Protein 8OUE (pdb70)

Foldseek 3Di:
DVVVVVVCVPPDDDDPDDDDDDDDDQQCPPDFLSHPVVQFAFPDDDADDDPQFAQLLPDPLVVNQQQWKFQEWADAAAWPVVLLVVLCVQLVADDKDWLATDGNRETETIIIQGHLLVLCNVVLLFAKWKKKFKKFFQDADPDPVLLQVLQVVQQAWDWFDDDVDDIDIWHWPDKDWPDADRPRRITIMMTITGHPDDVQRVSQSSNVVSPRGIGTPYMYIQDRHPDGVVRLYDYPVLSNVQSVCCVPVVDNVSVSSRIGGSSNNQRPFWEWEFHLLCQLVVQVFHFQKLVTTGTTHAFADAQGWHFYAYPSSHTQATWGAHDTPVCSNPDDIDGGTGGDTGSDHHPSRDHRPQPDDVSVVLVVCCVVVCADVVSHHDPNHDPVCVVPDDDPVD/DAPDKFWAFWWDACDDQKTKGKGDGVQLWAFAAQFFKAAPVRHTFFGWHDKDDDSNITMTIGNGDPVDDHVPDDGGHIMIGHPVRTHHSVVVPD/DQVVLVVLFDPPQPPEADPVLLVLVLVLLLVQLVVVQKFFADVGVVVVLVVPAAAEKEFEGNDPPCVRPVVPVVSCVVVVHFYHYYRHQQSNQVSNPHPGGGGMMGGHDDPVDVPSRVVSRVVSVPGDDD/DQWWWDADPVGDTDIDRDQADPVGHGTHHPDDDDDDPPDDCPVVVVVVCVVVQNDPVSDDDDDD/DVVPDDQCPDDFQSHPVVQFAFPADDFDDDPFDAQLLPPDLVVNQQQWKFFEWADAAAWPVVLLVVLCVQLVADDKDWLATDGRRETFTIIIGHHLLVLCNVVLLFAKWKKKFKKFFQDADPDLVLLQVLQVVQAAWDWDFDDQDPNDGDDIDIWHWHDKGWDDADRVRRMTIMMTITGRPDDVQRVSQSSNVSRPRGIGTPYMYIQDRHLDGPPDLYDYPCLSNVQSVCCVPVVDNVSVSSRIGGSSSVQRVFWEWEFHLQCLLVVQVFHADKLVGTGTGHAPQDAQDWHFYAYPSSHTQATWGAHAHPVRSNPDDIDGGTGGDGGSDHHPSGDNNPCVDDVSVVVVVVVVD/DQDPAWFWFFFFDDCDPFKTKTKGDGPLLWAFAFQFFKAARVSDTFFGWHDWDDDSNTIMTIGNGDPPDTRVPDDGGRIIIGDVVRIGHSVVVDDDD/DQVVLVVLFDPPQPPADDPVLLVLVLVLLLVQLVVVFKFFACVGVVVVLVVPAAFEKEFEGNDPPCVRCVVPVVSCVVNVHQYHYYRHQCVVQVSSVHRDGTGMMTGHADDVCNVSRVVSVVVSVVGDDD/DQWWWDADPVGDTDIDRDQADPVGDGTHHPDDDDDDPPDPCPVVVCVVCVVVQNDPVSDPDDDD/DDFALLDDWDFDAWAFVVQVPDPQKFWFAKEAAQQRQWIWTQMPQQKIFIWGDDPVVVPPDDDHTDTPDIAHDPAAWLEKAAQLPDDPVDQVRGWMWTWGAQAFTFIARNNPGDGDATAFEADPVRGTDIFNEWDADNVRQWIWTWAFQWIWIHGPVDHYPDTDIAGQADPNDGDGATFNYKDDQLPDQWIKTFHQRQKIWIAGNPPRHTPDIEHPWPGGWHDKDYANVRFKIWTDHACTFWIFIAGNPPHHDTPDTDGAAHHGRGQWDKDAALNRQKIWTWHQQAKIWMFGPPVHTHTSDIDGPDRGGFRYWYARHPFGKIKTWGRDGDDDDVVDTTMIIITHRDDD

Secondary structure (DSSP, 8-state):
-HHHHHHHHHHS--------S------TTS-GGGTT-TTSEES---------S--GGGS-HHHHHHTEEEEEEE-SSS-HHHHHHHHHHHTT-S-EE-SS---TT-EEEEEEEEGGGGGGHHHHHTS-EEEEEEEEESS--S-HHHHHHHHHHT-EEEEE-------EEEEEEEEEEEEEETTTTEEEEEEEE-TT--HHHHHHHHHHHHSS-EEEEEEEEEEETTEETTSS-B-HHHHHHHHHHHHHH--TTTHHHH-EEGGGTTTTSEEEEE-GGGHHHHHTT--EEGGGEEEE-TT--TT-EEEEE-TTS-EEEEEEE-S-HHHHHH-SS-EEEEEEEE-SPTTSS----S-SHHHHHHHHHHHTTSS-TTS---TTS-HHHHHH---TT-/--SS-EEEEEEEEEETTEEEEEE--GGGPEEPTTPEEE-TTS-EEEEEEEEEEESSSEEEEEEE-TT--GGGPPTT-EEEE-GGGEE-HHHH--/-HHHHTTT--TT--SBPPHHHHHHHHHHHHHHHHTT--EEHHHHHHHHHHHT--SEEEEETT-SSGGGTTTHHHHHHHTT--EEEES-SHHHHHHTT-SS--SEEEEPP-TTSHHHHHHHHHHHHTPPP-/---EEEE-SSSSEEEESSSB-TTSSBPEESSPPP--TT---HHHHHHHHHHTT-SGGGSPPPP-/-TTTS-GGGS-GGGTTGGGSEES-------S----GGGS-HHHHHHTEEEEEEE-SSS-HHHHHHHHHHHTT-S-EE-SS---TT-EEEEEEEEGGGGGGHHHHHTSPEEEEEEEEESS--S-HHHHHHHHHHT-EEEEEPPPPBTTB-PPPEEEEEEEEEEEEEETTTTEEEEEEEE-TT--HHHHHHHHHHHHSS-EEEEEEEEEEETTEESSSS-EEHHHHHHHHHHHHHH---TTHHHHSEEGGGGGTTSEEEEE-HHHHHHHHTT--EEGGGEEEE-TT--TT-EEEEE-TTS-EEEEEEESS-HHHHHH-SSSEEEEEEEE-SPTTSSPP-TT-SHHHHHHHHHHH-/---S--EEEEEEEEE-SSSEEEEE--GGG-EEPTTPEEE-TTS-EEEEEEEEEEETTEEEEEEEE-TT--GGGPPTT-EEEE-GGGEE-GGGTSPP-/-HHHHGGG--SS--SBPPHHHHHHHHHHHHHHHHTT-EE-SHHHHHHHHHHT---EEEEETT-SSGGGTTTHHHHHHHHT--EEEES-HHHHHHHTT-SS--SEEEEPP-GGGHHHHHHHHHHHHTSPP-/---EEEE-TTS-EEEESSSB-TTSPBPEESSPPP--TT---HHHHHHHHHHTT-SGGGSPPPP-/--B--SSPPEEEEEE-TTGGGSTT--EEEEEE-TTSSEEEEEETTSEEEEEEPPHHHH----PPP--SEEEE-SS-EEEEEE-TT--TT-TTT-EEEEEETTS-EEEEETTT--EEEEE--B-TTS-B---S--EE-TTSSEEEEEEBTEEEEEETTS-SS--EEEESB-SS-B--SBEEEEEE-SSSSEEEEEESSS-EEEEETTT--EEEEE---SS-EEEEEE-TTSSEEEEEETT--EEEEEESSS-SS-SEEEE----SSS---EEE-SSSSEEEE-BSSSPEEEEE---PPEEEEEE-SSSS-EEEEEE-SSS-EEEEEE-------------EEEEE-B--

B-factor: mean 145.75, std 40.15, range [75.46, 270.1]

InterPro domains:
  IPR002478 PUA domain [PF01472] (297-370)
  IPR002478 PUA domain [SM00359] (297-371)
  IPR002501 Pseudouridine synthase II, N-terminal [PF01509] (110-226)
  IPR004521 Uncharacterised domain CHP00451 [TIGR00451] (285-366)
  IPR004802 tRNA pseudouridine synthase B family [PTHR23127] (12-509)
  IPR004802 tRNA pseudouridine synthase B family [TIGR00425] (56-381)
  IPR012960 Dyskerin-like [PF08068] (49-106)
  IPR012960 Dyskerin-like [SM01136] (48-106)
  IPR015947 PUA-like superfamily [SSF88697] (296-377)
  IPR020103 Pseudouridine synthase, catalytic domain superfamily [SSF55120] (49-294)
  IPR032819 tRNA pseudouridylate synthase B, C-terminal [PF16198] (227-293)
  IPR036974 PUA domain superfamily [G3DSA:2.30.130.10] (49-380)

GO terms:
  GO:0005697 telomerase holoenzyme complex (C, IDA)
  GO:0007004 telomere maintenance via telomerase (P, IDA)
  GO:0005737 cytoplasm (C, EXP)
  GO:0009982 pseudouridine synthase activity (F, IMP)
  GO:0000455 enzyme-directed rRNA pseudouridine synthesis (P, IMP)
  GO:0005515 protein binding (F, IPI)
  GO:0003723 RNA binding (F, TAS)
  GO:0005654 nucleoplasm (C, TAS)
  GO:0005730 nucleolus (C, TAS)
  GO:0006364 rRNA processing (P, TAS)
  GO:0006396 RNA processing (P, TAS)
  GO:0007004 telomere maintenance via telomerase (P, TAS)
  GO:0005634 nucleus (C, IDA)
  GO:0003720 telomerase activity (F, IDA)
  GO:1904867 protein localization to Cajal body (P, HMP)
  GO:0031429 box H/ACA snoRNP complex (C, IDA)
  GO:0090661 box H/ACA telomerase RNP complex (C, IDA)
  GO:0032212 positive regulation of telomere maintenance via telomerase (P, IDA)
  GO:0005697 telomerase holoenzyme complex (C, TAS)
  GO:0031429 box H/ACA snoRNP complex (C, TAS)

Solvent-accessible surface area: 76675 Å² total; per-residue (Å²): 124,144,96,45,20,0,84,10,1,43,68,55,85,0,43,5,144,41,66,122,134,135,35,175,31,101,4,42,136,16,33,6,3,10,54,54,0,58,139,6,44,70,80,44,55,119,10,98,20,42,27,52,9,31,12,2,34,121,21,118,19,27,61,3,9,79,10,0,0,0,0,0,6,0,3,15,78,8,39,0,139,78,0,11,18,13,0,95,156,21,10,132,13,148,120,22,14,24,0,10,102,3,49,65,119,4,0,0,0,0,0,0,0,0,34,56,0,10,63,3,35,170,43,11,82,83,26,35,7,39,19,2,0,0,0,106,0,73,66,75,31,176,24,30,88,61,0,31,142,4,3,121,46,2,45,20,42,1,0,0,59,14,54,217,179,119,12,97,33,47,31,2,121,103,29,132,36,60,43,38,32,96,162,102,80,6,0,0,0,51,0,18,1,54,21,42,12,61,7,90,10,1,0,57,1,0,0,18,22,23,14,18,5,9,74,22,58,11,11,0,3,11,72,1,17,55,6,13,24,125,44,40,40,3,27,2,8,8,0,26,0,0,14,42,1,69,17,2,22,75,56,63,40,1,2,59,16,0,0,8,0,4,3,33,3,3,65,90,43,68,19,0,0,2,40,0,47,20,0,1,16,3,2,64,54,33,102,0,77,0,87,8,0,1,17,10,31,77,45,1,111,80,110,55,48,0,0,0,0,0,0,2,1,6,2,0,0,5,0,32,0,63,24,44,20,65,67,3,65,110,39,133,88,8,34,0,0,91,46,117,113,31,5,18,63,139,95,48,1,51,156,83,108,20,131,32,126,93,41,49,83,64,127,95,13,51,180,123,55,41,5,83,175,158,8,132,75,45,150,78,13,60,82,93,14,120,141,105,69,66,49,75,96,168,181,25,150,179,27,41,41,0,0,40,14,36,80,54,15,85,130,25,0,0,0,68,13,60,9,97,139,49,69,0,1,118,31,83,1,29,0,18,35,144,105,95,95,101,0,2,92,0,46,36,3,0,1,65,8,138,85,2,28,0,1,0,126,29,37,177,142,55,144,18,104,76,17,161,192,115,54,116,0,38,0,21,49,181,84,25,47,68,14,127,131,22,70,139,146,38,134,125,32,69,109,25,46,10,70,0,4,82,21,47,0,54,145,176,1,8,131,62,2,31,119,4,0,104,83,0,34,165,78,167,40,11,60,97,22,27,149,52,0,51,124,25,0,101,128,49,49,138,7,5,1,0,0,0,0,9,1,68,29,19,31,48,1,0,10,0,3,6,2,0,18,73,81,80,11,20,31,0,3,0,1,1,68,81,54,0,0,72,6,0,51,49,211,193,64,20,18,0,0,1,1,37,61,65,148,119,10,85,146,28,20,80,95,2,45,118,58,8,118,84,36,104,117,98,124,72,0,15,30,54,118,73,182,164,38,57,55,42,13,5,4,130,130,120,24,104,164,49,72,63,15,22,33,1,9,19,11,129,5,24,55,115,29,176,35,7,82,11,1,4,26,3,9,61,84,42,140,43,3,50,28,81,72,127,186,50,129,36,133,25,108,176,18,82,19,46,64,22,6,3,4,1,66,50,24,68,145,7,13,26,72,34,13,119,10,93,60,33,114,46,17,32,2,6,12,55,25,112,12,24,69,3,10,83,9,0,0,0,0,0,5,0,2,30,94,11,19,2,122,80,0,7,12,39,0,83,149,17,8,143,14,162,134,26,12,27,0,15,92,5,77,70,139,6,0,0,0,0,0,0,0,0,28,48,0,25,90,6,41,161,45,8,77,70,25,37,9,40,19,3,0,0,0,1,1,2,32,60,23,152,19,21,66,43,0,40,73,7,2,66,44,0,15,0,0,0,0,0,65,3,62,98,95,102,91,88,141,82,118,26,58,13,56,8,0,115,99,28,121,46,64,36,31,34,86,128,98,10,0,0,0,0,42,0,15,0,63,21,41,15,53,6,80,20,1,0,44,1,0,0,16,26,19,18,22,3,8,27,36,43,8,11,0,4,13,84,0,19,50,4,8,28,118,74,27,43,4,29,2,9,19,0,24,2,0,10,61,8,50,57,85,118,140,60,67,49,1,0,59,21,0,0,10,0,1,0,39,5,1,56,92,39,72,24,0,0,1,47,1,49,19,0,1,14,3,2,57,49,42,102,0,90,0,68,12,0,3,18,2,33,61,29,1,24,18,110,54,56,0,0,0,1,0,0,22,2,8,2,0,0,10,0,34,0,35,3,4,11,3,0,1,24,3,11,56,64,18,61,0,0,86,44,119,123,28,5,17,90,143,92,53,3,52,148,72,111,24,125,32,94,154,45,45,77,138,120,100,130,121,186,181,111,110,22,124,116,28,52,57,0,0,41,12,44,64,62,3,29,34,14,0,0,0,46,12,53,19,113,132,29,61,0,3,103,76,74,0,30,0,18,37,104,104,82,114,71,1,1,91,0,44,21,10,0,0,10,0,85,57,4,31,0,0,0,96,24,28,109,125,63,123,13,97,80,20,161,164,108,49,98,0,44,0,26,25,154,86,20,25,70,11,130,127,25,36,93,236,173,130,48,125,135,51,73,91,22,38,17,68,1,5,91,13,42,1,58,149,156,0,9,123,38,2,15,109,2,0,78,96,0,47,183,66,182,52,17,66,84,27,30,184,56,0,47,117,32,0,78,141,30,59,126,1,1,0,0,0,0,0,4,8,69,38,18,29,56,1,0,11,0,2,4,2,0,59,72,84,130,10,21,20,0,2,0,3,1,60,67,31,0,1,10,2,2,43,26,95,181,69,28,22,0,0,0,2,44,55,49,147,134,9,68,154,30,14,70,91,2,41,128,50,8,122,84,35,116,120,68,119,32,0,14,36,50,97,49,182,117,32,52,62,47,14,7,22,137,116,117,13,109,137,52,73,44,14,33,36,1,14,19,9,162,7,35,56,112,31,169,35,6,102,13,1,8,49,1,13,105,80,30,149,46,1,41,38,75,69,88,75,31,60,6,205,94,17,27,4,103,79,117,12,154,109,6,6,0,1,82,60,29,0,48,107,84,127,76,16,22,0,68,0,3,44,19,0,61,55,4,44,10,1,0,0,2,0,33,15,34,34,0,7,1,1,82,27,10,109,66,36,143,174,165,158,58,84,60,22,110,10,79,24,126,3,73,4,3,6,57,1,52,11,3,16,18,25,41,88,11,41,43,96,94,86,113,19,0,14,0,0,0,0,0,82,58,3,2,3,0,6,12,18,10,109,83,18,101,52,69,14,2,2,23,4,37,45,170,92,74,51,20,48,14,1,46,0,9,23,12,0,58,92,5,57,44,0,0,0,0,8,90,117,20,1,21,7,0,56,27,85,99,34,8,87,42,43,86,87,20,76,14,44,65,199,190,131,29,2,47,16,51,0,0,10,14,14,25,3,87,74,83,91,5,2,0,0,0,0,45,26,144,26,0,0,3,11,16,55,118,105,17,51,106,98,30,94,6,40,36,7,127,4,3,0,2,32,10,21,22,9,62,81,0,51,60,2,0,0,0,0,72,125,6,61,50,0,6,2,4,14,43,156,149,68,52,173,20,63,101,54,4,58,16,96,8,82,26,102,33,42,0,12,2,36,13,7,65,91,2,72,20,0,0,0,1,5,11,55,0,34,0,22,1,13,30,4,143,93,112,5,113,103,56,27,78,16,91,15,27,163,32,0,0,3,0,4,8,12,2,48,80,15,0,0,0,0,0,0,1,2,48,122,93,105,48,123,23,120,172,105,8,63,0,12,1,22,31,3,12,46,144

Structure (mmCIF, N/CA/C/O backbone):
data_8OUE
#
_entry.id   8OUE
#
_cell.length_a   1.00
_cell.length_b   1.00
_cell.length_c   1.00
_cell.angle_alpha   90.00
_cell.angle_beta   90.00
_cell.angle_gamma   90.00
#
_symmetry.space_group_name_H-M   'P 1'
#
loop_
_entity.id
_entity.type
_entity.pdbx_description
1 polymer 'H/ACA ribonucleoprotein complex subunit DKC1'
2 polymer 'H/ACA ribonucleoprotein complex subunit 1'
3 polymer 'H/ACA ribonucleoprotein complex subunit 2'
4 polymer 'H/ACA ribonucleoprotein complex subunit 3'
5 polymer 'Telomerase Cajal body protein 1'
6 polymer 'Human telomerase RNA'
#
loop_
_atom_site.group_PDB
_atom_site.id
_atom_site.type_symbol
_atom_site.label_atom_id
_atom_site.label_alt_id
_atom_site.label_comp_id
_atom_site.label_asym_id
_atom_site.label_entity_id
_atom_site.label_seq_id
_atom_site.pdbx_PDB_ins_code
_atom_site.Cartn_x
_atom_site.Cartn_y
_atom_site.Cartn_z
_atom_site.occupancy
_atom_site.B_iso_or_equiv
_atom_site.auth_seq_id
_atom_site.auth_comp_id
_atom_site.auth_asym_id
_atom_site.auth_atom_id
_atom_site.pdbx_PDB_model_num
ATOM 1 N N . PRO A 1 23 ? 177.108 115.130 140.089 1.00 236.21 23 PRO C N 1
ATOM 2 C CA . PRO A 1 23 ? 177.842 116.300 140.564 1.00 239.52 23 PRO C CA 1
ATOM 3 C C . PRO A 1 23 ? 177.373 117.572 139.874 1.00 243.87 23 PRO C C 1
ATOM 4 O O . PRO A 1 23 ? 177.209 117.561 138.662 1.00 246.92 23 PRO C O 1
ATOM 8 N N . GLU A 1 24 ? 177.183 118.651 140.631 1.00 239.20 24 GLU C N 1
ATOM 9 C CA . GLU A 1 24 ? 176.753 119.935 140.052 1.00 235.80 24 GLU C CA 1
ATOM 10 C C . GLU A 1 24 ? 177.542 120.306 138.785 1.00 231.01 24 GLU C C 1
ATOM 11 O O . GLU A 1 24 ? 176.954 120.745 137.797 1.00 228.81 24 GLU C O 1
ATOM 17 N N . GLU A 1 25 ? 178.860 120.110 138.826 1.00 224.39 25 GLU C N 1
ATOM 18 C CA . GLU A 1 25 ? 179.735 120.401 137.682 1.00 219.29 25 GLU C CA 1
ATOM 19 C C . GLU A 1 25 ? 179.576 119.384 136.543 1.00 215.29 25 GLU C C 1
ATOM 20 O O . GLU A 1 25 ? 179.736 119.738 135.372 1.00 211.76 25 GLU C O 1
ATOM 26 N N . ASP A 1 26 ? 179.280 118.130 136.894 1.00 208.40 26 ASP C N 1
ATOM 27 C CA . ASP A 1 26 ? 179.002 117.078 135.905 1.00 199.86 26 ASP C CA 1
ATOM 28 C C . ASP A 1 26 ? 177.683 117.331 135.164 1.00 187.94 26 ASP C C 1
ATOM 29 O O . ASP A 1 26 ? 177.596 117.092 133.959 1.00 186.87 26 ASP C O 1
ATOM 34 N N . VAL A 1 27 ? 176.667 117.800 135.893 1.00 179.52 27 VAL C N 1
ATOM 35 C CA . VAL A 1 27 ? 175.390 118.233 135.298 1.00 176.52 27 VAL C CA 1
ATOM 36 C C . VAL A 1 27 ? 175.609 119.407 134.338 1.00 168.87 27 VAL C C 1
ATOM 37 O O . VAL A 1 27 ? 175.087 119.403 133.224 1.00 163.85 27 VAL C O 1
ATOM 41 N N . ALA A 1 28 ? 176.376 120.400 134.786 1.00 168.74 28 ALA C N 1
ATOM 42 C CA . ALA A 1 28 ? 176.731 121.566 133.964 1.00 168.13 28 ALA C CA 1
ATOM 43 C C . ALA A 1 28 ? 177.462 121.190 132.669 1.00 160.16 28 ALA C C 1
ATOM 44 O O . ALA A 1 28 ? 177.236 121.812 131.630 1.00 159.37 28 ALA C O 1
ATOM 46 N N . GLU A 1 29 ? 178.324 120.177 132.743 1.00 160.80 29 GLU C N 1
ATOM 47 C CA . GLU A 1 29 ? 179.073 119.689 131.577 1.00 167.02 29 GLU C CA 1
ATOM 48 C C . GLU A 1 29 ? 178.179 118.968 130.558 1.00 163.05 29 GLU C C 1
ATOM 49 O O . GLU A 1 29 ? 178.390 119.106 129.350 1.00 162.27 29 GLU C O 1
ATOM 55 N N . ILE A 1 30 ? 177.201 118.199 131.044 1.00 160.23 30 ILE C N 1
ATOM 56 C CA . ILE A 1 30 ? 176.248 117.490 130.174 1.00 156.32 30 ILE C CA 1
ATOM 57 C C . ILE A 1 30 ? 175.310 118.478 129.463 1.00 153.68 30 ILE C C 1
ATOM 58 O O . ILE A 1 30 ? 174.984 118.287 128.287 1.00 154.47 30 ILE C O 1
ATOM 63 N N . GLN A 1 31 ? 174.883 119.519 130.179 1.00 147.42 31 GLN C N 1
ATOM 64 C CA . GLN A 1 31 ? 174.039 120.592 129.615 1.00 147.48 31 GLN C CA 1
ATOM 65 C C . GLN A 1 31 ? 174.606 121.267 128.352 1.00 148.03 31 GLN C C 1
ATOM 66 O O . GLN A 1 31 ? 173.840 121.696 127.486 1.00 146.08 31 GLN C O 1
ATOM 72 N N . HIS A 1 32 ? 175.933 121.362 128.262 1.00 153.13 32 HIS C N 1
ATOM 73 C CA . HIS A 1 32 ? 176.614 122.014 127.132 1.00 158.40 32 HIS C CA 1
ATOM 74 C C . HIS A 1 32 ? 177.131 121.052 126.050 1.00 160.44 32 HIS C C 1
ATOM 75 O O . HIS A 1 32 ? 177.422 121.490 124.933 1.00 155.89 32 HIS C O 1
ATOM 82 N N . ALA A 1 33 ? 177.242 119.762 126.377 1.00 161.15 33 ALA C N 1
ATOM 83 C CA . ALA A 1 33 ? 177.821 118.759 125.471 1.00 164.97 33 ALA C CA 1
ATOM 84 C C . ALA A 1 33 ? 176.777 118.010 124.637 1.00 160.21 33 ALA C C 1
ATOM 85 O O . ALA A 1 33 ? 176.921 117.897 123.418 1.00 153.70 33 ALA C O 1
ATOM 87 N N . GLU A 1 34 ? 175.734 117.509 125.301 1.00 163.06 34 GLU C N 1
ATOM 88 C CA . GLU A 1 34 ? 174.779 116.564 124.701 1.00 166.91 34 GLU C CA 1
ATOM 89 C C . GLU A 1 34 ? 173.456 117.230 124.315 1.00 159.90 34 GLU C C 1
ATOM 90 O O . GLU A 1 34 ? 172.994 118.145 125.002 1.00 154.88 34 GLU C O 1
ATOM 96 N N . GLU A 1 35 ? 172.852 116.757 123.223 1.00 158.55 35 GLU C N 1
ATOM 97 C CA . GLU A 1 35 ? 171.665 117.392 122.631 1.00 155.40 35 GLU C CA 1
ATOM 98 C C . GLU A 1 35 ? 170.380 117.021 123.381 1.00 142.37 35 GLU C C 1
ATOM 99 O O . GLU A 1 35 ? 170.166 115.855 123.719 1.00 140.45 35 GLU C O 1
ATOM 105 N N . PHE A 1 36 ? 169.541 118.029 123.623 1.00 133.42 36 PHE C N 1
ATOM 106 C CA . PHE A 1 36 ? 168.250 117.876 124.294 1.00 125.93 36 PHE C CA 1
ATOM 107 C C . PHE A 1 36 ? 167.109 118.048 123.298 1.00 126.67 36 PHE C C 1
ATOM 108 O O . PHE A 1 36 ? 167.176 118.903 122.408 1.00 119.38 36 PHE C O 1
ATOM 116 N N . LEU A 1 37 ? 166.064 117.238 123.464 1.00 128.47 37 LEU C N 1
ATOM 117 C CA . LEU A 1 37 ? 164.908 117.259 122.569 1.00 129.40 37 LEU C CA 1
ATOM 118 C C . LEU A 1 37 ? 163.683 116.680 123.260 1.00 121.38 37 LEU C C 1
ATOM 119 O O . LEU A 1 37 ? 163.771 115.643 123.917 1.00 126.30 37 LEU C O 1
ATOM 124 N N . ILE A 1 38 ? 162.545 117.356 123.109 1.00 117.87 38 ILE C N 1
ATOM 125 C CA . ILE A 1 38 ? 161.256 116.824 123.546 1.00 117.79 38 ILE C CA 1
ATOM 126 C C . ILE A 1 38 ? 160.841 115.809 122.480 1.00 120.28 38 ILE C C 1
ATOM 127 O O . ILE A 1 38 ? 160.258 116.176 121.461 1.00 119.33 38 ILE C O 1
ATOM 132 N N . LYS A 1 39 ? 161.159 114.538 122.722 1.00 133.50 39 LYS C N 1
ATOM 133 C CA . LYS A 1 39 ? 161.011 113.488 121.706 1.00 139.49 39 LYS C CA 1
ATOM 134 C C . LYS A 1 39 ? 159.550 113.177 121.364 1.00 137.23 39 LYS C C 1
ATOM 135 O O . LYS A 1 39 ? 158.676 113.318 122.225 1.00 133.86 39 LYS C O 1
ATOM 141 N N . PRO A 1 40 ? 159.280 112.762 120.103 1.00 136.65 40 PRO C N 1
ATOM 142 C CA . PRO A 1 40 ? 157.935 112.289 119.762 1.00 136.62 40 PRO C CA 1
ATOM 143 C C . PRO A 1 40 ? 157.596 110.947 120.410 1.00 139.75 40 PRO C C 1
ATOM 144 O O . PRO A 1 40 ? 158.475 110.098 120.565 1.00 142.46 40 PRO C O 1
ATOM 148 N N . GLU A 1 41 ? 156.330 110.777 120.787 1.00 147.03 41 GLU C N 1
ATOM 149 C CA . GLU A 1 41 ? 155.837 109.537 121.392 1.00 152.96 41 GLU C CA 1
ATOM 150 C C . GLU A 1 41 ? 154.441 109.200 120.870 1.00 161.85 41 GLU C C 1
ATOM 151 O O . GLU A 1 41 ? 153.726 110.072 120.364 1.00 161.58 41 GLU C O 1
ATOM 157 N N . SER A 1 42 ? 154.071 107.927 120.999 1.00 172.38 42 SER C N 1
ATOM 158 C CA . SER A 1 42 ? 152.758 107.425 120.578 1.00 177.18 42 SER C CA 1
ATOM 159 C C . SER A 1 42 ? 151.762 107.238 121.734 1.00 181.61 42 SER C C 1
ATOM 160 O O . SER A 1 42 ? 150.588 106.951 121.486 1.00 185.45 42 SER C O 1
ATOM 163 N N . LYS A 1 43 ? 152.220 107.395 122.980 1.00 184.00 43 LYS C N 1
ATOM 164 C CA . LYS A 1 43 ? 151.348 107.246 124.155 1.00 191.17 43 LYS C CA 1
ATOM 165 C C . LYS A 1 43 ? 150.318 108.374 124.231 1.00 191.63 43 LYS C C 1
ATOM 166 O O . LYS A 1 43 ? 150.580 109.493 123.781 1.00 188.96 43 LYS C O 1
ATOM 172 N N . VAL A 1 44 ? 149.153 108.066 124.801 1.00 196.87 44 VAL C N 1
ATOM 173 C CA . VAL A 1 44 ? 148.045 109.027 124.893 1.00 199.95 44 VAL C CA 1
ATOM 174 C C . VAL A 1 44 ? 148.367 110.164 125.875 1.00 196.50 44 VAL C C 1
ATOM 175 O O . VAL A 1 44 ? 148.923 109.928 126.951 1.00 198.01 44 VAL C O 1
ATOM 179 N N . ALA A 1 45 ? 148.015 111.390 125.486 1.00 186.65 45 ALA C N 1
ATOM 180 C CA . ALA A 1 45 ? 148.275 112.579 126.299 1.00 181.57 45 ALA C CA 1
ATOM 181 C C . ALA A 1 45 ? 147.233 112.695 127.414 1.00 173.53 45 ALA C C 1
ATOM 182 O O . ALA A 1 45 ? 146.057 112.952 127.145 1.00 170.91 45 ALA C O 1
ATOM 184 N N . LYS A 1 46 ? 147.681 112.508 128.656 1.00 166.69 46 LYS C N 1
ATOM 185 C CA . LYS A 1 46 ? 146.810 112.493 129.834 1.00 163.26 46 LYS C CA 1
ATOM 186 C C . LYS A 1 46 ? 147.058 113.735 130.692 1.00 151.64 46 LYS C C 1
ATOM 187 O O . LYS A 1 46 ? 148.188 113.970 131.124 1.00 151.47 46 LYS C O 1
ATOM 193 N N . LEU A 1 47 ? 146.004 114.518 130.938 1.00 141.03 47 LEU C N 1
ATOM 194 C CA . LEU A 1 47 ? 146.103 115.723 131.770 1.00 136.45 47 LEU C CA 1
ATOM 195 C C . LEU A 1 47 ? 145.908 115.420 133.246 1.00 128.95 47 LEU C C 1
ATOM 196 O O . LEU A 1 47 ? 145.337 114.393 133.614 1.00 137.01 47 LEU C O 1
ATOM 201 N N . ASP A 1 48 ? 146.401 116.337 134.077 1.00 123.30 48 ASP C N 1
ATOM 202 C CA . ASP A 1 48 ? 146.148 116.338 135.512 1.00 124.57 48 ASP C CA 1
ATOM 203 C C . ASP A 1 48 ? 145.657 117.733 135.902 1.00 116.61 48 ASP C C 1
ATOM 204 O O . ASP A 1 48 ? 146.451 118.668 136.037 1.00 109.11 48 ASP C O 1
ATOM 209 N N . THR A 1 49 ? 144.340 117.854 136.065 1.00 116.44 49 THR C N 1
ATOM 210 C CA . THR A 1 49 ? 143.686 119.111 136.429 1.00 117.18 49 THR C CA 1
ATOM 211 C C . THR A 1 49 ? 143.229 119.140 137.899 1.00 112.63 49 THR C C 1
ATOM 212 O O . THR A 1 49 ? 142.402 119.974 138.274 1.00 109.75 49 THR C O 1
ATOM 216 N N . SER A 1 50 ? 143.779 118.253 138.729 1.00 118.36 50 SER C N 1
ATOM 217 C CA . SER A 1 50 ? 143.382 118.148 140.140 1.00 122.58 50 SER C CA 1
ATOM 218 C C . SER A 1 50 ? 143.817 119.340 141.001 1.00 118.99 50 SER C C 1
ATOM 219 O O . SER A 1 50 ? 143.211 119.597 142.042 1.00 120.01 50 SER C O 1
ATOM 222 N N . GLN A 1 51 ? 144.862 120.049 140.572 1.00 119.94 51 GLN C N 1
ATOM 223 C CA . GLN A 1 51 ? 145.364 121.235 141.281 1.00 119.19 51 GLN C CA 1
ATOM 224 C C . GLN A 1 51 ? 144.934 122.568 140.650 1.00 107.50 51 GLN C C 1
ATOM 225 O O . GLN A 1 51 ? 145.378 123.623 141.103 1.00 112.26 51 GLN C O 1
ATOM 231 N N . TRP A 1 52 ? 144.074 122.528 139.628 1.00 102.51 52 TRP C N 1
ATOM 232 C CA . TRP A 1 52 ? 143.564 123.750 138.983 1.00 100.79 52 TRP C CA 1
ATOM 233 C C . TRP A 1 52 ? 142.577 124.471 139.907 1.00 103.56 52 TRP C C 1
ATOM 234 O O . TRP A 1 52 ? 141.847 123.817 140.660 1.00 105.90 52 TRP C O 1
ATOM 245 N N . PRO A 1 53 ? 142.544 125.816 139.850 1.00 101.85 53 PRO C N 1
ATOM 246 C CA . PRO A 1 53 ? 141.844 126.592 140.871 1.00 102.96 53 PRO C CA 1
ATOM 247 C C . PRO A 1 53 ? 140.315 126.656 140.724 1.00 100.30 53 PRO C C 1
ATOM 248 O O . PRO A 1 53 ? 139.802 126.882 139.626 1.00 101.20 53 PRO C O 1
ATOM 252 N N . LEU A 1 54 ? 139.621 126.506 141.851 1.00 100.83 54 LEU C N 1
ATOM 253 C CA . LEU A 1 54 ? 138.166 126.697 141.923 1.00 98.48 54 LEU C CA 1
ATOM 254 C C . LEU A 1 54 ? 137.366 125.796 140.989 1.00 94.40 54 LEU C C 1
ATOM 255 O O . LEU A 1 54 ? 137.530 124.572 141.029 1.00 103.15 54 LEU C O 1
ATOM 260 N N . LEU A 1 55 ? 136.526 126.391 140.140 1.00 95.72 55 LEU C N 1
ATOM 261 C CA . LEU A 1 55 ? 135.608 125.647 139.297 1.00 97.32 55 LEU C CA 1
ATOM 262 C C . LEU A 1 55 ? 136.284 124.924 138.127 1.00 90.82 55 LEU C C 1
ATOM 263 O O . LEU A 1 55 ? 135.634 124.146 137.427 1.00 97.06 55 LEU C O 1
ATOM 268 N N . LEU A 1 56 ? 137.576 125.179 137.924 1.00 88.17 56 LEU C N 1
ATOM 269 C CA . LEU A 1 56 ? 138.392 124.417 136.979 1.00 92.74 56 LEU C CA 1
ATOM 270 C C . LEU A 1 56 ? 139.045 123.176 137.603 1.00 98.33 56 LEU C C 1
ATOM 271 O O . LEU A 1 56 ? 139.762 122.458 136.908 1.00 106.56 56 LEU C O 1
ATOM 276 N N . LYS A 1 57 ? 138.822 122.922 138.896 1.00 102.07 57 LYS C N 1
ATOM 277 C CA . LYS A 1 57 ? 139.364 121.728 139.548 1.00 104.34 57 LYS C CA 1
ATOM 278 C C . LYS A 1 57 ? 138.677 120.481 139.001 1.00 108.03 57 LYS C C 1
ATOM 279 O O . LYS A 1 57 ? 137.448 120.401 139.004 1.00 112.46 57 LYS C O 1
ATOM 285 N N . ASN A 1 58 ? 139.482 119.514 138.557 1.00 108.53 58 ASN C N 1
ATOM 286 C CA . ASN A 1 58 ? 139.000 118.308 137.876 1.00 111.52 58 ASN C CA 1
ATOM 287 C C . ASN A 1 58 ? 138.114 118.634 136.666 1.00 108.18 58 ASN C C 1
ATOM 288 O O . ASN A 1 58 ? 137.012 118.107 136.511 1.00 111.08 58 ASN C O 1
ATOM 293 N N . PHE A 1 59 ? 138.626 119.528 135.822 1.00 114.96 59 PHE C N 1
ATOM 294 C CA . PHE A 1 59 ? 137.988 119.918 134.552 1.00 116.79 59 PHE C CA 1
ATOM 295 C C . PHE A 1 59 ? 138.066 118.756 133.563 1.00 123.22 59 PHE C C 1
ATOM 296 O O . PHE A 1 59 ? 137.177 118.575 132.730 1.00 127.60 59 PHE C O 1
ATOM 304 N N . ASP A 1 60 ? 139.154 117.992 133.659 1.00 131.78 60 ASP C N 1
ATOM 305 C CA . ASP A 1 60 ? 139.376 116.775 132.876 1.00 136.36 60 ASP C CA 1
ATOM 306 C C . ASP A 1 60 ? 138.283 115.714 133.079 1.00 135.65 60 ASP C C 1
ATOM 307 O O . ASP A 1 60 ? 137.902 115.030 132.126 1.00 139.78 60 ASP C O 1
ATOM 312 N N . LYS A 1 61 ? 137.777 115.600 134.309 1.00 132.89 61 LYS C N 1
ATOM 313 C CA . LYS A 1 61 ? 136.801 114.560 134.674 1.00 127.83 61 LYS C CA 1
ATOM 314 C C . LYS A 1 61 ? 135.365 114.814 134.189 1.00 124.14 61 LYS C C 1
ATOM 315 O O . LYS A 1 61 ? 134.531 113.911 134.260 1.00 122.20 61 LYS C O 1
ATOM 321 N N . LEU A 1 62 ? 135.074 116.026 133.710 1.00 124.52 62 LEU C N 1
ATOM 322 C CA . LEU A 1 62 ? 133.753 116.345 133.161 1.00 122.57 62 LEU C CA 1
ATOM 323 C C . LEU A 1 62 ? 133.519 115.586 131.854 1.00 124.10 62 LEU C C 1
ATOM 324 O O . LEU A 1 62 ? 134.457 115.371 131.083 1.00 131.75 62 LEU C O 1
ATOM 329 N N . ASN A 1 63 ? 132.271 115.184 131.616 1.00 118.51 63 ASN C N 1
ATOM 330 C CA . ASN A 1 63 ? 131.889 114.533 130.361 1.00 115.29 63 ASN C CA 1
ATOM 331 C C . ASN A 1 63 ? 131.909 115.565 129.238 1.00 117.92 63 ASN C C 1
ATOM 332 O O . ASN A 1 63 ? 131.377 116.661 129.401 1.00 120.19 63 ASN C O 1
ATOM 337 N N . VAL A 1 64 ? 132.512 115.208 128.107 1.00 118.77 64 VAL C N 1
ATOM 338 C CA . VAL A 1 64 ? 132.690 116.122 126.979 1.00 114.06 64 VAL C CA 1
ATOM 339 C C . VAL A 1 64 ? 131.633 115.836 125.916 1.00 113.56 64 VAL C C 1
ATOM 340 O O . VAL A 1 64 ? 131.556 114.718 125.403 1.00 119.85 64 VAL C O 1
ATOM 344 N N . ARG A 1 65 ? 130.826 116.846 125.592 1.00 111.72 65 ARG C N 1
ATOM 345 C CA . ARG A 1 65 ? 129.840 116.741 124.516 1.00 115.56 65 ARG C CA 1
ATOM 346 C C . ARG A 1 65 ? 130.511 117.052 123.184 1.00 112.86 65 ARG C C 1
ATOM 347 O O . ARG A 1 65 ? 130.443 116.253 122.249 1.00 120.79 65 ARG C O 1
ATOM 355 N N . THR A 1 66 ? 131.151 118.217 123.109 1.00 112.42 66 THR C N 1
ATOM 356 C CA . THR A 1 66 ? 131.930 118.629 121.937 1.00 114.79 66 THR C CA 1
ATOM 357 C C . THR A 1 66 ? 133.192 119.383 122.350 1.00 112.66 66 THR C C 1
ATOM 358 O O . THR A 1 66 ? 133.289 119.893 123.469 1.00 107.55 66 THR C O 1
ATOM 362 N N . THR A 1 67 ? 134.155 119.426 121.432 1.00 112.60 67 THR C N 1
ATOM 363 C CA . THR A 1 67 ? 135.343 120.273 121.549 1.00 109.48 67 THR C CA 1
ATOM 364 C C . THR A 1 67 ? 135.367 121.411 120.522 1.00 104.42 67 THR C C 1
ATOM 365 O O . THR A 1 67 ? 136.241 122.274 120.596 1.00 113.10 67 THR C O 1
ATOM 369 N N . HIS A 1 68 ? 134.418 121.425 119.584 1.00 102.14 68 HIS C N 1
ATOM 370 C CA . HIS A 1 68 ? 134.429 122.373 118.472 1.00 101.32 68 HIS C CA 1
ATOM 371 C C . HIS A 1 68 ? 133.688 123.670 118.795 1.00 97.74 68 HIS C C 1
ATOM 372 O O . HIS A 1 68 ? 132.460 123.709 118.795 1.00 105.35 68 HIS C O 1
ATOM 379 N N . TYR A 1 69 ? 134.452 124.724 119.072 1.00 99.58 69 TYR C N 1
ATOM 380 C CA . TYR A 1 69 ? 133.909 126.074 119.251 1.00 101.94 69 TYR C CA 1
ATOM 381 C C . TYR A 1 69 ? 135.009 127.128 119.089 1.00 99.23 69 TYR C C 1
ATOM 382 O O . TYR A 1 69 ? 136.178 126.787 118.906 1.00 103.32 69 TYR C O 1
ATOM 391 N N . THR A 1 70 ? 134.618 128.399 119.150 1.00 98.81 70 THR C N 1
ATOM 392 C CA . THR A 1 70 ? 135.538 129.526 119.015 1.00 98.43 70 THR C CA 1
ATOM 393 C C . THR A 1 70 ? 135.584 130.312 120.332 1.00 103.54 70 THR C C 1
ATOM 394 O O . THR A 1 70 ? 134.632 131.030 120.649 1.00 112.08 70 THR C O 1
ATOM 398 N N . PRO A 1 71 ? 136.678 130.174 121.116 1.00 108.73 71 PRO C N 1
ATOM 399 C CA . PRO A 1 71 ? 136.832 130.988 122.335 1.00 107.84 71 PRO C CA 1
ATOM 400 C C . PRO A 1 71 ? 137.017 132.477 122.028 1.00 105.51 71 PRO C C 1
ATOM 401 O O . PRO A 1 71 ? 137.529 132.819 120.959 1.00 108.77 71 PRO C O 1
ATOM 405 N N . LEU A 1 72 ? 136.622 133.339 122.968 1.00 109.80 72 LEU C N 1
ATOM 406 C CA . LEU A 1 72 ? 136.471 134.782 122.699 1.00 119.25 72 LEU C CA 1
ATOM 407 C C . LEU A 1 72 ? 137.507 135.740 123.298 1.00 120.29 72 LEU C C 1
ATOM 408 O O . LEU A 1 72 ? 137.666 136.846 122.774 1.00 135.45 72 LEU C O 1
ATOM 413 N N . ALA A 1 73 ? 138.196 135.343 124.365 1.00 117.26 73 ALA C N 1
ATOM 414 C CA . ALA A 1 73 ? 139.255 136.173 124.986 1.00 124.32 73 ALA C CA 1
ATOM 415 C C . ALA A 1 73 ? 138.756 137.500 125.584 1.00 120.77 73 ALA C C 1
ATOM 416 O O . ALA A 1 73 ? 139.436 138.526 125.490 1.00 118.00 73 ALA C O 1
ATOM 418 N N . CYS A 1 74 ? 137.583 137.460 126.211 1.00 123.42 74 CYS C N 1
ATOM 419 C CA . CYS A 1 74 ? 136.940 138.651 126.778 1.00 127.34 74 CYS C CA 1
ATOM 420 C C . CYS A 1 74 ? 137.021 138.682 128.309 1.00 126.49 74 CYS C C 1
ATOM 421 O O . CYS A 1 74 ? 137.393 139.708 128.887 1.00 140.07 74 CYS C O 1
ATOM 424 N N . GLY A 1 75 ? 136.674 137.570 128.957 1.00 116.60 75 GLY C N 1
ATOM 425 C CA . GLY A 1 75 ? 136.700 137.472 130.422 1.00 112.26 75 GLY C CA 1
ATOM 426 C C . GLY A 1 75 ? 138.082 137.188 130.988 1.00 107.01 75 GLY C C 1
ATOM 427 O O . GLY A 1 75 ? 139.093 137.611 130.427 1.00 115.26 75 GLY C O 1
ATOM 428 N N . SER A 1 76 ? 138.116 136.486 132.118 1.00 104.61 76 SER C N 1
ATOM 429 C CA . SER A 1 76 ? 139.362 136.058 132.759 1.00 110.02 76 SER C CA 1
ATOM 430 C C . SER A 1 76 ? 139.138 134.861 133.672 1.00 107.35 76 SER C C 1
ATOM 431 O O . SER A 1 76 ? 138.006 134.567 134.049 1.00 111.96 76 SER C O 1
ATOM 434 N N . ASN A 1 77 ? 140.223 134.168 134.013 1.00 108.87 77 ASN C N 1
ATOM 435 C CA . ASN A 1 77 ? 140.232 133.213 135.128 1.00 108.87 77 ASN C CA 1
ATOM 436 C C . ASN A 1 77 ? 139.872 134.003 136.398 1.00 113.22 77 ASN C C 1
ATOM 437 O O . ASN A 1 77 ? 140.493 135.038 136.658 1.00 126.17 77 ASN C O 1
ATOM 442 N N . PRO A 1 78 ? 138.852 133.555 137.167 1.00 108.92 78 PRO C N 1
ATOM 443 C CA . PRO A 1 78 ? 138.404 134.290 138.359 1.00 106.21 78 PRO C CA 1
ATOM 444 C C . PRO A 1 78 ? 139.490 134.774 139.331 1.00 107.89 78 PRO C C 1
ATOM 445 O O . PRO A 1 78 ? 139.376 135.884 139.858 1.00 107.36 78 PRO C O 1
ATOM 449 N N . LEU A 1 79 ? 140.520 133.962 139.558 1.00 107.96 79 LEU C N 1
ATOM 450 C CA . LEU A 1 79 ? 141.620 134.348 140.453 1.00 111.88 79 LEU C CA 1
ATOM 451 C C . LEU A 1 79 ? 142.535 135.443 139.912 1.00 105.59 79 LEU C C 1
ATOM 452 O O . LEU A 1 79 ? 143.185 136.137 140.697 1.00 106.78 79 LEU C O 1
ATOM 457 N N . LYS A 1 80 ? 142.588 135.591 138.590 1.00 107.04 80 LYS C N 1
ATOM 458 C CA . LYS A 1 80 ? 143.484 136.547 137.940 1.00 110.36 80 LYS C CA 1
ATOM 459 C C . LYS A 1 80 ? 142.735 137.665 137.210 1.00 103.63 80 LYS C C 1
ATOM 460 O O . LYS A 1 80 ? 143.188 138.149 136.172 1.00 110.77 80 LYS C O 1
ATOM 466 N N . ARG A 1 81 ? 141.595 138.082 137.761 1.00 105.16 81 ARG C N 1
ATOM 467 C CA . ARG A 1 81 ? 140.910 139.293 137.299 1.00 109.13 81 ARG C CA 1
ATOM 468 C C . ARG A 1 81 ? 141.710 140.506 137.772 1.00 109.60 81 ARG C C 1
ATOM 469 O O . ARG A 1 81 ? 142.423 140.422 138.776 1.00 114.44 81 ARG C O 1
ATOM 477 N N . GLU A 1 82 ? 141.608 141.624 137.056 1.00 116.72 82 GLU C N 1
ATOM 478 C CA . GLU A 1 82 ? 142.232 142.874 137.513 1.00 127.08 82 GLU C CA 1
ATOM 479 C C . GLU A 1 82 ? 141.607 143.281 138.851 1.00 125.00 82 GLU C C 1
ATOM 480 O O . GLU A 1 82 ? 140.453 142.940 139.128 1.00 127.02 82 GLU C O 1
ATOM 486 N N . ILE A 1 83 ? 142.367 144.009 139.668 1.00 120.71 83 ILE C N 1
ATOM 487 C CA . ILE A 1 83 ? 141.981 144.257 141.064 1.00 117.55 83 ILE C CA 1
ATOM 488 C C . ILE A 1 83 ? 140.586 144.882 141.226 1.00 113.53 83 ILE C C 1
ATOM 489 O O . ILE A 1 83 ? 139.858 144.512 142.142 1.00 119.21 83 ILE C O 1
ATOM 494 N N . GLY A 1 84 ? 140.210 145.795 140.333 1.00 106.93 84 GLY C N 1
ATOM 495 C CA . GLY A 1 84 ? 138.875 146.391 140.366 1.00 108.20 84 GLY C CA 1
ATOM 496 C C . GLY A 1 84 ? 137.783 145.356 140.158 1.00 106.60 84 GLY C C 1
ATOM 497 O O . GLY A 1 84 ? 136.887 145.220 140.986 1.00 102.89 84 GLY C O 1
ATOM 498 N N . ASP A 1 85 ? 137.882 144.613 139.058 1.00 109.10 85 ASP C N 1
ATOM 499 C CA . ASP A 1 85 ? 136.948 143.526 138.746 1.00 114.82 85 ASP C CA 1
ATOM 500 C C . ASP A 1 85 ? 136.993 142.369 139.753 1.00 108.05 85 ASP C C 1
ATOM 501 O O . ASP A 1 85 ? 135.979 141.705 139.976 1.00 105.08 85 ASP C O 1
ATOM 506 N N . TYR A 1 86 ? 138.164 142.132 140.346 1.00 103.79 86 TYR C N 1
ATOM 507 C CA . TYR A 1 86 ? 138.341 141.095 141.369 1.00 98.87 86 TYR C CA 1
ATOM 508 C C . TYR A 1 86 ? 137.537 141.390 142.636 1.00 99.22 86 TYR C C 1
ATOM 509 O O . TYR A 1 86 ? 136.901 140.492 143.188 1.00 107.63 86 TYR C O 1
ATOM 518 N N . ILE A 1 87 ? 137.577 142.642 143.088 1.00 98.95 87 ILE C N 1
ATOM 519 C CA . ILE A 1 87 ? 136.851 143.073 144.288 1.00 100.18 87 ILE C CA 1
ATOM 520 C C . ILE A 1 87 ? 135.339 143.100 144.018 1.00 101.39 87 ILE C C 1
ATOM 521 O O . ILE A 1 87 ? 134.555 142.664 144.861 1.00 108.10 87 ILE C O 1
ATOM 526 N N . ARG A 1 88 ? 134.943 143.620 142.856 1.00 105.25 88 ARG C N 1
ATOM 527 C CA . ARG A 1 88 ? 133.526 143.674 142.444 1.00 107.76 88 ARG C CA 1
ATOM 528 C C . ARG A 1 88 ? 132.837 142.304 142.323 1.00 106.09 88 ARG C C 1
ATOM 529 O O . ARG A 1 88 ? 131.619 142.216 142.483 1.00 107.80 88 ARG C O 1
ATOM 537 N N . THR A 1 89 ? 133.604 141.257 142.022 1.00 104.24 89 THR C N 1
ATOM 538 C CA . THR A 1 89 ? 133.081 139.895 141.878 1.00 102.90 89 THR C CA 1
ATOM 539 C C . THR A 1 89 ? 133.490 138.980 143.040 1.00 96.96 89 THR C C 1
ATOM 540 O O . THR A 1 89 ? 133.539 137.751 142.884 1.00 93.31 89 THR C O 1
ATOM 544 N N . GLY A 1 90 ? 133.760 139.567 144.207 1.00 90.63 90 GLY C N 1
ATOM 545 C CA . GLY A 1 90 ? 134.366 138.832 145.318 1.00 89.36 90 GLY C CA 1
ATOM 546 C C . GLY A 1 90 ? 133.632 138.924 146.637 1.00 85.33 90 GLY C C 1
ATOM 547 O O . GLY A 1 90 ? 132.597 139.581 146.743 1.00 84.94 90 GLY C O 1
ATOM 548 N N . PHE A 1 91 ? 134.189 138.247 147.638 1.00 88.68 91 PHE C N 1
ATOM 549 C CA . PHE A 1 91 ? 133.647 138.230 148.999 1.00 93.13 91 PHE C CA 1
ATOM 550 C C . PHE A 1 91 ? 134.757 138.104 150.044 1.00 95.08 91 PHE C C 1
ATOM 551 O O . PHE A 1 91 ? 135.890 137.749 149.719 1.00 95.82 91 PHE C O 1
ATOM 559 N N . ILE A 1 92 ? 134.398 138.367 151.299 1.00 93.09 92 ILE C N 1
ATOM 560 C CA . ILE A 1 92 ? 135.307 138.243 152.438 1.00 89.46 92 ILE C CA 1
ATOM 561 C C . ILE A 1 92 ? 134.686 137.289 153.451 1.00 85.37 92 ILE C C 1
ATOM 562 O O . ILE A 1 92 ? 133.552 137.497 153.870 1.00 84.62 92 ILE C O 1
ATOM 567 N N . ASN A 1 93 ? 135.427 136.251 153.839 1.00 90.05 93 ASN C N 1
ATOM 568 C CA . ASN A 1 93 ? 135.068 135.427 155.002 1.00 91.21 93 ASN C CA 1
ATOM 569 C C . ASN A 1 93 ? 135.507 136.179 156.262 1.00 88.99 93 ASN C C 1
ATOM 570 O O . ASN A 1 93 ? 136.591 135.952 156.788 1.00 95.47 93 ASN C O 1
ATOM 575 N N . LEU A 1 94 ? 134.657 137.087 156.725 1.00 90.33 94 LEU C N 1
ATOM 576 C CA . LEU A 1 94 ? 135.006 137.983 157.821 1.00 93.83 94 LEU C CA 1
ATOM 577 C C . LEU A 1 94 ? 134.790 137.330 159.178 1.00 95.93 94 LEU C C 1
ATOM 578 O O . LEU A 1 94 ? 133.826 136.592 159.373 1.00 101.47 94 LEU C O 1
ATOM 583 N N . ASP A 1 95 ? 135.702 137.614 160.107 1.00 100.48 95 ASP C N 1
ATOM 584 C CA . ASP A 1 95 ? 135.504 137.339 161.523 1.00 100.53 95 ASP C CA 1
ATOM 585 C C . ASP A 1 95 ? 134.921 138.617 162.125 1.00 100.53 95 ASP C C 1
ATOM 586 O O . ASP A 1 95 ? 135.630 139.608 162.306 1.00 104.17 95 ASP C O 1
ATOM 591 N N . LYS A 1 96 ? 133.621 138.592 162.409 1.00 104.38 96 LYS C N 1
ATOM 592 C CA . LYS A 1 96 ? 132.906 139.774 162.884 1.00 102.34 96 LYS C CA 1
ATOM 593 C C . LYS A 1 96 ? 133.380 140.161 164.286 1.00 103.85 96 LYS C C 1
ATOM 594 O O . LYS A 1 96 ? 133.476 139.294 165.157 1.00 110.30 96 LYS C O 1
ATOM 600 N N . PRO A 1 97 ? 133.691 141.454 164.510 1.00 102.35 97 PRO C N 1
ATOM 601 C CA . PRO A 1 97 ? 134.035 141.914 165.857 1.00 99.96 97 PRO C CA 1
ATOM 602 C C . PRO A 1 97 ? 132.793 142.098 166.738 1.00 101.99 97 PRO C C 1
ATOM 603 O O . PRO A 1 97 ? 131.668 142.082 166.237 1.00 103.29 97 PRO C O 1
ATOM 607 N N . SER A 1 98 ? 133.013 142.292 168.036 1.00 109.51 98 SER C N 1
ATOM 608 C CA . SER A 1 98 ? 131.959 142.118 169.047 1.00 114.97 98 SER C CA 1
ATOM 609 C C . SER A 1 98 ? 131.162 143.358 169.475 1.00 119.83 98 SER C C 1
ATOM 610 O O . SER A 1 98 ? 130.227 143.221 170.254 1.00 136.10 98 SER C O 1
ATOM 613 N N . ASN A 1 99 ? 131.529 144.552 169.022 1.00 122.21 99 ASN C N 1
ATOM 614 C CA . ASN A 1 99 ? 130.708 145.758 169.282 1.00 129.71 99 ASN C CA 1
ATOM 615 C C . ASN A 1 99 ? 129.558 146.002 168.282 1.00 119.29 99 ASN C C 1
ATOM 616 O O . ASN A 1 99 ? 128.404 146.101 168.699 1.00 115.63 99 ASN C O 1
ATOM 621 N N . PRO A 1 100 ? 129.864 146.095 166.970 1.00 114.96 100 PRO C N 1
ATOM 622 C CA . PRO A 1 100 ? 128.888 146.599 165.999 1.00 114.29 100 PRO C CA 1
ATOM 623 C C . PRO A 1 100 ? 127.856 145.572 165.540 1.00 114.90 100 PRO C C 1
ATOM 624 O O . PRO A 1 100 ? 128.060 144.370 165.711 1.00 123.13 100 PRO C O 1
ATOM 628 N N . SER A 1 101 ? 126.782 146.061 164.923 1.00 113.81 101 SER C N 1
ATOM 629 C CA . SER A 1 101 ? 125.792 145.205 164.262 1.00 118.19 101 SER C CA 1
ATOM 630 C C . SER A 1 101 ? 126.321 144.700 162.921 1.00 117.88 101 SER C C 1
ATOM 631 O O . SER A 1 101 ? 127.300 145.229 162.396 1.00 116.18 101 SER C O 1
ATOM 634 N N . SER A 1 102 ? 125.661 143.683 162.371 1.00 120.67 102 SER C N 1
ATOM 635 C CA . SER A 1 102 ? 126.054 143.108 161.074 1.00 116.77 102 SER C CA 1
ATOM 636 C C . SER A 1 102 ? 125.826 144.072 159.911 1.00 111.93 102 SER C C 1
ATOM 637 O O . SER A 1 102 ? 126.598 144.072 158.953 1.00 120.52 102 SER C O 1
ATOM 640 N N . HIS A 1 103 ? 124.769 144.879 159.996 1.00 121.09 103 HIS C N 1
ATOM 641 C CA . HIS A 1 103 ? 124.505 145.947 159.018 1.00 127.50 103 HIS C CA 1
ATOM 642 C C . HIS A 1 103 ? 125.593 147.033 159.044 1.00 122.04 103 HIS C C 1
ATOM 643 O O . HIS A 1 103 ? 125.981 147.554 157.995 1.00 124.55 103 HIS C O 1
ATOM 650 N N . GLU A 1 104 ? 126.067 147.370 160.242 1.00 118.60 104 GLU C N 1
ATOM 651 C CA . GLU A 1 104 ? 127.133 148.359 160.418 1.00 119.51 104 GLU C CA 1
ATOM 652 C C . GLU A 1 104 ? 128.490 147.858 159.907 1.00 113.84 104 GLU C C 1
ATOM 653 O O . GLU A 1 104 ? 129.270 148.635 159.354 1.00 121.78 104 GLU C O 1
ATOM 659 N N . VAL A 1 105 ? 128.763 146.570 160.099 1.00 115.63 105 VAL C N 1
ATOM 660 C CA . VAL A 1 105 ? 130.020 145.944 159.659 1.00 114.62 105 VAL C CA 1
ATOM 661 C C . VAL A 1 105 ? 130.171 145.950 158.133 1.00 112.83 105 VAL C C 1
ATOM 662 O O . VAL A 1 105 ? 131.243 146.275 157.624 1.00 118.94 105 VAL C O 1
ATOM 666 N N . VAL A 1 106 ? 129.111 145.582 157.416 1.00 111.53 106 VAL C N 1
ATOM 667 C CA . VAL A 1 106 ? 129.133 145.618 155.943 1.00 113.51 106 VAL C CA 1
ATOM 668 C C . VAL A 1 106 ? 129.158 147.048 155.386 1.00 109.52 106 VAL C C 1
ATOM 669 O O . VAL A 1 106 ? 129.659 147.275 154.282 1.00 109.49 106 VAL C O 1
ATOM 673 N N . ALA A 1 107 ? 128.613 147.997 156.145 1.00 111.10 107 ALA C N 1
ATOM 674 C CA . ALA A 1 107 ? 128.688 149.419 155.797 1.00 114.29 107 ALA C CA 1
ATOM 675 C C . ALA A 1 107 ? 130.111 149.974 155.917 1.00 113.94 107 ALA C C 1
ATOM 676 O O . ALA A 1 107 ? 130.498 150.843 155.132 1.00 117.83 107 ALA C O 1
ATOM 678 N N . TRP A 1 108 ? 130.876 149.484 156.897 1.00 114.95 108 TRP C N 1
ATOM 679 C CA . TRP A 1 108 ? 132.303 149.828 157.019 1.00 114.69 108 TRP C CA 1
ATOM 680 C C . TRP A 1 108 ? 133.098 149.304 155.830 1.00 114.54 108 TRP C C 1
ATOM 681 O O . TRP A 1 108 ? 133.894 150.033 155.239 1.00 112.25 108 TRP C O 1
ATOM 692 N N . ILE A 1 109 ? 132.878 148.029 155.503 1.00 111.76 109 ILE C N 1
ATOM 693 C CA . ILE A 1 109 ? 133.559 147.369 154.382 1.00 111.60 109 ILE C CA 1
ATOM 694 C C . ILE A 1 109 ? 133.214 148.040 153.047 1.00 110.38 109 ILE C C 1
ATOM 695 O O . ILE A 1 109 ? 134.070 148.149 152.168 1.00 109.24 109 ILE C O 1
ATOM 700 N N . ARG A 1 110 ? 131.966 148.480 152.907 1.00 117.09 110 ARG C N 1
ATOM 701 C CA . ARG A 1 110 ? 131.532 149.262 151.743 1.00 120.86 110 ARG C CA 1
ATOM 702 C C . ARG A 1 110 ? 132.302 150.579 151.625 1.00 121.69 110 ARG C C 1
ATOM 703 O O . ARG A 1 110 ? 132.711 150.975 150.532 1.00 120.32 110 ARG C O 1
ATOM 711 N N . ARG A 1 111 ? 132.488 151.244 152.763 1.00 128.23 111 ARG C N 1
ATOM 712 C CA . ARG A 1 111 ? 133.218 152.511 152.844 1.00 130.06 111 ARG C CA 1
ATOM 713 C C . ARG A 1 111 ? 134.725 152.335 152.624 1.00 125.48 111 ARG C C 1
ATOM 714 O O . ARG A 1 111 ? 135.348 153.149 151.939 1.00 125.66 111 ARG C O 1
ATOM 722 N N . ILE A 1 112 ? 135.301 151.285 153.218 1.00 120.74 112 ILE C N 1
ATOM 723 C CA . ILE A 1 112 ? 136.743 151.003 153.116 1.00 119.15 112 ILE C CA 1
ATOM 724 C C . ILE A 1 112 ? 137.151 150.716 151.669 1.00 118.64 112 ILE C C 1
ATOM 725 O O . ILE A 1 112 ? 138.008 151.406 151.111 1.00 118.99 112 ILE C O 1
ATOM 730 N N . LEU A 1 113 ? 136.514 149.712 151.071 1.00 117.58 113 LEU C N 1
ATOM 731 C CA . LEU A 1 113 ? 136.844 149.269 149.714 1.00 117.87 113 LEU C CA 1
ATOM 732 C C . LEU A 1 113 ? 136.408 150.242 148.606 1.00 126.45 113 LEU C C 1
ATOM 733 O O . LEU A 1 113 ? 136.758 150.027 147.440 1.00 125.48 113 LEU C O 1
ATOM 738 N N . ARG A 1 114 ? 135.657 151.292 148.964 1.00 131.26 114 ARG C N 1
ATOM 739 C CA . ARG A 1 114 ? 135.230 152.350 148.037 1.00 130.41 114 ARG C CA 1
ATOM 740 C C . ARG A 1 114 ? 134.396 151.736 146.920 1.00 130.20 114 ARG C C 1
ATOM 741 O O . ARG A 1 114 ? 134.714 151.845 145.734 1.00 136.26 114 ARG C O 1
ATOM 749 N N . VAL A 1 115 ? 133.316 151.093 147.350 1.00 129.65 115 VAL C N 1
ATOM 750 C CA . VAL A 1 115 ? 132.509 150.212 146.516 1.00 132.01 115 VAL C CA 1
ATOM 751 C C . VAL A 1 115 ? 131.026 150.532 146.746 1.00 134.25 115 VAL C C 1
ATOM 752 O O . VAL A 1 115 ? 130.665 151.062 147.798 1.00 139.19 115 VAL C O 1
ATOM 756 N N . GLU A 1 116 ? 130.179 150.225 145.766 1.00 143.64 116 GLU C N 1
ATOM 757 C CA . GLU A 1 116 ? 128.784 150.705 145.759 1.00 150.65 116 GLU C CA 1
ATOM 758 C C . GLU A 1 116 ? 127.787 149.904 146.608 1.00 142.07 116 GLU C C 1
ATOM 759 O O . GLU A 1 116 ? 126.912 150.501 147.238 1.00 144.85 116 GLU C O 1
ATOM 765 N N . LYS A 1 117 ? 127.908 148.575 146.617 1.00 134.31 117 LYS C N 1
ATOM 766 C CA . LYS A 1 117 ? 126.931 147.702 147.291 1.00 129.25 117 LYS C CA 1
ATOM 767 C C . LYS A 1 117 ? 127.601 146.548 148.036 1.00 125.38 117 LYS C C 1
ATOM 768 O O . LYS A 1 117 ? 128.647 146.051 147.615 1.00 131.43 117 LYS C O 1
ATOM 774 N N . THR A 1 118 ? 126.982 146.126 149.141 1.00 125.46 118 THR C N 1
ATOM 775 C CA . THR A 1 118 ? 127.500 145.043 149.993 1.00 115.51 118 THR C CA 1
ATOM 776 C C . THR A 1 118 ? 126.346 144.323 150.712 1.00 109.77 118 THR C C 1
ATOM 777 O O . THR A 1 118 ? 125.333 144.944 151.039 1.00 113.09 118 THR C O 1
ATOM 781 N N . GLY A 1 119 ? 126.508 143.017 150.942 1.00 104.98 119 GLY C N 1
ATOM 782 C CA . GLY A 1 119 ? 125.533 142.188 151.680 1.00 100.72 119 GLY C CA 1
ATOM 783 C C . GLY A 1 119 ? 126.225 141.114 152.507 1.00 99.71 119 GLY C C 1
ATOM 784 O O . GLY A 1 119 ? 127.447 140.999 152.454 1.00 103.32 119 GLY C O 1
ATOM 785 N N . HIS A 1 120 ? 125.454 140.327 153.266 1.00 102.12 120 HIS C N 1
ATOM 786 C CA . HIS A 1 120 ? 126.022 139.280 154.139 1.00 106.98 120 HIS C CA 1
ATOM 787 C C . HIS A 1 120 ? 125.212 137.969 154.203 1.00 105.09 120 HIS C C 1
ATOM 788 O O . HIS A 1 120 ? 124.077 137.905 153.736 1.00 108.74 120 HIS C O 1
ATOM 795 N N . SER A 1 121 ? 125.823 136.941 154.796 1.00 107.95 121 SER C N 1
ATOM 796 C CA . SER A 1 121 ? 125.286 135.569 154.813 1.00 116.78 121 SER C CA 1
ATOM 797 C C . SER A 1 121 ? 124.393 135.192 156.008 1.00 113.07 121 SER C C 1
ATOM 798 O O . SER A 1 121 ? 123.968 134.042 156.120 1.00 116.25 121 SER C O 1
ATOM 801 N N . GLY A 1 122 ? 124.133 136.135 156.906 1.00 108.41 122 GLY C N 1
ATOM 802 C CA . GLY A 1 122 ? 123.210 135.916 158.020 1.00 107.83 122 GLY C CA 1
ATOM 803 C C . GLY A 1 122 ? 123.472 136.910 159.131 1.00 113.78 122 GLY C C 1
ATOM 804 O O . GLY A 1 122 ? 124.626 137.132 159.500 1.00 122.00 122 GLY C O 1
ATOM 805 N N . THR A 1 123 ? 122.409 137.504 159.666 1.00 115.63 123 THR C N 1
ATOM 806 C CA . THR A 1 123 ? 122.541 138.583 160.643 1.00 118.12 123 THR C CA 1
ATOM 807 C C . THR A 1 123 ? 122.997 138.044 161.997 1.00 120.27 123 THR C C 1
ATOM 808 O O . THR A 1 123 ? 122.272 137.288 162.645 1.00 127.45 123 THR C O 1
ATOM 812 N N . LEU A 1 124 ? 124.206 138.433 162.400 1.00 117.10 124 LEU C N 1
ATOM 813 C CA . LEU A 1 124 ? 124.711 138.184 163.745 1.00 114.83 124 LEU C CA 1
ATOM 814 C C . LEU A 1 124 ? 124.379 139.397 164.611 1.00 122.51 124 LEU C C 1
ATOM 815 O O . LEU A 1 124 ? 124.477 140.538 164.148 1.00 121.02 124 LEU C O 1
ATOM 820 N N . ASP A 1 125 ? 123.988 139.145 165.861 1.00 131.78 125 ASP C N 1
ATOM 821 C CA . ASP A 1 125 ? 123.626 140.217 166.799 1.00 136.55 125 ASP C CA 1
ATOM 822 C C . ASP A 1 125 ? 124.876 141.019 167.179 1.00 135.89 125 ASP C C 1
ATOM 823 O O . ASP A 1 125 ? 125.992 140.504 167.053 1.00 137.21 125 ASP C O 1
ATOM 828 N N . PRO A 1 126 ? 124.703 142.280 167.636 1.00 134.63 126 PRO C N 1
ATOM 829 C CA . PRO A 1 126 ? 125.847 143.148 167.946 1.00 131.35 126 PRO C CA 1
ATOM 830 C C . PRO A 1 126 ? 126.977 142.526 168.778 1.00 127.32 126 PRO C C 1
ATOM 831 O O . PRO A 1 126 ? 128.143 142.733 168.450 1.00 126.28 126 PRO C O 1
ATOM 835 N N . LYS A 1 127 ? 126.630 141.750 169.805 1.00 128.17 127 LYS C N 1
ATOM 836 C CA . LYS A 1 127 ? 127.622 141.118 170.696 1.00 130.64 127 LYS C CA 1
ATOM 837 C C . LYS A 1 127 ? 128.098 139.715 170.264 1.00 122.26 127 LYS C C 1
ATOM 838 O O . LYS A 1 127 ? 128.809 139.047 171.021 1.00 124.29 127 LYS C O 1
ATOM 844 N N . VAL A 1 128 ? 127.733 139.283 169.055 1.00 115.61 128 VAL C N 1
ATOM 845 C CA . VAL A 1 128 ? 128.101 137.960 168.529 1.00 108.06 128 VAL C CA 1
ATOM 846 C C . VAL A 1 128 ? 129.201 138.110 167.473 1.00 105.42 128 VAL C C 1
ATOM 847 O O . VAL A 1 128 ? 129.159 139.025 166.649 1.00 110.82 128 VAL C O 1
ATOM 851 N N . THR A 1 129 ? 130.173 137.204 167.509 1.00 99.65 129 THR C N 1
ATOM 852 C CA . THR A 1 129 ? 131.316 137.221 166.597 1.00 103.41 129 THR C CA 1
ATOM 853 C C . THR A 1 129 ? 131.277 136.012 165.662 1.00 107.17 129 THR C C 1
ATOM 854 O O . THR A 1 129 ? 130.414 135.145 165.804 1.00 113.48 129 THR C O 1
ATOM 858 N N . GLY A 1 130 ? 132.194 135.971 164.695 1.00 102.85 130 GLY C N 1
ATOM 859 C CA . GLY A 1 130 ? 132.376 134.791 163.849 1.00 101.48 130 GLY C CA 1
ATOM 860 C C . GLY A 1 130 ? 132.177 134.994 162.359 1.00 102.26 130 GLY C C 1
ATOM 861 O O . GLY A 1 130 ? 132.230 136.121 161.865 1.00 96.75 130 GLY C O 1
ATOM 862 N N . CYS A 1 131 ? 131.946 133.882 161.656 1.00 105.22 131 CYS C N 1
ATOM 863 C CA . CYS A 1 131 ? 131.863 133.865 160.192 1.00 108.44 131 CYS C CA 1
ATOM 864 C C . CYS A 1 131 ? 130.718 134.718 159.669 1.00 103.53 131 CYS C C 1
ATOM 865 O O . CYS A 1 131 ? 129.554 134.484 159.998 1.00 112.48 131 CYS C O 1
ATOM 868 N N . LEU A 1 132 ? 131.073 135.701 158.853 1.00 95.14 132 LEU C N 1
ATOM 869 C CA . LEU A 1 132 ? 130.120 136.562 158.182 1.00 95.97 132 LEU C CA 1
ATOM 870 C C . LEU A 1 132 ? 130.630 136.761 156.756 1.00 95.44 132 LEU C C 1
ATOM 871 O O . LEU A 1 132 ? 131.545 137.556 156.524 1.00 88.73 132 LEU C O 1
ATOM 876 N N . ILE A 1 133 ? 130.059 136.011 155.813 1.00 95.45 133 ILE C N 1
ATOM 877 C CA . ILE A 1 133 ? 130.472 136.080 154.410 1.00 97.87 133 ILE C CA 1
ATOM 878 C C . ILE A 1 133 ? 129.961 137.385 153.802 1.00 95.62 133 ILE C C 1
ATOM 879 O O . ILE A 1 133 ? 128.814 137.473 153.379 1.00 105.40 133 ILE C O 1
ATOM 884 N N . VAL A 1 134 ? 130.827 138.388 153.766 1.00 94.42 134 VAL C N 1
ATOM 885 C CA . VAL A 1 134 ? 130.477 139.694 153.229 1.00 94.97 134 VAL C CA 1
ATOM 886 C C . VAL A 1 134 ? 130.669 139.663 151.713 1.00 100.31 134 VAL C C 1
ATOM 887 O O . VAL A 1 134 ? 131.799 139.633 151.231 1.00 106.79 134 VAL C O 1
ATOM 891 N N . CYS A 1 135 ? 129.560 139.659 150.976 1.00 104.21 135 CYS C N 1
ATOM 892 C CA . CYS A 1 135 ? 129.577 139.687 149.512 1.00 103.79 135 CYS C CA 1
ATOM 893 C C . CYS A 1 135 ? 129.670 141.128 149.022 1.00 97.34 135 CYS C C 1
ATOM 894 O O . CYS A 1 135 ? 129.035 142.010 149.590 1.00 100.18 135 CYS C O 1
ATOM 897 N N . ILE A 1 136 ? 130.452 141.349 147.965 1.00 99.00 136 ILE C N 1
ATOM 898 C CA . ILE A 1 136 ? 130.752 142.694 147.447 1.00 107.30 136 ILE C CA 1
ATOM 899 C C . ILE A 1 136 ? 130.193 142.877 146.029 1.00 105.50 136 ILE C C 1
ATOM 900 O O . ILE A 1 136 ? 130.440 142.044 145.158 1.00 113.47 136 ILE C O 1
ATOM 905 N N . GLU A 1 137 ? 129.456 143.971 145.815 1.00 105.22 137 GLU C N 1
ATOM 906 C CA . GLU A 1 137 ? 128.917 144.353 144.494 1.00 115.20 137 GLU C CA 1
ATOM 907 C C . GLU A 1 137 ? 128.231 143.131 143.856 1.00 113.08 137 GLU C C 1
ATOM 908 O O . GLU A 1 137 ? 127.303 142.592 144.431 1.00 123.18 137 GLU C O 1
ATOM 914 N N . ARG A 1 138 ? 128.748 142.649 142.740 1.00 111.94 138 ARG C N 1
ATOM 915 C CA . ARG A 1 138 ? 128.099 141.633 141.925 1.00 116.98 138 ARG C CA 1
ATOM 916 C C . ARG A 1 138 ? 128.015 140.228 142.531 1.00 115.89 138 ARG C C 1
ATOM 917 O O . ARG A 1 138 ? 127.225 139.393 142.068 1.00 123.35 138 ARG C O 1
ATOM 925 N N . ALA A 1 139 ? 128.823 139.978 143.560 1.00 114.96 139 ALA C N 1
ATOM 926 C CA . ALA A 1 139 ? 128.677 138.797 144.402 1.00 110.12 139 ALA C CA 1
ATOM 927 C C . ALA A 1 139 ? 127.468 138.882 145.340 1.00 108.33 139 ALA C C 1
ATOM 928 O O . ALA A 1 139 ? 127.079 137.862 145.918 1.00 111.76 139 ALA C O 1
ATOM 930 N N . THR A 1 140 ? 126.871 140.071 145.495 1.00 102.70 140 THR C N 1
ATOM 931 C CA . THR A 1 140 ? 125.647 140.228 146.307 1.00 105.61 140 THR C CA 1
ATOM 932 C C . THR A 1 140 ? 124.407 139.545 145.706 1.00 103.62 140 THR C C 1
ATOM 933 O O . THR A 1 140 ? 123.355 139.496 146.343 1.00 103.24 140 THR C O 1
ATOM 937 N N . ARG A 1 141 ? 124.533 139.040 144.481 1.00 106.87 141 ARG C N 1
ATOM 938 C CA . ARG A 1 141 ? 123.504 138.212 143.862 1.00 108.75 141 ARG C CA 1
ATOM 939 C C . ARG A 1 141 ? 123.424 136.814 144.496 1.00 112.79 141 ARG C C 1
ATOM 940 O O . ARG A 1 141 ? 122.409 136.127 144.344 1.00 119.14 141 ARG C O 1
ATOM 948 N N . LEU A 1 142 ? 124.481 136.403 145.203 1.00 109.79 142 LEU C N 1
ATOM 949 C CA . LEU A 1 142 ? 124.500 135.136 145.939 1.00 113.67 142 LEU C CA 1
ATOM 950 C C . LEU A 1 142 ? 123.987 135.204 147.390 1.00 116.89 142 LEU C C 1
ATOM 951 O O . LEU A 1 142 ? 123.859 134.155 148.025 1.00 121.33 142 LEU C O 1
ATOM 956 N N . VAL A 1 143 ? 123.681 136.399 147.906 1.00 112.11 143 VAL C N 1
ATOM 957 C CA . VAL A 1 143 ? 123.328 136.555 149.335 1.00 114.04 143 VAL C CA 1
ATOM 958 C C . VAL A 1 143 ? 122.126 135.732 149.792 1.00 114.55 143 VAL C C 1
ATOM 959 O O . VAL A 1 143 ? 122.115 135.255 150.924 1.00 127.21 143 VAL C O 1
ATOM 963 N N . LYS A 1 144 ? 121.125 135.569 148.928 1.00 118.75 144 LYS C N 1
ATOM 964 C CA . LYS A 1 144 ? 119.962 134.732 149.243 1.00 126.32 144 LYS C CA 1
ATOM 965 C C . LYS A 1 144 ? 120.349 133.256 149.436 1.00 122.98 144 LYS C C 1
ATOM 966 O O . LYS A 1 144 ? 119.808 132.580 150.314 1.00 123.29 144 LYS C O 1
ATOM 972 N N . SER A 1 145 ? 121.277 132.771 148.614 1.00 123.22 145 SER C N 1
ATOM 973 C CA . SER A 1 145 ? 121.791 131.401 148.732 1.00 125.51 145 SER C CA 1
ATOM 974 C C . SER A 1 145 ? 122.652 131.206 149.985 1.00 119.47 145 SER C C 1
ATOM 975 O O . SER A 1 145 ? 122.570 130.167 150.640 1.00 117.27 145 SER C O 1
ATOM 978 N N . GLN A 1 146 ? 123.475 132.204 150.301 1.00 124.32 146 GLN C N 1
ATOM 979 C CA . GLN A 1 146 ? 124.323 132.177 151.499 1.00 123.75 146 GLN C CA 1
ATOM 980 C C . GLN A 1 146 ? 123.510 132.349 152.783 1.00 124.40 146 GLN C C 1
ATOM 981 O O . GLN A 1 146 ? 123.832 131.735 153.803 1.00 127.36 146 GLN C O 1
ATOM 987 N N . GLN A 1 147 ? 122.466 133.178 152.730 1.00 122.31 147 GLN C N 1
ATOM 988 C CA . GLN A 1 147 ? 121.560 133.365 153.872 1.00 118.75 147 GLN C CA 1
ATOM 989 C C . GLN A 1 147 ? 120.726 132.134 154.209 1.00 115.37 147 GLN C C 1
ATOM 990 O O . GLN A 1 147 ? 120.357 131.961 155.362 1.00 121.83 147 GLN C O 1
ATOM 996 N N . SER A 1 148 ? 120.433 131.296 153.215 1.00 114.40 148 SER C N 1
ATOM 997 C CA . SER A 1 148 ? 119.682 130.052 153.426 1.00 116.99 148 SER C CA 1
ATOM 998 C C . SER A 1 148 ? 120.557 128.825 153.756 1.00 117.79 148 SER C C 1
ATOM 999 O O . SER A 1 148 ? 120.024 127.748 154.023 1.00 118.99 148 SER C O 1
ATOM 1002 N N . ALA A 1 149 ? 121.881 128.986 153.741 1.00 120.76 149 ALA C N 1
ATOM 1003 C CA . ALA A 1 149 ? 122.815 127.879 153.997 1.00 122.15 149 ALA C CA 1
ATOM 1004 C C . ALA A 1 149 ? 122.890 127.511 155.478 1.00 117.41 149 ALA C C 1
ATOM 1005 O O . ALA A 1 149 ? 122.599 128.334 156.346 1.00 118.32 149 ALA C O 1
ATOM 1007 N N . GLY A 1 150 ? 123.289 126.268 155.750 1.00 117.75 150 GLY C N 1
ATOM 1008 C CA . GLY A 1 150 ? 123.368 125.742 157.121 1.00 115.38 150 GLY C CA 1
ATOM 1009 C C . GLY A 1 150 ? 124.561 126.289 157.886 1.00 112.41 150 GLY C C 1
ATOM 1010 O O . GLY A 1 150 ? 125.647 126.435 157.322 1.00 118.61 150 GLY C O 1
ATOM 1011 N N . LYS A 1 151 ? 124.358 126.571 159.174 1.00 108.63 151 LYS C N 1
ATOM 1012 C CA . LYS A 1 151 ? 125.328 127.306 159.995 1.00 109.54 151 LYS C CA 1
ATOM 1013 C C . LYS A 1 151 ? 125.631 126.595 161.308 1.00 103.87 151 LYS C C 1
ATOM 1014 O O . LYS A 1 151 ? 124.750 125.950 161.878 1.00 112.89 151 LYS C O 1
ATOM 1020 N N . GLU A 1 152 ? 126.871 126.727 161.781 1.00 102.52 152 GLU C N 1
ATOM 1021 C CA . GLU A 1 152 ? 127.296 126.148 163.060 1.00 114.98 152 GLU C CA 1
ATOM 1022 C C . GLU A 1 152 ? 127.710 127.231 164.049 1.00 113.21 152 GLU C C 1
ATOM 1023 O O . GLU A 1 152 ? 128.352 128.210 163.670 1.00 113.29 152 GLU C O 1
ATOM 1029 N N . TYR A 1 153 ? 127.352 127.028 165.317 1.00 114.64 153 TYR C N 1
ATOM 1030 C CA . TYR A 1 153 ? 127.627 127.983 166.392 1.00 112.64 153 TYR C CA 1
ATOM 1031 C C . TYR A 1 153 ? 128.356 127.319 167.554 1.00 110.94 153 TYR C C 1
ATOM 1032 O O . TYR A 1 153 ? 128.272 126.107 167.736 1.00 114.62 153 TYR C O 1
ATOM 1041 N N . VAL A 1 154 ? 129.084 128.134 168.316 1.00 112.33 154 VAL C N 1
ATOM 1042 C CA . VAL A 1 154 ? 129.631 127.750 169.617 1.00 111.98 154 VAL C CA 1
ATOM 1043 C C . VAL A 1 154 ? 129.263 128.859 170.601 1.00 110.65 154 VAL C C 1
ATOM 1044 O O . VAL A 1 154 ? 129.804 129.962 170.521 1.00 112.74 154 VAL C O 1
ATOM 1048 N N . GLY A 1 155 ? 128.345 128.558 171.517 1.00 112.10 155 GLY C N 1
ATOM 1049 C CA . GLY A 1 155 ? 127.866 129.523 172.510 1.00 111.18 155 GLY C CA 1
ATOM 1050 C C . GLY A 1 155 ? 128.092 129.050 173.930 1.00 112.13 155 GLY C C 1
ATOM 1051 O O . GLY A 1 155 ? 128.535 127.924 174.153 1.00 115.61 155 GLY C O 1
ATOM 1052 N N . ILE A 1 156 ? 127.788 129.927 174.883 1.00 117.05 156 ILE C N 1
ATOM 1053 C CA . ILE A 1 156 ? 127.895 129.633 176.315 1.00 117.00 156 ILE C CA 1
ATOM 1054 C C . ILE A 1 156 ? 126.531 129.879 176.957 1.00 116.85 156 ILE C C 1
ATOM 1055 O O . ILE A 1 156 ? 126.052 131.015 176.977 1.00 123.52 156 ILE C O 1
ATOM 1060 N N . VAL A 1 157 ? 125.912 128.817 177.470 1.00 121.04 157 VAL C N 1
ATOM 1061 C CA . VAL A 1 157 ? 124.644 128.931 178.206 1.00 127.73 157 VAL C CA 1
ATOM 1062 C C . VAL A 1 157 ? 124.931 129.162 179.693 1.00 132.79 157 VAL C C 1
ATOM 1063 O O . VAL A 1 157 ? 125.755 128.468 180.289 1.00 136.66 157 VAL C O 1
ATOM 1067 N N . ARG A 1 158 ? 124.245 130.147 180.268 1.00 142.64 158 ARG C N 1
ATOM 1068 C CA . ARG A 1 158 ? 124.433 130.564 181.658 1.00 151.45 158 ARG C CA 1
ATOM 1069 C C . ARG A 1 158 ? 123.212 130.126 182.461 1.00 152.80 158 ARG C C 1
ATOM 1070 O O . ARG A 1 158 ? 122.160 130.767 182.396 1.00 157.64 158 ARG C O 1
ATOM 1078 N N . LEU A 1 159 ? 123.355 129.033 183.208 1.00 153.21 159 LEU C N 1
ATOM 1079 C CA . LEU A 1 159 ? 122.255 128.484 184.001 1.00 157.30 159 LEU C CA 1
ATOM 1080 C C . LEU A 1 159 ? 122.077 129.294 185.286 1.00 155.49 159 LEU C C 1
ATOM 1081 O O . LEU A 1 159 ? 123.058 129.611 185.961 1.00 160.59 159 LEU C O 1
ATOM 1086 N N . HIS A 1 160 ? 120.828 129.627 185.612 1.00 155.96 160 HIS C N 1
ATOM 1087 C CA . HIS A 1 160 ? 120.512 130.461 186.783 1.00 162.93 160 HIS C CA 1
ATOM 1088 C C . HIS A 1 160 ? 120.723 129.742 188.122 1.00 163.32 160 HIS C C 1
ATOM 1089 O O . HIS A 1 160 ? 121.074 130.383 189.116 1.00 158.88 160 HIS C O 1
ATOM 1096 N N . ASN A 1 161 ? 120.501 128.425 188.142 1.00 165.68 161 ASN C N 1
ATOM 1097 C CA . ASN A 1 161 ? 120.727 127.588 189.330 1.00 170.71 161 ASN C CA 1
ATOM 1098 C C . ASN A 1 161 ? 121.562 126.350 188.999 1.00 171.11 161 ASN C C 1
ATOM 1099 O O . ASN A 1 161 ? 121.731 125.997 187.829 1.00 171.65 161 ASN C O 1
ATOM 1104 N N . ALA A 1 162 ? 122.073 125.698 190.041 1.00 173.24 162 ALA C N 1
ATOM 1105 C CA . ALA A 1 162 ? 123.032 124.596 189.891 1.00 178.82 162 ALA C CA 1
ATOM 1106 C C . ALA A 1 162 ? 122.389 123.298 189.400 1.00 181.35 162 ALA C C 1
ATOM 1107 O O . ALA A 1 162 ? 121.195 123.067 189.600 1.00 179.98 162 ALA C O 1
ATOM 1109 N N . ILE A 1 163 ? 123.215 122.461 188.773 1.00 188.87 163 ILE C N 1
ATOM 1110 C CA . ILE A 1 163 ? 122.796 121.201 188.148 1.00 196.11 163 ILE C CA 1
ATOM 1111 C C . ILE A 1 163 ? 123.673 120.064 188.692 1.00 200.19 163 ILE C C 1
ATOM 1112 O O . ILE A 1 163 ? 124.825 120.291 189.075 1.00 202.07 163 ILE C O 1
ATOM 1117 N N . GLU A 1 164 ? 123.112 118.853 188.731 1.00 205.21 164 GLU C N 1
ATOM 1118 C CA . GLU A 1 164 ? 123.795 117.666 189.276 1.00 210.60 164 GLU C CA 1
ATOM 1119 C C . GLU A 1 164 ? 125.115 117.360 188.563 1.00 208.74 164 GLU C C 1
ATOM 1120 O O . GLU A 1 164 ? 126.133 117.112 189.213 1.00 207.48 164 GLU C O 1
ATOM 1126 N N . GLY A 1 165 ? 125.085 117.369 187.232 1.00 205.89 165 GLY C N 1
ATOM 1127 C CA . GLY A 1 165 ? 126.295 117.192 186.425 1.00 205.59 165 GLY C CA 1
ATOM 1128 C C . GLY A 1 165 ? 126.127 117.598 184.972 1.00 205.22 165 GLY C C 1
ATOM 1129 O O . GLY A 1 165 ? 125.020 117.895 184.522 1.00 206.85 165 GLY C O 1
ATOM 1130 N N . GLY A 1 166 ? 127.238 117.590 184.238 1.00 202.15 166 GLY C N 1
ATOM 1131 C CA . GLY A 1 166 ? 127.253 117.917 182.808 1.00 199.79 166 GLY C CA 1
ATOM 1132 C C . GLY A 1 166 ? 126.454 116.982 181.907 1.00 199.22 166 GLY C C 1
ATOM 1133 O O . GLY A 1 166 ? 126.131 117.343 180.773 1.00 204.21 166 GLY C O 1
ATOM 1134 N N . THR A 1 167 ? 126.153 115.779 182.401 1.00 197.77 167 THR C N 1
ATOM 1135 C CA . THR A 1 167 ? 125.292 114.822 181.694 1.00 198.49 167 THR C CA 1
ATOM 1136 C C . THR A 1 167 ? 123.853 115.324 181.496 1.00 199.05 167 THR C C 1
ATOM 1137 O O . THR A 1 167 ? 123.223 115.001 180.487 1.00 201.12 167 THR C O 1
ATOM 1141 N N . GLN A 1 168 ? 123.339 116.095 182.456 1.00 194.61 168 GLN C N 1
ATOM 1142 C CA . GLN A 1 168 ? 121.984 116.661 182.365 1.00 189.66 168 GLN C CA 1
ATOM 1143 C C . GLN A 1 168 ? 121.860 117.696 181.246 1.00 188.49 168 GLN C C 1
ATOM 1144 O O . GLN A 1 168 ? 120.887 117.673 180.488 1.00 191.99 168 GLN C O 1
ATOM 1150 N N . LEU A 1 169 ? 122.838 118.598 181.152 1.00 184.80 169 LEU C N 1
ATOM 1151 C CA . LEU A 1 169 ? 122.873 119.610 180.086 1.00 176.09 169 LEU C CA 1
ATOM 1152 C C . LEU A 1 169 ? 123.096 118.989 178.701 1.00 168.99 169 LEU C C 1
ATOM 1153 O O . LEU A 1 169 ? 122.598 119.519 177.705 1.00 174.12 169 LEU C O 1
ATOM 1158 N N . SER A 1 170 ? 123.840 117.883 178.640 1.00 164.29 170 SER C N 1
ATOM 1159 C CA . SER A 1 170 ? 124.010 117.126 177.393 1.00 163.52 170 SER C CA 1
ATOM 1160 C C . SER A 1 170 ? 122.707 116.433 176.977 1.00 169.25 170 SER C C 1
ATOM 1161 O O . SER A 1 170 ? 122.359 116.431 175.796 1.00 170.37 170 SER C O 1
ATOM 1164 N N . ARG A 1 171 ? 121.999 115.852 177.949 1.00 177.95 171 ARG C N 1
ATOM 1165 C CA . ARG A 1 171 ? 120.674 115.245 177.715 1.00 181.30 171 ARG C CA 1
ATOM 1166 C C . ARG A 1 171 ? 119.625 116.248 177.218 1.00 175.86 171 ARG C C 1
ATOM 1167 O O . ARG A 1 171 ? 118.743 115.883 176.439 1.00 179.09 171 ARG C O 1
ATOM 1175 N N . ALA A 1 172 ? 119.717 117.496 177.681 1.00 169.23 172 ALA C N 1
ATOM 1176 C CA . ALA A 1 172 ? 118.863 118.580 177.186 1.00 167.22 172 ALA C CA 1
ATOM 1177 C C . ALA A 1 172 ? 119.166 118.907 175.720 1.00 166.16 172 ALA C C 1
ATOM 1178 O O . ALA A 1 172 ? 118.249 119.114 174.926 1.00 164.36 172 ALA C O 1
ATOM 1180 N N . LEU A 1 173 ? 120.453 118.950 175.375 1.00 167.32 173 LEU C N 1
ATOM 1181 C CA . LEU A 1 173 ? 120.892 119.145 173.985 1.00 168.91 173 LEU C CA 1
ATOM 1182 C C . LEU A 1 173 ? 120.555 117.947 173.087 1.00 173.45 173 LEU C C 1
ATOM 1183 O O . LEU A 1 173 ? 120.227 118.130 171.914 1.00 180.48 173 LEU C O 1
ATOM 1188 N N . GLU A 1 174 ? 120.648 116.735 173.637 1.00 183.63 174 GLU C N 1
ATOM 1189 C CA . GLU A 1 174 ? 120.183 115.514 172.950 1.00 187.99 174 GLU C CA 1
ATOM 1190 C C . GLU A 1 174 ? 118.683 115.559 172.638 1.00 176.90 174 GLU C C 1
ATOM 1191 O O . GLU A 1 174 ? 118.255 115.122 171.567 1.00 169.80 174 GLU C O 1
ATOM 1197 N N . THR A 1 175 ? 117.899 116.077 173.584 1.00 173.98 175 THR C N 1
ATOM 1198 C CA . THR A 1 175 ? 116.445 116.215 173.431 1.00 171.59 175 THR C CA 1
ATOM 1199 C C . THR A 1 175 ? 116.065 117.241 172.357 1.00 173.87 175 THR C C 1
ATOM 1200 O O . THR A 1 175 ? 115.140 117.004 171.578 1.00 179.08 175 THR C O 1
ATOM 1204 N N . LEU A 1 176 ? 116.779 118.368 172.321 1.00 173.88 176 LEU C N 1
ATOM 1205 C CA . LEU A 1 176 ? 116.523 119.439 171.341 1.00 170.97 176 LEU C CA 1
ATOM 1206 C C . LEU A 1 176 ? 117.249 119.263 169.988 1.00 167.36 176 LEU C C 1
ATOM 1207 O O . LEU A 1 176 ? 117.322 120.208 169.206 1.00 166.08 176 LEU C O 1
ATOM 1212 N N . THR A 1 177 ? 117.787 118.073 169.714 1.00 169.77 177 THR C N 1
ATOM 1213 C CA . THR A 1 177 ? 118.275 117.733 168.373 1.00 170.35 177 THR C CA 1
ATOM 1214 C C . THR A 1 177 ? 117.091 117.248 167.529 1.00 167.42 177 THR C C 1
ATOM 1215 O O . THR A 1 177 ? 116.472 116.232 167.851 1.00 172.84 177 THR C O 1
ATOM 1219 N N . GLY A 1 178 ? 116.789 117.981 166.456 1.00 161.97 178 GLY C N 1
ATOM 1220 C CA . GLY A 1 178 ? 115.654 117.678 165.570 1.00 159.46 178 GLY C CA 1
ATOM 1221 C C . GLY A 1 178 ? 114.933 118.938 165.121 1.00 157.67 178 GLY C C 1
ATOM 1222 O O . GLY A 1 178 ? 115.435 120.046 165.316 1.00 164.44 178 GLY C O 1
ATOM 1223 N N . ALA A 1 179 ? 113.757 118.764 164.519 1.00 152.91 179 ALA C N 1
ATOM 1224 C CA . ALA A 1 179 ? 112.928 119.889 164.062 1.00 154.04 179 ALA C CA 1
ATOM 1225 C C . ALA A 1 179 ? 112.145 120.481 165.235 1.00 149.11 179 ALA C C 1
ATOM 1226 O O . ALA A 1 179 ? 111.253 119.822 165.766 1.00 147.50 179 ALA C O 1
ATOM 1228 N N . LEU A 1 180 ? 112.469 121.720 165.615 1.00 148.79 180 LEU C N 1
ATOM 1229 C CA . LEU A 1 180 ? 111.953 122.342 166.846 1.00 148.66 180 LEU C CA 1
ATOM 1230 C C . LEU A 1 180 ? 110.988 123.496 166.613 1.00 144.34 180 LEU C C 1
ATOM 1231 O O . LEU A 1 180 ? 111.010 124.125 165.561 1.00 144.00 180 LEU C O 1
ATOM 1236 N N . PHE A 1 181 ? 110.164 123.772 167.625 1.00 145.60 181 PHE C N 1
ATOM 1237 C CA . PHE A 1 181 ? 109.392 125.013 167.705 1.00 145.66 181 PHE C CA 1
ATOM 1238 C C . PHE A 1 181 ? 110.283 126.108 168.279 1.00 139.96 181 PHE C C 1
ATOM 1239 O O . PHE A 1 181 ? 111.004 125.873 169.250 1.00 139.83 181 PHE C O 1
ATOM 1247 N N . GLN A 1 182 ? 110.225 127.299 167.685 1.00 146.52 182 GLN C N 1
ATOM 1248 C CA . GLN A 1 182 ? 110.965 128.464 168.182 1.00 153.71 182 GLN C CA 1
ATOM 1249 C C . GLN A 1 182 ? 110.212 129.770 167.936 1.00 156.38 182 GLN C C 1
ATOM 1250 O O . GLN A 1 182 ? 109.397 129.873 167.016 1.00 157.47 182 GLN C O 1
ATOM 1256 N N . ARG A 1 183 ? 110.510 130.756 168.779 1.00 162.86 183 ARG C N 1
ATOM 1257 C CA . ARG A 1 183 ? 109.949 132.099 168.694 1.00 171.54 183 ARG C CA 1
ATOM 1258 C C . ARG A 1 183 ? 111.100 133.114 168.734 1.00 170.94 183 ARG C C 1
ATOM 1259 O O . ARG A 1 183 ? 112.087 132.884 169.438 1.00 171.41 183 ARG C O 1
ATOM 1267 N N . PRO A 1 184 ? 110.992 134.232 167.983 1.00 173.74 184 PRO C N 1
ATOM 1268 C CA . PRO A 1 184 ? 112.049 135.258 168.051 1.00 179.11 184 PRO C CA 1
ATOM 1269 C C . PRO A 1 184 ? 112.187 135.953 169.419 1.00 183.12 184 PRO C C 1
ATOM 1270 O O . PRO A 1 184 ? 111.291 135.837 170.260 1.00 176.29 184 PRO C O 1
ATOM 1274 N N . PRO A 1 185 ? 113.303 136.682 169.636 1.00 197.64 185 PRO C N 1
ATOM 1275 C CA . PRO A 1 185 ? 113.455 137.500 170.842 1.00 204.53 185 PRO C CA 1
ATOM 1276 C C . PRO A 1 185 ? 112.694 138.828 170.729 1.00 214.53 185 PRO C C 1
ATOM 1277 O O . PRO A 1 185 ? 112.103 139.120 169.685 1.00 217.74 185 PRO C O 1
ATOM 1281 N N . LEU A 1 186 ? 112.727 139.624 171.797 1.00 218.51 186 LEU C N 1
ATOM 1282 C CA . LEU A 1 186 ? 112.006 140.903 171.850 1.00 217.54 186 LEU C CA 1
ATOM 1283 C C . LEU A 1 186 ? 112.807 142.041 171.218 1.00 208.83 186 LEU C C 1
ATOM 1284 O O . LEU A 1 186 ? 113.692 141.819 170.390 1.00 199.62 186 LEU C O 1
ATOM 1289 N N . ARG A 1 192 ? 105.384 137.950 167.922 1.00 203.64 192 ARG C N 1
ATOM 1290 C CA . ARG A 1 192 ? 105.587 137.387 166.589 1.00 206.12 192 ARG C CA 1
ATOM 1291 C C . ARG A 1 192 ? 105.236 135.896 166.544 1.00 200.69 192 ARG C C 1
ATOM 1292 O O . ARG A 1 192 ? 105.139 135.241 167.585 1.00 194.95 192 ARG C O 1
ATOM 1300 N N . GLN A 1 193 ? 105.046 135.379 165.331 1.00 200.56 193 GLN C N 1
ATOM 1301 C CA . GLN A 1 193 ? 104.542 134.014 165.117 1.00 197.06 193 GLN C CA 1
ATOM 1302 C C . GLN A 1 193 ? 105.522 132.925 165.552 1.00 188.57 193 GLN C C 1
ATOM 1303 O O . GLN A 1 193 ? 106.730 133.156 165.635 1.00 189.08 193 GLN C O 1
ATOM 1309 N N . LEU A 1 194 ? 104.977 131.739 165.819 1.00 180.75 194 LEU C N 1
ATOM 1310 C CA . LEU A 1 194 ? 105.777 130.550 166.109 1.00 176.03 194 LEU C CA 1
ATOM 1311 C C . LEU A 1 194 ? 106.360 130.011 164.804 1.00 172.92 194 LEU C C 1
ATOM 1312 O O . LEU A 1 194 ? 105.669 129.974 163.782 1.00 173.89 194 LEU C O 1
ATOM 1317 N N . ARG A 1 195 ? 107.624 129.592 164.852 1.00 171.88 195 ARG C N 1
ATOM 1318 C CA . ARG A 1 195 ? 108.367 129.153 163.666 1.00 168.88 195 ARG C CA 1
ATOM 1319 C C . ARG A 1 195 ? 109.093 127.835 163.926 1.00 155.57 195 ARG C C 1
ATOM 1320 O O . ARG A 1 195 ? 109.461 127.538 165.064 1.00 150.94 195 ARG C O 1
ATOM 1328 N N . VAL A 1 196 ? 109.295 127.060 162.861 1.00 151.18 196 VAL C N 1
ATOM 1329 C CA . VAL A 1 196 ? 109.972 125.764 162.940 1.00 154.97 196 VAL C CA 1
ATOM 1330 C C . VAL A 1 196 ? 111.410 125.892 162.436 1.00 155.41 196 VAL C C 1
ATOM 1331 O O . VAL A 1 196 ? 111.645 126.428 161.350 1.00 159.95 196 VAL C O 1
ATOM 1335 N N . ARG A 1 197 ? 112.358 125.395 163.232 1.00 153.23 197 ARG C N 1
ATOM 1336 C CA . ARG A 1 197 ? 113.789 125.454 162.914 1.00 150.09 197 ARG C CA 1
ATOM 1337 C C . ARG A 1 197 ? 114.472 124.153 163.329 1.00 147.16 197 ARG C C 1
ATOM 1338 O O . ARG A 1 197 ? 114.448 123.794 164.509 1.00 156.55 197 ARG C O 1
ATOM 1346 N N . THR A 1 198 ? 115.075 123.452 162.370 1.00 142.46 198 THR C N 1
ATOM 1347 C CA . THR A 1 198 ? 115.783 122.197 162.655 1.00 145.05 198 THR C CA 1
ATOM 1348 C C . THR A 1 198 ? 117.223 122.421 163.145 1.00 142.88 198 THR C C 1
ATOM 1349 O O . THR A 1 198 ? 117.958 123.244 162.596 1.00 145.38 198 THR C O 1
ATOM 1353 N N . ILE A 1 199 ? 117.591 121.695 164.200 1.00 145.20 199 ILE C N 1
ATOM 1354 C CA . ILE A 1 199 ? 118.961 121.625 164.701 1.00 147.57 199 ILE C CA 1
ATOM 1355 C C . ILE A 1 199 ? 119.460 120.220 164.363 1.00 144.96 199 ILE C C 1
ATOM 1356 O O . ILE A 1 199 ? 118.982 119.235 164.931 1.00 139.15 199 ILE C O 1
ATOM 1361 N N . TYR A 1 200 ? 120.413 120.141 163.435 1.00 145.79 200 TYR C N 1
ATOM 1362 C CA . TYR A 1 200 ? 120.864 118.861 162.881 1.00 144.69 200 TYR C CA 1
ATOM 1363 C C . TYR A 1 200 ? 121.658 118.058 163.906 1.00 148.68 200 TYR C C 1
ATOM 1364 O O . TYR A 1 200 ? 121.352 116.889 164.159 1.00 155.49 200 TYR C O 1
ATOM 1373 N N . GLU A 1 201 ? 122.676 118.696 164.482 1.00 147.82 201 GLU C N 1
ATOM 1374 C CA . GLU A 1 201 ? 123.549 118.075 165.482 1.00 152.45 201 GLU C CA 1
ATOM 1375 C C . GLU A 1 201 ? 123.798 119.042 166.639 1.00 150.89 201 GLU C C 1
ATOM 1376 O O . GLU A 1 201 ? 123.835 120.258 166.439 1.00 156.30 201 GLU C O 1
ATOM 1382 N N . SER A 1 202 ? 123.958 118.490 167.841 1.00 148.78 202 SER C N 1
ATOM 1383 C CA . SER A 1 202 ? 124.285 119.269 169.040 1.00 149.94 202 SER C CA 1
ATOM 1384 C C . SER A 1 202 ? 125.278 118.499 169.909 1.00 151.90 202 SER C C 1
ATOM 1385 O O . SER A 1 202 ? 125.337 117.267 169.851 1.00 153.34 202 SER C O 1
ATOM 1388 N N . LYS A 1 203 ? 126.051 119.229 170.711 1.00 155.40 203 LYS C N 1
ATOM 1389 C CA . LYS A 1 203 ? 127.132 118.634 171.500 1.00 158.33 203 LYS C CA 1
ATOM 1390 C C . LYS A 1 203 ? 127.511 119.486 172.712 1.00 155.88 203 LYS C C 1
ATOM 1391 O O . LYS A 1 203 ? 127.373 120.709 172.687 1.00 150.40 203 LYS C O 1
ATOM 1397 N N . MET A 1 204 ? 127.989 118.815 173.762 1.00 163.88 204 MET C N 1
ATOM 1398 C CA . MET A 1 204 ? 128.542 119.466 174.954 1.00 165.42 204 MET C CA 1
ATOM 1399 C C . MET A 1 204 ? 130.062 119.441 174.878 1.00 160.92 204 MET C C 1
ATOM 1400 O O . MET A 1 204 ? 130.660 118.363 174.818 1.00 160.73 204 MET C O 1
ATOM 1405 N N . ILE A 1 205 ? 130.679 120.621 174.889 1.00 156.06 205 ILE C N 1
ATOM 1406 C CA . ILE A 1 205 ? 132.137 120.730 174.884 1.00 156.46 205 ILE C CA 1
ATOM 1407 C C . ILE A 1 205 ? 132.641 120.604 176.326 1.00 158.15 205 ILE C C 1
ATOM 1408 O O . ILE A 1 205 ? 133.408 119.687 176.630 1.00 163.05 205 ILE C O 1
ATOM 1413 N N . GLU A 1 206 ? 132.205 121.509 177.203 1.00 158.42 206 GLU C N 1
ATOM 1414 C CA . GLU A 1 206 ? 132.469 121.387 178.649 1.00 160.11 206 GLU C CA 1
ATOM 1415 C C . GLU A 1 206 ? 131.533 122.234 179.515 1.00 156.50 206 GLU C C 1
ATOM 1416 O O . GLU A 1 206 ? 130.862 123.142 179.019 1.00 152.43 206 GLU C O 1
ATOM 1422 N N . TYR A 1 207 ? 131.517 121.921 180.812 1.00 157.69 207 TYR C N 1
ATOM 1423 C CA . TYR A 1 207 ? 130.660 122.585 181.799 1.00 160.89 207 TYR C CA 1
ATOM 1424 C C . TYR A 1 207 ? 131.461 122.955 183.054 1.00 166.13 207 TYR C C 1
ATOM 1425 O O . TYR A 1 207 ? 132.309 122.178 183.503 1.00 169.23 207 TYR C O 1
ATOM 1434 N N . ASP A 1 208 ? 131.178 124.138 183.607 1.00 167.67 208 ASP C N 1
ATOM 1435 C CA . ASP A 1 208 ? 131.834 124.645 184.820 1.00 168.79 208 ASP C CA 1
ATOM 1436 C C . ASP A 1 208 ? 130.780 124.876 185.921 1.00 169.82 208 ASP C C 1
ATOM 1437 O O . ASP A 1 208 ? 129.986 125.817 185.823 1.00 167.31 208 ASP C O 1
ATOM 1442 N N . PRO A 1 209 ? 130.757 124.012 186.961 1.00 171.74 209 PRO C N 1
ATOM 1443 C CA . PRO A 1 209 ? 129.772 124.163 188.052 1.00 172.74 209 PRO C CA 1
ATOM 1444 C C . PRO A 1 209 ? 129.891 125.396 188.969 1.00 168.56 209 PRO C C 1
ATOM 1445 O O . PRO A 1 209 ? 128.901 125.752 189.612 1.00 164.52 209 PRO C O 1
ATOM 1449 N N . GLU A 1 210 ? 131.066 126.025 189.044 1.00 173.33 210 GLU C N 1
ATOM 1450 C CA . GLU A 1 210 ? 131.270 127.199 189.915 1.00 179.28 210 GLU C CA 1
ATOM 1451 C C . GLU A 1 210 ? 130.461 128.412 189.444 1.00 178.63 210 GLU C C 1
ATOM 1452 O O . GLU A 1 210 ? 129.716 129.012 190.222 1.00 175.80 210 GLU C O 1
ATOM 1458 N N . ARG A 1 211 ? 130.622 128.746 188.166 1.00 173.34 211 ARG C N 1
ATOM 1459 C CA . ARG A 1 211 ? 130.001 129.934 187.550 1.00 166.87 211 ARG C CA 1
ATOM 1460 C C . ARG A 1 211 ? 128.762 129.565 186.712 1.00 164.67 211 ARG C C 1
ATOM 1461 O O . ARG A 1 211 ? 128.118 130.446 186.138 1.00 158.35 211 ARG C O 1
ATOM 1469 N N . ARG A 1 212 ? 128.428 128.269 186.673 1.00 170.94 212 ARG C N 1
ATOM 1470 C CA . ARG A 1 212 ? 127.232 127.743 185.995 1.00 170.77 212 ARG C CA 1
ATOM 1471 C C . ARG A 1 212 ? 127.186 128.100 184.502 1.00 164.65 212 ARG C C 1
ATOM 1472 O O . ARG A 1 212 ? 126.151 128.523 183.976 1.00 167.78 212 ARG C O 1
ATOM 1480 N N . LEU A 1 213 ? 128.330 127.920 183.841 1.00 153.07 213 LEU C N 1
ATOM 1481 C CA . LEU A 1 213 ? 128.486 128.171 182.409 1.00 142.97 213 LEU C CA 1
ATOM 1482 C C . LEU A 1 213 ? 128.801 126.864 181.698 1.00 137.71 213 LEU C C 1
ATOM 1483 O O . LEU A 1 213 ? 129.606 126.070 182.190 1.00 141.13 213 LEU C O 1
ATOM 1488 N N . GLY A 1 214 ? 128.171 126.653 180.543 1.00 132.89 214 GLY C N 1
ATOM 1489 C CA . GLY A 1 214 ? 128.370 125.446 179.739 1.00 131.31 214 GLY C CA 1
ATOM 1490 C C . GLY A 1 214 ? 128.517 125.777 178.268 1.00 124.01 214 GLY C C 1
ATOM 1491 O O . GLY A 1 214 ? 127.629 126.393 177.684 1.00 125.90 214 GLY C O 1
ATOM 1492 N N . ILE A 1 215 ? 129.631 125.360 177.668 1.00 122.76 215 ILE C N 1
ATOM 1493 C CA . ILE A 1 215 ? 129.873 125.578 176.244 1.00 121.75 215 ILE C CA 1
ATOM 1494 C C . ILE A 1 215 ? 129.135 124.494 175.462 1.00 126.07 215 ILE C C 1
ATOM 1495 O O . ILE A 1 215 ? 129.282 123.305 175.755 1.00 137.44 215 ILE C O 1
ATOM 1500 N N . PHE A 1 216 ? 128.348 124.915 174.474 1.00 128.42 216 PHE C N 1
ATOM 1501 C CA . PHE A 1 216 ? 127.656 124.003 173.561 1.00 131.77 216 PHE C CA 1
ATOM 1502 C C . PHE A 1 216 ? 128.011 124.349 172.119 1.00 131.06 216 PHE C C 1
ATOM 1503 O O . PHE A 1 216 ? 128.265 125.510 171.799 1.00 133.82 216 PHE C O 1
ATOM 1511 N N . TRP A 1 217 ? 128.031 123.331 171.262 1.00 132.74 217 TRP C N 1
ATOM 1512 C CA . TRP A 1 217 ? 128.193 123.499 169.818 1.00 132.25 217 TRP C CA 1
ATOM 1513 C C . TRP A 1 217 ? 126.936 122.943 169.152 1.00 131.89 217 TRP C C 1
ATOM 1514 O O . TRP A 1 217 ? 126.470 121.866 169.523 1.00 134.75 217 TRP C O 1
ATOM 1525 N N . VAL A 1 218 ? 126.387 123.686 168.189 1.00 131.71 218 VAL C N 1
ATOM 1526 C CA . VAL A 1 218 ? 125.187 123.260 167.454 1.00 132.46 218 VAL C CA 1
ATOM 1527 C C . VAL A 1 218 ? 125.292 123.561 165.960 1.00 129.80 218 VAL C C 1
ATOM 1528 O O . VAL A 1 218 ? 125.709 124.650 165.569 1.00 115.19 218 VAL C O 1
ATOM 1532 N N . SER A 1 219 ? 124.927 122.571 165.145 1.00 131.62 219 SER C N 1
ATOM 1533 C CA . SER A 1 219 ? 124.734 122.741 163.709 1.00 126.76 219 SER C CA 1
ATOM 1534 C C . SER A 1 219 ? 123.235 122.862 163.472 1.00 124.02 219 SER C C 1
ATOM 1535 O O . SER A 1 219 ? 122.456 122.056 163.984 1.00 126.59 219 SER C O 1
ATOM 1538 N N . CYS A 1 220 ? 122.840 123.870 162.700 1.00 127.77 220 CYS C N 1
ATOM 1539 C CA . CYS A 1 220 ? 121.428 124.211 162.522 1.00 130.17 220 CYS C CA 1
ATOM 1540 C C . CYS A 1 220 ? 121.166 124.848 161.166 1.00 124.06 220 CYS C C 1
ATOM 1541 O O . CYS A 1 220 ? 122.098 125.289 160.489 1.00 126.61 220 CYS C O 1
ATOM 1544 N N . GLU A 1 221 ? 119.892 124.894 160.779 1.00 124.68 221 GLU C N 1
ATOM 1545 C CA . GLU A 1 221 ? 119.481 125.601 159.567 1.00 131.04 221 GLU C CA 1
ATOM 1546 C C . GLU A 1 221 ? 119.531 127.111 159.798 1.00 127.22 221 GLU C C 1
ATOM 1547 O O . GLU A 1 221 ? 119.675 127.575 160.931 1.00 124.05 221 GLU C O 1
ATOM 1553 N N . ALA A 1 222 ? 119.404 127.866 158.712 1.00 126.59 222 ALA C N 1
ATOM 1554 C CA . ALA A 1 222 ? 119.438 129.324 158.779 1.00 129.87 222 ALA C CA 1
ATOM 1555 C C . ALA A 1 222 ? 118.217 129.881 159.511 1.00 129.31 222 ALA C C 1
ATOM 1556 O O . ALA A 1 222 ? 117.125 129.313 159.442 1.00 130.42 222 ALA C O 1
ATOM 1558 N N . GLY A 1 223 ? 118.422 130.992 160.212 1.00 128.81 223 GLY C N 1
ATOM 1559 C CA . GLY A 1 223 ? 117.365 131.643 160.980 1.00 129.97 223 GLY C CA 1
ATOM 1560 C C . GLY A 1 223 ? 117.043 131.020 162.330 1.00 129.76 223 GLY C C 1
ATOM 1561 O O . GLY A 1 223 ? 116.076 131.435 162.975 1.00 137.05 223 GLY C O 1
ATOM 1562 N N . THR A 1 224 ? 117.833 130.035 162.764 1.00 128.82 224 THR C N 1
ATOM 1563 C CA . THR A 1 224 ? 117.649 129.405 164.072 1.00 124.98 224 THR C CA 1
ATOM 1564 C C . THR A 1 224 ? 118.103 130.385 165.153 1.00 129.26 224 THR C C 1
ATOM 1565 O O . THR A 1 224 ? 119.220 130.902 165.095 1.00 135.46 224 THR C O 1
ATOM 1569 N N . TYR A 1 225 ? 117.233 130.628 166.132 1.00 133.87 225 TYR C N 1
ATOM 1570 C CA . TYR A 1 225 ? 117.517 131.568 167.215 1.00 136.44 225 TYR C CA 1
ATOM 1571 C C . TYR A 1 225 ? 118.205 130.841 168.368 1.00 138.18 225 TYR C C 1
ATOM 1572 O O . TYR A 1 225 ? 117.602 129.991 169.023 1.00 142.09 225 TYR C O 1
ATOM 1581 N N . ILE A 1 226 ? 119.470 131.189 168.607 1.00 139.52 226 ILE C N 1
ATOM 1582 C CA . ILE A 1 226 ? 120.301 130.517 169.615 1.00 135.72 226 ILE C CA 1
ATOM 1583 C C . ILE A 1 226 ? 120.028 131.077 171.020 1.00 134.83 226 ILE C C 1
ATOM 1584 O O . ILE A 1 226 ? 120.190 130.359 172.007 1.00 132.51 226 ILE C O 1
ATOM 1589 N N . ARG A 1 227 ? 119.630 132.351 171.111 1.00 134.88 227 ARG C N 1
ATOM 1590 C CA . ARG A 1 227 ? 119.131 132.925 172.373 1.00 137.33 227 ARG C CA 1
ATOM 1591 C C . ARG A 1 227 ? 117.933 132.135 172.890 1.00 135.09 227 ARG C C 1
ATOM 1592 O O . ARG A 1 227 ? 117.850 131.814 174.077 1.00 142.70 227 ARG C O 1
ATOM 1600 N N . THR A 1 228 ? 117.010 131.847 171.979 1.00 129.70 228 THR C N 1
ATOM 1601 C CA . THR A 1 228 ? 115.822 131.053 172.264 1.00 130.28 228 THR C CA 1
ATOM 1602 C C . THR A 1 228 ? 116.168 129.614 172.675 1.00 136.19 228 THR C C 1
ATOM 1603 O O . THR A 1 228 ? 115.533 129.057 173.572 1.00 139.24 228 THR C O 1
ATOM 1607 N N . LEU A 1 229 ? 117.162 129.022 172.014 1.00 137.18 229 LEU C N 1
ATOM 1608 C CA . LEU A 1 229 ? 117.666 127.688 172.368 1.00 136.19 229 LEU C CA 1
ATOM 1609 C C . LEU A 1 229 ? 118.219 127.633 173.796 1.00 133.66 229 LEU C C 1
ATOM 1610 O O . LEU A 1 229 ? 117.968 126.668 174.520 1.00 139.33 229 LEU C O 1
ATOM 1615 N N . CYS A 1 230 ? 118.973 128.660 174.186 1.00 139.53 230 CYS C N 1
ATOM 1616 C CA . CYS A 1 230 ? 119.530 128.763 175.544 1.00 145.65 230 CYS C CA 1
ATOM 1617 C C . CYS A 1 230 ? 118.450 128.880 176.624 1.00 142.03 230 CYS C C 1
ATOM 1618 O O . CYS A 1 230 ? 118.593 128.312 177.709 1.00 137.99 230 CYS C O 1
ATOM 1621 N N . VAL A 1 231 ? 117.385 129.624 176.322 1.00 144.57 231 VAL C N 1
ATOM 1622 C CA . VAL A 1 231 ? 116.220 129.737 177.210 1.00 143.79 231 VAL C CA 1
ATOM 1623 C C . VAL A 1 231 ? 115.514 128.384 177.339 1.00 142.04 231 VAL C C 1
ATOM 1624 O O . VAL A 1 231 ? 115.144 127.985 178.442 1.00 147.26 231 VAL C O 1
ATOM 1628 N N . HIS A 1 232 ? 115.342 127.687 176.215 1.00 146.06 232 HIS C N 1
ATOM 1629 C CA . HIS A 1 232 ? 114.695 126.368 176.206 1.00 144.25 232 HIS C CA 1
ATOM 1630 C C . HIS A 1 232 ? 115.514 125.293 176.924 1.00 142.94 232 HIS C C 1
ATOM 1631 O O . HIS A 1 232 ? 114.936 124.396 177.537 1.00 154.09 232 HIS C O 1
ATOM 1638 N N . LEU A 1 233 ? 116.843 125.375 176.838 1.00 142.62 233 LEU C N 1
ATOM 1639 C CA . LEU A 1 233 ? 117.728 124.514 177.639 1.00 146.98 233 LEU C CA 1
ATOM 1640 C C . LEU A 1 233 ? 117.545 124.767 179.138 1.00 148.18 233 LEU C C 1
ATOM 1641 O O . LEU A 1 233 ? 117.557 123.827 179.933 1.00 147.21 233 LEU C O 1
ATOM 1646 N N . GLY A 1 234 ? 117.381 126.036 179.507 1.00 152.89 234 GLY C N 1
ATOM 1647 C CA . GLY A 1 234 ? 117.109 126.429 180.889 1.00 157.83 234 GLY C CA 1
ATOM 1648 C C . GLY A 1 234 ? 115.769 125.943 181.416 1.00 158.86 234 GLY C C 1
ATOM 1649 O O . GLY A 1 234 ? 115.685 125.463 182.549 1.00 162.85 234 GLY C O 1
ATOM 1650 N N . LEU A 1 235 ? 114.723 126.078 180.599 1.00 160.57 235 LEU C N 1
ATOM 1651 C CA . LEU A 1 235 ? 113.382 125.590 180.952 1.00 160.01 235 LEU C CA 1
ATOM 1652 C C . LEU A 1 235 ? 113.336 124.062 181.043 1.00 156.90 235 LEU C C 1
ATOM 1653 O O . LEU A 1 235 ? 112.769 123.514 181.988 1.00 158.96 235 LEU C O 1
ATOM 1658 N N . LEU A 1 236 ? 113.941 123.389 180.065 1.00 159.18 236 LEU C N 1
ATOM 1659 C CA . LEU A 1 236 ? 113.947 121.923 180.002 1.00 166.49 236 LEU C CA 1
ATOM 1660 C C . LEU A 1 236 ? 114.696 121.271 181.170 1.00 168.39 236 LEU C C 1
ATOM 1661 O O . LEU A 1 236 ? 114.284 120.216 181.660 1.00 165.56 236 LEU C O 1
ATOM 1666 N N . LEU A 1 237 ? 115.791 121.896 181.604 1.00 170.14 237 LEU C N 1
ATOM 1667 C CA . LEU A 1 237 ? 116.532 121.444 182.791 1.00 171.46 237 LEU C CA 1
ATOM 1668 C C . LEU A 1 237 ? 115.774 121.696 184.098 1.00 170.54 237 LEU C C 1
ATOM 1669 O O . LEU A 1 237 ? 115.875 120.899 185.032 1.00 166.86 237 LEU C O 1
ATOM 1674 N N . GLY A 1 238 ? 115.033 122.805 184.156 1.00 173.21 238 GLY C N 1
ATOM 1675 C CA . GLY A 1 238 ? 114.283 123.202 185.355 1.00 176.30 238 GLY C CA 1
ATOM 1676 C C . GLY A 1 238 ? 114.912 124.346 186.132 1.00 177.92 238 GLY C C 1
ATOM 1677 O O . GLY A 1 238 ? 114.226 125.038 186.886 1.00 181.28 238 GLY C O 1
ATOM 1678 N N . VAL A 1 239 ? 116.217 124.536 185.952 1.00 180.30 239 VAL C N 1
ATOM 1679 C CA . VAL A 1 239 ? 116.976 125.583 186.648 1.00 179.04 239 VAL C CA 1
ATOM 1680 C C . VAL A 1 239 ? 116.798 126.988 186.059 1.00 168.03 239 VAL C C 1
ATOM 1681 O O . VAL A 1 239 ? 116.961 127.980 186.772 1.00 162.60 239 VAL C O 1
ATOM 1685 N N . GLY A 1 240 ? 116.464 127.064 184.769 1.00 167.46 240 GLY C N 1
ATOM 1686 C CA . GLY A 1 240 ? 116.386 128.337 184.042 1.00 169.09 240 GLY C CA 1
ATOM 1687 C C . GLY A 1 240 ? 117.747 128.734 183.497 1.00 167.39 240 GLY C C 1
ATOM 1688 O O . GLY A 1 240 ? 118.782 128.322 184.030 1.00 171.71 240 GLY C O 1
ATOM 1689 N N . GLY A 1 241 ? 117.756 129.533 182.433 1.00 159.77 241 GLY C N 1
ATOM 1690 C CA . GLY A 1 241 ? 119.015 129.951 181.815 1.00 156.27 241 GLY C CA 1
ATOM 1691 C C . GLY A 1 241 ? 118.890 130.955 180.686 1.00 154.01 241 GLY C C 1
ATOM 1692 O O . GLY A 1 241 ? 117.785 131.299 180.259 1.00 156.19 241 GLY C O 1
ATOM 1693 N N . GLN A 1 242 ? 120.043 131.425 180.215 1.00 150.84 242 GLN C N 1
ATOM 1694 C CA . GLN A 1 242 ? 120.122 132.376 179.103 1.00 152.88 242 GLN C CA 1
ATOM 1695 C C . GLN A 1 242 ? 121.470 132.282 178.388 1.00 149.69 242 GLN C C 1
ATOM 1696 O O . GLN A 1 242 ? 122.392 131.615 178.866 1.00 148.42 242 GLN C O 1
ATOM 1702 N N . MET A 1 243 ? 121.570 132.955 177.244 1.00 144.21 243 MET C N 1
ATOM 1703 C CA . MET A 1 243 ? 122.796 132.965 176.449 1.00 142.22 243 MET C CA 1
ATOM 1704 C C . MET A 1 243 ? 123.772 133.995 177.007 1.00 133.12 243 MET C C 1
ATOM 1705 O O . MET A 1 243 ? 123.450 135.183 177.071 1.00 139.43 243 MET C O 1
ATOM 1710 N N . GLN A 1 244 ? 124.957 133.538 177.410 1.00 127.50 244 GLN C N 1
ATOM 1711 C CA . GLN A 1 244 ? 126.014 134.430 177.895 1.00 130.92 244 GLN C CA 1
ATOM 1712 C C . GLN A 1 244 ? 126.700 135.110 176.711 1.00 128.17 244 GLN C C 1
ATOM 1713 O O . GLN A 1 244 ? 126.793 136.336 176.659 1.00 125.30 244 GLN C O 1
ATOM 1719 N N . GLU A 1 245 ? 127.184 134.297 175.775 1.00 130.90 245 GLU C N 1
ATOM 1720 C CA . GLU A 1 245 ? 127.754 134.792 174.519 1.00 133.73 245 GLU C CA 1
ATOM 1721 C C . GLU A 1 245 ? 127.689 133.735 173.417 1.00 126.61 245 GLU C C 1
ATOM 1722 O O . GLU A 1 245 ? 127.392 132.567 173.681 1.00 126.38 245 GLU C O 1
ATOM 1728 N N . LEU A 1 246 ? 127.975 134.165 172.189 1.00 115.45 246 LEU C N 1
ATOM 1729 C CA . LEU A 1 246 ? 127.831 133.324 171.002 1.00 108.19 246 LEU C CA 1
ATOM 1730 C C . LEU A 1 246 ? 128.917 133.622 169.980 1.00 99.42 246 LEU C C 1
ATOM 1731 O O . LEU A 1 246 ? 129.435 134.735 169.918 1.00 107.29 246 LEU C O 1
ATOM 1736 N N . ARG A 1 247 ? 129.256 132.612 169.186 1.00 98.47 247 ARG C N 1
ATOM 1737 C CA . ARG A 1 247 ? 130.190 132.752 168.078 1.00 95.60 247 ARG C CA 1
ATOM 1738 C C . ARG A 1 247 ? 129.801 131.803 166.949 1.00 100.83 247 ARG C C 1
ATOM 1739 O O . ARG A 1 247 ? 129.563 130.618 167.190 1.00 96.35 247 ARG C O 1
ATOM 1747 N N . ARG A 1 248 ? 129.759 132.325 165.721 1.00 104.98 248 ARG C N 1
ATOM 1748 C CA . ARG A 1 248 ? 129.478 131.510 164.537 1.00 106.30 248 ARG C CA 1
ATOM 1749 C C . ARG A 1 248 ? 130.777 130.964 163.949 1.00 105.33 248 ARG C C 1
ATOM 1750 O O . ARG A 1 248 ? 131.639 131.730 163.525 1.00 111.49 248 ARG C O 1
ATOM 1758 N N . VAL A 1 249 ? 130.910 129.641 163.919 1.00 102.08 249 VAL C N 1
ATOM 1759 C CA . VAL A 1 249 ? 132.128 128.990 163.412 1.00 104.26 249 VAL C CA 1
ATOM 1760 C C . VAL A 1 249 ? 132.046 128.586 161.933 1.00 102.86 249 VAL C C 1
ATOM 1761 O O . VAL A 1 249 ? 133.080 128.396 161.291 1.00 101.42 249 VAL C O 1
ATOM 1765 N N . ARG A 1 250 ? 130.829 128.433 161.409 1.00 106.23 250 ARG C N 1
ATOM 1766 C CA . ARG A 1 250 ? 130.606 128.089 160.002 1.00 106.11 250 ARG C CA 1
ATOM 1767 C C . ARG A 1 250 ? 129.417 128.871 159.437 1.00 100.81 250 ARG C C 1
ATOM 1768 O O . ARG A 1 250 ? 128.448 129.151 160.147 1.00 96.39 250 ARG C O 1
ATOM 1776 N N . SER A 1 251 ? 129.517 129.217 158.157 1.00 100.85 251 SER C N 1
ATOM 1777 C CA . SER A 1 251 ? 128.440 129.861 157.417 1.00 107.12 251 SER C CA 1
ATOM 1778 C C . SER A 1 251 ? 128.394 129.239 156.026 1.00 109.84 251 SER C C 1
ATOM 1779 O O . SER A 1 251 ? 129.075 129.695 155.109 1.00 118.13 251 SER C O 1
ATOM 1782 N N . GLY A 1 252 ? 127.605 128.179 155.882 1.00 110.62 252 GLY C N 1
ATOM 1783 C CA . GLY A 1 252 ? 127.516 127.449 154.621 1.00 111.33 252 GLY C CA 1
ATOM 1784 C C . GLY A 1 252 ? 128.808 126.713 154.311 1.00 112.73 252 GLY C C 1
ATOM 1785 O O . GLY A 1 252 ? 129.200 125.804 155.047 1.00 114.23 252 GLY C O 1
ATOM 1786 N N . VAL A 1 253 ? 129.470 127.115 153.227 1.00 116.98 253 VAL C N 1
ATOM 1787 C CA . VAL A 1 253 ? 130.728 126.484 152.792 1.00 119.13 253 VAL C CA 1
ATOM 1788 C C . VAL A 1 253 ? 131.956 126.976 153.563 1.00 117.53 253 VAL C C 1
ATOM 1789 O O . VAL A 1 253 ? 132.877 126.195 153.812 1.00 121.51 253 VAL C O 1
ATOM 1793 N N . MET A 1 254 ? 131.967 128.257 153.938 1.00 117.81 254 MET C N 1
ATOM 1794 C CA . MET A 1 254 ? 133.111 128.853 154.635 1.00 117.62 254 MET C CA 1
ATOM 1795 C C . MET A 1 254 ? 133.067 128.554 156.132 1.00 118.90 254 MET C C 1
ATOM 1796 O O . MET A 1 254 ? 131.995 128.490 156.733 1.00 125.90 254 MET C O 1
ATOM 1801 N N . SER A 1 255 ? 134.253 128.385 156.712 1.00 118.90 255 SER C N 1
ATOM 1802 C CA . SER A 1 255 ? 134.443 128.094 158.131 1.00 120.47 255 SER C CA 1
ATOM 1803 C C . SER A 1 255 ? 135.456 129.081 158.721 1.00 120.88 255 SER C C 1
ATOM 1804 O O . SER A 1 255 ? 135.963 129.956 158.013 1.00 121.20 255 SER C O 1
ATOM 1807 N N . GLU A 1 256 ? 135.738 128.938 160.013 1.00 119.98 256 GLU C N 1
ATOM 1808 C CA . GLU A 1 256 ? 136.714 129.797 160.695 1.00 124.31 256 GLU C CA 1
ATOM 1809 C C . GLU A 1 256 ? 138.179 129.376 160.506 1.00 124.11 256 GLU C C 1
ATOM 1810 O O . GLU A 1 256 ? 139.081 130.119 160.904 1.00 129.69 256 GLU C O 1
ATOM 1816 N N . LYS A 1 257 ? 138.411 128.203 159.914 1.00 123.72 257 LYS C N 1
ATOM 1817 C CA . LYS A 1 257 ? 139.758 127.779 159.500 1.00 132.88 257 LYS C CA 1
ATOM 1818 C C . LYS A 1 257 ? 139.951 127.814 157.974 1.00 134.54 257 LYS C C 1
ATOM 1819 O O . LYS A 1 257 ? 140.936 127.275 157.464 1.00 132.05 257 LYS C O 1
ATOM 1825 N N . ASP A 1 258 ? 139.017 128.449 157.261 1.00 141.90 258 ASP C N 1
ATOM 1826 C CA . ASP A 1 258 ? 139.072 128.576 155.805 1.00 148.45 258 ASP C CA 1
ATOM 1827 C C . ASP A 1 258 ? 139.187 130.049 155.419 1.00 141.55 258 ASP C C 1
ATOM 1828 O O . ASP A 1 258 ? 138.177 130.734 155.226 1.00 141.91 258 ASP C O 1
ATOM 1833 N N . HIS A 1 259 ? 140.426 130.523 155.301 1.00 126.82 259 HIS C N 1
ATOM 1834 C CA . HIS A 1 259 ? 140.719 131.859 154.761 1.00 123.25 259 HIS C CA 1
ATOM 1835 C C . HIS A 1 259 ? 140.051 133.006 155.534 1.00 106.36 259 HIS C C 1
ATOM 1836 O O . HIS A 1 259 ? 139.739 134.043 154.952 1.00 113.17 259 HIS C O 1
ATOM 1843 N N . MET A 1 260 ? 139.840 132.826 156.837 1.00 111.49 260 MET C N 1
ATOM 1844 C CA . MET A 1 260 ? 139.109 133.810 157.639 1.00 108.89 260 MET C CA 1
ATOM 1845 C C . MET A 1 260 ? 140.005 134.992 157.972 1.00 110.80 260 MET C C 1
ATOM 1846 O O . MET A 1 260 ? 141.198 134.833 158.249 1.00 116.91 260 MET C O 1
ATOM 1851 N N . VAL A 1 261 ? 139.398 136.175 157.951 1.00 105.68 261 VAL C N 1
ATOM 1852 C CA . VAL A 1 261 ? 140.099 137.452 157.940 1.00 103.69 261 VAL C CA 1
ATOM 1853 C C . VAL A 1 261 ? 139.344 138.401 158.882 1.00 103.63 261 VAL C C 1
ATOM 1854 O O . VAL A 1 261 ? 138.156 138.204 159.132 1.00 104.69 261 VAL C O 1
ATOM 1858 N N . THR A 1 262 ? 140.040 139.404 159.415 1.00 100.37 262 THR C N 1
ATOM 1859 C CA . THR A 1 262 ? 139.454 140.378 160.347 1.00 100.12 262 THR C CA 1
ATOM 1860 C C . THR A 1 262 ? 139.282 141.760 159.716 1.00 99.06 262 THR C C 1
ATOM 1861 O O . THR A 1 262 ? 139.809 142.026 158.640 1.00 99.58 262 THR C O 1
ATOM 1865 N N . MET A 1 263 ? 138.538 142.635 160.393 1.00 103.53 263 MET C N 1
ATOM 1866 C CA . MET A 1 263 ? 138.308 144.007 159.909 1.00 101.56 263 MET C CA 1
ATOM 1867 C C . MET A 1 263 ? 139.598 144.820 159.802 1.00 103.58 263 MET C C 1
ATOM 1868 O O . MET A 1 263 ? 139.686 145.730 158.974 1.00 104.10 263 MET C O 1
ATOM 1873 N N . HIS A 1 264 ? 140.583 144.506 160.642 1.00 103.35 264 HIS C N 1
ATOM 1874 C CA . HIS A 1 264 ? 141.904 145.135 160.560 1.00 105.27 264 HIS C CA 1
ATOM 1875 C C . HIS A 1 264 ? 142.619 144.749 159.273 1.00 103.88 264 HIS C C 1
ATOM 1876 O O . HIS A 1 264 ? 143.178 145.610 158.599 1.00 100.71 264 HIS C O 1
ATOM 1883 N N . ASP A 1 265 ? 142.581 143.459 158.932 1.00 105.52 265 ASP C N 1
ATOM 1884 C CA . ASP A 1 265 ? 143.133 142.969 157.660 1.00 103.34 265 ASP C CA 1
ATOM 1885 C C . ASP A 1 265 ? 142.484 143.651 156.446 1.00 98.49 265 ASP C C 1
ATOM 1886 O O . ASP A 1 265 ? 143.179 144.028 155.508 1.00 97.51 265 ASP C O 1
ATOM 1891 N N . VAL A 1 266 ? 141.162 143.811 156.479 1.00 98.28 266 VAL C N 1
ATOM 1892 C CA . VAL A 1 266 ? 140.419 144.442 155.383 1.00 99.42 266 VAL C CA 1
ATOM 1893 C C . VAL A 1 266 ? 140.858 145.895 155.212 1.00 101.29 266 VAL C C 1
ATOM 1894 O O . VAL A 1 266 ? 141.074 146.356 154.090 1.00 101.87 266 VAL C O 1
ATOM 1898 N N . LEU A 1 267 ? 140.972 146.610 156.328 1.00 102.55 267 LEU C N 1
ATOM 1899 C CA . LEU A 1 267 ? 141.434 147.998 156.326 1.00 101.06 267 LEU C CA 1
ATOM 1900 C C . LEU A 1 267 ? 142.899 148.117 155.888 1.00 97.00 267 LEU C C 1
ATOM 1901 O O . LEU A 1 267 ? 143.230 148.961 155.057 1.00 100.89 267 LEU C O 1
ATOM 1906 N N . ASP A 1 268 ? 143.756 147.264 156.446 1.00 97.06 268 ASP C N 1
ATOM 1907 C CA . ASP A 1 268 ? 145.193 147.247 156.124 1.00 96.35 268 ASP C CA 1
ATOM 1908 C C . ASP A 1 268 ? 145.481 146.851 154.674 1.00 93.65 268 ASP C C 1
ATOM 1909 O O . ASP A 1 268 ? 146.355 147.432 154.038 1.00 98.44 268 ASP C O 1
ATOM 1914 N N . ALA A 1 269 ? 144.752 145.859 154.166 1.00 97.06 269 ALA C N 1
ATOM 1915 C CA . ALA A 1 269 ? 144.910 145.387 152.786 1.00 94.05 269 ALA C CA 1
ATOM 1916 C C . ALA A 1 269 ? 144.556 146.452 151.763 1.00 91.62 269 ALA C C 1
ATOM 1917 O O . ALA A 1 269 ? 145.243 146.588 150.748 1.00 93.31 269 ALA C O 1
ATOM 1919 N N . GLN A 1 270 ? 143.481 147.190 152.027 1.00 94.07 270 GLN C N 1
ATOM 1920 C CA . GLN A 1 270 ? 143.100 148.337 151.201 1.00 96.13 270 GLN C CA 1
ATOM 1921 C C . GLN A 1 270 ? 144.157 149.432 151.283 1.00 95.70 270 GLN C C 1
ATOM 1922 O O . GLN A 1 270 ? 144.517 150.008 150.258 1.00 103.55 270 GLN C O 1
ATOM 1928 N N . TRP A 1 271 ? 144.645 149.712 152.492 1.00 94.39 271 TRP C N 1
ATOM 1929 C CA . TRP A 1 271 ? 145.669 150.739 152.697 1.00 97.12 271 TRP C CA 1
ATOM 1930 C C . TRP A 1 271 ? 146.955 150.413 151.951 1.00 92.77 271 TRP C C 1
ATOM 1931 O O . TRP A 1 271 ? 147.550 151.297 151.332 1.00 101.17 271 TRP C O 1
ATOM 1942 N N . LEU A 1 272 ? 147.389 149.156 152.027 1.00 93.86 272 LEU C N 1
ATOM 1943 C CA . LEU A 1 272 ? 148.614 148.710 151.352 1.00 92.49 272 LEU C CA 1
ATOM 1944 C C . LEU A 1 272 ? 148.493 148.846 149.836 1.00 92.02 272 LEU C C 1
ATOM 1945 O O . LEU A 1 272 ? 149.464 149.192 149.165 1.00 94.47 272 LEU C O 1
ATOM 1950 N N . TYR A 1 273 ? 147.306 148.575 149.304 1.00 96.81 273 TYR C N 1
ATOM 1951 C CA . TYR A 1 273 ? 147.028 148.801 147.886 1.00 103.53 273 TYR C CA 1
ATOM 1952 C C . TYR A 1 273 ? 147.059 150.293 147.520 1.00 105.30 273 TYR C C 1
ATOM 1953 O O . TYR A 1 273 ? 147.527 150.658 146.444 1.00 111.49 273 TYR C O 1
ATOM 1962 N N . ASP A 1 274 ? 146.556 151.144 148.409 1.00 108.32 274 ASP C N 1
ATOM 1963 C CA . ASP A 1 274 ? 146.537 152.591 148.173 1.00 113.44 274 ASP C CA 1
ATOM 1964 C C . ASP A 1 274 ? 147.929 153.230 148.215 1.00 115.56 274 ASP C C 1
ATOM 1965 O O . ASP A 1 274 ? 148.286 153.989 147.313 1.00 119.56 274 ASP C O 1
ATOM 1970 N N . ASN A 1 275 ? 148.704 152.915 149.252 1.00 111.01 275 ASN C N 1
ATOM 1971 C CA . ASN A 1 275 ? 149.983 153.585 149.508 1.00 115.14 275 ASN C CA 1
ATOM 1972 C C . ASN A 1 275 ? 151.222 152.926 148.881 1.00 110.59 275 ASN C C 1
ATOM 1973 O O . ASN A 1 275 ? 152.173 153.626 148.537 1.00 110.73 275 ASN C O 1
ATOM 1978 N N . HIS A 1 276 ? 151.216 151.599 148.750 1.00 113.24 276 HIS C N 1
ATOM 1979 C CA . HIS A 1 276 ? 152.339 150.855 148.153 1.00 109.50 276 HIS C CA 1
ATOM 1980 C C . HIS A 1 276 ? 152.047 150.289 146.756 1.00 111.76 276 HIS C C 1
ATOM 1981 O O . HIS A 1 276 ? 152.928 149.665 146.157 1.00 108.98 276 HIS C O 1
ATOM 1988 N N . LYS A 1 277 ? 150.835 150.521 146.239 1.00 119.10 277 LYS C N 1
ATOM 1989 C CA . LYS A 1 277 ? 150.370 149.941 144.963 1.00 123.16 277 LYS C CA 1
ATOM 1990 C C . LYS A 1 277 ? 150.503 148.407 144.904 1.00 117.89 277 LYS C C 1
ATOM 1991 O O . LYS A 1 277 ? 150.766 147.835 143.844 1.00 121.01 277 LYS C O 1
ATOM 1997 N N . ASP A 1 278 ? 150.298 147.758 146.050 1.00 115.28 278 ASP C N 1
ATOM 1998 C CA . ASP A 1 278 ? 150.509 146.317 146.209 1.00 119.28 278 ASP C CA 1
ATOM 1999 C C . ASP A 1 278 ? 149.168 145.599 146.414 1.00 121.62 278 ASP C C 1
ATOM 2000 O O . ASP A 1 278 ? 148.549 145.694 147.479 1.00 123.78 278 ASP C O 1
ATOM 2005 N N . GLU A 1 279 ? 148.741 144.866 145.387 1.00 117.73 279 GLU C N 1
ATOM 2006 C CA . GLU A 1 279 ? 147.480 144.115 145.414 1.00 108.99 279 GLU C CA 1
ATOM 2007 C C . GLU A 1 279 ? 147.546 142.835 146.248 1.00 100.69 279 GLU C C 1
ATOM 2008 O O . GLU A 1 279 ? 146.505 142.264 146.562 1.00 106.25 279 GLU C O 1
ATOM 2014 N N . SER A 1 280 ? 148.755 142.385 146.591 1.00 98.91 280 SER C N 1
ATOM 2015 C CA . SER A 1 280 ? 148.980 141.096 147.258 1.00 99.13 280 SER C CA 1
ATOM 2016 C C . SER A 1 280 ? 148.088 140.833 148.469 1.00 96.02 280 SER C C 1
ATOM 2017 O O . SER A 1 280 ? 147.546 139.736 148.614 1.00 103.95 280 SER C O 1
ATOM 2020 N N . TYR A 1 281 ? 147.937 141.839 149.328 1.00 99.47 281 TYR C N 1
ATOM 2021 C CA . TYR A 1 281 ? 147.194 141.698 150.585 1.00 101.42 281 TYR C CA 1
ATOM 2022 C C . TYR A 1 281 ? 145.674 141.651 150.349 1.00 98.19 281 TYR C C 1
ATOM 2023 O O . TYR A 1 281 ? 144.980 140.863 150.991 1.00 93.80 281 TYR C O 1
ATOM 2032 N N . LEU A 1 282 ? 145.165 142.474 149.427 1.00 96.08 282 LEU C N 1
ATOM 2033 C CA . LEU A 1 282 ? 143.746 142.416 149.034 1.00 94.74 282 LEU C CA 1
ATOM 2034 C C . LEU A 1 282 ? 143.339 141.047 148.485 1.00 97.62 282 LEU C C 1
ATOM 2035 O O . LEU A 1 282 ? 142.244 140.562 148.771 1.00 103.66 282 LEU C O 1
ATOM 2040 N N . ARG A 1 283 ? 144.223 140.433 147.706 1.00 99.66 283 ARG C N 1
ATOM 2041 C CA . ARG A 1 283 ? 143.961 139.121 147.110 1.00 98.51 283 ARG C CA 1
ATOM 2042 C C . ARG A 1 283 ? 144.052 137.952 148.094 1.00 94.34 283 ARG C C 1
ATOM 2043 O O . ARG A 1 283 ? 143.638 136.843 147.757 1.00 111.49 283 ARG C O 1
ATOM 2051 N N . ARG A 1 284 ? 144.603 138.186 149.284 1.00 98.54 284 ARG C N 1
ATOM 2052 C CA . ARG A 1 284 ? 144.493 137.247 150.423 1.00 102.87 284 ARG C CA 1
ATOM 2053 C C . ARG A 1 284 ? 143.212 137.475 151.243 1.00 94.25 284 ARG C C 1
ATOM 2054 O O . ARG A 1 284 ? 142.694 136.545 151.852 1.00 96.06 284 ARG C O 1
ATOM 2062 N N . VAL A 1 285 ? 142.740 138.717 151.277 1.00 93.61 285 VAL C N 1
ATOM 2063 C CA . VAL A 1 285 ? 141.533 139.105 152.008 1.00 96.71 285 VAL C CA 1
ATOM 2064 C C . VAL A 1 285 ? 140.273 138.735 151.221 1.00 92.74 285 VAL C C 1
ATOM 2065 O O . VAL A 1 285 ? 139.416 138.007 151.716 1.00 89.74 285 VAL C O 1
ATOM 2069 N N . VAL A 1 286 ? 140.176 139.260 150.004 1.00 94.90 286 VAL C N 1
ATOM 2070 C CA . VAL A 1 286 ? 139.029 139.029 149.125 1.00 95.26 286 VAL C CA 1
ATOM 2071 C C . VAL A 1 286 ? 139.265 137.786 148.267 1.00 98.60 286 VAL C C 1
ATOM 2072 O O . VAL A 1 286 ? 140.383 137.547 147.809 1.00 105.11 286 VAL C O 1
ATOM 2076 N N . TYR A 1 287 ? 138.207 137.002 148.065 1.00 98.53 287 TYR C N 1
ATOM 2077 C CA . TYR A 1 287 ? 138.228 135.844 147.170 1.00 97.24 287 TYR C CA 1
ATOM 2078 C C . TYR A 1 287 ? 137.084 135.956 146.180 1.00 94.33 287 TYR C C 1
ATOM 2079 O O . TYR A 1 287 ? 136.057 136.548 146.508 1.00 101.08 287 TYR C O 1
ATOM 2088 N N . PRO A 1 288 ? 137.245 135.385 144.971 1.00 92.09 288 PRO C N 1
ATOM 2089 C CA . PRO A 1 288 ? 136.176 135.485 143.983 1.00 96.41 288 PRO C CA 1
ATOM 2090 C C . PRO A 1 288 ? 134.964 134.644 144.368 1.00 89.67 288 PRO C C 1
ATOM 2091 O O . PRO A 1 288 ? 135.126 133.577 144.952 1.00 88.28 288 PRO C O 1
ATOM 2095 N N . LEU A 1 289 ? 133.769 135.128 144.022 1.00 92.34 289 LEU C N 1
ATOM 2096 C CA . LEU A 1 289 ? 132.501 134.441 144.334 1.00 94.67 289 LEU C CA 1
ATOM 2097 C C . LEU A 1 289 ? 132.432 132.972 143.896 1.00 95.31 289 LEU C C 1
ATOM 2098 O O . LEU A 1 289 ? 131.646 132.203 144.451 1.00 96.79 289 LEU C O 1
ATOM 2103 N N . GLU A 1 290 ? 133.242 132.592 142.908 1.00 96.29 290 GLU C N 1
ATOM 2104 C CA . GLU A 1 290 ? 133.315 131.206 142.432 1.00 99.58 290 GLU C CA 1
ATOM 2105 C C . GLU A 1 290 ? 133.806 130.209 143.493 1.00 102.18 290 GLU C C 1
ATOM 2106 O O . GLU A 1 290 ? 133.547 129.010 143.378 1.00 105.77 290 GLU C O 1
ATOM 2112 N N . LYS A 1 291 ? 134.516 130.693 144.510 1.00 105.39 291 LYS C N 1
ATOM 2113 C CA . LYS A 1 291 ? 134.933 129.855 145.639 1.00 106.44 291 LYS C CA 1
ATOM 2114 C C . LYS A 1 291 ? 133.757 129.385 146.510 1.00 105.57 291 LYS C C 1
ATOM 2115 O O . LYS A 1 291 ? 133.855 128.346 147.172 1.00 107.78 291 LYS C O 1
ATOM 2121 N N . LEU A 1 292 ? 132.657 130.140 146.508 1.00 101.18 292 LEU C N 1
ATOM 2122 C CA . LEU A 1 292 ? 131.432 129.743 147.217 1.00 101.71 292 LEU C CA 1
ATOM 2123 C C . LEU A 1 292 ? 130.650 128.634 146.497 1.00 101.07 292 LEU C C 1
ATOM 2124 O O . LEU A 1 292 ? 129.876 127.917 147.128 1.00 108.19 292 LEU C O 1
ATOM 2129 N N . LEU A 1 293 ? 130.865 128.495 145.187 1.00 101.27 293 LEU C N 1
ATOM 2130 C CA . LEU A 1 293 ? 130.086 127.601 144.325 1.00 100.35 293 LEU C CA 1
ATOM 2131 C C . LEU A 1 293 ? 130.782 126.271 143.998 1.00 101.17 293 LEU C C 1
ATOM 2132 O O . LEU A 1 293 ? 130.318 125.528 143.130 1.00 105.32 293 LEU C O 1
ATOM 2137 N N . THR A 1 294 ? 131.876 125.966 144.692 1.00 104.16 294 THR C N 1
ATOM 2138 C CA . THR A 1 294 ? 132.702 124.786 144.390 1.00 108.90 294 THR C CA 1
ATOM 2139 C C . THR A 1 294 ? 132.009 123.446 144.716 1.00 112.45 294 THR C C 1
ATOM 2140 O O . THR A 1 294 ? 132.359 122.412 144.148 1.00 117.49 294 THR C O 1
ATOM 2144 N N . SER A 1 295 ? 131.038 123.471 145.627 1.00 116.83 295 SER C N 1
ATOM 2145 C CA . SER A 1 295 ? 130.239 122.286 145.975 1.00 114.63 295 SER C CA 1
ATOM 2146 C C . SER A 1 295 ? 129.275 121.825 144.870 1.00 115.29 295 SER C C 1
ATOM 2147 O O . SER A 1 295 ? 128.950 120.640 144.791 1.00 106.27 295 SER C O 1
ATOM 2150 N N . HIS A 1 296 ? 128.826 122.760 144.027 1.00 120.26 296 HIS C N 1
ATOM 2151 C CA . HIS A 1 296 ? 127.803 122.485 143.007 1.00 118.24 296 HIS C CA 1
ATOM 2152 C C . HIS A 1 296 ? 128.338 121.729 141.791 1.00 116.71 296 HIS C C 1
ATOM 2153 O O . HIS A 1 296 ? 129.539 121.757 141.507 1.00 117.56 296 HIS C O 1
ATOM 2160 N N . LYS A 1 297 ? 127.429 121.065 141.079 1.00 116.19 297 LYS C N 1
ATOM 2161 C CA . LYS A 1 297 ? 127.759 120.379 139.827 1.00 117.91 297 LYS C CA 1
ATOM 2162 C C . LYS A 1 297 ? 127.818 121.387 138.680 1.00 111.20 297 LYS C C 1
ATOM 2163 O O . LYS A 1 297 ? 127.020 122.325 138.626 1.00 109.03 297 LYS C O 1
ATOM 2169 N N . ARG A 1 298 ? 128.759 121.170 137.764 1.00 106.93 298 ARG C N 1
ATOM 2170 C CA . ARG A 1 298 ? 129.107 122.150 136.734 1.00 104.36 298 ARG C CA 1
ATOM 2171 C C . ARG A 1 298 ? 128.525 121.830 135.358 1.00 97.86 298 ARG C C 1
ATOM 2172 O O . ARG A 1 298 ? 128.413 120.667 134.976 1.00 94.90 298 ARG C O 1
ATOM 2180 N N . LEU A 1 299 ? 128.169 122.884 134.625 1.00 97.40 299 LEU C N 1
ATOM 2181 C CA . LEU A 1 299 ? 127.746 122.785 133.231 1.00 100.28 299 LEU C CA 1
ATOM 2182 C C . LEU A 1 299 ? 128.502 123.847 132.422 1.00 93.83 299 LEU C C 1
ATOM 2183 O O . LEU A 1 299 ? 128.210 125.038 132.523 1.00 102.78 299 LEU C O 1
ATOM 2188 N N . VAL A 1 300 ? 129.475 123.405 131.628 1.00 90.62 300 VAL C N 1
ATOM 2189 C CA . VAL A 1 300 ? 130.378 124.309 130.917 1.00 89.64 300 VAL C CA 1
ATOM 2190 C C . VAL A 1 300 ? 129.760 124.715 129.582 1.00 91.35 300 VAL C C 1
ATOM 2191 O O . VAL A 1 300 ? 129.570 123.871 128.705 1.00 95.81 300 VAL C O 1
ATOM 2195 N N . MET A 1 301 ? 129.462 126.005 129.434 1.00 92.77 301 MET C N 1
ATOM 2196 C CA . MET A 1 301 ? 128.826 126.512 128.226 1.00 93.36 301 MET C CA 1
ATOM 2197 C C . MET A 1 301 ? 129.829 127.042 127.223 1.00 98.50 301 MET C C 1
ATOM 2198 O O . MET A 1 301 ? 130.946 127.440 127.567 1.00 108.02 301 MET C O 1
ATOM 2203 N N . LYS A 1 302 ? 129.390 127.051 125.973 1.00 100.77 302 LYS C N 1
ATOM 2204 C CA . LYS A 1 302 ? 130.171 127.530 124.841 1.00 100.95 302 LYS C CA 1
ATOM 2205 C C . LYS A 1 302 ? 130.170 129.056 124.905 1.00 98.00 302 LYS C C 1
ATOM 2206 O O . LYS A 1 302 ? 129.163 129.653 125.286 1.00 106.74 302 LYS C O 1
ATOM 2212 N N . ASP A 1 303 ? 131.287 129.682 124.545 1.00 104.41 303 ASP C N 1
ATOM 2213 C CA . ASP A 1 303 ? 131.470 131.142 124.720 1.00 109.02 303 ASP C CA 1
ATOM 2214 C C . ASP A 1 303 ? 130.407 132.020 124.038 1.00 106.23 303 ASP C C 1
ATOM 2215 O O . ASP A 1 303 ? 130.104 133.109 124.520 1.00 106.59 303 ASP C O 1
ATOM 2220 N N . SER A 1 304 ? 129.846 131.539 122.930 1.00 115.18 304 SER C N 1
ATOM 2221 C CA . SER A 1 304 ? 128.752 132.227 122.229 1.00 113.47 304 SER C CA 1
ATOM 2222 C C . SER A 1 304 ? 127.425 132.207 123.005 1.00 111.49 304 SER C C 1
ATOM 2223 O O . SER A 1 304 ? 126.631 133.145 122.899 1.00 115.01 304 SER C O 1
ATOM 2226 N N . ALA A 1 305 ? 127.193 131.146 123.778 1.00 106.07 305 ALA C N 1
ATOM 2227 C CA . ALA A 1 305 ? 125.979 131.004 124.593 1.00 102.41 305 ALA C CA 1
ATOM 2228 C C . ALA A 1 305 ? 125.985 131.789 125.907 1.00 99.87 305 ALA C C 1
ATOM 2229 O O . ALA A 1 305 ? 124.953 131.858 126.578 1.00 105.83 305 ALA C O 1
ATOM 2231 N N . VAL A 1 306 ? 127.124 132.371 126.282 1.00 99.66 306 VAL C N 1
ATOM 2232 C CA . VAL A 1 306 ? 127.298 132.957 127.617 1.00 101.06 306 VAL C CA 1
ATOM 2233 C C . VAL A 1 306 ? 126.447 134.210 127.808 1.00 97.01 306 VAL C C 1
ATOM 2234 O O . VAL A 1 306 ? 125.686 134.292 128.774 1.00 97.55 306 VAL C O 1
ATOM 2238 N N . ASN A 1 307 ? 126.581 135.176 126.900 1.00 96.29 307 ASN C N 1
ATOM 2239 C CA . ASN A 1 307 ? 125.842 136.442 127.012 1.00 94.89 307 ASN C CA 1
ATOM 2240 C C . ASN A 1 307 ? 124.332 136.287 126.813 1.00 90.12 307 ASN C C 1
ATOM 2241 O O . ASN A 1 307 ? 123.562 137.054 127.376 1.00 93.45 307 ASN C O 1
ATOM 2246 N N . ALA A 1 308 ? 123.916 135.303 126.021 1.00 87.42 308 ALA C N 1
ATOM 2247 C CA . ALA A 1 308 ? 122.498 134.973 125.880 1.00 88.18 308 ALA C CA 1
ATOM 2248 C C . ALA A 1 308 ? 121.873 134.610 127.218 1.00 91.76 308 ALA C C 1
ATOM 2249 O O . ALA A 1 308 ? 120.788 135.087 127.549 1.00 101.00 308 ALA C O 1
ATOM 2251 N N . ILE A 1 309 ? 122.571 133.779 127.988 1.00 98.11 309 ILE C N 1
ATOM 2252 C CA . ILE A 1 309 ? 122.113 133.358 129.316 1.00 98.17 309 ILE C CA 1
ATOM 2253 C C . ILE A 1 309 ? 122.097 134.539 130.291 1.00 97.28 309 ILE C C 1
ATOM 2254 O O . ILE A 1 309 ? 121.184 134.646 131.109 1.00 106.84 309 ILE C O 1
ATOM 2259 N N . CYS A 1 310 ? 123.087 135.423 130.205 1.00 93.53 310 CYS C N 1
ATOM 2260 C CA . CYS A 1 310 ? 123.111 136.637 131.028 1.00 96.74 310 CYS C CA 1
ATOM 2261 C C . CYS A 1 310 ? 121.923 137.579 130.770 1.00 100.11 310 CYS C C 1
ATOM 2262 O O . CYS A 1 310 ? 121.497 138.298 131.676 1.00 107.90 310 CYS C O 1
ATOM 2265 N N . TYR A 1 311 ? 121.407 137.573 129.541 1.00 102.11 311 TYR C N 1
ATOM 2266 C CA . TYR A 1 311 ? 120.214 138.354 129.168 1.00 103.02 311 TYR C CA 1
ATOM 2267 C C . TYR A 1 311 ? 118.879 137.655 129.497 1.00 104.17 311 TYR C C 1
ATOM 2268 O O . TYR A 1 311 ? 117.817 138.239 129.281 1.00 111.41 311 TYR C O 1
ATOM 2277 N N . GLY A 1 312 ? 118.928 136.424 130.003 1.00 94.27 312 GLY C N 1
ATOM 2278 C CA . GLY A 1 312 ? 117.735 135.693 130.413 1.00 99.38 312 GLY C CA 1
ATOM 2279 C C . GLY A 1 312 ? 117.205 134.697 129.400 1.00 104.31 312 GLY C C 1
ATOM 2280 O O . GLY A 1 312 ? 115.992 134.529 129.269 1.00 113.97 312 GLY C O 1
ATOM 2281 N N . ALA A 1 313 ? 118.110 134.023 128.696 1.00 104.24 313 ALA C N 1
ATOM 2282 C CA . ALA A 1 313 ? 117.739 132.990 127.728 1.00 102.30 313 ALA C CA 1
ATOM 2283 C C . ALA A 1 313 ? 117.648 131.642 128.409 1.00 101.21 313 ALA C C 1
ATOM 2284 O O . ALA A 1 313 ? 118.072 131.486 129.559 1.00 101.73 313 ALA C O 1
ATOM 2286 N N . LYS A 1 314 ? 117.095 130.669 127.691 1.00 105.40 314 LYS C N 1
ATOM 2287 C CA . LYS A 1 314 ? 117.073 129.285 128.156 1.00 115.43 314 LYS C CA 1
ATOM 2288 C C . LYS A 1 314 ? 118.417 128.620 127.858 1.00 113.07 314 LYS C C 1
ATOM 2289 O O . LYS A 1 314 ? 119.041 128.899 126.833 1.00 109.41 314 LYS C O 1
ATOM 2295 N N . ILE A 1 315 ? 118.852 127.743 128.763 1.00 111.24 315 ILE C N 1
ATOM 2296 C CA . ILE A 1 315 ? 120.125 127.036 128.623 1.00 106.72 315 ILE C CA 1
ATOM 2297 C C . ILE A 1 315 ? 119.863 125.792 127.778 1.00 104.16 315 ILE C C 1
ATOM 2298 O O . ILE A 1 315 ? 119.546 124.725 128.298 1.00 106.50 315 ILE C O 1
ATOM 2303 N N . MET A 1 316 ? 119.992 125.960 126.465 1.00 116.42 316 MET C N 1
ATOM 2304 C CA . MET A 1 316 ? 119.661 124.921 125.486 1.00 121.29 316 MET C CA 1
ATOM 2305 C C . MET A 1 316 ? 120.880 124.055 125.158 1.00 116.73 316 MET C C 1
ATOM 2306 O O . MET A 1 316 ? 122.013 124.415 125.486 1.00 122.84 316 MET C O 1
ATOM 2311 N N . LEU A 1 317 ? 120.634 122.919 124.512 1.00 109.13 317 LEU C N 1
ATOM 2312 C CA . LEU A 1 317 ? 121.671 121.904 124.292 1.00 113.02 317 LEU C CA 1
ATOM 2313 C C . LEU A 1 317 ? 122.806 122.281 123.323 1.00 110.47 317 LEU C C 1
ATOM 2314 O O . LEU A 1 317 ? 123.947 121.872 123.550 1.00 113.75 317 LEU C O 1
ATOM 2319 N N . PRO A 1 318 ? 122.515 123.045 122.250 1.00 110.33 318 PRO C N 1
ATOM 2320 C CA . PRO A 1 318 ? 123.583 123.431 121.309 1.00 112.08 318 PRO C CA 1
ATOM 2321 C C . PRO A 1 318 ? 124.833 124.095 121.915 1.00 110.89 318 PRO C C 1
ATOM 2322 O O . PRO A 1 318 ? 125.910 124.003 121.321 1.00 112.15 318 PRO C O 1
ATOM 2326 N N . GLY A 1 319 ? 124.687 124.747 123.070 1.00 110.19 319 GLY C N 1
ATOM 2327 C CA . GLY A 1 319 ? 125.794 125.434 123.743 1.00 106.22 319 GLY C CA 1
ATOM 2328 C C . GLY A 1 319 ? 126.519 124.703 124.857 1.00 100.05 319 GLY C C 1
ATOM 2329 O O . GLY A 1 319 ? 127.425 125.274 125.452 1.00 107.11 319 GLY C O 1
ATOM 2330 N N . VAL A 1 320 ? 126.141 123.460 125.150 1.00 98.74 320 VAL C N 1
ATOM 2331 C CA . VAL A 1 320 ? 126.826 122.674 126.187 1.00 101.54 320 VAL C CA 1
ATOM 2332 C C . VAL A 1 320 ? 128.101 122.055 125.620 1.00 99.57 320 VAL C C 1
ATOM 2333 O O . VAL A 1 320 ? 128.035 121.256 124.685 1.00 103.64 320 VAL C O 1
ATOM 2337 N N . LEU A 1 321 ? 129.247 122.427 126.189 1.00 99.12 321 LEU C N 1
ATOM 2338 C CA . LEU A 1 321 ? 130.530 121.789 125.874 1.00 102.35 321 LEU C CA 1
ATOM 2339 C C . LEU A 1 321 ? 130.755 120.597 126.789 1.00 102.79 321 LEU C C 1
ATOM 2340 O O . LEU A 1 321 ? 131.028 119.492 126.318 1.00 106.90 321 LEU C O 1
ATOM 2345 N N . ARG A 1 322 ? 130.648 120.833 128.094 1.00 102.77 322 ARG C N 1
ATOM 2346 C CA . ARG A 1 322 ? 130.872 119.795 129.104 1.00 105.41 322 ARG C CA 1
ATOM 2347 C C . ARG A 1 322 ? 129.807 119.824 130.191 1.00 103.20 322 ARG C C 1
ATOM 2348 O O . ARG A 1 322 ? 129.133 120.836 130.393 1.00 108.21 322 ARG C O 1
ATOM 2356 N N . TYR A 1 323 ? 129.679 118.702 130.889 1.00 105.29 323 TYR C N 1
ATOM 2357 C CA . TYR A 1 323 ? 128.672 118.520 131.938 1.00 107.57 323 TYR C CA 1
ATOM 2358 C C . TYR A 1 323 ? 129.164 117.469 132.934 1.00 104.73 323 TYR C C 1
ATOM 2359 O O . TYR A 1 323 ? 129.737 116.453 132.542 1.00 103.75 323 TYR C O 1
ATOM 2368 N N . GLU A 1 324 ? 128.935 117.721 134.218 1.00 109.23 324 GLU C N 1
ATOM 2369 C CA . GLU A 1 324 ? 129.485 116.883 135.282 1.00 116.60 324 GLU C CA 1
ATOM 2370 C C . GLU A 1 324 ? 128.673 115.605 135.494 1.00 125.04 324 GLU C C 1
ATOM 2371 O O . GLU A 1 324 ? 127.504 115.528 135.112 1.00 123.71 324 GLU C O 1
ATOM 2377 N N . ASP A 1 325 ? 129.318 114.602 136.092 1.00 133.08 325 ASP C N 1
ATOM 2378 C CA . ASP A 1 325 ? 128.671 113.335 136.437 1.00 141.26 325 ASP C CA 1
ATOM 2379 C C . ASP A 1 325 ? 127.696 113.511 137.602 1.00 144.33 325 ASP C C 1
ATOM 2380 O O . ASP A 1 325 ? 127.951 114.291 138.524 1.00 144.89 325 ASP C O 1
ATOM 2385 N N . GLY A 1 326 ? 126.583 112.781 137.548 1.00 143.66 326 GLY C N 1
ATOM 2386 C CA . GLY A 1 326 ? 125.596 112.775 138.627 1.00 141.46 326 GLY C CA 1
ATOM 2387 C C . GLY A 1 326 ? 124.712 114.008 138.744 1.00 137.11 326 GLY C C 1
ATOM 2388 O O . GLY A 1 326 ? 124.289 114.353 139.848 1.00 136.42 326 GLY C O 1
ATOM 2389 N N . ILE A 1 327 ? 124.435 114.674 137.622 1.00 135.10 327 ILE C N 1
ATOM 2390 C CA . ILE A 1 327 ? 123.416 115.729 137.579 1.00 138.33 327 ILE C CA 1
ATOM 2391 C C . ILE A 1 327 ? 122.053 115.040 137.550 1.00 141.71 327 ILE C C 1
ATOM 2392 O O . ILE A 1 327 ? 121.849 114.095 136.786 1.00 143.15 327 ILE C O 1
ATOM 2397 N N . GLU A 1 328 ? 121.134 115.525 138.383 1.00 143.98 328 GLU C N 1
ATOM 2398 C CA . GLU A 1 328 ? 119.781 114.978 138.499 1.00 144.51 328 GLU C CA 1
ATOM 2399 C C . GLU A 1 328 ? 118.760 116.075 138.221 1.00 140.01 328 GLU C C 1
ATOM 2400 O O . GLU A 1 328 ? 119.105 117.257 138.187 1.00 137.95 328 GLU C O 1
ATOM 2406 N N . VAL A 1 329 ? 117.504 115.677 138.028 1.00 141.29 329 VAL C N 1
ATOM 2407 C CA . VAL A 1 329 ? 116.432 116.624 137.691 1.00 137.60 329 VAL C CA 1
ATOM 2408 C C . VAL A 1 329 ? 116.068 117.443 138.936 1.00 141.28 329 VAL C C 1
ATOM 2409 O O . VAL A 1 329 ? 116.021 116.908 140.047 1.00 141.47 329 VAL C O 1
ATOM 2413 N N . ASN A 1 330 ? 115.829 118.739 138.724 1.00 141.71 330 ASN C N 1
ATOM 2414 C CA . ASN A 1 330 ? 115.592 119.727 139.793 1.00 140.37 330 ASN C CA 1
ATOM 2415 C C . ASN A 1 330 ? 116.785 119.971 140.741 1.00 136.53 330 ASN C C 1
ATOM 2416 O O . ASN A 1 330 ? 116.604 120.498 141.843 1.00 137.66 330 ASN C O 1
ATOM 2421 N N . GLN A 1 331 ? 117.996 119.621 140.301 1.00 133.76 331 GLN C N 1
ATOM 2422 C CA . GLN A 1 331 ? 119.215 119.858 141.077 1.00 132.37 331 GLN C CA 1
ATOM 2423 C C . GLN A 1 331 ? 119.740 121.253 140.763 1.00 130.24 331 GLN C C 1
ATOM 2424 O O . GLN A 1 331 ? 119.691 121.694 139.612 1.00 134.08 331 GLN C O 1
ATOM 2430 N N . GLU A 1 332 ? 120.246 121.938 141.786 1.00 133.12 332 GLU C N 1
ATOM 2431 C CA . GLU A 1 332 ? 120.854 123.258 141.617 1.00 132.22 332 GLU C CA 1
ATOM 2432 C C . GLU A 1 332 ? 122.274 123.090 141.072 1.00 122.54 332 GLU C C 1
ATOM 2433 O O . GLU A 1 332 ? 123.137 122.521 141.747 1.00 118.76 332 GLU C O 1
ATOM 2439 N N . ILE A 1 333 ? 122.500 123.581 139.852 1.00 115.78 333 ILE C N 1
ATOM 2440 C CA . ILE A 1 333 ? 123.805 123.489 139.184 1.00 111.76 333 ILE C CA 1
ATOM 2441 C C . ILE A 1 333 ? 124.385 124.878 138.911 1.00 101.99 333 ILE C C 1
ATOM 2442 O O . ILE A 1 333 ? 123.639 125.838 138.713 1.00 97.16 333 ILE C O 1
ATOM 2447 N N . VAL A 1 334 ? 125.715 124.967 138.916 1.00 96.32 334 VAL C N 1
ATOM 2448 C CA . VAL A 1 334 ? 126.416 126.181 138.499 1.00 96.98 334 VAL C CA 1
ATOM 2449 C C . VAL A 1 334 ? 126.781 126.057 137.021 1.00 96.99 334 VAL C C 1
ATOM 2450 O O . VAL A 1 334 ? 127.315 125.035 136.591 1.00 98.03 334 VAL C O 1
ATOM 2454 N N . VAL A 1 335 ? 126.466 127.097 136.254 1.00 95.74 335 VAL C N 1
ATOM 2455 C CA . VAL A 1 335 ? 126.723 127.132 134.822 1.00 94.39 335 VAL C CA 1
ATOM 2456 C C . VAL A 1 335 ? 127.940 128.021 134.616 1.00 94.84 335 VAL C C 1
ATOM 2457 O O . VAL A 1 335 ? 127.908 129.199 134.978 1.00 101.15 335 VAL C O 1
ATOM 2461 N N . ILE A 1 336 ? 128.999 127.461 134.030 1.00 92.84 336 ILE C N 1
ATOM 2462 C CA . ILE A 1 336 ? 130.292 128.150 133.936 1.00 92.52 336 ILE C CA 1
ATOM 2463 C C . ILE A 1 336 ? 130.790 128.312 132.510 1.00 93.38 336 ILE C C 1
ATOM 2464 O O . ILE A 1 336 ? 130.348 127.615 131.600 1.00 95.10 336 ILE C O 1
ATOM 2469 N N . THR A 1 337 ? 131.710 129.257 132.333 1.00 99.46 337 THR C N 1
ATOM 2470 C CA . THR A 1 337 ? 132.387 129.472 131.057 1.00 98.96 337 THR C CA 1
ATOM 2471 C C . THR A 1 337 ? 133.579 128.529 130.967 1.00 94.95 337 THR C C 1
ATOM 2472 O O . THR A 1 337 ? 133.901 127.824 131.921 1.00 92.63 337 THR C O 1
ATOM 2476 N N . THR A 1 338 ? 134.236 128.529 129.814 1.00 101.68 338 THR C N 1
ATOM 2477 C CA . THR A 1 338 ? 135.451 127.734 129.603 1.00 103.46 338 THR C CA 1
ATOM 2478 C C . THR A 1 338 ? 136.656 128.259 130.401 1.00 101.58 338 THR C C 1
ATOM 2479 O O . THR A 1 338 ? 137.572 127.494 130.696 1.00 106.59 338 THR C O 1
ATOM 2483 N N . LYS A 1 339 ? 136.646 129.547 130.748 1.00 101.57 339 LYS C N 1
ATOM 2484 C CA . LYS A 1 339 ? 137.684 130.151 131.601 1.00 102.42 339 LYS C CA 1
ATOM 2485 C C . LYS A 1 339 ? 137.491 129.888 133.106 1.00 98.68 339 LYS C C 1
ATOM 2486 O O . LYS A 1 339 ? 138.392 130.172 133.893 1.00 100.06 339 LYS C O 1
ATOM 2492 N N . GLY A 1 340 ? 136.330 129.363 133.496 1.00 97.94 340 GLY C N 1
ATOM 2493 C CA . GLY A 1 340 ? 136.032 129.036 134.895 1.00 98.43 340 GLY C CA 1
ATOM 2494 C C . GLY A 1 340 ? 135.200 130.071 135.641 1.00 97.07 340 GLY C C 1
ATOM 2495 O O . GLY A 1 340 ? 135.033 129.960 136.855 1.00 98.07 340 GLY C O 1
ATOM 2496 N N . GLU A 1 341 ? 134.682 131.072 134.927 1.00 96.29 341 GLU C N 1
ATOM 2497 C CA . GLU A 1 341 ? 133.785 132.070 135.514 1.00 98.35 341 GLU C CA 1
ATOM 2498 C C . GLU A 1 341 ? 132.400 131.474 135.678 1.00 99.61 341 GLU C C 1
ATOM 2499 O O . GLU A 1 341 ? 131.976 130.670 134.853 1.00 104.82 341 GLU C O 1
ATOM 2505 N N . ALA A 1 342 ? 131.693 131.887 136.726 1.00 101.15 342 ALA C N 1
ATOM 2506 C CA . ALA A 1 342 ? 130.309 131.477 136.940 1.00 100.99 342 ALA C CA 1
ATOM 2507 C C . ALA A 1 342 ? 129.393 132.423 136.161 1.00 98.88 342 ALA C C 1
ATOM 2508 O O . ALA A 1 342 ? 129.474 133.643 136.321 1.00 88.39 342 ALA C O 1
ATOM 2510 N N . ILE A 1 343 ? 128.537 131.846 135.320 1.00 97.86 343 ILE C N 1
ATOM 2511 C CA . ILE A 1 343 ? 127.560 132.604 134.548 1.00 101.51 343 ILE C CA 1
ATOM 2512 C C . ILE A 1 343 ? 126.298 132.767 135.389 1.00 100.11 343 ILE C C 1
ATOM 2513 O O . ILE A 1 343 ? 125.805 133.884 135.564 1.00 103.67 343 ILE C O 1
ATOM 2518 N N . CYS A 1 344 ? 125.778 131.649 135.891 1.00 94.46 344 CYS C N 1
ATOM 2519 C CA . CYS A 1 344 ? 124.542 131.641 136.668 1.00 95.39 344 CYS C CA 1
ATOM 2520 C C . CYS A 1 344 ? 124.355 130.359 137.471 1.00 100.60 344 CYS C C 1
ATOM 2521 O O . CYS A 1 344 ? 124.932 129.319 137.148 1.00 103.25 344 CYS C O 1
ATOM 2524 N N . MET A 1 345 ? 123.548 130.454 138.525 1.00 105.55 345 MET C N 1
ATOM 2525 C CA . MET A 1 345 ? 122.983 129.280 139.190 1.00 105.68 345 MET C CA 1
ATOM 2526 C C . MET A 1 345 ? 121.750 128.885 138.387 1.00 105.29 345 MET C C 1
ATOM 2527 O O . MET A 1 345 ? 121.015 129.754 137.914 1.00 112.92 345 MET C O 1
ATOM 2532 N N . ALA A 1 346 ? 121.532 127.584 138.227 1.00 102.18 346 ALA C N 1
ATOM 2533 C CA . ALA A 1 346 ? 120.454 127.081 137.376 1.00 103.41 346 ALA C CA 1
ATOM 2534 C C . ALA A 1 346 ? 119.880 125.772 137.893 1.00 109.15 346 ALA C C 1
ATOM 2535 O O . ALA A 1 346 ? 120.537 125.045 138.640 1.00 112.74 346 ALA C O 1
ATOM 2537 N N . ILE A 1 347 ? 118.648 125.490 137.479 1.00 111.62 347 ILE C N 1
ATOM 2538 C CA . ILE A 1 347 ? 117.947 124.263 137.831 1.00 116.59 347 ILE C CA 1
ATOM 2539 C C . ILE A 1 347 ? 118.055 123.300 136.655 1.00 111.79 347 ILE C C 1
ATOM 2540 O O . ILE A 1 347 ? 117.620 123.624 135.551 1.00 111.01 347 ILE C O 1
ATOM 2545 N N . ALA A 1 348 ? 118.620 122.119 136.902 1.00 111.56 348 ALA C N 1
ATOM 2546 C CA . ALA A 1 348 ? 118.806 121.109 135.862 1.00 116.78 348 ALA C CA 1
ATOM 2547 C C . ALA A 1 348 ? 117.483 120.423 135.516 1.00 122.15 348 ALA C C 1
ATOM 2548 O O . ALA A 1 348 ? 116.812 119.881 136.396 1.00 126.89 348 ALA C O 1
ATOM 2550 N N . LEU A 1 349 ? 117.117 120.468 134.236 1.00 129.47 349 LEU C N 1
ATOM 2551 C CA . LEU A 1 349 ? 115.923 119.793 133.718 1.00 128.59 349 LEU C CA 1
ATOM 2552 C C . LEU A 1 349 ? 116.234 118.403 133.151 1.00 130.08 349 LEU C C 1
ATOM 2553 O O . LEU A 1 349 ? 115.369 117.525 133.170 1.00 132.17 349 LEU C O 1
ATOM 2558 N N . MET A 1 350 ? 117.455 118.212 132.647 1.00 133.63 350 MET C N 1
ATOM 2559 C CA . MET A 1 350 ? 117.921 116.918 132.140 1.00 136.50 350 MET C CA 1
ATOM 2560 C C . MET A 1 350 ? 118.905 116.280 133.118 1.00 137.65 350 MET C C 1
ATOM 2561 O O . MET A 1 350 ? 119.656 116.981 133.801 1.00 143.36 350 MET C O 1
ATOM 2566 N N . THR A 1 351 ? 118.892 114.949 133.171 1.00 139.08 351 THR C N 1
ATOM 2567 C CA . THR A 1 351 ? 119.874 114.162 133.926 1.00 140.82 351 THR C CA 1
ATOM 2568 C C . THR A 1 351 ? 121.171 114.099 133.107 1.00 143.67 351 THR C C 1
ATOM 2569 O O . THR A 1 351 ? 121.155 114.377 131.908 1.00 145.11 351 THR C O 1
ATOM 2573 N N . THR A 1 352 ? 122.287 113.749 133.750 1.00 146.15 352 THR C N 1
ATOM 2574 C CA . THR A 1 352 ? 123.556 113.482 133.053 1.00 146.82 352 THR C CA 1
ATOM 2575 C C . THR A 1 352 ? 123.413 112.494 131.888 1.00 151.14 352 THR C C 1
ATOM 2576 O O . THR A 1 352 ? 123.957 112.725 130.802 1.00 149.53 352 THR C O 1
ATOM 2580 N N . ALA A 1 353 ? 122.706 111.390 132.132 1.00 147.95 353 ALA C N 1
ATOM 2581 C CA . ALA A 1 353 ? 122.461 110.364 131.112 1.00 142.94 353 ALA C CA 1
ATOM 2582 C C . ALA A 1 353 ? 121.621 110.856 129.927 1.00 136.07 353 ALA C C 1
ATOM 2583 O O . ALA A 1 353 ? 121.800 110.380 128.804 1.00 138.58 353 ALA C O 1
ATOM 2585 N N . VAL A 1 354 ? 120.709 111.792 130.183 1.00 135.25 354 VAL C N 1
ATOM 2586 C CA . VAL A 1 354 ? 119.863 112.378 129.133 1.00 140.25 354 VAL C CA 1
ATOM 2587 C C . VAL A 1 354 ? 120.649 113.367 128.261 1.00 138.16 354 VAL C C 1
ATOM 2588 O O . VAL A 1 354 ? 120.470 113.382 127.042 1.00 136.04 354 VAL C O 1
ATOM 2592 N N . ILE A 1 355 ? 121.507 114.181 128.881 1.00 139.06 355 ILE C N 1
ATOM 2593 C CA . ILE A 1 355 ? 122.357 115.144 128.155 1.00 135.61 355 ILE C CA 1
ATOM 2594 C C . ILE A 1 355 ? 123.326 114.414 127.214 1.00 139.93 355 ILE C C 1
ATOM 2595 O O . ILE A 1 355 ? 123.603 114.895 126.112 1.00 146.08 355 ILE C O 1
ATOM 2600 N N . SER A 1 356 ? 123.831 113.261 127.654 1.00 140.48 356 SER C N 1
ATOM 2601 C CA . SER A 1 356 ? 124.759 112.453 126.857 1.00 141.83 356 SER C CA 1
ATOM 2602 C C . SER A 1 356 ? 124.141 111.839 125.593 1.00 142.50 356 SER C C 1
ATOM 2603 O O . SER A 1 356 ? 124.856 111.621 124.613 1.00 146.51 356 SER C O 1
ATOM 2606 N N . THR A 1 357 ? 122.832 111.569 125.616 1.00 144.86 357 THR C N 1
ATOM 2607 C CA . THR A 1 357 ? 122.150 110.844 124.527 1.00 148.27 357 THR C CA 1
ATOM 2608 C C . THR A 1 357 ? 121.179 111.661 123.655 1.00 144.17 357 THR C C 1
ATOM 2609 O O . THR A 1 357 ? 120.946 111.285 122.505 1.00 141.81 357 THR C O 1
ATOM 2613 N N . CYS A 1 358 ? 120.619 112.754 124.179 1.00 147.24 358 CYS C N 1
ATOM 2614 C CA . CYS A 1 358 ? 119.609 113.534 123.440 1.00 151.18 358 CYS C CA 1
ATOM 2615 C C . CYS A 1 358 ? 120.213 114.388 122.323 1.00 147.83 358 CYS C C 1
ATOM 2616 O O . CYS A 1 358 ? 121.401 114.715 122.349 1.00 141.73 358 CYS C O 1
ATOM 2619 N N . ASP A 1 359 ? 119.368 114.739 121.353 1.00 155.47 359 ASP C N 1
ATOM 2620 C CA . ASP A 1 359 ? 119.764 115.521 120.170 1.00 160.09 359 ASP C CA 1
ATOM 2621 C C . ASP A 1 359 ? 119.580 117.028 120.368 1.00 149.76 359 ASP C C 1
ATOM 2622 O O . ASP A 1 359 ? 120.390 117.821 119.887 1.00 146.47 359 ASP C O 1
ATOM 2627 N N . HIS A 1 360 ? 118.501 117.407 121.053 1.00 149.63 360 HIS C N 1
ATOM 2628 C CA . HIS A 1 360 ? 118.178 118.808 121.335 1.00 155.71 360 HIS C CA 1
ATOM 2629 C C . HIS A 1 360 ? 117.408 118.916 122.655 1.00 147.09 360 HIS C C 1
ATOM 2630 O O . HIS A 1 360 ? 117.107 117.898 123.285 1.00 144.46 360 HIS C O 1
ATOM 2637 N N . GLY A 1 361 ? 117.094 120.147 123.060 1.00 140.94 361 GLY C N 1
ATOM 2638 C CA . GLY A 1 361 ? 116.253 120.403 124.236 1.00 140.63 361 GLY C CA 1
ATOM 2639 C C . GLY A 1 361 ? 116.801 121.463 125.167 1.00 135.22 361 GLY C C 1
ATOM 2640 O O . GLY A 1 361 ? 117.859 122.041 124.912 1.00 139.75 361 GLY C O 1
ATOM 2641 N N . ILE A 1 362 ? 116.060 121.715 126.247 1.00 132.28 362 ILE C N 1
ATOM 2642 C CA . ILE A 1 362 ? 116.471 122.643 127.301 1.00 128.21 362 ILE C CA 1
ATOM 2643 C C . ILE A 1 362 ? 117.151 121.840 128.410 1.00 120.46 362 ILE C C 1
ATOM 2644 O O . ILE A 1 362 ? 116.525 120.984 129.034 1.00 124.59 362 ILE C O 1
ATOM 2649 N N . VAL A 1 363 ? 118.424 122.143 128.652 1.00 117.34 363 VAL C N 1
ATOM 2650 C CA . VAL A 1 363 ? 119.245 121.428 129.635 1.00 116.87 363 VAL C CA 1
ATOM 2651 C C . VAL A 1 363 ? 118.977 121.944 131.047 1.00 112.20 363 VAL C C 1
ATOM 2652 O O . VAL A 1 363 ? 118.952 121.164 132.002 1.00 109.22 363 VAL C O 1
ATOM 2656 N N . ALA A 1 364 ? 118.795 123.256 131.172 1.00 110.14 364 ALA C N 1
ATOM 2657 C CA . ALA A 1 364 ? 118.507 123.886 132.456 1.00 110.31 364 ALA C CA 1
ATOM 2658 C C . ALA A 1 364 ? 117.786 125.216 132.272 1.00 105.43 364 ALA C C 1
ATOM 2659 O O . ALA A 1 364 ? 117.704 125.740 131.161 1.00 105.34 364 ALA C O 1
ATOM 2661 N N . LYS A 1 365 ? 117.249 125.739 133.371 1.00 108.23 365 LYS C N 1
ATOM 2662 C CA . LYS A 1 365 ? 116.654 127.076 133.394 1.00 114.61 365 LYS C CA 1
ATOM 2663 C C . LYS A 1 365 ? 117.300 127.902 134.496 1.00 109.24 365 LYS C C 1
ATOM 2664 O O . LYS A 1 365 ? 117.713 127.368 135.526 1.00 106.63 365 LYS C O 1
ATOM 2670 N N . ILE A 1 366 ? 117.392 129.208 134.259 1.00 112.73 366 ILE C N 1
ATOM 2671 C CA . ILE A 1 366 ? 118.090 130.126 135.153 1.00 111.00 366 ILE C CA 1
ATOM 2672 C C . ILE A 1 366 ? 117.383 130.206 136.506 1.00 115.27 366 ILE C C 1
ATOM 2673 O O . ILE A 1 366 ? 116.153 130.255 136.573 1.00 125.75 366 ILE C O 1
ATOM 2678 N N . LYS A 1 367 ? 118.180 130.203 137.571 1.00 119.10 367 LYS C N 1
ATOM 2679 C CA . LYS A 1 367 ? 117.718 130.510 138.921 1.00 115.80 367 LYS C CA 1
ATOM 2680 C C . LYS A 1 367 ? 118.164 131.926 139.296 1.00 105.50 367 LYS C C 1
ATOM 2681 O O . LYS A 1 367 ? 117.353 132.736 139.742 1.00 103.66 367 LYS C O 1
ATOM 2687 N N . ARG A 1 368 ? 119.457 132.200 139.125 1.00 103.07 368 ARG C N 1
ATOM 2688 C CA . ARG A 1 368 ? 120.031 133.510 139.412 1.00 104.04 368 ARG C CA 1
ATOM 2689 C C . ARG A 1 368 ? 121.241 133.790 138.508 1.00 100.32 368 ARG C C 1
ATOM 2690 O O . ARG A 1 368 ? 122.224 133.053 138.549 1.00 101.72 368 ARG C O 1
ATOM 2698 N N . VAL A 1 369 ? 121.161 134.856 137.711 1.00 96.69 369 VAL C N 1
ATOM 2699 C CA . VAL A 1 369 ? 122.262 135.275 136.839 1.00 98.53 369 VAL C CA 1
ATOM 2700 C C . VAL A 1 369 ? 123.306 136.024 137.659 1.00 99.11 369 VAL C C 1
ATOM 2701 O O . VAL A 1 369 ? 123.009 137.069 138.223 1.00 100.64 369 VAL C O 1
ATOM 2705 N N . ILE A 1 370 ? 124.529 135.501 137.686 1.00 103.72 370 ILE C N 1
ATOM 2706 C CA . ILE A 1 370 ? 125.636 136.088 138.450 1.00 103.36 370 ILE C CA 1
ATOM 2707 C C . ILE A 1 370 ? 126.436 137.066 137.592 1.00 94.15 370 ILE C C 1
ATOM 2708 O O . ILE A 1 370 ? 126.703 138.189 138.008 1.00 90.92 370 ILE C O 1
ATOM 2713 N N . MET A 1 371 ? 126.835 136.607 136.411 1.00 98.21 371 MET C N 1
ATOM 2714 C CA . MET A 1 371 ? 127.686 137.379 135.502 1.00 103.08 371 MET C CA 1
ATOM 2715 C C . MET A 1 371 ? 126.946 138.578 134.917 1.00 102.31 371 MET C C 1
ATOM 2716 O O . MET A 1 371 ? 125.739 138.518 134.677 1.00 103.72 371 MET C O 1
ATOM 2721 N N . GLU A 1 372 ? 127.686 139.662 134.692 1.00 108.61 372 GLU C N 1
ATOM 2722 C CA . GLU A 1 372 ? 127.130 140.886 134.111 1.00 115.74 372 GLU C CA 1
ATOM 2723 C C . GLU A 1 372 ? 126.773 140.719 132.643 1.00 119.18 372 GLU C C 1
ATOM 2724 O O . GLU A 1 372 ? 127.293 139.835 131.955 1.00 128.51 372 GLU C O 1
ATOM 2730 N N . ARG A 1 373 ? 125.886 141.590 132.174 1.00 114.87 373 ARG C N 1
ATOM 2731 C CA . ARG A 1 373 ? 125.540 141.657 130.765 1.00 115.48 373 ARG C CA 1
ATOM 2732 C C . ARG A 1 373 ? 126.655 142.371 130.007 1.00 114.22 373 ARG C C 1
ATOM 2733 O O . ARG A 1 373 ? 127.224 143.346 130.498 1.00 114.81 373 ARG C O 1
ATOM 2741 N N . ASP A 1 374 ? 126.962 141.851 128.819 1.00 117.16 374 ASP C N 1
ATOM 2742 C CA . ASP A 1 374 ? 128.057 142.328 127.967 1.00 121.51 374 ASP C CA 1
ATOM 2743 C C . ASP A 1 374 ? 129.462 142.170 128.582 1.00 117.47 374 ASP C C 1
ATOM 2744 O O . ASP A 1 374 ? 130.362 142.961 128.284 1.00 119.85 374 ASP C O 1
ATOM 2749 N N . THR A 1 375 ? 129.645 141.149 129.423 1.00 117.56 375 THR C N 1
ATOM 2750 C CA . THR A 1 375 ? 130.987 140.699 129.815 1.00 112.64 375 THR C CA 1
ATOM 2751 C C . THR A 1 375 ? 131.565 139.965 128.609 1.00 108.61 375 THR C C 1
ATOM 2752 O O . THR A 1 375 ? 132.671 140.263 128.154 1.00 105.13 375 THR C O 1
ATOM 2756 N N . TYR A 1 376 ? 130.787 139.004 128.113 1.00 108.60 376 TYR C N 1
ATOM 2757 C CA . TYR A 1 376 ? 131.035 138.338 126.838 1.00 106.58 376 TYR C CA 1
ATOM 2758 C C . TYR A 1 376 ? 130.162 139.022 125.796 1.00 104.48 376 TYR C C 1
ATOM 2759 O O . TYR A 1 376 ? 129.087 139.516 126.136 1.00 103.69 376 TYR C O 1
ATOM 2768 N N . PRO A 1 377 ? 130.606 139.052 124.524 1.00 115.21 377 PRO C N 1
ATOM 2769 C CA . PRO A 1 377 ? 129.818 139.746 123.500 1.00 123.07 377 PRO C CA 1
ATOM 2770 C C . PRO A 1 377 ? 128.509 139.045 123.117 1.00 127.48 377 PRO C C 1
ATOM 2771 O O . PRO A 1 377 ? 128.251 137.905 123.514 1.00 122.92 377 PRO C O 1
ATOM 2775 N N . ARG A 1 378 ? 127.719 139.756 122.323 1.00 132.91 378 ARG C N 1
ATOM 2776 C CA . ARG A 1 378 ? 126.328 139.423 122.032 1.00 132.37 378 ARG C CA 1
ATOM 2777 C C . ARG A 1 378 ? 126.246 138.604 120.744 1.00 125.94 378 ARG C C 1
ATOM 2778 O O . ARG A 1 378 ? 126.171 139.164 119.647 1.00 135.15 378 ARG C O 1
ATOM 2786 N N . LYS A 1 379 ? 126.267 137.278 120.884 1.00 125.49 379 LYS C N 1
ATOM 2787 C CA . LYS A 1 379 ? 126.425 136.369 119.738 1.00 127.52 379 LYS C CA 1
ATOM 2788 C C . LYS A 1 379 ? 125.367 135.269 119.679 1.00 121.65 379 LYS C C 1
ATOM 2789 O O . LYS A 1 379 ? 125.695 134.079 119.635 1.00 125.12 379 LYS C O 1
ATOM 2795 N N . TRP A 1 380 ? 124.100 135.685 119.670 1.00 120.52 380 TRP C N 1
ATOM 2796 C CA . TRP A 1 380 ? 122.970 134.780 119.423 1.00 122.24 380 TRP C CA 1
ATOM 2797 C C . TRP A 1 380 ? 122.282 135.132 118.107 1.00 126.46 380 TRP C C 1
ATOM 2798 O O . TRP A 1 380 ? 122.304 136.287 117.672 1.00 124.19 380 TRP C O 1
ATOM 2809 N N . GLY A 1 381 ? 121.682 134.122 117.480 1.00 128.35 381 GLY C N 1
ATOM 2810 C CA . GLY A 1 381 ? 121.016 134.278 116.185 1.00 132.14 381 GLY C CA 1
ATOM 2811 C C . GLY A 1 381 ? 121.942 134.195 114.980 1.00 127.96 381 GLY C C 1
ATOM 2812 O O . GLY A 1 381 ? 121.535 134.533 113.868 1.00 126.29 381 GLY C O 1
ATOM 2813 N N . LEU A 1 382 ? 123.179 133.743 115.199 1.00 128.17 382 LEU C N 1
ATOM 2814 C CA . LEU A 1 382 ? 124.180 133.593 114.138 1.00 124.76 382 LEU C CA 1
ATOM 2815 C C . LEU A 1 382 ? 124.363 132.148 113.659 1.00 122.67 382 LEU C C 1
ATOM 2816 O O . LEU A 1 382 ? 124.981 131.926 112.618 1.00 128.35 382 LEU C O 1
ATOM 2821 N N . GLY A 1 383 ? 123.824 131.176 114.394 1.00 117.35 383 GLY C N 1
ATOM 2822 C CA . GLY A 1 383 ? 123.980 129.766 114.045 1.00 123.16 383 GLY C CA 1
ATOM 2823 C C . GLY A 1 383 ? 123.229 129.315 112.807 1.00 131.64 383 GLY C C 1
ATOM 2824 O O . GLY A 1 383 ? 122.506 130.105 112.205 1.00 136.74 383 GLY C O 1
ATOM 2825 N N . PRO A 1 384 ? 123.389 128.032 112.422 1.00 136.69 384 PRO C N 1
ATOM 2826 C CA . PRO A 1 384 ? 122.730 127.518 111.216 1.00 141.20 384 PRO C CA 1
ATOM 2827 C C . PRO A 1 384 ? 121.203 127.443 111.332 1.00 146.50 384 PRO C C 1
ATOM 2828 O O . PRO A 1 384 ? 120.497 127.968 110.467 1.00 150.31 384 PRO C O 1
ATOM 2832 N N . LYS A 1 385 ? 120.714 126.805 112.395 1.00 146.19 385 LYS C N 1
ATOM 2833 C CA . LYS A 1 385 ? 119.276 126.597 112.599 1.00 146.34 385 LYS C CA 1
ATOM 2834 C C . LYS A 1 385 ? 118.563 127.899 112.985 1.00 141.09 385 LYS C C 1
ATOM 2835 O O . LYS A 1 385 ? 117.406 128.104 112.615 1.00 143.27 385 LYS C O 1
ATOM 2841 N N . ALA A 1 386 ? 119.252 128.764 113.730 1.00 142.72 386 ALA C N 1
ATOM 2842 C CA . ALA A 1 386 ? 118.742 130.101 114.062 1.00 145.49 386 ALA C CA 1
ATOM 2843 C C . ALA A 1 386 ? 118.658 131.013 112.836 1.00 142.32 386 ALA C C 1
ATOM 2844 O O . ALA A 1 386 ? 117.678 131.742 11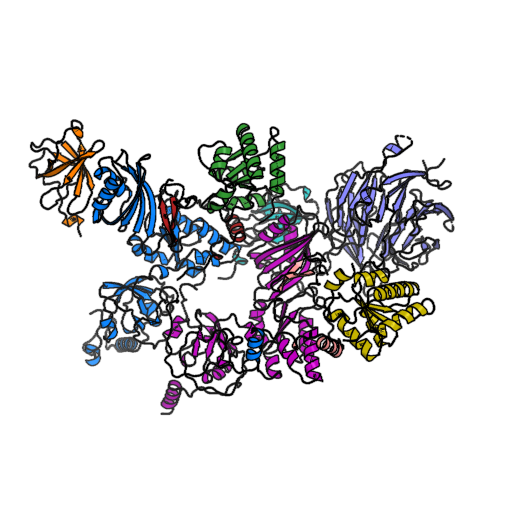2.676 1.00 150.49 386 ALA C O 1
ATOM 2846 N N . SER A 1 387 ? 119.687 130.977 111.987 1.00 146.95 387 SER C N 1
ATOM 2847 C CA . SER A 1 387 ? 119.695 131.746 110.730 1.00 151.49 387 SER C CA 1
ATOM 2848 C C . SER A 1 387 ? 118.664 131.236 109.722 1.00 149.99 387 SER C C 1
ATOM 2849 O O . SER A 1 387 ? 118.126 132.019 108.936 1.00 154.15 387 SER C O 1
ATOM 2852 N N . GLN A 1 388 ? 118.408 129.927 109.739 1.00 151.26 388 GLN C N 1
ATOM 2853 C CA . GLN A 1 388 ? 117.342 129.329 108.931 1.00 155.30 388 GLN C CA 1
ATOM 2854 C C . GLN A 1 388 ? 115.972 129.887 109.329 1.00 155.97 388 GLN C C 1
ATOM 2855 O O . GLN A 1 388 ? 115.185 130.262 108.460 1.00 158.48 388 GLN C O 1
ATOM 2861 N N . LYS A 1 389 ? 115.708 129.953 110.637 1.00 157.96 389 LYS C N 1
ATOM 2862 C CA . LYS A 1 389 ? 114.450 130.509 111.161 1.00 157.53 389 LYS C CA 1
ATOM 2863 C C . LYS A 1 389 ? 114.290 131.997 110.832 1.00 156.08 389 LYS C C 1
ATOM 2864 O O . LYS A 1 389 ? 113.191 132.437 110.493 1.00 162.16 389 LYS C O 1
ATOM 2870 N N . LYS A 1 390 ? 115.377 132.761 110.943 1.00 159.95 390 LYS C N 1
ATOM 2871 C CA . LYS A 1 390 ? 115.384 134.180 110.545 1.00 167.81 390 LYS C CA 1
ATOM 2872 C C . LYS A 1 390 ? 115.044 134.375 109.065 1.00 167.91 390 LYS C C 1
ATOM 2873 O O . LYS A 1 390 ? 114.295 135.288 108.713 1.00 168.08 390 LYS C O 1
ATOM 2879 N N . LEU A 1 391 ? 115.613 133.523 108.213 1.00 169.50 391 LEU C N 1
ATOM 2880 C CA . LEU A 1 391 ? 115.373 133.571 106.767 1.00 171.42 391 LEU C CA 1
ATOM 2881 C C . LEU A 1 391 ? 113.912 133.278 106.412 1.00 170.03 391 LEU C C 1
ATOM 2882 O O . LEU A 1 391 ? 113.330 133.965 105.574 1.00 175.23 391 LEU C O 1
ATOM 2887 N N . MET A 1 392 ? 113.332 132.262 107.049 1.00 167.51 392 MET C N 1
ATOM 2888 C CA . MET A 1 392 ? 111.926 131.898 106.823 1.00 169.56 392 MET C CA 1
ATOM 2889 C C . MET A 1 392 ? 110.937 132.976 107.292 1.00 173.45 392 MET C C 1
ATOM 2890 O O . MET A 1 392 ? 109.874 133.140 106.689 1.00 178.78 392 MET C O 1
ATOM 2895 N N . ILE A 1 393 ? 111.286 133.696 108.359 1.00 179.13 393 ILE C N 1
ATOM 2896 C CA . ILE A 1 393 ? 110.502 134.857 108.818 1.00 186.15 393 ILE C CA 1
ATOM 2897 C C . ILE A 1 393 ? 110.605 136.016 107.813 1.00 188.86 393 ILE C C 1
ATOM 2898 O O . ILE A 1 393 ? 109.617 136.715 107.570 1.00 190.78 393 ILE C O 1
ATOM 2903 N N . LYS A 1 394 ? 111.792 136.212 107.238 1.00 194.24 394 LYS C N 1
ATOM 2904 C CA . LYS A 1 394 ? 112.001 137.207 106.176 1.00 199.86 394 LYS C CA 1
ATOM 2905 C C . LYS A 1 394 ? 111.248 136.850 104.883 1.00 198.56 394 LYS C C 1
ATOM 2906 O O . LYS A 1 394 ? 110.740 137.738 104.196 1.00 191.36 394 LYS C O 1
ATOM 2912 N N . GLN A 1 395 ? 111.181 135.555 104.567 1.00 202.11 395 GLN C N 1
ATOM 2913 C CA . GLN A 1 395 ? 110.458 135.060 103.382 1.00 203.98 395 GLN C CA 1
ATOM 2914 C C . GLN A 1 395 ? 108.928 134.975 103.550 1.00 205.91 395 GLN C C 1
ATOM 2915 O O . GLN A 1 395 ? 108.218 134.732 102.572 1.00 206.28 395 GLN C O 1
ATOM 2921 N N . GLY A 1 396 ? 108.426 135.169 104.771 1.00 206.02 396 GLY C N 1
ATOM 2922 C CA . GLY A 1 396 ? 106.995 135.053 105.057 1.00 203.99 396 GLY C CA 1
ATOM 2923 C C . GLY A 1 396 ? 106.496 133.617 105.126 1.00 204.43 396 GLY C C 1
ATOM 2924 O O . GLY A 1 396 ? 105.297 133.371 104.977 1.00 204.73 396 GLY C O 1
ATOM 2925 N N . LEU A 1 397 ? 107.413 132.675 105.355 1.00 206.18 397 LEU C N 1
ATOM 2926 C CA . LEU A 1 397 ? 107.079 131.260 105.513 1.00 209.45 397 LEU C CA 1
ATOM 2927 C C . LEU A 1 397 ? 106.657 130.982 106.960 1.00 210.47 397 LEU C C 1
ATOM 2928 O O . LEU A 1 397 ? 105.806 130.128 107.208 1.00 207.30 397 LEU C O 1
ATOM 2933 N N . LEU A 1 398 ? 107.273 131.700 107.902 1.00 212.14 398 LEU C N 1
ATOM 2934 C CA . LEU A 1 398 ? 106.809 131.789 109.289 1.00 210.11 398 LEU C CA 1
ATOM 2935 C C . LEU A 1 398 ? 106.290 133.209 109.550 1.00 211.29 398 LEU C C 1
ATOM 2936 O O . LEU A 1 398 ? 106.609 134.141 108.803 1.00 208.43 398 LEU C O 1
ATOM 2941 N N . ASP A 1 399 ? 105.501 133.364 110.612 1.00 212.93 399 ASP C N 1
ATOM 2942 C CA . ASP A 1 399 ? 104.951 134.673 111.005 1.00 216.03 399 ASP C CA 1
ATOM 2943 C C . ASP A 1 399 ? 106.042 135.516 111.682 1.00 215.71 399 ASP C C 1
ATOM 2944 O O . ASP A 1 399 ? 107.110 134.999 112.016 1.00 220.78 399 ASP C O 1
ATOM 2949 N N . LYS A 1 400 ? 105.767 136.807 111.881 1.00 218.27 400 LYS C N 1
ATOM 2950 C CA . LYS A 1 400 ? 106.721 137.747 112.508 1.00 220.26 400 LYS C CA 1
ATOM 2951 C C . LYS A 1 400 ? 107.245 137.297 113.882 1.00 220.66 400 LYS C C 1
ATOM 2952 O O . LYS A 1 400 ? 108.389 137.597 114.231 1.00 216.29 400 LYS C O 1
ATOM 2958 N N . HIS A 1 401 ? 106.415 136.577 114.642 1.00 223.96 401 HIS C N 1
ATOM 2959 C CA . HIS A 1 401 ? 106.805 136.030 115.952 1.00 223.42 401 HIS C CA 1
ATOM 2960 C C . HIS A 1 401 ? 107.310 134.573 115.893 1.00 217.21 401 HIS C C 1
ATOM 2961 O O . HIS A 1 401 ? 107.255 133.852 116.893 1.00 213.43 401 HIS C O 1
ATOM 2968 N N . GLY A 1 402 ? 107.811 134.152 114.729 1.00 214.72 402 GLY C N 1
ATOM 2969 C CA . GLY A 1 402 ? 108.448 132.844 114.568 1.00 212.46 402 GLY C CA 1
ATOM 2970 C C . GLY A 1 402 ? 107.554 131.619 114.668 1.00 212.67 402 GLY C C 1
ATOM 2971 O O . GLY A 1 402 ? 108.060 130.511 114.862 1.00 211.89 402 GLY C O 1
ATOM 2972 N N . LYS A 1 403 ? 106.240 131.802 114.523 1.00 214.85 403 LYS C N 1
ATOM 2973 C CA . LYS A 1 403 ? 105.281 130.697 114.637 1.00 217.32 403 LYS C CA 1
ATOM 2974 C C . LYS A 1 403 ? 104.928 130.131 113.253 1.00 217.41 403 LYS C C 1
ATOM 2975 O O . LYS A 1 403 ? 104.973 130.867 112.263 1.00 214.38 403 LYS C O 1
ATOM 2981 N N . PRO A 1 404 ? 104.580 128.823 113.177 1.00 221.32 404 PRO C N 1
ATOM 2982 C CA . PRO A 1 404 ? 104.256 128.198 111.881 1.00 223.73 404 PRO C CA 1
ATOM 2983 C C . PRO A 1 404 ? 103.055 128.782 111.124 1.00 227.37 404 PRO C C 1
ATOM 2984 O O . PRO A 1 404 ? 102.265 129.551 111.678 1.00 224.57 404 PRO C O 1
ATOM 2988 N N . THR A 1 405 ? 102.952 128.384 109.859 1.00 235.50 405 THR C N 1
ATOM 2989 C CA . THR A 1 405 ? 101.841 128.733 108.971 1.00 240.03 405 THR C CA 1
ATOM 2990 C C . THR A 1 405 ? 101.381 127.459 108.256 1.00 242.89 405 THR C C 1
ATOM 2991 O O . THR A 1 405 ? 101.959 126.385 108.457 1.00 240.04 405 THR C O 1
ATOM 2995 N N . ASP A 1 406 ? 100.342 127.580 107.432 1.00 247.78 406 ASP C N 1
ATOM 2996 C CA . ASP A 1 406 ? 99.880 126.473 106.586 1.00 252.12 406 ASP C CA 1
ATOM 2997 C C . ASP A 1 406 ? 100.893 126.137 105.476 1.00 254.67 406 ASP C C 1
ATOM 2998 O O . ASP A 1 406 ? 100.988 124.982 105.051 1.00 252.24 406 ASP C O 1
ATOM 3003 N N . SER A 1 407 ? 101.650 127.143 105.030 1.00 253.67 407 SER C N 1
ATOM 3004 C CA . SER A 1 407 ? 102.627 126.990 103.942 1.00 250.01 407 SER C CA 1
ATOM 3005 C C . SER A 1 407 ? 103.982 126.371 104.338 1.00 248.50 407 SER C C 1
ATOM 3006 O O . SER A 1 407 ? 104.792 126.084 103.453 1.00 244.98 407 SER C O 1
ATOM 3009 N N . THR A 1 408 ? 104.235 126.172 105.636 1.00 244.01 408 THR C N 1
ATOM 3010 C CA . THR A 1 408 ? 105.515 125.610 106.100 1.00 237.22 408 THR C CA 1
ATOM 3011 C C . THR A 1 408 ? 105.741 124.182 105.584 1.00 228.66 408 THR C C 1
ATOM 3012 O O . THR A 1 408 ? 104.797 123.387 105.561 1.00 222.77 408 THR C O 1
ATOM 3016 N N . PRO A 1 409 ? 106.981 123.861 105.151 1.00 226.00 409 PRO C N 1
ATOM 3017 C CA . PRO A 1 409 ? 107.311 122.477 104.794 1.00 225.53 409 PRO C CA 1
ATOM 3018 C C . PRO A 1 409 ? 107.114 121.502 105.957 1.00 224.81 409 PRO C C 1
ATOM 3019 O O . PRO A 1 409 ? 107.374 121.855 107.110 1.00 228.36 409 PRO C O 1
ATOM 3023 N N . ALA A 1 410 ? 106.656 120.292 105.641 1.00 229.61 410 ALA C N 1
ATOM 3024 C CA . ALA A 1 410 ? 106.431 119.246 106.648 1.00 235.24 410 ALA C CA 1
ATOM 3025 C C . ALA A 1 410 ? 107.720 118.775 107.336 1.00 238.84 410 ALA C C 1
ATOM 3026 O O . ALA A 1 410 ? 107.666 118.261 108.453 1.00 236.51 410 ALA C O 1
ATOM 3028 N N . THR A 1 411 ? 108.863 118.941 106.665 1.00 238.51 411 THR C N 1
ATOM 3029 C CA . THR A 1 411 ? 110.172 118.638 107.253 1.00 236.36 411 THR C CA 1
ATOM 3030 C C . THR A 1 411 ? 110.496 119.567 108.426 1.00 235.10 411 THR C C 1
ATOM 3031 O O . THR A 1 411 ? 110.861 119.096 109.502 1.00 234.35 411 THR C O 1
ATOM 3035 N N . TRP A 1 412 ? 110.358 120.876 108.211 1.00 230.94 412 TRP C N 1
ATOM 3036 C CA . TRP A 1 412 ? 110.574 121.874 109.272 1.00 225.90 412 TRP C CA 1
ATOM 3037 C C . TRP A 1 412 ? 109.531 121.764 110.386 1.00 222.42 412 TRP C C 1
ATOM 3038 O O . TRP A 1 412 ? 109.878 121.792 111.569 1.00 220.56 412 TRP C O 1
ATOM 3049 N N . LYS A 1 413 ? 108.263 121.650 109.993 1.00 218.39 413 LYS C N 1
ATOM 3050 C CA . LYS A 1 413 ? 107.138 121.602 110.939 1.00 213.98 413 LYS C CA 1
ATOM 3051 C C . LYS A 1 413 ? 107.208 120.397 111.885 1.00 210.83 413 LYS C C 1
ATOM 3052 O O . LYS A 1 413 ? 106.858 120.513 113.062 1.00 208.27 413 LYS C O 1
ATOM 3058 N N . GLN A 1 414 ? 107.664 119.256 111.367 1.00 212.59 414 GLN C N 1
ATOM 3059 C CA . GLN A 1 414 ? 107.832 118.039 112.169 1.00 218.43 414 GLN C CA 1
ATOM 3060 C C . GLN A 1 414 ? 109.107 118.092 113.022 1.00 219.25 414 GLN C C 1
ATOM 3061 O O . GLN A 1 414 ? 109.059 117.801 114.220 1.00 223.49 414 GLN C O 1
ATOM 3067 N N . GLU A 1 415 ? 110.234 118.456 112.407 1.00 215.20 415 GLU C N 1
ATOM 3068 C CA . GLU A 1 415 ? 111.546 118.414 113.080 1.00 212.88 415 GLU C CA 1
ATOM 3069 C C . GLU A 1 415 ? 111.741 119.490 114.153 1.00 207.49 415 GLU C C 1
ATOM 3070 O O . GLU A 1 415 ? 112.178 119.181 115.264 1.00 204.80 415 GLU C O 1
ATOM 3076 N N . TYR A 1 416 ? 111.431 120.743 113.815 1.00 200.59 416 TYR C N 1
ATOM 3077 C CA . TYR A 1 416 ? 111.671 121.880 114.717 1.00 191.51 416 TYR C CA 1
ATOM 3078 C C . TYR A 1 416 ? 110.734 121.853 115.930 1.00 182.38 416 TYR C C 1
ATOM 3079 O O . TYR A 1 416 ? 109.596 122.325 115.864 1.00 183.98 416 TYR C O 1
ATOM 3088 N N . VAL A 1 417 ? 111.231 121.289 117.029 1.00 174.93 417 VAL C N 1
ATOM 3089 C CA . VAL A 1 417 ? 110.494 121.238 118.291 1.00 174.61 417 VAL C CA 1
ATOM 3090 C C . VAL A 1 417 ? 110.626 122.606 118.966 1.00 171.16 417 VAL C C 1
ATOM 3091 O O . VAL A 1 417 ? 111.615 122.866 119.659 1.00 183.17 417 VAL C O 1
ATOM 3095 N N . ASP A 1 418 ? 109.643 123.479 118.747 1.00 167.17 418 ASP C N 1
ATOM 3096 C CA . ASP A 1 418 ? 109.623 124.802 119.384 1.00 171.03 418 ASP C CA 1
ATOM 3097 C C . ASP A 1 418 ? 109.399 124.617 120.886 1.00 177.13 418 ASP C C 1
ATOM 3098 O O . ASP A 1 418 ? 108.427 123.982 121.291 1.00 181.84 418 ASP C O 1
ATOM 3103 N N . TYR A 1 419 ? 110.301 125.172 121.697 1.00 184.10 419 TYR C N 1
ATOM 3104 C CA . TYR A 1 419 ? 110.274 124.966 123.152 1.00 189.41 419 TYR C CA 1
ATOM 3105 C C . TYR A 1 419 ? 109.212 125.792 123.881 1.00 194.08 419 TYR C C 1
ATOM 3106 O O . TYR A 1 419 ? 108.836 125.445 125.004 1.00 193.87 419 TYR C O 1
ATOM 3115 N N . SER A 1 420 ? 108.749 126.882 123.265 1.00 198.87 420 SER C N 1
ATOM 3116 C CA . SER A 1 420 ? 107.620 127.656 123.802 1.00 207.02 420 SER C CA 1
ATOM 3117 C C . SER A 1 420 ? 106.339 126.805 123.883 1.00 217.50 420 SER C C 1
ATOM 3118 O O . SER A 1 420 ? 105.551 126.958 124.819 1.00 216.01 420 SER C O 1
ATOM 3121 N N . GLU A 1 421 ? 106.157 125.916 122.900 1.00 222.58 421 GLU C N 1
ATOM 3122 C CA . GLU A 1 421 ? 105.093 124.893 122.889 1.00 220.32 421 GLU C CA 1
ATOM 3123 C C . GLU A 1 421 ? 103.678 125.484 122.946 1.00 214.90 421 GLU C C 1
ATOM 3124 O O . GLU A 1 421 ? 103.037 125.542 123.997 1.00 209.27 421 GLU C O 1
ATOM 3130 N N . PRO B 2 66 ? 85.370 132.435 181.050 1.00 217.94 66 PRO D N 1
ATOM 3131 C CA . PRO B 2 66 ? 85.135 131.021 181.314 1.00 222.98 66 PRO D CA 1
ATOM 3132 C C . PRO B 2 66 ? 84.921 130.205 180.029 1.00 228.10 66 PRO D C 1
ATOM 3133 O O . PRO B 2 66 ? 84.166 130.644 179.157 1.00 219.36 66 PRO D O 1
ATOM 3137 N N . PRO B 2 67 ? 85.573 129.027 179.912 1.00 235.68 67 PRO D N 1
ATOM 3138 C CA . PRO B 2 67 ? 85.447 128.218 178.697 1.00 246.25 67 PRO D CA 1
ATOM 3139 C C . PRO B 2 67 ? 84.126 127.448 178.615 1.00 246.83 67 PRO D C 1
ATOM 3140 O O . PRO B 2 67 ? 83.548 127.087 179.645 1.00 237.83 67 PRO D O 1
ATOM 3144 N N . GLU B 2 68 ? 83.671 127.202 177.388 1.00 244.96 68 GLU D N 1
ATOM 3145 C CA . GLU B 2 68 ? 82.465 126.411 177.126 1.00 243.48 68 GLU D CA 1
ATOM 3146 C C . GLU B 2 68 ? 82.736 124.929 177.398 1.00 241.76 68 GLU D C 1
ATOM 3147 O O . GLU B 2 68 ? 81.975 124.268 178.108 1.00 237.82 68 GLU D O 1
ATOM 3153 N N . ARG B 2 69 ? 83.825 124.429 176.815 1.00 243.18 69 ARG D N 1
ATOM 3154 C CA . ARG B 2 69 ? 84.315 123.064 177.038 1.00 245.50 69 ARG D CA 1
ATOM 3155 C C . ARG B 2 69 ? 85.847 123.088 177.012 1.00 250.21 69 ARG D C 1
ATOM 3156 O O . ARG B 2 69 ? 86.434 124.018 176.454 1.00 251.57 69 ARG D O 1
ATOM 3164 N N . VAL B 2 70 ? 86.484 122.085 177.625 1.00 251.96 70 VAL D N 1
ATOM 3165 C CA . VAL B 2 70 ? 87.957 121.995 177.665 1.00 250.74 70 VAL D CA 1
ATOM 3166 C C . VAL B 2 70 ? 88.499 120.631 177.209 1.00 246.94 70 VAL D C 1
ATOM 3167 O O . VAL B 2 70 ? 87.861 119.595 177.412 1.00 241.57 70 VAL D O 1
ATOM 3171 N N . VAL B 2 71 ? 89.685 120.668 176.597 1.00 243.70 71 VAL D N 1
ATOM 3172 C CA . VAL B 2 71 ? 90.390 119.495 176.067 1.00 241.96 71 VAL D CA 1
ATOM 3173 C C . VAL B 2 71 ? 91.792 119.446 176.698 1.00 241.05 71 VAL D C 1
ATOM 3174 O O . VAL B 2 71 ? 92.365 120.487 177.029 1.00 241.66 71 VAL D O 1
ATOM 3178 N N . LEU B 2 72 ? 92.335 118.244 176.886 1.00 239.12 72 LEU D N 1
ATOM 3179 C CA . LEU B 2 72 ? 93.640 118.084 177.554 1.00 239.65 72 LEU D CA 1
ATOM 3180 C C . LEU B 2 72 ? 94.699 119.007 176.938 1.00 245.40 72 LEU D C 1
ATOM 3181 O O . LEU B 2 72 ? 94.705 119.166 175.709 1.00 250.70 72 LEU D O 1
ATOM 3186 N N . LEU B 2 73 ? 95.546 119.620 177.768 1.00 242.41 73 LEU D N 1
ATOM 3187 C CA . LEU B 2 73 ? 96.631 120.492 177.291 1.00 234.58 73 LEU D CA 1
ATOM 3188 C C . LEU B 2 73 ? 97.978 119.783 177.462 1.00 223.29 73 LEU D C 1
ATOM 3189 O O . LEU B 2 73 ? 98.791 119.784 176.529 1.00 220.24 73 LEU D O 1
ATOM 3194 N N . GLY B 2 74 ? 98.196 119.179 178.632 1.00 218.06 74 GLY D N 1
ATOM 3195 C CA . GLY B 2 74 ? 99.449 118.451 178.915 1.00 217.62 74 GLY D CA 1
ATOM 3196 C C . GLY B 2 74 ? 99.566 118.070 180.378 1.00 216.69 74 GLY D C 1
ATOM 3197 O O . GLY B 2 74 ? 98.720 118.486 181.176 1.00 216.76 74 GLY D O 1
ATOM 3198 N N . GLU B 2 75 ? 100.586 117.284 180.717 1.00 221.22 75 GLU D N 1
ATOM 3199 C CA . GLU B 2 75 ? 100.805 116.821 182.095 1.00 226.84 75 GLU D CA 1
ATOM 3200 C C . GLU B 2 75 ? 101.955 117.586 182.747 1.00 229.59 75 GLU D C 1
ATOM 3201 O O . GLU B 2 75 ? 102.808 118.149 182.057 1.00 233.13 75 GLU D O 1
ATOM 3207 N N . PHE B 2 76 ? 101.971 117.593 184.079 1.00 232.54 76 PHE D N 1
ATOM 3208 C CA . PHE B 2 76 ? 102.954 118.362 184.847 1.00 232.65 76 PHE D CA 1
ATOM 3209 C C . PHE B 2 76 ? 104.350 117.746 184.775 1.00 227.68 76 PHE D C 1
ATOM 3210 O O . PHE B 2 76 ? 104.521 116.543 184.989 1.00 224.85 76 PHE D O 1
ATOM 3218 N N . LEU B 2 77 ? 105.330 118.590 184.459 1.00 228.05 77 LEU D N 1
ATOM 3219 C CA . LEU B 2 77 ? 106.750 118.281 184.618 1.00 226.93 77 LEU D CA 1
ATOM 3220 C C . LEU B 2 77 ? 107.315 119.217 185.682 1.00 222.87 77 LEU D C 1
ATOM 3221 O O . LEU B 2 77 ? 106.642 120.160 186.104 1.00 223.80 77 LEU D O 1
ATOM 3226 N N . HIS B 2 78 ? 108.544 118.941 186.114 1.00 216.05 78 HIS D N 1
ATOM 3227 C CA . HIS B 2 78 ? 109.232 119.725 187.159 1.00 212.19 78 HIS D CA 1
ATOM 3228 C C . HIS B 2 78 ? 109.147 121.250 186.952 1.00 209.43 78 HIS D C 1
ATOM 3229 O O . HIS B 2 78 ? 109.178 121.722 185.813 1.00 211.35 78 HIS D O 1
ATOM 3236 N N . PRO B 2 79 ? 109.050 122.023 188.055 1.00 209.15 79 PRO D N 1
ATOM 3237 C CA . PRO B 2 79 ? 108.844 123.470 187.945 1.00 208.31 79 PRO D CA 1
ATOM 3238 C C . PRO B 2 79 ? 110.092 124.250 187.533 1.00 208.45 79 PRO D C 1
ATOM 3239 O O . PRO B 2 79 ? 111.205 123.716 187.561 1.00 203.77 79 PRO D O 1
ATOM 3243 N N . CYS B 2 80 ? 109.876 125.507 187.150 1.00 211.44 80 CYS D N 1
ATOM 3244 C CA . CYS B 2 80 ? 110.947 126.458 186.851 1.00 214.55 80 CYS D CA 1
ATOM 3245 C C . CYS B 2 80 ? 110.742 127.724 187.689 1.00 217.98 80 CYS D C 1
ATOM 3246 O O . CYS B 2 80 ? 109.832 127.777 188.523 1.00 216.65 80 CYS D O 1
ATOM 3249 N N . GLU B 2 81 ? 111.589 128.731 187.473 1.00 224.39 81 GLU D N 1
ATOM 3250 C CA . GLU B 2 81 ? 111.525 129.986 188.235 1.00 226.71 81 GLU D CA 1
ATOM 3251 C C . GLU B 2 81 ? 110.270 130.794 187.879 1.00 225.09 81 GLU D C 1
ATOM 3252 O O . GLU B 2 81 ? 110.210 131.422 186.820 1.00 221.62 81 GLU D O 1
ATOM 3258 N N . ASP B 2 82 ? 109.274 130.740 188.769 1.00 222.11 82 ASP D N 1
ATOM 3259 C CA . ASP B 2 82 ? 107.970 131.417 188.608 1.00 219.28 82 ASP D CA 1
ATOM 3260 C C . ASP B 2 82 ? 107.099 130.892 187.445 1.00 219.59 82 ASP D C 1
ATOM 3261 O O . ASP B 2 82 ? 106.163 131.573 187.018 1.00 219.52 82 ASP D O 1
ATOM 3266 N N . ASP B 2 83 ? 107.395 129.682 186.960 1.00 217.35 83 ASP D N 1
ATOM 3267 C CA . ASP B 2 83 ? 106.638 129.032 185.880 1.00 213.03 83 ASP D CA 1
ATOM 3268 C C . ASP B 2 83 ? 106.571 127.528 186.149 1.00 204.00 83 ASP D C 1
ATOM 3269 O O . ASP B 2 83 ? 107.319 127.010 186.984 1.00 196.14 83 ASP D O 1
ATOM 3274 N N . ILE B 2 84 ? 105.675 126.838 185.442 1.00 205.15 84 ILE D N 1
ATOM 3275 C CA . ILE B 2 84 ? 105.626 125.369 185.457 1.00 207.48 84 ILE D CA 1
ATOM 3276 C C . ILE B 2 84 ? 105.782 124.825 184.034 1.00 204.55 84 ILE D C 1
ATOM 3277 O O . ILE B 2 84 ? 105.012 125.175 183.139 1.00 202.89 84 ILE D O 1
ATOM 3282 N N . VAL B 2 85 ? 106.802 123.993 183.831 1.00 205.77 85 VAL D N 1
ATOM 3283 C CA . VAL B 2 85 ? 107.043 123.349 182.539 1.00 210.00 85 VAL D CA 1
ATOM 3284 C C . VAL B 2 85 ? 106.191 122.082 182.467 1.00 207.19 85 VAL D C 1
ATOM 3285 O O . VAL B 2 85 ? 106.077 121.351 183.452 1.00 205.44 85 VAL D O 1
ATOM 3289 N N . CYS B 2 86 ? 105.595 121.844 181.299 1.00 206.03 86 CYS D N 1
ATOM 3290 C CA . CYS B 2 86 ? 104.648 120.746 181.091 1.00 206.10 86 CYS D CA 1
ATOM 3291 C C . CYS B 2 86 ? 104.891 120.080 179.743 1.00 203.79 86 CYS D C 1
ATOM 3292 O O . CYS B 2 86 ? 105.103 120.770 178.746 1.00 207.50 86 CYS D O 1
ATOM 3295 N N . LYS B 2 87 ? 104.850 118.747 179.713 1.00 201.47 87 LYS D N 1
ATOM 3296 C CA . LYS B 2 87 ? 104.978 117.993 178.465 1.00 204.43 87 LYS D CA 1
ATOM 3297 C C . LYS B 2 87 ? 103.610 117.890 177.803 1.00 206.30 87 LYS D C 1
ATOM 3298 O O . LYS B 2 87 ? 102.646 117.457 178.439 1.00 209.15 87 LYS D O 1
ATOM 3304 N N . CYS B 2 88 ? 103.533 118.276 176.530 1.00 211.99 88 CYS D N 1
ATOM 3305 C CA . CYS B 2 88 ? 102.271 118.271 175.792 1.00 215.32 88 CYS D CA 1
ATOM 3306 C C . CYS B 2 88 ? 101.870 116.850 175.387 1.00 218.96 88 CYS D C 1
ATOM 3307 O O . CYS B 2 88 ? 102.704 116.075 174.915 1.00 217.55 88 CYS D O 1
ATOM 3310 N N . THR B 2 89 ? 100.591 116.525 175.588 1.00 221.66 89 THR D N 1
ATOM 3311 C CA . THR B 2 89 ? 100.011 115.227 175.211 1.00 221.14 89 THR D CA 1
ATOM 3312 C C . THR B 2 89 ? 98.635 115.440 174.560 1.00 222.69 89 THR D C 1
ATOM 3313 O O . THR B 2 89 ? 97.703 114.664 174.786 1.00 223.45 89 THR D O 1
ATOM 3317 N N . THR B 2 90 ? 98.529 116.491 173.745 1.00 226.18 90 THR D N 1
ATOM 3318 C CA . THR B 2 90 ? 97.266 116.883 173.113 1.00 228.37 90 THR D CA 1
ATOM 3319 C C . THR B 2 90 ? 96.905 115.897 171.998 1.00 231.86 90 THR D C 1
ATOM 3320 O O . THR B 2 90 ? 97.788 115.295 171.386 1.00 229.74 90 THR D O 1
ATOM 3324 N N . ASP B 2 91 ? 95.602 115.729 171.760 1.00 235.13 91 ASP D N 1
ATOM 3325 C CA . ASP B 2 91 ? 95.098 114.818 170.723 1.00 235.57 91 ASP D CA 1
ATOM 3326 C C . ASP B 2 91 ? 95.551 115.258 169.330 1.00 238.21 91 ASP D C 1
ATOM 3327 O O . ASP B 2 91 ? 95.371 116.418 168.955 1.00 238.01 91 ASP D O 1
ATOM 3332 N N . GLU B 2 92 ? 96.139 114.316 168.587 1.00 238.67 92 GLU D N 1
ATOM 3333 C CA . GLU B 2 92 ? 96.766 114.570 167.279 1.00 237.52 92 GLU D CA 1
ATOM 3334 C C . GLU B 2 92 ? 97.900 115.618 167.363 1.00 231.86 92 GLU D C 1
ATOM 3335 O O . GLU B 2 92 ? 98.157 116.348 166.395 1.00 226.16 92 GLU D O 1
ATOM 3341 N N . ASN B 2 93 ? 98.561 115.697 168.525 1.00 226.00 93 ASN D N 1
ATOM 3342 C CA . ASN B 2 93 ? 99.714 116.604 168.726 1.00 218.60 93 ASN D CA 1
ATOM 3343 C C . ASN B 2 93 ? 99.403 118.088 168.514 1.00 210.85 93 ASN D C 1
ATOM 3344 O O . ASN B 2 93 ? 100.320 118.858 168.254 1.00 208.72 93 ASN D O 1
ATOM 3349 N N . LYS B 2 94 ? 98.138 118.492 168.661 1.00 211.27 94 LYS D N 1
ATOM 3350 C CA . LYS B 2 94 ? 97.744 119.872 168.324 1.00 212.89 94 LYS D CA 1
ATOM 3351 C C . LYS B 2 94 ? 98.368 120.914 169.266 1.00 210.80 94 LYS D C 1
ATOM 3352 O O . LYS B 2 94 ? 98.351 120.752 170.489 1.00 213.11 94 LYS D O 1
ATOM 3358 N N . VAL B 2 95 ? 98.902 121.982 168.670 1.00 207.71 95 VAL D N 1
ATOM 3359 C CA . VAL B 2 95 ? 99.730 122.969 169.370 1.00 201.85 95 VAL D CA 1
ATOM 3360 C C . VAL B 2 95 ? 98.838 124.059 169.973 1.00 195.41 95 VAL D C 1
ATOM 3361 O O . VAL B 2 95 ? 97.966 124.583 169.277 1.00 198.33 95 VAL D O 1
ATOM 3365 N N . PRO B 2 96 ? 99.058 124.417 171.260 1.00 189.93 96 PRO D N 1
ATOM 3366 C CA . PRO B 2 96 ? 98.274 125.503 171.858 1.00 189.28 96 PRO D CA 1
ATOM 3367 C C . PRO B 2 96 ? 98.706 126.890 171.376 1.00 188.10 96 PRO D C 1
ATOM 3368 O O . PRO B 2 96 ? 99.857 127.082 170.978 1.00 191.33 96 PRO D O 1
ATOM 3372 N N . TYR B 2 97 ? 97.776 127.840 171.427 1.00 194.0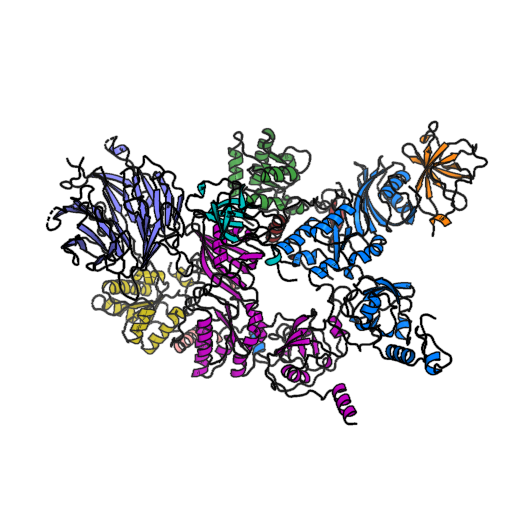7 97 TYR D N 1
ATOM 3373 C CA . TYR B 2 97 ? 98.032 129.222 171.009 1.00 201.52 97 TYR D CA 1
ATOM 3374 C C . TYR B 2 97 ? 98.823 129.942 172.107 1.00 200.43 97 TYR D C 1
ATOM 3375 O O . TYR B 2 97 ? 98.771 129.542 173.274 1.00 195.93 97 TYR D O 1
ATOM 3384 N N . PHE B 2 98 ? 99.558 130.990 171.732 1.00 205.72 98 PHE D N 1
ATOM 3385 C CA . PHE B 2 98 ? 100.283 131.821 172.707 1.00 210.70 98 PHE D CA 1
ATOM 3386 C C . PHE B 2 98 ? 99.300 132.533 173.634 1.00 209.59 98 PHE D C 1
ATOM 3387 O O . PHE B 2 98 ? 98.202 132.901 173.211 1.00 208.18 98 PHE D O 1
ATOM 3395 N N . ASN B 2 99 ? 99.705 132.726 174.890 1.00 210.67 99 ASN D N 1
ATOM 3396 C CA . ASN B 2 99 ? 98.907 133.455 175.892 1.00 212.37 99 ASN D CA 1
ATOM 3397 C C . ASN B 2 99 ? 97.503 132.872 176.148 1.00 215.67 99 ASN D C 1
ATOM 3398 O O . ASN B 2 99 ? 96.585 133.596 176.547 1.00 212.17 99 ASN D O 1
ATOM 3403 N N . ALA B 2 100 ? 97.351 131.563 175.941 1.00 222.52 100 ALA D N 1
ATOM 3404 C CA . ALA B 2 100 ? 96.066 130.886 176.112 1.00 226.55 100 ALA D CA 1
ATOM 3405 C C . ALA B 2 100 ? 95.917 130.431 177.566 1.00 229.51 100 ALA D C 1
ATOM 3406 O O . ALA B 2 100 ? 96.895 129.978 178.167 1.00 230.65 100 ALA D O 1
ATOM 3408 N N . PRO B 2 101 ? 94.699 130.545 178.136 1.00 231.09 101 PRO D N 1
ATOM 3409 C CA . PRO B 2 101 ? 94.490 130.179 179.541 1.00 231.59 101 PRO D CA 1
ATOM 3410 C C . PRO B 2 101 ? 94.505 128.666 179.782 1.00 227.77 101 PRO D C 1
ATOM 3411 O O . PRO B 2 101 ? 93.822 127.922 179.071 1.00 221.58 101 PRO D O 1
ATOM 3415 N N . VAL B 2 102 ? 95.281 128.236 180.779 1.00 230.08 102 VAL D N 1
ATOM 3416 C CA . VAL B 2 102 ? 95.394 126.822 181.161 1.00 235.14 102 VAL D CA 1
ATOM 3417 C C . VAL B 2 102 ? 94.454 126.558 182.335 1.00 240.54 102 VAL D C 1
ATOM 3418 O O . VAL B 2 102 ? 94.396 127.360 183.269 1.00 245.37 102 VAL D O 1
ATOM 3422 N N . TYR B 2 103 ? 93.750 125.425 182.291 1.00 242.56 103 TYR D N 1
ATOM 3423 C CA . TYR B 2 103 ? 92.723 125.081 183.284 1.00 244.26 103 TYR D CA 1
ATOM 3424 C C . TYR B 2 103 ? 92.983 123.738 183.968 1.00 246.97 103 TYR D C 1
ATOM 3425 O O . TYR B 2 103 ? 93.677 122.874 183.427 1.00 245.52 103 TYR D O 1
ATOM 3434 N N . LEU B 2 104 ? 92.407 123.585 185.162 1.00 250.78 104 LEU D N 1
ATOM 3435 C CA . LEU B 2 104 ? 92.357 122.299 185.872 1.00 253.65 104 LEU D CA 1
ATOM 3436 C C . LEU B 2 104 ? 91.204 121.447 185.322 1.00 256.10 104 LEU D C 1
ATOM 3437 O O . LEU B 2 104 ? 90.468 121.883 184.429 1.00 259.37 104 LEU D O 1
ATOM 3442 N N . GLU B 2 105 ? 91.062 120.232 185.852 1.00 251.87 105 GLU D N 1
ATOM 3443 C CA . GLU B 2 105 ? 89.952 119.327 185.505 1.00 247.37 105 GLU D CA 1
ATOM 3444 C C . GLU B 2 105 ? 88.557 119.916 185.783 1.00 245.51 105 GLU D C 1
ATOM 3445 O O . GLU B 2 105 ? 87.595 119.573 185.092 1.00 242.26 105 GLU D O 1
ATOM 3451 N N . ASN B 2 106 ? 88.464 120.800 186.780 1.00 245.24 106 ASN D N 1
ATOM 3452 C CA . ASN B 2 106 ? 87.209 121.495 187.129 1.00 245.06 106 ASN D CA 1
ATOM 3453 C C . ASN B 2 106 ? 87.001 122.875 186.455 1.00 247.79 106 ASN D C 1
ATOM 3454 O O . ASN B 2 106 ? 86.190 123.675 186.931 1.00 247.36 106 ASN D O 1
ATOM 3459 N N . LYS B 2 107 ? 87.718 123.137 185.357 1.00 248.50 107 LYS D N 1
ATOM 3460 C CA . LYS B 2 107 ? 87.677 124.427 184.633 1.00 248.37 107 LYS D CA 1
ATOM 3461 C C . LYS B 2 107 ? 88.096 125.652 185.475 1.00 249.84 107 LYS D C 1
ATOM 3462 O O . LYS B 2 107 ? 87.613 126.765 185.245 1.00 246.64 107 LYS D O 1
ATOM 3468 N N . GLU B 2 108 ? 89.002 125.438 186.432 1.00 249.46 108 GLU D N 1
ATOM 3469 C CA . GLU B 2 108 ? 89.567 126.513 187.255 1.00 246.84 108 GLU D CA 1
ATOM 3470 C C . GLU B 2 108 ? 90.927 126.875 186.665 1.00 246.57 108 GLU D C 1
ATOM 3471 O O . GLU B 2 108 ? 91.802 126.010 186.577 1.00 245.94 108 GLU D O 1
ATOM 3477 N N . GLN B 2 109 ? 91.109 128.135 186.258 1.00 244.03 109 GLN D N 1
ATOM 3478 C CA . GLN B 2 109 ? 92.322 128.524 185.523 1.00 240.12 109 GLN D CA 1
ATOM 3479 C C . GLN B 2 109 ? 93.568 128.561 186.421 1.00 237.93 109 GLN D C 1
ATOM 3480 O O . GLN B 2 109 ? 93.558 129.163 187.499 1.00 234.72 109 GLN D O 1
ATOM 3486 N N . ILE B 2 110 ? 94.622 127.888 185.964 1.00 239.95 110 ILE D N 1
ATOM 3487 C CA . ILE B 2 110 ? 95.896 127.800 186.677 1.00 240.75 110 ILE D CA 1
ATOM 3488 C C . ILE B 2 110 ? 96.769 128.985 186.289 1.00 236.15 110 ILE D C 1
ATOM 3489 O O . ILE B 2 110 ? 97.279 129.698 187.156 1.00 232.81 110 ILE D O 1
ATOM 3494 N N . GLY B 2 111 ? 96.949 129.173 184.982 1.00 236.07 111 GLY D N 1
ATOM 3495 C CA . GLY B 2 111 ? 97.817 130.223 184.462 1.00 239.24 111 GLY D CA 1
ATOM 3496 C C . GLY B 2 111 ? 97.576 130.574 183.007 1.00 238.16 111 GLY D C 1
ATOM 3497 O O . GLY B 2 111 ? 96.430 130.621 182.549 1.00 237.44 111 GLY D O 1
ATOM 3498 N N . LYS B 2 112 ? 98.664 130.900 182.312 1.00 236.72 112 LYS D N 1
ATOM 3499 C CA . LYS B 2 112 ? 98.598 131.283 180.892 1.00 233.46 112 LYS D CA 1
ATOM 3500 C C . LYS B 2 112 ? 99.874 130.787 180.224 1.00 233.27 112 LYS D C 1
ATOM 3501 O O . LYS B 2 112 ? 100.942 130.866 180.844 1.00 236.39 112 LYS D O 1
ATOM 3507 N N . VAL B 2 113 ? 99.760 130.271 178.997 1.00 227.76 113 VAL D N 1
ATOM 3508 C CA . VAL B 2 113 ? 100.901 129.682 178.270 1.00 222.01 113 VAL D CA 1
ATOM 3509 C C . VAL B 2 113 ? 101.753 130.785 177.632 1.00 220.28 113 VAL D C 1
ATOM 3510 O O . VAL B 2 113 ? 101.264 131.521 176.773 1.00 218.47 113 VAL D O 1
ATOM 3514 N N . ASP B 2 114 ? 103.023 130.875 178.037 1.00 219.42 114 ASP D N 1
ATOM 3515 C CA . ASP B 2 114 ? 103.932 131.941 177.564 1.00 219.46 114 ASP D CA 1
ATOM 3516 C C . ASP B 2 114 ? 104.968 131.480 176.523 1.00 214.67 114 ASP D C 1
ATOM 3517 O O . ASP B 2 114 ? 105.233 132.209 175.563 1.00 213.70 114 ASP D O 1
ATOM 3522 N N . GLU B 2 115 ? 105.544 130.290 176.712 1.00 207.28 115 GLU D N 1
ATOM 3523 C CA . GLU B 2 115 ? 106.571 129.747 175.811 1.00 203.28 115 GLU D CA 1
ATOM 3524 C C . GLU B 2 115 ? 106.254 128.289 175.464 1.00 192.12 115 GLU D C 1
ATOM 3525 O O . GLU B 2 115 ? 105.754 127.538 176.305 1.00 189.19 115 GLU D O 1
ATOM 3531 N N . ILE B 2 116 ? 106.558 127.909 174.223 1.00 186.57 116 ILE D N 1
ATOM 3532 C CA . ILE B 2 116 ? 106.336 126.549 173.710 1.00 183.23 116 ILE D CA 1
ATOM 3533 C C . ILE B 2 116 ? 107.583 126.100 172.945 1.00 173.52 116 ILE D C 1
ATOM 3534 O O . ILE B 2 116 ? 108.088 126.834 172.092 1.00 170.89 116 ILE D O 1
ATOM 3539 N N . PHE B 2 117 ? 108.074 124.901 173.260 1.00 168.13 117 PHE D N 1
ATOM 3540 C CA . PHE B 2 117 ? 109.385 124.442 172.788 1.00 164.56 117 PHE D CA 1
ATOM 3541 C C . PHE B 2 117 ? 109.504 122.922 172.705 1.00 159.33 117 PHE D C 1
ATOM 3542 O O . PHE B 2 117 ? 108.705 122.195 173.293 1.00 163.17 117 PHE D O 1
ATOM 3550 N N . GLY B 2 118 ? 110.527 122.465 171.984 1.00 153.45 118 GLY D N 1
ATOM 3551 C CA . GLY B 2 118 ? 110.797 121.037 171.782 1.00 150.30 118 GLY D CA 1
ATOM 3552 C C . GLY B 2 118 ? 110.483 120.595 170.366 1.00 148.72 118 GLY D C 1
ATOM 3553 O O . GLY B 2 118 ? 110.117 121.413 169.522 1.00 149.79 118 GLY D O 1
ATOM 3554 N N . GLN B 2 119 ? 110.613 119.293 170.117 1.00 154.75 119 GLN D N 1
ATOM 3555 C CA . GLN B 2 119 ? 110.430 118.721 168.774 1.00 164.87 119 GLN D CA 1
ATOM 3556 C C . GLN B 2 119 ? 108.966 118.753 168.322 1.00 173.15 119 GLN D C 1
ATOM 3557 O O . GLN B 2 119 ? 108.063 118.786 169.151 1.00 177.18 119 GLN D O 1
ATOM 3563 N N . LEU B 2 120 ? 108.743 118.732 167.009 1.00 182.28 120 LEU D N 1
ATOM 3564 C CA . LEU B 2 120 ? 107.383 118.874 166.443 1.00 190.88 120 LEU D CA 1
ATOM 3565 C C . LEU B 2 120 ? 106.382 117.793 166.875 1.00 195.65 120 LEU D C 1
ATOM 3566 O O . LEU B 2 120 ? 105.198 118.091 167.054 1.00 197.03 120 LEU D O 1
ATOM 3571 N N . ARG B 2 121 ? 106.852 116.558 167.047 1.00 198.60 121 ARG D N 1
ATOM 3572 C CA . ARG B 2 121 ? 105.980 115.448 167.444 1.00 202.22 121 ARG D CA 1
ATOM 3573 C C . ARG B 2 121 ? 105.744 115.462 168.956 1.00 202.98 121 ARG D C 1
ATOM 3574 O O . ARG B 2 121 ? 104.595 115.447 169.405 1.00 203.57 121 ARG D O 1
ATOM 3582 N N . ASP B 2 122 ? 106.834 115.490 169.725 1.00 199.84 122 ASP D N 1
ATOM 3583 C CA . ASP B 2 122 ? 106.787 115.579 171.192 1.00 197.75 122 ASP D CA 1
ATOM 3584 C C . ASP B 2 122 ? 107.377 116.913 171.655 1.00 186.06 122 ASP D C 1
ATOM 3585 O O . ASP B 2 122 ? 108.586 117.125 171.536 1.00 184.15 122 ASP D O 1
ATOM 3590 N N . PHE B 2 123 ? 106.527 117.793 172.192 1.00 181.00 123 PHE D N 1
ATOM 3591 C CA . PHE B 2 123 ? 106.944 119.135 172.632 1.00 180.19 123 PHE D CA 1
ATOM 3592 C C . PHE B 2 123 ? 106.437 119.482 174.027 1.00 175.20 123 PHE D C 1
ATOM 3593 O O . PHE B 2 123 ? 105.560 118.811 174.574 1.00 176.26 123 PHE D O 1
ATOM 3601 N N . TYR B 2 124 ? 107.016 120.546 174.581 1.00 172.36 124 TYR D N 1
ATOM 3602 C CA . TYR B 2 124 ? 106.747 121.009 175.939 1.00 169.67 124 TYR D CA 1
ATOM 3603 C C . TYR B 2 124 ? 106.149 122.415 175.905 1.00 170.88 124 TYR D C 1
ATOM 3604 O O . TYR B 2 124 ? 106.219 123.104 174.882 1.00 171.81 124 TYR D O 1
ATOM 3613 N N . PHE B 2 125 ? 105.558 122.827 177.025 1.00 176.01 125 PHE D N 1
ATOM 3614 C CA . PHE B 2 125 ? 105.036 124.188 177.183 1.00 180.96 125 PHE D CA 1
ATOM 3615 C C . PHE B 2 125 ? 105.161 124.668 178.630 1.00 179.22 125 PHE D C 1
ATOM 3616 O O . PHE B 2 125 ? 104.870 123.919 179.567 1.00 180.78 125 PHE D O 1
ATOM 3624 N N . SER B 2 126 ? 105.614 125.911 178.799 1.00 181.43 126 SER D N 1
ATOM 3625 C CA . SER B 2 126 ? 105.687 126.551 180.112 1.00 183.84 126 SER D CA 1
ATOM 3626 C C . SER B 2 126 ? 104.431 127.389 180.335 1.00 185.00 126 SER D C 1
ATOM 3627 O O . SER B 2 126 ? 103.904 127.986 179.390 1.00 185.75 126 SER D O 1
ATOM 3630 N N . VAL B 2 127 ? 103.965 127.428 181.582 1.00 188.58 127 VAL D N 1
ATOM 3631 C CA . VAL B 2 127 ? 102.747 128.152 181.951 1.00 193.10 127 VAL D CA 1
ATOM 3632 C C . VAL B 2 127 ? 103.099 129.254 182.948 1.00 195.70 127 VAL D C 1
ATOM 3633 O O . VAL B 2 127 ? 103.606 128.970 184.037 1.00 192.39 127 VAL D O 1
ATOM 3637 N N . LYS B 2 128 ? 102.840 130.505 182.566 1.00 202.38 128 LYS D N 1
ATOM 3638 C CA . LYS B 2 128 ? 102.933 131.636 183.486 1.00 206.15 128 LYS D CA 1
ATOM 3639 C C . LYS B 2 128 ? 101.739 131.563 184.431 1.00 211.50 128 LYS D C 1
ATOM 3640 O O . LYS B 2 128 ? 100.600 131.770 184.014 1.00 214.25 128 LYS D O 1
ATOM 3646 N N . LEU B 2 129 ? 102.012 131.262 185.700 1.00 218.29 129 LEU D N 1
ATOM 3647 C CA . LEU B 2 129 ? 100.959 130.998 186.681 1.00 223.97 129 LEU D CA 1
ATOM 3648 C C . LEU B 2 129 ? 100.163 132.252 187.021 1.00 231.88 129 LEU D C 1
ATOM 3649 O O . LEU B 2 129 ? 100.694 133.365 186.979 1.00 228.94 129 LEU D O 1
ATOM 3654 N N . SER B 2 130 ? 98.887 132.055 187.350 1.00 240.82 130 SER D N 1
ATOM 3655 C CA . SER B 2 130 ? 98.055 133.119 187.910 1.00 243.55 130 SER D CA 1
ATOM 3656 C C . SER B 2 130 ? 98.538 133.416 189.328 1.00 251.02 130 SER D C 1
ATOM 3657 O O . SER B 2 130 ? 99.140 132.555 189.981 1.00 253.95 130 SER D O 1
ATOM 3660 N N . GLU B 2 131 ? 98.257 134.629 189.797 1.00 252.74 131 GLU D N 1
ATOM 3661 C CA . GLU B 2 131 ? 98.849 135.160 191.038 1.00 252.09 131 GLU D CA 1
ATOM 3662 C C . GLU B 2 131 ? 98.564 134.336 192.303 1.00 251.93 131 GLU D C 1
ATOM 3663 O O . GLU B 2 131 ? 99.367 134.347 193.239 1.00 246.36 131 GLU D O 1
ATOM 3669 N N . ASN B 2 132 ? 97.434 133.630 192.321 1.00 254.26 132 ASN D N 1
ATOM 3670 C CA . ASN B 2 132 ? 97.054 132.783 193.457 1.00 255.11 132 ASN D CA 1
ATOM 3671 C C . ASN B 2 132 ? 97.888 131.500 193.571 1.00 257.68 132 ASN D C 1
ATOM 3672 O O . ASN B 2 132 ? 98.188 131.053 194.680 1.00 256.96 132 ASN D O 1
ATOM 3677 N N . MET B 2 133 ? 98.262 130.922 192.428 1.00 260.97 133 MET D N 1
ATOM 3678 C CA . MET B 2 133 ? 98.931 129.615 192.389 1.00 263.58 133 MET D CA 1
ATOM 3679 C C . MET B 2 133 ? 100.427 129.705 192.692 1.00 262.72 133 MET D C 1
ATOM 3680 O O . MET B 2 133 ? 101.028 130.779 192.610 1.00 259.87 133 MET D O 1
ATOM 3685 N N . LYS B 2 134 ? 101.006 128.557 193.047 1.00 262.86 134 LYS D N 1
ATOM 3686 C CA . LYS B 2 134 ? 102.446 128.413 193.297 1.00 262.68 134 LYS D CA 1
ATOM 3687 C C . LYS B 2 134 ? 102.975 127.167 192.584 1.00 262.49 134 LYS D C 1
ATOM 3688 O O . LYS B 2 134 ? 102.279 126.153 192.497 1.00 260.58 134 LYS D O 1
ATOM 3694 N N . ALA B 2 135 ? 104.211 127.250 192.094 1.00 265.57 135 ALA D N 1
ATOM 3695 C CA . ALA B 2 135 ? 104.799 126.211 191.233 1.00 267.83 135 ALA D CA 1
ATOM 3696 C C . ALA B 2 135 ? 105.085 124.878 191.938 1.00 265.05 135 ALA D C 1
ATOM 3697 O O . ALA B 2 135 ? 104.975 123.817 191.319 1.00 269.53 135 ALA D O 1
ATOM 3699 N N . SER B 2 136 ? 105.452 124.936 193.218 1.00 258.00 136 SER D N 1
ATOM 3700 C CA . SER B 2 136 ? 105.794 123.733 193.994 1.00 251.39 136 SER D CA 1
ATOM 3701 C C . SER B 2 136 ? 104.600 122.835 194.362 1.00 244.87 136 SER D C 1
ATOM 3702 O O . SER B 2 136 ? 104.792 121.655 194.668 1.00 240.25 136 SER D O 1
ATOM 3705 N N . SER B 2 137 ? 103.385 123.386 194.333 1.00 240.47 137 SER D N 1
ATOM 3706 C CA . SER B 2 137 ? 102.185 122.680 194.804 1.00 237.03 137 SER D CA 1
ATOM 3707 C C . SER B 2 137 ? 101.680 121.534 193.912 1.00 238.89 137 SER D C 1
ATOM 3708 O O . SER B 2 137 ? 101.015 120.624 194.411 1.00 238.38 137 SER D O 1
ATOM 3711 N N . PHE B 2 138 ? 101.991 121.571 192.616 1.00 240.51 138 PHE D N 1
ATOM 3712 C CA . PHE B 2 138 ? 101.411 120.624 191.649 1.00 240.47 138 PHE D CA 1
ATOM 3713 C C . PHE B 2 138 ? 102.085 119.253 191.729 1.00 239.49 138 PHE D C 1
ATOM 3714 O O . PHE B 2 138 ? 103.306 119.163 191.869 1.00 238.43 138 PHE D O 1
ATOM 3722 N N . LYS B 2 139 ? 101.278 118.195 191.629 1.00 239.45 139 LYS D N 1
ATOM 3723 C CA . LYS B 2 139 ? 101.760 116.814 191.759 1.00 241.18 139 LYS D CA 1
ATOM 3724 C C . LYS B 2 139 ? 102.359 116.283 190.459 1.00 238.24 139 LYS D C 1
ATOM 3725 O O . LYS B 2 139 ? 102.179 116.872 189.391 1.00 238.49 139 LYS D O 1
ATOM 3731 N N . LYS B 2 140 ? 103.061 115.156 190.569 1.00 236.40 140 LYS D N 1
ATOM 3732 C CA . LYS B 2 140 ? 103.746 114.532 189.433 1.00 236.08 140 LYS D CA 1
ATOM 3733 C C . LYS B 2 140 ? 102.742 113.932 188.444 1.00 236.08 140 LYS D C 1
ATOM 3734 O O . LYS B 2 140 ? 101.868 113.159 188.839 1.00 233.34 140 LYS D O 1
ATOM 3740 N N . LEU B 2 141 ? 102.881 114.308 187.170 1.00 236.24 141 LEU D N 1
ATOM 3741 C CA . LEU B 2 141 ? 101.978 113.891 186.082 1.00 233.85 141 LEU D CA 1
ATOM 3742 C C . LEU B 2 141 ? 100.509 114.334 186.277 1.00 228.85 141 LEU D C 1
ATOM 3743 O O . LEU B 2 141 ? 99.581 113.636 185.857 1.00 223.64 141 LEU D O 1
ATOM 3748 N N . GLN B 2 142 ? 100.315 115.495 186.906 1.00 228.20 142 GLN D N 1
ATOM 3749 C CA . GLN B 2 142 ? 98.991 116.115 187.038 1.00 226.73 142 GLN D CA 1
ATOM 3750 C C . GLN B 2 142 ? 98.584 116.738 185.701 1.00 229.19 142 GLN D C 1
ATOM 3751 O O . GLN B 2 142 ? 99.344 117.514 185.120 1.00 232.16 142 GLN D O 1
ATOM 3757 N N . LYS B 2 143 ? 97.379 116.411 185.234 1.00 231.66 143 LYS D N 1
ATOM 3758 C CA . LYS B 2 143 ? 96.914 116.802 183.895 1.00 235.06 143 LYS D CA 1
ATOM 3759 C C . LYS B 2 143 ? 96.290 118.204 183.864 1.00 235.96 143 LYS D C 1
ATOM 3760 O O . LYS B 2 143 ? 95.641 118.621 184.826 1.00 234.80 143 LYS D O 1
ATOM 3766 N N . PHE B 2 144 ? 96.494 118.911 182.749 1.00 240.32 144 PHE D N 1
ATOM 3767 C CA . PHE B 2 144 ? 96.011 120.289 182.551 1.00 243.94 144 PHE D CA 1
ATOM 3768 C C . PHE B 2 144 ? 95.265 120.420 181.222 1.00 243.69 144 PHE D C 1
ATOM 3769 O O . PHE B 2 144 ? 95.494 119.639 180.297 1.00 246.71 144 PHE D O 1
ATOM 3777 N N . TYR B 2 145 ? 94.390 121.425 181.132 1.00 241.30 145 TYR D N 1
ATOM 3778 C CA . TYR B 2 145 ? 93.419 121.540 180.028 1.00 240.33 145 TYR D CA 1
ATOM 3779 C C . TYR B 2 145 ? 93.354 122.942 179.401 1.00 239.07 145 TYR D C 1
ATOM 3780 O O . TYR B 2 145 ? 93.813 123.925 179.986 1.00 240.49 145 TYR D O 1
ATOM 3789 N N . ILE B 2 146 ? 92.774 122.997 178.201 1.00 238.57 146 ILE D N 1
ATOM 3790 C CA . ILE B 2 146 ? 92.585 124.236 177.425 1.00 240.28 146 ILE D CA 1
ATOM 3791 C C . ILE B 2 146 ? 91.279 124.118 176.640 1.00 238.61 146 ILE D C 1
ATOM 3792 O O . ILE B 2 146 ? 90.844 123.004 176.338 1.00 237.69 146 ILE D O 1
ATOM 3797 N N . ASP B 2 147 ? 90.660 125.249 176.306 1.00 236.01 147 ASP D N 1
ATOM 3798 C CA . ASP B 2 147 ? 89.512 125.242 175.386 1.00 235.02 147 ASP D CA 1
ATOM 3799 C C . ASP B 2 147 ? 89.970 124.809 173.980 1.00 235.17 147 ASP D C 1
ATOM 3800 O O . ASP B 2 147 ? 91.053 125.202 173.541 1.00 236.18 147 ASP D O 1
ATOM 3805 N N . PRO B 2 148 ? 89.157 123.990 173.277 1.00 234.70 148 PRO D N 1
ATOM 3806 C CA . PRO B 2 148 ? 89.575 123.447 171.972 1.00 234.37 148 PRO D CA 1
ATOM 3807 C C . PRO B 2 148 ? 89.740 124.486 170.849 1.00 236.08 148 PRO D C 1
ATOM 3808 O O . PRO B 2 148 ? 90.413 124.198 169.856 1.00 234.96 148 PRO D O 1
ATOM 3812 N N . TYR B 2 149 ? 89.140 125.667 171.008 1.00 239.42 149 TYR D N 1
ATOM 3813 C CA . TYR B 2 149 ? 89.264 126.750 170.024 1.00 241.97 149 TYR D CA 1
ATOM 3814 C C . TYR B 2 149 ? 90.630 127.452 170.015 1.00 240.68 149 TYR D C 1
ATOM 3815 O O . TYR B 2 149 ? 90.937 128.168 169.060 1.00 238.65 149 TYR D O 1
ATOM 3824 N N . LYS B 2 150 ? 91.435 127.258 171.065 1.00 237.89 150 LYS D N 1
ATOM 3825 C CA . LYS B 2 150 ? 92.821 127.746 171.102 1.00 233.44 150 LYS D CA 1
ATOM 3826 C C . LYS B 2 150 ? 93.824 126.587 170.959 1.00 228.14 150 LYS D C 1
ATOM 3827 O O . LYS B 2 150 ? 94.749 126.436 171.764 1.00 229.43 150 LYS D O 1
ATOM 3833 N N . LEU B 2 151 ? 93.609 125.772 169.925 1.00 223.26 151 LEU D N 1
ATOM 3834 C CA . LEU B 2 151 ? 94.544 124.727 169.495 1.00 220.67 151 LEU D CA 1
ATOM 3835 C C . LEU B 2 151 ? 94.736 124.836 167.984 1.00 218.24 151 LEU D C 1
ATOM 3836 O O . LEU B 2 151 ? 93.857 125.337 167.277 1.00 216.26 151 LEU D O 1
ATOM 3841 N N . LEU B 2 152 ? 95.885 124.364 167.501 1.00 218.43 152 LEU D N 1
ATOM 3842 C CA . LEU B 2 152 ? 96.236 124.428 166.077 1.00 217.68 152 LEU D CA 1
ATOM 3843 C C . LEU B 2 152 ? 96.846 123.102 165.611 1.00 215.92 152 LEU D C 1
ATOM 3844 O O . LEU B 2 152 ? 97.549 122.449 166.383 1.00 217.84 152 LEU D O 1
ATOM 3849 N N . PRO B 2 153 ? 96.589 122.702 164.347 1.00 214.85 153 PRO D N 1
ATOM 3850 C CA . PRO B 2 153 ? 97.171 121.458 163.831 1.00 215.01 153 PRO D CA 1
ATOM 3851 C C . PRO B 2 153 ? 98.650 121.602 163.447 1.00 215.88 153 PRO D C 1
ATOM 3852 O O . PRO B 2 153 ? 99.116 122.714 163.181 1.00 217.45 153 PRO D O 1
ATOM 3856 N N . LEU B 2 154 ? 99.368 120.478 163.427 1.00 215.23 154 LEU D N 1
ATOM 3857 C CA . LEU B 2 154 ? 100.775 120.435 162.974 1.00 217.25 154 LEU D CA 1
ATOM 3858 C C . LEU B 2 154 ? 100.965 120.830 161.506 1.00 217.40 154 LEU D C 1
ATOM 3859 O O . LEU B 2 154 ? 102.022 121.344 161.139 1.00 220.12 154 LEU D O 1
ATOM 3864 N N . GLN B 2 155 ? 99.948 120.582 160.680 1.00 214.93 155 GLN D N 1
ATOM 3865 C CA . GLN B 2 155 ? 100.003 120.877 159.240 1.00 214.19 155 GLN D CA 1
ATOM 3866 C C . GLN B 2 155 ? 100.165 122.363 158.873 1.00 214.62 155 GLN D C 1
ATOM 3867 O O . GLN B 2 155 ? 100.519 122.670 157.732 1.00 218.04 155 GLN D O 1
ATOM 3873 N N . ARG B 2 156 ? 99.896 123.272 159.813 1.00 211.50 156 ARG D N 1
ATOM 3874 C CA . ARG B 2 156 ? 100.210 124.696 159.622 1.00 211.89 156 ARG D CA 1
ATOM 3875 C C . ARG B 2 156 ? 101.723 124.955 159.715 1.00 215.43 156 ARG D C 1
ATOM 3876 O O . ARG B 2 156 ? 102.271 125.735 158.933 1.00 210.57 156 ARG D O 1
ATOM 3884 N N . PHE B 2 157 ? 102.380 124.289 160.667 1.00 219.85 157 PHE D N 1
ATOM 3885 C CA . PHE B 2 157 ? 103.811 124.489 160.957 1.00 218.43 157 PHE D CA 1
ATOM 3886 C C . PHE B 2 157 ? 104.745 123.546 160.184 1.00 220.51 157 PHE D C 1
ATOM 3887 O O . PHE B 2 157 ? 105.841 123.948 159.788 1.00 217.56 157 PHE D O 1
ATOM 3895 N N . LEU B 2 158 ? 104.302 122.303 159.983 1.00 224.91 158 LEU D N 1
ATOM 3896 C CA . LEU B 2 158 ? 105.124 121.221 159.406 1.00 229.16 158 LEU D CA 1
ATOM 3897 C C . LEU B 2 158 ? 105.757 121.464 158.015 1.00 235.14 158 LEU D C 1
ATOM 3898 O O . LEU B 2 158 ? 106.967 121.274 157.866 1.00 232.94 158 LEU D O 1
ATOM 3903 N N . PRO B 2 159 ? 104.955 121.866 156.999 1.00 237.73 159 PRO D N 1
ATOM 3904 C CA . PRO B 2 159 ? 105.487 121.901 155.622 1.00 232.75 159 PRO D CA 1
ATOM 3905 C C . PRO B 2 159 ? 106.551 122.974 155.377 1.00 226.85 159 PRO D C 1
ATOM 3906 O O . PRO B 2 159 ? 107.343 122.867 154.441 1.00 219.59 159 PRO D O 1
ATOM 3910 N N . THR C 3 23 ? 160.214 130.567 187.008 1.00 199.52 23 THR E N 1
ATOM 3911 C CA . THR C 3 23 ? 159.039 130.730 186.092 1.00 199.54 23 THR E CA 1
ATOM 3912 C C . THR C 3 23 ? 159.324 131.506 184.801 1.00 199.85 23 THR E C 1
ATOM 3913 O O . THR C 3 23 ? 158.701 131.218 183.783 1.00 200.78 23 THR E O 1
ATOM 3917 N N . TYR C 3 24 ? 160.233 132.487 184.841 1.00 198.24 24 TYR E N 1
ATOM 3918 C CA . TYR C 3 24 ? 160.543 133.333 183.672 1.00 194.98 24 TYR E CA 1
ATOM 3919 C C . TYR C 3 24 ? 160.796 132.549 182.379 1.00 195.04 24 TYR E C 1
ATOM 3920 O O . TYR C 3 24 ? 160.247 132.897 181.331 1.00 202.78 24 TYR E O 1
ATOM 3929 N N . GLN C 3 25 ? 161.625 131.510 182.461 1.00 194.39 25 GLN E N 1
ATOM 3930 C CA . GLN C 3 25 ? 161.965 130.679 181.294 1.00 195.11 25 GLN E CA 1
ATOM 3931 C C . GLN C 3 25 ? 160.751 129.905 180.748 1.00 194.47 25 GLN E C 1
ATOM 3932 O O . GLN C 3 25 ? 160.663 129.659 179.543 1.00 194.22 25 GLN E O 1
ATOM 3938 N N . GLU C 3 26 ? 159.836 129.523 181.638 1.00 196.76 26 GLU E N 1
ATOM 3939 C CA . GLU C 3 26 ? 158.568 128.877 181.257 1.00 200.60 26 GLU E CA 1
ATOM 3940 C C . GLU C 3 26 ? 157.621 129.811 180.479 1.00 196.30 26 GLU E C 1
ATOM 3941 O O . GLU C 3 26 ? 156.863 129.345 179.624 1.00 189.76 26 GLU E O 1
ATOM 3947 N N . LEU C 3 27 ? 157.671 131.113 180.773 1.00 194.27 27 LEU E N 1
ATOM 3948 C CA . LEU C 3 27 ? 156.814 132.110 180.104 1.00 187.06 27 LEU E CA 1
ATOM 3949 C C . LEU C 3 27 ? 157.169 132.346 178.628 1.00 183.22 27 LEU E C 1
ATOM 3950 O O . LEU C 3 27 ? 156.336 132.851 177.874 1.00 178.43 27 LEU E O 1
ATOM 3955 N N . LEU C 3 28 ? 158.392 131.986 178.226 1.00 184.18 28 LEU E N 1
ATOM 3956 C CA . LEU C 3 28 ? 158.811 132.025 176.808 1.00 183.81 28 LEU E CA 1
ATOM 3957 C C . LEU C 3 28 ? 158.020 131.076 175.886 1.00 183.69 28 LEU E C 1
ATOM 3958 O O . LEU C 3 28 ? 157.970 131.296 174.674 1.00 179.48 28 LEU E O 1
ATOM 3963 N N . VAL C 3 29 ? 157.423 130.029 176.460 1.00 190.58 29 VAL E N 1
ATOM 3964 C CA . VAL C 3 29 ? 156.556 129.099 175.718 1.00 191.48 29 VAL E CA 1
ATOM 3965 C C . VAL C 3 29 ? 155.244 129.782 175.295 1.00 184.16 29 VAL E C 1
ATOM 3966 O O . VAL C 3 29 ? 154.744 129.542 174.194 1.00 178.03 29 VAL E O 1
ATOM 3970 N N . ASN C 3 30 ? 154.709 130.639 176.168 1.00 178.42 30 ASN E N 1
ATOM 3971 C CA . ASN C 3 30 ? 153.466 131.389 175.902 1.00 174.47 30 ASN E CA 1
ATOM 3972 C C . ASN C 3 30 ? 153.598 132.592 174.949 1.00 160.46 30 ASN E C 1
ATOM 3973 O O . ASN C 3 30 ? 152.596 133.245 174.650 1.00 150.40 30 ASN E O 1
ATOM 3978 N N . GLN C 3 31 ? 154.807 132.874 174.463 1.00 157.60 31 GLN E N 1
ATOM 3979 C CA . GLN C 3 31 ? 155.106 134.167 173.834 1.00 159.67 31 GLN E CA 1
ATOM 3980 C C . GLN C 3 31 ? 154.474 134.427 172.463 1.00 159.88 31 GLN E C 1
ATOM 3981 O O . GLN C 3 31 ? 153.998 133.520 171.777 1.00 165.14 31 GLN E O 1
ATOM 3987 N N . ASN C 3 32 ? 154.509 135.708 172.104 1.00 154.01 32 ASN E N 1
ATOM 3988 C CA . ASN C 3 32 ? 153.836 136.295 170.951 1.00 152.56 32 ASN E CA 1
ATOM 3989 C C . ASN C 3 32 ? 154.870 136.505 169.827 1.00 153.71 32 ASN E C 1
ATOM 3990 O O . ASN C 3 32 ? 156.023 136.833 170.120 1.00 159.77 32 ASN E O 1
ATOM 3995 N N . PRO C 3 33 ? 154.473 136.303 168.546 1.00 147.27 33 PRO E N 1
ATOM 3996 C CA . PRO C 3 33 ? 155.403 136.493 167.416 1.00 143.98 33 PRO E CA 1
ATOM 3997 C C . PRO C 3 33 ? 156.135 137.843 167.352 1.00 142.96 33 PRO E C 1
ATOM 3998 O O . PRO C 3 33 ? 157.316 137.871 167.000 1.00 145.74 33 PRO E O 1
ATOM 4002 N N . ILE C 3 34 ? 155.445 138.934 167.691 1.00 140.91 34 ILE E N 1
ATOM 4003 C CA . ILE C 3 34 ? 156.028 140.292 167.631 1.00 141.63 34 ILE E CA 1
ATOM 4004 C C . ILE C 3 34 ? 156.649 140.802 168.950 1.00 138.41 34 ILE E C 1
ATOM 4005 O O . ILE C 3 34 ? 157.078 141.958 169.017 1.00 127.80 34 ILE E O 1
ATOM 4010 N N . ALA C 3 35 ? 156.721 139.954 169.980 1.00 139.20 35 ALA E N 1
ATOM 4011 C CA . ALA C 3 35 ? 157.141 140.392 171.323 1.00 143.06 35 ALA E CA 1
ATOM 4012 C C . ALA C 3 35 ? 158.663 140.449 171.498 1.00 141.90 35 ALA E C 1
ATOM 4013 O O . ALA C 3 35 ? 159.249 139.646 172.233 1.00 137.71 35 ALA E O 1
ATOM 4015 N N . GLN C 3 36 ? 159.289 141.404 170.808 1.00 142.52 36 GLN E N 1
ATOM 4016 C CA . GLN C 3 36 ? 160.729 141.685 170.923 1.00 143.48 36 GLN E CA 1
ATOM 4017 C C . GLN C 3 36 ? 160.948 143.198 170.719 1.00 144.46 36 GLN E C 1
ATOM 4018 O O . GLN C 3 36 ? 160.265 143.793 169.882 1.00 143.11 36 GLN E O 1
ATOM 4024 N N . PRO C 3 37 ? 161.878 143.838 171.440 1.00 146.33 37 PRO E N 1
ATOM 4025 C CA . PRO C 3 37 ? 162.835 143.204 172.358 1.00 146.47 37 PRO E CA 1
ATOM 4026 C C . PRO C 3 37 ? 162.237 142.799 173.707 1.00 143.88 37 PRO E C 1
ATOM 4027 O O . PRO C 3 37 ? 161.612 143.623 174.378 1.00 137.84 37 PRO E O 1
ATOM 4031 N N . LEU C 3 38 ? 162.437 141.536 174.085 1.00 141.44 38 LEU E N 1
ATOM 4032 C CA . LEU C 3 38 ? 161.944 141.010 175.354 1.00 145.60 38 LEU E CA 1
ATOM 4033 C C . LEU C 3 38 ? 162.899 141.409 176.475 1.00 150.49 38 LEU E C 1
ATOM 4034 O O . LEU C 3 38 ? 164.119 141.318 176.317 1.00 152.36 38 LEU E O 1
ATOM 4039 N N . ALA C 3 39 ? 162.340 141.852 177.600 1.00 157.80 39 ALA E N 1
ATOM 4040 C CA . ALA C 3 39 ? 163.132 142.192 178.783 1.00 162.24 39 ALA E CA 1
ATOM 4041 C C . ALA C 3 39 ? 163.689 140.922 179.419 1.00 166.62 39 ALA E C 1
ATOM 4042 O O . ALA C 3 39 ? 163.012 139.893 179.450 1.00 167.96 39 ALA E O 1
ATOM 4044 N N . SER C 3 40 ? 164.918 141.005 179.927 1.00 173.34 40 SER E N 1
ATOM 4045 C CA . SER C 3 40 ? 165.557 139.884 180.626 1.00 175.18 40 SER E CA 1
ATOM 4046 C C . SER C 3 40 ? 164.893 139.633 181.984 1.00 173.46 40 SER E C 1
ATOM 4047 O O . SER C 3 40 ? 164.085 140.441 182.448 1.00 177.07 40 SER E O 1
ATOM 4050 N N . ARG C 3 41 ? 165.243 138.511 182.610 1.00 174.50 41 ARG E N 1
ATOM 4051 C CA . ARG C 3 41 ? 164.688 138.127 183.919 1.00 179.39 41 ARG E CA 1
ATOM 4052 C C . ARG C 3 41 ? 164.923 139.198 184.993 1.00 174.80 41 ARG E C 1
ATOM 4053 O O . ARG C 3 41 ? 164.045 139.457 185.819 1.00 166.22 41 ARG E O 1
ATOM 4061 N N . ARG C 3 42 ? 166.105 139.812 184.965 1.00 182.46 42 ARG E N 1
ATOM 4062 C CA . ARG C 3 42 ? 166.469 140.877 185.902 1.00 188.93 42 ARG E CA 1
ATOM 4063 C C . ARG C 3 42 ? 165.830 142.223 185.545 1.00 181.97 42 ARG E C 1
ATOM 4064 O O . ARG C 3 42 ? 165.385 142.945 186.438 1.00 182.32 42 ARG E O 1
ATOM 4072 N N . LEU C 3 43 ? 165.801 142.563 184.255 1.00 174.03 43 LEU E N 1
ATOM 4073 C CA . LEU C 3 43 ? 165.158 143.802 183.789 1.00 174.01 43 LEU E CA 1
ATOM 4074 C C . LEU C 3 43 ? 163.645 143.792 184.038 1.00 177.18 43 LEU E C 1
ATOM 4075 O O . LEU C 3 43 ? 163.056 144.832 184.343 1.00 178.07 43 LEU E O 1
ATOM 4080 N N . THR C 3 44 ? 163.031 142.619 183.891 1.00 181.91 44 THR E N 1
ATOM 4081 C CA . THR C 3 44 ? 161.620 142.405 184.226 1.00 187.18 44 THR E CA 1
ATOM 4082 C C . THR C 3 44 ? 161.329 142.703 185.705 1.00 192.02 44 THR E C 1
ATOM 4083 O O . THR C 3 44 ? 160.302 143.304 186.027 1.00 192.56 44 THR E O 1
ATOM 4087 N N . ARG C 3 45 ? 162.232 142.272 186.588 1.00 195.03 45 ARG E N 1
ATOM 4088 C CA . ARG C 3 45 ? 162.126 142.535 188.030 1.00 194.42 45 ARG E CA 1
ATOM 4089 C C . ARG C 3 45 ? 162.231 144.031 188.342 1.00 188.63 45 ARG E C 1
ATOM 4090 O O . ARG C 3 45 ? 161.441 144.556 189.127 1.00 181.82 45 ARG E O 1
ATOM 4098 N N . LYS C 3 46 ? 163.213 144.698 187.735 1.00 189.32 46 LYS E N 1
ATOM 4099 C CA . LYS C 3 46 ? 163.408 146.144 187.911 1.00 194.77 46 LYS E CA 1
ATOM 4100 C C . LYS C 3 46 ? 162.208 146.960 187.420 1.00 192.74 46 LYS E C 1
ATOM 4101 O O . LYS C 3 46 ? 161.833 147.949 188.053 1.00 188.17 46 LYS E O 1
ATOM 4107 N N . LEU C 3 47 ? 161.621 146.543 186.296 1.00 193.09 47 LEU E N 1
ATOM 4108 C CA . LEU C 3 47 ? 160.473 147.244 185.704 1.00 191.87 47 LEU E CA 1
ATOM 4109 C C . LEU C 3 47 ? 159.215 147.174 186.578 1.00 191.04 47 LEU E C 1
ATOM 4110 O O . LEU C 3 47 ? 158.554 148.195 186.768 1.00 192.89 47 LEU E O 1
ATOM 4115 N N . TYR C 3 48 ? 158.900 145.989 187.112 1.00 192.83 48 TYR E N 1
ATOM 4116 C CA . TYR C 3 48 ? 157.749 145.821 188.023 1.00 193.45 48 TYR E CA 1
ATOM 4117 C C . TYR C 3 48 ? 157.807 146.790 189.205 1.00 195.91 48 TYR E C 1
ATOM 4118 O O . TYR C 3 48 ? 156.799 147.401 189.562 1.00 196.82 48 TYR E O 1
ATOM 4127 N N . LYS C 3 49 ? 158.990 146.915 189.804 1.00 198.33 49 LYS E N 1
ATOM 4128 C CA . LYS C 3 49 ? 159.187 147.774 190.975 1.00 196.84 49 LYS E CA 1
ATOM 4129 C C . LYS C 3 49 ? 159.125 149.267 190.638 1.00 196.75 49 LYS E C 1
ATOM 4130 O O . LYS C 3 49 ? 158.683 150.061 191.468 1.00 204.55 49 LYS E O 1
ATOM 4136 N N . CYS C 3 50 ? 159.563 149.642 189.435 1.00 196.16 50 CYS E N 1
ATOM 4137 C CA . CYS C 3 50 ? 159.378 151.012 188.926 1.00 197.06 50 CYS E CA 1
ATOM 4138 C C . CYS C 3 50 ? 157.908 151.328 188.651 1.00 194.49 50 CYS E C 1
ATOM 4139 O O . CYS C 3 50 ? 157.466 152.460 188.861 1.00 191.65 50 CYS E O 1
ATOM 4142 N N . ILE C 3 51 ? 157.170 150.330 188.164 1.00 196.03 51 ILE E N 1
ATOM 4143 C CA . ILE C 3 51 ? 155.727 150.453 187.938 1.00 196.54 51 ILE E CA 1
ATOM 4144 C C . ILE C 3 51 ? 154.990 150.624 189.273 1.00 197.12 51 ILE E C 1
ATOM 4145 O O . ILE C 3 51 ? 154.167 151.528 189.406 1.00 203.38 51 ILE E O 1
ATOM 4150 N N . LYS C 3 52 ? 155.300 149.768 190.249 1.00 196.10 52 LYS E N 1
ATOM 4151 C CA . LYS C 3 52 ? 154.684 149.830 191.590 1.00 192.45 52 LYS E CA 1
ATOM 4152 C C . LYS C 3 52 ? 154.897 151.173 192.298 1.00 191.41 52 LYS E C 1
ATOM 4153 O O . LYS C 3 52 ? 153.983 151.678 192.953 1.00 191.28 52 LYS E O 1
ATOM 4159 N N . LYS C 3 53 ? 156.099 151.734 192.169 1.00 192.23 53 LYS E N 1
ATOM 4160 C CA . LYS C 3 53 ? 156.398 153.079 192.682 1.00 195.99 53 LYS E CA 1
ATOM 4161 C C . LYS C 3 53 ? 155.581 154.154 191.958 1.00 197.91 53 LYS E C 1
ATOM 4162 O O . LYS C 3 53 ? 155.073 155.085 192.588 1.00 199.87 53 LYS E O 1
ATOM 4168 N N . ALA C 3 54 ? 155.468 154.016 190.638 1.00 197.98 54 ALA E N 1
ATOM 4169 C CA . ALA C 3 54 ? 154.669 154.927 189.811 1.00 197.08 54 ALA E CA 1
ATOM 4170 C C . ALA C 3 54 ? 153.156 154.797 190.050 1.00 197.78 54 ALA E C 1
ATOM 4171 O O . ALA C 3 54 ? 152.421 155.773 189.884 1.00 196.68 54 ALA E O 1
ATOM 4173 N N . VAL C 3 55 ? 152.700 153.599 190.427 1.00 203.05 55 VAL E N 1
ATOM 4174 C CA . VAL C 3 55 ? 151.294 153.365 190.811 1.00 206.95 55 VAL E CA 1
ATOM 4175 C C . VAL C 3 55 ? 150.932 154.116 192.099 1.00 207.03 55 VAL E C 1
ATOM 4176 O O . VAL C 3 55 ? 149.838 154.678 192.201 1.00 206.23 55 VAL E O 1
ATOM 4180 N N . LYS C 3 56 ? 151.848 154.125 193.068 1.00 208.24 56 LYS E N 1
ATOM 4181 C CA . LYS C 3 56 ? 151.651 154.851 194.334 1.00 203.68 56 LYS E CA 1
ATOM 4182 C C . LYS C 3 56 ? 151.576 156.372 194.143 1.00 200.73 56 LYS E C 1
ATOM 4183 O O . LYS C 3 56 ? 150.787 157.042 194.811 1.00 196.07 56 LYS E O 1
ATOM 4189 N N . GLN C 3 57 ? 152.395 156.899 193.231 1.00 199.77 57 GLN E N 1
ATOM 4190 C CA . GLN C 3 57 ? 152.365 158.323 192.860 1.00 197.90 57 GLN E CA 1
ATOM 4191 C C . GLN C 3 57 ? 151.344 158.654 191.754 1.00 197.10 57 GLN E C 1
ATOM 4192 O O . GLN C 3 57 ? 151.175 159.826 191.410 1.00 195.41 57 GLN E O 1
ATOM 4198 N N . LYS C 3 58 ? 150.678 157.630 191.212 1.00 200.54 58 LYS E N 1
ATOM 4199 C CA . LYS C 3 58 ? 149.677 157.761 190.141 1.00 202.89 58 LYS E CA 1
ATOM 4200 C C . LYS C 3 58 ? 150.239 158.431 188.881 1.00 198.69 58 LYS E C 1
ATOM 4201 O O . LYS C 3 58 ? 149.633 159.349 188.317 1.00 194.84 58 LYS E O 1
ATOM 4207 N N . GLN C 3 59 ? 151.407 157.949 188.457 1.00 195.05 59 GLN E N 1
ATOM 4208 C CA . GLN C 3 59 ? 152.098 158.451 187.264 1.00 192.18 59 GLN E CA 1
ATOM 4209 C C . GLN C 3 59 ? 151.901 157.578 186.018 1.00 186.67 59 GLN E C 1
ATOM 4210 O O . GLN C 3 59 ? 152.107 158.061 184.905 1.00 186.08 59 GLN E O 1
ATOM 4216 N N . ILE C 3 60 ? 151.511 156.313 186.193 1.00 184.08 60 ILE E N 1
ATOM 4217 C CA . ILE C 3 60 ? 151.330 155.404 185.047 1.00 177.53 60 ILE E CA 1
ATOM 4218 C C . ILE C 3 60 ? 150.041 155.681 184.270 1.00 171.91 60 ILE E C 1
ATOM 4219 O O . ILE C 3 60 ? 149.158 156.404 184.738 1.00 169.03 60 ILE E O 1
ATOM 4224 N N . ARG C 3 61 ? 149.965 155.096 183.076 1.00 170.92 61 ARG E N 1
ATOM 4225 C CA . ARG C 3 61 ? 148.761 155.106 182.241 1.00 169.14 61 ARG E CA 1
ATOM 4226 C C . ARG C 3 61 ? 148.504 153.686 181.749 1.00 167.98 61 ARG E C 1
ATOM 4227 O O . ARG C 3 61 ? 149.404 153.064 181.187 1.00 171.27 61 ARG E O 1
ATOM 4235 N N . ARG C 3 62 ? 147.281 153.188 181.950 1.00 167.49 62 ARG E N 1
ATOM 4236 C CA . ARG C 3 62 ? 146.953 151.768 181.745 1.00 164.99 62 ARG E CA 1
ATOM 4237 C C . ARG C 3 62 ? 146.046 151.511 180.542 1.00 162.18 62 ARG E C 1
ATOM 4238 O O . ARG C 3 62 ? 145.167 152.316 180.234 1.00 158.96 62 ARG E O 1
ATOM 4246 N N . GLY C 3 63 ? 146.264 150.372 179.882 1.00 157.14 63 GLY E N 1
ATOM 4247 C CA . GLY C 3 63 ? 145.449 149.944 178.743 1.00 152.90 63 GLY E CA 1
ATOM 4248 C C . GLY C 3 63 ? 145.832 150.624 177.441 1.00 148.22 63 GLY E C 1
ATOM 4249 O O . GLY C 3 63 ? 146.597 151.589 177.435 1.00 144.48 63 GLY E O 1
ATOM 4250 N N . VAL C 3 64 ? 145.286 150.118 176.338 1.00 145.72 64 VAL E N 1
ATOM 4251 C CA . VAL C 3 64 ? 145.586 150.645 175.003 1.00 143.65 64 VAL E CA 1
ATOM 4252 C C . VAL C 3 64 ? 144.933 152.012 174.796 1.00 146.48 64 VAL E C 1
ATOM 4253 O O . VAL C 3 64 ? 145.585 152.935 174.312 1.00 148.14 64 VAL E O 1
ATOM 4257 N N . LYS C 3 65 ? 143.657 152.129 175.160 1.00 151.67 65 LYS E N 1
ATOM 4258 C CA . LYS C 3 65 ? 142.886 153.366 174.949 1.00 159.81 65 LYS E CA 1
ATOM 4259 C C . LYS C 3 65 ? 143.508 154.604 175.602 1.00 158.40 65 LYS E C 1
ATOM 4260 O O . LYS C 3 65 ? 143.520 155.678 174.998 1.00 159.12 65 LYS E O 1
ATOM 4266 N N . GLU C 3 66 ? 144.025 154.448 176.821 1.00 161.20 66 GLU E N 1
ATOM 4267 C CA . GLU C 3 66 ? 144.652 155.557 177.550 1.00 163.64 66 GLU E CA 1
ATOM 4268 C C . GLU C 3 66 ? 146.070 155.850 177.051 1.00 155.73 66 GLU E C 1
ATOM 4269 O O . GLU C 3 66 ? 146.420 157.008 176.828 1.00 153.43 66 GLU E O 1
ATOM 4275 N N . VAL C 3 67 ? 146.876 154.801 176.887 1.00 148.28 67 VAL E N 1
ATOM 4276 C CA . VAL C 3 67 ? 148.270 154.936 176.430 1.00 141.15 67 VAL E CA 1
ATOM 4277 C C . VAL C 3 67 ? 148.335 155.528 175.017 1.00 143.98 67 VAL E C 1
ATOM 4278 O O . VAL C 3 67 ? 149.152 156.409 174.750 1.00 154.74 67 VAL E O 1
ATOM 4282 N N . GLN C 3 68 ? 147.477 155.036 174.125 1.00 148.04 68 GLN E N 1
ATOM 4283 C CA . GLN C 3 68 ? 147.346 155.573 172.762 1.00 153.02 68 GLN E CA 1
ATOM 4284 C C . GLN C 3 68 ? 146.957 157.057 172.764 1.00 154.66 68 GLN E C 1
ATOM 4285 O O . GLN C 3 68 ? 147.464 157.837 171.957 1.00 149.55 68 GLN E O 1
ATOM 4291 N N . LYS C 3 69 ? 146.047 157.424 173.666 1.00 165.07 69 LYS E N 1
ATOM 4292 C CA . LYS C 3 69 ? 145.575 158.805 173.808 1.00 173.98 69 LYS E CA 1
ATOM 4293 C C . LYS C 3 69 ? 146.671 159.745 174.330 1.00 174.28 69 LYS E C 1
ATOM 4294 O O . LYS C 3 69 ? 146.869 160.827 173.776 1.00 164.84 69 LYS E O 1
ATOM 4300 N N . PHE C 3 70 ? 147.376 159.320 175.379 1.00 175.67 70 PHE E N 1
ATOM 4301 C CA . PHE C 3 70 ? 148.429 160.138 176.010 1.00 174.47 70 PHE E CA 1
ATOM 4302 C C . PHE C 3 70 ? 149.706 160.263 175.168 1.00 170.23 70 PHE E C 1
ATOM 4303 O O . PHE C 3 70 ? 150.331 161.325 175.159 1.00 174.76 70 PHE E O 1
ATOM 4311 N N . VAL C 3 71 ? 150.095 159.190 174.477 1.00 167.90 71 VAL E N 1
ATOM 4312 C CA . VAL C 3 71 ? 151.249 159.222 173.559 1.00 168.45 71 VAL E CA 1
ATOM 4313 C C . VAL C 3 71 ? 150.971 160.149 172.364 1.00 171.33 71 VAL E C 1
ATOM 4314 O O . VAL C 3 71 ? 151.859 160.884 171.925 1.00 169.99 71 VAL E O 1
ATOM 4318 N N . ASN C 3 72 ? 149.744 160.098 171.847 1.00 181.21 72 ASN E N 1
ATOM 4319 C CA . ASN C 3 72 ? 149.287 161.015 170.795 1.00 182.21 72 ASN E CA 1
ATOM 4320 C C . ASN C 3 72 ? 149.187 162.469 171.282 1.00 183.76 72 ASN E C 1
ATOM 4321 O O . ASN C 3 72 ? 149.503 163.401 170.539 1.00 178.43 72 ASN E O 1
ATOM 4326 N N . LYS C 3 73 ? 148.737 162.641 172.526 1.00 190.28 73 LYS E N 1
ATOM 4327 C CA . LYS C 3 73 ? 148.607 163.961 173.169 1.00 190.85 73 LYS E CA 1
ATOM 4328 C C . LYS C 3 73 ? 149.948 164.687 173.347 1.00 181.36 73 LYS E C 1
ATOM 4329 O O . LYS C 3 73 ? 150.000 165.912 173.231 1.00 179.88 73 LYS E O 1
ATOM 4335 N N . GLY C 3 74 ? 151.015 163.932 173.621 1.00 177.20 74 GLY E N 1
ATOM 4336 C CA . GLY C 3 74 ? 152.367 164.493 173.783 1.00 170.63 74 GLY E CA 1
ATOM 4337 C C . GLY C 3 74 ? 153.223 164.023 174.955 1.00 169.19 74 GLY E C 1
ATOM 4338 O O . GLY C 3 74 ? 154.347 164.504 175.107 1.00 168.10 74 GLY E O 1
ATOM 4339 N N . GLU C 3 75 ? 152.716 163.105 175.784 1.00 173.07 75 GLU E N 1
ATOM 4340 C CA . GLU C 3 75 ? 153.485 162.574 176.928 1.00 172.79 75 GLU E CA 1
ATOM 4341 C C . GLU C 3 75 ? 154.683 161.726 176.497 1.00 168.83 75 GLU E C 1
ATOM 4342 O O . GLU C 3 75 ? 154.718 161.200 175.381 1.00 168.53 75 GLU E O 1
ATOM 4348 N N . LYS C 3 76 ? 155.655 161.613 177.402 1.00 170.30 76 LYS E N 1
ATOM 4349 C CA . LYS C 3 76 ? 156.847 160.787 177.203 1.00 174.13 76 LYS E CA 1
ATOM 4350 C C . LYS C 3 76 ? 157.150 159.959 178.453 1.00 169.49 76 LYS E C 1
ATOM 4351 O O . LYS C 3 76 ? 156.744 160.313 179.563 1.00 169.29 76 LYS E O 1
ATOM 4357 N N . GLY C 3 77 ? 157.867 158.858 178.253 1.00 162.07 77 GLY E N 1
ATOM 4358 C CA . GLY C 3 77 ? 158.196 157.922 179.330 1.00 159.90 77 GLY E CA 1
ATOM 4359 C C . GLY C 3 77 ? 158.667 156.591 178.771 1.00 160.76 77 GLY E C 1
ATOM 4360 O O . GLY C 3 77 ? 159.281 156.552 177.705 1.00 162.93 77 GLY E O 1
ATOM 4361 N N . ILE C 3 78 ? 158.380 155.506 179.490 1.00 159.72 78 ILE E N 1
ATOM 4362 C CA . ILE C 3 78 ? 158.668 154.143 179.013 1.00 164.88 78 ILE E CA 1
ATOM 4363 C C . ILE C 3 78 ? 157.353 153.372 178.875 1.00 163.85 78 ILE E C 1
ATOM 4364 O O . ILE C 3 78 ? 156.552 153.332 179.809 1.00 163.76 78 ILE E O 1
ATOM 4369 N N . MET C 3 79 ? 157.145 152.773 177.700 1.00 160.36 79 MET E N 1
ATOM 4370 C CA . MET C 3 79 ? 155.959 151.965 177.418 1.00 150.26 79 MET E CA 1
ATOM 4371 C C . MET C 3 79 ? 156.292 150.487 177.590 1.00 141.81 79 MET E C 1
ATOM 4372 O O . MET C 3 79 ? 157.038 149.917 176.794 1.00 141.74 79 MET E O 1
ATOM 4377 N N . VAL C 3 80 ? 155.729 149.875 178.628 1.00 135.04 80 VAL E N 1
ATOM 4378 C CA . VAL C 3 80 ? 155.943 148.459 178.910 1.00 131.51 80 VAL E CA 1
ATOM 4379 C C . VAL C 3 80 ? 154.792 147.661 178.305 1.00 130.20 80 VAL E C 1
ATOM 4380 O O . VAL C 3 80 ? 153.639 147.830 178.707 1.00 139.67 80 VAL E O 1
ATOM 4384 N N . LEU C 3 81 ? 155.116 146.796 177.345 1.00 126.86 81 LEU E N 1
ATOM 4385 C CA . LEU C 3 81 ? 154.131 145.954 176.657 1.00 124.25 81 LEU E CA 1
ATOM 4386 C C . LEU C 3 81 ? 154.142 144.543 177.241 1.00 122.34 81 LEU E C 1
ATOM 4387 O O . LEU C 3 81 ? 155.128 144.125 177.851 1.00 126.74 81 LEU E O 1
ATOM 4392 N N . ALA C 3 82 ? 153.036 143.823 177.060 1.00 118.02 82 ALA E N 1
ATOM 4393 C CA . ALA C 3 82 ? 152.903 142.447 177.530 1.00 120.37 82 ALA E CA 1
ATOM 4394 C C . ALA C 3 82 ? 153.136 141.483 176.374 1.00 123.51 82 ALA E C 1
ATOM 4395 O O . ALA C 3 82 ? 152.496 141.603 175.331 1.00 121.94 82 ALA E O 1
ATOM 4397 N N . GLY C 3 83 ? 154.042 140.526 176.570 1.00 129.16 83 GLY E N 1
ATOM 4398 C CA . GLY C 3 83 ? 154.394 139.547 175.537 1.00 131.74 83 GLY E CA 1
ATOM 4399 C C . GLY C 3 83 ? 153.476 138.339 175.392 1.00 137.66 83 GLY E C 1
ATOM 4400 O O . GLY C 3 83 ? 153.683 137.529 174.490 1.00 143.11 83 GLY E O 1
ATOM 4401 N N . ASP C 3 84 ? 152.482 138.199 176.274 1.00 143.11 84 ASP E N 1
ATOM 4402 C CA . ASP C 3 84 ? 151.475 137.123 176.175 1.00 152.14 84 ASP E CA 1
ATOM 4403 C C . ASP C 3 84 ? 150.209 137.528 175.401 1.00 147.14 84 ASP E C 1
ATOM 4404 O O . ASP C 3 84 ? 149.308 136.704 175.222 1.00 145.17 84 ASP E O 1
ATOM 4409 N N . THR C 3 85 ? 150.148 138.776 174.933 1.00 143.99 85 THR E N 1
ATOM 4410 C CA . THR C 3 85 ? 148.928 139.340 174.350 1.00 142.37 85 THR E CA 1
ATOM 4411 C C . THR C 3 85 ? 148.526 138.666 173.030 1.00 143.65 85 THR E C 1
ATOM 4412 O O . THR C 3 85 ? 149.339 138.546 172.112 1.00 141.38 85 THR E O 1
ATOM 4416 N N . LEU C 3 86 ? 147.265 138.234 172.962 1.00 143.29 86 LEU E N 1
ATOM 4417 C CA . LEU C 3 86 ? 146.647 137.709 171.738 1.00 139.97 86 LEU E CA 1
ATOM 4418 C C . LEU C 3 86 ? 145.164 138.119 171.708 1.00 139.60 86 LEU E C 1
ATOM 4419 O O . LEU C 3 86 ? 144.511 138.055 172.752 1.00 145.40 86 LEU E O 1
ATOM 4424 N N . PRO C 3 87 ? 144.613 138.534 170.557 1.00 135.83 87 PRO E N 1
ATOM 4425 C CA . PRO C 3 87 ? 145.325 138.669 169.278 1.00 131.38 87 PRO E CA 1
ATOM 4426 C C . PRO C 3 87 ? 146.258 139.878 169.260 1.00 121.75 87 PRO E C 1
ATOM 4427 O O . PRO C 3 87 ? 146.080 140.804 170.050 1.00 118.15 87 PRO E O 1
ATOM 4431 N N . ILE C 3 88 ? 147.233 139.861 168.356 1.00 118.02 88 ILE E N 1
ATOM 4432 C CA . ILE C 3 88 ? 148.253 140.920 168.300 1.00 124.55 88 ILE E CA 1
ATOM 4433 C C . ILE C 3 88 ? 147.683 142.259 167.788 1.00 125.88 88 ILE E C 1
ATOM 4434 O O . ILE C 3 88 ? 148.253 143.311 168.058 1.00 122.97 88 ILE E O 1
ATOM 4439 N N . GLU C 3 89 ? 146.549 142.207 167.088 1.00 130.26 89 GLU E N 1
ATOM 4440 C CA . GLU C 3 89 ? 145.878 143.399 166.543 1.00 127.81 89 GLU E CA 1
ATOM 4441 C C . GLU C 3 89 ? 145.376 144.398 167.602 1.00 123.73 89 GLU E C 1
ATOM 4442 O O . GLU C 3 89 ? 145.127 145.560 167.269 1.00 120.48 89 GLU E O 1
ATOM 4448 N N . VAL C 3 90 ? 145.220 143.952 168.852 1.00 122.06 90 VAL E N 1
ATOM 4449 C CA . VAL C 3 90 ? 144.817 144.842 169.959 1.00 125.46 90 VAL E CA 1
ATOM 4450 C C . VAL C 3 90 ? 145.837 145.947 170.269 1.00 124.74 90 VAL E C 1
ATOM 4451 O O . VAL C 3 90 ? 145.448 147.041 170.680 1.00 123.27 90 VAL E O 1
ATOM 4455 N N . TYR C 3 91 ? 147.127 145.651 170.072 1.00 124.16 91 TYR E N 1
ATOM 4456 C CA . TYR C 3 91 ? 148.221 146.558 170.470 1.00 121.09 91 TYR E CA 1
ATOM 4457 C C . TYR C 3 91 ? 149.469 146.603 169.565 1.00 122.40 91 TYR E C 1
ATOM 4458 O O . TYR C 3 91 ? 150.464 147.226 169.944 1.00 136.44 91 TYR E O 1
ATOM 4467 N N . CYS C 3 92 ? 149.430 145.978 168.385 1.00 125.59 92 CYS E N 1
ATOM 4468 C CA . CYS C 3 92 ? 150.613 145.919 167.505 1.00 127.76 92 CYS E CA 1
ATOM 4469 C C . CYS C 3 92 ? 150.907 147.243 166.788 1.00 123.19 92 CYS E C 1
ATOM 4470 O O . CYS C 3 92 ? 151.983 147.406 166.209 1.00 129.77 92 CYS E O 1
ATOM 4473 N N . HIS C 3 93 ? 149.951 148.169 166.803 1.00 117.49 93 HIS E N 1
ATOM 4474 C CA . HIS C 3 93 ? 150.181 149.536 166.319 1.00 118.82 93 HIS E CA 1
ATOM 4475 C C . HIS C 3 93 ? 151.066 150.400 167.230 1.00 124.96 93 HIS E C 1
ATOM 4476 O O . HIS C 3 93 ? 151.675 151.360 166.750 1.00 129.76 93 HIS E O 1
ATOM 4483 N N . LEU C 3 94 ? 151.142 150.070 168.520 1.00 128.69 94 LEU E N 1
ATOM 4484 C CA . LEU C 3 94 ? 151.854 150.907 169.504 1.00 128.15 94 LEU E CA 1
ATOM 4485 C C . LEU C 3 94 ? 153.378 151.038 169.316 1.00 126.62 94 LEU E C 1
ATOM 4486 O O . LEU C 3 94 ? 153.902 152.143 169.459 1.00 122.57 94 LEU E O 1
ATOM 4491 N N . PRO C 3 95 ? 154.093 149.928 169.017 1.00 128.86 95 PRO E N 1
ATOM 4492 C CA . PRO C 3 95 ? 155.544 150.012 168.768 1.00 126.29 95 PRO E CA 1
ATOM 4493 C C . PRO C 3 95 ? 155.996 151.089 167.775 1.00 124.00 95 PRO E C 1
ATOM 4494 O O . PRO C 3 95 ? 157.020 151.730 168.005 1.00 132.19 95 PRO E O 1
ATOM 4498 N N . VAL C 3 96 ? 155.244 151.282 166.694 1.00 126.28 96 VAL E N 1
ATOM 4499 C CA . VAL C 3 96 ? 155.559 152.312 165.693 1.00 128.55 96 VAL E CA 1
ATOM 4500 C C . VAL C 3 96 ? 155.123 153.715 166.151 1.00 132.08 96 VAL E C 1
ATOM 4501 O O . VAL C 3 96 ? 155.755 154.703 165.770 1.00 145.53 96 VAL E O 1
ATOM 4505 N N . MET C 3 97 ? 154.065 153.810 166.960 1.00 137.81 97 MET E N 1
ATOM 4506 C CA . MET C 3 97 ? 153.689 155.090 167.598 1.00 140.80 97 MET E CA 1
ATOM 4507 C C . MET C 3 97 ? 154.804 155.638 168.498 1.00 132.95 97 MET E C 1
ATOM 4508 O O . MET C 3 97 ? 154.959 156.852 168.626 1.00 125.32 97 MET E O 1
ATOM 4513 N N . CYS C 3 98 ? 155.558 154.736 169.127 1.00 138.45 98 CYS E N 1
ATOM 4514 C CA . CYS C 3 98 ? 156.740 155.103 169.910 1.00 143.07 98 CYS E CA 1
ATOM 4515 C C . CYS C 3 98 ? 157.879 155.609 169.029 1.00 150.48 98 CYS E C 1
ATOM 4516 O O . CYS C 3 98 ? 158.504 156.627 169.340 1.00 164.40 98 CYS E O 1
ATOM 4519 N N . GLU C 3 99 ? 158.144 154.890 167.940 1.00 146.20 99 GLU E N 1
ATOM 4520 C CA . GLU C 3 99 ? 159.245 155.217 167.026 1.00 144.74 99 GLU E CA 1
ATOM 4521 C C . GLU C 3 99 ? 159.050 156.527 166.251 1.00 152.83 99 GLU E C 1
ATOM 4522 O O . GLU C 3 99 ? 160.031 157.142 165.826 1.00 161.39 99 GLU E O 1
ATOM 4528 N N . ASP C 3 100 ? 157.798 156.944 166.064 1.00 160.36 100 ASP E N 1
ATOM 4529 C CA . ASP C 3 100 ? 157.489 158.261 165.488 1.00 166.83 100 ASP E CA 1
ATOM 4530 C C . ASP C 3 100 ? 157.875 159.414 166.424 1.00 167.86 100 ASP E C 1
ATOM 4531 O O . ASP C 3 100 ? 158.242 160.493 165.952 1.00 176.14 100 ASP E O 1
ATOM 4536 N N . ARG C 3 101 ? 157.783 159.179 167.735 1.00 164.64 101 ARG E N 1
ATOM 4537 C CA . ARG C 3 101 ? 158.102 160.180 168.766 1.00 165.92 101 ARG E CA 1
ATOM 4538 C C . ARG C 3 101 ? 159.349 159.838 169.612 1.00 168.91 101 ARG E C 1
ATOM 4539 O O . ARG C 3 101 ? 159.604 160.490 170.630 1.00 166.61 101 ARG E O 1
ATOM 4547 N N . ASN C 3 102 ? 160.128 158.841 169.176 1.00 171.54 102 ASN E N 1
ATOM 4548 C CA . ASN C 3 102 ? 161.361 158.395 169.862 1.00 172.88 102 ASN E CA 1
ATOM 4549 C C . ASN C 3 102 ? 161.186 157.942 171.327 1.00 163.48 102 ASN E C 1
ATOM 4550 O O . ASN C 3 102 ? 162.099 158.089 172.144 1.00 160.92 102 ASN E O 1
ATOM 4555 N N . LEU C 3 103 ? 160.024 157.375 171.647 1.00 156.66 103 LEU E N 1
ATOM 4556 C CA . LEU C 3 103 ? 159.780 156.835 172.985 1.00 153.97 103 LEU E CA 1
ATOM 4557 C C . LEU C 3 103 ? 160.391 155.432 173.081 1.00 146.82 103 LEU E C 1
ATOM 4558 O O . LEU C 3 103 ? 160.304 154.662 172.124 1.00 146.51 103 LEU E O 1
ATOM 4563 N N . PRO C 3 104 ? 161.031 155.103 174.220 1.00 147.52 104 PRO E N 1
ATOM 4564 C CA . PRO C 3 104 ? 161.505 153.733 174.422 1.00 148.77 104 PRO E CA 1
ATOM 4565 C C . PRO C 3 104 ? 160.365 152.794 174.806 1.00 143.88 104 PRO E C 1
ATOM 4566 O O . PRO C 3 104 ? 159.462 153.192 175.548 1.00 142.71 104 PRO E O 1
ATOM 4570 N N . TYR C 3 105 ? 160.412 151.565 174.297 1.00 140.59 105 TYR E N 1
ATOM 4571 C CA . TYR C 3 105 ? 159.438 150.533 174.653 1.00 138.84 105 TYR E CA 1
ATOM 4572 C C . TYR C 3 105 ? 160.114 149.175 174.835 1.00 128.21 105 TYR E C 1
ATOM 4573 O O . TYR C 3 105 ? 161.211 148.940 174.327 1.00 127.53 105 TYR E O 1
ATOM 4582 N N . VAL C 3 106 ? 159.439 148.292 175.562 1.00 122.62 106 VAL E N 1
ATOM 4583 C CA . VAL C 3 106 ? 159.973 146.971 175.880 1.00 126.83 106 VAL E CA 1
ATOM 4584 C C . VAL C 3 106 ? 158.842 145.996 176.218 1.00 128.93 106 VAL E C 1
ATOM 4585 O O . VAL C 3 106 ? 157.843 146.382 176.827 1.00 132.28 106 VAL E O 1
ATOM 4589 N N . TYR C 3 107 ? 159.016 144.739 175.817 1.00 129.12 107 TYR E N 1
ATOM 4590 C CA . TYR C 3 107 ? 158.064 143.678 176.126 1.00 127.84 107 TYR E CA 1
ATOM 4591 C C . TYR C 3 107 ? 158.528 142.937 177.366 1.00 127.66 107 TYR E C 1
ATOM 4592 O O . TYR C 3 107 ? 159.687 142.532 177.448 1.00 130.55 107 TYR E O 1
ATOM 4601 N N . ILE C 3 108 ? 157.628 142.779 178.333 1.00 140.39 108 ILE E N 1
ATOM 4602 C CA . ILE C 3 108 ? 157.853 141.888 179.477 1.00 146.44 108 ILE E CA 1
ATOM 4603 C C . ILE C 3 108 ? 157.101 140.577 179.206 1.00 142.12 108 ILE E C 1
ATOM 4604 O O . ILE C 3 108 ? 156.191 140.560 178.371 1.00 145.25 108 ILE E O 1
ATOM 4609 N N . PRO C 3 109 ? 157.474 139.479 179.894 1.00 144.50 109 PRO E N 1
ATOM 4610 C CA . PRO C 3 109 ? 156.906 138.174 179.529 1.00 150.38 109 PRO E CA 1
ATOM 4611 C C . PRO C 3 109 ? 155.383 138.011 179.666 1.00 149.44 109 PRO E C 1
ATOM 4612 O O . PRO C 3 109 ? 154.770 137.444 178.762 1.00 147.08 109 PRO E O 1
ATOM 4616 N N . SER C 3 110 ? 154.786 138.503 180.755 1.00 155.34 110 SER E N 1
ATOM 4617 C CA . SER C 3 110 ? 153.372 138.205 181.065 1.00 161.11 110 SER E CA 1
ATOM 4618 C C . SER C 3 110 ? 152.403 139.397 181.052 1.00 162.62 110 SER E C 1
ATOM 4619 O O . SER C 3 110 ? 152.789 140.550 181.243 1.00 153.74 110 SER E O 1
ATOM 4622 N N . LYS C 3 111 ? 151.134 139.059 180.822 1.00 165.48 111 LYS E N 1
ATOM 4623 C CA . LYS C 3 111 ? 150.002 139.984 180.834 1.00 159.33 111 LYS E CA 1
ATOM 4624 C C . LYS C 3 111 ? 149.442 140.101 182.255 1.00 154.87 111 LYS E C 1
ATOM 4625 O O . LYS C 3 111 ? 149.140 141.200 182.722 1.00 149.96 111 LYS E O 1
ATOM 4631 N N . THR C 3 112 ? 149.295 138.954 182.921 1.00 159.53 112 THR E N 1
ATOM 4632 C CA . THR C 3 112 ? 148.810 138.883 184.311 1.00 164.53 112 THR E CA 1
ATOM 4633 C C . THR C 3 112 ? 149.747 139.533 185.345 1.00 165.40 112 THR E C 1
ATOM 4634 O O . THR C 3 112 ? 149.274 140.141 186.307 1.00 165.22 112 THR E O 1
ATOM 4638 N N . ASP C 3 113 ? 151.059 139.395 185.150 1.00 166.05 113 ASP E N 1
ATOM 4639 C CA . ASP C 3 113 ? 152.054 140.052 186.015 1.00 163.43 113 ASP E CA 1
ATOM 4640 C C . ASP C 3 113 ? 152.060 141.576 185.860 1.00 152.77 113 ASP E C 1
ATOM 4641 O O . ASP C 3 113 ? 152.263 142.293 186.840 1.00 148.62 113 ASP E O 1
ATOM 4646 N N . LEU C 3 114 ? 151.854 142.057 184.631 1.00 156.16 114 LEU E N 1
ATOM 4647 C CA . LEU C 3 114 ? 151.802 143.499 184.345 1.00 154.49 114 LEU E CA 1
ATOM 4648 C C . LEU C 3 114 ? 150.618 144.174 185.037 1.00 160.38 114 LEU E C 1
ATOM 4649 O O . LEU C 3 114 ? 150.754 145.277 185.562 1.00 162.17 114 LEU E O 1
ATOM 4654 N N . GLY C 3 115 ? 149.465 143.505 185.026 1.00 171.08 115 GLY E N 1
ATOM 4655 C CA . GLY C 3 115 ? 148.264 143.985 185.713 1.00 173.85 115 GLY E CA 1
ATOM 4656 C C . GLY C 3 115 ? 148.379 143.983 187.229 1.00 176.18 115 GLY E C 1
ATOM 4657 O O . GLY C 3 115 ? 147.868 144.889 187.891 1.00 179.15 115 GLY E O 1
ATOM 4658 N N . ALA C 3 116 ? 149.040 142.961 187.775 1.00 177.34 116 ALA E N 1
ATOM 4659 C CA . ALA C 3 116 ? 149.296 142.864 189.220 1.00 176.20 116 ALA E CA 1
ATOM 4660 C C . ALA C 3 116 ? 150.262 143.951 189.697 1.00 177.45 116 ALA E C 1
ATOM 4661 O O . ALA C 3 116 ? 150.038 144.570 190.739 1.00 178.97 116 ALA E O 1
ATOM 4663 N N . ALA C 3 117 ? 151.330 144.171 188.930 1.00 177.36 117 ALA E N 1
ATOM 4664 C CA . ALA C 3 117 ? 152.282 145.257 189.192 1.00 173.07 117 ALA E CA 1
ATOM 4665 C C . ALA C 3 117 ? 151.651 146.641 189.006 1.00 173.42 117 ALA E C 1
ATOM 4666 O O . ALA C 3 117 ? 151.951 147.565 189.763 1.00 180.78 117 ALA E O 1
ATOM 4668 N N . ALA C 3 118 ? 150.772 146.771 188.012 1.00 177.87 118 ALA E N 1
ATOM 4669 C CA . ALA C 3 118 ? 150.056 148.031 187.746 1.00 180.06 118 ALA E CA 1
ATOM 4670 C C . ALA C 3 118 ? 148.950 148.364 188.761 1.00 181.36 118 ALA E C 1
ATOM 4671 O O . ALA C 3 118 ? 148.373 149.451 188.698 1.00 178.80 118 ALA E O 1
ATOM 4673 N N . GLY C 3 119 ? 148.638 147.440 189.671 1.00 184.99 119 GLY E N 1
ATOM 4674 C CA . GLY C 3 119 ? 147.651 147.679 190.722 1.00 190.64 119 GLY E CA 1
ATOM 4675 C C . GLY C 3 119 ? 146.236 147.531 190.200 1.00 195.23 119 GLY E C 1
ATOM 4676 O O . GLY C 3 119 ? 145.403 148.424 190.380 1.00 191.15 119 GLY E O 1
ATOM 4677 N N . SER C 3 120 ? 145.978 146.398 189.548 1.00 201.24 120 SER E N 1
ATOM 4678 C CA . SER C 3 120 ? 144.658 146.068 189.006 1.00 203.18 120 SER E CA 1
ATOM 4679 C C . SER C 3 120 ? 144.329 144.597 189.252 1.00 207.34 120 SER E C 1
ATOM 4680 O O . SER C 3 120 ? 145.227 143.762 189.393 1.00 201.01 120 SER E O 1
ATOM 4683 N N . LYS C 3 121 ? 143.034 144.297 189.290 1.00 215.02 121 LYS E N 1
ATOM 4684 C CA . LYS C 3 121 ? 142.542 142.950 189.594 1.00 221.55 121 LYS E CA 1
ATOM 4685 C C . LYS C 3 121 ? 142.605 141.988 188.395 1.00 217.83 121 LYS E C 1
ATOM 4686 O O . LYS C 3 121 ? 142.537 140.771 188.583 1.00 212.90 121 LYS E O 1
ATOM 4692 N N . ARG C 3 122 ? 142.736 142.534 187.181 1.00 214.54 122 ARG E N 1
ATOM 4693 C CA . ARG C 3 122 ? 142.765 141.746 185.942 1.00 211.81 122 ARG E CA 1
ATOM 4694 C C . ARG C 3 122 ? 144.082 141.954 185.181 1.00 206.03 122 ARG E C 1
ATOM 4695 O O . ARG C 3 122 ? 144.850 142.860 185.517 1.00 202.76 122 ARG E O 1
ATOM 4703 N N . PRO C 3 123 ? 144.351 141.112 184.156 1.00 199.92 123 PRO E N 1
ATOM 4704 C CA . PRO C 3 123 ? 145.516 141.347 183.288 1.00 191.34 123 PRO E CA 1
ATOM 4705 C C . PRO C 3 123 ? 145.411 142.615 182.432 1.00 181.61 123 PRO E C 1
ATOM 4706 O O . PRO C 3 123 ? 144.309 143.116 182.188 1.00 179.20 123 PRO E O 1
ATOM 4710 N N . THR C 3 124 ? 146.566 143.109 181.989 1.00 173.89 124 THR E N 1
ATOM 4711 C CA . THR C 3 124 ? 146.666 144.300 181.136 1.00 164.57 124 THR E CA 1
ATOM 4712 C C . THR C 3 124 ? 147.755 144.071 180.083 1.00 155.97 124 THR E C 1
ATOM 4713 O O . THR C 3 124 ? 148.789 143.471 180.377 1.00 153.74 124 THR E O 1
ATOM 4717 N N . CYS C 3 125 ? 147.514 144.557 178.866 1.00 154.53 125 CYS E N 1
ATOM 4718 C CA . CYS C 3 125 ? 148.421 144.336 177.734 1.00 154.95 125 CYS E CA 1
ATOM 4719 C C . CYS C 3 125 ? 149.517 145.403 177.599 1.00 152.64 125 CYS E C 1
ATOM 4720 O O . CYS C 3 125 ? 150.612 145.095 177.124 1.00 157.75 125 CYS E O 1
ATOM 4723 N N . VAL C 3 126 ? 149.224 146.644 177.993 1.00 144.72 126 VAL E N 1
ATOM 4724 C CA . VAL C 3 126 ? 150.208 147.732 177.928 1.00 143.33 126 VAL E CA 1
ATOM 4725 C C . VAL C 3 126 ? 150.008 148.768 179.036 1.00 145.38 126 VAL E C 1
ATOM 4726 O O . VAL C 3 126 ? 148.872 149.108 179.375 1.00 146.44 126 VAL E O 1
ATOM 4730 N N . ILE C 3 127 ? 151.122 149.251 179.592 1.00 153.79 127 ILE E N 1
ATOM 4731 C CA . ILE C 3 127 ? 151.134 150.417 180.487 1.00 157.75 127 ILE E CA 1
ATOM 4732 C C . ILE C 3 127 ? 152.326 151.324 180.165 1.00 156.47 127 ILE E C 1
ATOM 4733 O O . ILE C 3 127 ? 153.388 150.839 179.761 1.00 156.07 127 ILE E O 1
ATOM 4738 N N . MET C 3 128 ? 152.138 152.632 180.343 1.00 156.88 128 MET E N 1
ATOM 4739 C CA . MET C 3 128 ? 153.201 153.624 180.152 1.00 159.14 128 MET E CA 1
ATOM 4740 C C . MET C 3 128 ? 153.579 154.233 181.498 1.00 160.45 128 MET E C 1
ATOM 4741 O O . MET C 3 128 ? 152.730 154.829 182.158 1.00 164.14 128 MET E O 1
ATOM 4746 N N . VAL C 3 129 ? 154.849 154.095 181.881 1.00 162.99 129 VAL E N 1
ATOM 4747 C CA . VAL C 3 129 ? 155.371 154.658 183.132 1.00 164.50 129 VAL E CA 1
ATOM 4748 C C . VAL C 3 129 ? 156.010 156.018 182.845 1.00 169.96 129 VAL E C 1
ATOM 4749 O O . VAL C 3 129 ? 156.908 156.111 182.005 1.00 174.92 129 VAL E O 1
ATOM 4753 N N . LYS C 3 130 ? 155.551 157.055 183.548 1.00 176.68 130 LYS E N 1
ATOM 4754 C CA . LYS C 3 130 ? 156.102 158.410 183.422 1.00 185.96 130 LYS E CA 1
ATOM 4755 C C . LYS C 3 130 ? 157.117 158.682 184.542 1.00 191.61 130 LYS E C 1
ATOM 4756 O O . LYS C 3 130 ? 157.006 158.097 185.624 1.00 192.56 130 LYS E O 1
ATOM 4762 N N . PRO C 3 131 ? 158.108 159.566 184.291 1.00 201.84 131 PRO E N 1
ATOM 4763 C CA . PRO C 3 131 ? 159.133 159.847 185.305 1.00 203.60 131 PRO E CA 1
ATOM 4764 C C . PRO C 3 131 ? 158.611 160.684 186.473 1.00 207.39 131 PRO E C 1
ATOM 4765 O O . PRO C 3 131 ? 157.597 161.374 186.341 1.00 207.59 131 PRO E O 1
ATOM 4769 N N . HIS C 3 132 ? 159.310 160.610 187.604 1.00 214.79 132 HIS E N 1
ATOM 4770 C CA . HIS C 3 132 ? 158.957 161.382 188.797 1.00 221.83 132 HIS E CA 1
ATOM 4771 C C . HIS C 3 132 ? 160.162 161.514 189.727 1.00 223.75 132 HIS E C 1
ATOM 4772 O O . HIS C 3 132 ? 160.999 160.612 189.798 1.00 223.15 132 HIS E O 1
ATOM 4779 N N . GLU C 3 133 ? 160.221 162.631 190.453 1.00 225.10 133 GLU E N 1
ATOM 4780 C CA . GLU C 3 133 ? 161.349 162.945 191.346 1.00 224.80 133 GLU E CA 1
ATOM 4781 C C . GLU C 3 133 ? 161.484 161.968 192.525 1.00 219.27 133 GLU E C 1
ATOM 4782 O O . GLU C 3 133 ? 162.567 161.836 193.100 1.00 214.34 133 GLU E O 1
ATOM 4788 N N . GLU C 3 134 ? 160.384 161.302 192.880 1.00 215.43 134 GLU E N 1
ATOM 4789 C CA . GLU C 3 134 ? 160.360 160.297 193.947 1.00 211.15 134 GLU E CA 1
ATOM 4790 C C . GLU C 3 134 ? 161.238 159.062 193.684 1.00 201.96 134 GLU E C 1
ATOM 4791 O O . GLU C 3 134 ? 161.828 158.527 194.625 1.00 211.42 134 GLU E O 1
ATOM 4797 N N . TYR C 3 135 ? 161.326 158.621 192.426 1.00 202.28 135 TYR E N 1
ATOM 4798 C CA . TYR C 3 135 ? 161.964 157.333 192.087 1.00 203.66 135 TYR E CA 1
ATOM 4799 C C . TYR C 3 135 ? 162.866 157.359 190.836 1.00 198.76 135 TYR E C 1
ATOM 4800 O O . TYR C 3 135 ? 162.976 156.355 190.128 1.00 212.31 135 TYR E O 1
ATOM 4809 N N . GLN C 3 136 ? 163.551 158.478 190.593 1.00 195.58 136 GLN E N 1
ATOM 4810 C CA . GLN C 3 136 ? 164.395 158.618 189.387 1.00 195.77 136 GLN E CA 1
ATOM 4811 C C . GLN C 3 136 ? 165.586 157.649 189.300 1.00 194.17 136 GLN E C 1
ATOM 4812 O O . GLN C 3 136 ? 166.051 157.366 188.197 1.00 193.81 136 GLN E O 1
ATOM 4818 N N . GLU C 3 137 ? 166.075 157.155 190.438 1.00 196.37 137 GLU E N 1
ATOM 4819 C CA . GLU C 3 137 ? 167.202 156.209 190.453 1.00 199.22 137 GLU E CA 1
ATOM 4820 C C . GLU C 3 137 ? 166.834 154.865 189.819 1.00 203.05 137 GLU E C 1
ATOM 4821 O O . GLU C 3 137 ? 167.583 154.344 188.989 1.00 203.00 137 GLU E O 1
ATOM 4827 N N . ALA C 3 138 ? 165.688 154.315 190.218 1.00 204.94 138 ALA E N 1
ATOM 4828 C CA . ALA C 3 138 ? 165.176 153.062 189.648 1.00 204.34 138 ALA E CA 1
ATOM 4829 C C . ALA C 3 138 ? 164.733 153.243 188.193 1.00 201.62 138 ALA E C 1
ATOM 4830 O O . ALA C 3 138 ? 164.999 152.385 187.349 1.00 200.90 138 ALA E O 1
ATOM 4832 N N . TYR C 3 139 ? 164.050 154.356 187.920 1.00 200.73 139 TYR E N 1
ATOM 4833 C CA . TYR C 3 139 ? 163.620 154.727 186.563 1.00 199.68 139 TYR E CA 1
ATOM 4834 C C . TYR C 3 139 ? 164.796 154.874 185.586 1.00 199.00 139 TYR E C 1
ATOM 4835 O O . TYR C 3 139 ? 164.693 154.460 184.430 1.00 199.60 139 TYR E O 1
ATOM 4844 N N . ASP C 3 140 ? 165.898 155.463 186.055 1.00 203.49 140 ASP E N 1
ATOM 4845 C CA . ASP C 3 140 ? 167.102 155.657 185.233 1.00 206.49 140 ASP E CA 1
ATOM 4846 C C . ASP C 3 140 ? 167.832 154.340 184.929 1.00 203.47 140 ASP E C 1
ATOM 4847 O O . ASP C 3 140 ? 168.361 154.169 183.828 1.00 197.36 140 ASP E O 1
ATOM 4852 N N . GLU C 3 141 ? 167.868 153.428 185.903 1.00 208.57 141 GLU E N 1
ATOM 4853 C CA . GLU C 3 141 ? 168.426 152.079 185.692 1.00 216.60 141 GLU E CA 1
ATOM 4854 C C . GLU C 3 141 ? 167.656 151.299 184.621 1.00 219.36 141 GLU E C 1
ATOM 4855 O O . GLU C 3 141 ? 168.264 150.635 183.779 1.00 218.37 141 GLU E O 1
ATOM 4861 N N . CYS C 3 142 ? 166.326 151.383 184.667 1.00 217.14 142 CYS E N 1
ATOM 4862 C CA . CYS C 3 142 ? 165.462 150.745 183.665 1.00 209.62 142 CYS E CA 1
ATOM 4863 C C . CYS C 3 142 ? 165.546 151.432 182.303 1.00 197.03 142 CYS E C 1
ATOM 4864 O O . CYS C 3 142 ? 165.706 150.761 181.283 1.00 197.96 142 CYS E O 1
ATOM 4867 N N . LEU C 3 143 ? 165.434 152.761 182.297 1.00 191.69 143 LEU E N 1
ATOM 4868 C CA . LEU C 3 143 ? 165.426 153.550 181.056 1.00 192.41 143 LEU E CA 1
ATOM 4869 C C . LEU C 3 143 ? 166.682 153.337 180.208 1.00 194.11 143 LEU E C 1
ATOM 4870 O O . LEU C 3 143 ? 166.583 153.090 179.004 1.00 196.05 143 LEU E O 1
ATOM 4875 N N . GLU C 3 144 ? 167.851 153.434 180.839 1.00 201.80 144 GLU E N 1
ATOM 4876 C CA . GLU C 3 144 ? 169.128 153.276 180.135 1.00 208.06 144 GLU E CA 1
ATOM 4877 C C . GLU C 3 144 ? 169.364 151.837 179.661 1.00 200.84 144 GLU E C 1
ATOM 4878 O O . GLU C 3 144 ? 169.935 151.629 178.589 1.00 203.39 144 GLU E O 1
ATOM 4884 N N . GLU C 3 145 ? 168.932 150.859 180.458 1.00 194.45 145 GLU E N 1
ATOM 4885 C CA . GLU C 3 145 ? 168.997 149.446 180.063 1.00 193.27 145 GLU E CA 1
ATOM 4886 C C . GLU C 3 145 ? 168.019 149.128 178.924 1.00 193.27 145 GLU E C 1
ATOM 4887 O O . GLU C 3 145 ? 168.342 148.331 178.041 1.00 190.46 145 GLU E O 1
ATOM 4893 N N . VAL C 3 146 ? 166.840 149.753 178.951 1.00 194.66 146 VAL E N 1
ATOM 4894 C CA . VAL C 3 146 ? 165.832 149.605 177.884 1.00 191.56 146 VAL E CA 1
ATOM 4895 C C . VAL C 3 146 ? 166.250 150.338 176.598 1.00 191.17 146 VAL E C 1
ATOM 4896 O O . VAL C 3 146 ? 166.027 149.827 175.498 1.00 191.43 146 VAL E O 1
ATOM 4900 N N . GLN C 3 147 ? 166.844 151.525 176.739 1.00 191.49 147 GLN E N 1
ATOM 4901 C CA . GLN C 3 147 ? 167.442 152.247 175.601 1.00 190.50 147 GLN E CA 1
ATOM 4902 C C . GLN C 3 147 ? 168.594 151.466 174.948 1.00 192.89 147 GLN E C 1
ATOM 4903 O O . GLN C 3 147 ? 168.794 151.551 173.735 1.00 189.62 147 GLN E O 1
ATOM 4909 N N . SER C 3 148 ? 169.340 150.716 175.760 1.00 203.08 148 SER E N 1
ATOM 4910 C CA . SER C 3 148 ? 170.461 149.894 175.284 1.00 210.99 148 SER E CA 1
ATOM 4911 C C . SER C 3 148 ? 170.068 148.581 174.588 1.00 212.17 148 SER E C 1
ATOM 4912 O O . SER C 3 148 ? 170.915 147.974 173.931 1.00 214.69 148 SER E O 1
ATOM 4915 N N . LEU C 3 149 ? 168.815 148.139 174.741 1.00 215.56 149 LEU E N 1
ATOM 4916 C CA . LEU C 3 149 ? 168.350 146.855 174.178 1.00 216.91 149 LEU E CA 1
ATOM 4917 C C . LEU C 3 149 ? 168.633 146.725 172.673 1.00 221.11 149 LEU E C 1
ATOM 4918 O O . LEU C 3 149 ? 168.368 147.664 171.917 1.00 217.70 149 LEU E O 1
ATOM 4923 N N . PRO C 3 150 ? 169.167 145.563 172.237 1.00 222.12 150 PRO E N 1
ATOM 4924 C CA . PRO C 3 150 ? 169.480 145.362 170.822 1.00 224.04 150 PRO E CA 1
ATOM 4925 C C . PRO C 3 150 ? 168.237 145.055 169.987 1.00 226.27 150 PRO E C 1
ATOM 4926 O O . PRO C 3 150 ? 167.275 144.478 170.501 1.00 225.35 150 PRO E O 1
ATOM 4930 N N . LEU C 3 151 ? 168.272 145.433 168.709 1.00 230.75 151 LEU E N 1
ATOM 4931 C CA . LEU C 3 151 ? 167.160 145.169 167.788 1.00 234.85 151 LEU E CA 1
ATOM 4932 C C . LEU C 3 151 ? 167.158 143.697 167.355 1.00 236.07 151 LEU E C 1
ATOM 4933 O O . LEU C 3 151 ? 168.225 143.084 167.250 1.00 233.48 151 LEU E O 1
ATOM 4938 N N . PRO C 3 152 ? 165.962 143.127 167.100 1.00 238.14 152 PRO E N 1
ATOM 4939 C CA . PRO C 3 152 ? 165.853 141.714 166.736 1.00 237.60 152 PRO E CA 1
ATOM 4940 C C . PRO C 3 152 ? 166.255 141.438 165.286 1.00 233.21 152 PRO E C 1
ATOM 4941 O O . PRO C 3 152 ? 165.967 142.222 164.382 1.00 227.55 152 PRO E O 1
ATOM 4945 N N . MET D 4 1 ? 134.393 138.456 178.341 1.00 155.33 1 MET F N 1
ATOM 4946 C CA . MET D 4 1 ? 134.384 137.341 177.338 1.00 156.73 1 MET F CA 1
ATOM 4947 C C . MET D 4 1 ? 135.044 136.077 177.899 1.00 149.26 1 MET F C 1
ATOM 4948 O O . MET D 4 1 ? 136.233 136.083 178.223 1.00 147.24 1 MET F O 1
ATOM 4953 N N . PHE D 4 2 ? 134.260 135.005 178.002 1.00 145.23 2 PHE F N 1
ATOM 4954 C CA . PHE D 4 2 ? 134.690 133.740 178.612 1.00 142.80 2 PHE F CA 1
ATOM 4955 C C . PHE D 4 2 ? 135.228 132.688 177.628 1.00 135.06 2 PHE F C 1
ATOM 4956 O O . PHE D 4 2 ? 135.953 131.783 178.041 1.00 134.79 2 PHE F O 1
ATOM 4964 N N . LEU D 4 3 ? 134.874 132.797 176.347 1.00 128.90 3 LEU F N 1
ATOM 4965 C CA . LEU D 4 3 ? 135.190 131.760 175.357 1.00 123.82 3 LEU F CA 1
ATOM 4966 C C . LEU D 4 3 ? 136.663 131.788 174.933 1.00 114.35 3 LEU F C 1
ATOM 4967 O O . LEU D 4 3 ? 137.132 132.785 174.389 1.00 119.47 3 LEU F O 1
ATOM 4972 N N . GLN D 4 4 ? 137.377 130.692 175.194 1.00 118.12 4 GLN F N 1
ATOM 4973 C CA . GLN D 4 4 ? 138.795 130.540 174.829 1.00 121.44 4 GLN F CA 1
ATOM 4974 C C . GLN D 4 4 ? 138.969 129.379 173.848 1.00 116.53 4 GLN F C 1
ATOM 4975 O O . GLN D 4 4 ? 138.017 128.646 173.570 1.00 119.13 4 GLN F O 1
ATOM 4981 N N . TYR D 4 5 ? 140.186 129.214 173.329 1.00 113.38 5 TYR F N 1
ATOM 4982 C CA . TYR D 4 5 ? 140.517 128.059 172.484 1.00 117.65 5 TYR F CA 1
ATOM 4983 C C . TYR D 4 5 ? 142.013 127.736 172.437 1.00 125.46 5 TYR F C 1
ATOM 4984 O O . TYR D 4 5 ? 142.858 128.595 172.702 1.00 129.39 5 TYR F O 1
ATOM 4993 N N . TYR D 4 6 ? 142.312 126.485 172.086 1.00 126.81 6 TYR F N 1
ATOM 4994 C CA . TYR D 4 6 ? 143.669 126.039 171.761 1.00 129.58 6 TYR F CA 1
ATOM 4995 C C . TYR D 4 6 ? 143.619 125.169 170.511 1.00 129.25 6 TYR F C 1
ATOM 4996 O O . TYR D 4 6 ? 142.656 124.425 170.308 1.00 129.68 6 TYR F O 1
ATOM 5005 N N . LEU D 4 7 ? 144.653 125.264 169.677 1.00 135.23 7 LEU F N 1
ATOM 5006 C CA . LEU D 4 7 ? 144.670 124.559 168.395 1.00 145.64 7 LEU F CA 1
ATOM 5007 C C . LEU D 4 7 ? 144.975 123.069 168.565 1.00 157.77 7 LEU F C 1
ATOM 5008 O O . LEU D 4 7 ? 145.846 122.685 169.347 1.00 164.65 7 LEU F O 1
ATOM 5013 N N . ASN D 4 8 ? 144.242 122.246 167.816 1.00 162.78 8 ASN F N 1
ATOM 5014 C CA . ASN D 4 8 ? 144.387 120.791 167.839 1.00 163.45 8 ASN F CA 1
ATOM 5015 C C . ASN D 4 8 ? 145.583 120.381 166.974 1.00 170.87 8 ASN F C 1
ATOM 5016 O O . ASN D 4 8 ? 146.164 121.217 166.273 1.00 166.42 8 ASN F O 1
ATOM 5021 N N . GLU D 4 9 ? 145.952 119.103 167.026 1.00 187.95 9 GLU F N 1
ATOM 5022 C CA . GLU D 4 9 ? 146.976 118.547 166.128 1.00 196.06 9 GLU F CA 1
ATOM 5023 C C . GLU D 4 9 ? 146.537 118.582 164.656 1.00 196.14 9 GLU F C 1
ATOM 5024 O O . GLU D 4 9 ? 147.369 118.770 163.765 1.00 190.27 9 GLU F O 1
ATOM 5030 N N . GLN D 4 10 ? 145.238 118.392 164.414 1.00 195.31 10 GLN F N 1
ATOM 5031 C CA . GLN D 4 10 ? 144.651 118.527 163.071 1.00 193.33 10 GLN F CA 1
ATOM 5032 C C . GLN D 4 10 ? 144.754 119.951 162.501 1.00 184.37 10 GLN F C 1
ATOM 5033 O O . GLN D 4 10 ? 144.875 120.122 161.286 1.00 175.98 10 GLN F O 1
ATOM 5039 N N . GLY D 4 11 ? 144.700 120.956 163.380 1.00 179.52 11 GLY F N 1
ATOM 5040 C CA . GLY D 4 11 ? 144.788 122.371 162.998 1.00 170.71 11 GLY F CA 1
ATOM 5041 C C . GLY D 4 11 ? 143.555 123.207 163.322 1.00 161.89 11 GLY F C 1
ATOM 5042 O O . GLY D 4 11 ? 143.593 124.431 163.178 1.00 161.50 11 GLY F O 1
ATOM 5043 N N . ASP D 4 12 ? 142.469 122.557 163.750 1.00 153.03 12 ASP F N 1
ATOM 5044 C CA . ASP D 4 12 ? 141.208 123.242 164.076 1.00 153.70 12 ASP F CA 1
ATOM 5045 C C . ASP D 4 12 ? 141.120 123.650 165.550 1.00 141.56 12 ASP F C 1
ATOM 5046 O O . ASP D 4 12 ? 141.833 123.111 166.397 1.00 139.50 12 ASP F O 1
ATOM 5051 N N . ARG D 4 13 ? 140.234 124.604 165.834 1.00 135.43 13 ARG F N 1
ATOM 5052 C CA . ARG D 4 13 ? 140.068 125.152 167.183 1.00 129.40 13 ARG F CA 1
ATOM 5053 C C . ARG D 4 13 ? 139.364 124.168 168.114 1.00 124.14 13 ARG F C 1
ATOM 5054 O O . ARG D 4 13 ? 138.336 123.596 167.748 1.00 126.95 13 ARG F O 1
ATOM 5062 N N . VAL D 4 14 ? 139.927 123.984 169.308 1.00 124.65 14 VAL F N 1
ATOM 5063 C CA . VAL D 4 14 ? 139.282 123.232 170.387 1.00 128.76 14 VAL F CA 1
ATOM 5064 C C . VAL D 4 14 ? 138.834 124.257 171.421 1.00 123.38 14 VAL F C 1
ATOM 5065 O O . VAL D 4 14 ? 139.665 124.840 172.119 1.00 124.06 14 VAL F O 1
ATOM 5069 N N . TYR D 4 15 ? 137.524 124.467 171.520 1.00 120.92 15 TYR F N 1
ATOM 5070 C CA . TYR D 4 15 ? 136.974 125.482 172.418 1.00 120.38 15 TYR F CA 1
ATOM 5071 C C . TYR D 4 15 ? 137.004 125.040 173.871 1.00 126.57 15 TYR F C 1
ATOM 5072 O O . TYR D 4 15 ? 136.855 123.855 174.179 1.00 132.48 15 TYR F O 1
ATOM 5081 N N . THR D 4 16 ? 137.217 126.008 174.756 1.00 134.22 16 THR F N 1
ATOM 5082 C CA . THR D 4 16 ? 137.309 125.749 176.187 1.00 135.26 16 THR F CA 1
ATOM 5083 C C . THR D 4 16 ? 137.032 127.006 177.002 1.00 135.33 16 THR F C 1
ATOM 5084 O O . THR D 4 16 ? 137.129 128.131 176.503 1.00 132.24 16 THR F O 1
ATOM 5088 N N . LEU D 4 17 ? 136.685 126.777 178.261 1.00 140.12 17 LEU F N 1
ATOM 5089 C CA . LEU D 4 17 ? 136.387 127.821 179.229 1.00 147.46 17 LEU F CA 1
ATOM 5090 C C . LEU D 4 17 ? 137.606 128.108 180.117 1.00 151.01 17 LEU F C 1
ATOM 5091 O O . LEU D 4 17 ? 137.642 129.127 180.809 1.00 146.56 17 LEU F O 1
ATOM 5096 N N . LYS D 4 18 ? 138.601 127.216 180.077 1.00 155.41 18 LYS F N 1
ATOM 5097 C CA . LYS D 4 18 ? 139.819 127.335 180.880 1.00 161.27 18 LYS F CA 1
ATOM 5098 C C . LYS D 4 18 ? 140.818 128.253 180.187 1.00 159.05 18 LYS F C 1
ATOM 5099 O O . LYS D 4 18 ? 140.775 128.417 178.965 1.00 160.56 18 LYS F O 1
ATOM 5105 N N . LYS D 4 19 ? 141.722 128.833 180.975 1.00 159.15 19 LYS F N 1
ATOM 5106 C CA . LYS D 4 19 ? 142.745 129.753 180.464 1.00 157.18 19 LYS F CA 1
ATOM 5107 C C . LYS D 4 19 ? 144.115 129.099 180.196 1.00 154.03 19 LYS F C 1
ATOM 5108 O O . LYS D 4 19 ? 145.080 129.801 179.884 1.00 152.73 19 LYS F O 1
ATOM 5114 N N . PHE D 4 20 ? 144.195 127.769 180.308 1.00 159.31 20 PHE F N 1
ATOM 5115 C CA . PHE D 4 20 ? 145.402 127.012 179.943 1.00 162.61 20 PHE F CA 1
ATOM 5116 C C . PHE D 4 20 ? 145.043 125.722 179.207 1.00 156.51 20 PHE F C 1
ATOM 5117 O O . PHE D 4 20 ? 143.969 125.155 179.418 1.00 152.23 20 PHE F O 1
ATOM 5125 N N . ASP D 4 21 ? 145.955 125.264 178.350 1.00 163.02 21 ASP F N 1
ATOM 5126 C CA . ASP D 4 21 ? 145.777 124.018 177.592 1.00 175.40 21 ASP F CA 1
ATOM 5127 C C . ASP D 4 21 ? 145.942 122.799 178.510 1.00 186.12 21 ASP F C 1
ATOM 5128 O O . ASP D 4 21 ? 146.341 122.944 179.670 1.00 190.09 21 ASP F O 1
ATOM 5133 N N . PRO D 4 22 ? 145.636 121.590 177.996 1.00 190.18 22 PRO F N 1
ATOM 5134 C CA . PRO D 4 22 ? 146.107 120.368 178.659 1.00 189.55 22 PRO F CA 1
ATOM 5135 C C . PRO D 4 22 ? 147.643 120.230 178.673 1.00 191.35 22 PRO F C 1
ATOM 5136 O O . PRO D 4 22 ? 148.188 119.595 179.578 1.00 190.57 22 PRO F O 1
ATOM 5140 N N . MET D 4 23 ? 148.315 120.826 177.682 1.00 194.99 23 MET F N 1
ATOM 5141 C CA . MET D 4 23 ? 149.781 120.810 177.570 1.00 195.87 23 MET F CA 1
ATOM 5142 C C . MET D 4 23 ? 150.486 122.025 178.208 1.00 188.18 23 MET F C 1
ATOM 5143 O O . MET D 4 23 ? 151.682 122.225 177.979 1.00 183.35 23 MET F O 1
ATOM 5148 N N . GLY D 4 24 ? 149.757 122.832 178.987 1.00 181.68 24 GLY F N 1
ATOM 5149 C CA . GLY D 4 24 ? 150.362 123.870 179.832 1.00 178.53 24 GLY F CA 1
ATOM 5150 C C . GLY D 4 24 ? 150.203 125.312 179.373 1.00 176.37 24 GLY F C 1
ATOM 5151 O O . GLY D 4 24 ? 149.921 126.188 180.195 1.00 173.41 24 GLY F O 1
ATOM 5152 N N . GLN D 4 25 ? 150.387 125.565 178.075 1.00 172.70 25 GLN F N 1
ATOM 5153 C CA . GLN D 4 25 ? 150.407 126.944 177.550 1.00 170.96 25 GLN F CA 1
ATOM 5154 C C . GLN D 4 25 ? 149.036 127.634 177.572 1.00 161.77 25 GLN F C 1
ATOM 5155 O O . GLN D 4 25 ? 148.006 126.980 177.727 1.00 164.17 25 GLN F O 1
ATOM 5161 N N . GLN D 4 26 ? 149.046 128.958 177.417 1.00 156.20 26 GLN F N 1
ATOM 5162 C CA . GLN D 4 26 ? 147.830 129.775 177.523 1.00 153.48 26 GLN F CA 1
ATOM 5163 C C . GLN D 4 26 ? 146.908 129.611 176.317 1.00 148.97 26 GLN F C 1
ATOM 5164 O O . GLN D 4 26 ? 147.373 129.525 175.178 1.00 147.58 26 GLN F O 1
ATOM 5170 N N . THR D 4 27 ? 145.602 129.571 176.584 1.00 142.74 27 THR F N 1
ATOM 5171 C CA . THR D 4 27 ? 144.583 129.551 175.535 1.00 137.78 27 THR F CA 1
ATOM 5172 C C . THR D 4 27 ? 144.336 130.971 175.035 1.00 135.79 27 THR F C 1
ATOM 5173 O O . THR D 4 27 ? 144.282 131.913 175.829 1.00 133.64 27 THR F O 1
ATOM 5177 N N . CYS D 4 28 ? 144.177 131.113 173.722 1.00 132.31 28 CYS F N 1
ATOM 5178 C CA . CYS D 4 28 ? 143.846 132.400 173.115 1.00 132.01 28 CYS F CA 1
ATOM 5179 C C . CYS D 4 28 ? 142.351 132.681 173.255 1.00 124.44 28 CYS F C 1
ATOM 5180 O O . CYS D 4 28 ? 141.549 131.756 173.391 1.00 123.12 28 CYS F O 1
ATOM 5183 N N . SER D 4 29 ? 141.990 133.962 173.218 1.00 126.01 29 SER F N 1
ATOM 5184 C CA . SER D 4 29 ? 140.587 134.383 173.228 1.00 123.85 29 SER F CA 1
ATOM 5185 C C . SER D 4 29 ? 139.955 134.091 171.870 1.00 125.77 29 SER F C 1
ATOM 5186 O O . SER D 4 29 ? 140.546 134.393 170.829 1.00 125.24 29 SER F O 1
ATOM 5189 N N . ALA D 4 30 ? 138.758 133.505 171.894 1.00 124.71 30 ALA F N 1
ATOM 5190 C CA . ALA D 4 30 ? 138.041 133.101 170.676 1.00 121.42 30 ALA F CA 1
ATOM 5191 C C . ALA D 4 30 ? 137.667 134.272 169.772 1.00 119.55 30 ALA F C 1
ATOM 5192 O O . ALA D 4 30 ? 137.685 134.142 168.545 1.00 120.72 30 ALA F O 1
ATOM 5194 N N . HIS D 4 31 ? 137.348 135.410 170.382 1.00 118.68 31 HIS F N 1
ATOM 5195 C CA . HIS D 4 31 ? 136.826 136.563 169.652 1.00 119.43 31 HIS F CA 1
ATOM 5196 C C . HIS D 4 31 ? 137.963 137.390 169.078 1.00 117.50 31 HIS F C 1
ATOM 5197 O O . HIS D 4 31 ? 139.039 137.455 169.674 1.00 125.00 31 HIS F O 1
ATOM 5204 N N . PRO D 4 32 ? 137.733 138.031 167.916 1.00 118.89 32 PRO F N 1
ATOM 5205 C CA . PRO D 4 32 ? 138.760 138.887 167.331 1.00 117.25 32 PRO F CA 1
ATOM 5206 C C . PRO D 4 32 ? 138.894 140.200 168.092 1.00 115.66 32 PRO F C 1
ATOM 5207 O O . PRO D 4 32 ? 138.050 140.524 168.934 1.00 119.88 32 PRO F O 1
ATOM 5211 N N . ALA D 4 33 ? 139.950 140.946 167.791 1.00 115.36 33 ALA F N 1
ATOM 5212 C CA . ALA D 4 33 ? 140.195 142.231 168.438 1.00 116.91 33 ALA F CA 1
ATOM 5213 C C . ALA D 4 33 ? 139.114 143.242 168.070 1.00 119.69 33 ALA F C 1
ATOM 5214 O O . ALA D 4 33 ? 138.519 143.165 166.994 1.00 123.92 33 ALA F O 1
ATOM 5216 N N . ARG D 4 34 ? 138.862 144.182 168.978 1.00 125.47 34 ARG F N 1
ATOM 5217 C CA . ARG D 4 34 ? 137.922 145.273 168.734 1.00 127.19 34 ARG F CA 1
ATOM 5218 C C . ARG D 4 34 ? 138.396 146.113 167.549 1.00 120.93 34 ARG F C 1
ATOM 5219 O O . ARG D 4 34 ? 139.594 146.362 167.392 1.00 126.43 34 ARG F O 1
ATOM 5227 N N . PHE D 4 35 ? 137.443 146.546 166.729 1.00 114.74 35 PHE F N 1
ATOM 5228 C CA . PHE D 4 35 ? 137.708 147.404 165.580 1.00 114.24 35 PHE F CA 1
ATOM 5229 C C . PHE D 4 35 ? 136.787 148.611 165.639 1.00 115.87 35 PHE F C 1
ATOM 5230 O O . PHE D 4 35 ? 135.644 148.512 166.095 1.00 122.50 35 PHE F O 1
ATOM 5238 N N . SER D 4 36 ? 137.304 149.747 165.178 1.00 121.77 36 SER F N 1
ATOM 5239 C CA . SER D 4 36 ? 136.511 150.948 164.944 1.00 125.60 36 SER F CA 1
ATOM 5240 C C . SER D 4 36 ? 136.953 151.560 163.612 1.00 121.32 36 SER F C 1
ATOM 5241 O O . SER D 4 36 ? 138.145 151.547 163.301 1.00 114.10 36 SER F O 1
ATOM 5244 N N . PRO D 4 37 ? 136.000 152.099 162.822 1.00 129.80 37 PRO F N 1
ATOM 5245 C CA . PRO D 4 37 ? 136.308 152.569 161.460 1.00 135.90 37 PRO F CA 1
ATOM 5246 C C . PRO D 4 37 ? 137.222 153.802 161.379 1.00 139.98 37 PRO F C 1
ATOM 5247 O O . PRO D 4 37 ? 137.835 154.035 160.336 1.00 138.04 37 PRO F O 1
ATOM 5251 N N . ASP D 4 38 ? 137.312 154.570 162.467 1.00 147.74 38 ASP F N 1
ATOM 5252 C CA . ASP D 4 38 ? 138.232 155.720 162.555 1.00 154.55 38 ASP F CA 1
ATOM 5253 C C . ASP D 4 38 ? 139.729 155.367 162.679 1.00 148.17 38 ASP F C 1
ATOM 5254 O O . ASP D 4 38 ? 140.566 156.271 162.660 1.00 152.00 38 ASP F O 1
ATOM 5259 N N . ASP D 4 39 ? 140.056 154.081 162.830 1.00 143.17 39 ASP F N 1
ATOM 5260 C CA . ASP D 4 39 ? 141.444 153.607 162.970 1.00 140.54 39 ASP F CA 1
ATOM 5261 C C . ASP D 4 39 ? 142.348 154.098 161.831 1.00 139.97 39 ASP F C 1
ATOM 5262 O O . ASP D 4 39 ? 142.038 153.886 160.656 1.00 137.91 39 ASP F O 1
ATOM 5267 N N . LYS D 4 40 ? 143.450 154.757 162.199 1.00 142.35 40 LYS F N 1
ATOM 5268 C CA . LYS D 4 40 ? 144.450 155.256 161.246 1.00 144.82 40 LYS F CA 1
ATOM 5269 C C . LYS D 4 40 ? 145.843 154.720 161.589 1.00 134.97 40 LYS F C 1
ATOM 5270 O O . LYS D 4 40 ? 146.830 155.460 161.564 1.00 138.00 40 LYS F O 1
ATOM 5276 N N . TYR D 4 41 ? 145.911 153.427 161.902 1.00 130.39 41 TYR F N 1
ATOM 5277 C CA . TYR D 4 41 ? 147.171 152.761 162.230 1.00 122.27 41 TYR F CA 1
ATOM 5278 C C . TYR D 4 41 ? 147.398 151.536 161.339 1.00 120.93 41 TYR F C 1
ATOM 5279 O O . TYR D 4 41 ? 147.877 150.497 161.799 1.00 131.49 41 TYR F O 1
ATOM 5288 N N . SER D 4 42 ? 147.069 151.678 160.056 1.00 117.62 42 SER F N 1
ATOM 5289 C CA . SER D 4 42 ? 147.292 150.623 159.067 1.00 116.75 42 SER F CA 1
ATOM 5290 C C . SER D 4 42 ? 148.770 150.543 158.701 1.00 116.43 42 SER F C 1
ATOM 5291 O O . SER D 4 42 ? 149.330 149.451 158.603 1.00 114.61 42 SER F O 1
ATOM 5294 N N . ARG D 4 43 ? 149.389 151.708 158.501 1.00 120.72 43 ARG F N 1
ATOM 5295 C CA . ARG D 4 43 ? 150.846 151.818 158.307 1.00 119.49 43 ARG F CA 1
ATOM 5296 C C . ARG D 4 43 ? 151.629 151.187 159.453 1.00 108.54 43 ARG F C 1
ATOM 5297 O O . ARG D 4 43 ? 152.647 150.542 159.230 1.00 110.15 43 ARG F O 1
ATOM 5305 N N . HIS D 4 44 ? 151.122 151.364 160.669 1.00 108.80 44 HIS F N 1
ATOM 5306 C CA . HIS D 4 44 ? 151.804 150.944 161.888 1.00 114.32 44 HIS F CA 1
ATOM 5307 C C . HIS D 4 44 ? 151.742 149.421 162.043 1.00 104.22 44 HIS F C 1
ATOM 5308 O O . HIS D 4 44 ? 152.751 148.779 162.327 1.00 96.89 44 HIS F O 1
ATOM 5315 N N . ARG D 4 45 ? 150.544 148.866 161.863 1.00 104.59 45 ARG F N 1
ATOM 5316 C CA . ARG D 4 45 ? 150.327 147.420 161.925 1.00 110.17 45 ARG F CA 1
ATOM 5317 C C . ARG D 4 45 ? 151.087 146.664 160.839 1.00 107.52 45 ARG F C 1
ATOM 5318 O O . ARG D 4 45 ? 151.701 145.635 161.118 1.00 116.02 45 ARG F O 1
ATOM 5326 N N . ILE D 4 46 ? 151.034 147.169 159.610 1.00 106.61 46 ILE F N 1
ATOM 5327 C CA . ILE D 4 46 ? 151.770 146.573 158.488 1.00 108.21 46 ILE F CA 1
ATOM 5328 C C . ILE D 4 46 ? 153.281 146.638 158.716 1.00 109.39 46 ILE F C 1
ATOM 5329 O O . ILE D 4 46 ? 153.981 145.652 158.476 1.00 109.17 46 ILE F O 1
ATOM 5334 N N . THR D 4 47 ? 153.769 147.791 159.181 1.00 111.22 47 THR F N 1
ATOM 5335 C CA . THR D 4 47 ? 155.207 148.023 159.351 1.00 111.68 47 THR F CA 1
ATOM 5336 C C . THR D 4 47 ? 155.876 146.969 160.233 1.00 109.16 47 THR F C 1
ATOM 5337 O O . THR D 4 47 ? 156.931 146.456 159.856 1.00 118.57 47 THR F O 1
ATOM 5341 N N . ILE D 4 48 ? 155.275 146.636 161.377 1.00 109.88 48 ILE F N 1
ATOM 5342 C CA . ILE D 4 48 ? 155.861 145.615 162.262 1.00 122.44 48 ILE F CA 1
ATOM 5343 C C . ILE D 4 48 ? 155.477 144.184 161.893 1.00 119.93 48 ILE F C 1
ATOM 5344 O O . ILE D 4 48 ? 156.240 143.264 162.176 1.00 126.77 48 ILE F O 1
ATOM 5349 N N . LYS D 4 49 ? 154.309 143.988 161.280 1.00 121.07 49 LYS F N 1
ATOM 5350 C CA . LYS D 4 49 ? 153.941 142.663 160.757 1.00 124.42 49 LYS F CA 1
ATOM 5351 C C . LYS D 4 49 ? 154.897 142.200 159.644 1.00 125.57 49 LYS F C 1
ATOM 5352 O O . LYS D 4 49 ? 155.120 140.997 159.485 1.00 131.98 49 LYS F O 1
ATOM 5358 N N . LYS D 4 50 ? 155.451 143.151 158.890 1.00 123.20 50 LYS F N 1
ATOM 5359 C CA . LYS D 4 50 ? 156.521 142.869 157.922 1.00 128.51 50 LYS F CA 1
ATOM 5360 C C . LYS D 4 50 ? 157.832 142.459 158.597 1.00 129.74 50 LYS F C 1
ATOM 5361 O O . LYS D 4 50 ? 158.469 141.496 158.164 1.00 135.22 50 LYS F O 1
ATOM 5367 N N . ARG D 4 51 ? 158.234 143.195 159.637 1.00 127.06 51 ARG F N 1
ATOM 5368 C CA . ARG D 4 51 ? 159.492 142.928 160.362 1.00 134.57 51 ARG F CA 1
ATOM 5369 C C . ARG D 4 51 ? 159.603 141.500 160.903 1.00 132.60 51 ARG F C 1
ATOM 5370 O O . ARG D 4 51 ? 160.626 140.840 160.721 1.00 136.43 51 ARG F O 1
ATOM 5378 N N . PHE D 4 52 ? 158.543 141.041 161.562 1.00 129.87 52 PHE F N 1
ATOM 5379 C CA . PHE D 4 52 ? 158.516 139.717 162.189 1.00 140.23 52 PHE F CA 1
ATOM 5380 C C . PHE D 4 52 ? 157.974 138.601 161.280 1.00 143.23 52 PHE F C 1
ATOM 5381 O O . PHE D 4 52 ? 157.792 137.468 161.735 1.00 134.28 52 PHE F O 1
ATOM 5389 N N . LYS D 4 53 ? 157.735 138.926 160.004 1.00 145.39 53 LYS F N 1
ATOM 5390 C CA . LYS D 4 53 ? 157.335 137.960 158.967 1.00 147.01 53 LYS F CA 1
ATOM 5391 C C . LYS D 4 53 ? 155.989 137.284 159.270 1.00 143.10 53 LYS F C 1
ATOM 5392 O O . LYS D 4 53 ? 155.807 136.094 158.995 1.00 147.69 53 LYS F O 1
ATOM 5398 N N . VAL D 4 54 ? 155.055 138.062 159.818 1.00 138.95 54 VAL F N 1
ATOM 5399 C CA . VAL D 4 54 ? 153.708 137.577 160.175 1.00 136.42 54 VAL F CA 1
ATOM 5400 C C . VAL D 4 54 ? 152.584 138.273 159.388 1.00 127.33 54 VAL F C 1
ATOM 5401 O O . VAL D 4 54 ? 151.404 138.086 159.700 1.00 124.15 54 VAL F O 1
ATOM 5405 N N . LEU D 4 55 ? 152.943 139.056 158.368 1.00 125.28 55 LEU F N 1
ATOM 5406 C CA . LEU D 4 55 ? 151.957 139.664 157.476 1.00 125.21 55 LEU F CA 1
ATOM 5407 C C . LEU D 4 55 ? 151.327 138.567 156.621 1.00 130.81 55 LEU F C 1
ATOM 5408 O O . LEU D 4 55 ? 151.995 137.594 156.266 1.00 135.86 55 LEU F O 1
ATOM 5413 N N . MET D 4 56 ? 150.046 138.731 156.297 1.00 138.65 56 MET F N 1
ATOM 5414 C CA . MET D 4 56 ? 149.256 137.689 155.619 1.00 142.03 56 MET F CA 1
ATOM 5415 C C . MET D 4 56 ? 149.823 137.263 154.259 1.00 144.16 56 MET F C 1
ATOM 5416 O O . MET D 4 56 ? 149.696 136.100 153.871 1.00 138.20 56 MET F O 1
ATOM 5421 N N . THR D 4 57 ? 150.443 138.208 153.552 1.00 147.10 57 THR F N 1
ATOM 5422 C CA . THR D 4 57 ? 151.066 137.945 152.250 1.00 149.11 57 THR F CA 1
ATOM 5423 C C . THR D 4 57 ? 152.301 137.039 152.360 1.00 156.03 57 THR F C 1
ATOM 5424 O O . THR D 4 57 ? 152.551 136.215 151.478 1.00 162.19 57 THR F O 1
ATOM 5428 N N . GLN D 4 58 ? 153.055 137.190 153.448 1.00 160.86 58 GLN F N 1
ATOM 5429 C CA . GLN D 4 58 ? 154.304 136.444 153.668 1.00 161.64 58 GLN F CA 1
ATOM 5430 C C . GLN D 4 58 ? 154.121 134.998 154.162 1.00 167.13 58 GLN F C 1
ATOM 5431 O O . GLN D 4 58 ? 155.094 134.242 154.207 1.00 164.94 58 GLN F O 1
ATOM 5437 N N . GLN D 4 59 ? 152.892 134.613 154.517 1.00 179.87 59 GLN F N 1
ATOM 5438 C CA . GLN D 4 59 ? 152.598 133.247 154.977 1.00 188.54 59 GLN F CA 1
ATOM 5439 C C . GLN D 4 59 ? 152.488 132.300 153.770 1.00 198.45 59 GLN F C 1
ATOM 5440 O O . GLN D 4 59 ? 152.440 132.769 152.628 1.00 192.82 59 GLN F O 1
ATOM 5446 N N . PRO D 4 60 ? 152.462 130.966 154.008 1.00 215.06 60 PRO F N 1
ATOM 5447 C CA . PRO D 4 60 ? 152.253 130.027 152.891 1.00 217.04 60 PRO F CA 1
ATOM 5448 C C . PRO D 4 60 ? 150.895 130.217 152.207 1.00 221.70 60 PRO F C 1
ATOM 5449 O O . PRO D 4 60 ? 149.884 130.404 152.891 1.00 218.63 60 PRO F O 1
ATOM 5453 N N . ARG D 4 61 ? 150.884 130.168 150.873 1.00 227.83 61 ARG F N 1
ATOM 5454 C CA . ARG D 4 61 ? 149.685 130.492 150.091 1.00 231.42 61 ARG F CA 1
ATOM 5455 C C . ARG D 4 61 ? 148.618 129.392 150.227 1.00 231.34 61 ARG F C 1
ATOM 5456 O O . ARG D 4 61 ? 148.964 128.207 150.240 1.00 228.80 61 ARG F O 1
ATOM 5464 N N . PRO D 4 62 ? 147.324 129.775 150.334 1.00 234.03 62 PRO F N 1
ATOM 5465 C CA . PRO D 4 62 ? 146.273 128.764 150.538 1.00 234.18 62 PRO F CA 1
ATOM 5466 C C . PRO D 4 62 ? 145.976 127.862 149.328 1.00 235.77 62 PRO F C 1
ATOM 5467 O O . PRO D 4 62 ? 146.387 128.166 148.204 1.00 234.92 62 PRO F O 1
ATOM 5471 N N . VAL D 4 63 ? 145.249 126.773 149.586 1.00 236.79 63 VAL F N 1
ATOM 5472 C CA . VAL D 4 63 ? 144.910 125.758 148.577 1.00 235.90 63 VAL F CA 1
ATOM 5473 C C . VAL D 4 63 ? 143.517 126.024 148.000 1.00 231.27 63 VAL F C 1
ATOM 5474 O O . VAL D 4 63 ? 142.525 125.988 148.732 1.00 225.13 63 VAL F O 1
ATOM 5478 N N . LEU D 4 64 ? 143.459 126.287 146.693 1.00 229.81 64 LEU F N 1
ATOM 5479 C CA . LEU D 4 64 ? 142.210 126.607 145.990 1.00 224.34 64 LEU F CA 1
ATOM 5480 C C . LEU D 4 64 ? 141.972 125.639 144.835 1.00 219.26 64 LEU F C 1
ATOM 5481 O O . LEU D 4 64 ? 142.901 125.234 144.135 1.00 213.96 64 LEU F O 1
ATOM 5487 N N . LYS E 1 43 ? 174.258 110.192 128.084 1.00 212.43 43 LYS G N 1
ATOM 5488 C CA . LYS E 1 43 ? 174.008 110.497 129.534 1.00 218.04 43 LYS G CA 1
ATOM 5489 C C . LYS E 1 43 ? 172.811 111.423 129.840 1.00 216.97 43 LYS G C 1
ATOM 5490 O O . LYS E 1 43 ? 172.360 111.464 130.984 1.00 215.32 43 LYS G O 1
ATOM 5496 N N . VAL E 1 44 ? 172.309 112.160 128.844 1.00 213.08 44 VAL G N 1
ATOM 5497 C CA . VAL E 1 44 ? 171.068 112.963 128.970 1.00 208.12 44 VAL G CA 1
ATOM 5498 C C . VAL E 1 44 ? 169.885 112.164 129.546 1.00 210.18 44 VAL G C 1
ATOM 5499 O O . VAL E 1 44 ? 169.074 112.718 130.291 1.00 207.45 44 VAL G O 1
ATOM 5503 N N . ALA E 1 45 ? 169.800 110.876 129.203 1.00 214.62 45 ALA G N 1
ATOM 5504 C CA . ALA E 1 45 ? 168.785 109.968 129.756 1.00 210.39 45 ALA G CA 1
ATOM 5505 C C . ALA E 1 45 ? 168.786 109.895 131.291 1.00 206.81 45 ALA G C 1
ATOM 5506 O O . ALA E 1 45 ? 167.720 109.780 131.899 1.00 204.70 45 ALA G O 1
ATOM 5508 N N . LYS E 1 46 ? 169.970 109.962 131.906 1.00 205.45 46 LYS G N 1
ATOM 5509 C CA . LYS E 1 46 ? 170.087 109.970 133.374 1.00 203.83 46 LYS G CA 1
ATOM 5510 C C . LYS E 1 46 ? 169.605 111.278 134.016 1.00 198.13 46 LYS G C 1
ATOM 5511 O O . LYS E 1 46 ? 169.044 111.246 135.115 1.00 199.33 46 LYS G O 1
ATOM 5517 N N . LEU E 1 47 ? 169.829 112.415 133.349 1.00 187.81 47 LEU G N 1
ATOM 5518 C CA . LEU E 1 47 ? 169.413 113.722 133.883 1.00 175.52 47 LEU G CA 1
ATOM 5519 C C . LEU E 1 47 ? 167.903 113.797 134.104 1.00 168.76 47 LEU G C 1
ATOM 5520 O O . LEU E 1 47 ? 167.120 113.437 133.222 1.00 162.82 47 LEU G O 1
ATOM 5525 N N . ASP E 1 48 ? 167.514 114.260 135.290 1.00 162.68 48 ASP G N 1
ATOM 5526 C CA . ASP E 1 48 ? 166.127 114.618 135.574 1.00 158.92 48 ASP G CA 1
ATOM 5527 C C . ASP E 1 48 ? 165.784 115.859 134.753 1.00 154.03 48 ASP G C 1
ATOM 5528 O O . ASP E 1 48 ? 166.666 116.671 134.452 1.00 162.08 48 ASP G O 1
ATOM 5533 N N . THR E 1 49 ? 164.510 116.009 134.397 1.00 144.71 49 THR G N 1
ATOM 5534 C CA . THR E 1 49 ? 164.058 117.140 133.574 1.00 136.28 49 THR G CA 1
ATOM 5535 C C . THR E 1 49 ? 164.275 118.514 134.225 1.00 131.90 49 THR G C 1
ATOM 5536 O O . THR E 1 49 ? 164.315 119.525 133.521 1.00 131.97 49 THR G O 1
ATOM 5540 N N . SER E 1 50 ? 164.410 118.550 135.552 1.00 128.67 50 SER G N 1
ATOM 5541 C CA . SER E 1 50 ? 164.781 119.774 136.277 1.00 128.32 50 SER G CA 1
ATOM 5542 C C . SER E 1 50 ? 166.209 120.274 136.004 1.00 125.23 50 SER G C 1
ATOM 5543 O O . SER E 1 50 ? 166.520 121.430 136.298 1.00 125.38 50 SER G O 1
ATOM 5546 N N . GLN E 1 51 ? 167.069 119.406 135.469 1.00 122.85 51 GLN G N 1
ATOM 5547 C CA . GLN E 1 51 ? 168.446 119.761 135.111 1.00 124.60 51 GLN G CA 1
ATOM 5548 C C . GLN E 1 51 ? 168.656 119.960 133.599 1.00 119.33 51 GLN G C 1
ATOM 5549 O O . GLN E 1 51 ? 169.798 120.007 133.134 1.00 121.81 51 GLN G O 1
ATOM 5555 N N . TRP E 1 52 ? 167.565 120.085 132.838 1.00 115.56 52 TRP G N 1
ATOM 5556 C CA . TRP E 1 52 ? 167.639 120.439 131.413 1.00 110.30 52 TRP G CA 1
ATOM 5557 C C . TRP E 1 52 ? 167.795 121.962 131.300 1.00 106.65 52 TRP G C 1
ATOM 5558 O O . TRP E 1 52 ? 167.229 122.701 132.109 1.00 109.24 52 TRP G O 1
ATOM 5569 N N . PRO E 1 53 ? 168.550 122.439 130.292 1.00 106.91 53 PRO G N 1
ATOM 5570 C CA . PRO E 1 53 ? 168.941 123.847 130.258 1.00 109.22 53 PRO G CA 1
ATOM 5571 C C . PRO E 1 53 ? 167.861 124.834 129.792 1.00 105.10 53 PRO G C 1
ATOM 5572 O O . PRO E 1 53 ? 167.123 124.556 128.839 1.00 98.51 53 PRO G O 1
ATOM 5576 N N . LEU E 1 54 ? 167.860 126.012 130.418 1.00 104.58 54 LEU G N 1
ATOM 5577 C CA . LEU E 1 54 ? 167.002 127.131 130.008 1.00 104.68 54 LEU G CA 1
ATOM 5578 C C . LEU E 1 54 ? 165.527 126.764 129.882 1.00 103.66 54 LEU G C 1
ATOM 5579 O O . LEU E 1 54 ? 164.985 126.105 130.775 1.00 115.31 54 LEU G O 1
ATOM 5584 N N . LEU E 1 55 ? 164.909 127.131 128.764 1.00 97.83 55 LEU G N 1
ATOM 5585 C CA . LEU E 1 55 ? 163.475 126.981 128.590 1.00 94.37 55 LEU G CA 1
ATOM 5586 C C . LEU E 1 55 ? 162.923 125.545 128.528 1.00 90.74 55 LEU G C 1
ATOM 5587 O O . LEU E 1 55 ? 161.708 125.349 128.644 1.00 96.02 55 LEU G O 1
ATOM 5592 N N . LEU E 1 56 ? 163.797 124.552 128.361 1.00 95.36 56 LEU G N 1
ATOM 5593 C CA . LEU E 1 56 ? 163.406 123.136 128.487 1.00 97.83 56 LEU G CA 1
ATOM 5594 C C . LEU E 1 56 ? 163.426 122.600 129.929 1.00 95.39 56 LEU G C 1
ATOM 5595 O O . LEU E 1 56 ? 163.134 121.424 130.144 1.00 101.25 56 LEU G O 1
ATOM 5600 N N . LYS E 1 57 ? 163.760 123.442 130.907 1.00 95.91 57 LYS G N 1
ATOM 5601 C CA . LYS E 1 57 ? 163.765 123.030 132.310 1.00 99.28 57 LYS G CA 1
ATOM 5602 C C . LYS E 1 57 ? 162.346 122.696 132.781 1.00 100.70 57 LYS G C 1
ATOM 5603 O O . LYS E 1 57 ? 161.422 123.480 132.571 1.00 103.00 57 LYS G O 1
ATOM 5609 N N . ASN E 1 58 ? 162.195 121.534 133.414 1.00 104.59 58 ASN G N 1
ATOM 5610 C CA . ASN E 1 58 ? 160.906 121.042 133.922 1.00 108.52 58 ASN G CA 1
ATOM 5611 C C . ASN E 1 58 ? 159.802 120.947 132.857 1.00 107.65 58 ASN G C 1
ATOM 5612 O O . ASN E 1 58 ? 158.637 121.243 133.132 1.00 111.78 58 ASN G O 1
ATOM 5617 N N . PHE E 1 59 ? 160.173 120.528 131.648 1.00 109.45 59 PHE G N 1
ATOM 5618 C CA . PHE E 1 59 ? 159.225 120.461 130.527 1.00 114.64 59 PHE G CA 1
ATOM 5619 C C . PHE E 1 59 ? 158.151 119.379 130.704 1.00 115.38 59 PHE G C 1
ATOM 5620 O O . PHE E 1 59 ? 157.054 119.506 130.157 1.00 121.87 59 PHE G O 1
ATOM 5628 N N . ASP E 1 60 ? 158.467 118.322 131.451 1.00 121.18 60 ASP G N 1
ATOM 5629 C CA . ASP E 1 60 ? 157.494 117.249 131.734 1.00 130.90 60 ASP G CA 1
ATOM 5630 C C . ASP E 1 60 ? 156.317 117.671 132.638 1.00 129.29 60 ASP G C 1
ATOM 5631 O O . ASP E 1 60 ? 155.302 116.972 132.691 1.00 132.22 60 ASP G O 1
ATOM 5636 N N . LYS E 1 61 ? 156.463 118.797 133.341 1.00 126.91 61 LYS G N 1
ATOM 5637 C CA . LYS E 1 61 ? 155.383 119.379 134.151 1.00 130.29 61 LYS G CA 1
ATOM 5638 C C . LYS E 1 61 ? 154.523 120.422 133.409 1.00 120.99 61 LYS G C 1
ATOM 5639 O O . LYS E 1 61 ? 153.650 121.046 134.015 1.00 122.72 61 LYS G O 1
ATOM 5645 N N . LEU E 1 62 ? 154.764 120.601 132.110 1.00 111.45 62 LEU G N 1
ATOM 5646 C CA . LEU E 1 62 ? 153.826 121.303 131.235 1.00 108.89 62 LEU G CA 1
ATOM 5647 C C . LEU E 1 62 ? 152.680 120.354 130.889 1.00 106.56 62 LEU G C 1
ATOM 5648 O O . LEU E 1 62 ? 152.856 119.131 130.893 1.00 113.68 62 LEU G O 1
ATOM 5653 N N . ASN E 1 63 ? 151.516 120.916 130.583 1.00 98.58 63 ASN G N 1
ATOM 5654 C CA . ASN E 1 63 ? 150.355 120.121 130.186 1.00 97.91 63 ASN G CA 1
ATOM 5655 C C . ASN E 1 63 ? 150.532 119.651 128.751 1.00 98.22 63 ASN G C 1
ATOM 5656 O O . ASN E 1 63 ? 150.802 120.464 127.868 1.00 108.94 63 ASN G O 1
ATOM 5661 N N . VAL E 1 64 ? 150.372 118.352 128.520 1.00 96.12 64 VAL G N 1
ATOM 5662 C CA . VAL E 1 64 ? 150.611 117.749 127.207 1.00 96.57 64 VAL G CA 1
ATOM 5663 C C . VAL E 1 64 ? 149.309 117.746 126.411 1.00 94.52 64 VAL G C 1
ATOM 5664 O O . VAL E 1 64 ? 148.322 117.143 126.847 1.00 100.58 64 VAL G O 1
ATOM 5668 N N . ARG E 1 65 ? 149.301 118.424 125.263 1.00 90.06 65 ARG G N 1
ATOM 5669 C CA . ARG E 1 65 ? 148.157 118.395 124.347 1.00 94.61 65 ARG G CA 1
ATOM 5670 C C . ARG E 1 65 ? 148.269 117.181 123.432 1.00 99.94 65 ARG G C 1
ATOM 5671 O O . ARG E 1 65 ? 147.327 116.396 123.306 1.00 102.53 65 ARG G O 1
ATOM 5679 N N . THR E 1 66 ? 149.427 117.052 122.791 1.00 103.74 66 THR G N 1
ATOM 5680 C CA . THR E 1 66 ? 149.752 115.901 121.949 1.00 109.41 66 THR G CA 1
ATOM 5681 C C . THR E 1 66 ? 151.259 115.659 121.956 1.00 107.62 66 THR G C 1
ATOM 5682 O O . THR E 1 66 ? 152.044 116.605 122.028 1.00 113.01 66 THR G O 1
ATOM 5686 N N . THR E 1 67 ? 151.647 114.390 121.879 1.00 114.14 67 THR G N 1
ATOM 5687 C CA . THR E 1 67 ? 153.054 113.989 121.904 1.00 116.25 67 THR G CA 1
ATOM 5688 C C . THR E 1 67 ? 153.643 113.717 120.520 1.00 112.52 67 THR G C 1
ATOM 5689 O O . THR E 1 67 ? 154.857 113.572 120.405 1.00 112.69 67 THR G O 1
ATOM 5693 N N . HIS E 1 68 ? 152.807 113.665 119.480 1.00 118.51 68 HIS G N 1
ATOM 5694 C CA . HIS E 1 68 ? 153.274 113.317 118.136 1.00 124.97 68 HIS G CA 1
ATOM 5695 C C . HIS E 1 68 ? 153.566 114.534 117.254 1.00 116.50 68 HIS G C 1
ATOM 5696 O O . HIS E 1 68 ? 152.739 115.435 117.120 1.00 111.34 68 HIS G O 1
ATOM 5703 N N . TYR E 1 69 ? 154.752 114.524 116.651 1.00 112.82 69 TYR G N 1
ATOM 5704 C CA . TYR E 1 69 ? 155.125 115.457 115.593 1.00 115.43 69 TYR G CA 1
ATOM 5705 C C . TYR E 1 69 ? 156.311 114.881 114.817 1.00 112.66 69 TYR G C 1
ATOM 5706 O O . TYR E 1 69 ? 156.938 113.926 115.273 1.00 115.85 69 TYR G O 1
ATOM 5715 N N . THR E 1 70 ? 156.600 115.459 113.654 1.00 116.21 70 THR G N 1
ATOM 5716 C CA . THR E 1 70 ? 157.735 115.051 112.822 1.00 119.80 70 THR G CA 1
ATOM 5717 C C . THR E 1 70 ? 158.925 115.988 113.089 1.00 126.98 70 THR G C 1
ATOM 5718 O O . THR E 1 70 ? 158.856 117.172 112.738 1.00 131.85 70 THR G O 1
ATOM 5722 N N . PRO E 1 71 ? 160.015 115.476 113.711 1.00 128.14 71 PRO G N 1
ATOM 5723 C CA . PRO E 1 71 ? 161.183 116.342 113.943 1.00 131.16 71 PRO G CA 1
ATOM 5724 C C . PRO E 1 71 ? 161.943 116.700 112.664 1.00 130.85 71 PRO G C 1
ATOM 5725 O O . PRO E 1 71 ? 161.997 115.892 111.734 1.00 131.08 71 PRO G O 1
ATOM 5729 N N . LEU E 1 72 ? 162.524 117.900 112.644 1.00 135.01 72 LEU G N 1
ATOM 5730 C CA . LEU E 1 72 ? 163.289 118.409 111.501 1.00 139.36 72 LEU G CA 1
ATOM 5731 C C . LEU E 1 72 ? 164.691 118.835 111.942 1.00 144.92 72 LEU G C 1
ATOM 5732 O O . LEU E 1 72 ? 164.852 119.435 113.007 1.00 155.10 72 LEU G O 1
ATOM 5737 N N . ALA E 1 73 ? 165.694 118.531 111.118 1.00 145.08 73 ALA G N 1
ATOM 5738 C CA . ALA E 1 73 ? 167.087 118.887 111.408 1.00 148.00 73 ALA G CA 1
ATOM 5739 C C . ALA E 1 73 ? 167.354 120.338 111.008 1.00 150.11 73 ALA G C 1
ATOM 5740 O O . ALA E 1 73 ? 167.925 120.607 109.946 1.00 157.19 73 ALA G O 1
ATOM 5742 N N . CYS E 1 74 ? 166.928 121.262 111.868 1.00 148.87 74 CYS G N 1
ATOM 5743 C CA . CYS E 1 74 ? 166.986 122.700 111.577 1.00 156.36 74 CYS G CA 1
ATOM 5744 C C . CYS E 1 74 ? 167.655 123.495 112.693 1.00 154.55 74 CYS G C 1
ATOM 5745 O O . CYS E 1 74 ? 168.670 124.160 112.469 1.00 154.86 74 CYS G O 1
ATOM 5748 N N . GLY E 1 75 ? 167.076 123.425 113.888 1.00 145.71 75 GLY G N 1
ATOM 5749 C CA . GLY E 1 75 ? 167.567 124.177 115.033 1.00 140.42 75 GLY G CA 1
ATOM 5750 C C . GLY E 1 75 ? 168.660 123.453 115.788 1.00 132.09 75 GLY G C 1
ATOM 5751 O O . GLY E 1 75 ? 169.016 122.311 115.477 1.00 136.56 75 GLY G O 1
ATOM 5752 N N . SER E 1 76 ? 169.206 124.156 116.771 1.00 123.66 76 SER G N 1
ATOM 5753 C CA . SER E 1 76 ? 170.078 123.581 117.783 1.00 125.92 76 SER G CA 1
ATOM 5754 C C . SER E 1 76 ? 169.540 124.024 119.129 1.00 114.81 76 SER G C 1
ATOM 5755 O O . SER E 1 76 ? 168.687 124.910 119.196 1.00 107.29 76 SER G O 1
ATOM 5758 N N . ASN E 1 77 ? 170.027 123.405 120.199 1.00 111.85 77 ASN G N 1
ATOM 5759 C CA . ASN E 1 77 ? 169.782 123.930 121.534 1.00 111.80 77 ASN G CA 1
ATOM 5760 C C . ASN E 1 77 ? 170.505 125.274 121.628 1.00 113.11 77 ASN G C 1
ATOM 5761 O O . ASN E 1 77 ? 171.628 125.387 121.135 1.00 118.79 77 ASN G O 1
ATOM 5766 N N . PRO E 1 78 ? 169.877 126.292 122.256 1.00 112.91 78 PRO G N 1
ATOM 5767 C CA . PRO E 1 78 ? 170.472 127.640 122.281 1.00 109.17 78 PRO G CA 1
ATOM 5768 C C . PRO E 1 78 ? 171.937 127.729 122.755 1.00 107.39 78 PRO G C 1
ATOM 5769 O O . PRO E 1 78 ? 172.658 128.631 122.319 1.00 103.87 78 PRO G O 1
ATOM 5773 N N . LEU E 1 79 ? 172.363 126.813 123.631 1.00 103.54 79 LEU G N 1
ATOM 5774 C CA . LEU E 1 79 ? 173.763 126.751 124.073 1.00 101.80 79 LEU G CA 1
ATOM 5775 C C . LEU E 1 79 ? 174.753 126.226 123.028 1.00 99.53 79 LEU G C 1
ATOM 5776 O O . LEU E 1 79 ? 175.955 126.469 123.160 1.00 106.75 79 LEU G O 1
ATOM 5781 N N . LYS E 1 80 ? 174.266 125.517 122.008 1.00 101.68 80 LYS G N 1
ATOM 5782 C CA . LYS E 1 80 ? 175.122 124.945 120.959 1.00 106.70 80 LYS G CA 1
ATOM 5783 C C . LYS E 1 80 ? 175.010 125.642 119.602 1.00 100.38 80 LYS G C 1
ATOM 5784 O O . LYS E 1 80 ? 175.353 125.053 118.576 1.00 102.02 80 LYS G O 1
ATOM 5790 N N . ARG E 1 81 ? 174.543 126.889 119.591 1.00 105.43 81 ARG G N 1
ATOM 5791 C CA . ARG E 1 81 ? 174.515 127.681 118.362 1.00 110.73 81 ARG G CA 1
ATOM 5792 C C . ARG E 1 81 ? 175.946 127.951 117.901 1.00 117.64 81 ARG G C 1
ATOM 5793 O O . ARG E 1 81 ? 176.848 128.112 118.728 1.00 125.54 81 ARG G O 1
ATOM 5801 N N . GLU E 1 82 ? 176.149 127.980 116.586 1.00 121.81 82 GLU G N 1
ATOM 5802 C CA . GLU E 1 82 ? 177.442 128.338 115.999 1.00 126.40 82 GLU G CA 1
ATOM 5803 C C . GLU E 1 82 ? 177.820 129.752 116.462 1.00 124.33 82 GLU G C 1
ATOM 5804 O O . GLU E 1 82 ? 176.981 130.653 116.439 1.00 127.41 82 GLU G O 1
ATOM 5810 N N . ILE E 1 83 ? 179.079 129.924 116.877 1.00 118.99 83 ILE G N 1
ATOM 5811 C CA . ILE E 1 83 ? 179.535 131.110 117.635 1.00 119.24 83 ILE G CA 1
ATOM 5812 C C . ILE E 1 83 ? 179.055 132.465 117.087 1.00 122.49 83 ILE G C 1
ATOM 5813 O O . ILE E 1 83 ? 178.745 133.369 117.865 1.00 126.43 83 ILE G O 1
ATOM 5818 N N . GLY E 1 84 ? 179.005 132.598 115.763 1.00 123.35 84 GLY G N 1
ATOM 5819 C CA . GLY E 1 84 ? 178.404 133.763 115.112 1.00 120.73 84 GLY G CA 1
ATOM 5820 C C . GLY E 1 84 ? 176.961 133.967 115.541 1.00 123.57 84 GLY G C 1
ATOM 5821 O O . GLY E 1 84 ? 176.631 134.997 116.120 1.00 125.62 84 GLY G O 1
ATOM 5822 N N . ASP E 1 85 ? 176.118 132.967 115.284 1.00 127.19 85 ASP G N 1
ATOM 5823 C CA . ASP E 1 85 ? 174.695 132.996 115.673 1.00 127.99 85 ASP G CA 1
ATOM 5824 C C . ASP E 1 85 ? 174.489 133.125 117.186 1.00 121.09 85 ASP G C 1
ATOM 5825 O O . ASP E 1 85 ? 173.567 133.814 117.627 1.00 124.47 85 ASP G O 1
ATOM 5830 N N . TYR E 1 86 ? 175.338 132.445 117.962 1.00 114.27 86 TYR G N 1
ATOM 5831 C CA . TYR E 1 86 ? 175.299 132.484 119.432 1.00 107.68 86 TYR G CA 1
ATOM 5832 C C . TYR E 1 86 ? 175.450 133.908 119.983 1.00 109.91 86 TYR G C 1
ATOM 5833 O O . TYR E 1 86 ? 174.739 134.289 120.914 1.00 119.38 86 TYR G O 1
ATOM 5842 N N . ILE E 1 87 ? 176.370 134.676 119.406 1.00 106.07 87 ILE G N 1
ATOM 5843 C CA . ILE E 1 87 ? 176.587 136.073 119.801 1.00 112.97 87 ILE G CA 1
ATOM 5844 C C . ILE E 1 87 ? 175.481 137.006 119.280 1.00 111.90 87 ILE G C 1
ATOM 5845 O O . ILE E 1 87 ? 175.085 137.935 119.988 1.00 110.87 87 ILE G O 1
ATOM 5850 N N . ARG E 1 88 ? 174.983 136.760 118.065 1.00 115.60 88 ARG G N 1
ATOM 5851 C CA . ARG E 1 88 ? 173.911 137.588 117.484 1.00 119.33 88 ARG G CA 1
ATOM 5852 C C . ARG E 1 88 ? 172.548 137.430 118.193 1.00 112.84 88 ARG G C 1
ATOM 5853 O O . ARG E 1 88 ? 171.673 138.278 118.028 1.00 114.47 88 ARG G O 1
ATOM 5861 N N . THR E 1 89 ? 172.371 136.350 118.960 1.00 112.86 89 THR G N 1
ATOM 5862 C CA . THR E 1 89 ? 171.164 136.129 119.768 1.00 113.90 89 THR G CA 1
ATOM 5863 C C . THR E 1 89 ? 171.441 136.184 121.277 1.00 107.76 89 THR G C 1
ATOM 5864 O O . THR E 1 89 ? 170.664 135.645 122.073 1.00 115.57 89 THR G O 1
ATOM 5868 N N . GLY E 1 90 ? 172.528 136.842 121.675 1.00 100.00 90 GLY G N 1
ATOM 5869 C CA . GLY E 1 90 ? 173.012 136.770 123.057 1.00 96.68 90 GLY G CA 1
ATOM 5870 C C . GLY E 1 90 ? 172.986 138.078 123.813 1.00 96.16 90 GLY G C 1
ATOM 5871 O O . GLY E 1 90 ? 172.673 139.134 123.249 1.00 96.88 90 GLY G O 1
ATOM 5872 N N . PHE E 1 91 ? 173.312 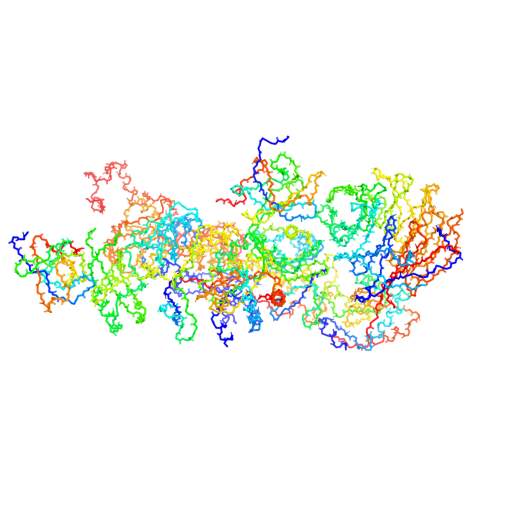137.996 125.103 1.00 90.60 91 PHE G N 1
ATOM 5873 C CA . PHE E 1 91 ? 173.478 139.178 125.952 1.00 91.12 91 PHE G CA 1
ATOM 5874 C C . PHE E 1 91 ? 174.639 138.986 126.921 1.00 87.10 91 PHE G C 1
ATOM 5875 O O . PHE E 1 91 ? 175.070 137.861 127.162 1.00 88.20 91 PHE G O 1
ATOM 5883 N N . ILE E 1 92 ? 175.122 140.095 127.479 1.00 85.44 92 ILE G N 1
ATOM 5884 C CA . ILE E 1 92 ? 176.160 140.088 128.512 1.00 84.42 92 ILE G CA 1
ATOM 5885 C C . ILE E 1 92 ? 175.603 140.704 129.794 1.00 82.87 92 ILE G C 1
ATOM 5886 O O . ILE E 1 92 ? 175.016 141.781 129.765 1.00 79.06 92 ILE G O 1
ATOM 5891 N N . ASN E 1 93 ? 175.786 139.998 130.909 1.00 92.18 93 ASN G N 1
ATOM 5892 C CA . ASN E 1 93 ? 175.500 140.530 132.243 1.00 90.81 93 ASN G CA 1
ATOM 5893 C C . ASN E 1 93 ? 176.760 141.249 132.717 1.00 90.51 93 ASN G C 1
ATOM 5894 O O . ASN E 1 93 ? 177.622 140.658 133.370 1.00 82.70 93 ASN G O 1
ATOM 5899 N N . LEU E 1 94 ? 176.867 142.529 132.367 1.00 89.24 94 LEU G N 1
ATOM 5900 C CA . LEU E 1 94 ? 178.093 143.291 132.589 1.00 86.14 94 LEU G CA 1
ATOM 5901 C C . LEU E 1 94 ? 178.152 143.939 133.973 1.00 79.08 94 LEU G C 1
ATOM 5902 O O . LEU E 1 94 ? 177.129 144.357 134.508 1.00 77.74 94 LEU G O 1
ATOM 5907 N N . ASP E 1 95 ? 179.360 144.006 134.532 1.00 80.55 95 ASP G N 1
ATOM 5908 C CA . ASP E 1 95 ? 179.656 144.818 135.711 1.00 85.46 95 ASP G CA 1
ATOM 5909 C C . ASP E 1 95 ? 180.265 146.130 135.224 1.00 90.76 95 ASP G C 1
ATOM 5910 O O . ASP E 1 95 ? 181.457 146.189 134.902 1.00 99.05 95 ASP G O 1
ATOM 5915 N N . LYS E 1 96 ? 179.439 147.172 135.146 1.00 90.54 96 LYS G N 1
ATOM 5916 C CA . LYS E 1 96 ? 179.846 148.454 134.568 1.00 90.45 96 LYS G CA 1
ATOM 5917 C C . LYS E 1 96 ? 180.961 149.098 135.408 1.00 90.41 96 LYS G C 1
ATOM 5918 O O . LYS E 1 96 ? 180.877 149.085 136.640 1.00 90.83 96 LYS G O 1
ATOM 5924 N N . PRO E 1 97 ? 182.014 149.642 134.759 1.00 85.86 97 PRO G N 1
ATOM 5925 C CA . PRO E 1 97 ? 183.028 150.374 135.522 1.00 86.98 97 PRO G CA 1
ATOM 5926 C C . PRO E 1 97 ? 182.573 151.784 135.914 1.00 98.21 97 PRO G C 1
ATOM 5927 O O . PRO E 1 97 ? 181.504 152.229 135.487 1.00 104.88 97 PRO G O 1
ATOM 5931 N N . SER E 1 98 ? 183.394 152.482 136.699 1.00 105.53 98 SER G N 1
ATOM 5932 C CA . SER E 1 98 ? 182.966 153.718 137.367 1.00 114.28 98 SER G CA 1
ATOM 5933 C C . SER E 1 98 ? 183.241 155.047 136.656 1.00 117.72 98 SER G C 1
ATOM 5934 O O . SER E 1 98 ? 182.828 156.078 137.169 1.00 137.14 98 SER G O 1
ATOM 5937 N N . ASN E 1 99 ? 183.948 155.060 135.528 1.00 111.67 99 ASN G N 1
ATOM 5938 C CA . ASN E 1 99 ? 184.153 156.328 134.778 1.00 109.94 99 ASN G CA 1
ATOM 5939 C C . ASN E 1 99 ? 183.186 156.631 133.615 1.00 101.70 99 ASN G C 1
ATOM 5940 O O . ASN E 1 99 ? 182.623 157.725 133.574 1.00 103.27 99 ASN G O 1
ATOM 5945 N N . PRO E 1 100 ? 182.998 155.684 132.671 1.00 104.66 100 PRO G N 1
ATOM 5946 C CA . PRO E 1 100 ? 182.256 156.013 131.452 1.00 105.81 100 PRO G CA 1
ATOM 5947 C C . PRO E 1 100 ? 180.737 155.993 131.629 1.00 100.14 100 PRO G C 1
ATOM 5948 O O . PRO E 1 100 ? 180.233 155.367 132.559 1.00 103.43 100 PRO G O 1
ATOM 5952 N N . SER E 1 101 ? 180.026 156.659 130.722 1.00 96.59 101 SER G N 1
ATOM 5953 C CA . SER E 1 101 ? 178.568 156.579 130.667 1.00 101.93 101 SER G CA 1
ATOM 5954 C C . SER E 1 101 ? 178.139 155.215 130.138 1.00 105.84 101 SER G C 1
ATOM 5955 O O . SER E 1 101 ? 178.922 154.528 129.482 1.00 112.21 101 SER G O 1
ATOM 5958 N N . SER E 1 102 ? 176.897 154.826 130.414 1.00 104.69 102 SER G N 1
ATOM 5959 C CA . SER E 1 102 ? 176.403 153.517 129.989 1.00 100.84 102 SER G CA 1
ATOM 5960 C C . SER E 1 102 ? 176.265 153.382 128.472 1.00 105.81 102 SER G C 1
ATOM 5961 O O . SER E 1 102 ? 176.395 152.266 127.955 1.00 115.06 102 SER G O 1
ATOM 5964 N N . HIS E 1 103 ? 176.005 154.484 127.758 1.00 104.45 103 HIS G N 1
ATOM 5965 C CA . HIS E 1 103 ? 176.015 154.439 126.278 1.00 110.76 103 HIS G CA 1
ATOM 5966 C C . HIS E 1 103 ? 177.430 154.322 125.679 1.00 100.87 103 HIS G C 1
ATOM 5967 O O . HIS E 1 103 ? 177.585 153.781 124.584 1.00 101.24 103 HIS G O 1
ATOM 5974 N N . GLU E 1 104 ? 178.446 154.822 126.384 1.00 99.65 104 GLU G N 1
ATOM 5975 C CA . GLU E 1 104 ? 179.850 154.589 125.998 1.00 105.15 104 GLU G CA 1
ATOM 5976 C C . GLU E 1 104 ? 180.261 153.134 126.166 1.00 103.60 104 GLU G C 1
ATOM 5977 O O . GLU E 1 104 ? 181.002 152.599 125.345 1.00 115.55 104 GLU G O 1
ATOM 5983 N N . VAL E 1 105 ? 179.804 152.511 127.248 1.00 106.15 105 VAL G N 1
ATOM 5984 C CA . VAL E 1 105 ? 180.160 151.124 127.569 1.00 105.85 105 VAL G CA 1
ATOM 5985 C C . VAL E 1 105 ? 179.627 150.158 126.506 1.00 101.17 105 VAL G C 1
ATOM 5986 O O . VAL E 1 105 ? 180.362 149.286 126.043 1.00 100.98 105 VAL G O 1
ATOM 5990 N N . VAL E 1 106 ? 178.359 150.317 126.131 1.00 97.66 106 VAL G N 1
ATOM 5991 C CA . VAL E 1 106 ? 177.766 149.491 125.070 1.00 100.85 106 VAL G CA 1
ATOM 5992 C C . VAL E 1 106 ? 178.309 149.811 123.676 1.00 100.15 106 VAL G C 1
ATOM 5993 O O . VAL E 1 106 ? 178.272 148.953 122.792 1.00 107.18 106 VAL G O 1
ATOM 5997 N N . ALA E 1 107 ? 178.794 151.037 123.479 1.00 100.28 107 ALA G N 1
ATOM 5998 C CA . ALA E 1 107 ? 179.561 151.379 122.277 1.00 103.13 107 ALA G CA 1
ATOM 5999 C C . ALA E 1 107 ? 180.845 150.559 122.227 1.00 101.38 107 ALA G C 1
ATOM 6000 O O . ALA E 1 107 ? 181.151 149.958 121.202 1.00 104.66 107 ALA G O 1
ATOM 6002 N N . TRP E 1 108 ? 181.572 150.518 123.346 1.00 104.42 108 TRP G N 1
ATOM 6003 C CA . TRP E 1 108 ? 182.820 149.746 123.449 1.00 101.57 108 TRP G CA 1
ATOM 6004 C C . TRP E 1 108 ? 182.610 148.253 123.211 1.00 99.51 108 TRP G C 1
ATOM 6005 O O . TRP E 1 108 ? 183.454 147.605 122.593 1.00 103.28 108 TRP G O 1
ATOM 6016 N N . ILE E 1 109 ? 181.494 147.718 123.703 1.00 100.60 109 ILE G N 1
ATOM 6017 C CA . ILE E 1 109 ? 181.143 146.307 123.493 1.00 103.26 109 ILE G CA 1
ATOM 6018 C C . ILE E 1 109 ? 180.864 146.004 122.015 1.00 102.86 109 ILE G C 1
ATOM 6019 O O . ILE E 1 109 ? 181.258 144.941 121.532 1.00 104.14 109 ILE G O 1
ATOM 6024 N N . ARG E 1 110 ? 180.212 146.924 121.298 1.00 105.89 110 ARG G N 1
ATOM 6025 C CA . ARG E 1 110 ? 179.939 146.717 119.864 1.00 107.82 110 ARG G CA 1
ATOM 6026 C C . ARG E 1 110 ? 181.144 146.961 118.927 1.00 107.56 110 ARG G C 1
ATOM 6027 O O . ARG E 1 110 ? 181.085 146.585 117.757 1.00 114.21 110 ARG G O 1
ATOM 6035 N N . ARG E 1 111 ? 182.217 147.581 119.429 1.00 110.50 111 ARG G N 1
ATOM 6036 C CA . ARG E 1 111 ? 183.508 147.609 118.711 1.00 115.36 111 ARG G CA 1
ATOM 6037 C C . ARG E 1 111 ? 184.193 146.260 118.861 1.00 115.26 111 ARG G C 1
ATOM 6038 O O . ARG E 1 111 ? 184.691 145.694 117.886 1.00 121.02 111 ARG G O 1
ATOM 6046 N N . ILE E 1 112 ? 184.240 145.786 120.108 1.00 104.83 112 ILE G N 1
ATOM 6047 C CA . ILE E 1 112 ? 184.984 144.592 120.490 1.00 101.55 112 ILE G CA 1
ATOM 6048 C C . ILE E 1 112 ? 184.427 143.369 119.769 1.00 100.95 112 ILE G C 1
ATOM 6049 O O . ILE E 1 112 ? 185.129 142.732 118.989 1.00 100.87 112 ILE G O 1
ATOM 6054 N N . LEU E 1 113 ? 183.153 143.077 120.010 1.00 107.32 113 LEU G N 1
ATOM 6055 C CA . LEU E 1 113 ? 182.490 141.911 119.412 1.00 107.51 113 LEU G CA 1
ATOM 6056 C C . LEU E 1 113 ? 182.224 142.057 117.916 1.00 116.34 113 LEU G C 1
ATOM 6057 O O . LEU E 1 113 ? 181.965 141.053 117.247 1.00 128.10 113 LEU G O 1
ATOM 6062 N N . ARG E 1 114 ? 182.274 143.292 117.409 1.00 115.38 114 ARG G N 1
ATOM 6063 C CA . ARG E 1 114 ? 182.094 143.607 115.988 1.00 115.38 114 ARG G CA 1
ATOM 6064 C C . ARG E 1 114 ? 180.676 143.273 115.538 1.00 116.07 114 ARG G C 1
ATOM 6065 O O . ARG E 1 114 ? 180.451 142.430 114.664 1.00 118.17 114 ARG G O 1
ATOM 6073 N N . VAL E 1 115 ? 179.735 143.960 116.179 1.00 119.03 115 VAL G N 1
ATOM 6074 C CA . VAL E 1 115 ? 178.301 143.845 115.908 1.00 119.57 115 VAL G CA 1
ATOM 6075 C C . VAL E 1 115 ? 177.739 145.248 115.687 1.00 119.33 115 VAL G C 1
ATOM 6076 O O . VAL E 1 115 ? 178.358 146.238 116.084 1.00 116.15 115 VAL G O 1
ATOM 6080 N N . GLU E 1 116 ? 176.571 145.324 115.057 1.00 129.11 116 GLU G N 1
ATOM 6081 C CA . GLU E 1 116 ? 175.974 146.611 114.669 1.00 139.28 116 GLU G CA 1
ATOM 6082 C C . GLU E 1 116 ? 174.993 147.193 115.698 1.00 132.99 116 GLU G C 1
ATOM 6083 O O . GLU E 1 116 ? 174.827 148.411 115.754 1.00 133.19 116 GLU G O 1
ATOM 6089 N N . LYS E 1 117 ? 174.358 146.335 116.501 1.00 125.08 117 LYS G N 1
ATOM 6090 C CA . LYS E 1 117 ? 173.334 146.755 117.470 1.00 124.24 117 LYS G CA 1
ATOM 6091 C C . LYS E 1 117 ? 173.592 146.250 118.890 1.00 112.68 117 LYS G C 1
ATOM 6092 O O . LYS E 1 117 ? 173.964 145.097 119.085 1.00 110.69 117 LYS G O 1
ATOM 6098 N N . THR E 1 118 ? 173.374 147.134 119.867 1.00 111.70 118 THR G N 1
ATOM 6099 C CA . THR E 1 118 ? 173.338 146.774 121.288 1.00 110.90 118 THR G CA 1
ATOM 6100 C C . THR E 1 118 ? 172.327 147.647 122.048 1.00 108.71 118 THR G C 1
ATOM 6101 O O . THR E 1 118 ? 172.054 148.783 121.649 1.00 104.73 118 THR G O 1
ATOM 6105 N N . GLY E 1 119 ? 171.781 147.092 123.134 1.00 99.43 119 GLY G N 1
ATOM 6106 C CA . GLY E 1 119 ? 170.889 147.805 124.066 1.00 96.62 119 GLY G CA 1
ATOM 6107 C C . GLY E 1 119 ? 171.314 147.486 125.486 1.00 92.70 119 GLY G C 1
ATOM 6108 O O . GLY E 1 119 ? 172.115 146.572 125.673 1.00 91.83 119 GLY G O 1
ATOM 6109 N N . HIS E 1 120 ? 170.788 148.204 126.487 1.00 96.59 120 HIS G N 1
ATOM 6110 C CA . HIS E 1 120 ? 171.420 148.192 127.818 1.00 105.56 120 HIS G CA 1
ATOM 6111 C C . HIS E 1 120 ? 170.556 148.274 129.091 1.00 119.80 120 HIS G C 1
ATOM 6112 O O . HIS E 1 120 ? 171.048 148.734 130.128 1.00 135.67 120 HIS G O 1
ATOM 6119 N N . SER E 1 121 ? 169.308 147.820 129.054 1.00 111.04 121 SER G N 1
ATOM 6120 C CA . SER E 1 121 ? 168.555 147.544 130.304 1.00 104.33 121 SER G CA 1
ATOM 6121 C C . SER E 1 121 ? 168.479 148.676 131.359 1.00 98.62 121 SER G C 1
ATOM 6122 O O . SER E 1 121 ? 168.393 148.406 132.553 1.00 106.43 121 SER G O 1
ATOM 6125 N N . GLY E 1 122 ? 168.496 149.929 130.915 1.00 105.22 122 GLY G N 1
ATOM 6126 C CA . GLY E 1 122 ? 168.391 151.089 131.805 1.00 105.71 122 GLY G CA 1
ATOM 6127 C C . GLY E 1 122 ? 169.741 151.731 132.061 1.00 102.49 122 GLY G C 1
ATOM 6128 O O . GLY E 1 122 ? 170.713 151.028 132.331 1.00 95.60 122 GLY G O 1
ATOM 6129 N N . THR E 1 123 ? 169.795 153.063 131.988 1.00 105.82 123 THR G N 1
ATOM 6130 C CA . THR E 1 123 ? 171.046 153.797 132.170 1.00 109.60 123 THR G CA 1
ATOM 6131 C C . THR E 1 123 ? 171.545 153.727 133.607 1.00 101.95 123 THR G C 1
ATOM 6132 O O . THR E 1 123 ? 170.761 153.778 134.558 1.00 94.88 123 THR G O 1
ATOM 6136 N N . LEU E 1 124 ? 172.859 153.579 133.732 1.00 100.57 124 LEU G N 1
ATOM 6137 C CA . LEU E 1 124 ? 173.584 153.862 134.952 1.00 99.75 124 LEU G CA 1
ATOM 6138 C C . LEU E 1 124 ? 174.368 155.141 134.682 1.00 102.04 124 LEU G C 1
ATOM 6139 O O . LEU E 1 124 ? 174.960 155.290 133.609 1.00 104.66 124 LEU G O 1
ATOM 6144 N N . ASP E 1 125 ? 174.375 156.053 135.654 1.00 104.33 125 ASP G N 1
ATOM 6145 C CA . ASP E 1 125 ? 175.052 157.346 135.507 1.00 106.64 125 ASP G CA 1
ATOM 6146 C C . ASP E 1 125 ? 176.570 157.132 135.509 1.00 101.58 125 ASP G C 1
ATOM 6147 O O . ASP E 1 125 ? 177.040 156.161 136.100 1.00 108.05 125 ASP G O 1
ATOM 6152 N N . PRO E 1 126 ? 177.344 158.021 134.847 1.00 105.69 126 PRO G N 1
ATOM 6153 C CA . PRO E 1 126 ? 178.781 157.792 134.626 1.00 100.80 126 PRO G CA 1
ATOM 6154 C C . PRO E 1 126 ? 179.588 157.236 135.808 1.00 98.37 126 PRO G C 1
ATOM 6155 O O . PRO E 1 126 ? 180.428 156.358 135.603 1.00 101.34 126 PRO G O 1
ATOM 6159 N N . LYS E 1 127 ? 179.326 157.728 137.018 1.00 102.69 127 LYS G N 1
ATOM 6160 C CA . LYS E 1 127 ? 180.059 157.294 138.224 1.00 105.21 127 LYS G CA 1
ATOM 6161 C C . LYS E 1 127 ? 179.449 156.093 138.973 1.00 94.10 127 LYS G C 1
ATOM 6162 O O . LYS E 1 127 ? 179.974 155.678 140.004 1.00 93.46 127 LYS G O 1
ATOM 6168 N N . VAL E 1 128 ? 178.366 155.533 138.436 1.00 90.79 128 VAL G N 1
ATOM 6169 C CA . VAL E 1 128 ? 177.670 154.394 139.022 1.00 85.85 128 VAL G CA 1
ATOM 6170 C C . VAL E 1 128 ? 178.185 153.104 138.374 1.00 88.84 128 VAL G C 1
ATOM 6171 O O . VAL E 1 128 ? 178.510 153.089 137.186 1.00 94.65 128 VAL G O 1
ATOM 6175 N N . THR E 1 129 ? 178.239 152.032 139.161 1.00 85.91 129 THR G N 1
ATOM 6176 C CA . THR E 1 129 ? 178.707 150.726 138.698 1.00 91.47 129 THR G CA 1
ATOM 6177 C C . THR E 1 129 ? 177.595 149.697 138.797 1.00 88.02 129 THR G C 1
ATOM 6178 O O . THR E 1 129 ? 176.472 150.031 139.171 1.00 93.63 129 THR G O 1
ATOM 6182 N N . GLY E 1 130 ? 177.902 148.457 138.426 1.00 85.47 130 GLY G N 1
ATOM 6183 C CA . GLY E 1 130 ? 177.016 147.328 138.684 1.00 87.89 130 GLY G CA 1
ATOM 6184 C C . GLY E 1 130 ? 176.335 146.729 137.472 1.00 84.38 130 GLY G C 1
ATOM 6185 O O . GLY E 1 130 ? 176.747 146.946 136.336 1.00 83.71 130 GLY G O 1
ATOM 6186 N N . CYS E 1 131 ? 175.279 145.968 137.747 1.00 93.11 131 CYS G N 1
ATOM 6187 C CA . CYS E 1 131 ? 174.622 145.089 136.774 1.00 93.01 131 CYS G CA 1
ATOM 6188 C C . CYS E 1 131 ? 173.989 145.840 135.603 1.00 88.96 131 CYS G C 1
ATOM 6189 O O . CYS E 1 131 ? 173.012 146.557 135.781 1.00 90.82 131 CYS G O 1
ATOM 6192 N N . LEU E 1 132 ? 174.558 145.665 134.411 1.00 88.54 132 LEU G N 1
ATOM 6193 C CA . LEU E 1 132 ? 174.046 146.270 133.183 1.00 86.28 132 LEU G CA 1
ATOM 6194 C C . LEU E 1 132 ? 173.885 145.183 132.120 1.00 90.12 132 LEU G C 1
ATOM 6195 O O . LEU E 1 132 ? 174.869 144.774 131.494 1.00 90.96 132 LEU G O 1
ATOM 6200 N N . ILE E 1 133 ? 172.652 144.701 131.935 1.00 89.52 133 ILE G N 1
ATOM 6201 C CA . ILE E 1 133 ? 172.349 143.708 130.899 1.00 89.23 133 ILE G CA 1
ATOM 6202 C C . ILE E 1 133 ? 172.524 144.362 129.528 1.00 88.19 133 ILE G C 1
ATOM 6203 O O . ILE E 1 133 ? 171.768 145.265 129.176 1.00 89.44 133 ILE G O 1
ATOM 6208 N N . VAL E 1 134 ? 173.515 143.895 128.771 1.00 87.76 134 VAL G N 1
ATOM 6209 C CA . VAL E 1 134 ? 173.786 144.385 127.422 1.00 88.47 134 VAL G CA 1
ATOM 6210 C C . VAL E 1 134 ? 173.317 143.344 126.411 1.00 87.22 134 VAL G C 1
ATOM 6211 O O . VAL E 1 134 ? 173.967 142.318 126.236 1.00 94.82 134 VAL G O 1
ATOM 6215 N N . CYS E 1 135 ? 172.193 143.611 125.757 1.00 91.23 135 CYS G N 1
ATOM 6216 C CA . CYS E 1 135 ? 171.668 142.734 124.711 1.00 95.08 135 CYS G CA 1
ATOM 6217 C C . CYS E 1 135 ? 172.386 143.000 123.394 1.00 97.03 135 CYS G C 1
ATOM 6218 O O . CYS E 1 135 ? 172.648 144.152 123.063 1.00 99.77 135 CYS G O 1
ATOM 6221 N N . ILE E 1 136 ? 172.691 141.936 122.649 1.00 102.28 136 ILE G N 1
ATOM 6222 C CA . ILE E 1 136 ? 173.429 142.036 121.379 1.00 104.21 136 ILE G CA 1
ATOM 6223 C C . ILE E 1 136 ? 172.554 141.625 120.188 1.00 103.61 136 ILE G C 1
ATOM 6224 O O . ILE E 1 136 ? 171.974 140.538 120.182 1.00 106.83 136 ILE G O 1
ATOM 6229 N N . GLU E 1 137 ? 172.493 142.503 119.184 1.00 112.17 137 GLU G N 1
ATOM 6230 C CA . GLU E 1 137 ? 171.781 142.215 117.928 1.00 116.99 137 GLU G CA 1
ATOM 6231 C C . GLU E 1 137 ? 170.334 141.809 118.194 1.00 119.30 137 GLU G C 1
ATOM 6232 O O . GLU E 1 137 ? 169.601 142.579 118.829 1.00 122.36 137 GLU G O 1
ATOM 6238 N N . ARG E 1 138 ? 169.944 140.602 117.776 1.00 118.90 138 ARG G N 1
ATOM 6239 C CA . ARG E 1 138 ? 168.548 140.176 117.864 1.00 127.15 138 ARG G CA 1
ATOM 6240 C C . ARG E 1 138 ? 167.975 140.132 119.286 1.00 127.65 138 ARG G C 1
ATOM 6241 O O . ARG E 1 138 ? 166.752 140.120 119.455 1.00 139.83 138 ARG G O 1
ATOM 6249 N N . ALA E 1 139 ? 168.845 140.105 120.296 1.00 117.55 139 ALA G N 1
ATOM 6250 C CA . ALA E 1 139 ? 168.418 140.245 121.686 1.00 110.43 139 ALA G CA 1
ATOM 6251 C C . ALA E 1 139 ? 167.962 141.667 122.042 1.00 108.91 139 ALA G C 1
ATOM 6252 O O . ALA E 1 139 ? 167.331 141.849 123.083 1.00 112.73 139 ALA G O 1
ATOM 6254 N N . THR E 1 140 ? 168.272 142.666 121.205 1.00 103.89 140 THR G N 1
ATOM 6255 C CA . THR E 1 140 ? 167.783 144.042 121.422 1.00 103.53 140 THR G CA 1
ATOM 6256 C C . THR E 1 140 ? 166.261 144.175 121.289 1.00 100.22 140 THR G C 1
ATOM 6257 O O . THR E 1 140 ? 165.686 145.176 121.719 1.00 105.27 140 THR G O 1
ATOM 6261 N N . ARG E 1 141 ? 165.622 143.176 120.681 1.00 101.80 141 ARG G N 1
ATOM 6262 C CA . ARG E 1 141 ? 164.159 143.067 120.659 1.00 103.97 141 ARG G CA 1
ATOM 6263 C C . ARG E 1 141 ? 163.538 142.890 122.053 1.00 101.02 141 ARG G C 1
ATOM 6264 O O . ARG E 1 141 ? 162.357 143.183 122.243 1.00 104.07 141 ARG G O 1
ATOM 6272 N N . LEU E 1 142 ? 164.332 142.420 123.015 1.00 105.71 142 LEU G N 1
ATOM 6273 C CA . LEU E 1 142 ? 163.894 142.239 124.407 1.00 108.80 142 LEU G CA 1
ATOM 6274 C C . LEU E 1 142 ? 164.132 143.441 125.339 1.00 103.97 142 LEU G C 1
ATOM 6275 O O . LEU E 1 142 ? 163.726 143.383 126.496 1.00 106.32 142 LEU G O 1
ATOM 6280 N N . VAL E 1 143 ? 164.753 144.523 124.863 1.00 106.33 143 VAL G N 1
ATOM 6281 C CA . VAL E 1 143 ? 165.211 145.592 125.780 1.00 112.99 143 VAL G CA 1
ATOM 6282 C C . VAL E 1 143 ? 164.120 146.258 126.632 1.00 115.36 143 VAL G C 1
ATOM 6283 O O . VAL E 1 143 ? 164.400 146.618 127.773 1.00 123.97 143 VAL G O 1
ATOM 6287 N N . LYS E 1 144 ? 162.900 146.407 126.110 1.00 114.73 144 LYS G N 1
ATOM 6288 C CA . LYS E 1 144 ? 161.819 147.015 126.904 1.00 116.93 144 LYS G CA 1
ATOM 6289 C C . LYS E 1 144 ? 161.447 146.184 128.132 1.00 110.14 144 LYS G C 1
ATOM 6290 O O . LYS E 1 144 ? 161.173 146.742 129.197 1.00 108.68 144 LYS G O 1
ATOM 6296 N N . SER E 1 145 ? 161.427 144.860 127.980 1.00 107.64 145 SER G N 1
ATOM 6297 C CA . SER E 1 145 ? 161.172 143.964 129.107 1.00 108.33 145 SER G CA 1
ATOM 6298 C C . SER E 1 145 ? 162.287 144.020 130.159 1.00 106.51 145 SER G C 1
ATOM 6299 O O . SER E 1 145 ? 162.017 143.873 131.353 1.00 111.51 145 SER G O 1
ATOM 6302 N N . GLN E 1 146 ? 163.526 144.240 129.715 1.00 103.51 146 GLN G N 1
ATOM 6303 C CA . GLN E 1 146 ? 164.672 144.378 130.621 1.00 103.06 146 GLN G CA 1
ATOM 6304 C C . GLN E 1 146 ? 164.742 145.769 131.256 1.00 102.92 146 GLN G C 1
ATOM 6305 O O . GLN E 1 146 ? 165.062 145.886 132.441 1.00 108.04 146 GLN G O 1
ATOM 6311 N N . GLN E 1 147 ? 164.459 146.813 130.473 1.00 104.10 147 GLN G N 1
ATOM 6312 C CA . GLN E 1 147 ? 164.431 148.198 130.980 1.00 103.58 147 GLN G CA 1
ATOM 6313 C C . GLN E 1 147 ? 163.301 148.452 131.980 1.00 104.01 147 GLN G C 1
ATOM 6314 O O . GLN E 1 147 ? 163.473 149.235 132.913 1.00 111.07 147 GLN G O 1
ATOM 6320 N N . SER E 1 148 ? 162.159 147.796 131.779 1.00 105.82 148 SER G N 1
ATOM 6321 C CA . SER E 1 148 ? 161.000 147.936 132.670 1.00 106.07 148 SER G CA 1
ATOM 6322 C C . SER E 1 148 ? 161.055 147.058 133.928 1.00 107.33 148 SER G C 1
ATOM 6323 O O . SER E 1 148 ? 160.212 147.209 134.812 1.00 117.63 148 SER G O 1
ATOM 6326 N N . ALA E 1 149 ? 162.025 146.147 134.008 1.00 104.26 149 ALA G N 1
ATOM 6327 C CA . ALA E 1 149 ? 162.149 145.231 135.142 1.00 106.57 149 ALA G CA 1
ATOM 6328 C C . ALA E 1 149 ? 162.575 145.941 136.424 1.00 109.59 149 ALA G C 1
ATOM 6329 O O . ALA E 1 149 ? 163.136 147.037 136.384 1.00 113.60 149 ALA G O 1
ATOM 6331 N N . GLY E 1 150 ? 162.307 145.297 137.558 1.00 106.79 150 GLY G N 1
ATOM 6332 C CA . GLY E 1 150 ? 162.638 145.851 138.865 1.00 102.37 150 GLY G CA 1
ATOM 6333 C C . GLY E 1 150 ? 164.130 145.808 139.129 1.00 100.80 150 GLY G C 1
ATOM 6334 O O . GLY E 1 150 ? 164.770 144.772 138.927 1.00 101.79 150 GLY G O 1
ATOM 6335 N N . LYS E 1 151 ? 164.675 146.938 139.583 1.00 97.11 151 LYS G N 1
ATOM 6336 C CA . LYS E 1 151 ? 166.098 147.072 139.898 1.00 92.40 151 LYS G CA 1
ATOM 6337 C C . LYS E 1 151 ? 166.347 146.957 141.399 1.00 90.76 151 LYS G C 1
ATOM 6338 O O . LYS E 1 151 ? 165.418 147.056 142.203 1.00 99.77 151 LYS G O 1
ATOM 6344 N N . GLU E 1 152 ? 167.603 146.717 141.757 1.00 89.67 152 GLU G N 1
ATOM 6345 C CA . GLU E 1 152 ? 168.068 146.820 143.143 1.00 92.77 152 GLU G CA 1
ATOM 6346 C C . GLU E 1 152 ? 169.375 147.610 143.165 1.00 83.85 152 GLU G C 1
ATOM 6347 O O . GLU E 1 152 ? 170.188 147.496 142.244 1.00 81.50 152 GLU G O 1
ATOM 6353 N N . TYR E 1 153 ? 169.561 148.404 144.215 1.00 79.12 153 TYR G N 1
ATOM 6354 C CA . TYR E 1 153 ? 170.747 149.242 144.369 1.00 82.97 153 TYR G CA 1
ATOM 6355 C C . TYR E 1 153 ? 171.341 149.106 145.761 1.00 80.72 153 TYR G C 1
ATOM 6356 O O . TYR E 1 153 ? 170.621 148.843 146.721 1.00 84.24 153 TYR G O 1
ATOM 6365 N N . VAL E 1 154 ? 172.657 149.279 145.852 1.00 82.28 154 VAL G N 1
ATOM 6366 C CA . VAL E 1 154 ? 173.357 149.438 147.124 1.00 86.92 154 VAL G CA 1
ATOM 6367 C C . VAL E 1 154 ? 174.119 150.741 147.021 1.00 85.84 154 VAL G C 1
ATOM 6368 O O . VAL E 1 154 ? 175.006 150.869 146.179 1.00 93.58 154 VAL G O 1
ATOM 6372 N N . GLY E 1 155 ? 173.775 151.698 147.874 1.00 95.39 155 GLY G N 1
ATOM 6373 C CA . GLY E 1 155 ? 174.339 153.050 147.805 1.00 101.28 155 GLY G CA 1
ATOM 6374 C C . GLY E 1 155 ? 174.798 153.552 149.153 1.00 96.23 155 GLY G C 1
ATOM 6375 O O . GLY E 1 155 ? 174.524 152.932 150.180 1.00 104.07 155 GLY G O 1
ATOM 6376 N N . ILE E 1 156 ? 175.505 154.675 149.130 1.00 91.91 156 ILE G N 1
ATOM 6377 C CA . ILE E 1 156 ? 175.955 155.352 150.341 1.00 95.38 156 ILE G CA 1
ATOM 6378 C C . ILE E 1 156 ? 175.389 156.768 150.338 1.00 88.19 156 ILE G C 1
ATOM 6379 O O . ILE E 1 156 ? 175.597 157.516 149.387 1.00 86.71 156 ILE G O 1
ATOM 6384 N N . VAL E 1 157 ? 174.687 157.111 151.414 1.00 86.97 157 VAL G N 1
ATOM 6385 C CA . VAL E 1 157 ? 174.199 158.470 151.647 1.00 86.80 157 VAL G CA 1
ATOM 6386 C C . VAL E 1 157 ? 175.138 159.141 152.649 1.00 85.78 157 VAL G C 1
ATOM 6387 O O . VAL E 1 157 ? 175.539 158.527 153.638 1.00 88.97 157 VAL G O 1
ATOM 6391 N N . ARG E 1 158 ? 175.500 160.389 152.371 1.00 85.28 158 ARG G N 1
ATOM 6392 C CA . ARG E 1 158 ? 176.318 161.190 153.276 1.00 92.11 158 ARG G CA 1
ATOM 6393 C C . ARG E 1 158 ? 175.418 162.237 153.896 1.00 90.65 158 ARG G C 1
ATOM 6394 O O . ARG E 1 158 ? 174.816 163.030 153.174 1.00 100.38 158 ARG G O 1
ATOM 6402 N N . LEU E 1 159 ? 175.334 162.244 155.225 1.00 89.54 159 LEU G N 1
ATOM 6403 C CA . LEU E 1 159 ? 174.519 163.216 155.952 1.00 93.22 159 LEU G CA 1
ATOM 6404 C C . LEU E 1 159 ? 175.361 164.440 156.326 1.00 92.90 159 LEU G C 1
ATOM 6405 O O . LEU E 1 159 ? 176.535 164.309 156.674 1.00 90.58 159 LEU G O 1
ATOM 6410 N N . HIS E 1 160 ? 174.748 165.620 156.242 1.00 93.22 160 HIS G N 1
ATOM 6411 C CA . HIS E 1 160 ? 175.448 166.891 156.458 1.00 95.37 160 HIS G CA 1
ATOM 6412 C C . HIS E 1 160 ? 175.525 167.362 157.917 1.00 98.37 160 HIS G C 1
ATOM 6413 O O . HIS E 1 160 ? 176.164 168.375 158.198 1.00 103.25 160 HIS G O 1
ATOM 6420 N N . ASN E 1 161 ? 174.877 166.640 158.831 1.00 98.72 161 ASN G N 1
ATOM 6421 C CA . ASN E 1 161 ? 175.069 166.839 160.270 1.00 97.90 161 ASN G CA 1
ATOM 6422 C C . ASN E 1 161 ? 174.770 165.537 161.003 1.00 107.85 161 ASN G C 1
ATOM 6423 O O . ASN E 1 161 ? 174.202 164.609 160.415 1.00 118.39 161 ASN G O 1
ATOM 6428 N N . ALA E 1 162 ? 175.161 165.458 162.274 1.00 110.94 162 ALA G N 1
ATOM 6429 C CA . ALA E 1 162 ? 174.977 164.236 163.060 1.00 112.06 162 ALA G CA 1
ATOM 6430 C C . ALA E 1 162 ? 173.506 163.952 163.361 1.00 114.35 162 ALA G C 1
ATOM 6431 O O . ALA E 1 162 ? 172.709 164.875 163.546 1.00 112.56 162 ALA G O 1
ATOM 6433 N N . ILE E 1 163 ? 173.169 162.664 163.392 1.00 119.25 163 ILE G N 1
ATOM 6434 C CA . ILE E 1 163 ? 171.857 162.181 163.835 1.00 124.44 163 ILE G CA 1
ATOM 6435 C C . ILE E 1 163 ? 172.091 161.376 165.114 1.00 135.85 163 ILE G C 1
ATOM 6436 O O . ILE E 1 163 ? 173.244 161.166 165.506 1.00 142.36 163 ILE G O 1
ATOM 6441 N N . GLU E 1 164 ? 171.016 160.938 165.769 1.00 143.57 164 GLU G N 1
ATOM 6442 C CA . GLU E 1 164 ? 171.141 160.183 167.028 1.00 146.75 164 GLU G CA 1
ATOM 6443 C C . GLU E 1 164 ? 171.848 158.839 166.838 1.00 139.40 164 GLU G C 1
ATOM 6444 O O . GLU E 1 164 ? 172.667 158.448 167.672 1.00 143.12 164 GLU G O 1
ATOM 6450 N N . GLY E 1 165 ? 171.532 158.142 165.749 1.00 133.60 165 GLY G N 1
ATOM 6451 C CA . GLY E 1 165 ? 172.196 156.878 165.435 1.00 137.06 165 GLY G CA 1
ATOM 6452 C C . GLY E 1 165 ? 171.702 156.208 164.169 1.00 132.38 165 GLY G C 1
ATOM 6453 O O . GLY E 1 165 ? 171.012 156.821 163.358 1.00 135.83 165 GLY G O 1
ATOM 6454 N N . GLY E 1 166 ? 172.067 154.941 164.007 1.00 137.32 166 GLY G N 1
ATOM 6455 C CA . GLY E 1 166 ? 171.687 154.155 162.834 1.00 138.07 166 GLY G CA 1
ATOM 6456 C C . GLY E 1 166 ? 170.207 153.833 162.728 1.00 138.45 166 GLY G C 1
ATOM 6457 O O . GLY E 1 166 ? 169.697 153.651 161.622 1.00 143.19 166 GLY G O 1
ATOM 6458 N N . THR E 1 167 ? 169.521 153.755 163.870 1.00 139.78 167 THR G N 1
ATOM 6459 C CA . THR E 1 167 ? 168.077 153.485 163.898 1.00 138.41 167 THR G CA 1
ATOM 6460 C C . THR E 1 167 ? 167.237 154.632 163.335 1.00 127.64 167 THR G C 1
ATOM 6461 O O . THR E 1 167 ? 166.165 154.390 162.780 1.00 128.56 167 THR G O 1
ATOM 6465 N N . GLN E 1 168 ? 167.717 155.866 163.478 1.00 121.69 168 GLN G N 1
ATOM 6466 C CA . GLN E 1 168 ? 167.007 157.038 162.959 1.00 124.18 168 GLN G CA 1
ATOM 6467 C C . GLN E 1 168 ? 167.031 157.083 161.428 1.00 118.83 168 GLN G C 1
ATOM 6468 O O . GLN E 1 168 ? 166.032 157.442 160.802 1.00 120.39 168 GLN G O 1
ATOM 6474 N N . LEU E 1 169 ? 168.172 156.730 160.837 1.00 115.77 169 LEU G N 1
ATOM 6475 C CA . LEU E 1 169 ? 168.289 156.572 159.380 1.00 114.43 169 LEU G CA 1
ATOM 6476 C C . LEU E 1 169 ? 167.428 155.409 158.870 1.00 112.74 169 LEU G C 1
ATOM 6477 O O . LEU E 1 169 ? 166.819 155.505 157.804 1.00 117.29 169 LEU G O 1
ATOM 6482 N N . SER E 1 170 ? 167.389 154.319 159.637 1.00 114.07 170 SER G N 1
ATOM 6483 C CA . SER E 1 170 ? 166.582 153.134 159.310 1.00 111.37 170 SER G CA 1
ATOM 6484 C C . SER E 1 170 ? 165.070 153.406 159.269 1.00 114.75 170 SER G C 1
ATOM 6485 O O . SER E 1 170 ? 164.348 152.757 158.510 1.00 111.97 170 SER G O 1
ATOM 6488 N N . ARG E 1 171 ? 164.605 154.360 160.078 1.00 123.50 171 ARG G N 1
ATOM 6489 C CA . ARG E 1 171 ? 163.189 154.763 160.106 1.00 124.03 171 ARG G CA 1
ATOM 6490 C C . ARG E 1 171 ? 162.810 155.683 158.950 1.00 121.21 171 ARG G C 1
ATOM 6491 O O . ARG E 1 171 ? 161.701 155.581 158.420 1.00 132.31 171 ARG G O 1
ATOM 6499 N N . ALA E 1 172 ? 163.712 156.591 158.584 1.00 113.00 172 ALA G N 1
ATOM 6500 C CA . ALA E 1 172 ? 163.508 157.464 157.420 1.00 110.11 172 ALA G CA 1
ATOM 6501 C C . ALA E 1 172 ? 163.466 156.673 156.105 1.00 105.74 172 ALA G C 1
ATOM 6502 O O . ALA E 1 172 ? 162.821 157.104 155.147 1.00 110.96 172 ALA G O 1
ATOM 6504 N N . LEU E 1 173 ? 164.154 155.530 156.061 1.00 97.97 173 LEU G N 1
ATOM 6505 C CA . LEU E 1 173 ? 164.074 154.616 154.915 1.00 105.36 173 LEU G CA 1
ATOM 6506 C C . LEU E 1 173 ? 162.737 153.870 154.850 1.00 113.65 173 LEU G C 1
ATOM 6507 O O . LEU E 1 173 ? 162.206 153.657 153.755 1.00 118.96 173 LEU G O 1
ATOM 6512 N N . GLU E 1 174 ? 162.210 153.462 156.007 1.00 117.41 174 GLU G N 1
ATOM 6513 C CA . GLU E 1 174 ? 160.867 152.855 156.088 1.00 117.35 174 GLU G CA 1
ATOM 6514 C C . GLU E 1 174 ? 159.765 153.816 155.645 1.00 104.59 174 GLU G C 1
ATOM 6515 O O . GLU E 1 174 ? 158.770 153.391 155.056 1.00 103.40 174 GLU G O 1
ATOM 6521 N N . THR E 1 175 ? 159.947 155.100 155.947 1.00 103.91 175 THR G N 1
ATOM 6522 C CA . THR E 1 175 ? 159.026 156.158 155.520 1.00 104.17 175 THR G CA 1
ATOM 6523 C C . THR E 1 175 ? 158.984 156.314 153.996 1.00 103.45 175 THR G C 1
ATOM 6524 O O . THR E 1 175 ? 157.916 156.561 153.429 1.00 107.04 175 THR G O 1
ATOM 6528 N N . LEU E 1 176 ? 160.140 156.163 153.347 1.00 105.74 176 LEU G N 1
ATOM 6529 C CA . LEU E 1 176 ? 160.252 156.241 151.884 1.00 108.20 176 LEU G CA 1
ATOM 6530 C C . LEU E 1 176 ? 160.177 154.865 151.201 1.00 107.40 176 LEU G C 1
ATOM 6531 O O . LEU E 1 176 ? 160.877 154.606 150.217 1.00 109.15 176 LEU G O 1
ATOM 6536 N N . THR E 1 177 ? 159.340 153.983 151.742 1.00 112.53 177 THR G N 1
ATOM 6537 C CA . THR E 1 177 ? 158.946 152.743 151.081 1.00 114.56 177 THR G CA 1
ATOM 6538 C C . THR E 1 177 ? 157.577 153.014 150.456 1.00 105.91 177 THR G C 1
ATOM 6539 O O . THR E 1 177 ? 156.862 153.915 150.891 1.00 108.41 177 THR G O 1
ATOM 6543 N N . GLY E 1 178 ? 157.226 152.250 149.427 1.00 107.13 178 GLY G N 1
ATOM 6544 C CA . GLY E 1 178 ? 155.943 152.406 148.739 1.00 105.27 178 GLY G CA 1
ATOM 6545 C C . GLY E 1 178 ? 156.022 153.380 147.583 1.00 95.18 178 GLY G C 1
ATOM 6546 O O . GLY E 1 178 ? 157.110 153.725 147.129 1.00 99.97 178 GLY G O 1
ATOM 6547 N N . ALA E 1 179 ? 154.860 153.822 147.114 1.00 95.61 179 ALA G N 1
ATOM 6548 C CA . ALA E 1 179 ? 154.760 154.703 145.945 1.00 99.29 179 ALA G CA 1
ATOM 6549 C C . ALA E 1 179 ? 155.113 156.142 146.312 1.00 97.41 179 ALA G C 1
ATOM 6550 O O . ALA E 1 179 ? 154.362 156.781 147.047 1.00 102.14 179 ALA G O 1
ATOM 6552 N N . LEU E 1 180 ? 156.238 156.643 145.793 1.00 96.14 180 LEU G N 1
ATOM 6553 C CA . LEU E 1 180 ? 156.782 157.952 146.178 1.00 97.90 180 LEU G CA 1
ATOM 6554 C C . LEU E 1 180 ? 156.731 158.999 145.073 1.00 101.76 180 LEU G C 1
ATOM 6555 O O . LEU E 1 180 ? 156.948 158.676 143.910 1.00 109.59 180 LEU G O 1
ATOM 6560 N N . PHE E 1 181 ? 156.494 160.256 145.453 1.00 101.26 181 PHE G N 1
ATOM 6561 C CA . PHE E 1 181 ? 156.696 161.390 144.552 1.00 104.94 181 PHE G CA 1
ATOM 6562 C C . PHE E 1 181 ? 158.190 161.637 144.357 1.00 106.72 181 PHE G C 1
ATOM 6563 O O . PHE E 1 181 ? 158.945 161.659 145.333 1.00 110.55 181 PHE G O 1
ATOM 6571 N N . GLN E 1 182 ? 158.607 161.820 143.103 1.00 107.50 182 GLN G N 1
ATOM 6572 C CA . GLN E 1 182 ? 159.987 162.197 142.764 1.00 110.00 182 GLN G CA 1
ATOM 6573 C C . GLN E 1 182 ? 159.982 163.104 141.546 1.00 108.76 182 GLN G C 1
ATOM 6574 O O . GLN E 1 182 ? 159.360 162.771 140.541 1.00 106.18 182 GLN G O 1
ATOM 6580 N N . ARG E 1 183 ? 160.669 164.244 141.633 1.00 121.03 183 ARG G N 1
ATOM 6581 C CA . ARG E 1 183 ? 160.775 165.165 140.501 1.00 125.15 183 ARG G CA 1
ATOM 6582 C C . ARG E 1 183 ? 161.855 164.640 139.555 1.00 130.11 183 ARG G C 1
ATOM 6583 O O . ARG E 1 183 ? 163.004 164.480 139.977 1.00 127.20 183 ARG G O 1
ATOM 6591 N N . PRO E 1 184 ? 161.494 164.341 138.287 1.00 141.38 184 PRO G N 1
ATOM 6592 C CA . PRO E 1 184 ? 162.534 163.981 137.327 1.00 139.45 184 PRO G CA 1
ATOM 6593 C C . PRO E 1 184 ? 163.404 165.197 137.002 1.00 139.36 184 PRO G C 1
ATOM 6594 O O . PRO E 1 184 ? 162.864 166.282 136.775 1.00 141.83 184 PRO G O 1
ATOM 6598 N N . PRO E 1 185 ? 164.737 165.027 136.995 1.00 150.68 185 PRO G N 1
ATOM 6599 C CA . PRO E 1 185 ? 165.672 166.124 136.707 1.00 156.88 185 PRO G CA 1
ATOM 6600 C C . PRO E 1 185 ? 165.435 166.844 135.375 1.00 164.49 185 PRO G C 1
ATOM 6601 O O . PRO E 1 185 ? 164.975 166.232 134.407 1.00 159.39 185 PRO G O 1
ATOM 6605 N N . LEU E 1 186 ? 165.755 168.139 135.355 1.00 172.00 186 LEU G N 1
ATOM 6606 C CA . LEU E 1 186 ? 165.633 168.982 134.162 1.00 172.41 186 LEU G CA 1
ATOM 6607 C C . LEU E 1 186 ? 166.597 168.511 133.069 1.00 175.00 186 LEU G C 1
ATOM 6608 O O . LEU E 1 186 ? 167.746 168.166 133.363 1.00 171.75 186 LEU G O 1
ATOM 6613 N N . ILE E 1 187 ? 166.120 168.483 131.822 1.00 175.10 187 ILE G N 1
ATOM 6614 C CA . ILE E 1 187 ? 166.934 168.068 130.663 1.00 176.69 187 ILE G CA 1
ATOM 6615 C C . ILE E 1 187 ? 166.591 168.909 129.427 1.00 177.24 187 ILE G C 1
ATOM 6616 O O . ILE E 1 187 ? 165.419 169.024 129.062 1.00 163.95 187 ILE G O 1
ATOM 6621 N N . ALA E 1 188 ? 167.613 169.505 128.802 1.00 178.95 188 ALA G N 1
ATOM 6622 C CA . ALA E 1 188 ? 167.437 170.431 127.663 1.00 180.97 188 ALA G CA 1
ATOM 6623 C C . ALA E 1 188 ? 166.422 171.558 127.947 1.00 173.76 188 ALA G C 1
ATOM 6624 O O . ALA E 1 188 ? 165.671 171.974 127.057 1.00 163.66 188 ALA G O 1
ATOM 6626 N N . ALA E 1 189 ? 166.424 172.042 129.193 1.00 176.54 189 ALA G N 1
ATOM 6627 C CA . ALA E 1 189 ? 165.437 173.013 129.699 1.00 189.20 189 ALA G CA 1
ATOM 6628 C C . ALA E 1 189 ? 163.961 172.599 129.482 1.00 190.77 189 ALA G C 1
ATOM 6629 O O . ALA E 1 189 ? 163.107 173.443 129.181 1.00 190.47 189 ALA G O 1
ATOM 6631 N N . VAL E 1 190 ? 163.681 171.304 129.647 1.00 188.15 190 VAL G N 1
ATOM 6632 C CA . VAL E 1 190 ? 162.324 170.741 129.536 1.00 193.88 190 VAL G CA 1
ATOM 6633 C C . VAL E 1 190 ? 161.904 170.235 130.922 1.00 198.33 190 VAL G C 1
ATOM 6634 O O . VAL E 1 190 ? 162.353 169.170 131.363 1.00 199.06 190 VAL G O 1
ATOM 6638 N N . LYS E 1 191 ? 161.052 171.005 131.602 1.00 197.37 191 LYS G N 1
ATOM 6639 C CA . LYS E 1 191 ? 160.601 170.668 132.957 1.00 196.64 191 LYS G CA 1
ATOM 6640 C C . LYS E 1 191 ? 159.592 169.517 132.913 1.00 194.82 191 LYS G C 1
ATOM 6641 O O . LYS E 1 191 ? 158.412 169.729 132.616 1.00 191.41 191 LYS G O 1
ATOM 6647 N N . ARG E 1 192 ? 160.070 168.303 133.188 1.00 187.69 192 ARG G N 1
ATOM 6648 C CA . ARG E 1 192 ? 159.190 167.142 133.341 1.00 179.00 192 ARG G CA 1
ATOM 6649 C C . ARG E 1 192 ? 158.446 167.240 134.669 1.00 171.93 192 ARG G C 1
ATOM 6650 O O . ARG E 1 192 ? 159.002 167.698 135.673 1.00 165.68 192 ARG G O 1
ATOM 6658 N N . GLN E 1 193 ? 157.190 166.801 134.661 1.00 166.92 193 GLN G N 1
ATOM 6659 C CA . GLN E 1 193 ? 156.310 166.920 135.823 1.00 161.31 193 GLN G CA 1
ATOM 6660 C C . GLN E 1 193 ? 156.686 165.914 136.902 1.00 150.55 193 GLN G C 1
ATOM 6661 O O . GLN E 1 193 ? 157.340 164.905 136.626 1.00 150.85 193 GLN G O 1
ATOM 6667 N N . LEU E 1 194 ? 156.253 166.203 138.126 1.00 136.04 194 LEU G N 1
ATOM 6668 C CA . LEU E 1 194 ? 156.402 165.296 139.264 1.00 126.34 194 LEU G CA 1
ATOM 6669 C C . LEU E 1 194 ? 155.782 163.936 138.929 1.00 124.22 194 LEU G C 1
ATOM 6670 O O . LEU E 1 194 ? 154.681 163.882 138.377 1.00 129.05 194 LEU G O 1
ATOM 6675 N N . ARG E 1 195 ? 156.485 162.848 139.244 1.00 118.60 195 ARG G N 1
ATOM 6676 C CA . ARG E 1 195 ? 155.988 161.500 138.948 1.00 117.93 195 ARG G CA 1
ATOM 6677 C C . ARG E 1 195 ? 156.131 160.535 140.115 1.00 113.50 195 ARG G C 1
ATOM 6678 O O . ARG E 1 195 ? 156.848 160.802 141.082 1.00 116.92 195 ARG G O 1
ATOM 6686 N N . VAL E 1 196 ? 155.440 159.406 139.988 1.00 110.17 196 VAL G N 1
ATOM 6687 C CA . VAL E 1 196 ? 155.358 158.397 141.033 1.00 107.71 196 VAL G CA 1
ATOM 6688 C C . VAL E 1 196 ? 156.215 157.187 140.672 1.00 99.80 196 VAL G C 1
ATOM 6689 O O . VAL E 1 196 ? 156.129 156.675 139.557 1.00 96.90 196 VAL G O 1
ATOM 6693 N N . ARG E 1 197 ? 157.031 156.740 141.625 1.00 100.48 197 ARG G N 1
ATOM 6694 C CA . ARG E 1 197 ? 157.813 155.511 141.482 1.00 105.47 197 ARG G CA 1
ATOM 6695 C C . ARG E 1 197 ? 157.824 154.730 142.791 1.00 95.25 197 ARG G C 1
ATOM 6696 O O . ARG E 1 197 ? 157.983 155.306 143.863 1.00 99.52 197 ARG G O 1
ATOM 6704 N N . THR E 1 198 ? 157.650 153.418 142.690 1.00 99.80 198 THR G N 1
ATOM 6705 C CA . THR E 1 198 ? 157.513 152.557 143.865 1.00 104.46 198 THR G CA 1
ATOM 6706 C C . THR E 1 198 ? 158.879 152.070 144.338 1.00 98.04 198 THR G C 1
ATOM 6707 O O . THR E 1 198 ? 159.741 151.738 143.526 1.00 104.55 198 THR G O 1
ATOM 6711 N N . ILE E 1 199 ? 159.060 152.047 145.655 1.00 92.66 199 ILE G N 1
ATOM 6712 C CA . ILE E 1 199 ? 160.199 151.399 146.283 1.00 97.99 199 ILE G CA 1
ATOM 6713 C C . ILE E 1 199 ? 159.621 150.229 147.069 1.00 96.33 199 ILE G C 1
ATOM 6714 O O . ILE E 1 199 ? 158.883 150.432 148.031 1.00 104.16 199 ILE G O 1
ATOM 6719 N N . TYR E 1 200 ? 159.956 149.014 146.644 1.00 94.40 200 TYR G N 1
ATOM 6720 C CA . TYR E 1 200 ? 159.350 147.801 147.188 1.00 99.41 200 TYR G CA 1
ATOM 6721 C C . TYR E 1 200 ? 159.886 147.500 148.580 1.00 100.57 200 TYR G C 1
ATOM 6722 O O . TYR E 1 200 ? 159.115 147.253 149.508 1.00 106.43 200 TYR G O 1
ATOM 6731 N N . GLU E 1 201 ? 161.208 147.524 148.712 1.00 103.42 201 GLU G N 1
ATOM 6732 C CA . GLU E 1 201 ? 161.877 147.327 149.994 1.00 108.65 201 GLU G CA 1
ATOM 6733 C C . GLU E 1 201 ? 163.021 148.315 150.167 1.00 102.06 201 GLU G C 1
ATOM 6734 O O . GLU E 1 201 ? 163.586 148.806 149.191 1.00 107.76 201 GLU G O 1
ATOM 6740 N N . SER E 1 202 ? 163.339 148.605 151.423 1.00 101.51 202 SER G N 1
ATOM 6741 C CA . SER E 1 202 ? 164.520 149.373 151.795 1.00 100.87 202 SER G CA 1
ATOM 6742 C C . SER E 1 202 ? 165.144 148.751 153.034 1.00 99.00 202 SER G C 1
ATOM 6743 O O . SER E 1 202 ? 164.461 148.102 153.827 1.00 115.12 202 SER G O 1
ATOM 6746 N N . LYS E 1 203 ? 166.442 148.961 153.191 1.00 101.07 203 LYS G N 1
ATOM 6747 C CA . LYS E 1 203 ? 167.193 148.399 154.301 1.00 105.74 203 LYS G CA 1
ATOM 6748 C C . LYS E 1 203 ? 168.404 149.277 154.595 1.00 105.75 203 LYS G C 1
ATOM 6749 O O . LYS E 1 203 ? 169.068 149.750 153.676 1.00 110.26 203 LYS G O 1
ATOM 6755 N N . MET E 1 204 ? 168.668 149.499 155.877 1.00 107.84 204 MET G N 1
ATOM 6756 C CA . MET E 1 204 ? 169.841 150.226 156.332 1.00 103.44 204 MET G CA 1
ATOM 6757 C C . MET E 1 204 ? 170.868 149.166 156.728 1.00 107.85 204 MET G C 1
ATOM 6758 O O . MET E 1 204 ? 170.670 148.431 157.699 1.00 116.98 204 MET G O 1
ATOM 6763 N N . ILE E 1 205 ? 171.954 149.085 155.963 1.00 105.78 205 ILE G N 1
ATOM 6764 C CA . ILE E 1 205 ? 172.956 148.025 156.118 1.00 105.54 205 ILE G CA 1
ATOM 6765 C C . ILE E 1 205 ? 173.997 148.384 157.179 1.00 104.57 205 ILE G C 1
ATOM 6766 O O . ILE E 1 205 ? 174.310 147.567 158.047 1.00 108.26 205 ILE G O 1
ATOM 6771 N N . GLU E 1 206 ? 174.533 149.595 157.096 1.00 108.26 206 GLU G N 1
ATOM 6772 C CA . GLU E 1 206 ? 175.549 150.062 158.034 1.00 111.10 206 GLU G CA 1
ATOM 6773 C C . GLU E 1 206 ? 175.477 151.583 158.164 1.00 108.41 206 GLU G C 1
ATOM 6774 O O . GLU E 1 206 ? 174.981 152.266 157.269 1.00 105.44 206 GLU G O 1
ATOM 6780 N N . TYR E 1 207 ? 175.951 152.094 159.296 1.00 108.78 207 TYR G N 1
ATOM 6781 C CA . TYR E 1 207 ? 176.074 153.531 159.519 1.00 101.58 207 TYR G CA 1
ATOM 6782 C C . TYR E 1 207 ? 177.386 153.837 160.244 1.00 106.00 207 TYR G C 1
ATOM 6783 O O . TYR E 1 207 ? 177.760 153.134 161.187 1.00 114.49 207 TYR G O 1
ATOM 6792 N N . ASP E 1 208 ? 178.072 154.881 159.784 1.00 109.64 208 ASP G N 1
ATOM 6793 C CA . ASP E 1 208 ? 179.326 155.353 160.366 1.00 114.33 208 ASP G CA 1
ATOM 6794 C C . ASP E 1 208 ? 179.087 156.766 160.922 1.00 115.25 208 ASP G C 1
ATOM 6795 O O . ASP E 1 208 ? 178.993 157.723 160.149 1.00 116.71 208 ASP G O 1
ATOM 6800 N N . PRO E 1 209 ? 178.956 156.900 162.260 1.00 119.04 209 PRO G N 1
ATOM 6801 C CA . PRO E 1 209 ? 178.759 158.229 162.865 1.00 117.50 209 PRO G CA 1
ATOM 6802 C C . PRO E 1 209 ? 179.924 159.220 162.713 1.00 118.87 209 PRO G C 1
ATOM 6803 O O . PRO E 1 209 ? 179.701 160.429 162.840 1.00 125.47 209 PRO G O 1
ATOM 6807 N N . GLU E 1 210 ? 181.135 158.725 162.451 1.00 120.89 210 GLU G N 1
ATOM 6808 C CA . GLU E 1 210 ? 182.315 159.584 162.290 1.00 128.84 210 GLU G CA 1
ATOM 6809 C C . GLU E 1 210 ? 182.216 160.425 161.014 1.00 128.79 210 GLU G C 1
ATOM 6810 O O . GLU E 1 210 ? 182.194 161.655 161.080 1.00 127.89 210 GLU G O 1
ATOM 6816 N N . ARG E 1 211 ? 182.139 159.751 159.866 1.00 127.36 211 ARG G N 1
ATOM 6817 C CA . ARG E 1 211 ? 181.983 160.415 158.562 1.00 123.64 211 ARG G CA 1
ATOM 6818 C C . ARG E 1 211 ? 180.536 160.802 158.226 1.00 112.49 211 ARG G C 1
ATOM 6819 O O . ARG E 1 211 ? 180.309 161.500 157.237 1.00 112.95 211 ARG G O 1
ATOM 6827 N N . ARG E 1 212 ? 179.578 160.342 159.034 1.00 108.81 212 ARG G N 1
ATOM 6828 C CA . ARG E 1 212 ? 178.138 160.513 158.785 1.00 106.32 212 ARG G CA 1
ATOM 6829 C C . ARG E 1 212 ? 177.719 159.824 157.476 1.00 101.33 212 ARG G C 1
ATOM 6830 O O . ARG E 1 212 ? 176.922 160.363 156.702 1.00 106.02 212 ARG G O 1
ATOM 6838 N N . LEU E 1 213 ? 178.264 158.625 157.255 1.00 94.30 213 LEU G N 1
ATOM 6839 C CA . LEU E 1 213 ? 177.985 157.820 156.059 1.00 91.47 213 LEU G CA 1
ATOM 6840 C C . LEU E 1 213 ? 177.092 156.656 156.418 1.00 84.04 213 LEU G C 1
ATOM 6841 O O . LEU E 1 213 ? 177.252 156.062 157.476 1.00 95.53 213 LEU G O 1
ATOM 6846 N N . GLY E 1 214 ? 176.164 156.328 155.528 1.00 83.58 214 GLY G N 1
ATOM 6847 C CA . GLY E 1 214 ? 175.217 155.243 155.748 1.00 82.51 214 GLY G CA 1
ATOM 6848 C C . GLY E 1 214 ? 174.991 154.453 154.481 1.00 84.06 214 GLY G C 1
ATOM 6849 O O . GLY E 1 214 ? 174.592 155.017 153.469 1.00 88.93 214 GLY G O 1
ATOM 6850 N N . ILE E 1 215 ? 175.252 153.148 154.535 1.00 88.22 215 ILE G N 1
ATOM 6851 C CA . ILE E 1 215 ? 174.958 152.254 153.423 1.00 91.22 215 ILE G CA 1
ATOM 6852 C C . ILE E 1 215 ? 173.472 151.910 153.475 1.00 90.94 215 ILE G C 1
ATOM 6853 O O . ILE E 1 215 ? 172.941 151.616 154.545 1.00 99.33 215 ILE G O 1
ATOM 6858 N N . PHE E 1 216 ? 172.811 151.950 152.323 1.00 93.47 216 PHE G N 1
ATOM 6859 C CA . PHE E 1 216 ? 171.423 151.500 152.196 1.00 98.57 216 PHE G CA 1
ATOM 6860 C C . PHE E 1 216 ? 171.289 150.516 151.037 1.00 95.39 216 PHE G C 1
ATOM 6861 O O . PHE E 1 216 ? 172.024 150.616 150.054 1.00 99.59 216 PHE G O 1
ATOM 6869 N N . TRP E 1 217 ? 170.357 149.575 151.162 1.00 92.39 217 TRP G N 1
ATOM 6870 C CA . TRP E 1 217 ? 169.953 148.704 150.053 1.00 94.05 217 TRP G CA 1
ATOM 6871 C C . TRP E 1 217 ? 168.509 149.023 149.693 1.00 93.22 217 TRP G C 1
ATOM 6872 O O . TRP E 1 217 ? 167.658 149.074 150.572 1.00 96.83 217 TRP G O 1
ATOM 6883 N N . VAL E 1 218 ? 168.246 149.232 148.403 1.00 93.46 218 VAL G N 1
ATOM 6884 C CA . VAL E 1 218 ? 166.925 149.622 147.908 1.00 90.41 218 VAL G CA 1
ATOM 6885 C C . VAL E 1 218 ? 166.528 148.703 146.762 1.00 83.53 218 VAL G C 1
ATOM 6886 O O . VAL E 1 218 ? 167.296 148.530 145.821 1.00 86.00 218 VAL G O 1
ATOM 6890 N N . SER E 1 219 ? 165.333 148.126 146.857 1.00 84.40 219 SER G N 1
ATOM 6891 C CA . SER E 1 219 ? 164.676 147.443 145.739 1.00 86.67 219 SER G CA 1
ATOM 6892 C C . SER E 1 219 ? 163.571 148.353 145.242 1.00 83.52 219 SER G C 1
ATOM 6893 O O . SER E 1 219 ? 162.785 148.853 146.045 1.00 88.05 219 SER G O 1
ATOM 6896 N N . CYS E 1 220 ? 163.500 148.573 143.932 1.00 87.46 220 CYS G N 1
ATOM 6897 C CA . CYS E 1 220 ? 162.614 149.606 143.391 1.00 93.68 220 CYS G CA 1
ATOM 6898 C C . CYS E 1 220 ? 162.192 149.394 141.944 1.00 95.71 220 CYS G C 1
ATOM 6899 O O . CYS E 1 220 ? 162.723 148.539 141.231 1.00 102.64 220 CYS G O 1
ATOM 6902 N N . GLU E 1 221 ? 161.210 150.192 141.542 1.00 101.72 221 GLU G N 1
ATOM 6903 C CA . GLU E 1 221 ? 160.689 150.224 140.181 1.00 106.70 221 GLU G CA 1
ATOM 6904 C C . GLU E 1 221 ? 161.719 150.844 139.234 1.00 100.85 221 GLU G C 1
ATOM 6905 O O . GLU E 1 221 ? 162.613 151.570 139.664 1.00 103.16 221 GLU G O 1
ATOM 6911 N N . ALA E 1 222 ? 161.596 150.529 137.949 1.00 102.84 222 ALA G N 1
ATOM 6912 C CA . ALA E 1 222 ? 162.450 151.114 136.918 1.00 104.33 222 ALA G CA 1
ATOM 6913 C C . ALA E 1 222 ? 162.162 152.608 136.775 1.00 102.34 222 ALA G C 1
ATOM 6914 O O . ALA E 1 222 ? 161.005 153.036 136.838 1.00 99.21 222 ALA G O 1
ATOM 6916 N N . GLY E 1 223 ? 163.223 153.389 136.588 1.00 104.19 223 GLY G N 1
ATOM 6917 C CA . GLY E 1 223 ? 163.124 154.843 136.471 1.00 109.05 223 GLY G CA 1
ATOM 6918 C C . GLY E 1 223 ? 163.121 155.611 137.783 1.00 107.02 223 GLY G C 1
ATOM 6919 O O . GLY E 1 223 ? 162.893 156.823 137.779 1.00 108.76 223 GLY G O 1
ATOM 6920 N N . THR E 1 224 ? 163.375 154.922 138.900 1.00 103.06 224 THR G N 1
ATOM 6921 C CA . THR E 1 224 ? 163.519 155.569 140.203 1.00 102.38 224 THR G CA 1
ATOM 6922 C C . THR E 1 224 ? 164.874 156.287 140.262 1.00 107.46 224 THR G C 1
ATOM 6923 O O . THR E 1 224 ? 165.892 155.730 139.848 1.00 117.73 224 THR G O 1
ATOM 6927 N N . TYR E 1 225 ? 164.875 157.515 140.777 1.00 102.97 225 TYR G N 1
ATOM 6928 C CA . TYR E 1 225 ? 166.096 158.297 140.948 1.00 99.61 225 TYR G CA 1
ATOM 6929 C C . TYR E 1 225 ? 166.619 158.153 142.376 1.00 96.47 225 TYR G C 1
ATOM 6930 O O . TYR E 1 225 ? 166.015 158.669 143.314 1.00 101.99 225 TYR G O 1
ATOM 6939 N N . ILE E 1 226 ? 167.740 157.452 142.531 1.00 98.23 226 ILE G N 1
ATOM 6940 C CA . ILE E 1 226 ? 168.325 157.185 143.849 1.00 100.90 226 ILE G CA 1
ATOM 6941 C C . ILE E 1 226 ? 169.087 158.403 144.388 1.00 97.13 226 ILE G C 1
ATOM 6942 O O . ILE E 1 226 ? 169.190 158.580 145.603 1.00 99.39 226 ILE G O 1
ATOM 6947 N N . ARG E 1 227 ? 169.636 159.227 143.499 1.00 98.96 227 ARG G N 1
ATOM 6948 C CA . ARG E 1 227 ? 170.198 160.524 143.897 1.00 101.04 227 ARG G CA 1
ATOM 6949 C C . ARG E 1 227 ? 169.140 161.391 144.584 1.00 104.32 227 ARG G C 1
ATOM 6950 O O . ARG E 1 227 ? 169.416 162.029 145.602 1.00 106.16 227 ARG G O 1
ATOM 6958 N N . THR E 1 228 ? 167.938 161.406 144.011 1.00 104.76 228 THR G N 1
ATOM 6959 C CA . THR E 1 228 ? 166.793 162.123 144.572 1.00 102.24 228 THR G CA 1
ATOM 6960 C C . THR E 1 228 ? 166.310 161.509 145.895 1.00 98.74 228 THR G C 1
ATOM 6961 O O . THR E 1 228 ? 165.898 162.235 146.797 1.00 105.94 228 THR G O 1
ATOM 6965 N N . LEU E 1 229 ? 166.360 160.183 146.004 1.00 104.47 229 LEU G N 1
ATOM 6966 C CA . LEU E 1 229 ? 166.029 159.479 147.254 1.00 103.24 229 LEU G CA 1
ATOM 6967 C C . LEU E 1 229 ? 166.901 159.919 148.433 1.00 98.79 229 LEU G C 1
ATOM 6968 O O . LEU E 1 229 ? 166.398 160.093 149.537 1.00 107.41 229 LEU G O 1
ATOM 6973 N N . CYS E 1 230 ? 168.198 160.089 148.192 1.00 101.09 230 CYS G N 1
ATOM 6974 C CA . CYS E 1 230 ? 169.141 160.517 149.234 1.00 100.53 230 CYS G CA 1
ATOM 6975 C C . CYS E 1 230 ? 168.945 161.966 149.672 1.00 98.17 230 CYS G C 1
ATOM 6976 O O . CYS E 1 230 ? 169.170 162.293 150.838 1.00 100.02 230 CYS G O 1
ATOM 6979 N N . VAL E 1 231 ? 168.533 162.825 148.739 1.00 98.54 231 VAL G N 1
ATOM 6980 C CA . VAL E 1 231 ? 168.168 164.218 149.046 1.00 94.61 231 VAL G CA 1
ATOM 6981 C C . VAL E 1 231 ? 166.934 164.257 149.946 1.00 97.33 231 VAL G C 1
ATOM 6982 O O . VAL E 1 231 ? 166.904 165.017 150.915 1.00 102.20 231 VAL G O 1
ATOM 6986 N N . HIS E 1 232 ? 165.927 163.442 149.616 1.00 97.43 232 HIS G N 1
ATOM 6987 C CA . HIS E 1 232 ? 164.690 163.345 150.404 1.00 96.32 232 HIS G CA 1
ATOM 6988 C C . HIS E 1 232 ? 164.922 162.727 151.768 1.00 95.25 232 HIS G C 1
ATOM 6989 O O . HIS E 1 232 ? 164.339 163.161 152.761 1.00 104.04 232 HIS G O 1
ATOM 6996 N N . LEU E 1 233 ? 165.760 161.699 151.800 1.00 101.75 233 LEU G N 1
ATOM 6997 C CA . LEU E 1 233 ? 166.160 161.027 153.039 1.00 98.88 233 LEU G CA 1
ATOM 6998 C C . LEU E 1 233 ? 166.872 161.999 153.982 1.00 96.90 233 LEU G C 1
ATOM 6999 O O . LEU E 1 233 ? 166.729 161.903 155.197 1.00 96.69 233 LEU G O 1
ATOM 7004 N N . GLY E 1 234 ? 167.625 162.940 153.411 1.00 101.38 234 GLY G N 1
ATOM 7005 C CA . GLY E 1 234 ? 168.250 164.031 154.169 1.00 100.36 234 GLY G CA 1
ATOM 7006 C C . GLY E 1 234 ? 167.273 165.063 154.707 1.00 95.61 234 GLY G C 1
ATOM 7007 O O . GLY E 1 234 ? 167.428 165.525 155.833 1.00 102.99 234 GLY G O 1
ATOM 7008 N N . LEU E 1 235 ? 166.281 165.436 153.899 1.00 96.51 235 LEU G N 1
ATOM 7009 C CA . LEU E 1 235 ? 165.208 166.364 154.321 1.00 96.11 235 LEU G CA 1
ATOM 7010 C C . LEU E 1 235 ? 164.347 165.794 155.436 1.00 92.83 235 LEU G C 1
ATOM 7011 O O . LEU E 1 235 ? 163.970 166.489 156.372 1.00 91.65 235 LEU G O 1
ATOM 7016 N N . LEU E 1 236 ? 164.050 164.511 155.317 1.00 107.64 236 LEU G N 1
ATOM 7017 C CA . LEU E 1 236 ? 163.226 163.797 156.284 1.00 108.66 236 LEU G CA 1
ATOM 7018 C C . LEU E 1 236 ? 163.913 163.671 157.650 1.00 107.06 236 LEU G C 1
ATOM 7019 O O . LEU E 1 236 ? 163.255 163.743 158.686 1.00 110.38 236 LEU G O 1
ATOM 7024 N N . LEU E 1 237 ? 165.231 163.483 157.643 1.00 108.54 237 LEU G N 1
ATOM 7025 C CA . LEU E 1 237 ? 166.033 163.496 158.877 1.00 109.99 237 LEU G CA 1
ATOM 7026 C C . LEU E 1 237 ? 166.222 164.900 159.454 1.00 105.89 237 LEU G C 1
ATOM 7027 O O . LEU E 1 237 ? 166.358 165.053 160.669 1.00 109.89 237 LEU G O 1
ATOM 7032 N N . GLY E 1 238 ? 166.253 165.911 158.585 1.00 102.19 238 GLY G N 1
ATOM 7033 C CA . GLY E 1 238 ? 166.425 167.311 158.994 1.00 102.30 238 GLY G CA 1
ATOM 7034 C C . GLY E 1 238 ? 167.861 167.809 158.956 1.00 105.58 238 GLY G C 1
ATOM 7035 O O . GLY E 1 238 ? 168.101 169.015 159.029 1.00 111.13 238 GLY G O 1
ATOM 7036 N N . VAL E 1 239 ? 168.811 166.884 158.832 1.00 107.37 239 VAL G N 1
ATOM 7037 C CA . VAL E 1 239 ? 170.242 167.203 158.791 1.00 105.57 239 VAL G CA 1
ATOM 7038 C C . VAL E 1 239 ? 170.749 167.531 157.384 1.00 102.25 239 VAL G C 1
ATOM 7039 O O . VAL E 1 239 ? 171.751 168.229 157.248 1.00 113.76 239 VAL G O 1
ATOM 7043 N N . GLY E 1 240 ? 170.064 167.039 156.352 1.00 104.11 240 GLY G N 1
ATOM 7044 C CA . GLY E 1 240 ? 170.487 167.223 154.954 1.00 111.67 240 GLY G CA 1
ATOM 7045 C C . GLY E 1 240 ? 171.261 166.010 154.455 1.00 111.20 240 GLY G C 1
ATOM 7046 O O . GLY E 1 240 ? 171.722 165.194 155.252 1.00 102.90 240 GLY G O 1
ATOM 7047 N N . GLY E 1 241 ? 171.407 165.884 153.139 1.00 112.76 241 GLY G N 1
ATOM 7048 C CA . GLY E 1 241 ? 172.134 164.746 152.581 1.00 110.39 241 GLY G CA 1
ATOM 7049 C C . GLY E 1 241 ? 172.361 164.726 151.080 1.00 105.77 241 GLY G C 1
ATOM 7050 O O . GLY E 1 241 ? 171.716 165.454 150.324 1.00 105.34 241 GLY G O 1
ATOM 7051 N N . GLN E 1 242 ? 173.299 163.872 150.675 1.00 104.92 242 GLN G N 1
ATOM 7052 C CA . GLN E 1 242 ? 173.659 163.642 149.274 1.00 105.48 242 GLN G CA 1
ATOM 7053 C C . GLN E 1 242 ? 174.007 162.167 149.075 1.00 99.60 242 GLN G C 1
ATOM 7054 O O . GLN E 1 242 ? 174.502 161.512 149.989 1.00 92.01 242 GLN G O 1
ATOM 7060 N N . MET E 1 243 ? 173.759 161.657 147.874 1.00 101.97 243 MET G N 1
ATOM 7061 C CA . MET E 1 243 ? 174.212 160.322 147.499 1.00 98.94 243 MET G CA 1
ATOM 7062 C C . MET E 1 243 ? 175.705 160.393 147.202 1.00 98.03 243 MET G C 1
ATOM 7063 O O . MET E 1 243 ? 176.133 161.048 146.246 1.00 101.56 243 MET G O 1
ATOM 7068 N N . GLN E 1 244 ? 176.492 159.733 148.043 1.00 98.87 244 GLN G N 1
ATOM 7069 C CA . GLN E 1 244 ? 177.939 159.658 147.876 1.00 98.46 244 GLN G CA 1
ATOM 7070 C C . GLN E 1 244 ? 178.311 158.725 146.734 1.00 98.45 244 GLN G C 1
ATOM 7071 O O . GLN E 1 244 ? 179.200 159.031 145.938 1.00 100.61 244 GLN G O 1
ATOM 7077 N N . GLU E 1 245 ? 177.615 157.591 146.666 1.00 99.86 245 GLU G N 1
ATOM 7078 C CA . GLU E 1 245 ? 178.048 156.442 145.883 1.00 91.63 245 GLU G CA 1
ATOM 7079 C C . GLU E 1 245 ? 176.870 155.544 145.537 1.00 86.46 245 GLU G C 1
ATOM 7080 O O . GLU E 1 245 ? 175.865 155.539 146.251 1.00 95.06 245 GLU G O 1
ATOM 7086 N N . LEU E 1 246 ? 176.982 154.790 144.448 1.00 83.92 246 LEU G N 1
ATOM 7087 C CA . LEU E 1 246 ? 175.896 153.906 144.016 1.00 84.85 246 LEU G CA 1
ATOM 7088 C C . LEU E 1 246 ? 176.386 152.707 143.204 1.00 80.41 246 LEU G C 1
ATOM 7089 O O . LEU E 1 246 ? 177.358 152.796 142.456 1.00 82.34 246 LEU G O 1
ATOM 7094 N N . ARG E 1 247 ? 175.692 151.589 143.370 1.00 77.47 247 ARG G N 1
ATOM 7095 C CA . ARG E 1 247 ? 175.959 150.375 142.617 1.00 78.20 247 ARG G CA 1
ATOM 7096 C C . ARG E 1 247 ? 174.653 149.625 142.415 1.00 75.46 247 ARG G C 1
ATOM 7097 O O . ARG E 1 247 ? 173.915 149.415 143.376 1.00 81.00 247 ARG G O 1
ATOM 7105 N N . ARG E 1 248 ? 174.367 149.226 141.178 1.00 75.50 248 ARG G N 1
ATOM 7106 C CA . ARG E 1 248 ? 173.181 148.422 140.893 1.00 83.69 248 ARG G CA 1
ATOM 7107 C C . ARG E 1 248 ? 173.503 146.933 141.035 1.00 81.77 248 ARG G C 1
ATOM 7108 O O . ARG E 1 248 ? 174.321 146.395 140.295 1.00 81.93 248 ARG G O 1
ATOM 7116 N N . VAL E 1 249 ? 172.847 146.278 141.985 1.00 86.04 249 VAL G N 1
ATOM 7117 C CA . VAL E 1 249 ? 173.113 144.868 142.296 1.00 88.35 249 VAL G CA 1
ATOM 7118 C C . VAL E 1 249 ? 172.133 143.879 141.633 1.00 88.14 249 VAL G C 1
ATOM 7119 O O . VAL E 1 249 ? 172.315 142.672 141.747 1.00 89.45 249 VAL G O 1
ATOM 7123 N N . ARG E 1 250 ? 171.103 144.390 140.956 1.00 92.28 250 ARG G N 1
ATOM 7124 C CA . ARG E 1 250 ? 170.164 143.556 140.208 1.00 92.94 250 ARG G CA 1
ATOM 7125 C C . ARG E 1 250 ? 169.481 144.323 139.065 1.00 87.91 250 ARG G C 1
ATOM 7126 O O . ARG E 1 250 ? 169.113 145.485 139.226 1.00 91.24 250 ARG G O 1
ATOM 7134 N N . SER E 1 251 ? 169.330 143.655 137.922 1.00 90.85 251 SER G N 1
ATOM 7135 C CA . SER E 1 251 ? 168.543 144.147 136.791 1.00 96.35 251 SER G CA 1
ATOM 7136 C C . SER E 1 251 ? 167.534 143.071 136.394 1.00 101.99 251 SER G C 1
ATOM 7137 O O . SER E 1 251 ? 167.774 142.288 135.469 1.00 107.39 251 SER G O 1
ATOM 7140 N N . GLY E 1 252 ? 166.418 143.033 137.120 1.00 102.05 252 GLY G N 1
ATOM 7141 C CA . GLY E 1 252 ? 165.358 142.068 136.837 1.00 99.04 252 GLY G CA 1
ATOM 7142 C C . GLY E 1 252 ? 165.797 140.645 137.121 1.00 106.07 252 GLY G C 1
ATOM 7143 O O . GLY E 1 252 ? 165.987 140.277 138.289 1.00 114.20 252 GLY G O 1
ATOM 7144 N N . VAL E 1 253 ? 165.939 139.849 136.060 1.00 107.15 253 VAL G N 1
ATOM 7145 C CA . VAL E 1 253 ? 166.299 138.429 136.173 1.00 108.47 253 VAL G CA 1
ATOM 7146 C C . VAL E 1 253 ? 167.785 138.213 136.522 1.00 108.00 253 VAL G C 1
ATOM 7147 O O . VAL E 1 253 ? 168.110 137.277 137.260 1.00 109.85 253 VAL G O 1
ATOM 7151 N N . MET E 1 254 ? 168.669 139.074 136.013 1.00 102.75 254 MET G N 1
ATOM 7152 C CA . MET E 1 254 ? 170.113 138.964 136.267 1.00 102.98 254 MET G CA 1
ATOM 7153 C C . MET E 1 254 ? 170.543 139.778 137.481 1.00 94.61 254 MET G C 1
ATOM 7154 O O . MET E 1 254 ? 169.979 140.833 137.759 1.00 99.44 254 MET G O 1
ATOM 7159 N N . SER E 1 255 ? 171.557 139.280 138.180 1.00 98.17 255 SER G N 1
ATOM 7160 C CA . SER E 1 255 ? 172.159 139.960 139.327 1.00 102.25 255 SER G CA 1
ATOM 7161 C C . SER E 1 255 ? 173.684 139.834 139.304 1.00 99.91 255 SER G C 1
ATOM 7162 O O . SER E 1 255 ? 174.253 139.195 138.425 1.00 101.04 255 SER G O 1
ATOM 7165 N N . GLU E 1 256 ? 174.329 140.467 140.279 1.00 103.88 256 GLU G N 1
ATOM 7166 C CA . GLU E 1 256 ? 175.770 140.320 140.496 1.00 107.17 256 GLU G CA 1
ATOM 7167 C C . GLU E 1 256 ? 176.175 138.996 141.181 1.00 113.61 256 GLU G C 1
ATOM 7168 O O . GLU E 1 256 ? 177.370 138.725 141.321 1.00 114.18 256 GLU G O 1
ATOM 7174 N N . LYS E 1 257 ? 175.197 138.195 141.610 1.00 113.61 257 LYS G N 1
ATOM 7175 C CA . LYS E 1 257 ? 175.466 136.918 142.276 1.00 124.46 257 LYS G CA 1
ATOM 7176 C C . LYS E 1 257 ? 176.093 135.903 141.317 1.00 122.92 257 LYS G C 1
ATOM 7177 O O . LYS E 1 257 ? 177.072 135.240 141.674 1.00 128.47 257 LYS G O 1
ATOM 7183 N N . ASP E 1 258 ? 175.544 135.794 140.107 1.00 122.09 258 ASP G N 1
ATOM 7184 C CA . ASP E 1 258 ? 176.014 134.803 139.128 1.00 127.60 258 ASP G CA 1
ATOM 7185 C C . ASP E 1 258 ? 175.951 135.278 137.671 1.00 114.48 258 ASP G C 1
ATOM 7186 O O . ASP E 1 258 ? 175.151 136.139 137.317 1.00 104.25 258 ASP G O 1
ATOM 7191 N N . HIS E 1 259 ? 176.831 134.691 136.855 1.00 113.22 259 HIS G N 1
ATOM 7192 C CA . HIS E 1 259 ? 176.959 134.960 135.415 1.00 110.86 259 HIS G CA 1
ATOM 7193 C C . HIS E 1 259 ? 177.440 136.373 135.049 1.00 107.80 259 HIS G C 1
ATOM 7194 O O . HIS E 1 259 ? 177.382 136.749 133.874 1.00 110.45 259 HIS G O 1
ATOM 7201 N N . MET E 1 260 ? 177.945 137.138 136.021 1.00 104.67 260 MET G N 1
ATOM 7202 C CA . MET E 1 260 ? 178.359 138.520 135.777 1.00 102.10 260 MET G CA 1
ATOM 7203 C C . MET E 1 260 ? 179.833 138.579 135.395 1.00 97.84 260 MET G C 1
ATOM 7204 O O . MET E 1 260 ? 180.655 137.860 135.965 1.00 99.34 260 MET G O 1
ATOM 7209 N N . VAL E 1 261 ? 180.151 139.450 134.437 1.00 95.93 261 VAL G N 1
ATOM 7210 C CA . VAL E 1 261 ? 181.496 139.573 133.880 1.00 95.49 261 VAL G CA 1
ATOM 7211 C C . VAL E 1 261 ? 181.849 141.047 133.775 1.00 94.96 261 VAL G C 1
ATOM 7212 O O . VAL E 1 261 ? 180.964 141.897 133.666 1.00 97.66 261 VAL G O 1
ATOM 7216 N N . THR E 1 262 ? 183.147 141.332 133.807 1.00 100.54 262 THR G N 1
ATOM 7217 C CA . THR E 1 262 ? 183.671 142.697 133.696 1.00 105.98 262 THR G CA 1
ATOM 7218 C C . THR E 1 262 ? 183.992 142.977 132.229 1.00 99.98 262 THR G C 1
ATOM 7219 O O . THR E 1 262 ? 184.031 142.056 131.426 1.00 106.38 262 THR G O 1
ATOM 7223 N N . MET E 1 263 ? 184.195 144.243 131.878 1.00 99.39 263 MET G N 1
ATOM 7224 C CA . MET E 1 263 ? 184.640 144.621 130.528 1.00 96.35 263 MET G CA 1
ATOM 7225 C C . MET E 1 263 ? 185.953 143.992 130.051 1.00 91.31 263 MET G C 1
ATOM 7226 O O . MET E 1 263 ? 186.138 143.797 128.845 1.00 92.34 263 MET G O 1
ATOM 7231 N N . HIS E 1 264 ? 186.868 143.713 130.973 1.00 92.70 264 HIS G N 1
ATOM 7232 C CA . HIS E 1 264 ? 188.121 143.044 130.636 1.00 100.67 264 HIS G CA 1
ATOM 7233 C C . HIS E 1 264 ? 187.860 141.649 130.065 1.00 100.69 264 HIS G C 1
ATOM 7234 O O . HIS E 1 264 ? 188.404 141.316 129.024 1.00 102.08 264 HIS G O 1
ATOM 7241 N N . ASP E 1 265 ? 186.993 140.873 130.719 1.00 100.23 265 ASP G N 1
ATOM 7242 C CA . ASP E 1 265 ? 186.539 139.571 130.200 1.00 97.31 265 ASP G CA 1
ATOM 7243 C C . ASP E 1 265 ? 185.994 139.639 128.766 1.00 93.48 265 ASP G C 1
ATOM 7244 O O . ASP E 1 265 ? 186.275 138.758 127.959 1.00 101.27 265 ASP G O 1
ATOM 7249 N N . VAL E 1 266 ? 185.222 140.678 128.459 1.00 91.31 266 VAL G N 1
ATOM 7250 C CA . VAL E 1 266 ? 184.625 140.852 127.131 1.00 93.34 266 VAL G CA 1
ATOM 7251 C C . VAL E 1 266 ? 185.709 141.079 126.070 1.00 96.60 266 VAL G C 1
ATOM 7252 O O . VAL E 1 266 ? 185.702 140.429 125.025 1.00 104.49 266 VAL G O 1
ATOM 7256 N N . LEU E 1 267 ? 186.618 142.012 126.340 1.00 96.06 267 LEU G N 1
ATOM 7257 C CA . LEU E 1 267 ? 187.787 142.255 125.486 1.00 94.86 267 LEU G CA 1
ATOM 7258 C C . LEU E 1 267 ? 188.704 141.036 125.399 1.00 94.20 267 LEU G C 1
ATOM 7259 O O . LEU E 1 267 ? 189.217 140.706 124.330 1.00 96.83 267 LEU G O 1
ATOM 7264 N N . ASP E 1 268 ? 188.902 140.385 126.540 1.00 104.11 268 ASP G N 1
ATOM 7265 C CA . ASP E 1 268 ? 189.856 139.286 126.685 1.00 107.61 268 ASP G CA 1
ATOM 7266 C C . ASP E 1 268 ? 189.366 138.028 125.966 1.00 101.26 268 ASP G C 1
ATOM 7267 O O . ASP E 1 268 ? 190.152 137.320 125.338 1.00 98.60 268 ASP G O 1
ATOM 7272 N N . ALA E 1 269 ? 188.062 137.764 126.066 1.00 103.32 269 ALA G N 1
ATOM 7273 C CA . ALA E 1 269 ? 187.420 136.627 125.396 1.00 97.83 269 ALA G CA 1
ATOM 7274 C C . ALA E 1 269 ? 187.410 136.764 123.881 1.00 96.53 269 ALA G C 1
ATOM 7275 O O . ALA E 1 269 ? 187.610 135.776 123.169 1.00 103.43 269 ALA G O 1
ATOM 7277 N N . GLN E 1 270 ? 187.160 137.977 123.395 1.00 92.64 270 GLN G N 1
ATOM 7278 C CA . GLN E 1 270 ? 187.196 138.265 121.967 1.00 95.75 270 GLN G CA 1
ATOM 7279 C C . GLN E 1 270 ? 188.606 138.123 121.406 1.00 97.86 270 GLN G C 1
ATOM 7280 O O . GLN E 1 270 ? 188.783 137.578 120.317 1.00 105.69 270 GLN G O 1
ATOM 7286 N N . TRP E 1 271 ? 189.596 138.629 122.140 1.00 101.62 271 TRP G N 1
ATOM 7287 C CA . TRP E 1 271 ? 191.004 138.505 121.748 1.00 104.38 271 TRP G CA 1
ATOM 7288 C C . TRP E 1 271 ? 191.421 137.042 121.585 1.00 100.61 271 TRP G C 1
ATOM 7289 O O . TRP E 1 271 ? 192.109 136.695 120.626 1.00 100.30 271 TRP G O 1
ATOM 7300 N N . LEU E 1 272 ? 191.016 136.203 122.536 1.00 99.67 272 LEU G N 1
ATOM 7301 C CA . LEU E 1 272 ? 191.330 134.772 122.506 1.00 102.93 272 LEU G CA 1
ATOM 7302 C C . LEU E 1 272 ? 190.694 134.074 121.304 1.00 105.79 272 LEU G C 1
ATOM 7303 O O . LEU E 1 272 ? 191.275 133.141 120.752 1.00 111.31 272 LEU G O 1
ATOM 7308 N N . TYR E 1 273 ? 189.501 134.520 120.916 1.00 109.59 273 TYR G N 1
ATOM 7309 C CA . TYR E 1 273 ? 188.835 134.026 119.710 1.00 110.23 273 TYR G CA 1
ATOM 7310 C C . TYR E 1 273 ? 189.497 134.542 118.426 1.00 107.80 273 TYR G C 1
ATOM 7311 O O . TYR E 1 273 ? 189.627 133.793 117.461 1.00 108.70 273 TYR G O 1
ATOM 7320 N N . ASP E 1 274 ? 189.900 135.812 118.412 1.00 109.90 274 ASP G N 1
ATOM 7321 C CA . ASP E 1 274 ? 190.554 136.405 117.237 1.00 117.24 274 ASP G CA 1
ATOM 7322 C C . ASP E 1 274 ? 191.938 135.813 116.938 1.00 120.80 274 ASP G C 1
ATOM 7323 O O . ASP E 1 274 ? 192.284 135.606 115.772 1.00 122.25 274 ASP G O 1
ATOM 7328 N N . ASN E 1 275 ? 192.714 135.540 117.987 1.00 122.33 275 ASN G N 1
ATOM 7329 C CA . ASN E 1 275 ? 194.123 135.152 117.848 1.00 124.99 275 ASN G CA 1
ATOM 7330 C C . ASN E 1 275 ? 194.398 133.642 117.917 1.00 126.99 275 ASN G C 1
ATOM 7331 O O . ASN E 1 275 ? 195.343 133.166 117.283 1.00 130.72 275 ASN G O 1
ATOM 7336 N N . HIS E 1 276 ? 193.593 132.903 118.682 1.00 128.34 276 HIS G N 1
ATOM 7337 C CA . HIS E 1 276 ? 193.738 131.442 118.818 1.00 133.04 276 HIS G CA 1
ATOM 7338 C C . HIS E 1 276 ? 192.542 130.615 118.312 1.00 134.59 276 HIS G C 1
ATOM 7339 O O . HIS E 1 276 ? 192.583 129.383 118.374 1.00 135.13 276 HIS G O 1
ATOM 7346 N N . LYS E 1 277 ? 191.500 131.281 117.806 1.00 138.15 277 LYS G N 1
ATOM 7347 C CA . LYS E 1 277 ? 190.277 130.622 117.310 1.00 143.83 277 LYS G CA 1
ATOM 7348 C C . LYS E 1 277 ? 189.594 129.717 118.349 1.00 137.34 277 LYS G C 1
ATOM 7349 O O . LYS E 1 277 ? 189.080 128.649 118.013 1.00 139.22 277 LYS G O 1
ATOM 7355 N N . ASP E 1 278 ? 189.592 130.168 119.605 1.00 134.24 278 ASP G N 1
ATOM 7356 C CA . ASP E 1 278 ? 188.972 129.451 120.720 1.00 132.61 278 ASP G CA 1
ATOM 7357 C C . ASP E 1 278 ? 187.694 130.185 121.142 1.00 127.56 278 ASP G C 1
ATOM 7358 O O . ASP E 1 278 ? 187.732 131.366 121.483 1.00 128.24 278 ASP G O 1
ATOM 7363 N N . GLU E 1 279 ? 186.573 129.466 121.118 1.00 126.06 279 GLU G N 1
ATOM 7364 C CA . GLU E 1 279 ? 185.263 130.006 121.488 1.00 123.15 279 GLU G CA 1
ATOM 7365 C C . GLU E 1 279 ? 185.013 129.977 123.000 1.00 116.09 279 GLU G C 1
ATOM 7366 O O . GLU E 1 279 ? 184.174 130.729 123.496 1.00 117.65 279 GLU G O 1
ATOM 7372 N N . SER E 1 280 ? 185.729 129.104 123.713 1.00 110.81 280 SER G N 1
ATOM 7373 C CA . SER E 1 280 ? 185.429 128.746 125.111 1.00 109.95 280 SER G CA 1
ATOM 7374 C C . SER E 1 280 ? 185.191 129.926 126.055 1.00 112.81 280 SER G C 1
ATOM 7375 O O . SER E 1 280 ? 184.287 129.878 126.890 1.00 118.54 280 SER G O 1
ATOM 7378 N N . TYR E 1 281 ? 186.001 130.974 125.914 1.00 108.49 281 TYR G N 1
ATOM 7379 C CA . TYR E 1 281 ? 185.924 132.152 126.780 1.00 103.66 281 TYR G CA 1
ATOM 7380 C C . TYR E 1 281 ? 184.685 132.990 126.433 1.00 101.13 281 TYR G C 1
ATOM 7381 O O . TYR E 1 281 ? 183.943 133.392 127.332 1.00 101.06 281 TYR G O 1
ATOM 7390 N N . LEU E 1 282 ? 184.456 133.235 125.139 1.00 102.28 282 LEU G N 1
ATOM 7391 C CA . LEU E 1 282 ? 183.246 133.945 124.664 1.00 99.26 282 LEU G CA 1
ATOM 7392 C C . LEU E 1 282 ? 181.930 133.266 125.069 1.00 101.49 282 LEU G C 1
ATOM 7393 O O . LEU E 1 282 ? 180.941 133.947 125.339 1.00 105.96 282 LEU G O 1
ATOM 7398 N N . ARG E 1 283 ? 181.923 131.935 125.111 1.00 103.37 283 ARG G N 1
ATOM 7399 C CA . ARG E 1 283 ? 180.729 131.171 125.498 1.00 101.53 283 ARG G CA 1
ATOM 7400 C C . ARG E 1 283 ? 180.408 131.217 126.998 1.00 105.48 283 ARG G C 1
ATOM 7401 O O . ARG E 1 283 ? 179.360 130.718 127.414 1.00 114.61 283 ARG G O 1
ATOM 7409 N N . ARG E 1 284 ? 181.306 131.792 127.801 1.00 106.92 284 ARG G N 1
ATOM 7410 C CA . ARG E 1 284 ? 181.051 132.088 129.217 1.00 107.67 284 ARG G CA 1
ATOM 7411 C C . ARG E 1 284 ? 180.839 133.581 129.518 1.00 102.24 284 ARG G C 1
ATOM 7412 O O . ARG E 1 284 ? 180.350 133.927 130.600 1.00 100.56 284 ARG G O 1
ATOM 7420 N N . VAL E 1 285 ? 181.204 134.448 128.577 1.00 92.70 285 VAL G N 1
ATOM 7421 C CA . VAL E 1 285 ? 180.935 135.883 128.673 1.00 94.75 285 VAL G CA 1
ATOM 7422 C C . VAL E 1 285 ? 179.531 136.177 128.160 1.00 93.35 285 VAL G C 1
ATOM 7423 O O . VAL E 1 285 ? 178.742 136.835 128.845 1.00 99.98 285 VAL G O 1
ATOM 7427 N N . VAL E 1 286 ? 179.237 135.697 126.954 1.00 91.64 286 VAL G N 1
ATOM 7428 C CA . VAL E 1 286 ? 177.931 135.882 126.317 1.00 90.22 286 VAL G CA 1
ATOM 7429 C C . VAL E 1 286 ? 177.006 134.715 126.671 1.00 90.99 286 VAL G C 1
ATOM 7430 O O . VAL E 1 286 ? 177.431 133.557 126.659 1.00 93.14 286 VAL G O 1
ATOM 7434 N N . TYR E 1 287 ? 175.751 135.029 126.984 1.00 87.88 287 TYR G N 1
ATOM 7435 C CA . TYR E 1 287 ? 174.720 134.025 127.225 1.00 92.72 287 TYR G CA 1
ATOM 7436 C C . TYR E 1 287 ? 173.594 134.192 126.219 1.00 93.59 287 TYR G C 1
ATOM 7437 O O . TYR E 1 287 ? 173.340 135.312 125.776 1.00 100.58 287 TYR G O 1
ATOM 7446 N N . PRO E 1 288 ? 172.910 133.086 125.859 1.00 94.33 288 PRO G N 1
ATOM 7447 C CA . PRO E 1 288 ? 171.819 133.174 124.891 1.00 97.79 288 PRO G CA 1
ATOM 7448 C C . PRO E 1 288 ? 170.599 133.864 125.484 1.00 93.06 288 PRO G C 1
ATOM 7449 O O . PRO E 1 288 ? 170.337 133.719 126.676 1.00 92.12 288 PRO G O 1
ATOM 7453 N N . LEU E 1 289 ? 169.864 134.600 124.651 1.00 95.52 289 LEU G N 1
ATOM 7454 C CA . LEU E 1 289 ? 168.712 135.400 125.106 1.00 97.92 289 LEU G CA 1
ATOM 7455 C C . LEU E 1 289 ? 167.605 134.611 125.815 1.00 95.32 289 LEU G C 1
ATOM 7456 O O . LEU E 1 289 ? 166.778 135.206 126.504 1.00 105.28 289 LEU G O 1
ATOM 7461 N N . GLU E 1 290 ? 167.576 133.293 125.630 1.00 96.32 290 GLU G N 1
ATOM 7462 C CA . GLU E 1 290 ? 166.637 132.412 126.339 1.00 96.37 290 GLU G CA 1
ATOM 7463 C C . GLU E 1 290 ? 166.776 132.491 127.861 1.00 91.80 290 GLU G C 1
ATOM 7464 O O . GLU E 1 290 ? 165.795 132.302 128.576 1.00 100.53 290 GLU G O 1
ATOM 7470 N N . LYS E 1 291 ? 167.983 132.763 128.352 1.00 92.94 291 LYS G N 1
ATOM 7471 C CA . LYS E 1 291 ? 168.224 132.959 129.785 1.00 97.60 291 LYS G CA 1
ATOM 7472 C C . LYS E 1 291 ? 167.445 134.154 130.369 1.00 97.07 291 LYS G C 1
ATOM 7473 O O . LYS E 1 291 ? 167.053 134.125 131.540 1.00 96.07 291 LYS G O 1
ATOM 7479 N N . LEU E 1 292 ? 167.219 135.189 129.558 1.00 95.38 292 LEU G N 1
ATOM 7480 C CA . LEU E 1 292 ? 166.392 136.333 129.958 1.00 93.25 292 LEU G CA 1
ATOM 7481 C C . LEU E 1 292 ? 164.890 136.038 130.044 1.00 93.27 292 LEU G C 1
ATOM 7482 O O . LEU E 1 292 ? 164.151 136.819 130.649 1.00 92.24 292 LEU G O 1
ATOM 7487 N N . LEU E 1 293 ? 164.445 134.932 129.442 1.00 97.79 293 LEU G N 1
ATOM 7488 C CA . LEU E 1 293 ? 163.022 134.595 129.304 1.00 93.53 293 LEU G CA 1
ATOM 7489 C C . LEU E 1 293 ? 162.547 133.419 130.161 1.00 94.63 293 LEU G C 1
ATOM 7490 O O . LEU E 1 293 ? 161.416 132.960 129.984 1.00 100.35 293 LEU G O 1
ATOM 7495 N N . THR E 1 294 ? 163.370 132.947 131.100 1.00 96.74 294 THR G N 1
ATOM 7496 C CA . THR E 1 294 ? 163.045 131.728 131.871 1.00 98.66 294 THR G CA 1
ATOM 7497 C C . THR E 1 294 ? 161.916 131.899 132.903 1.00 102.32 294 THR G C 1
ATOM 7498 O O . THR E 1 294 ? 161.393 130.906 133.413 1.00 107.38 294 THR G O 1
ATOM 7502 N N . SER E 1 295 ? 161.558 133.144 133.217 1.00 104.49 295 SER G N 1
ATOM 7503 C CA . SER E 1 295 ? 160.433 133.444 134.111 1.00 107.16 295 SER G CA 1
ATOM 7504 C C . SER E 1 295 ? 159.063 133.359 133.422 1.00 102.16 295 SER G C 1
ATOM 7505 O O . SER E 1 295 ? 158.056 133.112 134.086 1.00 101.82 295 SER G O 1
ATOM 7508 N N . HIS E 1 296 ? 159.030 133.580 132.107 1.00 101.33 296 HIS G N 1
ATOM 7509 C CA . HIS E 1 296 ? 157.777 133.599 131.338 1.00 99.16 296 HIS G CA 1
ATOM 7510 C C . HIS E 1 296 ? 157.119 132.227 131.243 1.00 94.81 296 HIS G C 1
ATOM 7511 O O . HIS E 1 296 ? 157.796 131.198 131.329 1.00 100.05 296 HIS G O 1
ATOM 7518 N N . LYS E 1 297 ? 155.801 132.230 131.045 1.00 94.06 297 LYS G N 1
ATOM 7519 C CA . LYS E 1 297 ? 155.041 131.000 130.820 1.00 92.76 297 LYS G CA 1
ATOM 7520 C C . LYS E 1 297 ? 155.299 130.541 129.395 1.00 88.23 297 LYS G C 1
ATOM 7521 O O . LYS E 1 297 ? 155.334 131.358 128.480 1.00 93.44 297 LYS G O 1
ATOM 7527 N N . ARG E 1 298 ? 155.472 129.235 129.215 1.00 92.37 298 ARG G N 1
ATOM 7528 C CA . ARG E 1 298 ? 155.900 128.664 127.941 1.00 89.57 298 ARG G CA 1
ATOM 7529 C C . ARG E 1 298 ? 154.766 128.020 127.148 1.00 87.31 298 ARG G C 1
ATOM 7530 O O . ARG E 1 298 ? 153.738 127.639 127.696 1.00 86.28 298 ARG G O 1
ATOM 7538 N N . LEU E 1 299 ? 155.005 127.888 125.849 1.00 92.61 299 LEU G N 1
ATOM 7539 C CA . LEU E 1 299 ? 154.071 127.280 124.911 1.00 89.25 299 LEU G CA 1
ATOM 7540 C C . LEU E 1 299 ? 154.897 126.610 123.810 1.00 87.59 299 LEU G C 1
ATOM 7541 O O . LEU E 1 299 ? 155.440 127.282 122.933 1.00 94.02 299 LEU G O 1
ATOM 7546 N N . VAL E 1 300 ? 154.998 125.286 123.868 1.00 87.19 300 VAL G N 1
ATOM 7547 C CA . VAL E 1 300 ? 155.866 124.519 122.967 1.00 84.22 300 VAL G CA 1
ATOM 7548 C C . VAL E 1 300 ? 155.127 124.193 121.674 1.00 78.80 300 VAL G C 1
ATOM 7549 O O . VAL E 1 300 ? 153.985 123.744 121.716 1.00 82.17 300 VAL G O 1
ATOM 7553 N N . MET E 1 301 ? 155.792 124.404 120.537 1.00 81.62 301 MET G N 1
ATOM 7554 C CA . MET E 1 301 ? 155.183 124.228 119.215 1.00 86.55 301 MET G CA 1
ATOM 7555 C C . MET E 1 301 ? 155.854 123.132 118.398 1.00 87.79 301 MET G C 1
ATOM 7556 O O . MET E 1 301 ? 157.043 122.853 118.565 1.00 90.71 301 MET G O 1
ATOM 7561 N N . LYS E 1 302 ? 155.074 122.531 117.500 1.00 90.82 302 LYS G N 1
ATOM 7562 C CA . LYS E 1 302 ? 155.576 121.543 116.544 1.00 91.53 302 LYS G CA 1
ATOM 7563 C C . LYS E 1 302 ? 156.495 122.229 115.542 1.00 95.37 302 LYS G C 1
ATOM 7564 O O . LYS E 1 302 ? 156.330 123.422 115.270 1.00 108.14 302 LYS G O 1
ATOM 7570 N N . ASP E 1 303 ? 157.438 121.478 114.979 1.00 95.95 303 ASP G N 1
ATOM 7571 C CA . ASP E 1 303 ? 158.410 122.031 114.022 1.00 103.62 303 ASP G CA 1
ATOM 7572 C C . ASP E 1 303 ? 157.769 122.578 112.735 1.00 112.73 303 ASP G C 1
ATOM 7573 O O . ASP E 1 303 ? 158.303 123.509 112.116 1.00 107.31 303 ASP G O 1
ATOM 7578 N N . SER E 1 304 ? 156.632 121.998 112.346 1.00 111.55 304 SER G N 1
ATOM 7579 C CA . SER E 1 304 ? 155.830 122.492 111.219 1.00 110.94 304 SER G CA 1
ATOM 7580 C C . SER E 1 304 ? 155.351 123.935 111.418 1.00 105.16 304 SER G C 1
ATOM 7581 O O . SER E 1 304 ? 155.338 124.727 110.477 1.00 109.60 304 SER G O 1
ATOM 7584 N N . ALA E 1 305 ? 154.953 124.253 112.647 1.00 99.26 305 ALA G N 1
ATOM 7585 C CA . ALA E 1 305 ? 154.415 125.571 112.988 1.00 102.68 305 ALA G CA 1
ATOM 7586 C C . ALA E 1 305 ? 155.463 126.681 113.088 1.00 92.10 305 ALA G C 1
ATOM 7587 O O . ALA E 1 305 ? 155.127 127.853 112.941 1.00 85.55 305 ALA G O 1
ATOM 7589 N N . VAL E 1 306 ? 156.719 126.312 113.338 1.00 95.22 306 VAL G N 1
ATOM 7590 C CA . VAL E 1 306 ? 157.754 127.272 113.756 1.00 90.30 306 VAL G CA 1
ATOM 7591 C C . VAL E 1 306 ? 157.977 128.353 112.719 1.00 87.95 306 VAL G C 1
ATOM 7592 O O . VAL E 1 306 ? 157.958 129.538 113.045 1.00 95.38 306 VAL G O 1
ATOM 7596 N N . ASN E 1 307 ? 158.197 127.950 111.475 1.00 95.52 307 ASN G N 1
ATOM 7597 C CA . ASN E 1 307 ? 158.485 128.916 110.409 1.00 99.81 307 ASN G CA 1
ATOM 7598 C C . ASN E 1 307 ? 157.285 129.798 110.089 1.00 93.32 307 ASN G C 1
ATOM 7599 O O . ASN E 1 307 ? 157.453 130.982 109.833 1.00 92.96 307 ASN G O 1
ATOM 7604 N N . ALA E 1 308 ? 156.085 129.218 110.115 1.00 93.97 308 ALA G N 1
ATOM 7605 C CA . ALA E 1 308 ? 154.839 129.975 109.950 1.00 88.38 308 ALA G CA 1
ATOM 7606 C C . ALA E 1 308 ? 154.749 131.131 110.932 1.00 90.67 308 ALA G C 1
ATOM 7607 O O . ALA E 1 308 ? 154.431 132.252 110.540 1.00 107.15 308 ALA G O 1
ATOM 7609 N N . ILE E 1 309 ? 155.066 130.866 112.197 1.00 93.35 309 ILE G N 1
ATOM 7610 C CA . ILE E 1 309 ? 155.020 131.892 113.247 1.00 93.75 309 ILE G CA 1
ATOM 7611 C C . ILE E 1 309 ? 156.090 132.968 113.019 1.00 90.66 309 ILE G C 1
ATOM 7612 O O . ILE E 1 309 ? 155.842 134.142 113.282 1.00 91.35 309 ILE G O 1
ATOM 7617 N N . CYS E 1 310 ? 157.264 132.571 112.529 1.00 94.45 310 CYS G N 1
ATOM 7618 C CA . CYS E 1 310 ? 158.329 133.526 112.175 1.00 98.16 310 CYS G CA 1
ATOM 7619 C C . CYS E 1 310 ? 157.960 134.446 111.006 1.00 98.59 310 CYS G C 1
ATOM 7620 O O . CYS E 1 310 ? 158.439 135.581 110.935 1.00 102.72 310 CYS G O 1
ATOM 7623 N N . TYR E 1 311 ? 157.113 133.954 110.103 1.00 100.03 311 TYR G N 1
ATOM 7624 C CA . TYR E 1 311 ? 156.578 134.759 108.994 1.00 102.04 311 TYR G CA 1
ATOM 7625 C C . TYR E 1 311 ? 155.444 135.714 109.390 1.00 98.35 311 TYR G C 1
ATOM 7626 O O . TYR E 1 311 ? 155.069 136.574 108.593 1.00 106.46 311 TYR G O 1
ATOM 7635 N N . GLY E 1 312 ? 154.907 135.570 110.600 1.00 95.60 312 GLY G N 1
ATOM 7636 C CA . GLY E 1 312 ? 153.815 136.417 111.092 1.00 99.24 312 GLY G CA 1
ATOM 7637 C C . GLY E 1 312 ? 152.459 135.734 111.194 1.00 98.91 312 GLY G C 1
ATOM 7638 O O . GLY E 1 312 ? 151.436 136.414 111.290 1.00 100.90 312 GLY G O 1
ATOM 7639 N N . ALA E 1 313 ? 152.435 134.403 111.158 1.00 95.40 313 ALA G N 1
ATOM 7640 C CA . ALA E 1 313 ? 151.210 133.652 111.410 1.00 100.84 313 ALA G CA 1
ATOM 7641 C C . ALA E 1 313 ? 150.908 133.691 112.905 1.00 104.00 313 ALA G C 1
ATOM 7642 O O . ALA E 1 313 ? 151.829 133.682 113.727 1.00 112.90 313 ALA G O 1
ATOM 7644 N N . LYS E 1 314 ? 149.627 133.735 113.254 1.00 100.86 314 LYS G N 1
ATOM 7645 C CA . LYS E 1 314 ? 149.212 133.641 114.651 1.00 99.79 314 LYS G CA 1
ATOM 7646 C C . LYS E 1 314 ? 149.390 132.208 115.135 1.00 99.51 314 LYS G C 1
ATOM 7647 O O . LYS E 1 314 ? 149.278 131.264 114.351 1.00 108.48 314 LYS G O 1
ATOM 7653 N N . ILE E 1 315 ? 149.667 132.057 116.427 1.00 93.43 315 ILE G N 1
ATOM 7654 C CA . ILE E 1 315 ? 149.937 130.753 117.013 1.00 87.20 315 ILE G CA 1
ATOM 7655 C C . ILE E 1 315 ? 148.597 130.040 117.129 1.00 90.08 315 ILE G C 1
ATOM 7656 O O . ILE E 1 315 ? 147.746 130.453 117.923 1.00 93.37 315 ILE G O 1
ATOM 7661 N N . MET E 1 316 ? 148.415 128.983 116.332 1.00 91.63 316 MET G N 1
ATOM 7662 C CA . MET E 1 316 ? 147.165 128.205 116.322 1.00 89.66 316 MET G CA 1
ATOM 7663 C C . MET E 1 316 ? 147.265 126.959 117.201 1.00 86.19 316 MET G C 1
ATOM 7664 O O . MET E 1 316 ? 148.356 126.481 117.491 1.00 89.81 316 MET G O 1
ATOM 7669 N N . LEU E 1 317 ? 146.112 126.449 117.620 1.00 89.07 317 LEU G N 1
ATOM 7670 C CA . LEU E 1 317 ? 146.030 125.352 118.596 1.00 91.82 317 LEU G CA 1
ATOM 7671 C C . LEU E 1 317 ? 146.457 123.970 118.078 1.00 91.80 317 LEU G C 1
ATOM 7672 O O . LEU E 1 317 ? 147.026 123.191 118.842 1.00 96.99 317 LEU G O 1
ATOM 7677 N N . PRO E 1 318 ? 146.189 123.650 116.797 1.00 91.88 318 PRO G N 1
ATOM 7678 C CA . PRO E 1 318 ? 146.672 122.375 116.253 1.00 93.72 318 PRO G CA 1
ATOM 7679 C C . PRO E 1 318 ? 148.199 122.181 116.231 1.00 94.67 318 PRO G C 1
ATOM 7680 O O . PRO E 1 318 ? 148.656 121.043 116.134 1.00 103.94 318 PRO G O 1
ATOM 7684 N N . GLY E 1 319 ? 148.966 123.267 116.312 1.00 95.17 319 GLY G N 1
ATOM 7685 C CA . GLY E 1 319 ? 150.426 123.200 116.417 1.00 94.06 319 GLY G CA 1
ATOM 7686 C C . GLY E 1 319 ? 151.015 123.142 117.815 1.00 90.96 319 GLY G C 1
ATOM 7687 O O . GLY E 1 319 ? 152.228 122.995 117.957 1.00 91.54 319 GLY G O 1
ATOM 7688 N N . VAL E 1 320 ? 150.182 123.265 118.845 1.00 88.83 320 VAL G N 1
ATOM 7689 C CA . VAL E 1 320 ? 150.667 123.271 120.226 1.00 91.19 320 VAL G CA 1
ATOM 7690 C C . VAL E 1 320 ? 150.926 121.845 120.684 1.00 83.46 320 VAL G C 1
ATOM 7691 O O . VAL E 1 320 ? 150.030 121.012 120.626 1.00 96.38 320 VAL G O 1
ATOM 7695 N N . LEU E 1 321 ? 152.143 121.578 121.144 1.00 87.73 321 LEU G N 1
ATOM 7696 C CA . LEU E 1 321 ? 152.485 120.291 121.770 1.00 91.60 321 LEU G CA 1
ATOM 7697 C C . LEU E 1 321 ? 152.213 120.340 123.259 1.00 84.87 321 LEU G C 1
ATOM 7698 O O . LEU E 1 321 ? 151.541 119.466 123.794 1.00 86.86 321 LEU G O 1
ATOM 7703 N N . ARG E 1 322 ? 152.761 121.357 123.919 1.00 86.03 322 ARG G N 1
ATOM 7704 C CA . ARG E 1 322 ? 152.650 121.514 125.370 1.00 87.65 322 ARG G CA 1
ATOM 7705 C C . ARG E 1 322 ? 152.424 122.975 125.759 1.00 85.14 322 ARG G C 1
ATOM 7706 O O . ARG E 1 322 ? 152.810 123.889 125.031 1.00 82.95 322 ARG G O 1
ATOM 7714 N N . TYR E 1 323 ? 151.801 123.167 126.919 1.00 86.32 323 TYR G N 1
ATOM 7715 C CA . TYR E 1 323 ? 151.439 124.490 127.425 1.00 83.85 323 TYR G CA 1
ATOM 7716 C C . TYR E 1 323 ? 151.480 124.503 128.943 1.00 88.12 323 TYR G C 1
ATOM 7717 O O . TYR E 1 323 ? 151.091 123.532 129.588 1.00 100.27 323 TYR G O 1
ATOM 7726 N N . GLU E 1 324 ? 151.953 125.608 129.505 1.00 94.01 324 GLU G N 1
ATOM 7727 C CA . GLU E 1 324 ? 152.200 125.717 130.939 1.00 95.71 324 GLU G CA 1
ATOM 7728 C C . GLU E 1 324 ? 150.912 125.988 131.714 1.00 96.32 324 GLU G C 1
ATOM 7729 O O . GLU E 1 324 ? 149.946 126.503 131.155 1.00 101.99 324 GLU G O 1
ATOM 7735 N N . ASP E 1 325 ? 150.898 125.618 132.995 1.00 99.08 325 ASP G N 1
ATOM 7736 C CA . ASP E 1 325 ? 149.823 126.026 133.901 1.00 102.16 325 ASP G CA 1
ATOM 7737 C C . ASP E 1 325 ? 149.976 127.515 134.205 1.00 102.76 325 ASP G C 1
ATOM 7738 O O . ASP E 1 325 ? 151.095 128.005 134.394 1.00 107.38 325 ASP G O 1
ATOM 7743 N N . GLY E 1 326 ? 148.852 128.226 134.244 1.00 99.07 326 GLY G N 1
ATOM 7744 C CA . GLY E 1 326 ? 148.835 129.637 134.603 1.00 100.28 326 GLY G CA 1
ATOM 7745 C C . GLY E 1 326 ? 149.045 130.601 133.451 1.00 104.34 326 GLY G C 1
ATOM 7746 O O . GLY E 1 326 ? 149.627 131.678 133.640 1.00 106.13 326 GLY G O 1
ATOM 7747 N N . ILE E 1 327 ? 148.582 130.223 132.260 1.00 100.75 327 ILE G N 1
ATOM 7748 C CA . ILE E 1 327 ? 148.494 131.151 131.137 1.00 96.91 327 ILE G CA 1
ATOM 7749 C C . ILE E 1 327 ? 147.146 131.852 131.262 1.00 95.16 327 ILE G C 1
ATOM 7750 O O . ILE E 1 327 ? 146.111 131.193 131.344 1.00 99.60 327 ILE G O 1
ATOM 7755 N N . GLU E 1 328 ? 147.171 133.182 131.288 1.00 100.44 328 GLU G N 1
ATOM 7756 C CA . GLU E 1 328 ? 145.962 134.006 131.365 1.00 105.03 328 GLU G CA 1
ATOM 7757 C C . GLU E 1 328 ? 145.789 134.810 130.082 1.00 98.83 328 GLU G C 1
ATOM 7758 O O . GLU E 1 328 ? 146.706 134.889 129.269 1.00 102.10 328 GLU G O 1
ATOM 7764 N N . VAL E 1 329 ? 144.615 135.408 129.916 1.00 100.93 329 VAL G N 1
ATOM 7765 C CA . VAL E 1 329 ? 144.298 136.176 128.712 1.00 105.98 329 VAL G CA 1
ATOM 7766 C C . VAL E 1 329 ? 145.048 137.510 128.759 1.00 100.59 329 VAL G C 1
ATOM 7767 O O . VAL E 1 329 ? 145.178 138.118 129.821 1.00 101.36 329 VAL G O 1
ATOM 7771 N N . ASN E 1 330 ? 145.539 137.936 127.597 1.00 100.28 330 ASN G N 1
ATOM 7772 C CA . ASN E 1 330 ? 146.354 139.153 127.446 1.00 107.63 330 ASN G CA 1
ATOM 7773 C C . ASN E 1 330 ? 147.687 139.127 128.218 1.00 102.23 330 ASN G C 1
ATOM 7774 O O . ASN E 1 330 ? 148.245 140.180 128.532 1.00 109.02 330 ASN G O 1
ATOM 7779 N N . GLN E 1 331 ? 148.201 137.925 128.480 1.00 98.29 331 GLN G N 1
ATOM 7780 C CA . GLN E 1 331 ? 149.456 137.734 129.205 1.00 98.83 331 GLN G CA 1
ATOM 7781 C C . GLN E 1 331 ? 150.580 137.447 128.221 1.00 97.59 331 GLN G C 1
ATOM 7782 O O . GLN E 1 331 ? 150.394 136.694 127.266 1.00 96.80 331 GLN G O 1
ATOM 7788 N N . GLU E 1 332 ? 151.746 138.040 128.468 1.00 104.68 332 GLU G N 1
ATOM 7789 C CA . GLU E 1 332 ? 152.927 137.827 127.634 1.00 104.44 332 GLU G CA 1
ATOM 7790 C C . GLU E 1 332 ? 153.533 136.459 127.945 1.00 96.46 332 GLU G C 1
ATOM 7791 O O . GLU E 1 332 ? 153.885 136.177 129.094 1.00 96.29 332 GLU G O 1
ATOM 7797 N N . ILE E 1 333 ? 153.652 135.624 126.913 1.00 92.23 333 ILE G N 1
ATOM 7798 C CA . ILE E 1 333 ? 154.182 134.262 127.028 1.00 87.16 333 ILE G CA 1
ATOM 7799 C C . ILE E 1 333 ? 155.312 134.063 126.030 1.00 87.17 333 ILE G C 1
ATOM 7800 O O . ILE E 1 333 ? 155.399 134.792 125.038 1.00 89.84 333 ILE G O 1
ATOM 7805 N N . VAL E 1 334 ? 156.172 133.079 126.290 1.00 82.47 334 VAL G N 1
ATOM 7806 C CA . VAL E 1 334 ? 157.245 132.724 125.352 1.00 82.66 334 VAL G CA 1
ATOM 7807 C C . VAL E 1 334 ? 156.847 131.470 124.573 1.00 83.17 334 VAL G C 1
ATOM 7808 O O . VAL E 1 334 ? 156.417 130.480 125.155 1.00 86.01 334 VAL G O 1
ATOM 7812 N N . VAL E 1 335 ? 156.967 131.540 123.252 1.00 86.28 335 VAL G N 1
ATOM 7813 C CA . VAL E 1 335 ? 156.663 130.420 122.373 1.00 87.78 335 VAL G CA 1
ATOM 7814 C C . VAL E 1 335 ? 157.997 129.827 121.950 1.00 88.38 335 VAL G C 1
ATOM 7815 O O . VAL E 1 335 ? 158.852 130.547 121.435 1.00 90.46 335 VAL G O 1
ATOM 7819 N N . ILE E 1 336 ? 158.166 128.522 122.166 1.00 89.83 336 ILE G N 1
ATOM 7820 C CA . ILE E 1 336 ? 159.449 127.855 121.935 1.00 90.62 336 ILE G CA 1
ATOM 7821 C C . ILE E 1 336 ? 159.349 126.640 121.020 1.00 90.29 336 ILE G C 1
ATOM 7822 O O . ILE E 1 336 ? 158.265 126.106 120.794 1.00 97.48 336 ILE G O 1
ATOM 7827 N N . THR E 1 337 ? 160.500 126.218 120.506 1.00 90.18 337 THR G N 1
ATOM 7828 C CA . THR E 1 337 ? 160.619 124.981 119.736 1.00 93.81 337 THR G CA 1
ATOM 7829 C C . THR E 1 337 ? 160.794 123.806 120.697 1.00 99.05 337 THR G C 1
ATOM 7830 O O . THR E 1 337 ? 160.907 123.993 121.909 1.00 100.74 337 THR G O 1
ATOM 7834 N N . THR E 1 338 ? 160.824 122.594 120.147 1.00 101.56 338 THR G N 1
ATOM 7835 C CA . THR E 1 338 ? 161.125 121.393 120.932 1.00 98.16 338 THR G CA 1
ATOM 7836 C C . THR E 1 338 ? 162.607 121.265 121.295 1.00 94.68 338 THR G C 1
ATOM 7837 O O . THR E 1 338 ? 162.956 120.465 122.162 1.00 105.78 338 THR G O 1
ATOM 7841 N N . LYS E 1 339 ? 163.467 122.045 120.639 1.00 95.11 339 LYS G N 1
ATOM 7842 C CA . LYS E 1 339 ? 164.876 122.181 121.025 1.00 96.65 339 LYS G CA 1
ATOM 7843 C C . LYS E 1 339 ? 165.140 123.353 121.991 1.00 93.77 339 LYS G C 1
ATOM 7844 O O . LYS E 1 339 ? 166.293 123.670 122.270 1.00 102.99 339 LYS G O 1
ATOM 7850 N N . GLY E 1 340 ? 164.087 123.988 122.503 1.00 93.49 340 GLY G N 1
ATOM 7851 C CA . GLY E 1 340 ? 164.217 125.042 123.510 1.00 95.37 340 GLY G CA 1
ATOM 7852 C C . GLY E 1 340 ? 164.568 126.432 123.009 1.00 92.58 340 GLY G C 1
ATOM 7853 O O . GLY E 1 340 ? 164.961 127.286 123.814 1.00 93.07 340 GLY G O 1
ATOM 7854 N N . GLU E 1 341 ? 164.422 126.667 121.704 1.00 91.81 341 GLU G N 1
ATOM 7855 C CA . GLU E 1 341 ? 164.695 127.974 121.103 1.00 94.41 341 GLU G CA 1
ATOM 7856 C C . GLU E 1 341 ? 163.464 128.848 121.218 1.00 92.12 341 GLU G C 1
ATOM 7857 O O . GLU E 1 341 ? 162.367 128.393 120.924 1.00 99.30 341 GLU G O 1
ATOM 7863 N N . ALA E 1 342 ? 163.647 130.105 121.606 1.00 94.46 342 ALA G N 1
ATOM 7864 C CA . ALA E 1 342 ? 162.552 131.069 121.631 1.00 99.01 342 ALA G CA 1
ATOM 7865 C C . ALA E 1 342 ? 162.204 131.490 120.206 1.00 94.24 342 ALA G C 1
ATOM 7866 O O . ALA E 1 342 ? 163.064 131.981 119.481 1.00 102.25 342 ALA G O 1
ATOM 7868 N N . ILE E 1 343 ? 160.950 131.276 119.816 1.00 92.90 343 ILE G N 1
ATOM 7869 C CA . ILE E 1 343 ? 160.441 131.692 118.509 1.00 91.84 343 ILE G CA 1
ATOM 7870 C C . ILE E 1 343 ? 159.981 133.145 118.580 1.00 91.74 343 ILE G C 1
ATOM 7871 O O . ILE E 1 343 ? 160.378 133.970 117.754 1.00 90.28 343 ILE G O 1
ATOM 7876 N N . CYS E 1 344 ? 159.132 133.441 119.561 1.00 92.04 344 CYS G N 1
ATOM 7877 C CA . CYS E 1 344 ? 158.572 134.777 119.731 1.00 90.36 344 CYS G CA 1
ATOM 7878 C C . CYS E 1 344 ? 158.053 135.032 121.142 1.00 89.78 344 CYS G C 1
ATOM 7879 O O . CYS E 1 344 ? 157.818 134.096 121.907 1.00 91.48 344 CYS G O 1
ATOM 7882 N N . MET E 1 345 ? 157.886 136.310 121.470 1.00 92.12 345 MET G N 1
ATOM 7883 C CA . MET E 1 345 ? 157.078 136.725 122.613 1.00 94.49 345 MET G CA 1
ATOM 7884 C C . MET E 1 345 ? 155.662 136.889 122.094 1.00 87.90 345 MET G C 1
ATOM 7885 O O . MET E 1 345 ? 155.432 137.658 121.165 1.00 100.02 345 MET G O 1
ATOM 7890 N N . ALA E 1 346 ? 154.724 136.158 122.679 1.00 88.09 346 ALA G N 1
ATOM 7891 C CA . ALA E 1 346 ? 153.337 136.140 122.220 1.00 89.57 346 ALA G CA 1
ATOM 7892 C C . ALA E 1 346 ? 152.399 136.572 123.332 1.00 84.12 346 ALA G C 1
ATOM 7893 O O . ALA E 1 346 ? 152.739 136.481 124.507 1.00 82.32 346 ALA G O 1
ATOM 7895 N N . ILE E 1 347 ? 151.222 137.039 122.942 1.00 89.73 347 ILE G N 1
ATOM 7896 C CA . ILE E 1 347 ? 150.180 137.440 123.876 1.00 94.44 347 ILE G CA 1
ATOM 7897 C C . ILE E 1 347 ? 149.075 136.391 123.811 1.00 84.74 347 ILE G C 1
ATOM 7898 O O . ILE E 1 347 ? 148.522 136.134 122.744 1.00 84.92 347 ILE G O 1
ATOM 7903 N N . ALA E 1 348 ? 148.754 135.809 124.961 1.00 84.34 348 ALA G N 1
ATOM 7904 C CA . ALA E 1 348 ? 147.805 134.701 125.029 1.00 90.72 348 ALA G CA 1
ATOM 7905 C C . ALA E 1 348 ? 146.364 135.177 124.900 1.00 87.16 348 ALA G C 1
ATOM 7906 O O . ALA E 1 348 ? 145.937 136.066 125.633 1.00 89.69 348 ALA G O 1
ATOM 7908 N N . LEU E 1 349 ? 145.636 134.589 123.951 1.00 92.10 349 LEU G N 1
ATOM 7909 C CA . LEU E 1 349 ? 144.200 134.825 123.769 1.00 93.42 349 LEU G CA 1
ATOM 7910 C C . LEU E 1 349 ? 143.348 133.623 124.221 1.00 97.97 349 LEU G C 1
ATOM 7911 O O . LEU E 1 349 ? 142.130 133.620 124.039 1.00 105.32 349 LEU G O 1
ATOM 7916 N N . MET E 1 350 ? 143.991 132.607 124.796 1.00 95.82 350 MET G N 1
ATOM 7917 C CA . MET E 1 350 ? 143.313 131.490 125.450 1.00 98.67 350 MET G CA 1
ATOM 7918 C C . MET E 1 350 ? 144.005 131.245 126.779 1.00 100.45 350 MET G C 1
ATOM 7919 O O . MET E 1 350 ? 145.233 131.347 126.861 1.00 113.68 350 MET G O 1
ATOM 7924 N N . THR E 1 351 ? 143.237 130.906 127.810 1.00 92.78 351 THR G N 1
ATOM 7925 C CA . THR E 1 351 ? 143.824 130.501 129.082 1.00 92.60 351 THR G CA 1
ATOM 7926 C C . THR E 1 351 ? 144.255 129.033 128.987 1.00 95.00 351 THR G C 1
ATOM 7927 O O . THR E 1 351 ? 144.011 128.369 127.977 1.00 97.70 351 THR G O 1
ATOM 7931 N N . THR E 1 352 ? 144.909 128.540 130.035 1.00 89.63 352 THR G N 1
ATOM 7932 C CA . THR E 1 352 ? 145.305 127.142 130.117 1.00 91.15 352 THR G CA 1
ATOM 7933 C C . THR E 1 352 ? 144.097 126.214 129.991 1.00 93.06 352 THR G C 1
ATOM 7934 O O . THR E 1 352 ? 144.133 125.241 129.235 1.00 101.56 352 THR G O 1
ATOM 7938 N N . ALA E 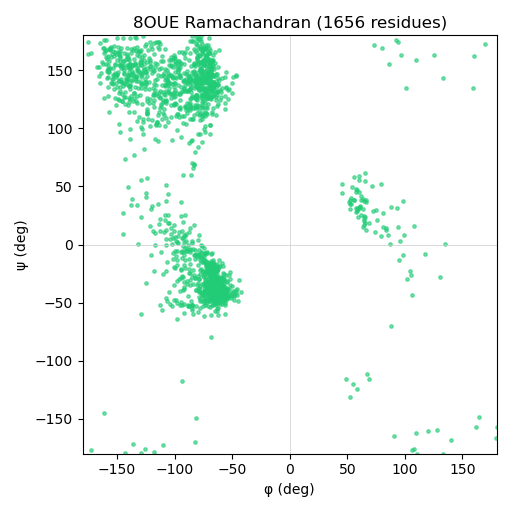1 353 ? 143.040 126.508 130.741 1.00 93.91 353 ALA G N 1
ATOM 7939 C CA . ALA E 1 353 ? 141.821 125.699 130.721 1.00 91.82 353 ALA G CA 1
ATOM 7940 C C . ALA E 1 353 ? 141.136 125.697 129.362 1.00 89.89 353 ALA G C 1
ATOM 7941 O O . ALA E 1 353 ? 140.627 124.663 128.934 1.00 98.62 353 ALA G O 1
ATOM 7943 N N . VAL E 1 354 ? 141.117 126.850 128.692 1.00 91.06 354 VAL G N 1
ATOM 7944 C CA . VAL E 1 354 ? 140.487 126.987 127.370 1.00 89.51 354 VAL G CA 1
ATOM 7945 C C . VAL E 1 354 ? 141.218 126.144 126.323 1.00 86.67 354 VAL G C 1
ATOM 7946 O O . VAL E 1 354 ? 140.582 125.508 125.488 1.00 92.34 354 VAL G O 1
ATOM 7950 N N . ILE E 1 355 ? 142.546 126.150 126.376 1.00 93.08 355 ILE G N 1
ATOM 7951 C CA . ILE E 1 355 ? 143.389 125.327 125.495 1.00 95.73 355 ILE G CA 1
ATOM 7952 C C . ILE E 1 355 ? 143.042 123.839 125.637 1.00 99.14 355 ILE G C 1
ATOM 7953 O O . ILE E 1 355 ? 142.980 123.116 124.642 1.00 102.78 355 ILE G O 1
ATOM 7958 N N . SER E 1 356 ? 142.828 123.396 126.875 1.00 104.22 356 SER G N 1
ATOM 7959 C CA . SER E 1 356 ? 142.482 122.001 127.175 1.00 104.70 356 SER G CA 1
ATOM 7960 C C . SER E 1 356 ? 141.145 121.538 126.562 1.00 109.57 356 SER G C 1
ATOM 7961 O O . SER E 1 356 ? 141.004 120.367 126.203 1.00 112.92 356 SER G O 1
ATOM 7964 N N . THR E 1 357 ? 140.184 122.452 126.444 1.00 112.00 357 THR G N 1
ATOM 7965 C CA . THR E 1 357 ? 138.829 122.127 125.983 1.00 115.88 357 THR G CA 1
ATOM 7966 C C . THR E 1 357 ? 138.632 122.211 124.469 1.00 114.91 357 THR G C 1
ATOM 7967 O O . THR E 1 357 ? 137.850 121.442 123.904 1.00 118.32 357 THR G O 1
ATOM 7971 N N . CYS E 1 358 ? 139.327 123.148 123.826 1.00 104.76 358 CYS G N 1
ATOM 7972 C CA . CYS E 1 358 ? 139.125 123.440 122.405 1.00 101.25 358 CYS G CA 1
ATOM 7973 C C . CYS E 1 358 ? 139.909 122.482 121.501 1.00 100.19 358 CYS G C 1
ATOM 7974 O O . CYS E 1 358 ? 140.752 121.720 121.977 1.00 107.75 358 CYS G O 1
ATOM 7977 N N . ASP E 1 359 ? 139.600 122.513 120.204 1.00 102.25 359 ASP G N 1
ATOM 7978 C CA . ASP E 1 359 ? 140.312 121.713 119.184 1.00 104.78 359 ASP G CA 1
ATOM 7979 C C . ASP E 1 359 ? 140.991 122.524 118.059 1.00 100.82 359 ASP G C 1
ATOM 7980 O O . ASP E 1 359 ? 141.727 121.953 117.255 1.00 101.64 359 ASP G O 1
ATOM 7985 N N . HIS E 1 360 ? 140.732 123.829 117.992 1.00 95.26 360 HIS G N 1
ATOM 7986 C CA . HIS E 1 360 ? 141.318 124.683 116.965 1.00 96.30 360 HIS G CA 1
ATOM 7987 C C . HIS E 1 360 ? 141.233 126.160 117.357 1.00 90.95 360 HIS G C 1
ATOM 7988 O O . HIS E 1 360 ? 140.550 126.514 118.314 1.00 96.42 360 HIS G O 1
ATOM 7995 N N . GLY E 1 361 ? 141.932 127.009 116.617 1.00 88.70 361 GLY G N 1
ATOM 7996 C CA . GLY E 1 361 ? 141.811 128.458 116.773 1.00 93.58 361 GLY G CA 1
ATOM 7997 C C . GLY E 1 361 ? 143.029 129.132 117.358 1.00 88.92 361 GLY G C 1
ATOM 7998 O O . GLY E 1 361 ? 144.018 128.485 117.676 1.00 91.00 361 GLY G O 1
ATOM 7999 N N . ILE E 1 362 ? 142.930 130.446 117.505 1.00 91.39 362 ILE G N 1
ATOM 8000 C CA . ILE E 1 362 ? 144.068 131.284 117.859 1.00 93.58 362 ILE G CA 1
ATOM 8001 C C . ILE E 1 362 ? 144.368 131.133 119.344 1.00 90.19 362 ILE G C 1
ATOM 8002 O O . ILE E 1 362 ? 143.586 131.584 120.184 1.00 96.76 362 ILE G O 1
ATOM 8007 N N . VAL E 1 363 ? 145.494 130.497 119.656 1.00 88.45 363 VAL G N 1
ATOM 8008 C CA . VAL E 1 363 ? 145.973 130.385 121.035 1.00 91.89 363 VAL G CA 1
ATOM 8009 C C . VAL E 1 363 ? 146.641 131.693 121.458 1.00 91.42 363 VAL G C 1
ATOM 8010 O O . VAL E 1 363 ? 146.482 132.130 122.601 1.00 90.80 363 VAL G O 1
ATOM 8014 N N . ALA E 1 364 ? 147.404 132.295 120.547 1.00 92.17 364 ALA G N 1
ATOM 8015 C CA . ALA E 1 364 ? 148.119 133.532 120.840 1.00 90.75 364 ALA G CA 1
ATOM 8016 C C . ALA E 1 364 ? 148.460 134.327 119.589 1.00 89.66 364 ALA G C 1
ATOM 8017 O O . ALA E 1 364 ? 148.645 133.764 118.510 1.00 93.67 364 ALA G O 1
ATOM 8019 N N . LYS E 1 365 ? 148.541 135.643 119.761 1.00 93.51 365 LYS G N 1
ATOM 8020 C CA . LYS E 1 365 ? 149.020 136.558 118.728 1.00 97.28 365 LYS G CA 1
ATOM 8021 C C . LYS E 1 365 ? 150.453 136.968 119.061 1.00 95.05 365 LYS G C 1
ATOM 8022 O O . LYS E 1 365 ? 150.859 136.949 120.222 1.00 92.34 365 LYS G O 1
ATOM 8028 N N . ILE E 1 366 ? 151.208 137.337 118.033 1.00 97.32 366 ILE G N 1
ATOM 8029 C CA . ILE E 1 366 ? 152.611 137.719 118.188 1.00 99.04 366 ILE G CA 1
ATOM 8030 C C . ILE E 1 366 ? 152.728 139.107 118.822 1.00 96.67 366 ILE G C 1
ATOM 8031 O O . ILE E 1 366 ? 151.939 140.000 118.514 1.00 102.37 366 ILE G O 1
ATOM 8036 N N . LYS E 1 367 ? 153.709 139.266 119.712 1.00 97.36 367 LYS G N 1
ATOM 8037 C CA . LYS E 1 367 ? 154.136 140.581 120.189 1.00 102.95 367 LYS G CA 1
ATOM 8038 C C . LYS E 1 367 ? 155.425 140.994 119.491 1.00 101.87 367 LYS G C 1
ATOM 8039 O O . LYS E 1 367 ? 155.503 142.091 118.924 1.00 107.12 367 LYS G O 1
ATOM 8045 N N . ARG E 1 368 ? 156.432 140.122 119.546 1.00 96.43 368 ARG G N 1
ATOM 8046 C CA . ARG E 1 368 ? 157.711 140.349 118.876 1.00 98.31 368 ARG G CA 1
ATOM 8047 C C . ARG E 1 368 ? 158.325 139.022 118.450 1.00 90.64 368 ARG G C 1
ATOM 8048 O O . ARG E 1 368 ? 158.501 138.136 119.277 1.00 94.36 368 ARG G O 1
ATOM 8056 N N . VAL E 1 369 ? 158.647 138.890 117.165 1.00 95.04 369 VAL G N 1
ATOM 8057 C CA . VAL E 1 369 ? 159.291 137.682 116.645 1.00 95.89 369 VAL G CA 1
ATOM 8058 C C . VAL E 1 369 ? 160.78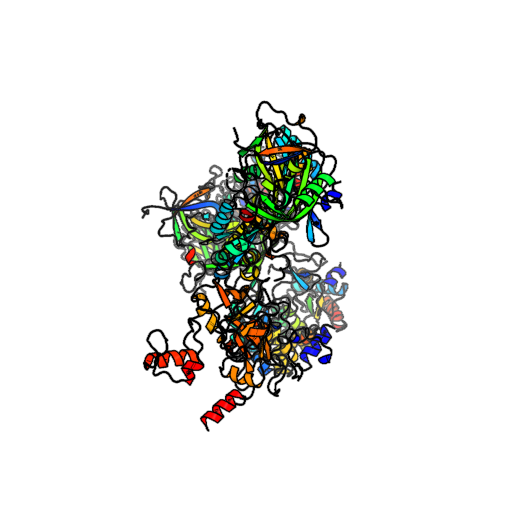8 137.776 116.928 1.00 97.98 369 VAL G C 1
ATOM 8059 O O . VAL E 1 369 ? 161.430 138.761 116.570 1.00 91.74 369 VAL G O 1
ATOM 8063 N N . ILE E 1 370 ? 161.327 136.733 117.560 1.00 104.62 370 ILE G N 1
ATOM 8064 C CA . ILE E 1 370 ? 162.741 136.663 117.941 1.00 105.47 370 ILE G CA 1
ATOM 8065 C C . ILE E 1 370 ? 163.560 135.961 116.857 1.00 108.38 370 ILE G C 1
ATOM 8066 O O . ILE E 1 370 ? 164.575 136.490 116.398 1.00 118.84 370 ILE G O 1
ATOM 8071 N N . MET E 1 371 ? 163.112 134.772 116.465 1.00 102.88 371 MET G N 1
ATOM 8072 C CA . MET E 1 371 ? 163.815 133.928 115.493 1.00 105.16 371 MET G CA 1
ATOM 8073 C C . MET E 1 371 ? 163.731 134.480 114.067 1.00 104.78 371 MET G C 1
ATOM 8074 O O . MET E 1 371 ? 162.736 135.100 113.699 1.00 103.70 371 MET G O 1
ATOM 8079 N N . GLU E 1 372 ? 164.779 134.249 113.272 1.00 114.18 372 GLU G N 1
ATOM 8080 C CA . GLU E 1 372 ? 164.799 134.653 111.853 1.00 121.27 372 GLU G CA 1
ATOM 8081 C C . GLU E 1 372 ? 163.822 133.827 111.016 1.00 121.45 372 GLU G C 1
ATOM 8082 O O . GLU E 1 372 ? 163.491 132.692 111.365 1.00 112.81 372 GLU G O 1
ATOM 8088 N N . ARG E 1 373 ? 163.381 134.408 109.901 1.00 121.92 373 ARG G N 1
ATOM 8089 C CA . ARG E 1 373 ? 162.640 133.668 108.879 1.00 120.89 373 ARG G CA 1
ATOM 8090 C C . ARG E 1 373 ? 163.557 132.620 108.246 1.00 118.91 373 ARG G C 1
ATOM 8091 O O . ARG E 1 373 ? 164.758 132.849 108.091 1.00 121.30 373 ARG G O 1
ATOM 8099 N N . ASP E 1 374 ? 162.976 131.475 107.897 1.00 120.13 374 ASP G N 1
ATOM 8100 C CA . ASP E 1 374 ? 163.677 130.374 107.215 1.00 122.50 374 ASP G CA 1
ATOM 8101 C C . ASP E 1 374 ? 164.800 129.696 108.023 1.00 123.34 374 ASP G C 1
ATOM 8102 O O . ASP E 1 374 ? 165.706 129.092 107.441 1.00 127.17 374 ASP G O 1
ATOM 8107 N N . THR E 1 375 ? 164.730 129.780 109.354 1.00 123.41 375 THR G N 1
ATOM 8108 C CA . THR E 1 375 ? 165.560 128.944 110.231 1.00 118.49 375 THR G CA 1
ATOM 8109 C C . THR E 1 375 ? 165.066 127.509 110.096 1.00 113.98 375 THR G C 1
ATOM 8110 O O . THR E 1 375 ? 165.858 126.580 109.954 1.00 119.19 375 THR G O 1
ATOM 8114 N N . TYR E 1 376 ? 163.743 127.362 110.155 1.00 119.05 376 TYR G N 1
ATOM 8115 C CA . TYR E 1 376 ? 163.031 126.125 109.824 1.00 114.24 376 TYR G CA 1
ATOM 8116 C C . TYR E 1 376 ? 162.428 126.273 108.419 1.00 115.54 376 TYR G C 1
ATOM 8117 O O . TYR E 1 376 ? 162.263 127.394 107.940 1.00 115.95 376 TYR G O 1
ATOM 8126 N N . PRO E 1 377 ? 162.097 125.148 107.751 1.00 113.99 377 PRO G N 1
ATOM 8127 C CA . PRO E 1 377 ? 161.485 125.227 106.424 1.00 117.89 377 PRO G CA 1
ATOM 8128 C C . PRO E 1 377 ? 159.992 125.549 106.482 1.00 120.01 377 PRO G C 1
ATOM 8129 O O . PRO E 1 377 ? 159.362 125.391 107.534 1.00 125.68 377 PRO G O 1
ATOM 8133 N N . ARG E 1 378 ? 159.439 125.986 105.352 1.00 121.15 378 ARG G N 1
ATOM 8134 C CA . ARG E 1 378 ? 157.999 126.216 105.229 1.00 121.07 378 ARG G CA 1
ATOM 8135 C C . ARG E 1 378 ? 157.258 124.881 105.191 1.00 119.99 378 ARG G C 1
ATOM 8136 O O . ARG E 1 378 ? 157.452 124.086 104.270 1.00 119.26 378 ARG G O 1
ATOM 8144 N N . LYS E 1 379 ? 156.413 124.652 106.193 1.00 120.37 379 LYS G N 1
ATOM 8145 C CA . LYS E 1 379 ? 155.636 123.417 106.314 1.00 124.98 379 LYS G CA 1
ATOM 8146 C C . LYS E 1 379 ? 154.141 123.698 106.534 1.00 121.83 379 LYS G C 1
ATOM 8147 O O . LYS E 1 379 ? 153.418 122.837 107.052 1.00 117.62 379 LYS G O 1
ATOM 8153 N N . TRP E 1 380 ? 153.676 124.883 106.119 1.00 114.08 380 TRP G N 1
ATOM 8154 C CA . TRP E 1 380 ? 152.274 125.268 106.309 1.00 112.05 380 TRP G CA 1
ATOM 8155 C C . TRP E 1 380 ? 151.451 125.047 105.046 1.00 111.24 380 TRP G C 1
ATOM 8156 O O . TRP E 1 380 ? 151.941 125.253 103.937 1.00 115.15 380 TRP G O 1
ATOM 8167 N N . GLY E 1 381 ? 150.197 124.629 105.241 1.00 112.56 381 GLY G N 1
ATOM 8168 C CA . GLY E 1 381 ? 149.303 124.216 104.156 1.00 116.74 381 GLY G CA 1
ATOM 8169 C C . GLY E 1 381 ? 149.218 122.711 103.949 1.00 123.06 381 GLY G C 1
ATOM 8170 O O . GLY E 1 381 ? 148.369 122.244 103.187 1.00 130.88 381 GLY G O 1
ATOM 8171 N N . LEU E 1 382 ? 150.078 121.952 104.630 1.00 130.00 382 LEU G N 1
ATOM 8172 C CA . LEU E 1 382 ? 150.148 120.493 104.485 1.00 130.12 382 LEU G CA 1
ATOM 8173 C C . LEU E 1 382 ? 149.180 119.721 105.379 1.00 126.66 382 LEU G C 1
ATOM 8174 O O . LEU E 1 382 ? 148.936 118.540 105.130 1.00 132.97 382 LEU G O 1
ATOM 8179 N N . GLY E 1 383 ? 148.640 120.367 106.413 1.00 131.22 383 GLY G N 1
ATOM 8180 C CA . GLY E 1 383 ? 147.783 119.688 107.395 1.00 135.40 383 GLY G CA 1
ATOM 8181 C C . GLY E 1 383 ? 146.429 119.251 106.855 1.00 136.14 383 GLY G C 1
ATOM 8182 O O . GLY E 1 383 ? 146.034 119.682 105.771 1.00 141.07 383 GLY G O 1
ATOM 8183 N N . PRO E 1 384 ? 145.701 118.401 107.613 1.00 135.32 384 PRO G N 1
ATOM 8184 C CA . PRO E 1 384 ? 144.460 117.779 107.125 1.00 138.68 384 PRO G CA 1
ATOM 8185 C C . PRO E 1 384 ? 143.359 118.758 106.710 1.00 138.83 384 PRO G C 1
ATOM 8186 O O . PRO E 1 384 ? 142.838 118.643 105.599 1.00 140.49 384 PRO G O 1
ATOM 8190 N N . LYS E 1 385 ? 143.029 119.711 107.580 1.00 139.38 385 LYS G N 1
ATOM 8191 C CA . LYS E 1 385 ? 141.938 120.662 107.311 1.00 144.83 385 LYS G CA 1
ATOM 8192 C C . LYS E 1 385 ? 142.350 121.696 106.257 1.00 143.80 385 LYS G C 1
ATOM 8193 O O . LYS E 1 385 ? 141.542 122.074 105.406 1.00 148.46 385 LYS G O 1
ATOM 8199 N N . ALA E 1 386 ? 143.600 122.155 106.332 1.00 144.46 386 ALA G N 1
ATOM 8200 C CA . ALA E 1 386 ? 144.164 123.082 105.344 1.00 148.81 386 ALA G CA 1
ATOM 8201 C C . ALA E 1 386 ? 144.314 122.448 103.954 1.00 150.21 386 ALA G C 1
ATOM 8202 O O . ALA E 1 386 ? 144.160 123.135 102.944 1.00 154.28 386 ALA G O 1
ATOM 8204 N N . SER E 1 387 ? 144.625 121.150 103.911 1.00 153.34 387 SER G N 1
ATOM 8205 C CA . SER E 1 387 ? 144.652 120.388 102.652 1.00 159.93 387 SER G CA 1
ATOM 8206 C C . SER E 1 387 ? 143.250 120.233 102.061 1.00 168.58 387 SER G C 1
ATOM 8207 O O . SER E 1 387 ? 143.054 120.444 100.862 1.00 175.44 387 SER G O 1
ATOM 8210 N N . GLN E 1 388 ? 142.295 119.849 102.910 1.00 174.79 388 GLN G N 1
ATOM 8211 C CA . GLN E 1 388 ? 140.873 119.760 102.534 1.00 178.53 388 GLN G CA 1
ATOM 8212 C C . GLN E 1 388 ? 140.321 121.073 101.971 1.00 182.28 388 GLN G C 1
ATOM 8213 O O . GLN E 1 388 ? 139.538 121.055 101.021 1.00 188.96 388 GLN G O 1
ATOM 8219 N N . LYS E 1 389 ? 140.728 122.197 102.563 1.00 187.36 389 LYS G N 1
ATOM 8220 C CA . LYS E 1 389 ? 140.304 123.524 102.099 1.00 190.35 389 LYS G CA 1
ATOM 8221 C C . LYS E 1 389 ? 140.813 123.805 100.682 1.00 193.83 389 LYS G C 1
ATOM 8222 O O . LYS E 1 389 ? 140.035 124.187 99.809 1.00 197.46 389 LYS G O 1
ATOM 8228 N N . LYS E 1 390 ? 142.113 123.606 100.469 1.00 200.20 390 LYS G N 1
ATOM 8229 C CA . LYS E 1 390 ? 142.738 123.818 99.153 1.00 207.38 390 LYS G CA 1
ATOM 8230 C C . LYS E 1 390 ? 142.273 122.810 98.097 1.00 211.80 390 LYS G C 1
ATOM 8231 O O . LYS E 1 390 ? 142.136 123.162 96.923 1.00 212.92 390 LYS G O 1
ATOM 8237 N N . LEU E 1 391 ? 142.047 121.564 98.518 1.00 215.53 391 LEU G N 1
ATOM 8238 C CA . LEU E 1 391 ? 141.484 120.519 97.650 1.00 220.01 391 LEU G CA 1
ATOM 8239 C C . LEU E 1 391 ? 140.073 120.878 97.173 1.00 222.99 391 LEU G C 1
ATOM 8240 O O . LEU E 1 391 ? 139.785 120.819 95.976 1.00 223.93 391 LEU G O 1
ATOM 8245 N N . MET E 1 392 ? 139.210 121.248 98.118 1.00 227.39 392 MET G N 1
ATOM 8246 C CA . MET E 1 392 ? 137.804 121.570 97.823 1.00 227.80 392 MET G CA 1
ATOM 8247 C C . MET E 1 392 ? 137.609 122.915 97.104 1.00 227.93 392 MET G C 1
ATOM 8248 O O . MET E 1 392 ? 136.548 123.147 96.519 1.00 226.78 392 MET G O 1
ATOM 8253 N N . ILE E 1 393 ? 138.617 123.791 97.151 1.00 234.52 393 ILE G N 1
ATOM 8254 C CA . ILE E 1 393 ? 138.650 125.001 96.311 1.00 242.80 393 ILE G CA 1
ATOM 8255 C C . ILE E 1 393 ? 138.997 124.625 94.862 1.00 249.66 393 ILE G C 1
ATOM 8256 O O . ILE E 1 393 ? 138.369 125.126 93.926 1.00 251.34 393 ILE G O 1
ATOM 8261 N N . LYS E 1 394 ? 139.995 123.756 94.689 1.00 251.56 394 LYS G N 1
ATOM 8262 C CA . LYS E 1 394 ? 140.388 123.265 93.357 1.00 249.79 394 LYS G CA 1
ATOM 8263 C C . LYS E 1 394 ? 139.315 122.372 92.721 1.00 246.56 394 LYS G C 1
ATOM 8264 O O . LYS E 1 394 ? 139.024 122.508 91.530 1.00 245.59 394 LYS G O 1
ATOM 8270 N N . GLN E 1 395 ? 138.739 121.470 93.516 1.00 244.33 395 GLN G N 1
ATOM 8271 C CA . GLN E 1 395 ? 137.668 120.576 93.058 1.00 240.77 395 GLN G CA 1
ATOM 8272 C C . GLN E 1 395 ? 136.303 121.256 93.212 1.00 235.00 395 GLN G C 1
ATOM 8273 O O . GLN E 1 395 ? 135.905 122.050 92.360 1.00 230.52 395 GLN G O 1
ATOM 8279 N N . GLY F 2 65 ? 149.476 189.518 142.614 1.00 195.13 65 GLY H N 1
ATOM 8280 C CA . GLY F 2 65 ? 149.533 189.993 144.030 1.00 197.97 65 GLY H CA 1
ATOM 8281 C C . GLY F 2 65 ? 149.005 188.970 145.027 1.00 201.57 65 GLY H C 1
ATOM 8282 O O . GLY F 2 65 ? 149.046 187.766 144.754 1.00 193.51 65 GLY H O 1
ATOM 8283 N N . PRO F 2 66 ? 148.521 189.438 146.200 1.00 209.29 66 PRO H N 1
ATOM 8284 C CA . PRO F 2 66 ? 147.873 188.541 147.166 1.00 207.62 66 PRO H CA 1
ATOM 8285 C C . PRO F 2 66 ? 146.598 187.903 146.596 1.00 208.13 66 PRO H C 1
ATOM 8286 O O . PRO F 2 66 ? 145.764 188.619 146.034 1.00 204.18 66 PRO H O 1
ATOM 8290 N N . PRO F 2 67 ? 146.448 186.568 146.727 1.00 209.45 67 PRO H N 1
ATOM 8291 C CA . PRO F 2 67 ? 145.274 185.893 146.165 1.00 206.48 67 PRO H CA 1
ATOM 8292 C C . PRO F 2 67 ? 143.991 186.174 146.954 1.00 205.99 67 PRO H C 1
ATOM 8293 O O . PRO F 2 67 ? 144.054 186.569 148.123 1.00 208.16 67 PRO H O 1
ATOM 8297 N N . GLU F 2 68 ? 142.847 185.973 146.302 1.00 201.36 68 GLU H N 1
ATOM 8298 C CA . GLU F 2 68 ? 141.528 186.210 146.914 1.00 199.14 68 GLU H CA 1
ATOM 8299 C C . GLU F 2 68 ? 141.272 185.348 148.157 1.00 186.35 68 GLU H C 1
ATOM 8300 O O . GLU F 2 68 ? 140.665 185.812 149.124 1.00 182.78 68 GLU H O 1
ATOM 8306 N N . ARG F 2 69 ? 141.731 184.099 148.113 1.00 178.78 69 ARG H N 1
ATOM 8307 C CA . ARG F 2 69 ? 141.660 183.186 149.257 1.00 177.76 69 ARG H CA 1
ATOM 8308 C C . ARG F 2 69 ? 142.832 182.209 149.226 1.00 171.10 69 ARG H C 1
ATOM 8309 O O . ARG F 2 69 ? 143.519 182.081 148.208 1.00 167.13 69 ARG H O 1
ATOM 8317 N N . VAL F 2 70 ? 143.054 181.531 150.351 1.00 163.99 70 VAL H N 1
ATOM 8318 C CA . VAL F 2 70 ? 144.090 180.499 150.459 1.00 154.17 70 VAL H CA 1
ATOM 8319 C C . VAL F 2 70 ? 143.568 179.283 151.228 1.00 146.11 70 VAL H C 1
ATOM 8320 O O . VAL F 2 70 ? 142.843 179.426 152.217 1.00 144.50 70 VAL H O 1
ATOM 8324 N N . VAL F 2 71 ? 143.949 178.096 150.757 1.00 146.09 71 VAL H N 1
ATOM 8325 C CA . VAL F 2 71 ? 143.505 176.815 151.314 1.00 145.93 71 VAL H CA 1
ATOM 8326 C C . VAL F 2 71 ? 144.664 176.177 152.083 1.00 138.40 71 VAL H C 1
ATOM 8327 O O . VAL F 2 71 ? 145.826 176.390 151.739 1.00 132.57 71 VAL H O 1
ATOM 8331 N N . LEU F 2 72 ? 144.331 175.403 153.119 1.00 133.90 72 LEU H N 1
ATOM 8332 C CA . LEU F 2 72 ? 145.320 174.689 153.940 1.00 128.88 72 LEU H CA 1
ATOM 8333 C C . LEU F 2 72 ? 146.216 173.773 153.103 1.00 127.07 72 LEU H C 1
ATOM 8334 O O . LEU F 2 72 ? 145.731 172.819 152.488 1.00 121.46 72 LEU H O 1
ATOM 8339 N N . LEU F 2 73 ? 147.516 174.079 153.090 1.00 127.49 73 LEU H N 1
ATOM 8340 C CA . LEU F 2 73 ? 148.519 173.281 152.386 1.00 123.61 73 LEU H CA 1
ATOM 8341 C C . LEU F 2 73 ? 149.097 172.239 153.336 1.00 128.92 73 LEU H C 1
ATOM 8342 O O . LEU F 2 73 ? 149.005 171.037 153.079 1.00 127.75 73 LEU H O 1
ATOM 8347 N N . GLY F 2 74 ? 149.681 172.704 154.438 1.00 128.24 74 GLY H N 1
ATOM 8348 C CA . GLY F 2 74 ? 150.324 171.806 155.396 1.00 129.04 74 GLY H CA 1
ATOM 8349 C C . GLY F 2 74 ? 150.786 172.449 156.687 1.00 128.39 74 GLY H C 1
ATOM 8350 O O . GLY F 2 74 ? 150.576 173.640 156.910 1.00 126.21 74 GLY H O 1
ATOM 8351 N N . GLU F 2 75 ? 151.433 171.639 157.523 1.00 133.25 75 GLU H N 1
ATOM 8352 C CA . GLU F 2 75 ? 151.875 172.046 158.860 1.00 138.64 75 GLU H CA 1
ATOM 8353 C C . GLU F 2 75 ? 153.392 171.896 159.018 1.00 135.93 75 GLU H C 1
ATOM 8354 O O . GLU F 2 75 ? 154.007 171.035 158.388 1.00 141.03 75 GLU H O 1
ATOM 8360 N N . PHE F 2 76 ? 153.976 172.734 159.871 1.00 129.42 76 PHE H N 1
ATOM 8361 C CA . PHE F 2 76 ? 155.430 172.794 160.062 1.00 122.38 76 PHE H CA 1
ATOM 8362 C C . PHE F 2 76 ? 155.961 171.583 160.828 1.00 128.22 76 PHE H C 1
ATOM 8363 O O . PHE F 2 76 ? 155.489 171.266 161.924 1.00 125.90 76 PHE H O 1
ATOM 8371 N N . LEU F 2 77 ? 156.931 170.907 160.219 1.00 132.22 77 LEU H N 1
ATOM 8372 C CA . LEU F 2 77 ? 157.834 169.992 160.911 1.00 129.84 77 LEU H CA 1
ATOM 8373 C C . LEU F 2 77 ? 159.195 170.677 160.916 1.00 126.76 77 LEU H C 1
ATOM 8374 O O . LEU F 2 77 ? 159.312 171.806 160.443 1.00 135.14 77 LEU H O 1
ATOM 8379 N N . HIS F 2 78 ? 160.229 169.949 161.373 1.00 120.01 78 HIS H N 1
ATOM 8380 C CA . HIS F 2 78 ? 161.610 170.471 161.524 1.00 119.80 78 HIS H CA 1
ATOM 8381 C C . HIS F 2 78 ? 162.167 171.265 160.321 1.00 114.09 78 HIS H C 1
ATOM 8382 O O . HIS F 2 78 ? 161.804 170.961 159.173 1.00 111.04 78 HIS H O 1
ATOM 8389 N N . PRO F 2 79 ? 163.023 172.315 160.592 1.00 113.13 79 PRO H N 1
ATOM 8390 C CA . PRO F 2 79 ? 163.762 172.974 159.510 1.00 114.26 79 PRO H CA 1
ATOM 8391 C C . PRO F 2 79 ? 164.914 172.096 159.016 1.00 111.96 79 PRO H C 1
ATOM 8392 O O . PRO F 2 79 ? 165.376 171.216 159.754 1.00 116.07 79 PRO H O 1
ATOM 8396 N N . CYS F 2 80 ? 165.367 172.336 157.788 1.00 111.62 80 CYS H N 1
ATOM 8397 C CA . CYS F 2 80 ? 166.459 171.561 157.191 1.00 118.64 80 CYS H CA 1
ATOM 8398 C C . CYS F 2 80 ? 167.329 172.391 156.248 1.00 119.31 80 CYS H C 1
ATOM 8399 O O . CYS F 2 80 ? 166.996 172.561 155.076 1.00 118.27 80 CYS H O 1
ATOM 8402 N N . GLU F 2 81 ? 168.446 172.892 156.781 1.00 125.01 81 GLU H N 1
ATOM 8403 C CA . GLU F 2 81 ? 169.433 173.679 156.026 1.00 130.55 81 GLU H CA 1
ATOM 8404 C C . GLU F 2 81 ? 168.834 174.958 155.433 1.00 131.78 81 GLU H C 1
ATOM 8405 O O . GLU F 2 81 ? 168.887 175.185 154.221 1.00 131.69 81 GLU H O 1
ATOM 8411 N N . ASP F 2 82 ? 168.241 175.766 156.314 1.00 135.55 82 ASP H N 1
ATOM 8412 C CA . ASP F 2 82 ? 167.687 177.093 155.988 1.00 138.61 82 ASP H CA 1
ATOM 8413 C C . ASP F 2 82 ? 166.496 177.108 155.009 1.00 135.20 82 ASP H C 1
ATOM 8414 O O . ASP F 2 82 ? 166.223 178.122 154.357 1.00 128.88 82 ASP H O 1
ATOM 8419 N N . ASP F 2 83 ? 165.799 175.975 154.913 1.00 130.20 83 ASP H N 1
ATOM 8420 C CA . ASP F 2 83 ? 164.444 175.915 154.369 1.00 130.04 83 ASP H CA 1
ATOM 8421 C C . ASP F 2 83 ? 163.678 174.932 155.244 1.00 116.10 83 ASP H C 1
ATOM 8422 O O . ASP F 2 83 ? 164.288 174.120 155.937 1.00 120.34 83 ASP H O 1
ATOM 8427 N N . ILE F 2 84 ? 162.358 174.995 155.190 1.00 115.55 84 ILE H N 1
ATOM 8428 C CA . ILE F 2 84 ? 161.504 174.312 156.175 1.00 116.05 84 ILE H CA 1
ATOM 8429 C C . ILE F 2 84 ? 160.746 173.131 155.571 1.00 106.17 84 ILE H C 1
ATOM 8430 O O . ILE F 2 84 ? 160.137 173.257 154.515 1.00 106.65 84 ILE H O 1
ATOM 8435 N N . VAL F 2 85 ? 160.809 171.984 156.245 1.00 108.37 85 VAL H N 1
ATOM 8436 C CA . VAL F 2 85 ? 160.114 170.771 155.817 1.00 107.29 85 VAL H CA 1
ATOM 8437 C C . VAL F 2 85 ? 158.751 170.729 156.496 1.00 108.81 85 VAL H C 1
ATOM 8438 O O . VAL F 2 85 ? 158.651 170.929 157.704 1.00 109.24 85 VAL H O 1
ATOM 8442 N N . CYS F 2 86 ? 157.712 170.460 155.706 1.00 114.51 86 CYS H N 1
ATOM 8443 C CA . CYS F 2 86 ? 156.324 170.544 156.157 1.00 114.35 86 CYS H CA 1
ATOM 8444 C C . CYS F 2 86 ? 155.541 169.316 155.712 1.00 113.92 86 CYS H C 1
ATOM 8445 O O . CYS F 2 86 ? 155.664 168.889 154.564 1.00 114.79 86 CYS H O 1
ATOM 8448 N N . LYS F 2 87 ? 154.742 168.753 156.617 1.00 120.47 87 LYS H N 1
ATOM 8449 C CA . LYS F 2 87 ? 153.828 167.657 156.279 1.00 126.34 87 LYS H CA 1
ATOM 8450 C C . LYS F 2 87 ? 152.643 168.237 155.520 1.00 127.01 87 LYS H C 1
ATOM 8451 O O . LYS F 2 87 ? 152.025 169.193 155.986 1.00 125.76 87 LYS H O 1
ATOM 8457 N N . CYS F 2 88 ? 152.326 167.659 154.362 1.00 133.59 88 CYS H N 1
ATOM 8458 C CA . CYS F 2 88 ? 151.210 168.145 153.551 1.00 139.94 88 CYS H CA 1
ATOM 8459 C C . CYS F 2 88 ? 149.887 167.576 154.050 1.00 136.25 88 CYS H C 1
ATOM 8460 O O . CYS F 2 88 ? 149.733 166.361 154.176 1.00 127.16 88 CYS H O 1
ATOM 8463 N N . THR F 2 89 ? 148.946 168.479 154.329 1.00 148.73 89 THR H N 1
ATOM 8464 C CA . THR F 2 89 ? 147.601 168.140 154.796 1.00 149.11 89 THR H CA 1
ATOM 8465 C C . THR F 2 89 ? 146.587 168.985 154.020 1.00 146.51 89 THR H C 1
ATOM 8466 O O . THR F 2 89 ? 146.075 169.990 154.520 1.00 143.77 89 THR H O 1
ATOM 8470 N N . THR F 2 90 ? 146.337 168.567 152.781 1.00 144.51 90 THR H N 1
ATOM 8471 C CA . THR F 2 90 ? 145.357 169.194 151.899 1.00 149.45 90 THR H CA 1
ATOM 8472 C C . THR F 2 90 ? 144.081 168.359 151.893 1.00 161.27 90 THR H C 1
ATOM 8473 O O . THR F 2 90 ? 144.129 167.144 152.119 1.00 165.38 90 THR H O 1
ATOM 8477 N N . ASP F 2 91 ? 142.945 169.009 151.638 1.00 171.52 91 ASP H N 1
ATOM 8478 C CA . ASP F 2 91 ? 141.672 168.302 151.481 1.00 179.53 91 ASP H CA 1
ATOM 8479 C C . ASP F 2 91 ? 141.677 167.584 150.131 1.00 176.83 91 ASP H C 1
ATOM 8480 O O . ASP F 2 91 ? 142.179 168.125 149.144 1.00 170.85 91 ASP H O 1
ATOM 8485 N N . GLU F 2 92 ? 141.131 166.366 150.112 1.00 177.69 92 GLU H N 1
ATOM 8486 C CA . GLU F 2 92 ? 141.166 165.468 148.940 1.00 179.61 92 GLU H CA 1
ATOM 8487 C C . GLU F 2 92 ? 142.592 165.021 148.549 1.00 176.10 92 GLU H C 1
ATOM 8488 O O . GLU F 2 92 ? 142.797 164.514 147.440 1.00 177.62 92 GLU H O 1
ATOM 8494 N N . ASN F 2 93 ? 143.554 165.184 149.464 1.00 166.51 93 ASN H N 1
ATOM 8495 C CA . ASN F 2 93 ? 144.970 164.871 149.232 1.00 156.56 93 ASN H CA 1
ATOM 8496 C C . ASN F 2 93 ? 145.590 165.532 147.976 1.00 144.23 93 ASN H C 1
ATOM 8497 O O . ASN F 2 93 ? 146.393 164.924 147.268 1.00 149.17 93 ASN H O 1
ATOM 8502 N N . LYS F 2 94 ? 145.232 166.783 147.721 1.00 140.13 94 LYS H N 1
ATOM 8503 C CA . LYS F 2 94 ? 145.740 167.522 146.550 1.00 141.56 94 LYS H CA 1
ATOM 8504 C C . LYS F 2 94 ? 147.231 167.851 146.673 1.00 137.87 94 LYS H C 1
ATOM 8505 O O . LYS F 2 94 ? 147.747 168.007 147.779 1.00 145.85 94 LYS H O 1
ATOM 8511 N N . VAL F 2 95 ? 147.897 167.965 145.526 1.00 132.10 95 VAL H N 1
ATOM 8512 C CA . VAL F 2 95 ? 149.353 168.143 145.442 1.00 125.03 95 VAL H CA 1
ATOM 8513 C C . VAL F 2 95 ? 149.665 169.537 144.892 1.00 116.62 95 VAL H C 1
ATOM 8514 O O . VAL F 2 95 ? 149.089 169.929 143.878 1.00 118.77 95 VAL H O 1
ATOM 8518 N N . PRO F 2 96 ? 150.584 170.287 145.541 1.00 113.22 96 PRO H N 1
ATOM 8519 C CA . PRO F 2 96 ? 150.903 171.643 145.060 1.00 113.46 96 PRO H CA 1
ATOM 8520 C C . PRO F 2 96 ? 151.758 171.687 143.795 1.00 108.69 96 PRO H C 1
ATOM 8521 O O . PRO F 2 96 ? 152.471 170.729 143.493 1.00 113.01 96 PRO H O 1
ATOM 8525 N N . TYR F 2 97 ? 151.669 172.799 143.069 1.00 119.14 97 TYR H N 1
ATOM 8526 C CA . TYR F 2 97 ? 152.560 173.077 141.933 1.00 127.72 97 TYR H CA 1
ATOM 8527 C C . TYR F 2 97 ? 153.986 173.328 142.435 1.00 123.72 97 TYR H C 1
ATOM 8528 O O . TYR F 2 97 ? 154.189 173.805 143.551 1.00 115.77 97 TYR H O 1
ATOM 8537 N N . PHE F 2 98 ? 154.963 172.998 141.596 1.00 131.14 98 PHE H N 1
ATOM 8538 C CA . PHE F 2 98 ? 156.374 173.283 141.871 1.00 134.47 98 PHE H CA 1
ATOM 8539 C C . PHE F 2 98 ? 156.611 174.796 141.739 1.00 125.04 98 PHE H C 1
ATOM 8540 O O . PHE F 2 98 ? 156.155 175.414 140.778 1.00 117.90 98 PHE H O 1
ATOM 8548 N N . ASN F 2 99 ? 157.315 175.366 142.719 1.00 124.13 99 ASN H N 1
ATOM 8549 C CA . ASN F 2 99 ? 157.491 176.822 142.882 1.00 124.68 99 ASN H CA 1
ATOM 8550 C C . ASN F 2 99 ? 156.176 177.596 143.100 1.00 129.19 99 ASN H C 1
ATOM 8551 O O . ASN F 2 99 ? 156.054 178.758 142.692 1.00 138.37 99 ASN H O 1
ATOM 8556 N N . ALA F 2 100 ? 155.208 176.957 143.757 1.00 127.25 100 ALA H N 1
ATOM 8557 C CA . ALA F 2 100 ? 153.949 177.611 144.127 1.00 125.57 100 ALA H CA 1
ATOM 8558 C C . ALA F 2 100 ? 154.175 178.415 145.404 1.00 124.55 100 ALA H C 1
ATOM 8559 O O . ALA F 2 100 ? 154.712 177.867 146.368 1.00 125.08 100 ALA H O 1
ATOM 8561 N N . PRO F 2 101 ? 153.789 179.713 145.420 1.00 128.66 101 PRO H N 1
ATOM 8562 C CA . PRO F 2 101 ? 153.954 180.511 146.647 1.00 125.94 101 PRO H CA 1
ATOM 8563 C C . PRO F 2 101 ? 153.193 179.970 147.858 1.00 126.52 101 PRO H C 1
ATOM 8564 O O . PRO F 2 101 ? 152.016 179.624 147.744 1.00 132.49 101 PRO H O 1
ATOM 8568 N N . VAL F 2 102 ? 153.885 179.894 148.995 1.00 129.37 102 VAL H N 1
ATOM 8569 C CA . VAL F 2 102 ? 153.323 179.421 150.260 1.00 127.37 102 VAL H CA 1
ATOM 8570 C C . VAL F 2 102 ? 153.063 180.641 151.141 1.00 126.30 102 VAL H C 1
ATOM 8571 O O . VAL F 2 102 ? 153.951 181.477 151.326 1.00 120.35 102 VAL H O 1
ATOM 8575 N N . TYR F 2 103 ? 151.850 180.722 151.683 1.00 134.62 103 TYR H N 1
ATOM 8576 C CA . TYR F 2 103 ? 151.422 181.842 152.525 1.00 137.22 103 TYR H CA 1
ATOM 8577 C C . TYR F 2 103 ? 151.096 181.364 153.933 1.00 142.42 103 TYR H C 1
ATOM 8578 O O . TYR F 2 103 ? 150.782 180.193 154.149 1.00 130.32 103 TYR H O 1
ATOM 8587 N N . LEU F 2 104 ? 151.187 182.289 154.884 1.00 157.72 104 LEU H N 1
ATOM 8588 C CA . LEU F 2 104 ? 150.622 182.114 156.220 1.00 166.21 104 LEU H CA 1
ATOM 8589 C C . LEU F 2 104 ? 149.164 182.590 156.133 1.00 171.56 104 LEU H C 1
ATOM 8590 O O . LEU F 2 104 ? 148.800 183.265 155.165 1.00 176.96 104 LEU H O 1
ATOM 8595 N N . GLU F 2 105 ? 148.333 182.255 157.124 1.00 173.53 105 GLU H N 1
ATOM 8596 C CA . GLU F 2 105 ? 146.886 182.610 157.084 1.00 174.97 105 GLU H CA 1
ATOM 8597 C C . GLU F 2 105 ? 146.571 184.118 156.982 1.00 166.96 105 GLU H C 1
ATOM 8598 O O . GLU F 2 105 ? 145.446 184.494 156.653 1.00 157.78 105 GLU H O 1
ATOM 8604 N N . ASN F 2 106 ? 147.567 184.962 157.261 1.00 168.84 106 ASN H N 1
ATOM 8605 C CA . ASN F 2 106 ? 147.482 186.409 157.024 1.00 172.85 106 ASN H CA 1
ATOM 8606 C C . ASN F 2 106 ? 147.657 186.822 155.548 1.00 175.48 106 ASN H C 1
ATOM 8607 O O . ASN F 2 106 ? 147.606 188.016 155.241 1.00 172.95 106 ASN H O 1
ATOM 8612 N N . LYS F 2 107 ? 147.869 185.848 154.655 1.00 178.84 107 LYS H N 1
ATOM 8613 C CA . LYS F 2 107 ? 148.116 186.074 153.220 1.00 181.69 107 LYS H CA 1
ATOM 8614 C C . LYS F 2 107 ? 149.421 186.843 152.951 1.00 178.56 107 LYS H C 1
ATOM 8615 O O . LYS F 2 107 ? 149.489 187.672 152.040 1.00 178.48 107 LYS H O 1
ATOM 8621 N N . GLU F 2 108 ? 150.445 186.548 153.757 1.00 179.76 108 GLU H N 1
ATOM 8622 C CA . GLU F 2 108 ? 151.805 187.065 153.562 1.00 179.08 108 GLU H CA 1
ATOM 8623 C C . GLU F 2 108 ? 152.703 185.921 153.099 1.00 173.24 108 GLU H C 1
ATOM 8624 O O . GLU F 2 108 ? 152.727 184.857 153.726 1.00 171.93 108 GLU H O 1
ATOM 8630 N N . GLN F 2 109 ? 153.441 186.148 152.012 1.00 158.75 109 GLN H N 1
ATOM 8631 C CA . GLN F 2 109 ? 154.257 185.106 151.387 1.00 151.76 109 GLN H CA 1
ATOM 8632 C C . GLN F 2 109 ? 155.521 184.833 152.204 1.00 151.06 109 GLN H C 1
ATOM 8633 O O . GLN F 2 109 ? 156.357 185.725 152.374 1.00 150.51 109 GLN H O 1
ATOM 8639 N N . ILE F 2 110 ? 155.644 183.603 152.708 1.00 141.83 110 ILE H N 1
ATOM 8640 C CA . ILE F 2 110 ? 156.840 183.163 153.440 1.00 136.33 110 ILE H CA 1
ATOM 8641 C C . ILE F 2 110 ? 157.879 182.480 152.541 1.00 135.17 110 ILE H C 1
ATOM 8642 O O . ILE F 2 110 ? 159.072 182.520 152.844 1.00 138.97 110 ILE H O 1
ATOM 8647 N N . GLY F 2 111 ? 157.434 181.856 151.450 1.00 132.78 111 GLY H N 1
ATOM 8648 C CA . GLY F 2 111 ? 158.348 181.173 150.532 1.00 132.56 111 GLY H CA 1
ATOM 8649 C C . GLY F 2 111 ? 157.668 180.516 149.345 1.00 131.55 111 GLY H C 1
ATOM 8650 O O . GLY F 2 111 ? 156.564 180.905 148.960 1.00 144.98 111 GLY H O 1
ATOM 8651 N N . LYS F 2 112 ? 158.343 179.526 148.762 1.00 129.10 112 LYS H N 1
ATOM 8652 C CA . LYS F 2 112 ? 157.839 178.770 147.609 1.00 128.33 112 LYS H CA 1
ATOM 8653 C C . LYS F 2 112 ? 158.114 177.279 147.795 1.00 124.00 112 LYS H C 1
ATOM 8654 O O . LYS F 2 112 ? 159.110 176.905 148.415 1.00 129.65 112 LYS H O 1
ATOM 8660 N N . VAL F 2 113 ? 157.245 176.435 147.240 1.00 119.48 113 VAL H N 1
ATOM 8661 C CA . VAL F 2 113 ? 157.377 174.977 147.367 1.00 117.49 113 VAL H CA 1
ATOM 8662 C C . VAL F 2 113 ? 158.545 174.496 146.503 1.00 118.13 113 VAL H C 1
ATOM 8663 O O . VAL F 2 113 ? 158.522 174.663 145.283 1.00 121.68 113 VAL H O 1
ATOM 8667 N N . ASP F 2 114 ? 159.552 173.902 147.147 1.00 123.54 114 ASP H N 1
ATOM 8668 C CA . ASP F 2 114 ? 160.777 173.465 146.470 1.00 131.48 114 ASP H CA 1
ATOM 8669 C C . ASP F 2 114 ? 160.714 171.967 146.150 1.00 128.40 114 ASP H C 1
ATOM 8670 O O . ASP F 2 114 ? 160.697 171.583 144.979 1.00 135.07 114 ASP H O 1
ATOM 8675 N N . GLU F 2 115 ? 160.667 171.134 147.189 1.00 120.47 115 GLU H N 1
ATOM 8676 C CA . GLU F 2 115 ? 160.591 169.679 147.036 1.00 115.30 115 GLU H CA 1
ATOM 8677 C C . GLU F 2 115 ? 159.208 169.183 147.428 1.00 111.03 115 GLU H C 1
ATOM 8678 O O . GLU F 2 115 ? 158.528 169.800 148.241 1.00 112.33 115 GLU H O 1
ATOM 8684 N N . ILE F 2 116 ? 158.798 168.075 146.815 1.00 110.54 116 ILE H N 1
ATOM 8685 C CA . ILE F 2 116 ? 157.601 167.328 147.199 1.00 105.24 116 ILE H CA 1
ATOM 8686 C C . ILE F 2 116 ? 158.031 165.862 147.259 1.00 102.58 116 ILE H C 1
ATOM 8687 O O . ILE F 2 116 ? 158.502 165.321 146.261 1.00 108.43 116 ILE H O 1
ATOM 8692 N N . PHE F 2 117 ? 157.868 165.228 148.417 1.00 100.37 117 PHE H N 1
ATOM 8693 C CA . PHE F 2 117 ? 158.390 163.877 148.632 1.00 102.95 117 PHE H CA 1
ATOM 8694 C C . PHE F 2 117 ? 157.606 163.076 149.672 1.00 99.25 117 PHE H C 1
ATOM 8695 O O . PHE F 2 117 ? 156.873 163.639 150.479 1.00 103.85 117 PHE H O 1
ATOM 8703 N N . GLY F 2 118 ? 157.796 161.760 149.642 1.00 101.99 118 GLY H N 1
ATOM 8704 C CA . GLY F 2 118 ? 157.093 160.826 150.520 1.00 108.99 118 GLY H CA 1
ATOM 8705 C C . GLY F 2 118 ? 156.027 160.043 149.777 1.00 108.61 118 GLY H C 1
ATOM 8706 O O . GLY F 2 118 ? 155.870 160.197 148.566 1.00 105.00 118 GLY H O 1
ATOM 8707 N N . GLN F 2 119 ? 155.287 159.215 150.516 1.00 111.53 119 GLN H N 1
ATOM 8708 C CA . GLN F 2 119 ? 154.220 158.381 149.944 1.00 113.29 119 GLN H CA 1
ATOM 8709 C C . GLN F 2 119 ? 153.085 159.239 149.391 1.00 111.00 119 GLN H C 1
ATOM 8710 O O . GLN F 2 119 ? 152.894 160.362 149.836 1.00 110.54 119 GLN H O 1
ATOM 8716 N N . LEU F 2 120 ? 152.326 158.693 148.440 1.00 123.74 120 LEU H N 1
ATOM 8717 C CA . LEU F 2 120 ? 151.265 159.449 147.738 1.00 126.12 120 LEU H CA 1
ATOM 8718 C C . LEU F 2 120 ? 150.212 160.089 148.651 1.00 126.86 120 LEU H C 1
ATOM 8719 O O . LEU F 2 120 ? 149.868 161.259 148.466 1.00 131.58 120 LEU H O 1
ATOM 8724 N N . ARG F 2 121 ? 149.719 159.323 149.622 1.00 123.89 121 ARG H N 1
ATOM 8725 C CA . ARG F 2 121 ? 148.693 159.789 150.551 1.00 128.61 121 ARG H CA 1
ATOM 8726 C C . ARG F 2 121 ? 149.219 160.278 151.908 1.00 128.26 121 ARG H C 1
ATOM 8727 O O . ARG F 2 121 ? 148.432 160.656 152.776 1.00 134.02 121 ARG H O 1
ATOM 8735 N N . ASP F 2 122 ? 150.541 160.271 152.083 1.00 133.01 122 ASP H N 1
ATOM 8736 C CA . ASP F 2 122 ? 151.211 160.868 153.251 1.00 137.61 122 ASP H CA 1
ATOM 8737 C C . ASP F 2 122 ? 152.524 161.521 152.807 1.00 125.24 122 ASP H C 1
ATOM 8738 O O . ASP F 2 122 ? 153.612 160.992 153.075 1.00 124.98 122 ASP H O 1
ATOM 8743 N N . PHE F 2 123 ? 152.423 162.663 152.126 1.00 112.20 123 PHE H N 1
ATOM 8744 C CA . PHE F 2 123 ? 153.608 163.324 151.557 1.00 112.92 123 PHE H CA 1
ATOM 8745 C C . PHE F 2 123 ? 153.986 164.625 152.261 1.00 109.83 123 PHE H C 1
ATOM 8746 O O . PHE F 2 123 ? 153.160 165.256 152.923 1.00 114.01 123 PHE H O 1
ATOM 8754 N N . TYR F 2 124 ? 155.256 164.990 152.105 1.00 104.36 124 TYR H N 1
ATOM 8755 C CA . TYR F 2 124 ? 155.841 166.181 152.702 1.00 102.61 124 TYR H CA 1
ATOM 8756 C C . TYR F 2 124 ? 156.199 167.169 151.605 1.00 98.68 124 TYR H C 1
ATOM 8757 O O . TYR F 2 124 ? 156.128 166.848 150.421 1.00 101.55 124 TYR H O 1
ATOM 8766 N N . PHE F 2 125 ? 156.596 168.369 152.011 1.00 99.03 125 PHE H N 1
ATOM 8767 C CA . PHE F 2 125 ? 157.157 169.345 151.089 1.00 101.44 125 PHE H CA 1
ATOM 8768 C C . PHE F 2 125 ? 158.089 170.306 151.826 1.00 100.81 125 PHE H C 1
ATOM 8769 O O . PHE F 2 125 ? 157.820 170.677 152.969 1.00 102.32 125 PHE H O 1
ATOM 8777 N N . SER F 2 126 ? 159.187 170.684 151.175 1.00 103.06 126 SER H N 1
ATOM 8778 C CA . SER F 2 126 ? 160.078 171.715 151.693 1.00 103.29 126 SER H CA 1
ATOM 8779 C C . SER F 2 126 ? 159.703 173.056 151.070 1.00 104.95 126 SER H C 1
ATOM 8780 O O . SER F 2 126 ? 159.176 173.098 149.956 1.00 104.13 126 SER H O 1
ATOM 8783 N N . VAL F 2 127 ? 159.984 174.139 151.796 1.00 110.51 127 VAL H N 1
ATOM 8784 C CA . VAL F 2 127 ? 159.649 175.497 151.365 1.00 113.48 127 VAL H CA 1
ATOM 8785 C C . VAL F 2 127 ? 160.902 176.367 151.350 1.00 115.28 127 VAL H C 1
ATOM 8786 O O . VAL F 2 127 ? 161.464 176.659 152.404 1.00 119.67 127 VAL H O 1
ATOM 8790 N N . LYS F 2 128 ? 161.321 176.786 150.155 1.00 120.88 128 LYS H N 1
ATOM 8791 C CA . LYS F 2 128 ? 162.411 177.754 150.005 1.00 123.40 128 LYS H CA 1
ATOM 8792 C C . LYS F 2 128 ? 161.914 179.125 150.451 1.00 117.69 128 LYS H C 1
ATOM 8793 O O . LYS F 2 128 ? 161.058 179.718 149.798 1.00 117.87 128 LYS H O 1
ATOM 8799 N N . LEU F 2 129 ? 162.463 179.621 151.558 1.00 121.01 129 LEU H N 1
ATOM 8800 C CA . LEU F 2 129 ? 161.936 180.813 152.227 1.00 120.86 129 LEU H CA 1
ATOM 8801 C C . LEU F 2 129 ? 162.228 182.109 151.473 1.00 126.37 129 LEU H C 1
ATOM 8802 O O . LEU F 2 129 ? 163.101 182.160 150.606 1.00 127.54 129 LEU H O 1
ATOM 8807 N N . SER F 2 130 ? 161.477 183.151 151.823 1.00 137.86 130 SER H N 1
ATOM 8808 C CA . SER F 2 130 ? 161.609 184.471 151.201 1.00 144.55 130 SER H CA 1
ATOM 8809 C C . SER F 2 130 ? 162.861 185.202 151.686 1.00 151.45 130 SER H C 1
ATOM 8810 O O . SER F 2 130 ? 163.529 184.761 152.624 1.00 152.42 130 SER H O 1
ATOM 8813 N N . GLU F 2 131 ? 163.165 186.316 151.022 1.00 163.20 131 GLU H N 1
ATOM 8814 C CA . GLU F 2 131 ? 164.329 187.161 151.331 1.00 174.05 131 GLU H CA 1
ATOM 8815 C C . GLU F 2 131 ? 164.436 187.549 152.815 1.00 176.93 131 GLU H C 1
ATOM 8816 O O . GLU F 2 131 ? 165.523 187.488 153.394 1.00 179.35 131 GLU H O 1
ATOM 8822 N N . ASN F 2 132 ? 163.309 187.931 153.413 1.00 178.92 132 ASN H N 1
ATOM 8823 C CA . ASN F 2 132 ? 163.279 188.444 154.796 1.00 179.96 132 ASN H CA 1
ATOM 8824 C C . ASN F 2 132 ? 163.026 187.406 155.902 1.00 171.12 132 ASN H C 1
ATOM 8825 O O . ASN F 2 132 ? 163.112 187.744 157.084 1.00 164.71 132 ASN H O 1
ATOM 8830 N N . MET F 2 133 ? 162.731 186.160 155.525 1.00 170.42 133 MET H N 1
ATOM 8831 C CA . MET F 2 133 ? 162.329 185.122 156.483 1.00 169.97 133 MET H CA 1
ATOM 8832 C C . MET F 2 133 ? 163.513 184.304 156.996 1.00 161.78 133 MET H C 1
ATOM 8833 O O . MET F 2 133 ? 164.546 184.199 156.330 1.00 164.39 133 MET H O 1
ATOM 8838 N N . LYS F 2 134 ? 163.335 183.731 158.185 1.00 155.71 134 LYS H N 1
ATOM 8839 C CA . LYS F 2 134 ? 164.327 182.867 158.823 1.00 154.63 134 LYS H CA 1
ATOM 8840 C C . LYS F 2 134 ? 163.635 181.589 159.305 1.00 145.50 134 LYS H C 1
ATOM 8841 O O . LYS F 2 134 ? 162.510 181.641 159.803 1.00 142.21 134 LYS H O 1
ATOM 8847 N N . ALA F 2 135 ? 164.314 180.452 159.158 1.00 144.99 135 ALA H N 1
ATOM 8848 C CA . ALA F 2 135 ? 163.742 179.138 159.490 1.00 148.98 135 ALA H CA 1
ATOM 8849 C C . ALA F 2 135 ? 163.494 178.909 160.989 1.00 153.62 135 ALA H C 1
ATOM 8850 O O . ALA F 2 135 ? 162.695 178.045 161.359 1.00 149.03 135 ALA H O 1
ATOM 8852 N N . SER F 2 136 ? 164.182 179.671 161.840 1.00 158.40 136 SER H N 1
ATOM 8853 C CA . SER F 2 136 ? 163.979 179.614 163.294 1.00 159.77 136 SER H CA 1
ATOM 8854 C C . SER F 2 136 ? 162.644 180.211 163.772 1.00 156.17 136 SER H C 1
ATOM 8855 O O . SER F 2 136 ? 162.198 179.903 164.880 1.00 151.20 136 SER H O 1
ATOM 8858 N N . SER F 2 137 ? 162.023 181.062 162.952 1.00 154.76 137 SER H N 1
ATOM 8859 C CA . SER F 2 137 ? 160.780 181.757 163.317 1.00 155.96 137 SER H CA 1
ATOM 8860 C C . SER F 2 137 ? 159.564 180.851 163.566 1.00 154.65 137 SER H C 1
ATOM 8861 O O . SER F 2 137 ? 158.721 181.173 164.406 1.00 161.79 137 SER H O 1
ATOM 8864 N N . PHE F 2 138 ? 159.483 179.729 162.852 1.00 148.09 138 PHE H N 1
ATOM 8865 C CA . PHE F 2 138 ? 158.262 178.916 162.810 1.00 144.07 138 PHE H CA 1
ATOM 8866 C C . PHE F 2 138 ? 158.194 177.912 163.960 1.00 147.83 138 PHE H C 1
ATOM 8867 O O . PHE F 2 138 ? 159.213 177.340 164.354 1.00 149.99 138 PHE H O 1
ATOM 8875 N N . LYS F 2 139 ? 156.983 177.708 164.484 1.00 155.13 139 LYS H N 1
ATOM 8876 C CA . LYS F 2 139 ? 156.731 176.789 165.603 1.00 158.85 139 LYS H CA 1
ATOM 8877 C C . LYS F 2 139 ? 156.160 175.463 165.116 1.00 151.80 139 LYS H C 1
ATOM 8878 O O . LYS F 2 139 ? 155.637 175.373 164.004 1.00 152.98 139 LYS H O 1
ATOM 8884 N N . LYS F 2 140 ? 156.249 174.445 165.971 1.00 155.56 140 LYS H N 1
ATOM 8885 C CA . LYS F 2 140 ? 155.794 173.092 165.634 1.00 159.59 140 LYS H CA 1
ATOM 8886 C C . LYS F 2 140 ? 154.272 173.054 165.454 1.00 155.71 140 LYS H C 1
ATOM 8887 O O . LYS F 2 140 ? 153.531 173.642 166.245 1.00 150.86 140 LYS H O 1
ATOM 8893 N N . LEU F 2 141 ? 153.833 172.368 164.397 1.00 158.26 141 LEU H N 1
ATOM 8894 C CA . LEU F 2 141 ? 152.416 172.268 164.000 1.00 157.55 141 LEU H CA 1
ATOM 8895 C C . LEU F 2 141 ? 151.771 173.602 163.561 1.00 149.61 141 LEU H C 1
ATOM 8896 O O . LEU F 2 141 ? 150.546 173.739 163.601 1.00 151.45 141 LEU H O 1
ATOM 8901 N N . GLN F 2 142 ? 152.592 174.562 163.123 1.00 136.00 142 GLN H N 1
ATOM 8902 C CA . GLN F 2 142 ? 152.102 175.826 162.563 1.00 133.99 142 GLN H CA 1
ATOM 8903 C C . GLN F 2 142 ? 151.660 175.592 161.124 1.00 133.67 142 GLN H C 1
ATOM 8904 O O . GLN F 2 142 ? 152.400 174.995 160.343 1.00 146.33 142 GLN H O 1
ATOM 8910 N N . LYS F 2 143 ? 150.476 176.091 160.772 1.00 132.14 143 LYS H N 1
ATOM 8911 C CA . LYS F 2 143 ? 149.857 175.802 159.475 1.00 131.63 143 LYS H CA 1
ATOM 8912 C C . LYS F 2 143 ? 150.275 176.793 158.382 1.00 128.26 143 LYS H C 1
ATOM 8913 O O . LYS F 2 143 ? 150.496 177.973 158.655 1.00 123.41 143 LYS H O 1
ATOM 8919 N N . PHE F 2 144 ? 150.375 176.286 157.151 1.00 129.43 144 PHE H N 1
ATOM 8920 C CA . PHE F 2 144 ? 150.695 177.083 155.960 1.00 128.46 144 PHE H CA 1
ATOM 8921 C C . PHE F 2 144 ? 149.603 176.899 154.916 1.00 127.37 144 PHE H C 1
ATOM 8922 O O . PHE F 2 144 ? 148.959 175.847 154.857 1.00 124.66 144 PHE H O 1
ATOM 8930 N N . TYR F 2 145 ? 149.422 177.926 154.087 1.00 131.48 145 TYR H N 1
ATOM 8931 C CA . TYR F 2 145 ? 148.280 178.030 153.177 1.00 133.91 145 TYR H CA 1
ATOM 8932 C C . TYR F 2 145 ? 148.717 178.387 151.755 1.00 131.00 145 TYR H C 1
ATOM 8933 O O . TYR F 2 145 ? 149.704 179.098 151.559 1.00 125.08 145 TYR H O 1
ATOM 8942 N N . ILE F 2 146 ? 147.959 177.893 150.775 1.00 133.38 146 ILE H N 1
ATOM 8943 C CA . ILE F 2 146 ? 148.300 178.012 149.352 1.00 136.47 146 ILE H CA 1
ATOM 8944 C C . ILE F 2 146 ? 147.094 178.499 148.542 1.00 139.14 146 ILE H C 1
ATOM 8945 O O . ILE F 2 146 ? 145.946 178.228 148.903 1.00 141.45 146 ILE H O 1
ATOM 8950 N N . ASP F 2 147 ? 147.369 179.213 147.451 1.00 139.67 147 ASP H N 1
ATOM 8951 C CA . ASP F 2 147 ? 146.345 179.628 146.491 1.00 144.67 147 ASP H CA 1
ATOM 8952 C C . ASP F 2 147 ? 145.728 178.372 145.855 1.00 146.06 147 ASP H C 1
ATOM 8953 O O . ASP F 2 147 ? 146.453 177.603 145.228 1.00 150.89 147 ASP H O 1
ATOM 8958 N N . PRO F 2 148 ? 144.401 178.148 146.020 1.00 155.72 148 PRO H N 1
ATOM 8959 C CA . PRO F 2 148 ? 143.791 176.866 145.598 1.00 155.11 148 PRO H CA 1
ATOM 8960 C C . PRO F 2 148 ? 143.945 176.480 144.118 1.00 153.46 148 PRO H C 1
ATOM 8961 O O . PRO F 2 148 ? 143.876 175.292 143.798 1.00 149.73 148 PRO H O 1
ATOM 8965 N N . TYR F 2 149 ? 144.141 177.462 143.237 1.00 155.98 149 TYR H N 1
ATOM 8966 C CA . TYR F 2 149 ? 144.442 177.196 141.823 1.00 161.88 149 TYR H CA 1
ATOM 8967 C C . TYR F 2 149 ? 145.815 176.539 141.627 1.00 153.76 149 TYR H C 1
ATOM 8968 O O . TYR F 2 149 ? 146.016 175.799 140.661 1.00 149.04 149 TYR H O 1
ATOM 8977 N N . LYS F 2 150 ? 146.744 176.805 142.550 1.00 151.52 150 LYS H N 1
ATOM 8978 C CA . LYS F 2 150 ? 148.085 176.196 142.548 1.00 144.99 150 LYS H CA 1
ATOM 8979 C C . LYS F 2 150 ? 148.158 174.796 143.201 1.00 134.90 150 LYS H C 1
ATOM 8980 O O . LYS F 2 150 ? 149.249 174.334 143.542 1.00 138.57 150 LYS H O 1
ATOM 8986 N N . LEU F 2 151 ? 147.015 174.132 143.379 1.00 130.91 151 LEU H N 1
ATOM 8987 C CA . LEU F 2 151 ? 146.970 172.699 143.686 1.00 129.37 151 LEU H CA 1
ATOM 8988 C C . LEU F 2 151 ? 146.575 171.899 142.445 1.00 131.10 151 LEU H C 1
ATOM 8989 O O . LEU F 2 151 ? 146.023 172.446 141.488 1.00 132.13 151 LEU H O 1
ATOM 8994 N N . LEU F 2 152 ? 146.877 170.602 142.477 1.00 139.93 152 LEU H N 1
ATOM 8995 C CA . LEU F 2 152 ? 146.426 169.634 141.470 1.00 140.09 152 LEU H CA 1
ATOM 8996 C C . LEU F 2 152 ? 145.799 168.439 142.186 1.00 134.90 152 LEU H C 1
ATOM 8997 O O . LEU F 2 152 ? 146.143 168.168 143.340 1.00 140.21 152 LEU H O 1
ATOM 9002 N N . PRO F 2 153 ? 144.883 167.716 141.512 1.00 138.31 153 PRO H N 1
ATOM 9003 C CA . PRO F 2 153 ? 144.279 166.536 142.141 1.00 137.33 153 PRO H CA 1
ATOM 9004 C C . PRO F 2 153 ? 145.226 165.332 142.152 1.00 132.82 153 PRO H C 1
ATOM 9005 O O . PRO F 2 153 ? 146.047 165.181 141.245 1.00 129.28 153 PRO H O 1
ATOM 9009 N N . LEU F 2 154 ? 145.099 164.491 143.177 1.00 139.26 154 LEU H N 1
ATOM 9010 C CA . LEU F 2 154 ? 145.910 163.271 143.314 1.00 141.17 154 LEU H CA 1
ATOM 9011 C C . LEU F 2 154 ? 145.694 162.270 142.176 1.00 141.56 154 LEU H C 1
ATOM 9012 O O . LEU F 2 154 ? 146.615 161.534 141.817 1.00 147.85 154 LEU H O 1
ATOM 9017 N N . GLN F 2 155 ? 144.477 162.248 141.629 1.00 147.72 155 GLN H N 1
ATOM 9018 C CA . GLN F 2 155 ? 144.100 161.380 140.497 1.00 152.23 155 GLN H CA 1
ATOM 9019 C C . GLN F 2 155 ? 145.049 161.475 139.293 1.00 148.06 155 GLN H C 1
ATOM 9020 O O . GLN F 2 155 ? 145.277 160.479 138.604 1.00 148.95 155 GLN H O 1
ATOM 9026 N N . ARG F 2 156 ? 145.581 162.672 139.050 1.00 149.96 156 ARG H N 1
ATOM 9027 C CA . ARG F 2 156 ? 146.549 162.923 137.969 1.00 154.12 156 ARG H CA 1
ATOM 9028 C C . ARG F 2 156 ? 147.798 162.034 138.045 1.00 149.41 156 ARG H C 1
ATOM 9029 O O . ARG F 2 156 ? 148.282 161.548 137.021 1.00 145.28 156 ARG H O 1
ATOM 9037 N N . PHE F 2 157 ? 148.302 161.831 139.262 1.00 148.22 157 PHE H N 1
ATOM 9038 C CA . PHE F 2 157 ? 149.525 161.054 139.504 1.00 144.87 157 PHE H CA 1
ATOM 9039 C C . PHE F 2 157 ? 149.257 159.555 139.669 1.00 155.28 157 PHE H C 1
ATOM 9040 O O . PHE F 2 157 ? 150.151 158.736 139.436 1.00 159.10 157 PHE H O 1
ATOM 9048 N N . LEU F 2 158 ? 148.037 159.203 140.078 1.00 165.53 158 LEU H N 1
ATOM 9049 C CA . LEU F 2 158 ? 147.579 157.807 140.097 1.00 174.70 158 LEU H CA 1
ATOM 9050 C C . LEU F 2 158 ? 147.467 157.258 138.664 1.00 180.04 158 LEU H C 1
ATOM 9051 O O . LEU F 2 158 ? 147.280 158.036 137.722 1.00 172.14 158 LEU H O 1
ATOM 9056 N N . PRO F 2 159 ? 147.581 155.921 138.492 1.00 196.01 159 PRO H N 1
ATOM 9057 C CA . PRO F 2 159 ? 147.684 155.360 137.137 1.00 201.06 159 PRO H CA 1
ATOM 9058 C C . PRO F 2 159 ? 146.389 155.463 136.325 1.00 208.85 159 PRO H C 1
ATOM 9059 O O . PRO F 2 159 ? 145.303 155.591 136.900 1.00 207.27 159 PRO H O 1
ATOM 9063 N N . ARG F 2 160 ? 146.521 155.413 135.000 1.00 216.50 160 ARG H N 1
ATOM 9064 C CA . ARG F 2 160 ? 145.373 155.494 134.092 1.00 223.10 160 ARG H CA 1
ATOM 9065 C C . ARG F 2 160 ? 144.515 154.220 134.195 1.00 230.69 160 ARG H C 1
ATOM 9066 O O . ARG F 2 160 ? 145.073 153.119 134.243 1.00 232.74 160 ARG H O 1
ATOM 9074 N N . PRO F 2 161 ? 143.167 154.360 134.246 1.00 232.41 161 PRO H N 1
ATOM 9075 C CA . PRO F 2 161 ? 142.283 153.179 134.329 1.00 231.72 161 PRO H CA 1
ATOM 9076 C C . PRO F 2 161 ? 142.433 152.189 133.169 1.00 228.04 161 PRO H C 1
ATOM 9077 O O . PRO F 2 161 ? 142.487 152.576 132.002 1.00 224.42 161 PRO H O 1
ATOM 9081 N N . THR G 3 23 ? 203.344 137.640 163.173 1.00 223.56 23 THR I N 1
ATOM 9082 C CA . THR G 3 23 ? 202.641 138.762 162.462 1.00 229.28 23 THR I CA 1
ATOM 9083 C C . THR G 3 23 ? 202.563 138.557 160.942 1.00 228.45 23 THR I C 1
ATOM 9084 O O . THR G 3 23 ? 201.527 138.832 160.332 1.00 225.75 23 THR I O 1
ATOM 9088 N N . TYR G 3 24 ? 203.664 138.090 160.348 1.00 224.11 24 TYR I N 1
ATOM 9089 C CA . TYR G 3 24 ? 203.761 137.797 158.908 1.00 215.85 24 TYR I CA 1
ATOM 9090 C C . TYR G 3 24 ? 202.720 136.783 158.415 1.00 212.59 24 TYR I C 1
ATOM 9091 O O . TYR G 3 24 ? 202.181 136.933 157.316 1.00 212.40 24 TYR I O 1
ATOM 9100 N N . GLN G 3 25 ? 202.451 135.761 159.228 1.00 209.24 25 GLN I N 1
ATOM 9101 C CA . GLN G 3 25 ? 201.527 134.678 158.857 1.00 209.34 25 GLN I CA 1
ATOM 9102 C C . GLN G 3 25 ? 200.055 135.142 158.780 1.00 210.87 25 GLN I C 1
ATOM 9103 O O . GLN G 3 25 ? 199.255 134.531 158.069 1.00 213.71 25 GLN I O 1
ATOM 9109 N N . GLU G 3 26 ? 199.709 136.220 159.491 1.00 209.90 26 GLU I N 1
ATOM 9110 C CA . GLU G 3 26 ? 198.362 136.817 159.407 1.00 209.26 26 GLU I CA 1
ATOM 9111 C C . GLU G 3 26 ? 198.092 137.494 158.056 1.00 201.20 26 GLU I C 1
ATOM 9112 O O . GLU G 3 26 ? 196.993 137.368 157.509 1.00 195.00 26 GLU I O 1
ATOM 9118 N N . LEU G 3 27 ? 199.088 138.216 157.536 1.00 196.02 27 LEU I N 1
ATOM 9119 C CA . LEU G 3 27 ? 199.017 138.815 156.190 1.00 194.05 27 LEU I CA 1
ATOM 9120 C C . LEU G 3 27 ? 198.929 137.767 155.072 1.00 190.97 27 LEU I C 1
ATOM 9121 O O . LEU G 3 27 ? 198.387 138.045 154.000 1.00 189.86 27 LEU I O 1
ATOM 9126 N N . LEU G 3 28 ? 199.468 136.575 155.332 1.00 184.85 28 LEU I N 1
ATOM 9127 C CA . LEU G 3 28 ? 199.438 135.451 154.384 1.00 179.95 28 LEU I CA 1
ATOM 9128 C C . LEU G 3 28 ? 198.022 134.931 154.054 1.00 172.85 28 LEU I C 1
ATOM 9129 O O . LEU G 3 28 ? 197.841 134.243 153.047 1.00 171.96 28 LEU I O 1
ATOM 9134 N N . VAL G 3 29 ? 197.036 135.246 154.898 1.00 168.92 29 VAL I N 1
ATOM 9135 C CA . VAL G 3 29 ? 195.621 134.952 154.612 1.00 171.73 29 VAL I CA 1
ATOM 9136 C C . VAL G 3 29 ? 195.088 135.801 153.443 1.00 164.03 29 VAL I C 1
ATOM 9137 O O . VAL G 3 29 ? 194.320 135.304 152.614 1.00 160.70 29 VAL I O 1
ATOM 9141 N N . ASN G 3 30 ? 195.512 137.063 153.374 1.00 152.83 30 ASN I N 1
ATOM 9142 C CA . ASN G 3 30 ? 194.991 138.026 152.388 1.00 145.80 30 ASN I CA 1
ATOM 9143 C C . ASN G 3 30 ? 195.565 137.931 150.961 1.00 136.67 30 ASN I C 1
ATOM 9144 O O . ASN G 3 30 ? 195.213 138.751 150.111 1.00 138.62 30 ASN I O 1
ATOM 9149 N N . GLN G 3 31 ? 196.423 136.946 150.687 1.00 130.26 31 GLN I N 1
ATOM 9150 C CA . GLN G 3 31 ? 197.126 136.873 149.400 1.00 129.89 31 GLN I CA 1
ATOM 9151 C C . GLN G 3 31 ? 196.206 136.489 148.240 1.00 128.98 31 GLN I C 1
ATOM 9152 O O . GLN G 3 31 ? 195.188 135.822 148.430 1.00 123.48 31 GLN I O 1
ATOM 9158 N N . ASN G 3 32 ? 196.592 136.918 147.037 1.00 133.72 32 ASN I N 1
ATOM 9159 C CA . ASN G 3 32 ? 195.831 136.647 145.811 1.00 130.31 32 ASN I CA 1
ATOM 9160 C C . ASN G 3 32 ? 196.009 135.211 145.321 1.00 135.73 32 ASN I C 1
ATOM 9161 O O . ASN G 3 32 ? 196.838 134.466 145.856 1.00 147.08 32 ASN I O 1
ATOM 9166 N N . PRO G 3 33 ? 195.226 134.818 144.297 1.00 127.80 33 PRO I N 1
ATOM 9167 C CA . PRO G 3 33 ? 195.539 133.598 143.556 1.00 127.07 33 PRO I CA 1
ATOM 9168 C C . PRO G 3 33 ? 196.843 133.674 142.750 1.00 123.78 33 PRO I C 1
ATOM 9169 O O . PRO G 3 33 ? 197.514 132.649 142.588 1.00 132.81 33 PRO I O 1
ATOM 9173 N N . ILE G 3 34 ? 197.196 134.866 142.263 1.00 114.27 34 ILE I N 1
ATOM 9174 C CA . ILE G 3 34 ? 198.366 135.051 141.382 1.00 117.94 34 ILE I CA 1
ATOM 9175 C C . ILE G 3 34 ? 199.642 135.571 142.069 1.00 121.06 34 ILE I C 1
ATOM 9176 O O . ILE G 3 34 ? 200.634 135.850 141.386 1.00 118.03 34 ILE I O 1
ATOM 9181 N N . ALA G 3 35 ? 199.631 135.691 143.398 1.00 124.87 35 ALA I N 1
ATOM 9182 C CA . ALA G 3 35 ? 200.754 136.294 144.134 1.00 130.46 35 ALA I CA 1
ATOM 9183 C C . ALA G 3 35 ? 201.870 135.284 144.442 1.00 133.62 35 ALA I C 1
ATOM 9184 O O . ALA G 3 35 ? 202.076 134.899 145.597 1.00 136.76 35 ALA I O 1
ATOM 9186 N N . GLN G 3 36 ? 202.578 134.863 143.392 1.00 131.03 36 GLN I N 1
ATOM 9187 C CA . GLN G 3 36 ? 203.751 133.984 143.502 1.00 124.31 36 GLN I CA 1
ATOM 9188 C C . GLN G 3 36 ? 204.756 134.366 142.403 1.00 119.81 36 GLN I C 1
ATOM 9189 O O . GLN G 3 36 ? 204.332 134.639 141.278 1.00 115.37 36 GLN I O 1
ATOM 9195 N N . PRO G 3 37 ? 206.066 134.382 142.679 1.00 124.37 37 PRO I N 1
ATOM 9196 C CA . PRO G 3 37 ? 206.675 133.959 143.942 1.00 126.21 37 PRO I CA 1
ATOM 9197 C C . PRO G 3 37 ? 206.613 135.017 145.043 1.00 120.05 37 PRO I C 1
ATOM 9198 O O . PRO G 3 37 ? 207.036 136.152 144.834 1.00 119.80 37 PRO I O 1
ATOM 9202 N N . LEU G 3 38 ? 206.088 134.633 146.203 1.00 126.80 38 LEU I N 1
ATOM 9203 C CA . LEU G 3 38 ? 206.041 135.508 147.368 1.00 127.79 38 LEU I CA 1
ATOM 9204 C C . LEU G 3 38 ? 207.405 135.503 148.041 1.00 134.06 38 LEU I C 1
ATOM 9205 O O . LEU G 3 38 ? 208.000 134.437 148.232 1.00 140.77 38 LEU I O 1
ATOM 9210 N N . ALA G 3 39 ? 207.900 136.689 148.389 1.00 136.83 39 ALA I N 1
ATOM 9211 C CA . ALA G 3 39 ? 209.208 136.828 149.026 1.00 137.45 39 ALA I CA 1
ATOM 9212 C C . ALA G 3 39 ? 209.193 136.248 150.437 1.00 146.77 39 ALA I C 1
ATOM 9213 O O . ALA G 3 39 ? 208.167 136.288 151.122 1.00 154.36 39 ALA I O 1
ATOM 9215 N N . SER G 3 40 ? 210.335 135.704 150.856 1.00 160.23 40 SER I N 1
ATOM 9216 C CA . SER G 3 40 ? 210.516 135.203 152.221 1.00 165.29 40 SER I CA 1
ATOM 9217 C C . SER G 3 40 ? 210.506 136.368 153.208 1.00 166.14 40 SER I C 1
ATOM 9218 O O . SER G 3 40 ? 210.751 137.517 152.824 1.00 168.11 40 SER I O 1
ATOM 9221 N N . ARG G 3 41 ? 210.229 136.064 154.475 1.00 169.64 41 ARG I N 1
ATOM 9222 C CA . ARG G 3 41 ? 210.082 137.094 155.514 1.00 172.48 41 ARG I CA 1
ATOM 9223 C C . ARG G 3 41 ? 211.293 138.029 155.618 1.00 166.83 41 ARG I C 1
ATOM 9224 O O . ARG G 3 41 ? 211.123 139.240 155.770 1.00 162.78 41 ARG I O 1
ATOM 9232 N N . ARG G 3 42 ? 212.499 137.468 155.532 1.00 167.15 42 ARG I N 1
ATOM 9233 C CA . ARG G 3 42 ? 213.727 138.274 155.562 1.00 169.37 42 ARG I CA 1
ATOM 9234 C C . ARG G 3 42 ? 213.991 139.002 154.237 1.00 160.45 42 ARG I C 1
ATOM 9235 O O . ARG G 3 42 ? 214.530 140.110 154.248 1.00 158.80 42 ARG I O 1
ATOM 9243 N N . LEU G 3 43 ? 213.622 138.385 153.112 1.00 152.72 43 LEU I N 1
ATOM 9244 C CA . LEU G 3 43 ? 213.727 139.033 151.793 1.00 148.47 43 LEU I CA 1
ATOM 9245 C C . LEU G 3 43 ? 212.787 140.236 151.669 1.00 143.03 43 LEU I C 1
ATOM 9246 O O . LEU G 3 43 ? 213.152 141.249 151.072 1.00 140.58 43 LEU I O 1
ATOM 9251 N N . THR G 3 44 ? 211.580 140.108 152.220 1.00 139.98 44 THR I N 1
ATOM 9252 C CA . THR G 3 44 ? 210.629 141.223 152.320 1.00 138.66 44 THR I CA 1
ATOM 9253 C C . THR G 3 44 ? 211.235 142.425 153.057 1.00 141.80 44 THR I C 1
ATOM 9254 O O . THR G 3 44 ? 211.023 143.573 152.660 1.00 140.78 44 THR I O 1
ATOM 9258 N N . ARG G 3 45 ? 211.988 142.145 154.120 1.00 147.97 45 ARG I N 1
ATOM 9259 C CA . ARG G 3 45 ? 212.651 143.184 154.917 1.00 151.58 45 ARG I CA 1
ATOM 9260 C C . ARG G 3 45 ? 213.815 143.839 154.153 1.00 143.44 45 ARG I C 1
ATOM 9261 O O . ARG G 3 45 ? 214.028 145.045 154.276 1.00 141.02 45 ARG I O 1
ATOM 9269 N N . LYS G 3 46 ? 214.560 143.044 153.382 1.00 143.09 46 LYS I N 1
ATOM 9270 C CA . LYS G 3 46 ? 215.621 143.567 152.503 1.00 148.45 46 LYS I CA 1
ATOM 9271 C C . LYS G 3 46 ? 215.069 144.496 151.421 1.00 147.43 46 LYS I C 1
ATOM 9272 O O . LYS G 3 46 ? 215.669 145.532 151.124 1.00 143.77 46 LYS I O 1
ATOM 9278 N N . LEU G 3 47 ? 213.942 144.105 150.825 1.00 147.35 47 LEU I N 1
ATOM 9279 C CA . LEU G 3 47 ? 213.302 144.885 149.761 1.00 145.79 47 LEU I CA 1
ATOM 9280 C C . LEU G 3 47 ? 212.779 146.239 150.248 1.00 143.02 47 LEU I C 1
ATOM 9281 O O . LEU G 3 47 ? 212.904 147.234 149.534 1.00 136.08 47 LEU I O 1
ATOM 9286 N N . TYR G 3 48 ? 212.204 146.274 151.453 1.00 139.22 48 TYR I N 1
ATOM 9287 C CA . TYR G 3 48 ? 211.751 147.536 152.058 1.00 131.72 48 TYR I CA 1
ATOM 9288 C C . TYR G 3 48 ? 212.915 148.491 152.326 1.00 134.80 48 TYR I C 1
ATOM 9289 O O . TYR G 3 48 ? 212.818 149.679 152.025 1.00 140.77 48 TYR I O 1
ATOM 9298 N N . LYS G 3 49 ? 214.005 147.969 152.888 1.00 140.75 49 LYS I N 1
ATOM 9299 C CA . LYS G 3 49 ? 215.210 148.771 153.147 1.00 150.19 49 LYS I CA 1
ATOM 9300 C C . LYS G 3 49 ? 215.867 149.300 151.866 1.00 150.28 49 LYS I C 1
ATOM 9301 O O . LYS G 3 49 ? 216.436 150.393 151.867 1.00 152.12 49 LYS I O 1
ATOM 9307 N N . CYS G 3 50 ? 215.783 148.526 150.784 1.00 151.34 50 CYS I N 1
ATOM 9308 C CA . CYS G 3 50 ? 216.266 148.963 149.468 1.00 151.00 50 CYS I CA 1
ATOM 9309 C C . CYS G 3 50 ? 215.383 150.059 148.854 1.00 146.93 50 CYS I C 1
ATOM 9310 O O . CYS G 3 50 ? 215.892 150.965 148.191 1.00 141.42 50 CYS I O 1
ATOM 9313 N N . ILE G 3 51 ? 214.068 149.964 149.069 1.00 143.84 51 ILE I N 1
ATOM 9314 C CA . ILE G 3 51 ? 213.111 150.979 148.598 1.00 141.31 51 ILE I CA 1
ATOM 9315 C C . ILE G 3 51 ? 213.297 152.312 149.337 1.00 147.18 51 ILE I C 1
ATOM 9316 O O . ILE G 3 51 ? 213.270 153.370 148.707 1.00 148.87 51 ILE I O 1
ATOM 9321 N N . LYS G 3 52 ? 213.478 152.256 150.659 1.00 153.24 52 LYS I N 1
ATOM 9322 C CA . LYS G 3 52 ? 213.743 153.457 151.477 1.00 157.85 52 LYS I CA 1
ATOM 9323 C C . LYS G 3 52 ? 214.950 154.254 150.979 1.00 152.81 52 LYS I C 1
ATOM 9324 O O . LYS G 3 52 ? 214.906 155.485 150.917 1.00 150.12 52 LYS I O 1
ATOM 9330 N N . LYS G 3 53 ? 216.017 153.539 150.631 1.00 151.38 53 LYS I N 1
ATOM 9331 C CA . LYS G 3 53 ? 217.238 154.150 150.103 1.00 154.66 53 LYS I CA 1
ATOM 9332 C C . LYS G 3 53 ? 217.058 154.684 148.677 1.00 151.60 53 LYS I C 1
ATOM 9333 O O . LYS G 3 53 ? 217.634 155.715 148.326 1.00 149.13 53 LYS I O 1
ATOM 9339 N N . ALA G 3 54 ? 216.265 153.981 147.868 1.00 150.37 54 ALA I N 1
ATOM 9340 C CA . ALA G 3 54 ? 215.955 154.407 146.496 1.00 149.53 54 ALA I CA 1
ATOM 9341 C C . ALA G 3 54 ? 215.034 155.632 146.441 1.00 147.65 54 ALA I C 1
ATOM 9342 O O . ALA G 3 54 ? 215.191 156.483 145.563 1.00 148.18 54 ALA I O 1
ATOM 9344 N N . VAL G 3 55 ? 214.077 155.709 147.367 1.00 149.42 55 VAL I N 1
ATOM 9345 C CA . VAL G 3 55 ? 213.204 156.887 147.515 1.00 151.80 55 VAL I CA 1
ATOM 9346 C C . VAL G 3 55 ? 214.002 158.118 147.943 1.00 156.84 55 VAL I C 1
ATOM 9347 O O . VAL G 3 55 ? 213.780 159.216 147.425 1.00 158.88 55 VAL I O 1
ATOM 9351 N N . LYS G 3 56 ? 214.918 157.925 148.888 1.00 163.99 56 LYS I N 1
ATOM 9352 C CA . LYS G 3 56 ? 215.847 158.974 149.321 1.00 170.55 56 LYS I CA 1
ATOM 9353 C C . LYS G 3 56 ? 216.720 159.489 148.167 1.00 163.42 56 LYS I C 1
ATOM 9354 O O . LYS G 3 56 ? 217.022 160.682 148.099 1.00 160.39 56 LYS I O 1
ATOM 9360 N N . GLN G 3 57 ? 217.107 158.582 147.269 1.00 162.70 57 GLN I N 1
ATOM 9361 C CA . GLN G 3 57 ? 217.925 158.913 146.095 1.00 168.59 57 GLN I CA 1
ATOM 9362 C C . GLN G 3 57 ? 217.116 159.375 144.866 1.00 168.94 57 GLN I C 1
ATOM 9363 O O . GLN G 3 57 ? 217.710 159.779 143.864 1.00 162.99 57 GLN I O 1
ATOM 9369 N N . LYS G 3 58 ? 215.782 159.306 144.946 1.00 170.26 58 LYS I N 1
ATOM 9370 C CA . LYS G 3 58 ? 214.872 159.676 143.850 1.00 167.51 58 LYS I CA 1
ATOM 9371 C C . LYS G 3 58 ? 215.053 158.727 142.655 1.00 155.86 58 LYS I C 1
ATOM 9372 O O . LYS G 3 58 ? 215.304 159.157 141.526 1.00 158.64 58 LYS I O 1
ATOM 9378 N N . GLN G 3 59 ? 214.920 157.429 142.931 1.00 145.98 59 GLN I N 1
ATOM 9379 C CA . GLN G 3 59 ? 215.131 156.372 141.936 1.00 142.98 59 GLN I CA 1
ATOM 9380 C C . GLN G 3 59 ? 214.105 155.234 142.083 1.00 136.12 59 GLN I C 1
ATOM 9381 O O . GLN G 3 59 ? 214.474 154.054 142.126 1.00 134.67 59 GLN I O 1
ATOM 9387 N N . ILE G 3 60 ? 212.821 155.592 142.169 1.00 128.06 60 ILE I N 1
ATOM 9388 C CA . ILE G 3 60 ? 211.731 154.607 142.087 1.00 129.06 60 ILE I CA 1
ATOM 9389 C C . ILE G 3 60 ? 210.564 155.093 141.234 1.00 126.12 60 ILE I C 1
ATOM 9390 O O . ILE G 3 60 ? 210.454 156.280 140.924 1.00 123.59 60 ILE I O 1
ATOM 9395 N N . ARG G 3 61 ? 209.704 154.146 140.865 1.00 128.64 61 ARG I N 1
ATOM 9396 C CA . ARG G 3 61 ? 208.441 154.410 140.174 1.00 126.12 61 ARG I CA 1
ATOM 9397 C C . ARG G 3 61 ? 207.347 153.675 140.941 1.00 118.85 61 ARG I C 1
ATOM 9398 O O . ARG G 3 61 ? 207.552 152.533 141.342 1.00 124.79 61 ARG I O 1
ATOM 9406 N N . ARG G 3 62 ? 206.195 154.319 141.132 1.00 117.81 62 ARG I N 1
ATOM 9407 C CA . ARG G 3 62 ? 205.210 153.884 142.137 1.00 121.40 62 ARG I CA 1
ATOM 9408 C C . ARG G 3 62 ? 203.889 153.345 141.589 1.00 120.81 62 ARG I C 1
ATOM 9409 O O . ARG G 3 62 ? 203.451 152.274 141.985 1.00 124.29 62 ARG I O 1
ATOM 9417 N N . GLY G 3 63 ? 203.228 154.091 140.717 1.00 122.63 63 GLY I N 1
ATOM 9418 C CA . GLY G 3 63 ? 201.931 153.650 140.192 1.00 127.51 63 GLY I CA 1
ATOM 9419 C C . GLY G 3 63 ? 202.063 152.497 139.213 1.00 122.07 63 GLY I C 1
ATOM 9420 O O . GLY G 3 63 ? 203.156 152.233 138.713 1.00 128.42 63 GLY I O 1
ATOM 9421 N N . VAL G 3 64 ? 200.958 151.799 138.950 1.00 110.33 64 VAL I N 1
ATOM 9422 C CA . VAL G 3 64 ? 200.874 150.945 137.764 1.00 108.85 64 VAL I CA 1
ATOM 9423 C C . VAL G 3 64 ? 201.067 151.852 136.550 1.00 107.26 64 VAL I C 1
ATOM 9424 O O . VAL G 3 64 ? 201.861 151.544 135.671 1.00 111.13 64 VAL I O 1
ATOM 9428 N N . LYS G 3 65 ? 200.343 152.972 136.536 1.00 112.88 65 LYS I N 1
ATOM 9429 C CA . LYS G 3 65 ? 200.476 154.018 135.514 1.00 116.45 65 LYS I CA 1
ATOM 9430 C C . LYS G 3 65 ? 201.936 154.354 135.201 1.00 118.11 65 LYS I C 1
ATOM 9431 O O . LYS G 3 65 ? 202.319 154.407 134.029 1.00 125.09 65 LYS I O 1
ATOM 9437 N N . GLU G 3 66 ? 202.738 154.579 136.242 1.00 119.99 66 GLU I N 1
ATOM 9438 C CA . GLU G 3 66 ? 204.173 154.855 136.071 1.00 123.19 66 GLU I CA 1
ATOM 9439 C C . GLU G 3 66 ? 204.955 153.598 135.705 1.00 122.00 66 GLU I C 1
ATOM 9440 O O . GLU G 3 66 ? 205.537 153.540 134.625 1.00 132.05 66 GLU I O 1
ATOM 9446 N N . VAL G 3 67 ? 204.943 152.595 136.585 1.00 117.59 67 VAL I N 1
ATOM 9447 C CA . VAL G 3 67 ? 205.713 151.346 136.383 1.00 115.99 67 VAL I CA 1
ATOM 9448 C C . VAL G 3 67 ? 205.510 150.761 134.977 1.00 113.21 67 VAL I C 1
ATOM 9449 O O . VAL G 3 67 ? 206.471 150.345 134.335 1.00 116.03 67 VAL I O 1
ATOM 9453 N N . GLN G 3 68 ? 204.261 150.751 134.512 1.00 116.59 68 GLN I N 1
ATOM 9454 C CA . GLN G 3 68 ? 203.911 150.317 133.151 1.00 120.19 68 GLN I CA 1
ATOM 9455 C C . GLN G 3 68 ? 204.588 151.155 132.059 1.00 116.34 68 GLN I C 1
ATOM 9456 O O . GLN G 3 68 ? 205.040 150.605 131.056 1.00 118.08 68 GLN I O 1
ATOM 9462 N N . LYS G 3 69 ? 204.642 152.473 132.254 1.00 124.73 69 LYS I N 1
ATOM 9463 C CA . LYS G 3 69 ? 205.253 153.393 131.282 1.00 131.11 69 LYS I CA 1
ATOM 9464 C C . LYS G 3 69 ? 206.754 153.157 131.076 1.00 136.61 69 LYS I C 1
ATOM 9465 O O . LYS G 3 69 ? 207.237 153.228 129.945 1.00 138.16 69 LYS I O 1
ATOM 9471 N N . PHE G 3 70 ? 207.480 152.882 132.160 1.00 143.17 70 PHE I N 1
ATOM 9472 C CA . PHE G 3 70 ? 208.945 152.737 132.109 1.00 148.91 70 PHE I CA 1
ATOM 9473 C C . PHE G 3 70 ? 209.433 151.305 131.879 1.00 146.13 70 PHE I C 1
ATOM 9474 O O . PHE G 3 70 ? 210.593 151.108 131.510 1.00 156.27 70 PHE I O 1
ATOM 9482 N N . VAL G 3 71 ? 208.566 150.317 132.100 1.00 141.64 71 VAL I N 1
ATOM 9483 C CA . VAL G 3 71 ? 208.811 148.953 131.609 1.00 140.77 71 VAL I CA 1
ATOM 9484 C C . VAL G 3 71 ? 208.676 148.927 130.075 1.00 143.50 71 VAL I C 1
ATOM 9485 O O . VAL G 3 71 ? 209.413 148.199 129.405 1.00 149.25 71 VAL I O 1
ATOM 9489 N N . ASN G 3 72 ? 207.750 149.723 129.530 1.00 143.03 72 ASN I N 1
ATOM 9490 C CA . ASN G 3 72 ? 207.624 149.903 128.071 1.00 141.86 72 ASN I CA 1
ATOM 9491 C C . ASN G 3 72 ? 208.853 150.560 127.436 1.00 146.44 72 ASN I C 1
ATOM 9492 O O . ASN G 3 72 ? 209.295 150.136 126.366 1.00 152.49 72 ASN I O 1
ATOM 9497 N N . LYS G 3 73 ? 209.394 151.590 128.089 1.00 150.68 73 LYS I N 1
ATOM 9498 C CA . LYS G 3 73 ? 210.643 152.236 127.641 1.00 156.62 73 LYS I CA 1
ATOM 9499 C C . LYS G 3 73 ? 211.881 151.337 127.783 1.00 156.93 73 LYS I C 1
ATOM 9500 O O . LYS G 3 73 ? 212.889 151.564 127.113 1.00 158.65 73 LYS I O 1
ATOM 9506 N N . GLY G 3 74 ? 211.802 150.341 128.665 1.00 161.62 74 GLY I N 1
ATOM 9507 C CA . GLY G 3 74 ? 212.860 149.347 128.848 1.00 164.52 74 GLY I CA 1
ATOM 9508 C C . GLY G 3 74 ? 213.856 149.700 129.937 1.00 165.58 74 GLY I C 1
ATOM 9509 O O . GLY G 3 74 ? 215.027 149.323 129.848 1.00 167.61 74 GLY I O 1
ATOM 9510 N N . GLU G 3 75 ? 213.395 150.409 130.969 1.00 165.90 75 GLU I N 1
ATOM 9511 C CA . GLU G 3 75 ? 214.241 150.785 132.100 1.00 170.56 75 GLU I CA 1
ATOM 9512 C C . GLU G 3 75 ? 214.285 149.630 133.094 1.00 170.47 75 GLU I C 1
ATOM 9513 O O . GLU G 3 75 ? 213.239 149.143 133.528 1.00 171.36 75 GLU I O 1
ATOM 9519 N N . LYS G 3 76 ? 215.495 149.208 133.456 1.00 170.29 76 LYS I N 1
ATOM 9520 C CA . LYS G 3 76 ? 215.691 148.027 134.304 1.00 167.00 76 LYS I CA 1
ATOM 9521 C C . LYS G 3 76 ? 215.469 148.354 135.776 1.00 156.46 76 LYS I C 1
ATOM 9522 O O . LYS G 3 76 ? 215.552 149.515 136.188 1.00 165.85 76 LYS I O 1
ATOM 9528 N N . GLY G 3 77 ? 215.192 147.315 136.558 1.00 137.40 77 GLY I N 1
ATOM 9529 C CA . GLY G 3 77 ? 214.910 147.460 137.984 1.00 134.04 77 GLY I CA 1
ATOM 9530 C C . GLY G 3 77 ? 214.163 146.270 138.554 1.00 138.41 77 GLY I C 1
ATOM 9531 O O . GLY G 3 77 ? 213.574 145.485 137.810 1.00 154.34 77 GLY I O 1
ATOM 9532 N N . ILE G 3 78 ? 214.186 146.142 139.879 1.00 135.05 78 ILE I N 1
ATOM 9533 C CA . ILE G 3 78 ? 213.464 145.077 140.577 1.00 133.19 78 ILE I CA 1
ATOM 9534 C C . ILE G 3 78 ? 212.041 145.578 140.811 1.00 130.69 78 ILE I C 1
ATOM 9535 O O . ILE G 3 78 ? 211.844 146.565 141.519 1.00 138.67 78 ILE I O 1
ATOM 9540 N N . MET G 3 79 ? 211.060 144.894 140.223 1.00 127.96 79 MET I N 1
ATOM 9541 C CA . MET G 3 79 ? 209.653 145.279 140.347 1.00 126.07 79 MET I CA 1
ATOM 9542 C C . MET G 3 79 ? 208.988 144.526 141.500 1.00 122.41 79 MET I C 1
ATOM 9543 O O . MET G 3 79 ? 208.784 143.315 141.427 1.00 128.46 79 MET I O 1
ATOM 9548 N N . VAL G 3 80 ? 208.652 145.256 142.561 1.00 121.06 80 VAL I N 1
ATOM 9549 C CA . VAL G 3 80 ? 208.031 144.686 143.758 1.00 120.39 80 VAL I CA 1
ATOM 9550 C C . VAL G 3 80 ? 206.520 144.905 143.687 1.00 114.44 80 VAL I C 1
ATOM 9551 O O . VAL G 3 80 ? 206.074 146.024 143.442 1.00 113.37 80 VAL I O 1
ATOM 9555 N N . LEU G 3 81 ? 205.751 143.839 143.917 1.00 109.94 81 LEU I N 1
ATOM 9556 C CA . LEU G 3 81 ? 204.289 143.855 143.796 1.00 110.23 81 LEU I CA 1
ATOM 9557 C C . LEU G 3 81 ? 203.624 143.517 145.125 1.00 106.30 81 LEU I C 1
ATOM 9558 O O . LEU G 3 81 ? 204.156 142.727 145.900 1.00 112.24 81 LEU I O 1
ATOM 9563 N N . ALA G 3 82 ? 202.450 144.094 145.369 1.00 102.06 82 ALA I N 1
ATOM 9564 C CA . ALA G 3 82 ? 201.683 143.819 146.583 1.00 105.38 82 ALA I CA 1
ATOM 9565 C C . ALA G 3 82 ? 200.779 142.605 146.358 1.00 109.75 82 ALA I C 1
ATOM 9566 O O . ALA G 3 82 ? 199.922 142.620 145.476 1.00 116.55 82 ALA I O 1
ATOM 9568 N N . GLY G 3 83 ? 200.963 141.567 147.167 1.00 110.75 83 GLY I N 1
ATOM 9569 C CA . GLY G 3 83 ? 200.247 140.307 146.990 1.00 114.58 83 GLY I CA 1
ATOM 9570 C C . GLY G 3 83 ? 198.790 140.259 147.435 1.00 120.12 83 GLY I C 1
ATOM 9571 O O . GLY G 3 83 ? 198.117 139.258 147.190 1.00 121.34 83 GLY I O 1
ATOM 9572 N N . ASP G 3 84 ? 198.302 141.317 148.088 1.00 120.83 84 ASP I N 1
ATOM 9573 C CA . ASP G 3 84 ? 196.896 141.395 148.533 1.00 126.78 84 ASP I CA 1
ATOM 9574 C C . ASP G 3 84 ? 196.030 142.357 147.687 1.00 124.81 84 ASP I C 1
ATOM 9575 O O . ASP G 3 84 ? 194.947 142.766 148.119 1.00 128.20 84 ASP I O 1
ATOM 9580 N N . THR G 3 85 ? 196.503 142.696 146.488 1.00 116.87 85 THR I N 1
ATOM 9581 C CA . THR G 3 85 ? 195.805 143.613 145.590 1.00 113.69 85 THR I CA 1
ATOM 9582 C C . THR G 3 85 ? 194.563 142.952 144.992 1.00 113.06 85 THR I C 1
ATOM 9583 O O . THR G 3 85 ? 194.662 141.877 144.404 1.00 118.83 85 THR I O 1
ATOM 9587 N N . LEU G 3 86 ? 193.407 143.597 145.135 1.00 109.29 86 LEU I N 1
ATOM 9588 C CA . LEU G 3 86 ? 192.161 143.119 144.528 1.00 109.48 86 LEU I CA 1
ATOM 9589 C C . LEU G 3 86 ? 191.335 144.301 144.002 1.00 109.99 86 LEU I C 1
ATOM 9590 O O . LEU G 3 86 ? 191.283 145.338 144.665 1.00 114.32 86 LEU I O 1
ATOM 9595 N N . PRO G 3 87 ? 190.691 144.179 142.836 1.00 108.81 87 PRO I N 1
ATOM 9596 C CA . PRO G 3 87 ? 190.738 143.003 141.961 1.00 109.98 87 PRO I CA 1
ATOM 9597 C C . PRO G 3 87 ? 192.071 142.893 141.222 1.00 110.20 87 PRO I C 1
ATOM 9598 O O . PRO G 3 87 ? 192.761 143.898 141.050 1.00 115.47 87 PRO I O 1
ATOM 9602 N N . ILE G 3 88 ? 192.416 141.683 140.786 1.00 108.83 88 ILE I N 1
ATOM 9603 C CA . ILE G 3 88 ? 193.728 141.428 140.159 1.00 107.07 88 ILE I CA 1
ATOM 9604 C C . ILE G 3 88 ? 193.912 142.115 138.792 1.00 108.63 88 ILE I C 1
ATOM 9605 O O . ILE G 3 88 ? 195.041 142.363 138.383 1.00 109.27 88 ILE I O 1
ATOM 9610 N N . GLU G 3 89 ? 192.811 142.452 138.118 1.00 111.76 89 GLU I N 1
ATOM 9611 C CA . GLU G 3 89 ? 192.848 143.116 136.797 1.00 112.79 89 GLU I CA 1
ATOM 9612 C C . GLU G 3 89 ? 193.650 144.424 136.737 1.00 110.28 89 GLU I C 1
ATOM 9613 O O . GLU G 3 89 ? 194.125 144.796 135.662 1.00 113.30 89 GLU I O 1
ATOM 9619 N N . VAL G 3 90 ? 193.783 145.120 137.866 1.00 106.24 90 VAL I N 1
ATOM 9620 C CA . VAL G 3 90 ? 194.532 146.387 137.915 1.00 105.60 90 VAL I CA 1
ATOM 9621 C C . VAL G 3 90 ? 196.033 146.247 137.624 1.00 102.16 90 VAL I C 1
ATOM 9622 O O . VAL G 3 90 ? 196.622 147.138 137.011 1.00 100.00 90 VAL I O 1
ATOM 9626 N N . TYR G 3 91 ? 196.636 145.141 138.069 1.00 104.60 91 TYR I N 1
ATOM 9627 C CA . TYR G 3 91 ? 198.091 144.921 137.932 1.00 107.87 91 TYR I CA 1
ATOM 9628 C C . TYR G 3 91 ? 198.548 143.562 137.375 1.00 112.32 91 TYR I C 1
ATOM 9629 O O . TYR G 3 91 ? 199.753 143.343 137.237 1.00 123.22 91 TYR I O 1
ATOM 9638 N N . CYS G 3 92 ? 197.614 142.666 137.040 1.00 111.26 92 CYS I N 1
ATOM 9639 C CA . CYS G 3 92 ? 197.972 141.292 136.644 1.00 111.85 92 CYS I CA 1
ATOM 9640 C C . CYS G 3 92 ? 198.570 141.164 135.239 1.00 105.33 92 CYS I C 1
ATOM 9641 O O . CYS G 3 92 ? 199.043 140.097 134.872 1.00 119.07 92 CYS I O 1
ATOM 9644 N N . HIS G 3 93 ? 198.535 142.228 134.449 1.00 104.83 93 HIS I N 1
ATOM 9645 C CA . HIS G 3 93 ? 199.298 142.273 133.193 1.00 102.78 93 HIS I CA 1
ATOM 9646 C C . HIS G 3 93 ? 200.813 142.451 133.384 1.00 107.08 93 HIS I C 1
ATOM 9647 O O . HIS G 3 93 ? 201.584 142.085 132.498 1.00 113.67 93 HIS I O 1
ATOM 9654 N N . LEU G 3 94 ? 201.236 143.002 134.525 1.00 110.77 94 LEU I N 1
ATOM 9655 C CA . LEU G 3 94 ? 202.653 143.355 134.754 1.00 109.79 94 LEU I CA 1
ATOM 9656 C C . LEU G 3 94 ? 203.652 142.190 134.870 1.00 109.00 94 LEU I C 1
ATOM 9657 O O . LEU G 3 94 ? 204.776 142.319 134.382 1.00 110.23 94 LEU I O 1
ATOM 9662 N N . PRO G 3 95 ? 203.274 141.074 135.534 1.00 109.06 95 PRO I N 1
ATOM 9663 C CA . PRO G 3 95 ? 204.165 139.904 135.583 1.00 106.32 95 PRO I CA 1
ATOM 9664 C C . PRO G 3 95 ? 204.647 139.394 134.220 1.00 107.72 95 PRO I C 1
ATOM 9665 O O . PRO G 3 95 ? 205.803 138.996 134.096 1.00 113.77 95 PRO I O 1
ATOM 9669 N N . VAL G 3 96 ? 203.773 139.425 133.215 1.00 112.68 96 VAL I N 1
ATOM 9670 C CA . VAL G 3 96 ? 204.116 138.977 131.858 1.00 112.96 96 VAL I CA 1
ATOM 9671 C C . VAL G 3 96 ? 204.933 140.031 131.110 1.00 106.44 96 VAL I C 1
ATOM 9672 O O . VAL G 3 96 ? 205.816 139.672 130.332 1.00 112.01 96 VAL I O 1
ATOM 9676 N N . MET G 3 97 ? 204.637 141.314 131.331 1.00 112.32 97 MET I N 1
ATOM 9677 C CA . MET G 3 97 ? 205.464 142.414 130.795 1.00 120.99 97 MET I CA 1
ATOM 9678 C C . MET G 3 97 ? 206.930 142.292 131.220 1.00 121.71 97 MET I C 1
ATOM 9679 O O . MET G 3 97 ? 207.832 142.604 130.441 1.00 123.51 97 MET I O 1
ATOM 9684 N N . CYS G 3 98 ? 207.152 141.842 132.454 1.00 125.61 98 CYS I N 1
ATOM 9685 C CA . CYS G 3 98 ? 208.496 141.577 132.966 1.00 130.70 98 CYS I CA 1
ATOM 9686 C C . CYS G 3 98 ? 209.136 140.341 132.331 1.00 138.12 98 CYS I C 1
ATOM 9687 O O . CYS G 3 98 ? 210.322 140.364 131.994 1.00 143.70 98 CYS I O 1
ATOM 9690 N N . GLU G 3 99 ? 208.356 139.270 132.178 1.00 141.96 99 GLU I N 1
ATOM 9691 C CA . GLU G 3 99 ? 208.834 138.027 131.546 1.00 140.46 99 GLU I CA 1
ATOM 9692 C C . GLU G 3 99 ? 209.158 138.170 130.053 1.00 139.81 99 GLU I C 1
ATOM 9693 O O . GLU G 3 99 ? 209.985 137.422 129.529 1.00 136.00 99 GLU I O 1
ATOM 9699 N N . ASP G 3 100 ? 208.500 139.113 129.377 1.00 145.80 100 ASP I N 1
ATOM 9700 C CA . ASP G 3 100 ? 208.844 139.469 127.993 1.00 152.63 100 ASP I CA 1
ATOM 9701 C C . ASP G 3 100 ? 210.232 140.114 127.893 1.00 150.60 100 ASP I C 1
ATOM 9702 O O . ASP G 3 100 ? 210.972 139.847 126.943 1.00 155.27 100 ASP I O 1
ATOM 9707 N N . ARG G 3 101 ? 210.572 140.951 128.874 1.00 145.73 101 ARG I N 1
ATOM 9708 C CA . ARG G 3 101 ? 211.836 141.701 128.899 1.00 142.94 101 ARG I CA 1
ATOM 9709 C C . ARG G 3 101 ? 212.885 141.133 129.874 1.00 145.56 101 ARG I C 1
ATOM 9710 O O . ARG G 3 101 ? 213.953 141.729 130.044 1.00 140.40 101 ARG I O 1
ATOM 9718 N N . ASN G 3 102 ? 212.579 139.989 130.495 1.00 149.66 102 ASN I N 1
ATOM 9719 C CA . ASN G 3 102 ? 213.448 139.337 131.493 1.00 153.95 102 ASN I CA 1
ATOM 9720 C C . ASN G 3 102 ? 213.762 140.192 132.732 1.00 151.47 102 ASN I C 1
ATOM 9721 O O . ASN G 3 102 ? 214.838 140.068 133.324 1.00 152.71 102 ASN I O 1
ATOM 9726 N N . LEU G 3 103 ? 212.817 141.048 133.127 1.00 147.29 103 LEU I N 1
ATOM 9727 C CA . LEU G 3 103 ? 212.963 141.857 134.339 1.00 144.02 103 LEU I CA 1
ATOM 9728 C C . LEU G 3 103 ? 212.651 140.992 135.566 1.00 139.85 103 LEU I C 1
ATOM 9729 O O . LEU G 3 103 ? 211.731 140.180 135.518 1.00 141.05 103 LEU I O 1
ATOM 9734 N N . PRO G 3 104 ? 213.398 141.163 136.684 1.00 137.87 104 PRO I N 1
ATOM 9735 C CA . PRO G 3 104 ? 213.135 140.398 137.914 1.00 131.89 104 PRO I CA 1
ATOM 9736 C C . PRO G 3 104 ? 211.994 141.005 138.724 1.00 122.84 104 PRO I C 1
ATOM 9737 O O . PRO G 3 104 ? 212.058 142.188 139.049 1.00 127.85 104 PRO I O 1
ATOM 9741 N N . TYR G 3 105 ? 210.978 140.206 139.041 1.00 118.44 105 TYR I N 1
ATOM 9742 C CA . TYR G 3 105 ? 209.843 140.668 139.845 1.00 117.31 105 TYR I CA 1
ATOM 9743 C C . TYR G 3 105 ? 209.569 139.725 141.008 1.00 113.00 105 TYR I C 1
ATOM 9744 O O . TYR G 3 105 ? 209.960 138.556 140.980 1.00 119.85 105 TYR I O 1
ATOM 9753 N N . VAL G 3 106 ? 208.892 140.249 142.026 1.00 110.56 106 VAL I N 1
ATOM 9754 C CA . VAL G 3 106 ? 208.590 139.491 143.243 1.00 112.86 106 VAL I CA 1
ATOM 9755 C C . VAL G 3 106 ? 207.389 140.092 143.979 1.00 107.09 106 VAL I C 1
ATOM 9756 O O . VAL G 3 106 ? 207.162 141.301 143.919 1.00 114.73 106 VAL I O 1
ATOM 9760 N N . TYR G 3 107 ? 206.630 139.239 144.660 1.00 105.23 107 TYR I N 1
ATOM 9761 C CA . TYR G 3 107 ? 205.489 139.670 145.468 1.00 111.31 107 TYR I CA 1
ATOM 9762 C C . TYR G 3 107 ? 205.895 139.846 146.929 1.00 110.24 107 TYR I C 1
ATOM 9763 O O . TYR G 3 107 ? 206.860 139.239 147.393 1.00 113.51 107 TYR I O 1
ATOM 9772 N N . ILE G 3 108 ? 205.149 140.691 147.638 1.00 115.86 108 ILE I N 1
ATOM 9773 C CA . ILE G 3 108 ? 205.327 140.904 149.081 1.00 118.52 108 ILE I CA 1
ATOM 9774 C C . ILE G 3 108 ? 203.951 140.964 149.760 1.00 124.37 108 ILE I C 1
ATOM 9775 O O . ILE G 3 108 ? 202.964 141.309 149.105 1.00 127.07 108 ILE I O 1
ATOM 9780 N N . PRO G 3 109 ? 203.878 140.630 151.068 1.00 124.38 109 PRO I N 1
ATOM 9781 C CA . PRO G 3 109 ? 202.596 140.396 151.752 1.00 122.93 109 PRO I CA 1
ATOM 9782 C C . PRO G 3 109 ? 201.488 141.450 151.615 1.00 123.25 109 PRO I C 1
ATOM 9783 O O . PRO G 3 109 ? 200.329 141.066 151.450 1.00 124.07 109 PRO I O 1
ATOM 9787 N N . SER G 3 110 ? 201.821 142.743 151.692 1.00 124.71 110 SER I N 1
ATOM 9788 C CA . SER G 3 110 ? 200.782 143.790 151.747 1.00 126.73 110 SER I CA 1
ATOM 9789 C C . SER G 3 110 ? 201.101 145.104 151.023 1.00 119.26 110 SER I C 1
ATOM 9790 O O . SER G 3 110 ? 202.248 145.547 150.976 1.00 119.52 110 SER I O 1
ATOM 9793 N N . LYS G 3 111 ? 200.046 145.709 150.477 1.00 119.04 111 LYS I N 1
ATOM 9794 C CA . LYS G 3 111 ? 200.109 146.993 149.761 1.00 120.72 111 LYS I CA 1
ATOM 9795 C C . LYS G 3 111 ? 200.356 148.198 150.673 1.00 123.66 111 LYS I C 1
ATOM 9796 O O . LYS G 3 111 ? 200.993 149.166 150.252 1.00 123.67 111 LYS I O 1
ATOM 9802 N N . THR G 3 112 ? 199.841 148.145 151.903 1.00 129.66 112 THR I N 1
ATOM 9803 C CA . THR G 3 112 ? 200.040 149.220 152.885 1.00 131.62 112 THR I CA 1
ATOM 9804 C C . THR G 3 112 ? 201.502 149.349 153.312 1.00 131.62 112 THR I C 1
ATOM 9805 O O . THR G 3 112 ? 202.022 150.463 153.420 1.00 128.82 112 THR I O 1
ATOM 9809 N N . ASP G 3 113 ? 202.152 148.209 153.553 1.00 130.93 113 ASP I N 1
ATOM 9810 C CA . ASP G 3 113 ? 203.581 148.179 153.891 1.00 131.46 113 ASP I CA 1
ATOM 9811 C C . ASP G 3 113 ? 204.479 148.584 152.713 1.00 124.01 113 ASP I C 1
ATOM 9812 O O . ASP G 3 113 ? 205.539 149.178 152.922 1.00 117.28 113 ASP I O 1
ATOM 9817 N N . LEU G 3 114 ? 204.061 148.256 151.490 1.00 121.51 114 LEU I N 1
ATOM 9818 C CA . LEU G 3 114 ? 204.781 148.672 150.282 1.00 124.75 114 LEU I CA 1
ATOM 9819 C C . LEU G 3 114 ? 204.737 150.186 150.092 1.00 121.73 114 LEU I C 1
ATOM 9820 O O . LEU G 3 114 ? 205.726 150.793 149.678 1.00 119.42 114 LEU I O 1
ATOM 9825 N N . GLY G 3 115 ? 203.583 150.784 150.381 1.00 126.70 115 GLY I N 1
ATOM 9826 C CA . GLY G 3 115 ? 203.444 152.241 150.418 1.00 130.06 115 GLY I CA 1
ATOM 9827 C C . GLY G 3 115 ? 204.233 152.854 151.564 1.00 128.32 115 GLY I C 1
ATOM 9828 O O . GLY G 3 115 ? 204.916 153.864 151.379 1.00 128.48 115 GLY I O 1
ATOM 9829 N N . ALA G 3 116 ? 204.141 152.231 152.741 1.00 121.01 116 ALA I N 1
ATOM 9830 C CA . ALA G 3 116 ? 204.894 152.650 153.931 1.00 117.25 116 ALA I CA 1
ATOM 9831 C C . ALA G 3 116 ? 206.407 152.610 153.731 1.00 113.30 116 ALA I C 1
ATOM 9832 O O . ALA G 3 116 ? 207.123 153.455 154.269 1.00 121.97 116 ALA I O 1
ATOM 9834 N N . ALA G 3 117 ? 206.886 151.630 152.970 1.00 118.26 117 ALA I N 1
ATOM 9835 C CA . ALA G 3 117 ? 208.307 151.531 152.611 1.00 123.03 117 ALA I CA 1
ATOM 9836 C C . ALA G 3 117 ? 208.791 152.730 151.792 1.00 121.14 117 ALA I C 1
ATOM 9837 O O . ALA G 3 117 ? 209.944 153.147 151.926 1.00 122.29 117 ALA I O 1
ATOM 9839 N N . ALA G 3 118 ? 207.908 153.278 150.956 1.00 121.55 118 ALA I N 1
ATOM 9840 C CA . ALA G 3 118 ? 208.205 154.479 150.168 1.00 128.55 118 ALA I CA 1
ATOM 9841 C C . ALA G 3 118 ? 207.902 155.808 150.888 1.00 131.67 118 ALA I C 1
ATOM 9842 O O . ALA G 3 118 ? 207.937 156.870 150.259 1.00 126.73 118 ALA I O 1
ATOM 9844 N N . GLY G 3 119 ? 207.618 155.755 152.192 1.00 134.43 119 GLY I N 1
ATOM 9845 C CA . GLY G 3 119 ? 207.323 156.951 152.980 1.00 138.40 119 GLY I CA 1
ATOM 9846 C C . GLY G 3 119 ? 205.978 157.563 152.646 1.00 134.07 119 GLY I C 1
ATOM 9847 O O . GLY G 3 119 ? 205.886 158.768 152.396 1.00 141.43 119 GLY I O 1
ATOM 9848 N N . SER G 3 120 ? 204.941 156.728 152.644 1.00 126.70 120 SER I N 1
ATOM 9849 C CA . SER G 3 120 ? 203.580 157.155 152.311 1.00 127.44 120 SER I CA 1
ATOM 9850 C C . SER G 3 120 ? 202.550 156.452 153.190 1.00 128.12 120 SER I C 1
ATOM 9851 O O . SER G 3 120 ? 202.687 155.264 153.491 1.00 136.05 120 SER I O 1
ATOM 9854 N N . LYS G 3 121 ? 201.517 157.192 153.584 1.00 128.14 121 LYS I N 1
ATOM 9855 C CA . LYS G 3 121 ? 200.432 156.649 154.399 1.00 134.55 121 LYS I CA 1
ATOM 9856 C C . LYS G 3 121 ? 199.423 155.855 153.566 1.00 129.28 121 LYS I C 1
ATOM 9857 O O . LYS G 3 121 ? 198.842 154.887 154.059 1.00 137.11 121 LYS I O 1
ATOM 9863 N N . ARG G 3 122 ? 199.211 156.270 152.318 1.00 129.30 122 ARG I N 1
ATOM 9864 C CA . ARG G 3 122 ? 198.335 155.547 151.392 1.00 128.61 122 ARG I CA 1
ATOM 9865 C C . ARG G 3 122 ? 199.067 154.345 150.791 1.00 120.67 122 ARG I C 1
ATOM 9866 O O . ARG G 3 122 ? 200.284 154.396 150.602 1.00 118.23 122 ARG I O 1
ATOM 9874 N N . PRO G 3 123 ? 198.326 153.263 150.475 1.00 117.05 123 PRO I N 1
ATOM 9875 C CA . PRO G 3 123 ? 198.941 152.077 149.881 1.00 115.21 123 PRO I CA 1
ATOM 9876 C C . PRO G 3 123 ? 199.265 152.220 148.393 1.00 115.42 123 PRO I C 1
ATOM 9877 O O . PRO G 3 123 ? 198.833 153.176 147.742 1.00 117.49 123 PRO I O 1
ATOM 9881 N N . THR G 3 124 ? 200.036 151.263 147.882 1.00 113.69 124 THR I N 1
ATOM 9882 C CA . THR G 3 124 ? 200.311 151.131 146.447 1.00 112.24 124 THR I CA 1
ATOM 9883 C C . THR G 3 124 ? 200.540 149.654 146.110 1.00 111.17 124 THR I C 1
ATOM 9884 O O . THR G 3 124 ? 201.095 148.911 146.927 1.00 107.09 124 THR I O 1
ATOM 9888 N N . CYS G 3 125 ? 200.119 149.240 144.916 1.00 109.61 125 CYS I N 1
ATOM 9889 C CA . CYS G 3 125 ? 200.173 147.825 144.523 1.00 109.44 125 CYS I CA 1
ATOM 9890 C C . CYS G 3 125 ? 201.463 147.401 143.809 1.00 106.83 125 CYS I C 1
ATOM 9891 O O . CYS G 3 125 ? 201.701 146.201 143.660 1.00 110.72 125 CYS I O 1
ATOM 9894 N N . VAL G 3 126 ? 202.284 148.357 143.369 1.00 99.88 126 VAL I N 1
ATOM 9895 C CA . VAL G 3 126 ? 203.543 148.037 142.683 1.00 100.76 126 VAL I CA 1
ATOM 9896 C C . VAL G 3 126 ? 204.592 149.141 142.854 1.00 101.85 126 VAL I C 1
ATOM 9897 O O . VAL G 3 126 ? 204.245 150.303 142.927 1.00 103.79 126 VAL I O 1
ATOM 9901 N N . ILE G 3 127 ? 205.867 148.760 142.937 1.00 113.62 127 ILE I N 1
ATOM 9902 C CA . ILE G 3 127 ? 206.999 149.708 142.926 1.00 115.54 127 ILE I CA 1
ATOM 9903 C C . ILE G 3 127 ? 208.154 149.079 142.143 1.00 114.96 127 ILE I C 1
ATOM 9904 O O . ILE G 3 127 ? 208.433 147.893 142.311 1.00 127.28 127 ILE I O 1
ATOM 9909 N N . MET G 3 128 ? 208.823 149.872 141.308 1.00 118.49 128 MET I N 1
ATOM 9910 C CA . MET G 3 128 ? 210.031 149.429 140.605 1.00 127.94 128 MET I CA 1
ATOM 9911 C C . MET G 3 128 ? 211.254 150.189 141.116 1.00 127.76 128 MET I C 1
ATOM 9912 O O . MET G 3 128 ? 211.336 151.408 140.967 1.00 128.24 128 MET I O 1
ATOM 9917 N N . VAL G 3 129 ? 212.197 149.454 141.703 1.00 130.72 129 VAL I N 1
ATOM 9918 C CA . VAL G 3 129 ? 213.420 150.023 142.273 1.00 134.12 129 VAL I CA 1
ATOM 9919 C C . VAL G 3 129 ? 214.515 150.031 141.207 1.00 134.62 129 VAL I C 1
ATOM 9920 O O . VAL G 3 129 ? 214.898 148.970 140.719 1.00 141.22 129 VAL I O 1
ATOM 9924 N N . LYS G 3 130 ? 215.010 151.217 140.850 1.00 139.68 130 LYS I N 1
ATOM 9925 C CA . LYS G 3 130 ? 216.128 151.340 139.908 1.00 148.62 130 LYS I CA 1
ATOM 9926 C C . LYS G 3 130 ? 217.460 151.165 140.646 1.00 159.38 130 LYS I C 1
ATOM 9927 O O . LYS G 3 130 ? 217.535 151.430 141.848 1.00 161.02 130 LYS I O 1
ATOM 9933 N N . PRO G 3 131 ? 218.518 150.720 139.932 1.00 174.55 131 PRO I N 1
ATOM 9934 C CA . PRO G 3 131 ? 219.847 150.623 140.548 1.00 177.41 131 PRO I CA 1
ATOM 9935 C C . PRO G 3 131 ? 220.531 151.984 140.697 1.00 178.35 131 PRO I C 1
ATOM 9936 O O . PRO G 3 131 ? 220.290 152.890 139.895 1.00 174.03 131 PRO I O 1
ATOM 9940 N N . HIS G 3 132 ? 221.375 152.112 141.719 1.00 181.83 132 HIS I N 1
ATOM 9941 C CA . HIS G 3 132 ? 222.155 153.335 141.952 1.00 185.46 132 HIS I CA 1
ATOM 9942 C C . HIS G 3 132 ? 223.371 153.045 142.847 1.00 191.80 132 HIS I C 1
ATOM 9943 O O . HIS G 3 132 ? 223.371 152.081 143.619 1.00 187.83 132 HIS I O 1
ATOM 9950 N N . GLU G 3 133 ? 224.395 153.890 142.724 1.00 194.61 133 GLU I N 1
ATOM 9951 C CA . GLU G 3 133 ? 225.690 153.720 143.410 1.00 194.45 133 GLU I CA 1
ATOM 9952 C C . GLU G 3 133 ? 225.624 153.652 144.944 1.00 191.67 133 GLU I C 1
ATOM 9953 O O . GLU G 3 133 ? 226.339 152.858 145.559 1.00 190.62 133 GLU I O 1
ATOM 9959 N N . GLU G 3 134 ? 224.777 154.486 145.547 1.00 189.45 134 GLU I N 1
ATOM 9960 C CA . GLU G 3 134 ? 224.686 154.612 147.014 1.00 187.98 134 GLU I CA 1
ATOM 9961 C C . GLU G 3 134 ? 224.171 153.363 147.742 1.00 179.06 134 GLU I C 1
ATOM 9962 O O . GLU G 3 134 ? 224.487 153.164 148.916 1.00 174.32 134 GLU I O 1
ATOM 9968 N N . TYR G 3 135 ? 223.380 152.540 147.051 1.00 174.97 135 TYR I N 1
ATOM 9969 C CA . TYR G 3 135 ? 222.845 151.288 147.609 1.00 174.71 135 TYR I CA 1
ATOM 9970 C C . TYR G 3 135 ? 223.031 150.115 146.631 1.00 171.48 135 TYR I C 1
ATOM 9971 O O . TYR G 3 135 ? 222.214 149.193 146.588 1.00 172.44 135 TYR I O 1
ATOM 9980 N N . GLN G 3 136 ? 224.132 150.144 145.877 1.00 171.04 136 GLN I N 1
ATOM 9981 C CA . GLN G 3 136 ? 224.397 149.157 144.821 1.00 171.76 136 GLN I CA 1
ATOM 9982 C C . GLN G 3 136 ? 224.564 147.735 145.367 1.00 168.13 136 GLN I C 1
ATOM 9983 O O . GLN G 3 136 ? 224.129 146.775 144.731 1.00 170.05 136 GLN I O 1
ATOM 9989 N N . GLU G 3 137 ? 225.187 147.612 146.538 1.00 174.07 137 GLU I N 1
ATOM 9990 C CA . GLU G 3 137 ? 225.407 146.309 147.183 1.00 177.99 137 GLU I CA 1
ATOM 9991 C C . GLU G 3 137 ? 224.117 145.705 147.746 1.00 172.25 137 GLU I C 1
ATOM 9992 O O . GLU G 3 137 ? 223.903 144.496 147.643 1.00 173.85 137 GLU I O 1
ATOM 9998 N N . ALA G 3 138 ? 223.278 146.547 148.350 1.00 173.16 138 ALA I N 1
ATOM 9999 C CA . ALA G 3 138 ? 221.952 146.132 148.829 1.00 175.53 138 ALA I CA 1
ATOM 10000 C C . ALA G 3 138 ? 221.022 145.757 147.672 1.00 172.02 138 ALA I C 1
ATOM 10001 O O . ALA G 3 138 ? 220.240 144.811 147.782 1.00 170.92 138 ALA I O 1
ATOM 10003 N N . TYR G 3 139 ? 221.110 146.513 146.577 1.00 172.05 139 TYR I N 1
ATOM 10004 C CA . TYR G 3 139 ? 220.367 146.230 145.343 1.00 171.85 139 TYR I CA 1
ATOM 10005 C C . TYR G 3 139 ? 220.743 144.867 144.753 1.00 170.27 139 TYR I C 1
ATOM 10006 O O . TYR G 3 139 ? 219.864 144.071 144.415 1.00 171.11 139 TYR I O 1
ATOM 10015 N N . ASP G 3 140 ? 222.046 144.618 144.623 1.00 172.37 140 ASP I N 1
ATOM 10016 C CA . ASP G 3 140 ? 222.559 143.344 144.090 1.00 172.34 140 ASP I CA 1
ATOM 10017 C C . ASP G 3 140 ? 222.229 142.143 144.984 1.00 166.94 140 ASP I C 1
ATOM 10018 O O . ASP G 3 140 ? 222.030 141.038 144.479 1.00 168.53 140 ASP I O 1
ATOM 10023 N N . GLU G 3 141 ? 222.178 142.363 146.297 1.00 170.46 141 GLU I N 1
ATOM 10024 C CA . GLU G 3 141 ? 221.794 141.320 147.257 1.00 177.78 141 GLU I CA 1
ATOM 10025 C C . GLU G 3 141 ? 220.317 140.930 147.113 1.00 180.49 141 GLU I C 1
ATOM 10026 O O . GLU G 3 141 ? 219.977 139.747 147.196 1.00 181.89 141 GLU I O 1
ATOM 10032 N N . CYS G 3 142 ? 219.453 141.926 146.911 1.00 181.43 142 CYS I N 1
ATOM 10033 C CA . CYS G 3 142 ? 218.028 141.691 146.638 1.00 179.47 142 CYS I CA 1
ATOM 10034 C C . CYS G 3 142 ? 217.820 141.047 145.266 1.00 174.67 142 CYS I C 1
ATOM 10035 O O . CYS G 3 142 ? 217.094 140.060 145.145 1.00 176.47 142 CYS I O 1
ATOM 10038 N N . LEU G 3 143 ? 218.460 141.622 144.248 1.00 168.59 143 LEU I N 1
ATOM 10039 C CA . LEU G 3 143 ? 218.411 141.117 142.865 1.00 166.28 143 LEU I CA 1
ATOM 10040 C C . LEU G 3 143 ? 218.814 139.645 142.744 1.00 166.87 143 LEU I C 1
ATOM 10041 O O . LEU G 3 143 ? 218.169 138.875 142.029 1.00 165.57 143 LEU I O 1
ATOM 10046 N N . GLU G 3 144 ? 219.891 139.279 143.436 1.00 172.97 144 GLU I N 1
ATOM 10047 C CA . GLU G 3 144 ? 220.404 137.905 143.460 1.00 174.05 144 GLU I CA 1
ATOM 10048 C C . GLU G 3 144 ? 219.367 136.908 143.984 1.00 170.06 144 GLU I C 1
ATOM 10049 O O . GLU G 3 144 ? 219.161 135.852 143.382 1.00 169.87 144 GLU I O 1
ATOM 10055 N N . GLU G 3 145 ? 218.722 137.251 145.098 1.00 167.65 145 GLU I N 1
ATOM 10056 C CA . GLU G 3 145 ? 217.723 136.376 145.721 1.00 170.04 145 GLU I CA 1
ATOM 10057 C C . GLU G 3 145 ? 216.395 136.334 144.952 1.00 169.37 145 GLU I C 1
ATOM 10058 O O . GLU G 3 145 ? 215.736 135.295 144.938 1.00 171.83 145 GLU I O 1
ATOM 10064 N N . VAL G 3 146 ? 216.010 137.449 144.327 1.00 169.83 146 VAL I N 1
ATOM 10065 C CA . VAL G 3 146 ? 214.789 137.517 143.500 1.00 168.58 146 VAL I CA 1
ATOM 10066 C C . VAL G 3 146 ? 214.873 136.564 142.299 1.00 170.43 146 VAL I C 1
ATOM 10067 O O . VAL G 3 146 ? 213.935 135.806 142.043 1.00 173.81 146 VAL I O 1
ATOM 10071 N N . GLN G 3 147 ? 215.991 136.614 141.575 1.00 169.63 147 GLN I N 1
ATOM 10072 C CA . GLN G 3 147 ? 216.223 135.726 140.424 1.00 167.71 147 GLN I CA 1
ATOM 10073 C C . GLN G 3 147 ? 216.370 134.247 140.816 1.00 167.13 147 GLN I C 1
ATOM 10074 O O . GLN G 3 147 ? 216.067 133.362 140.015 1.00 163.65 147 GLN I O 1
ATOM 10080 N N . SER G 3 148 ? 216.830 133.993 142.041 1.00 174.90 148 SER I N 1
ATOM 10081 C CA . SER G 3 148 ? 216.965 132.630 142.572 1.00 181.77 148 SER I CA 1
ATOM 10082 C C . SER G 3 148 ? 215.649 131.962 143.013 1.00 189.91 148 SER I C 1
ATOM 10083 O O . SER G 3 148 ? 215.646 130.761 143.293 1.00 193.28 148 SER I O 1
ATOM 10086 N N . LEU G 3 149 ? 214.551 132.723 143.088 1.00 193.57 149 LEU I N 1
ATOM 10087 C CA . LEU G 3 149 ? 213.255 132.194 143.549 1.00 195.15 149 LEU I CA 1
ATOM 10088 C C . LEU G 3 149 ? 212.695 131.079 142.648 1.00 197.15 149 LEU I C 1
ATOM 10089 O O . LEU G 3 149 ? 212.863 131.140 141.427 1.00 190.84 149 LEU I O 1
ATOM 10094 N N . PRO G 3 150 ? 212.040 130.056 143.247 1.00 205.34 150 PRO I N 1
ATOM 10095 C CA . PRO G 3 150 ? 211.298 129.071 142.444 1.00 210.08 150 PRO I CA 1
ATOM 10096 C C . PRO G 3 150 ? 210.079 129.680 141.747 1.00 214.35 150 PRO I C 1
ATOM 10097 O O . PRO G 3 150 ? 209.330 130.435 142.373 1.00 215.40 150 PRO I O 1
ATOM 10101 N N . LEU G 3 151 ? 209.888 129.338 140.472 1.00 224.31 151 LEU I N 1
ATOM 10102 C CA . LEU G 3 151 ? 208.825 129.913 139.643 1.00 233.90 151 LEU I CA 1
ATOM 10103 C C . LEU G 3 151 ? 207.652 128.928 139.506 1.00 236.34 151 LEU I C 1
ATOM 10104 O O . LEU G 3 151 ? 207.880 127.730 139.321 1.00 233.37 151 LEU I O 1
ATOM 10109 N N . PRO G 3 152 ? 206.396 129.424 139.598 1.00 239.34 152 PRO I N 1
ATOM 10110 C CA . PRO G 3 152 ? 205.232 128.538 139.445 1.00 236.05 152 PRO I CA 1
ATOM 10111 C C . PRO G 3 152 ? 204.981 128.114 137.995 1.00 230.50 152 PRO I C 1
ATOM 10112 O O . PRO G 3 152 ? 205.403 128.775 137.045 1.00 230.19 152 PRO I O 1
ATOM 10116 N N . MET H 4 1 ? 186.801 153.422 146.050 1.00 145.43 1 MET J N 1
ATOM 10117 C CA . MET H 4 1 ? 185.888 154.412 146.721 1.00 138.05 1 MET J CA 1
ATOM 10118 C C . MET H 4 1 ? 185.461 153.855 148.097 1.00 134.08 1 MET J C 1
ATOM 10119 O O . MET H 4 1 ? 186.202 153.056 148.682 1.00 141.79 1 MET J O 1
ATOM 10124 N N . PHE H 4 2 ? 184.301 154.255 148.625 1.00 120.70 2 PHE J N 1
ATOM 10125 C CA . PHE H 4 2 ? 183.897 153.866 149.993 1.00 113.77 2 PHE J CA 1
ATOM 10126 C C . PHE H 4 2 ? 183.332 152.452 150.170 1.00 104.62 2 PHE J C 1
ATOM 10127 O O . PHE H 4 2 ? 183.599 151.831 151.198 1.00 108.92 2 PHE J O 1
ATOM 10135 N N . LEU H 4 3 ? 182.557 151.947 149.205 1.00 100.78 3 LEU J N 1
ATOM 10136 C CA . LEU H 4 3 ? 181.931 150.612 149.338 1.00 100.60 3 LEU J CA 1
ATOM 10137 C C . LEU H 4 3 ? 182.954 149.488 149.306 1.00 99.28 3 LEU J C 1
ATOM 10138 O O . LEU H 4 3 ? 183.753 149.400 148.375 1.00 107.51 3 LEU J O 1
ATOM 10143 N N . GLN H 4 4 ? 182.906 148.637 150.325 1.00 95.08 4 GLN J N 1
ATOM 10144 C CA . GLN H 4 4 ? 183.663 147.397 150.354 1.00 95.40 4 GLN J CA 1
ATOM 10145 C C . GLN H 4 4 ? 182.692 146.238 150.486 1.00 92.07 4 GLN J C 1
ATOM 10146 O O . GLN H 4 4 ? 181.497 146.445 150.705 1.00 93.62 4 GLN J O 1
ATOM 10152 N N . TYR H 4 5 ? 183.204 145.019 150.347 1.00 96.59 5 TYR J N 1
ATOM 10153 C CA . TYR H 4 5 ? 182.409 143.819 150.630 1.00 100.46 5 TYR J CA 1
ATOM 10154 C C . TYR H 4 5 ? 183.264 142.619 151.004 1.00 99.00 5 TYR J C 1
ATOM 10155 O O . TYR H 4 5 ? 184.465 142.576 150.727 1.00 100.78 5 TYR J O 1
ATOM 10164 N N . TYR H 4 6 ? 182.610 141.648 151.634 1.00 103.60 6 TYR J N 1
ATOM 10165 C CA . TYR H 4 6 ? 183.166 140.321 151.870 1.00 103.76 6 TYR J CA 1
ATOM 10166 C C . TYR H 4 6 ? 182.060 139.304 151.624 1.00 108.81 6 TYR J C 1
ATOM 10167 O O . TYR H 4 6 ? 180.877 139.625 151.779 1.00 108.03 6 TYR J O 1
ATOM 10176 N N . LEU H 4 7 ? 182.441 138.085 151.242 1.00 114.02 7 LEU J N 1
ATOM 10177 C CA . LEU H 4 7 ? 181.466 137.028 150.978 1.00 116.07 7 LEU J CA 1
ATOM 10178 C C . LEU H 4 7 ? 181.115 136.274 152.255 1.00 118.93 7 LEU J C 1
ATOM 10179 O O . LEU H 4 7 ? 182.004 135.908 153.024 1.00 121.75 7 LEU J O 1
ATOM 10184 N N . ASN H 4 8 ? 179.817 136.055 152.474 1.00 125.90 8 ASN J N 1
ATOM 10185 C CA . ASN H 4 8 ? 179.336 135.172 153.548 1.00 130.86 8 ASN J CA 1
ATOM 10186 C C . ASN H 4 8 ? 179.506 133.694 153.153 1.00 141.22 8 ASN J C 1
ATOM 10187 O O . ASN H 4 8 ? 179.983 133.393 152.054 1.00 140.15 8 ASN J O 1
ATOM 10192 N N . GLU H 4 9 ? 179.120 132.778 154.041 1.00 155.51 9 GLU J N 1
ATOM 10193 C CA . GLU H 4 9 ? 179.325 131.336 153.809 1.00 161.57 9 GLU J CA 1
ATOM 10194 C C . GLU H 4 9 ? 178.541 130.727 152.627 1.00 155.25 9 GLU J C 1
ATOM 10195 O O . GLU H 4 9 ? 178.916 129.654 152.148 1.00 153.06 9 GLU J O 1
ATOM 10201 N N . GLN H 4 10 ? 177.478 131.396 152.164 1.00 152.00 10 GLN J N 1
ATOM 10202 C CA . GLN H 4 10 ? 176.752 130.974 150.945 1.00 157.22 10 GLN J CA 1
ATOM 10203 C C . GLN H 4 10 ? 177.018 131.864 149.705 1.00 148.93 10 GLN J C 1
ATOM 10204 O O . GLN H 4 10 ? 176.188 131.934 148.795 1.00 140.37 10 GLN J O 1
ATOM 10210 N N . GLY H 4 11 ? 178.173 132.533 149.676 1.00 143.64 11 GLY J N 1
ATOM 10211 C CA . GLY H 4 11 ? 178.636 133.259 148.489 1.00 140.37 11 GLY J CA 1
ATOM 10212 C C . GLY H 4 11 ? 177.957 134.577 148.131 1.00 136.05 11 GLY J C 1
ATOM 10213 O O . GLY H 4 11 ? 178.187 135.106 147.041 1.00 134.99 11 GLY J O 1
ATOM 10214 N N . ASP H 4 12 ? 177.132 135.112 149.031 1.00 130.07 12 ASP J N 1
ATOM 10215 C CA . ASP H 4 12 ? 176.467 136.398 148.815 1.00 127.74 12 ASP J CA 1
ATOM 10216 C C . ASP H 4 12 ? 177.378 137.530 149.278 1.00 120.47 12 ASP J C 1
ATOM 10217 O O . ASP H 4 12 ? 178.074 137.395 150.284 1.00 121.37 12 ASP J O 1
ATOM 10222 N N . ARG H 4 13 ? 177.367 138.644 148.547 1.00 114.07 13 ARG J N 1
ATOM 10223 C CA . ARG H 4 13 ? 178.110 139.838 148.946 1.00 104.76 13 ARG J CA 1
ATOM 10224 C C . ARG H 4 13 ? 177.484 140.459 150.193 1.00 97.99 13 ARG J C 1
ATOM 10225 O O . ARG H 4 13 ? 176.266 140.642 150.250 1.00 93.79 13 ARG J O 1
ATOM 10233 N N . VAL H 4 14 ? 178.324 140.772 151.178 1.00 97.66 14 VAL J N 1
ATOM 10234 C CA . VAL H 4 14 ? 177.908 141.486 152.387 1.00 99.03 14 VAL J CA 1
ATOM 10235 C C . VAL H 4 14 ? 178.624 142.831 152.385 1.00 94.36 14 VAL J C 1
ATOM 10236 O O . VAL H 4 14 ? 179.825 142.901 152.646 1.00 94.43 14 VAL J O 1
ATOM 10240 N N . TYR H 4 15 ? 177.883 143.895 152.085 1.00 94.79 15 TYR J N 1
ATOM 10241 C CA . TYR H 4 15 ? 178.479 145.227 151.928 1.00 96.58 15 TYR J CA 1
ATOM 10242 C C . TYR H 4 15 ? 178.794 145.885 153.261 1.00 95.04 15 TYR J C 1
ATOM 10243 O O . TYR H 4 15 ? 178.110 145.646 154.260 1.00 98.31 15 TYR J O 1
ATOM 10252 N N . THR H 4 16 ? 179.836 146.714 153.258 1.00 92.74 16 THR J N 1
ATOM 10253 C CA . THR H 4 16 ? 180.345 147.343 154.477 1.00 98.28 16 THR J CA 1
ATOM 10254 C C . THR H 4 16 ? 181.328 148.461 154.145 1.00 95.94 16 THR J C 1
ATOM 10255 O O . THR H 4 16 ? 181.972 148.434 153.097 1.00 99.94 16 THR J O 1
ATOM 10259 N N . LEU H 4 17 ? 181.426 149.442 155.037 1.00 97.72 17 LEU J N 1
ATOM 10260 C CA . LEU H 4 17 ? 182.407 150.523 154.917 1.00 101.53 17 LEU J CA 1
ATOM 10261 C C . LEU H 4 17 ? 183.779 150.117 155.444 1.00 101.92 17 LEU J C 1
ATOM 10262 O O . LEU H 4 17 ? 184.796 150.628 154.978 1.00 103.76 17 LEU J O 1
ATOM 10267 N N . LYS H 4 18 ? 183.802 149.202 156.414 1.00 110.98 18 LYS J N 1
ATOM 10268 C CA . LYS H 4 18 ? 185.033 148.849 157.130 1.00 115.78 18 LYS J CA 1
ATOM 10269 C C . LYS H 4 18 ? 185.991 148.029 156.270 1.00 114.22 18 LYS J C 1
ATOM 10270 O O . LYS H 4 18 ? 185.565 147.165 155.503 1.00 112.97 18 LYS J O 1
ATOM 10276 N N . LYS H 4 19 ? 187.286 148.314 156.415 1.00 116.95 19 LYS J N 1
ATOM 10277 C CA . LYS H 4 19 ? 188.337 147.681 155.603 1.00 118.84 19 LYS J CA 1
ATOM 10278 C C . LYS H 4 19 ? 188.584 146.202 155.921 1.00 115.10 19 LYS J C 1
ATOM 10279 O O . LYS H 4 19 ? 189.161 145.493 155.096 1.00 111.01 19 LYS J O 1
ATOM 10285 N N . PHE H 4 20 ? 188.166 145.751 157.106 1.00 119.94 20 PHE J N 1
ATOM 10286 C CA . PHE H 4 20 ? 188.301 144.348 157.510 1.00 121.22 20 PHE J CA 1
ATOM 10287 C C . PHE H 4 20 ? 186.943 143.741 157.860 1.00 118.49 20 PHE J C 1
ATOM 10288 O O . PHE H 4 20 ? 186.106 144.390 158.491 1.00 118.32 20 PHE J O 1
ATOM 10296 N N . ASP H 4 21 ? 186.744 142.492 157.447 1.00 119.77 21 ASP J N 1
ATOM 10297 C CA . ASP H 4 21 ? 185.502 141.750 157.705 1.00 131.63 21 ASP J CA 1
ATOM 10298 C C . ASP H 4 21 ? 185.495 141.240 159.169 1.00 142.22 21 ASP J C 1
ATOM 10299 O O . ASP H 4 21 ? 186.481 141.445 159.886 1.00 145.17 21 ASP J O 1
ATOM 10304 N N . PRO H 4 22 ? 184.400 140.587 159.627 1.00 153.72 22 PRO J N 1
ATOM 10305 C CA . PRO H 4 22 ? 184.415 140.127 161.036 1.00 159.49 22 PRO J CA 1
ATOM 10306 C C . PRO H 4 22 ? 185.395 138.984 161.396 1.00 157.51 22 PRO J C 1
ATOM 10307 O O . PRO H 4 22 ? 185.536 138.673 162.581 1.00 159.65 22 PRO J O 1
ATOM 10311 N N . MET H 4 23 ? 186.047 138.374 160.402 1.00 150.79 23 MET J N 1
ATOM 10312 C CA . MET H 4 23 ? 187.082 137.351 160.622 1.00 153.11 23 MET J CA 1
ATOM 10313 C C . MET H 4 23 ? 188.526 137.859 160.423 1.00 146.00 23 MET J C 1
ATOM 10314 O O . MET H 4 23 ? 189.464 137.056 160.416 1.00 141.64 23 MET J O 1
ATOM 10319 N N . GLY H 4 24 ? 188.705 139.173 160.260 1.00 143.95 24 GLY J N 1
ATOM 10320 C CA . GLY H 4 24 ? 190.039 139.786 160.148 1.00 141.68 24 GLY J CA 1
ATOM 10321 C C . GLY H 4 24 ? 190.672 139.853 158.761 1.00 140.82 24 GLY J C 1
ATOM 10322 O O . GLY H 4 24 ? 191.788 140.361 158.623 1.00 133.33 24 GLY J O 1
ATOM 10323 N N . GLN H 4 25 ? 189.974 139.355 157.737 1.00 140.18 25 GLN J N 1
ATOM 10324 C CA . GLN H 4 25 ? 190.454 139.415 156.353 1.00 141.81 25 GLN J CA 1
ATOM 10325 C C . GLN H 4 25 ? 190.141 140.783 155.754 1.00 142.60 25 GLN J C 1
ATOM 10326 O O . GLN H 4 25 ? 189.185 141.439 156.172 1.00 141.26 25 GLN J O 1
ATOM 10332 N N . GLN H 4 26 ? 190.937 141.204 154.771 1.00 131.48 26 GLN J N 1
ATOM 10333 C CA . GLN H 4 26 ? 190.674 142.451 154.049 1.00 124.54 26 GLN J CA 1
ATOM 10334 C C . GLN H 4 26 ? 189.426 142.312 153.186 1.00 119.78 26 GLN J C 1
ATOM 10335 O O . GLN H 4 26 ? 189.170 141.247 152.617 1.00 121.82 26 GLN J O 1
ATOM 10341 N N . THR H 4 27 ? 188.657 143.395 153.102 1.00 112.22 27 THR J N 1
ATOM 10342 C CA . THR H 4 27 ? 187.482 143.463 152.243 1.00 107.08 27 THR J CA 1
ATOM 10343 C C . THR H 4 27 ? 187.884 143.990 150.869 1.00 106.79 27 THR J C 1
ATOM 10344 O O . THR H 4 27 ? 188.793 144.815 150.756 1.00 108.71 27 THR J O 1
ATOM 10348 N N . CYS H 4 28 ? 187.209 143.502 149.831 1.00 112.13 28 CYS J N 1
ATOM 10349 C CA . CYS H 4 28 ? 187.440 143.959 148.455 1.00 115.50 28 CYS J CA 1
ATOM 10350 C C . CYS H 4 28 ? 186.657 145.230 148.173 1.00 103.28 28 CYS J C 1
ATOM 10351 O O . CYS H 4 28 ? 185.640 145.486 148.809 1.00 101.29 28 CYS J O 1
ATOM 10354 N N . SER H 4 29 ? 187.128 146.009 147.206 1.00 103.95 29 SER J N 1
ATOM 10355 C CA . SER H 4 29 ? 186.350 147.119 146.661 1.00 101.39 29 SER J CA 1
ATOM 10356 C C . SER H 4 29 ? 185.167 146.560 145.876 1.00 96.73 29 SER J C 1
ATOM 10357 O O . SER H 4 29 ? 185.315 145.610 145.109 1.00 91.07 29 SER J O 1
ATOM 10360 N N . ALA H 4 30 ? 184.000 147.171 146.061 1.00 99.47 30 ALA J N 1
ATOM 10361 C CA . ALA H 4 30 ? 182.768 146.733 145.397 1.00 100.05 30 ALA J CA 1
ATOM 10362 C C . ALA H 4 30 ? 182.785 146.925 143.884 1.00 101.13 30 ALA J C 1
ATOM 10363 O O . ALA H 4 30 ? 182.069 146.224 143.161 1.00 102.58 30 ALA J O 1
ATOM 10365 N N . HIS H 4 31 ? 183.609 147.859 143.414 1.00 104.45 31 HIS J N 1
ATOM 10366 C CA . HIS H 4 31 ? 183.593 148.301 142.026 1.00 105.05 31 HIS J CA 1
ATOM 10367 C C . HIS H 4 31 ? 184.654 147.551 141.240 1.00 103.04 31 HIS J C 1
ATOM 10368 O O . HIS H 4 31 ? 185.713 147.233 141.785 1.00 107.05 31 HIS J O 1
ATOM 10375 N N . PRO H 4 32 ? 184.377 147.262 139.955 1.00 104.38 32 PRO J N 1
ATOM 10376 C CA . PRO H 4 32 ? 185.353 146.552 139.141 1.00 102.56 32 PRO J CA 1
ATOM 10377 C C . PRO H 4 32 ? 186.516 147.457 138.756 1.00 94.72 32 PRO J C 1
ATOM 10378 O O . PRO H 4 32 ? 186.453 148.671 138.955 1.00 91.01 32 PRO J O 1
ATOM 10382 N N . ALA H 4 33 ? 187.566 146.853 138.211 1.00 95.44 33 ALA J N 1
ATOM 10383 C CA . ALA H 4 33 ? 188.728 147.593 137.745 1.00 96.71 33 ALA J CA 1
ATOM 10384 C C . ALA H 4 33 ? 188.340 148.534 136.612 1.00 98.27 33 ALA J C 1
ATOM 10385 O O . ALA H 4 33 ? 187.444 148.234 135.820 1.00 109.42 33 ALA J O 1
ATOM 10387 N N . ARG H 4 34 ? 189.012 149.676 136.551 1.00 101.51 34 ARG J N 1
ATOM 10388 C CA . ARG H 4 34 ? 188.768 150.668 135.514 1.00 103.52 34 ARG J CA 1
ATOM 10389 C C . ARG H 4 34 ? 189.191 150.102 134.165 1.00 98.77 34 ARG J C 1
ATOM 10390 O O . ARG H 4 34 ? 190.255 149.499 134.050 1.00 100.53 34 ARG J O 1
ATOM 10398 N N . PHE H 4 35 ? 188.354 150.311 133.152 1.00 103.63 35 PHE J N 1
ATOM 10399 C CA . PHE H 4 35 ? 188.563 149.741 131.826 1.00 101.37 35 PHE J CA 1
ATOM 10400 C C . PHE H 4 35 ? 188.963 150.802 130.809 1.00 101.30 35 PHE J C 1
ATOM 10401 O O . PHE H 4 35 ? 188.488 151.935 130.859 1.00 102.17 35 PHE J O 1
ATOM 10409 N N . SER H 4 36 ? 189.841 150.403 129.891 1.00 106.06 36 SER J N 1
ATOM 10410 C CA . SER H 4 36 ? 190.202 151.183 128.716 1.00 106.44 36 SER J CA 1
ATOM 10411 C C . SER H 4 36 ? 189.898 150.343 127.471 1.00 110.55 36 SER J C 1
ATOM 10412 O O . SER H 4 36 ? 190.258 149.163 127.430 1.00 110.39 36 SER J O 1
ATOM 10415 N N . PRO H 4 37 ? 189.239 150.936 126.452 1.00 115.87 37 PRO J N 1
ATOM 10416 C CA . PRO H 4 37 ? 189.023 150.205 125.198 1.00 116.82 37 PRO J CA 1
ATOM 10417 C C . PRO H 4 37 ? 190.305 150.014 124.373 1.00 115.68 37 PRO J C 1
ATOM 10418 O O . PRO H 4 37 ? 190.372 149.091 123.558 1.00 111.98 37 PRO J O 1
ATOM 10422 N N . ASP H 4 38 ? 191.308 150.867 124.605 1.00 123.29 38 ASP J N 1
ATOM 10423 C CA . ASP H 4 38 ? 192.626 150.759 123.964 1.00 130.31 38 ASP J CA 1
ATOM 10424 C C . ASP H 4 38 ? 193.618 149.913 124.781 1.00 130.91 38 ASP J C 1
ATOM 10425 O O . ASP H 4 38 ? 194.835 150.086 124.656 1.00 138.07 38 ASP J O 1
ATOM 10430 N N . ASP H 4 39 ? 193.106 149.001 125.610 1.00 131.75 39 ASP J N 1
ATOM 10431 C CA . ASP H 4 39 ? 193.934 148.094 126.405 1.00 128.34 39 ASP J CA 1
ATOM 10432 C C . ASP H 4 39 ? 194.537 147.040 125.481 1.00 127.29 39 ASP J C 1
ATOM 10433 O O . ASP H 4 39 ? 193.819 146.421 124.689 1.00 130.78 39 ASP J O 1
ATOM 10438 N N . LYS H 4 40 ? 195.851 146.848 125.588 1.00 127.01 40 LYS J N 1
ATOM 10439 C CA . LYS H 4 40 ? 196.594 145.919 124.732 1.00 128.20 40 LYS J CA 1
ATOM 10440 C C . LYS H 4 40 ? 197.295 144.834 125.550 1.00 116.89 40 LYS J C 1
ATOM 10441 O O . LYS H 4 40 ? 198.342 144.320 125.150 1.00 115.91 40 LYS J O 1
ATOM 10447 N N . TYR H 4 41 ? 196.689 144.474 126.682 1.00 110.66 41 TYR J N 1
ATOM 10448 C CA . TYR H 4 41 ? 197.267 143.516 127.619 1.00 107.34 41 TYR J CA 1
ATOM 10449 C C . TYR H 4 41 ? 196.364 142.295 127.817 1.00 106.99 41 TYR J C 1
ATOM 10450 O O . TYR H 4 41 ? 196.329 141.702 128.898 1.00 108.90 41 TYR J O 1
ATOM 10459 N N . SER H 4 42 ? 195.658 141.909 126.754 1.00 106.42 42 SER J N 1
ATOM 10460 C CA . SER H 4 42 ? 194.747 140.764 126.781 1.00 103.02 42 SER J CA 1
ATOM 10461 C C . SER H 4 42 ? 195.524 139.446 126.840 1.00 102.82 42 SER J C 1
ATOM 10462 O O . SER H 4 42 ? 195.180 138.551 127.615 1.00 93.00 42 SER J O 1
ATOM 10465 N N . ARG H 4 43 ? 196.577 139.343 126.024 1.00 103.76 43 ARG J N 1
ATOM 10466 C CA . ARG H 4 43 ? 197.506 138.203 126.065 1.00 104.97 43 ARG J CA 1
ATOM 10467 C C . ARG H 4 43 ? 198.030 137.944 127.475 1.00 109.37 43 ARG J C 1
ATOM 10468 O O . ARG H 4 43 ? 198.084 136.800 127.933 1.00 108.70 43 ARG J O 1
ATOM 10476 N N . HIS H 4 44 ? 198.382 139.032 128.157 1.00 110.64 44 HIS J N 1
ATOM 10477 C CA . HIS H 4 44 ? 199.110 138.992 129.419 1.00 105.10 44 HIS J CA 1
ATOM 10478 C C . HIS H 4 44 ? 198.212 138.500 130.553 1.00 101.48 44 HIS J C 1
ATOM 10479 O O . HIS H 4 44 ? 198.652 137.733 131.409 1.00 104.35 44 HIS J O 1
ATOM 10486 N N . ARG H 4 45 ? 196.960 138.957 130.556 1.00 101.07 45 ARG J N 1
ATOM 10487 C CA . ARG H 4 45 ? 195.979 138.539 131.557 1.00 102.77 45 ARG J CA 1
ATOM 10488 C C . ARG H 4 45 ? 195.566 137.078 131.404 1.00 105.06 45 ARG J C 1
ATOM 10489 O O . ARG H 4 45 ? 195.427 136.380 132.403 1.00 111.46 45 ARG J O 1
ATOM 10497 N N . ILE H 4 46 ? 195.369 136.619 130.167 1.00 109.18 46 ILE J N 1
ATOM 10498 C CA . ILE H 4 46 ? 195.096 135.195 129.901 1.00 111.44 46 ILE J CA 1
ATOM 10499 C C . ILE H 4 46 ? 196.290 134.329 130.307 1.00 109.32 46 ILE J C 1
ATOM 10500 O O . ILE H 4 46 ? 196.105 133.249 130.873 1.00 104.25 46 ILE J O 1
ATOM 10505 N N . THR H 4 47 ? 197.499 134.813 130.018 1.00 110.81 47 THR J N 1
ATOM 10506 C CA . THR H 4 47 ? 198.730 134.058 130.262 1.00 113.03 47 THR J CA 1
ATOM 10507 C C . THR H 4 47 ? 198.878 133.620 131.721 1.00 111.04 47 THR J C 1
ATOM 10508 O O . THR H 4 47 ? 199.130 132.439 131.971 1.00 117.78 47 THR J O 1
ATOM 10512 N N . ILE H 4 48 ? 198.715 134.544 132.671 1.00 112.33 48 ILE J N 1
ATOM 10513 C CA . ILE H 4 48 ? 198.848 134.186 134.097 1.00 124.03 48 ILE J CA 1
ATOM 10514 C C . ILE H 4 48 ? 197.556 133.751 134.786 1.00 121.08 48 ILE J C 1
ATOM 10515 O O . ILE H 4 48 ? 197.622 133.077 135.812 1.00 131.62 48 ILE J O 1
ATOM 10520 N N . LYS H 4 49 ? 196.394 134.105 134.243 1.00 117.47 49 LYS J N 1
ATOM 10521 C CA . LYS H 4 49 ? 195.134 133.527 134.740 1.00 117.74 49 LYS J CA 1
ATOM 10522 C C . LYS H 4 49 ? 195.022 132.031 134.407 1.00 113.46 49 LYS J C 1
ATOM 10523 O O . LYS H 4 49 ? 194.438 131.276 135.184 1.00 114.93 49 LYS J O 1
ATOM 10529 N N . LYS H 4 50 ? 195.564 131.617 133.258 1.00 119.31 50 LYS J N 1
ATOM 10530 C CA . LYS H 4 50 ? 195.742 130.185 132.942 1.00 126.42 50 LYS J CA 1
ATOM 10531 C C . LYS H 4 50 ? 196.721 129.527 133.910 1.00 126.92 50 LYS J C 1
ATOM 10532 O O . LYS H 4 50 ? 196.452 128.442 134.433 1.00 125.98 50 LYS J O 1
ATOM 10538 N N . ARG H 4 51 ? 197.855 130.193 134.125 1.00 123.20 51 ARG J N 1
ATOM 10539 C CA . ARG H 4 51 ? 198.943 129.680 134.966 1.00 120.26 51 ARG J CA 1
ATOM 10540 C C . ARG H 4 51 ? 198.505 129.330 136.391 1.00 114.55 51 ARG J C 1
ATOM 10541 O O . ARG H 4 51 ? 198.916 128.299 136.925 1.00 125.92 51 ARG J O 1
ATOM 10549 N N . PHE H 4 52 ? 197.678 130.182 136.993 1.00 111.74 52 PHE J N 1
ATOM 10550 C CA . PHE H 4 52 ? 197.195 129.985 138.368 1.00 112.97 52 PHE J CA 1
ATOM 10551 C C . PHE H 4 52 ? 195.769 129.411 138.462 1.00 112.68 52 PHE J C 1
ATOM 10552 O O . PHE H 4 52 ? 195.149 129.470 139.525 1.00 113.51 52 PHE J O 1
ATOM 10560 N N . LYS H 4 53 ? 195.269 128.838 137.364 1.00 120.03 53 LYS J N 1
ATOM 10561 C CA . LYS H 4 53 ? 193.960 128.161 137.315 1.00 126.27 53 LYS J CA 1
ATOM 10562 C C . LYS H 4 53 ? 192.767 129.064 137.690 1.00 118.36 53 LYS J C 1
ATOM 10563 O O . LYS H 4 53 ? 191.761 128.577 138.213 1.00 115.95 53 LYS J O 1
ATOM 10569 N N . VAL H 4 54 ? 192.879 130.363 137.401 1.00 118.93 54 VAL J N 1
ATOM 10570 C CA . VAL H 4 54 ? 191.829 131.351 137.731 1.00 117.42 54 VAL J CA 1
ATOM 10571 C C . VAL H 4 54 ? 191.233 132.068 136.506 1.00 114.67 54 VAL J C 1
ATOM 10572 O O . VAL H 4 54 ? 190.493 133.044 136.665 1.00 115.27 54 VAL J O 1
ATOM 10576 N N . LEU H 4 55 ? 191.534 131.585 135.298 1.00 108.69 55 LEU J N 1
ATOM 10577 C CA . LEU H 4 55 ? 190.832 132.042 134.101 1.00 111.67 55 LEU J CA 1
ATOM 10578 C C . LEU H 4 55 ? 189.402 131.510 134.160 1.00 114.41 55 LEU J C 1
ATOM 10579 O O . LEU H 4 55 ? 189.159 130.433 134.709 1.00 114.59 55 LEU J O 1
ATOM 10584 N N . MET H 4 56 ? 188.463 132.270 133.602 1.00 117.86 56 MET J N 1
ATOM 10585 C CA . MET H 4 56 ? 187.037 131.940 133.698 1.00 115.52 56 MET J CA 1
ATOM 10586 C C . MET H 4 56 ? 186.670 130.608 133.034 1.00 110.34 56 MET J C 1
ATOM 10587 O O . MET H 4 56 ? 185.751 129.930 133.488 1.00 110.99 56 MET J O 1
ATOM 10592 N N . THR H 4 57 ? 187.400 130.232 131.985 1.00 110.06 57 THR J N 1
ATOM 10593 C CA . THR H 4 57 ? 187.181 128.957 131.290 1.00 114.35 57 THR J CA 1
ATOM 10594 C C . THR H 4 57 ? 187.576 127.709 132.108 1.00 119.43 57 THR J C 1
ATOM 10595 O O . THR H 4 57 ? 187.119 126.606 131.803 1.00 125.98 57 THR J O 1
ATOM 10599 N N . GLN H 4 58 ? 188.421 127.885 133.125 1.00 120.10 58 GLN J N 1
ATOM 10600 C CA . GLN H 4 58 ? 188.892 126.787 133.976 1.00 120.98 58 GLN J CA 1
ATOM 10601 C C . GLN H 4 58 ? 188.041 126.542 135.229 1.00 126.47 58 GLN J C 1
ATOM 10602 O O . GLN H 4 58 ? 188.244 125.541 135.921 1.00 129.67 58 GLN J O 1
ATOM 10608 N N . GLN H 4 59 ? 187.093 127.437 135.515 1.00 132.06 59 GLN J N 1
ATOM 10609 C CA . GLN H 4 59 ? 186.242 127.325 136.707 1.00 136.52 59 GLN J CA 1
ATOM 10610 C C . GLN H 4 59 ? 185.136 126.286 136.484 1.00 136.52 59 GLN J C 1
ATOM 10611 O O . GLN H 4 59 ? 184.972 125.796 135.363 1.00 126.55 59 GLN J O 1
ATOM 10617 N N . PRO H 4 60 ? 184.382 125.934 137.550 1.00 151.50 60 PRO J N 1
ATOM 10618 C CA . PRO H 4 60 ? 183.215 125.071 137.339 1.00 155.54 60 PRO J CA 1
ATOM 10619 C C . PRO H 4 60 ? 182.173 125.744 136.449 1.00 150.32 60 PRO J C 1
ATOM 10620 O O . PRO H 4 60 ? 181.821 126.901 136.682 1.00 149.31 60 PRO J O 1
ATOM 10624 N N . ARG H 4 61 ? 181.699 125.017 135.439 1.00 153.18 61 ARG J N 1
ATOM 10625 C CA . ARG H 4 61 ? 180.781 125.569 134.440 1.00 154.30 61 ARG J CA 1
ATOM 10626 C C . ARG H 4 61 ? 179.423 125.866 135.099 1.00 160.24 61 ARG J C 1
ATOM 10627 O O . ARG H 4 61 ? 178.981 125.083 135.945 1.00 169.63 61 ARG J O 1
ATOM 10635 N N . PRO H 4 62 ? 178.765 126.995 134.740 1.00 167.57 62 PRO J N 1
ATOM 10636 C CA . PRO H 4 62 ? 177.518 127.330 135.442 1.00 167.72 62 PRO J CA 1
ATOM 10637 C C . PRO H 4 62 ? 176.335 126.447 135.038 1.00 170.61 62 PRO J C 1
ATOM 10638 O O . PRO H 4 62 ? 176.236 126.035 133.877 1.00 172.47 62 PRO J O 1
ATOM 10642 N N . VAL H 4 63 ? 175.452 126.174 135.997 1.00 171.35 63 VAL J N 1
ATOM 10643 C CA . VAL H 4 63 ? 174.251 125.372 135.765 1.00 169.81 63 VAL J CA 1
ATOM 10644 C C . VAL H 4 63 ? 173.139 126.287 135.250 1.00 168.84 63 VAL J C 1
ATOM 10645 O O . VAL H 4 63 ? 172.729 127.219 135.944 1.00 163.22 63 VAL J O 1
ATOM 10649 N N . LEU H 4 64 ? 172.662 126.002 134.037 1.00 170.83 64 LEU J N 1
ATOM 10650 C CA . LEU H 4 64 ? 171.605 126.778 133.387 1.00 176.88 64 LEU J CA 1
ATOM 10651 C C . LEU H 4 64 ? 170.327 125.955 133.253 1.00 184.43 64 LEU J C 1
ATOM 10652 O O . LEU H 4 64 ? 169.302 126.453 132.782 1.00 185.89 64 LEU J O 1
ATOM 10658 N N . TRP I 5 146 ? 200.163 198.424 177.244 1.00 201.89 146 TRP K N 1
ATOM 10659 C CA . TRP I 5 146 ? 200.817 197.215 176.644 1.00 202.66 146 TRP K CA 1
ATOM 10660 C C . TRP I 5 146 ? 200.986 197.357 175.124 1.00 195.35 146 TRP K C 1
ATOM 10661 O O . TRP I 5 146 ? 200.091 197.857 174.440 1.00 192.24 146 TRP K O 1
ATOM 10672 N N . ASN I 5 147 ? 202.139 196.915 174.618 1.00 190.12 147 ASN K N 1
ATOM 10673 C CA . ASN I 5 147 ? 202.468 196.984 173.188 1.00 186.49 147 ASN K CA 1
ATOM 10674 C C . ASN I 5 147 ? 203.465 195.884 172.812 1.00 184.82 147 ASN K C 1
ATOM 10675 O O . ASN I 5 147 ? 204.255 195.449 173.655 1.00 189.37 147 ASN K O 1
ATOM 10680 N N . TYR I 5 148 ? 203.423 195.438 171.554 1.00 177.64 148 TYR K N 1
ATOM 10681 C CA . TYR I 5 148 ? 204.288 194.343 171.077 1.00 170.45 148 TYR K CA 1
ATOM 10682 C C . TYR I 5 148 ? 205.774 194.707 171.125 1.00 169.50 148 TYR K C 1
ATOM 10683 O O . TYR I 5 148 ? 206.155 195.837 170.813 1.00 167.92 148 TYR K O 1
ATOM 10692 N N . SER I 5 149 ? 206.598 193.737 171.522 1.00 172.28 149 SER K N 1
ATOM 10693 C CA . SER I 5 149 ? 208.047 193.917 171.608 1.00 174.51 149 SER K CA 1
ATOM 10694 C C . SER I 5 149 ? 208.764 192.568 171.535 1.00 173.64 149 SER K C 1
ATOM 10695 O O . SER I 5 149 ? 208.630 191.741 172.442 1.00 170.56 149 SER K O 1
ATOM 10698 N N . PHE I 5 150 ? 209.521 192.358 170.456 1.00 166.78 150 PHE K N 1
ATOM 10699 C CA . PHE I 5 150 ? 210.333 191.148 170.286 1.00 165.58 150 PHE K CA 1
ATOM 10700 C C . PHE I 5 150 ? 211.834 191.436 170.455 1.00 171.98 150 PHE K C 1
ATOM 10701 O O . PHE I 5 150 ? 212.675 190.860 169.756 1.00 173.37 150 PHE K O 1
ATOM 10709 N N . SER I 5 151 ? 212.156 192.329 171.393 1.00 176.16 151 SER K N 1
ATOM 10710 C CA . SER I 5 151 ? 213.529 192.525 171.866 1.00 177.62 151 SER K CA 1
ATOM 10711 C C . SER I 5 151 ? 213.931 191.417 172.851 1.00 177.32 151 SER K C 1
ATOM 10712 O O . SER I 5 151 ? 215.122 191.168 173.053 1.00 176.10 151 SER K O 1
ATOM 10715 N N . GLN I 5 152 ? 212.931 190.772 173.460 1.00 179.35 152 GLN K N 1
ATOM 10716 C CA . GLN I 5 152 ? 213.121 189.633 174.362 1.00 176.18 152 GLN K CA 1
ATOM 10717 C C . GLN I 5 152 ? 212.359 188.432 173.802 1.00 170.44 152 GLN K C 1
ATOM 10718 O O . GLN I 5 152 ? 211.426 188.602 173.010 1.00 168.21 152 GLN K O 1
ATOM 10724 N N . LEU I 5 153 ? 212.754 187.227 174.213 1.00 171.18 153 LEU K N 1
ATOM 10725 C CA . LEU I 5 153 ? 212.028 186.006 173.830 1.00 174.30 153 LEU K CA 1
ATOM 10726 C C . LEU I 5 153 ? 210.667 185.957 174.541 1.00 172.62 153 LEU K C 1
ATOM 10727 O O . LEU I 5 153 ? 210.602 186.245 175.738 1.00 170.85 153 LEU K O 1
ATOM 10732 N N . PRO I 5 154 ? 209.581 185.614 173.808 1.00 172.28 154 PRO K N 1
ATOM 10733 C CA . PRO I 5 154 ? 208.249 185.536 174.422 1.00 169.35 154 PRO K CA 1
ATOM 10734 C C . PRO I 5 154 ? 208.162 184.605 175.632 1.00 162.90 154 PRO K C 1
ATOM 10735 O O . PRO I 5 154 ? 208.686 183.489 175.593 1.00 159.39 154 PRO K O 1
ATOM 10739 N N . ARG I 5 155 ? 207.502 185.077 176.689 1.00 163.42 155 ARG K N 1
ATOM 10740 C CA . ARG I 5 155 ? 207.351 184.321 177.933 1.00 164.08 155 ARG K CA 1
ATOM 10741 C C . ARG I 5 155 ? 206.217 183.317 177.787 1.00 154.73 155 ARG K C 1
ATOM 10742 O O . ARG I 5 155 ? 205.183 183.641 177.204 1.00 150.83 155 ARG K O 1
ATOM 10750 N N . PHE I 5 156 ? 206.399 182.115 178.332 1.00 154.44 156 PHE K N 1
ATOM 10751 C CA . PHE I 5 156 ? 205.387 181.060 178.218 1.00 156.11 156 PHE K CA 1
ATOM 10752 C C . PHE I 5 156 ? 204.131 181.375 179.040 1.00 155.41 156 PHE K C 1
ATOM 10753 O O . PHE I 5 156 ? 204.206 181.950 180.127 1.00 159.37 156 PHE K O 1
ATOM 10761 N N . LEU I 5 157 ? 202.988 180.991 178.481 1.00 160.27 157 LEU K N 1
ATOM 10762 C CA . LEU I 5 157 ? 201.673 181.143 179.097 1.00 161.60 157 LEU K CA 1
ATOM 10763 C C . LEU I 5 157 ? 200.903 179.862 178.739 1.00 163.88 157 LEU K C 1
ATOM 10764 O O . LEU I 5 157 ? 201.195 179.239 177.715 1.00 168.67 157 LEU K O 1
ATOM 10769 N N . SER I 5 158 ? 199.945 179.465 179.574 1.00 157.71 158 SER K N 1
ATOM 10770 C CA . SER I 5 158 ? 199.281 178.152 179.444 1.00 156.60 158 SER K CA 1
ATOM 10771 C C . SER I 5 158 ? 198.769 177.782 178.051 1.00 139.30 158 SER K C 1
ATOM 10772 O O . SER I 5 158 ? 198.293 178.632 177.296 1.00 137.71 158 SER K O 1
ATOM 10775 N N . GLY I 5 159 ? 198.875 176.491 177.750 1.00 133.84 159 GLY K N 1
ATOM 10776 C CA . GLY I 5 159 ? 198.359 175.895 176.524 1.00 134.50 159 GLY K CA 1
ATOM 10777 C C . GLY I 5 159 ? 197.619 174.608 176.838 1.00 132.73 159 GLY K C 1
ATOM 10778 O O . GLY I 5 159 ? 197.552 174.200 178.001 1.00 147.05 159 GLY K O 1
ATOM 10779 N N . SER I 5 160 ? 197.063 173.972 175.807 1.00 126.94 160 SER K N 1
ATOM 10780 C CA . SER I 5 160 ? 196.342 172.702 175.959 1.00 131.36 160 SER K CA 1
ATOM 10781 C C . SER I 5 160 ? 197.015 171.597 175.149 1.00 134.35 160 SER K C 1
ATOM 10782 O O . SER I 5 160 ? 197.280 171.771 173.960 1.00 141.36 160 SER K O 1
ATOM 10785 N N . TRP I 5 161 ? 197.292 170.474 175.814 1.00 140.72 161 TRP K N 1
ATOM 10786 C CA . TRP I 5 161 ? 197.908 169.284 175.191 1.00 150.75 161 TRP K CA 1
ATOM 10787 C C . TRP I 5 161 ? 197.115 167.980 175.380 1.00 154.21 161 TRP K C 1
ATOM 10788 O O . TRP I 5 161 ? 197.125 167.124 174.491 1.00 158.20 161 TRP K O 1
ATOM 10799 N N . SER I 5 162 ? 196.438 167.831 176.520 1.00 159.99 162 SER K N 1
ATOM 10800 C CA . SER I 5 162 ? 195.826 166.557 176.920 1.00 163.11 162 SER K CA 1
ATOM 10801 C C . SER I 5 162 ? 194.639 166.105 176.066 1.00 164.81 162 SER K C 1
ATOM 10802 O O . SER I 5 162 ? 194.495 164.909 175.804 1.00 161.55 162 SER K O 1
ATOM 10805 N N . GLU I 5 163 ? 193.790 167.043 175.644 1.00 167.58 163 GLU K N 1
ATOM 10806 C CA . GLU I 5 163 ? 192.595 166.693 174.856 1.00 171.19 163 GLU K CA 1
ATOM 10807 C C . GLU I 5 163 ? 192.919 166.329 173.403 1.00 167.40 163 GLU K C 1
ATOM 10808 O O . GLU I 5 163 ? 192.232 165.496 172.807 1.00 166.87 163 GLU K O 1
ATOM 10814 N N . PHE I 5 164 ? 193.949 166.967 172.840 1.00 159.10 164 PHE K N 1
ATOM 10815 C CA . PHE I 5 164 ? 194.436 166.627 171.498 1.00 154.29 164 PHE K CA 1
ATOM 10816 C C . PHE I 5 164 ? 195.034 165.216 171.437 1.00 163.77 164 PHE K C 1
ATOM 10817 O O . PHE I 5 164 ? 194.999 164.580 170.385 1.00 172.23 164 PHE K O 1
ATOM 10825 N N . SER I 5 165 ? 195.557 164.725 172.564 1.00 169.95 165 SER K N 1
ATOM 10826 C CA . SER I 5 165 ? 196.131 163.373 172.652 1.00 170.91 165 SER K CA 1
ATOM 10827 C C . SER I 5 165 ? 195.112 162.219 172.785 1.00 170.29 165 SER K C 1
ATOM 10828 O O . SER I 5 165 ? 195.516 161.078 173.025 1.00 165.32 165 SER K O 1
ATOM 10831 N N . THR I 5 166 ? 193.814 162.503 172.642 1.00 177.73 166 THR K N 1
ATOM 10832 C CA . THR I 5 166 ? 192.780 161.459 172.646 1.00 184.67 166 THR K CA 1
ATOM 10833 C C . THR I 5 166 ? 192.924 160.514 171.448 1.00 183.53 166 THR K C 1
ATOM 10834 O O . THR I 5 166 ? 192.959 159.294 171.623 1.00 175.90 166 THR K O 1
ATOM 10838 N N . GLN I 5 167 ? 193.011 161.084 170.246 1.00 187.90 167 GLN K N 1
ATOM 10839 C CA . GLN I 5 167 ? 193.279 160.306 169.028 1.00 184.90 167 GLN K CA 1
ATOM 10840 C C . GLN I 5 167 ? 194.783 160.069 168.860 1.00 178.74 167 GLN K C 1
ATOM 10841 O O . GLN I 5 167 ? 195.589 160.909 169.275 1.00 169.09 167 GLN K O 1
ATOM 10847 N N . PRO I 5 168 ? 195.167 158.932 168.243 1.00 176.58 168 PRO K N 1
ATOM 10848 C CA . PRO I 5 168 ? 196.572 158.703 167.902 1.00 173.65 168 PRO K CA 1
ATOM 10849 C C . PRO I 5 168 ? 196.964 159.464 166.635 1.00 171.83 168 PRO K C 1
ATOM 10850 O O . PRO I 5 168 ? 196.212 159.453 165.656 1.00 173.10 168 PRO K O 1
ATOM 10854 N N . GLU I 5 169 ? 198.128 160.114 166.669 1.00 170.27 169 GLU K N 1
ATOM 10855 C CA . GLU I 5 169 ? 198.632 160.937 165.559 1.00 166.02 169 GLU K CA 1
ATOM 10856 C C . GLU I 5 169 ? 197.690 162.104 165.210 1.00 148.91 169 GLU K C 1
ATOM 10857 O O . GLU I 5 169 ? 197.398 162.363 164.039 1.00 146.28 169 GLU K O 1
ATOM 10863 N N . ASN I 5 170 ? 197.217 162.798 166.243 1.00 142.08 170 ASN K N 1
ATOM 10864 C CA . ASN I 5 170 ? 196.436 164.022 166.075 1.00 133.14 170 ASN K CA 1
ATOM 10865 C C . ASN I 5 170 ? 197.394 165.204 165.952 1.00 126.21 170 ASN K C 1
ATOM 10866 O O . ASN I 5 170 ? 198.521 165.149 166.448 1.00 134.05 170 ASN K O 1
ATOM 10871 N N . PHE I 5 171 ? 196.949 166.258 165.279 1.00 118.44 171 PHE K N 1
ATOM 10872 C CA . PHE I 5 171 ? 197.746 167.478 165.126 1.00 121.96 171 PHE K CA 1
ATOM 10873 C C . PHE I 5 171 ? 196.854 168.680 164.828 1.00 120.84 171 PHE K C 1
ATOM 10874 O O . PHE I 5 171 ? 195.809 168.537 164.190 1.00 125.02 171 PHE K O 1
ATOM 10882 N N . LEU I 5 172 ? 197.272 169.858 165.289 1.00 116.95 172 LEU K N 1
ATOM 10883 C CA . LEU I 5 172 ? 196.508 171.087 165.061 1.00 118.05 172 LEU K CA 1
ATOM 10884 C C . LEU I 5 172 ? 196.697 171.585 163.632 1.00 113.95 172 LEU K C 1
ATOM 10885 O O . LEU I 5 172 ? 197.733 171.345 163.009 1.00 117.67 172 LEU K O 1
ATOM 10890 N N . LYS I 5 173 ? 195.679 172.281 163.135 1.00 113.40 173 LYS K N 1
ATOM 10891 C CA . LYS I 5 173 ? 195.664 172.846 161.791 1.00 106.73 173 LYS K CA 1
ATOM 10892 C C . LYS I 5 173 ? 195.414 174.343 161.909 1.00 108.25 173 LYS K C 1
ATOM 10893 O O . LYS I 5 173 ? 194.459 174.882 161.344 1.00 117.53 173 LYS K O 1
ATOM 10899 N N . GLY I 5 174 ? 196.288 175.006 162.659 1.00 109.31 174 GLY K N 1
ATOM 10900 C CA . GLY I 5 174 ? 196.232 176.452 162.839 1.00 107.13 174 GLY K CA 1
ATOM 10901 C C . GLY I 5 174 ? 195.470 176.895 164.072 1.00 109.92 174 GLY K C 1
ATOM 10902 O O . GLY I 5 174 ? 194.867 176.086 164.785 1.00 107.97 174 GLY K O 1
ATOM 10903 N N . CYS I 5 175 ? 195.518 178.202 164.308 1.00 116.30 175 CYS K N 1
ATOM 10904 C CA . CYS I 5 175 ? 194.768 178.858 165.376 1.00 114.58 175 CYS K CA 1
ATOM 10905 C C . CYS I 5 175 ? 194.449 180.285 164.944 1.00 109.58 175 CYS K C 1
ATOM 10906 O O . CYS I 5 175 ? 195.226 180.897 164.210 1.00 110.08 175 CYS K O 1
ATOM 10909 N N . LYS I 5 176 ? 193.299 180.800 165.378 1.00 113.35 176 LYS K N 1
ATOM 10910 C CA . LYS I 5 176 ? 192.838 182.133 164.975 1.00 118.86 176 LYS K CA 1
ATOM 10911 C C . LYS I 5 176 ? 192.131 182.847 166.122 1.00 111.63 176 LYS K C 1
ATOM 10912 O O . LYS I 5 176 ? 191.137 182.340 166.644 1.00 106.96 176 LYS K O 1
ATOM 10918 N N . TRP I 5 177 ? 192.647 184.013 166.514 1.00 112.33 177 TRP K N 1
ATOM 10919 C CA . TRP I 5 177 ? 191.968 184.873 167.488 1.00 116.92 177 TRP K CA 1
ATOM 10920 C C . TRP I 5 177 ? 190.675 185.413 166.891 1.00 111.77 177 TRP K C 1
ATOM 10921 O O . TRP I 5 177 ? 190.604 185.668 165.688 1.00 118.80 177 TRP K O 1
ATOM 10932 N N . ALA I 5 178 ? 189.661 185.585 167.735 1.00 109.17 178 ALA K N 1
ATOM 10933 C CA . ALA I 5 178 ? 188.462 186.323 167.354 1.00 11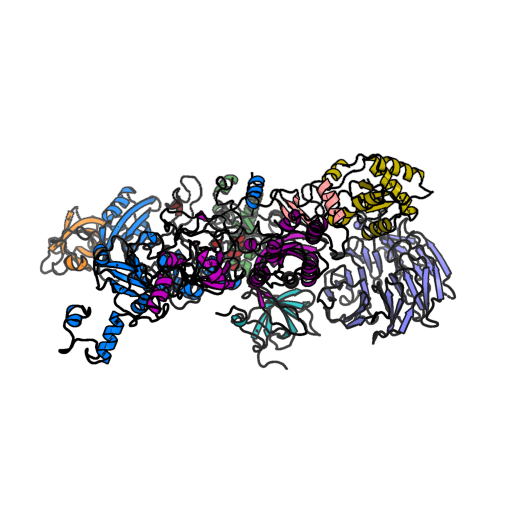0.61 178 ALA K CA 1
ATOM 10934 C C . ALA I 5 178 ? 188.854 187.787 167.160 1.00 114.33 178 ALA K C 1
ATOM 10935 O O . ALA I 5 178 ? 189.730 188.283 167.873 1.00 120.25 178 ALA K O 1
ATOM 10937 N N . PRO I 5 179 ? 188.215 188.491 166.207 1.00 117.56 179 PRO K N 1
ATOM 10938 C CA . PRO I 5 179 ? 188.662 189.860 165.885 1.00 126.76 179 PRO K CA 1
ATOM 10939 C C . PRO I 5 179 ? 188.476 190.914 166.998 1.00 126.92 179 PRO K C 1
ATOM 10940 O O . PRO I 5 179 ? 189.062 191.994 166.903 1.00 122.90 179 PRO K O 1
ATOM 10944 N N . ASP I 5 180 ? 187.676 190.604 168.021 1.00 133.91 180 ASP K N 1
ATOM 10945 C CA . ASP I 5 180 ? 187.594 191.423 169.246 1.00 138.35 180 ASP K CA 1
ATOM 10946 C C . ASP I 5 180 ? 188.637 191.040 170.317 1.00 137.44 180 ASP K C 1
ATOM 10947 O O . ASP I 5 180 ? 188.935 191.845 171.203 1.00 140.30 180 ASP K O 1
ATOM 10952 N N . GLY I 5 181 ? 189.168 189.818 170.236 1.00 131.70 181 GLY K N 1
ATOM 10953 C CA . GLY I 5 181 ? 190.207 189.331 171.148 1.00 129.28 181 GLY K CA 1
ATOM 10954 C C . GLY I 5 181 ? 189.692 188.563 172.356 1.00 126.34 181 GLY K C 1
ATOM 10955 O O . GLY I 5 181 ? 190.436 188.342 173.315 1.00 125.70 181 GLY K O 1
ATOM 10956 N N . SER I 5 182 ? 188.431 188.141 172.305 1.00 123.69 182 SER K N 1
ATOM 10957 C CA . SER I 5 182 ? 187.784 187.471 173.430 1.00 126.07 182 SER K CA 1
ATOM 10958 C C . SER I 5 182 ? 188.226 186.017 173.579 1.00 125.44 182 SER K C 1
ATOM 10959 O O . SER I 5 182 ? 188.425 185.542 174.697 1.00 131.16 182 SER K O 1
ATOM 10962 N N . CYS I 5 183 ? 188.361 185.319 172.452 1.00 124.77 183 CYS K N 1
ATOM 10963 C CA . CYS I 5 183 ? 188.684 183.887 172.440 1.00 119.52 183 CYS K CA 1
ATOM 10964 C C . CYS I 5 183 ? 189.500 183.499 171.207 1.00 111.85 183 CYS K C 1
ATOM 10965 O O . CYS I 5 183 ? 189.658 184.293 170.279 1.00 106.86 183 CYS K O 1
ATOM 10968 N N . ILE I 5 184 ? 190.012 182.270 171.222 1.00 115.10 184 ILE K N 1
ATOM 10969 C CA . ILE I 5 184 ? 190.813 181.723 170.122 1.00 113.17 184 ILE K CA 1
ATOM 10970 C C . ILE I 5 184 ? 190.203 180.408 169.625 1.00 108.48 184 ILE K C 1
ATOM 10971 O O . ILE I 5 184 ? 189.769 179.575 170.419 1.00 102.95 184 ILE K O 1
ATOM 10976 N N . LEU I 5 185 ? 190.183 180.251 168.303 1.00 110.14 185 LEU K N 1
ATOM 10977 C CA . LEU I 5 185 ? 189.589 179.101 167.621 1.00 108.22 185 LEU K CA 1
ATOM 10978 C C . LEU I 5 185 ? 190.705 178.240 167.050 1.00 108.02 185 LEU K C 1
ATOM 10979 O O . LEU I 5 185 ? 191.652 178.776 166.477 1.00 113.59 185 LEU K O 1
ATOM 10984 N N . THR I 5 186 ? 190.592 176.919 167.204 1.00 104.92 186 THR K N 1
ATOM 10985 C CA . THR I 5 186 ? 191.598 175.980 166.693 1.00 107.46 186 THR K CA 1
ATOM 10986 C C . THR I 5 186 ? 190.973 174.828 165.916 1.00 110.10 186 THR K C 1
ATOM 10987 O O . THR I 5 186 ? 189.994 174.231 166.361 1.00 113.36 186 THR K O 1
ATOM 10991 N N . ASN I 5 187 ? 191.565 174.520 164.764 1.00 112.89 187 ASN K N 1
ATOM 10992 C CA . ASN I 5 187 ? 191.226 173.337 163.970 1.00 116.33 187 ASN K CA 1
ATOM 10993 C C . ASN I 5 187 ? 192.214 172.222 164.320 1.00 111.97 187 ASN K C 1
ATOM 10994 O O . ASN I 5 187 ? 193.313 172.493 164.810 1.00 120.11 187 ASN K O 1
ATOM 10999 N N . SER I 5 188 ? 191.822 170.977 164.076 1.00 109.74 188 SER K N 1
ATOM 11000 C CA . SER I 5 188 ? 192.674 169.820 164.355 1.00 113.28 188 SER K CA 1
ATOM 11001 C C . SER I 5 188 ? 192.366 168.651 163.412 1.00 117.59 188 SER K C 1
ATOM 11002 O O . SER I 5 188 ? 191.331 168.642 162.743 1.00 128.27 188 SER K O 1
ATOM 11005 N N . ALA I 5 189 ? 193.269 167.670 163.376 1.00 112.19 189 ALA K N 1
ATOM 11006 C CA . ALA I 5 189 ? 193.136 166.499 162.490 1.00 106.68 189 ALA K CA 1
ATOM 11007 C C . ALA I 5 189 ? 191.970 165.571 162.841 1.00 103.12 189 ALA K C 1
ATOM 11008 O O . ALA I 5 189 ? 191.556 164.760 162.011 1.00 100.19 189 ALA K O 1
ATOM 11010 N N . ASP I 5 190 ? 191.450 165.682 164.063 1.00 115.12 190 ASP K N 1
ATOM 11011 C CA . ASP I 5 190 ? 190.208 164.986 164.464 1.00 124.18 190 ASP K CA 1
ATOM 11012 C C . ASP I 5 190 ? 188.908 165.599 163.900 1.00 115.60 190 ASP K C 1
ATOM 11013 O O . ASP I 5 190 ? 187.826 165.057 164.143 1.00 109.99 190 ASP K O 1
ATOM 11018 N N . ASN I 5 191 ? 189.022 166.717 163.171 1.00 109.79 191 ASN K N 1
ATOM 11019 C CA . ASN I 5 191 ? 187.889 167.428 162.555 1.00 110.56 191 ASN K CA 1
ATOM 11020 C C . ASN I 5 191 ? 186.947 168.043 163.596 1.00 108.10 191 ASN K C 1
ATOM 11021 O O . ASN I 5 191 ? 185.724 168.052 163.421 1.00 103.72 191 ASN K O 1
ATOM 11026 N N . ILE I 5 192 ? 187.541 168.567 164.669 1.00 111.95 192 ILE K N 1
ATOM 11027 C CA . ILE I 5 192 ? 186.808 169.192 165.768 1.00 112.39 192 ILE K CA 1
ATOM 11028 C C . ILE I 5 192 ? 187.343 170.611 165.947 1.00 107.63 192 ILE K C 1
ATOM 11029 O O . ILE I 5 192 ? 188.493 170.797 166.348 1.00 112.98 192 ILE K O 1
ATOM 11034 N N . LEU I 5 193 ? 186.511 171.600 165.635 1.00 104.02 193 LEU K N 1
ATOM 11035 C CA . LEU I 5 193 ? 186.815 172.989 165.960 1.00 102.81 193 LEU K CA 1
ATOM 11036 C C . LEU I 5 193 ? 186.611 173.202 167.456 1.00 98.77 193 LEU K C 1
ATOM 11037 O O . LEU I 5 193 ? 185.596 172.781 168.010 1.00 102.77 193 LEU K O 1
ATOM 11042 N N . ARG I 5 194 ? 187.581 173.849 168.098 1.00 100.59 194 ARG K N 1
ATOM 11043 C CA . ARG I 5 194 ? 187.539 174.132 169.532 1.00 102.00 194 ARG K CA 1
ATOM 11044 C C . ARG I 5 194 ? 187.745 175.620 169.766 1.00 103.42 194 ARG K C 1
ATOM 11045 O O . ARG I 5 194 ? 188.623 176.222 169.151 1.00 103.05 194 ARG K O 1
ATOM 11053 N N . ILE I 5 195 ? 186.944 176.198 170.662 1.00 110.37 195 ILE K N 1
ATOM 11054 C CA . ILE I 5 195 ? 187.105 177.591 171.078 1.00 118.59 195 ILE K CA 1
ATOM 11055 C C . ILE I 5 195 ? 187.607 177.629 172.523 1.00 118.61 195 ILE K C 1
ATOM 11056 O O . ILE I 5 195 ? 186.982 177.056 173.412 1.00 111.88 195 ILE K O 1
ATOM 11061 N N . TYR I 5 196 ? 188.737 178.307 172.732 1.00 125.54 196 TYR K N 1
ATOM 11062 C CA . TYR I 5 196 ? 189.300 178.553 174.060 1.00 124.36 196 TYR K CA 1
ATOM 11063 C C . TYR I 5 196 ? 189.128 180.024 174.409 1.00 122.30 196 TYR K C 1
ATOM 11064 O O . TYR I 5 196 ? 189.502 180.890 173.619 1.00 120.05 196 TYR K O 1
ATOM 11073 N N . ASN I 5 197 ? 188.572 180.301 175.588 1.00 131.01 197 ASN K N 1
ATOM 11074 C CA . ASN I 5 197 ? 188.495 181.672 176.106 1.00 135.14 197 ASN K CA 1
ATOM 11075 C C . ASN I 5 197 ? 189.872 182.209 176.472 1.00 135.04 197 ASN K C 1
ATOM 11076 O O . ASN I 5 197 ? 190.804 181.441 176.729 1.00 131.36 197 ASN K O 1
ATOM 11081 N N . LEU I 5 198 ? 189.984 183.535 176.489 1.00 143.75 198 LEU K N 1
ATOM 11082 C CA . LEU I 5 198 ? 191.197 184.217 176.941 1.00 153.31 198 LEU K CA 1
ATOM 11083 C C . LEU I 5 198 ? 191.418 183.861 178.417 1.00 165.86 198 LEU K C 1
ATOM 11084 O O . LEU I 5 198 ? 190.463 183.922 179.197 1.00 169.55 198 LEU K O 1
ATOM 11089 N N . PRO I 5 199 ? 192.655 183.466 178.804 1.00 180.11 199 PRO K N 1
ATOM 11090 C CA . PRO I 5 199 ? 192.884 183.025 180.191 1.00 192.54 199 PRO K CA 1
ATOM 11091 C C . PRO I 5 199 ? 192.477 184.058 181.265 1.00 204.80 199 PRO K C 1
ATOM 11092 O O . PRO I 5 199 ? 192.887 185.219 181.171 1.00 200.66 199 PRO K O 1
ATOM 11096 N N . PRO I 5 200 ? 191.654 183.649 182.259 1.00 212.73 200 PRO K N 1
ATOM 11097 C CA . PRO I 5 200 ? 191.337 184.546 183.387 1.00 211.59 200 PRO K CA 1
ATOM 11098 C C . PRO I 5 200 ? 192.549 184.898 184.259 1.00 210.67 200 PRO K C 1
ATOM 11099 O O . PRO I 5 200 ? 192.600 185.991 184.829 1.00 207.49 200 PRO K O 1
ATOM 11103 N N . GLU I 5 201 ? 193.507 183.974 184.351 1.00 214.99 201 GLU K N 1
ATOM 11104 C CA . GLU I 5 201 ? 194.727 184.162 185.147 1.00 217.24 201 GLU K CA 1
ATOM 11105 C C . GLU I 5 201 ? 195.691 185.235 184.602 1.00 214.51 201 GLU K C 1
ATOM 11106 O O . GLU I 5 201 ? 196.611 185.644 185.315 1.00 214.34 201 GLU K O 1
ATOM 11112 N N . LEU I 5 202 ? 195.499 185.670 183.352 1.00 217.21 202 LEU K N 1
ATOM 11113 C CA . LEU I 5 202 ? 196.243 186.809 182.794 1.00 223.50 202 LEU K CA 1
ATOM 11114 C C . LEU I 5 202 ? 195.924 188.100 183.553 1.00 230.13 202 LEU K C 1
ATOM 11115 O O . LEU I 5 202 ? 196.829 188.778 184.043 1.00 231.52 202 LEU K O 1
ATOM 11120 N N . TYR I 5 203 ? 194.635 188.421 183.642 1.00 233.72 203 TYR K N 1
ATOM 11121 C CA . TYR I 5 203 ? 194.167 189.611 184.368 1.00 236.38 203 TYR K CA 1
ATOM 11122 C C . TYR I 5 203 ? 194.221 189.454 185.895 1.00 240.39 203 TYR K C 1
ATOM 11123 O O . TYR I 5 203 ? 194.310 190.452 186.613 1.00 238.64 203 TYR K O 1
ATOM 11132 N N . HIS I 5 204 ? 194.157 188.212 186.381 1.00 241.17 204 HIS K N 1
ATOM 11133 C CA . HIS I 5 204 ? 194.157 187.924 187.822 1.00 237.89 204 HIS K CA 1
ATOM 11134 C C . HIS I 5 204 ? 195.504 188.260 188.469 1.00 227.59 204 HIS K C 1
ATOM 11135 O O . HIS I 5 204 ? 196.556 187.843 187.987 1.00 218.77 204 HIS K O 1
ATOM 11142 N N . VAL I 5 209 ? 203.821 183.312 188.540 1.00 209.39 209 VAL K N 1
ATOM 11143 C CA . VAL I 5 209 ? 202.486 182.729 188.662 1.00 214.97 209 VAL K CA 1
ATOM 11144 C C . VAL I 5 209 ? 202.344 181.515 187.736 1.00 218.65 209 VAL K C 1
ATOM 11145 O O . VAL I 5 209 ? 202.880 181.510 186.624 1.00 217.33 209 VAL K O 1
ATOM 11149 N N . GLU I 5 210 ? 201.616 180.501 188.208 1.00 219.78 210 GLU K N 1
ATOM 11150 C CA . GLU I 5 210 ? 201.321 179.292 187.434 1.00 218.43 210 GLU K CA 1
ATOM 11151 C C . GLU I 5 210 ? 199.915 179.377 186.835 1.00 213.62 210 GLU K C 1
ATOM 11152 O O . GLU I 5 210 ? 198.996 179.911 187.463 1.00 210.96 210 GLU K O 1
ATOM 11158 N N . TYR I 5 211 ? 199.768 178.841 185.624 1.00 204.37 211 TYR K N 1
ATOM 11159 C CA . TYR I 5 211 ? 198.493 178.786 184.912 1.00 198.13 211 TYR K CA 1
ATOM 11160 C C . TYR I 5 211 ? 198.136 177.317 184.697 1.00 190.66 211 TYR K C 1
ATOM 11161 O O . TYR I 5 211 ? 199.007 176.513 184.358 1.00 190.45 211 TYR K O 1
ATOM 11170 N N . ALA I 5 212 ? 196.864 176.970 184.890 1.00 185.89 212 ALA K N 1
ATOM 11171 C CA . ALA I 5 212 ? 196.385 175.603 184.643 1.00 181.85 212 ALA K CA 1
ATOM 11172 C C . ALA I 5 212 ? 196.254 175.338 183.144 1.00 182.32 212 ALA K C 1
ATOM 11173 O O . ALA I 5 212 ? 196.238 176.274 182.338 1.00 181.29 212 ALA K O 1
ATOM 11175 N N . GLU I 5 213 ? 196.162 174.060 182.782 1.00 178.89 213 GLU K N 1
ATOM 11176 C CA . GLU I 5 213 ? 195.991 173.650 181.382 1.00 171.98 213 GLU K CA 1
ATOM 11177 C C . GLU I 5 213 ? 194.641 174.147 180.864 1.00 164.12 213 GLU K C 1
ATOM 11178 O O . GLU I 5 213 ? 193.619 173.977 181.533 1.00 160.90 213 GLU K O 1
ATOM 11184 N N . MET I 5 214 ? 194.650 174.764 179.681 1.00 156.47 214 MET K N 1
ATOM 11185 C CA . MET I 5 214 ? 193.452 175.407 179.128 1.00 150.34 214 MET K CA 1
ATOM 11186 C C . MET I 5 214 ? 192.399 174.384 178.711 1.00 147.76 214 MET K C 1
ATOM 11187 O O . MET I 5 214 ? 192.732 173.290 178.249 1.00 152.49 214 MET K O 1
ATOM 11192 N N . VAL I 5 215 ? 191.134 174.757 178.887 1.00 148.65 215 VAL K N 1
ATOM 11193 C CA . VAL I 5 215 ? 189.990 173.909 178.553 1.00 155.68 215 VAL K CA 1
ATOM 11194 C C . VAL I 5 215 ? 189.082 174.710 177.615 1.00 154.34 215 VAL K C 1
ATOM 11195 O O . VAL I 5 215 ? 188.805 175.883 177.887 1.00 153.80 215 VAL K O 1
ATOM 11199 N N . PRO I 5 216 ? 188.611 174.086 176.513 1.00 149.10 216 PRO K N 1
ATOM 11200 C CA . PRO I 5 216 ? 187.797 174.828 175.563 1.00 146.02 216 PRO K CA 1
ATOM 11201 C C . PRO I 5 216 ? 186.346 174.947 176.025 1.00 138.66 216 PRO K C 1
ATOM 11202 O O . PRO I 5 216 ? 185.764 173.970 176.505 1.00 131.96 216 PRO K O 1
ATOM 11206 N N . VAL I 5 217 ? 185.782 176.140 175.871 1.00 139.70 217 VAL K N 1
ATOM 11207 C CA . VAL I 5 217 ? 184.382 176.396 176.227 1.00 139.27 217 VAL K CA 1
ATOM 11208 C C . VAL I 5 217 ? 183.388 175.750 175.250 1.00 138.62 217 VAL K C 1
ATOM 11209 O O . VAL I 5 217 ? 182.230 175.529 175.610 1.00 142.77 217 VAL K O 1
ATOM 11213 N N . LEU I 5 218 ? 183.840 175.463 174.026 1.00 139.28 218 LEU K N 1
ATOM 11214 C CA . LEU I 5 218 ? 183.033 174.765 173.022 1.00 136.51 218 LEU K CA 1
ATOM 11215 C C . LEU I 5 218 ? 183.854 173.762 172.220 1.00 130.96 218 LEU K C 1
ATOM 11216 O O . LEU I 5 218 ? 185.037 173.977 171.965 1.00 127.21 218 LEU K O 1
ATOM 11221 N N . ARG I 5 219 ? 183.203 172.664 171.843 1.00 133.90 219 ARG K N 1
ATOM 11222 C CA . ARG I 5 219 ? 183.708 171.726 170.844 1.00 131.31 219 ARG K CA 1
ATOM 11223 C C . ARG I 5 219 ? 182.595 171.525 169.828 1.00 126.86 219 ARG K C 1
ATOM 11224 O O . ARG I 5 219 ? 181.500 171.088 170.191 1.00 133.36 219 ARG K O 1
ATOM 11232 N N . MET I 5 220 ? 182.871 171.846 168.566 1.00 123.96 220 MET K N 1
ATOM 11233 C CA . MET I 5 220 ? 181.872 171.753 167.494 1.00 128.17 220 MET K CA 1
ATOM 11234 C C . MET I 5 220 ? 182.397 170.838 166.392 1.00 117.07 220 MET K C 1
ATOM 11235 O O . MET I 5 220 ? 183.304 171.200 165.646 1.00 113.03 220 MET K O 1
ATOM 11240 N N . VAL I 5 221 ? 181.801 169.649 166.313 1.00 120.12 221 VAL K N 1
ATOM 11241 C CA . VAL I 5 221 ? 182.339 168.528 165.541 1.00 121.07 221 VAL K CA 1
ATOM 11242 C C . VAL I 5 221 ? 181.859 168.569 164.092 1.00 116.77 221 VAL K C 1
ATOM 11243 O O . VAL I 5 221 ? 180.670 168.754 163.833 1.00 114.44 221 VAL K O 1
ATOM 11247 N N . GLU I 5 222 ? 182.801 168.399 163.166 1.00 117.55 222 GLU K N 1
ATOM 11248 C CA . GLU I 5 222 ? 182.506 168.206 161.742 1.00 116.42 222 GLU K CA 1
ATOM 11249 C C . GLU I 5 222 ? 182.716 166.731 161.389 1.00 106.36 222 GLU K C 1
ATOM 11250 O O . GLU I 5 222 ? 183.468 166.026 162.062 1.00 103.99 222 GLU K O 1
ATOM 11256 N N . GLY I 5 223 ? 182.035 166.265 160.348 1.00 109.37 223 GLY K N 1
ATOM 11257 C CA . GLY I 5 223 ? 182.094 164.858 159.948 1.00 108.01 223 GLY K CA 1
ATOM 11258 C C . GLY I 5 223 ? 183.095 164.554 158.844 1.00 111.16 223 GLY K C 1
ATOM 11259 O O . GLY I 5 223 ? 183.076 163.458 158.300 1.00 126.53 223 GLY K O 1
ATOM 11260 N N . ASP I 5 224 ? 183.965 165.510 158.509 1.00 109.86 224 ASP K N 1
ATOM 11261 C CA . ASP I 5 224 ? 184.937 165.326 157.416 1.00 109.44 224 ASP K CA 1
ATOM 11262 C C . ASP I 5 224 ? 186.081 166.341 157.539 1.00 98.79 224 ASP K C 1
ATOM 11263 O O . ASP I 5 224 ? 185.972 167.270 158.348 1.00 94.95 224 ASP K O 1
ATOM 11268 N N . THR I 5 225 ? 187.154 166.155 156.762 1.00 91.78 225 THR K N 1
ATOM 11269 C CA . THR I 5 225 ? 188.318 167.055 156.816 1.00 95.64 225 THR K CA 1
ATOM 11270 C C . THR I 5 225 ? 187.874 168.508 156.705 1.00 97.12 225 THR K C 1
ATOM 11271 O O . THR I 5 225 ? 187.089 168.824 155.802 1.00 107.85 225 THR K O 1
ATOM 11275 N N . ILE I 5 226 ? 188.347 169.366 157.611 1.00 95.51 226 ILE K N 1
ATOM 11276 C CA . ILE I 5 226 ? 187.988 170.785 157.601 1.00 95.04 226 ILE K CA 1
ATOM 11277 C C . ILE I 5 226 ? 189.023 171.549 156.777 1.00 93.67 226 ILE K C 1
ATOM 11278 O O . ILE I 5 226 ? 190.169 171.696 157.199 1.00 93.34 226 ILE K O 1
ATOM 11283 N N . TYR I 5 227 ? 188.605 172.036 155.608 1.00 94.91 227 TYR K N 1
ATOM 11284 C CA . TYR I 5 227 ? 189.505 172.711 154.671 1.00 95.93 227 TYR K CA 1
ATOM 11285 C C . TYR I 5 227 ? 189.861 174.107 155.136 1.00 101.62 227 TYR K C 1
ATOM 11286 O O . TYR I 5 227 ? 191.033 174.492 155.121 1.00 108.93 227 TYR K O 1
ATOM 11295 N N . ASP I 5 228 ? 188.844 174.868 155.526 1.00 107.15 228 ASP K N 1
ATOM 11296 C CA . ASP I 5 228 ? 189.041 176.212 156.055 1.00 108.44 228 ASP K CA 1
ATOM 11297 C C . ASP I 5 228 ? 187.984 176.536 157.104 1.00 105.52 228 ASP K C 1
ATOM 11298 O O . ASP I 5 228 ? 186.949 175.873 157.200 1.00 97.06 228 ASP K O 1
ATOM 11303 N N . TYR I 5 229 ? 188.282 177.557 157.897 1.00 107.33 229 TYR K N 1
ATOM 11304 C CA . TYR I 5 229 ? 187.414 178.023 158.965 1.00 106.51 229 TYR K CA 1
ATOM 11305 C C . TYR I 5 229 ? 187.785 179.468 159.278 1.00 98.74 229 TYR K C 1
ATOM 11306 O O . TYR I 5 229 ? 188.935 179.865 159.088 1.00 100.21 229 TYR K O 1
ATOM 11315 N N . CYS I 5 230 ? 186.822 180.250 159.751 1.00 100.74 230 CYS K N 1
ATOM 11316 C CA . CYS I 5 230 ? 187.081 181.645 160.110 1.00 102.35 230 CYS K CA 1
ATOM 11317 C C . CYS I 5 230 ? 186.019 182.242 161.016 1.00 102.47 230 CYS K C 1
ATOM 11318 O O . CYS I 5 230 ? 184.870 181.799 161.038 1.00 98.21 230 CYS K O 1
ATOM 11321 N N . TRP I 5 231 ? 186.434 183.258 161.768 1.00 111.05 231 TRP K N 1
ATOM 11322 C CA . TRP I 5 231 ? 185.523 184.089 162.543 1.00 109.41 231 TRP K CA 1
ATOM 11323 C C . TRP I 5 231 ? 184.777 185.024 161.608 1.00 110.47 231 TRP K C 1
ATOM 11324 O O . TRP I 5 231 ? 185.273 185.355 160.526 1.00 116.15 231 TRP K O 1
ATOM 11335 N N . TYR I 5 232 ? 183.591 185.450 162.032 1.00 112.67 232 TYR K N 1
ATOM 11336 C CA . TYR I 5 232 ? 182.844 186.492 161.327 1.00 118.42 232 TYR K CA 1
ATOM 11337 C C . TYR I 5 232 ? 183.656 187.794 161.338 1.00 115.14 232 TYR K C 1
ATOM 11338 O O . TYR I 5 232 ? 184.261 188.138 162.354 1.00 116.77 232 TYR K O 1
ATOM 11347 N N . SER I 5 233 ? 183.675 188.492 160.204 1.00 119.13 233 SER K N 1
ATOM 11348 C CA . SER I 5 233 ? 184.494 189.703 160.032 1.00 127.03 233 SER K CA 1
ATOM 11349 C C . SER I 5 233 ? 184.232 190.768 161.100 1.00 128.80 233 SER K C 1
ATOM 11350 O O . SER I 5 233 ? 185.175 191.340 161.650 1.00 128.65 233 SER K O 1
ATOM 11353 N N . LEU I 5 234 ? 182.952 191.011 161.387 1.00 132.59 234 LEU K N 1
ATOM 11354 C CA . LEU I 5 234 ? 182.523 192.058 162.325 1.00 136.98 234 LEU K CA 1
ATOM 11355 C C . LEU I 5 234 ? 182.048 191.486 163.670 1.00 133.74 234 LEU K C 1
ATOM 11356 O O . LEU I 5 234 ? 181.039 191.936 164.222 1.00 133.80 234 LEU K O 1
ATOM 11361 N N . MET I 5 235 ? 182.784 190.513 164.210 1.00 134.61 235 MET K N 1
ATOM 11362 C CA . MET I 5 235 ? 182.413 189.911 165.496 1.00 136.26 235 MET K CA 1
ATOM 11363 C C . MET I 5 235 ? 182.697 190.855 166.665 1.00 142.61 235 MET K C 1
ATOM 11364 O O . MET I 5 235 ? 183.716 191.550 166.693 1.00 138.93 235 MET K O 1
ATOM 11369 N N . SER I 5 236 ? 181.765 190.863 167.615 1.00 151.57 236 SER K N 1
ATOM 11370 C CA . SER I 5 236 ? 181.971 191.422 168.947 1.00 157.27 236 SER K CA 1
ATOM 11371 C C . SER I 5 236 ? 181.267 190.505 169.948 1.00 164.43 236 SER K C 1
ATOM 11372 O O . SER I 5 236 ? 180.155 190.040 169.686 1.00 168.07 236 SER K O 1
ATOM 11375 N N . SER I 5 237 ? 181.911 190.246 171.086 1.00 171.83 237 SER K N 1
ATOM 11376 C CA . SER I 5 237 ? 181.318 189.413 172.146 1.00 176.93 237 SER K CA 1
ATOM 11377 C C . SER I 5 237 ? 180.132 190.078 172.862 1.00 185.07 237 SER K C 1
ATOM 11378 O O . SER I 5 237 ? 179.368 189.399 173.552 1.00 186.59 237 SER K O 1
ATOM 11381 N N . ALA I 5 238 ? 179.988 191.395 172.699 1.00 190.93 238 ALA K N 1
ATOM 11382 C CA . ALA I 5 238 ? 178.813 192.133 173.178 1.00 195.61 238 ALA K CA 1
ATOM 11383 C C . ALA I 5 238 ? 177.504 191.800 172.436 1.00 200.67 238 ALA K C 1
ATOM 11384 O O . ALA I 5 238 ? 176.423 192.066 172.964 1.00 202.74 238 ALA K O 1
ATOM 11386 N N . GLN I 5 239 ? 177.604 191.236 171.228 1.00 202.73 239 GLN K N 1
ATOM 11387 C CA . GLN I 5 239 ? 176.441 190.913 170.392 1.00 200.15 239 GLN K CA 1
ATOM 11388 C C . GLN I 5 239 ? 176.448 189.422 170.013 1.00 205.61 239 GLN K C 1
ATOM 11389 O O . GLN I 5 239 ? 177.344 188.980 169.289 1.00 205.36 239 GLN K O 1
ATOM 11395 N N . PRO I 5 240 ? 175.466 188.635 170.514 1.00 209.01 240 PRO K N 1
ATOM 11396 C CA . PRO I 5 240 ? 175.310 187.231 170.089 1.00 206.08 240 PRO K CA 1
ATOM 11397 C C . PRO I 5 240 ? 175.058 187.020 168.586 1.00 198.97 240 PRO K C 1
ATOM 11398 O O . PRO I 5 240 ? 175.420 185.969 168.052 1.00 198.77 240 PRO K O 1
ATOM 11402 N N . ASP I 5 241 ? 174.442 188.002 167.926 1.00 189.93 241 ASP K N 1
ATOM 11403 C CA . ASP I 5 241 ? 174.203 187.947 166.479 1.00 185.16 241 ASP K CA 1
ATOM 11404 C C . ASP I 5 241 ? 175.475 188.008 165.623 1.00 171.82 241 ASP K C 1
ATOM 11405 O O . ASP I 5 241 ? 175.452 187.553 164.480 1.00 171.01 241 ASP K O 1
ATOM 11410 N N . THR I 5 242 ? 176.564 188.565 166.155 1.00 155.43 242 THR K N 1
ATOM 11411 C CA . THR I 5 242 ? 177.832 188.658 165.419 1.00 147.56 242 THR K CA 1
ATOM 11412 C C . THR I 5 242 ? 178.818 187.518 165.730 1.00 145.00 242 THR K C 1
ATOM 11413 O O . THR I 5 242 ? 179.615 187.143 164.868 1.00 148.86 242 THR K O 1
ATOM 11417 N N . SER I 5 243 ? 178.768 186.972 166.945 1.00 137.58 243 SER K N 1
ATOM 11418 C CA . SER I 5 243 ? 179.715 185.935 167.367 1.00 135.16 243 SER K CA 1
ATOM 11419 C C . SER I 5 243 ? 179.386 184.567 166.765 1.00 135.38 243 SER K C 1
ATOM 11420 O O . SER I 5 243 ? 178.654 183.772 167.363 1.00 137.81 243 SER K O 1
ATOM 11423 N N . TYR I 5 244 ? 179.926 184.307 165.573 1.00 133.61 244 TYR K N 1
ATOM 11424 C CA . TYR I 5 244 ? 179.810 182.992 164.934 1.00 128.39 244 TYR K CA 1
ATOM 11425 C C . TYR I 5 244 ? 181.000 182.647 164.033 1.00 122.75 244 TYR K C 1
ATOM 11426 O O . TYR I 5 244 ? 181.721 183.528 163.562 1.00 115.04 244 TYR K O 1
ATOM 11435 N N . VAL I 5 245 ? 181.164 181.345 163.801 1.00 122.85 245 VAL K N 1
ATOM 11436 C CA . VAL I 5 245 ? 182.324 180.763 163.127 1.00 116.65 245 VAL K CA 1
ATOM 11437 C C . VAL I 5 245 ? 181.885 180.050 161.847 1.00 109.46 245 VAL K C 1
ATOM 11438 O O . VAL I 5 245 ? 181.067 179.131 161.902 1.00 106.56 245 VAL K O 1
ATOM 11442 N N . ALA I 5 246 ? 182.436 180.468 160.708 1.00 103.14 246 ALA K N 1
ATOM 11443 C CA . ALA I 5 246 ? 182.227 179.765 159.437 1.00 102.98 246 ALA K CA 1
ATOM 11444 C C . ALA I 5 246 ? 183.205 178.604 159.326 1.00 97.03 246 ALA K C 1
ATOM 11445 O O . ALA I 5 246 ? 184.314 178.676 159.850 1.00 99.32 246 ALA K O 1
ATOM 11447 N N . SER I 5 247 ? 182.789 177.538 158.645 1.00 99.89 247 SER K N 1
ATOM 11448 C CA . SER I 5 247 ? 183.591 176.315 158.530 1.00 99.32 247 SER K CA 1
ATOM 11449 C C . SER I 5 247 ? 183.185 175.494 157.310 1.00 104.82 247 SER K C 1
ATOM 11450 O O . SER I 5 247 ? 182.003 175.187 157.135 1.00 112.29 247 SER K O 1
ATOM 11453 N N . SER I 5 248 ? 184.169 175.138 156.481 1.00 106.59 248 SER K N 1
ATOM 11454 C CA . SER I 5 248 ? 183.954 174.295 155.303 1.00 105.86 248 SER K CA 1
ATOM 11455 C C . SER I 5 248 ? 184.670 172.966 155.467 1.00 101.60 248 SER K C 1
ATOM 11456 O O . SER I 5 248 ? 185.747 172.906 156.056 1.00 101.43 248 SER K O 1
ATOM 11459 N N . SER I 5 249 ? 184.071 171.911 154.920 1.00 109.25 249 SER K N 1
ATOM 11460 C CA . SER I 5 249 ? 184.535 170.536 155.120 1.00 102.98 249 SER K CA 1
ATOM 11461 C C . SER I 5 249 ? 184.272 169.671 153.886 1.00 104.56 249 SER K C 1
ATOM 11462 O O . SER I 5 249 ? 183.419 170.004 153.065 1.00 106.72 249 SER K O 1
ATOM 11465 N N . ARG I 5 250 ? 184.992 168.552 153.785 1.00 106.05 250 ARG K N 1
ATOM 11466 C CA . ARG I 5 250 ? 184.927 167.658 152.616 1.00 104.48 250 ARG K CA 1
ATOM 11467 C C . ARG I 5 250 ? 183.511 167.158 152.320 1.00 102.79 250 ARG K C 1
ATOM 11468 O O . ARG I 5 250 ? 182.881 166.524 153.162 1.00 95.25 250 ARG K O 1
ATOM 11476 N N . GLU I 5 251 ? 183.044 167.453 151.104 1.00 109.29 251 GLU K N 1
ATOM 11477 C CA . GLU I 5 251 ? 181.718 167.056 150.606 1.00 108.13 251 GLU K CA 1
ATOM 11478 C C . GLU I 5 251 ? 180.554 167.453 151.532 1.00 97.83 251 GLU K C 1
ATOM 11479 O O . GLU I 5 251 ? 179.548 166.747 151.625 1.00 96.68 251 GLU K O 1
ATOM 11485 N N . ASN I 5 252 ? 180.703 168.608 152.184 1.00 94.88 252 ASN K N 1
ATOM 11486 C CA . ASN I 5 252 ? 179.705 169.157 153.100 1.00 95.51 252 ASN K CA 1
ATOM 11487 C C . ASN I 5 252 ? 179.438 170.630 152.771 1.00 94.17 252 ASN K C 1
ATOM 11488 O O . ASN I 5 252 ? 180.239 171.260 152.078 1.00 98.91 252 ASN K O 1
ATOM 11493 N N . PRO I 5 253 ? 178.310 171.183 153.255 1.00 95.53 253 PRO K N 1
ATOM 11494 C CA . PRO I 5 253 ? 178.073 172.628 153.130 1.00 96.55 253 PRO K CA 1
ATOM 11495 C C . PRO I 5 253 ? 178.996 173.482 153.992 1.00 97.46 253 PRO K C 1
ATOM 11496 O O . PRO I 5 253 ? 179.639 172.967 154.913 1.00 104.48 253 PRO K O 1
ATOM 11500 N N . ILE I 5 254 ? 179.047 174.780 153.691 1.00 98.24 254 ILE K N 1
ATOM 11501 C CA . ILE I 5 254 ? 179.736 175.753 154.540 1.00 98.59 254 ILE K CA 1
ATOM 11502 C C . ILE I 5 254 ? 178.868 175.971 155.776 1.00 102.42 254 ILE K C 1
ATOM 11503 O O . ILE I 5 254 ? 177.869 176.691 155.710 1.00 107.00 254 ILE K O 1
ATOM 11508 N N . HIS I 5 255 ? 179.254 175.356 156.894 1.00 100.81 255 HIS K N 1
ATOM 11509 C CA . HIS I 5 255 ? 178.503 175.480 158.146 1.00 99.31 255 HIS K CA 1
ATOM 11510 C C . HIS I 5 255 ? 178.838 176.769 158.893 1.00 107.25 255 HIS K C 1
ATOM 11511 O O . HIS I 5 255 ? 179.987 177.214 158.897 1.00 109.83 255 HIS K O 1
ATOM 11518 N N . ILE I 5 256 ? 177.815 177.354 159.517 1.00 111.88 256 ILE K N 1
ATOM 11519 C CA . ILE I 5 256 ? 177.955 178.512 160.399 1.00 109.35 256 ILE K CA 1
ATOM 11520 C C . ILE I 5 256 ? 177.626 178.051 161.816 1.00 103.84 256 ILE K C 1
ATOM 11521 O O . ILE I 5 256 ? 176.510 177.609 162.076 1.00 109.61 256 ILE K O 1
ATOM 11526 N N . TRP I 5 257 ? 178.599 178.163 162.716 1.00 104.18 257 TRP K N 1
ATOM 11527 C CA . TRP I 5 257 ? 178.463 177.706 164.094 1.00 107.02 257 TRP K CA 1
ATOM 11528 C C . TRP I 5 257 ? 178.348 178.901 165.025 1.00 112.26 257 TRP K C 1
ATOM 11529 O O . TRP I 5 257 ? 179.148 179.829 164.935 1.00 111.56 257 TRP K O 1
ATOM 11540 N N . ASP I 5 258 ? 177.364 178.865 165.925 1.00 122.89 258 ASP K N 1
ATOM 11541 C CA . ASP I 5 258 ? 177.199 179.898 166.951 1.00 126.43 258 ASP K CA 1
ATOM 11542 C C . ASP I 5 258 ? 178.325 179.768 167.980 1.00 123.85 258 ASP K C 1
ATOM 11543 O O . ASP I 5 258 ? 178.521 178.698 168.557 1.00 118.12 258 ASP K O 1
ATOM 11548 N N . ALA I 5 259 ? 179.044 180.865 168.210 1.00 123.78 259 ALA K N 1
ATOM 11549 C CA . ALA I 5 259 ? 180.255 180.858 169.043 1.00 126.67 259 ALA K CA 1
ATOM 11550 C C . ALA I 5 259 ? 180.017 180.859 170.563 1.00 130.36 259 ALA K C 1
ATOM 11551 O O . ALA I 5 259 ? 180.982 180.793 171.327 1.00 128.61 259 ALA K O 1
ATOM 11553 N N . PHE I 5 260 ? 178.759 180.960 170.999 1.00 134.47 260 PHE K N 1
ATOM 11554 C CA . PHE I 5 260 ? 178.404 180.850 172.421 1.00 136.46 260 PHE K CA 1
ATOM 11555 C C . PHE I 5 260 ? 177.850 179.470 172.786 1.00 131.32 260 PHE K C 1
ATOM 11556 O O . PHE I 5 260 ? 178.285 178.874 173.774 1.00 127.04 260 PHE K O 1
ATOM 11564 N N . THR I 5 261 ? 176.907 178.970 171.987 1.00 131.65 261 THR K N 1
ATOM 11565 C CA . THR I 5 261 ? 176.240 177.680 172.256 1.00 135.38 261 THR K CA 1
ATOM 11566 C C . THR I 5 261 ? 176.760 176.485 171.431 1.00 131.68 261 THR K C 1
ATOM 11567 O O . THR I 5 261 ? 176.537 175.337 171.818 1.00 126.92 261 THR K O 1
ATOM 11571 N N . GLY I 5 262 ? 177.439 176.749 170.314 1.00 135.16 262 GLY K N 1
ATOM 11572 C CA . GLY I 5 262 ? 178.024 175.688 169.487 1.00 134.14 262 GLY K CA 1
ATOM 11573 C C . GLY I 5 262 ? 177.024 174.866 168.689 1.00 133.60 262 GLY K C 1
ATOM 11574 O O . GLY I 5 262 ? 177.279 173.696 168.397 1.00 135.41 262 GLY K O 1
ATOM 11575 N N . GLU I 5 263 ? 175.897 175.481 168.328 1.00 133.63 263 GLU K N 1
ATOM 11576 C CA . GLU I 5 263 ? 174.855 174.830 167.528 1.00 137.48 263 GLU K CA 1
ATOM 11577 C C . GLU I 5 263 ? 175.036 175.208 166.061 1.00 136.21 263 GLU K C 1
ATOM 11578 O O . GLU I 5 263 ? 175.576 176.278 165.754 1.00 131.88 263 GLU K O 1
ATOM 11584 N N . LEU I 5 264 ? 174.579 174.337 165.160 1.00 133.53 264 LEU K N 1
ATOM 11585 C CA . LEU I 5 264 ? 174.592 174.648 163.730 1.00 131.42 264 LEU K CA 1
ATOM 11586 C C . LEU I 5 264 ? 173.511 175.680 163.446 1.00 123.68 264 LEU K C 1
ATOM 11587 O O . LEU I 5 264 ? 172.318 175.395 163.564 1.00 134.03 264 LEU K O 1
ATOM 11592 N N . ARG I 5 265 ? 173.951 176.872 163.067 1.00 120.89 265 ARG K N 1
ATOM 11593 C CA . ARG I 5 265 ? 173.093 178.043 162.930 1.00 123.39 265 ARG K CA 1
ATOM 11594 C C . ARG I 5 265 ? 172.600 178.254 161.499 1.00 115.11 265 ARG K C 1
ATOM 11595 O O . ARG I 5 265 ? 171.448 178.625 161.288 1.00 119.48 265 ARG K O 1
ATOM 11603 N N . ALA I 5 266 ? 173.477 178.028 160.526 1.00 115.37 266 ALA K N 1
ATOM 11604 C CA . ALA I 5 266 ? 173.131 178.149 159.108 1.00 116.73 266 ALA K CA 1
ATOM 11605 C C . ALA I 5 266 ? 174.006 177.241 158.242 1.00 115.80 266 ALA K C 1
ATOM 11606 O O . ALA I 5 266 ? 174.975 176.643 158.723 1.00 121.15 266 ALA K O 1
ATOM 11608 N N . SER I 5 267 ? 173.640 177.136 156.968 1.00 107.83 267 SER K N 1
ATOM 11609 C CA . SER I 5 267 ? 174.397 176.364 155.990 1.00 105.89 267 SER K CA 1
ATOM 11610 C C . SER I 5 267 ? 174.328 177.034 154.630 1.00 99.67 267 SER K C 1
ATOM 11611 O O . SER I 5 267 ? 173.232 177.274 154.117 1.00 105.38 267 SER K O 1
ATOM 11614 N N . PHE I 5 268 ? 175.492 177.341 154.058 1.00 99.23 268 PHE K N 1
ATOM 11615 C CA . PHE I 5 268 ? 175.592 177.787 152.670 1.00 100.50 268 PHE K CA 1
ATOM 11616 C C . PHE I 5 268 ? 176.017 176.595 151.814 1.00 101.20 268 PHE K C 1
ATOM 11617 O O . PHE I 5 268 ? 176.957 175.880 152.170 1.00 108.02 268 PHE K O 1
ATOM 11625 N N . ARG I 5 269 ? 175.331 176.397 150.688 1.00 98.84 269 ARG K N 1
ATOM 11626 C CA . ARG I 5 269 ? 175.503 175.215 149.846 1.00 96.67 269 ARG K CA 1
ATOM 11627 C C . ARG I 5 269 ? 175.862 175.579 148.407 1.00 94.18 269 ARG K C 1
ATOM 11628 O O . ARG I 5 269 ? 175.132 176.310 147.751 1.00 101.98 269 ARG K O 1
ATOM 11636 N N . ALA I 5 270 ? 176.993 175.055 147.929 1.00 95.50 270 ALA K N 1
ATOM 11637 C CA . ALA I 5 270 ? 177.484 175.310 146.578 1.00 96.72 270 ALA K CA 1
ATOM 11638 C C . ALA I 5 270 ? 177.345 174.060 145.716 1.00 98.39 270 ALA K C 1
ATOM 11639 O O . ALA I 5 270 ? 177.977 173.046 145.997 1.00 101.99 270 ALA K O 1
ATOM 11641 N N . TYR I 5 271 ? 176.529 174.146 144.665 1.00 106.51 271 TYR K N 1
ATOM 11642 C CA . TYR I 5 271 ? 176.300 173.037 143.737 1.00 103.64 271 TYR K CA 1
ATOM 11643 C C . TYR I 5 271 ? 176.948 173.304 142.382 1.00 107.06 271 TYR K C 1
ATOM 11644 O O . TYR I 5 271 ? 177.040 174.451 141.947 1.00 113.09 271 TYR K O 1
ATOM 11653 N N . ASN I 5 272 ? 177.391 172.233 141.725 1.00 119.20 272 ASN K N 1
ATOM 11654 C CA . ASN I 5 272 ? 177.895 172.299 140.345 1.00 123.24 272 ASN K CA 1
ATOM 11655 C C . ASN I 5 272 ? 176.742 172.208 139.330 1.00 132.86 272 ASN K C 1
ATOM 11656 O O . ASN I 5 272 ? 175.573 172.096 139.719 1.00 125.95 272 ASN K O 1
ATOM 11661 N N . HIS I 5 273 ? 177.076 172.271 138.040 1.00 147.40 273 HIS K N 1
ATOM 11662 C CA . HIS I 5 273 ? 176.086 172.156 136.945 1.00 151.77 273 HIS K CA 1
ATOM 11663 C C . HIS I 5 273 ? 175.234 170.870 136.934 1.00 142.27 273 HIS K C 1
ATOM 11664 O O . HIS I 5 273 ? 174.124 170.879 136.397 1.00 139.96 273 HIS K O 1
ATOM 11671 N N . LEU I 5 274 ? 175.747 169.787 137.522 1.00 138.57 274 LEU K N 1
ATOM 11672 C CA . LEU I 5 274 ? 174.988 168.534 137.686 1.00 140.95 274 LEU K CA 1
ATOM 11673 C C . LEU I 5 274 ? 174.096 168.486 138.942 1.00 137.88 274 LEU K C 1
ATOM 11674 O O . LEU I 5 274 ? 173.457 167.464 139.198 1.00 141.67 274 LEU K O 1
ATOM 11679 N N . ASP I 5 275 ? 174.050 169.579 139.709 1.00 135.62 275 ASP K N 1
ATOM 11680 C CA . ASP I 5 275 ? 173.311 169.660 140.978 1.00 134.57 275 ASP K CA 1
ATOM 11681 C C . ASP I 5 275 ? 173.889 168.737 142.069 1.00 122.88 275 ASP K C 1
ATOM 11682 O O . ASP I 5 275 ? 173.150 168.168 142.877 1.00 120.63 275 ASP K O 1
ATOM 11687 N N . GLU I 5 276 ? 175.217 168.613 142.084 1.00 123.08 276 GLU K N 1
ATOM 11688 C CA . GLU I 5 276 ? 175.949 167.870 143.113 1.00 128.96 276 GLU K CA 1
ATOM 11689 C C . GLU I 5 276 ? 176.730 168.868 143.967 1.00 127.46 276 GLU K C 1
ATOM 11690 O O . GLU I 5 276 ? 177.344 169.795 143.439 1.00 127.21 276 GLU K O 1
ATOM 11696 N N . LEU I 5 277 ? 176.711 168.663 145.281 1.00 123.36 277 LEU K N 1
ATOM 11697 C CA . LEU I 5 277 ? 177.334 169.586 146.231 1.00 115.65 277 LEU K CA 1
ATOM 11698 C C . LEU I 5 277 ? 178.857 169.542 146.127 1.00 109.41 277 LEU K C 1
ATOM 11699 O O . LEU I 5 277 ? 179.448 168.459 146.151 1.00 129.85 277 LEU K O 1
ATOM 11704 N N . THR I 5 278 ? 179.478 170.713 146.008 1.00 106.36 278 THR K N 1
ATOM 11705 C CA . THR I 5 278 ? 180.937 170.855 145.995 1.00 113.23 278 THR K CA 1
ATOM 11706 C C . THR I 5 278 ? 181.382 171.679 147.197 1.00 107.73 278 THR K C 1
ATOM 11707 O O . THR I 5 278 ? 180.812 172.732 147.474 1.00 112.17 278 THR K O 1
ATOM 11711 N N . ALA I 5 279 ? 182.401 171.198 147.902 1.00 109.56 279 ALA K N 1
ATOM 11712 C CA . ALA I 5 279 ? 182.879 171.843 149.125 1.00 108.91 279 ALA K CA 1
ATOM 11713 C C . ALA I 5 279 ? 183.882 172.945 148.825 1.00 98.03 279 ALA K C 1
ATOM 11714 O O . ALA I 5 279 ? 184.720 172.809 147.934 1.00 98.55 279 ALA K O 1
ATOM 11716 N N . ALA I 5 280 ? 183.800 174.022 149.600 1.00 99.16 280 ALA K N 1
ATOM 11717 C CA . ALA I 5 280 ? 184.684 175.173 149.452 1.00 96.05 280 ALA K CA 1
ATOM 11718 C C . ALA I 5 280 ? 186.022 174.908 150.135 1.00 93.89 280 ALA K C 1
ATOM 11719 O O . ALA I 5 280 ? 186.060 174.536 151.304 1.00 92.46 280 ALA K O 1
ATOM 11721 N N . HIS I 5 281 ? 187.113 175.118 149.403 1.00 98.69 281 HIS K N 1
ATOM 11722 C CA . HIS I 5 281 ? 188.464 174.945 149.944 1.00 98.46 281 HIS K CA 1
ATOM 11723 C C . HIS I 5 281 ? 188.964 176.155 150.730 1.00 98.38 281 HIS K C 1
ATOM 11724 O O . HIS I 5 281 ? 189.981 176.058 151.424 1.00 103.25 281 HIS K O 1
ATOM 11731 N N . SER I 5 282 ? 188.266 177.283 150.622 1.00 96.32 282 SER K N 1
ATOM 11732 C CA . SER I 5 282 ? 188.597 178.470 151.414 1.00 98.90 282 SER K CA 1
ATOM 11733 C C . SER I 5 282 ? 187.367 179.300 151.750 1.00 96.64 282 SER K C 1
ATOM 11734 O O . SER I 5 282 ? 186.305 179.132 151.149 1.00 94.90 282 SER K O 1
ATOM 11737 N N . LEU I 5 283 ? 187.533 180.173 152.738 1.00 98.73 283 LEU K N 1
ATOM 11738 C CA . LEU I 5 283 ? 186.470 181.041 153.232 1.00 104.02 283 LEU K CA 1
ATOM 11739 C C . LEU I 5 283 ? 187.051 182.405 153.580 1.00 104.95 283 LEU K C 1
ATOM 11740 O O . LEU I 5 283 ? 188.174 182.498 154.084 1.00 105.79 283 LEU K O 1
ATOM 11745 N N . CYS I 5 284 ? 186.275 183.453 153.322 1.00 102.67 284 CYS K N 1
ATOM 11746 C CA . CYS I 5 284 ? 186.611 184.797 153.782 1.00 103.26 284 CYS K CA 1
ATOM 11747 C C . CYS I 5 284 ? 185.376 185.679 153.754 1.00 102.13 284 CYS K C 1
ATOM 11748 O O . CYS I 5 284 ? 184.716 185.783 152.722 1.00 112.82 284 CYS K O 1
ATOM 11751 N N . PHE I 5 285 ? 185.061 186.303 154.885 1.00 104.20 285 PHE K N 1
ATOM 11752 C CA . PHE I 5 285 ? 184.007 187.311 154.937 1.00 104.95 285 PHE K CA 1
ATOM 11753 C C . PHE I 5 285 ? 184.540 188.626 154.380 1.00 112.54 285 PHE K C 1
ATOM 11754 O O . PHE I 5 285 ? 185.737 188.915 154.476 1.00 114.13 285 PHE K O 1
ATOM 11762 N N . SER I 5 286 ? 183.644 189.413 153.792 1.00 118.58 286 SER K N 1
ATOM 11763 C CA . SER I 5 286 ? 183.971 190.751 153.296 1.00 120.21 286 SER K CA 1
ATOM 11764 C C . SER I 5 286 ? 184.207 191.708 154.471 1.00 122.68 286 SER K C 1
ATOM 11765 O O . SER I 5 286 ? 183.740 191.439 155.581 1.00 125.06 286 SER K O 1
ATOM 11768 N N . PRO I 5 287 ? 184.922 192.829 154.240 1.00 134.40 287 PRO K N 1
ATOM 11769 C CA . PRO I 5 287 ? 185.180 193.771 155.342 1.00 141.60 287 PRO K CA 1
ATOM 11770 C C . PRO I 5 287 ? 183.940 194.484 155.917 1.00 145.18 287 PRO K C 1
ATOM 11771 O O . PRO I 5 287 ? 184.030 195.050 157.006 1.00 144.82 287 PRO K O 1
ATOM 11775 N N . ASP I 5 288 ? 182.819 194.475 155.192 1.00 152.03 288 ASP K N 1
ATOM 11776 C CA . ASP I 5 288 ? 181.520 194.929 155.728 1.00 154.24 288 ASP K CA 1
ATOM 11777 C C . ASP I 5 288 ? 180.786 193.851 156.537 1.00 139.65 288 ASP K C 1
ATOM 11778 O O . ASP I 5 288 ? 179.969 194.178 157.396 1.00 133.61 288 ASP K O 1
ATOM 11783 N N . GLY I 5 289 ? 181.064 192.580 156.247 1.00 138.63 289 GLY K N 1
ATOM 11784 C CA . GLY I 5 289 ? 180.375 191.451 156.881 1.00 136.32 289 GLY K CA 1
ATOM 11785 C C . GLY I 5 289 ? 179.052 191.089 156.224 1.00 127.64 289 GLY K C 1
ATOM 11786 O O . GLY I 5 289 ? 178.256 190.348 156.799 1.00 121.14 289 GLY K O 1
ATOM 11787 N N . SER I 5 290 ? 178.821 191.609 155.019 1.00 129.45 290 SER K N 1
ATOM 11788 C CA . SER I 5 290 ? 177.592 191.347 154.269 1.00 131.44 290 SER K CA 1
ATOM 11789 C C . SER I 5 290 ? 177.688 190.067 153.438 1.00 125.93 290 SER K C 1
ATOM 11790 O O . SER I 5 290 ? 176.692 189.358 153.279 1.00 117.83 290 SER K O 1
ATOM 11793 N N . GLN I 5 291 ? 178.884 189.787 152.916 1.00 121.35 291 GLN K N 1
ATOM 11794 C CA . GLN I 5 291 ? 179.112 188.687 151.980 1.00 116.93 291 GLN K CA 1
ATOM 11795 C C . GLN I 5 291 ? 180.128 187.681 152.512 1.00 110.58 291 GLN K C 1
ATOM 11796 O O . GLN I 5 291 ? 181.002 188.029 153.309 1.00 109.28 291 GLN K O 1
ATOM 11802 N N . LEU I 5 292 ? 180.003 186.436 152.053 1.00 108.55 292 LEU K N 1
ATOM 11803 C CA . LEU I 5 292 ? 180.937 185.362 152.382 1.00 107.74 292 LEU K CA 1
ATOM 11804 C C . LEU I 5 292 ? 181.552 184.812 151.100 1.00 105.55 292 LEU K C 1
ATOM 11805 O O . LEU I 5 292 ? 180.921 184.030 150.383 1.00 104.16 292 LEU K O 1
ATOM 11810 N N . PHE I 5 293 ? 182.788 185.227 150.829 1.00 104.86 293 PHE K N 1
ATOM 11811 C CA . PHE I 5 293 ? 183.546 184.756 149.669 1.00 106.11 293 PHE K CA 1
ATOM 11812 C C . PHE I 5 293 ? 184.148 183.394 149.993 1.00 110.01 293 PHE K C 1
ATOM 11813 O O . PHE I 5 293 ? 184.575 183.152 151.127 1.00 116.02 293 PHE K O 1
ATOM 11821 N N . CYS I 5 294 ? 184.178 182.509 148.998 1.00 107.53 294 CYS K N 1
ATOM 11822 C CA . CYS I 5 294 ? 184.691 181.151 149.178 1.00 101.72 294 CYS K CA 1
ATOM 11823 C C . CYS I 5 294 ? 185.243 180.575 147.878 1.00 98.21 294 CYS K C 1
ATOM 11824 O O . CYS I 5 294 ? 184.605 180.676 146.837 1.00 100.36 294 CYS K O 1
ATOM 11827 N N . GLY I 5 295 ? 186.426 179.965 147.960 1.00 102.04 295 GLY K N 1
ATOM 11828 C CA . GLY I 5 295 ? 187.164 179.490 146.788 1.00 103.06 295 GLY K CA 1
ATOM 11829 C C . GLY I 5 295 ? 186.938 178.022 146.463 1.00 103.97 295 GLY K C 1
ATOM 11830 O O . GLY I 5 295 ? 186.782 177.191 147.360 1.00 107.71 295 GLY K O 1
ATOM 11831 N N . PHE I 5 296 ? 186.920 177.721 145.165 1.00 103.85 296 PHE K N 1
ATOM 11832 C CA . PHE I 5 296 ? 186.755 176.362 144.640 1.00 103.32 296 PHE K CA 1
ATOM 11833 C C . PHE I 5 296 ? 187.767 176.171 143.501 1.00 108.81 296 PHE K C 1
ATOM 11834 O O . PHE I 5 296 ? 188.640 177.021 143.297 1.00 101.76 296 PHE K O 1
ATOM 11842 N N . ASN I 5 297 ? 187.661 175.055 142.776 1.00 116.39 297 ASN K N 1
ATOM 11843 C CA . ASN I 5 297 ? 188.458 174.836 141.565 1.00 119.29 297 ASN K CA 1
ATOM 11844 C C . ASN I 5 297 ? 188.050 175.811 140.455 1.00 120.63 297 ASN K C 1
ATOM 11845 O O . ASN I 5 297 ? 186.929 175.740 139.946 1.00 123.70 297 ASN K O 1
ATOM 11850 N N . ARG I 5 298 ? 188.958 176.728 140.119 1.00 125.21 298 ARG K N 1
ATOM 11851 C CA . ARG I 5 298 ? 188.770 177.730 139.051 1.00 133.47 298 ARG K CA 1
ATOM 11852 C C . ARG I 5 298 ? 187.639 178.746 139.278 1.00 129.40 298 ARG K C 1
ATOM 11853 O O . ARG I 5 298 ? 187.251 179.441 138.335 1.00 137.47 298 ARG K O 1
ATOM 11861 N N . THR I 5 299 ? 187.122 178.863 140.501 1.00 126.85 299 THR K N 1
ATOM 11862 C CA . THR I 5 299 ? 185.983 179.750 140.743 1.00 128.70 299 THR K CA 1
ATOM 11863 C C . THR I 5 299 ? 185.817 180.175 142.202 1.00 117.59 299 THR K C 1
ATOM 11864 O O . THR I 5 299 ? 186.064 179.399 143.123 1.00 113.23 299 THR K O 1
ATOM 11868 N N . VAL I 5 300 ? 185.400 181.427 142.371 1.00 112.47 300 VAL K N 1
ATOM 11869 C CA . VAL I 5 300 ? 185.000 181.986 143.652 1.00 109.14 300 VAL K CA 1
ATOM 11870 C C . VAL I 5 300 ? 183.485 182.133 143.613 1.00 105.22 300 VAL K C 1
ATOM 11871 O O . VAL I 5 300 ? 182.934 182.556 142.596 1.00 119.31 300 VAL K O 1
ATOM 11875 N N . ARG I 5 301 ? 182.816 181.783 144.706 1.00 99.89 301 ARG K N 1
ATOM 11876 C CA . ARG I 5 301 ? 181.388 182.057 144.871 1.00 99.95 301 ARG K CA 1
ATOM 11877 C C . ARG I 5 301 ? 181.210 183.096 145.968 1.00 97.05 301 ARG K C 1
ATOM 11878 O O . ARG I 5 301 ? 182.044 183.195 146.868 1.00 102.84 301 ARG K O 1
ATOM 11886 N N . VAL I 5 302 ? 180.132 183.873 145.880 1.00 98.04 302 VAL K N 1
ATOM 11887 C CA . VAL I 5 302 ? 179.852 184.952 146.835 1.00 100.19 302 VAL K CA 1
ATOM 11888 C C . VAL I 5 302 ? 178.437 184.805 147.390 1.00 102.46 302 VAL K C 1
ATOM 11889 O O . VAL I 5 302 ? 177.469 185.252 146.776 1.00 108.38 302 VAL K O 1
ATOM 11893 N N . PHE I 5 303 ? 178.330 184.162 148.551 1.00 110.92 303 PHE K N 1
ATOM 11894 C CA . PHE I 5 303 ? 177.060 184.050 149.270 1.00 111.03 303 PHE K CA 1
ATOM 11895 C C . PHE I 5 303 ? 176.785 185.343 150.037 1.00 115.10 303 PHE K C 1
ATOM 11896 O O . PHE I 5 303 ? 177.712 185.981 150.537 1.00 114.83 303 PHE K O 1
ATOM 11904 N N . SER I 5 304 ? 175.511 185.718 150.121 1.00 123.05 304 SER K N 1
ATOM 11905 C CA . SER I 5 304 ? 175.080 186.835 150.960 1.00 125.72 304 SER K CA 1
ATOM 11906 C C . SER I 5 304 ? 174.816 186.299 152.364 1.00 122.35 304 SER K C 1
ATOM 11907 O O . SER I 5 304 ? 173.993 185.405 152.539 1.00 124.15 304 SER K O 1
ATOM 11910 N N . THR I 5 305 ? 175.520 186.851 153.350 1.00 126.13 305 THR K N 1
ATOM 11911 C CA . THR I 5 305 ? 175.435 186.412 154.753 1.00 125.10 305 THR K CA 1
ATOM 11912 C C . THR I 5 305 ? 174.016 186.469 155.332 1.00 128.26 305 THR K C 1
ATOM 11913 O O . THR I 5 305 ? 173.657 185.646 156.178 1.00 128.95 305 THR K O 1
ATOM 11917 N N . ALA I 5 306 ? 173.225 187.439 154.878 1.00 136.54 306 ALA K N 1
ATOM 11918 C CA . ALA I 5 306 ? 171.834 187.595 155.318 1.00 138.35 306 ALA K CA 1
ATOM 11919 C C . ALA I 5 306 ? 170.905 186.454 154.871 1.00 133.50 306 ALA K C 1
ATOM 11920 O O . ALA I 5 306 ? 169.987 186.093 155.609 1.00 130.05 306 ALA K O 1
ATOM 11922 N N . ARG I 5 307 ? 171.145 185.899 153.679 1.00 134.77 307 ARG K N 1
ATOM 11923 C CA . ARG I 5 307 ? 170.315 184.817 153.124 1.00 136.62 307 ARG K CA 1
ATOM 11924 C C . ARG I 5 307 ? 171.109 183.499 152.996 1.00 127.13 307 ARG K C 1
ATOM 11925 O O . ARG I 5 307 ? 171.704 183.237 151.956 1.00 126.28 307 ARG K O 1
ATOM 11933 N N . PRO I 5 308 ? 171.124 182.648 154.049 1.00 125.50 308 PRO K N 1
ATOM 11934 C CA . PRO I 5 308 ? 171.879 181.386 153.997 1.00 125.97 308 PRO K CA 1
ATOM 11935 C C . PRO I 5 308 ? 171.181 180.352 153.119 1.00 120.51 308 PRO K C 1
ATOM 11936 O O . PRO I 5 308 ? 169.974 180.174 153.255 1.00 119.79 308 PRO K O 1
ATOM 11940 N N . GLY I 5 309 ? 171.928 179.691 152.235 1.00 121.44 309 GLY K N 1
ATOM 11941 C CA . GLY I 5 309 ? 171.345 178.688 151.326 1.00 119.24 309 GLY K CA 1
ATOM 11942 C C . GLY I 5 309 ? 172.264 178.405 150.146 1.00 119.67 309 GLY K C 1
ATOM 11943 O O . GLY I 5 309 ? 173.475 178.637 150.256 1.00 126.15 309 GLY K O 1
ATOM 11944 N N . ARG I 5 310 ? 171.704 177.922 149.046 1.00 121.52 310 ARG K N 1
ATOM 11945 C CA . ARG I 5 310 ? 172.482 177.584 147.844 1.00 131.22 310 ARG K CA 1
ATOM 11946 C C . ARG I 5 310 ? 172.640 178.811 146.939 1.00 133.34 310 ARG K C 1
ATOM 11947 O O . ARG I 5 310 ? 173.463 178.787 146.013 1.00 137.34 310 ARG K O 1
ATOM 11955 N N . ASP I 5 311 ? 171.871 179.868 147.215 1.00 133.56 311 ASP K N 1
ATOM 11956 C CA . ASP I 5 311 ? 171.901 181.091 146.380 1.00 139.82 311 ASP K CA 1
ATOM 11957 C C . ASP I 5 311 ? 173.291 181.734 146.463 1.00 136.14 311 ASP K C 1
ATOM 11958 O O . ASP I 5 311 ? 173.784 181.966 147.564 1.00 143.22 311 ASP K O 1
ATOM 11963 N N . CYS I 5 312 ? 173.916 181.986 145.309 1.00 135.01 312 CYS K N 1
ATOM 11964 C CA . CYS I 5 312 ? 175.255 182.574 145.265 1.00 134.24 312 CYS K CA 1
ATOM 11965 C C . CYS I 5 312 ? 175.615 183.119 143.888 1.00 135.28 312 CYS K C 1
ATOM 11966 O O . CYS I 5 312 ? 175.188 182.584 142.859 1.00 134.98 312 CYS K O 1
ATOM 11969 N N . GLU I 5 313 ? 176.415 184.182 143.893 1.00 136.78 313 GLU K N 1
ATOM 11970 C CA . GLU I 5 313 ? 176.976 184.775 142.684 1.00 134.55 313 GLU K CA 1
ATOM 11971 C C . GLU I 5 313 ? 178.271 184.039 142.358 1.00 128.82 313 GLU K C 1
ATOM 11972 O O . GLU I 5 313 ? 179.210 184.070 143.152 1.00 134.94 313 GLU K O 1
ATOM 11978 N N . VAL I 5 314 ? 178.318 183.389 141.196 1.00 124.21 314 VAL K N 1
ATOM 11979 C CA . VAL I 5 314 ? 179.484 182.604 140.775 1.00 121.49 314 VAL K CA 1
ATOM 11980 C C . VAL I 5 314 ? 180.436 183.476 139.960 1.00 121.38 314 VAL K C 1
ATOM 11981 O O . VAL I 5 314 ? 180.001 184.203 139.064 1.00 133.08 314 VAL K O 1
ATOM 11985 N N . ARG I 5 315 ? 181.730 183.390 140.274 1.00 116.27 315 ARG K N 1
ATOM 11986 C CA . ARG I 5 315 ? 182.772 184.165 139.598 1.00 118.16 315 ARG K CA 1
ATOM 11987 C C . ARG I 5 315 ? 183.881 183.242 139.113 1.00 121.78 315 ARG K C 1
ATOM 11988 O O . ARG I 5 315 ? 184.686 182.761 139.911 1.00 127.24 315 ARG K O 1
ATOM 11996 N N . ALA I 5 316 ? 183.915 182.991 137.805 1.00 128.17 316 ALA K N 1
ATOM 11997 C CA . ALA I 5 316 ? 184.947 182.146 137.205 1.00 130.22 316 ALA K CA 1
ATOM 11998 C C . ALA I 5 316 ? 186.255 182.923 137.076 1.00 131.32 316 ALA K C 1
ATOM 11999 O O . ALA I 5 316 ? 186.263 184.059 136.596 1.00 128.50 316 ALA K O 1
ATOM 12001 N N . THR I 5 317 ? 187.347 182.305 137.524 1.00 136.12 317 THR K N 1
ATOM 12002 C CA . THR I 5 317 ? 188.693 182.874 137.412 1.00 141.70 317 THR K CA 1
ATOM 12003 C C . THR I 5 317 ? 189.487 182.301 136.226 1.00 143.22 317 THR K C 1
ATOM 12004 O O . THR I 5 317 ? 190.598 182.759 135.951 1.00 138.75 317 THR K O 1
ATOM 12008 N N . PHE I 5 318 ? 188.914 181.310 135.537 1.00 148.20 318 PHE K N 1
ATOM 12009 C CA . PHE I 5 318 ? 189.562 180.623 134.416 1.00 154.39 318 PHE K CA 1
ATOM 12010 C C . PHE I 5 318 ? 188.516 180.391 133.324 1.00 166.97 318 PHE K C 1
ATOM 12011 O O . PHE I 5 318 ? 187.552 179.649 133.533 1.00 165.46 318 PHE K O 1
ATOM 12019 N N . ALA I 5 319 ? 188.701 181.046 132.174 1.00 180.49 319 ALA K N 1
ATOM 12020 C CA . ALA I 5 319 ? 187.716 181.035 131.086 1.00 186.06 319 ALA K CA 1
ATOM 12021 C C . ALA I 5 319 ? 188.392 180.823 129.729 1.00 190.17 319 ALA K C 1
ATOM 12022 O O . ALA I 5 319 ? 189.152 181.679 129.268 1.00 183.90 319 ALA K O 1
ATOM 12024 N N . LYS I 5 320 ? 188.096 179.681 129.104 1.00 195.63 320 LYS K N 1
ATOM 12025 C CA . LYS I 5 320 ? 188.686 179.271 127.821 1.00 202.35 320 LYS K CA 1
ATOM 12026 C C . LYS I 5 320 ? 190.219 179.239 127.886 1.00 199.60 320 LYS K C 1
ATOM 12027 O O . LYS I 5 320 ? 190.911 179.917 127.123 1.00 198.34 320 LYS K O 1
ATOM 12033 N N . LYS I 5 321 ? 190.706 178.425 128.823 1.00 195.37 321 LYS K N 1
ATOM 12034 C CA . LYS I 5 321 ? 192.133 178.268 129.168 1.00 194.06 321 LYS K CA 1
ATOM 12035 C C . LYS I 5 321 ? 192.943 179.574 129.312 1.00 188.36 321 LYS K C 1
ATOM 12036 O O . LYS I 5 321 ? 194.078 179.676 128.833 1.00 187.01 321 LYS K O 1
ATOM 12042 N N . GLN I 5 322 ? 192.354 180.554 130.001 1.00 183.59 322 GLN K N 1
ATOM 12043 C CA . GLN I 5 322 ? 193.008 181.844 130.264 1.00 179.70 322 GLN K CA 1
ATOM 12044 C C . GLN I 5 322 ? 192.549 182.437 131.604 1.00 172.41 322 GLN K C 1
ATOM 12045 O O . GLN I 5 322 ? 191.350 182.621 131.825 1.00 162.98 322 GLN K O 1
ATOM 12051 N N . GLY I 5 323 ? 193.515 182.736 132.480 1.00 168.07 323 GLY K N 1
ATOM 12052 C CA . GLY I 5 323 ? 193.258 183.293 133.819 1.00 165.54 323 GLY K CA 1
ATOM 12053 C C . GLY I 5 323 ? 193.943 182.502 134.925 1.00 169.22 323 GLY K C 1
ATOM 12054 O O . GLY I 5 323 ? 194.898 181.762 134.669 1.00 174.95 323 GLY K O 1
ATOM 12055 N N . GLN I 5 324 ? 193.445 182.651 136.154 1.00 158.93 324 GLN K N 1
ATOM 12056 C CA . GLN I 5 324 ? 193.991 181.949 137.326 1.00 148.45 324 GLN K CA 1
ATOM 12057 C C . GLN I 5 324 ? 193.418 180.530 137.445 1.00 137.54 324 GLN K C 1
ATOM 12058 O O . GLN I 5 324 ? 192.232 180.357 137.734 1.00 137.31 324 GLN K O 1
ATOM 12064 N N . SER I 5 325 ? 194.269 179.527 137.231 1.00 137.53 325 SER K N 1
ATOM 12065 C CA . SER I 5 325 ? 193.871 178.113 137.298 1.00 137.69 325 SER K CA 1
ATOM 12066 C C . SER I 5 325 ? 194.079 177.526 138.693 1.00 135.77 325 SER K C 1
ATOM 12067 O O . SER I 5 325 ? 194.788 178.101 139.523 1.00 136.50 325 SER K O 1
ATOM 12070 N N . GLY I 5 326 ? 193.450 176.376 138.930 1.00 130.77 326 GLY K N 1
ATOM 12071 C CA . GLY I 5 326 ? 193.622 175.610 140.169 1.00 127.70 326 GLY K CA 1
ATOM 12072 C C . GLY I 5 326 ? 192.615 175.927 141.262 1.00 124.77 326 GLY K C 1
ATOM 12073 O O . GLY I 5 326 ? 191.773 176.817 141.115 1.00 124.88 326 GLY K O 1
ATOM 12074 N N . ILE I 5 327 ? 192.714 175.178 142.360 1.00 121.33 327 ILE K N 1
ATOM 12075 C CA . ILE I 5 327 ? 191.871 175.373 143.542 1.00 120.47 327 ILE K CA 1
ATOM 12076 C C . ILE I 5 327 ? 192.275 176.657 144.261 1.00 120.30 327 ILE K C 1
ATOM 12077 O O . ILE I 5 327 ? 193.421 176.783 144.691 1.00 128.45 327 ILE K O 1
ATOM 12082 N N . ILE I 5 328 ? 191.330 177.585 144.407 1.00 114.31 328 ILE K N 1
ATOM 12083 C CA . ILE I 5 328 ? 191.582 178.848 145.104 1.00 113.11 328 ILE K CA 1
ATOM 12084 C C . ILE I 5 328 ? 191.593 178.599 146.616 1.00 113.55 328 ILE K C 1
ATOM 12085 O O . ILE I 5 328 ? 190.551 178.362 147.233 1.00 114.42 328 ILE K O 1
ATOM 12090 N N . SER I 5 329 ? 192.793 178.675 147.189 1.00 113.44 329 SER K N 1
ATOM 12091 C CA . SER I 5 329 ? 193.085 178.199 148.539 1.00 114.97 329 SER K CA 1
ATOM 12092 C C . SER I 5 329 ? 192.985 179.257 149.636 1.00 118.15 329 SER K C 1
ATOM 12093 O O . SER I 5 329 ? 193.028 178.907 150.822 1.00 124.07 329 SER K O 1
ATOM 12096 N N . CYS I 5 330 ? 192.875 180.531 149.257 1.00 109.90 330 CYS K N 1
ATOM 12097 C CA . CYS I 5 330 ? 192.797 181.622 150.228 1.00 109.64 330 CYS K CA 1
ATOM 12098 C C . CYS I 5 330 ? 192.321 182.915 149.583 1.00 111.37 330 CYS K C 1
ATOM 12099 O O . CYS I 5 330 ? 192.728 183.234 148.470 1.00 117.94 330 CYS K O 1
ATOM 12102 N N . ILE I 5 331 ? 191.458 183.644 150.290 1.00 112.78 331 ILE K N 1
ATOM 12103 C CA . ILE I 5 331 ? 191.000 184.969 149.877 1.00 111.38 331 ILE K CA 1
ATOM 12104 C C . ILE I 5 331 ? 191.300 185.958 150.999 1.00 110.13 331 ILE K C 1
ATOM 12105 O O . ILE I 5 331 ? 191.222 185.609 152.178 1.00 117.58 331 ILE K O 1
ATOM 12110 N N . ALA I 5 332 ? 191.642 187.187 150.622 1.00 110.83 332 ALA K N 1
ATOM 12111 C CA . ALA I 5 332 ? 191.877 188.267 151.579 1.00 115.75 332 ALA K CA 1
ATOM 12112 C C . ALA I 5 332 ? 191.543 189.613 150.949 1.00 115.31 332 ALA K C 1
ATOM 12113 O O . ALA I 5 332 ? 191.777 189.813 149.758 1.00 117.84 332 ALA K O 1
ATOM 12115 N N . PHE I 5 333 ? 191.003 190.525 151.755 1.00 117.04 333 PHE K N 1
ATOM 12116 C CA . PHE I 5 333 ? 190.562 191.842 151.288 1.00 123.55 333 PHE K CA 1
ATOM 12117 C C . PHE I 5 333 ? 191.525 192.941 151.724 1.00 125.40 333 PHE K C 1
ATOM 12118 O O . PHE I 5 333 ? 192.097 192.877 152.812 1.00 128.81 333 PHE K O 1
ATOM 12126 N N . SER I 5 334 ? 191.692 193.948 150.869 1.00 133.30 334 SER K N 1
ATOM 12127 C CA . SER I 5 334 ? 192.513 195.114 151.194 1.00 143.64 334 SER K CA 1
ATOM 12128 C C . SER I 5 334 ? 191.756 196.000 152.190 1.00 145.53 334 SER K C 1
ATOM 12129 O O . SER I 5 334 ? 190.598 196.338 151.938 1.00 143.88 334 SER K O 1
ATOM 12132 N N . PRO I 5 335 ? 192.390 196.359 153.328 1.00 155.23 335 PRO K N 1
ATOM 12133 C CA . PRO I 5 335 ? 191.754 197.274 154.289 1.00 159.19 335 PRO K CA 1
ATOM 12134 C C . PRO I 5 335 ? 191.353 198.641 153.719 1.00 160.30 335 PRO K C 1
ATOM 12135 O O . PRO I 5 335 ? 190.324 199.187 154.122 1.00 155.22 335 PRO K O 1
ATOM 12139 N N . ALA I 5 336 ? 192.157 199.172 152.795 1.00 166.06 336 ALA K N 1
ATOM 12140 C CA . ALA I 5 336 ? 191.918 200.489 152.192 1.00 172.02 336 ALA K CA 1
ATOM 12141 C C . ALA I 5 336 ? 191.216 200.406 150.833 1.00 169.65 336 ALA K C 1
ATOM 12142 O O . ALA I 5 336 ? 190.209 201.082 150.610 1.00 168.61 336 ALA K O 1
ATOM 12144 N N . GLN I 5 337 ? 191.749 199.576 149.936 1.00 166.94 337 GLN K N 1
ATOM 12145 C CA . GLN I 5 337 ? 191.268 199.511 148.544 1.00 169.74 337 GLN K CA 1
ATOM 12146 C C . GLN I 5 337 ? 189.982 198.669 148.400 1.00 168.43 337 GLN K C 1
ATOM 12147 O O . GLN I 5 337 ? 189.672 197.871 149.275 1.00 172.30 337 GLN K O 1
ATOM 12153 N N . PRO I 5 338 ? 189.238 198.823 147.279 1.00 166.39 338 PRO K N 1
ATOM 12154 C CA . PRO I 5 338 ? 188.037 198.033 147.014 1.00 165.80 338 PRO K CA 1
ATOM 12155 C C . PRO I 5 338 ? 188.366 196.779 146.199 1.00 157.56 338 PRO K C 1
ATOM 12156 O O . PRO I 5 338 ? 187.847 196.633 145.097 1.00 164.57 338 PRO K O 1
ATOM 12160 N N . LEU I 5 339 ? 189.221 195.904 146.734 1.00 145.32 339 LEU K N 1
ATOM 12161 C CA . LEU I 5 339 ? 189.658 194.684 146.032 1.00 139.84 339 LEU K CA 1
ATOM 12162 C C . LEU I 5 339 ? 189.900 193.512 146.979 1.00 129.41 339 LEU K C 1
ATOM 12163 O O . LEU I 5 339 ? 189.925 193.678 148.202 1.00 126.03 339 LEU K O 1
ATOM 12168 N N . TYR I 5 340 ? 190.077 192.329 146.390 1.00 124.91 340 TYR K N 1
ATOM 12169 C CA . TYR I 5 340 ? 190.484 191.125 147.121 1.00 120.77 340 TYR K CA 1
ATOM 12170 C C . TYR I 5 340 ? 191.490 190.304 146.320 1.00 116.03 340 TYR K C 1
ATOM 12171 O O . TYR I 5 340 ? 191.491 190.341 145.088 1.00 117.31 340 TYR K O 1
ATOM 12180 N N . ALA I 5 341 ? 192.335 189.563 147.037 1.00 114.51 341 ALA K N 1
ATOM 12181 C CA . ALA I 5 341 ? 193.403 188.760 146.440 1.00 114.48 341 ALA K CA 1
ATOM 12182 C C . ALA I 5 341 ? 193.130 187.271 146.642 1.00 110.75 341 ALA K C 1
ATOM 12183 O O . ALA I 5 341 ? 192.918 186.840 147.772 1.00 114.79 341 ALA K O 1
ATOM 12185 N N . CYS I 5 342 ? 193.146 186.499 145.554 1.00 107.60 342 CYS K N 1
ATOM 12186 C CA . CYS I 5 342 ? 192.969 185.042 145.609 1.00 113.33 342 CYS K CA 1
ATOM 12187 C C . CYS I 5 342 ? 194.281 184.305 145.340 1.00 107.92 342 CYS K C 1
ATOM 12188 O O . CYS I 5 342 ? 194.915 184.519 144.308 1.00 106.50 342 CYS K O 1
ATOM 12191 N N . GLY I 5 343 ? 194.676 183.444 146.274 1.00 110.77 343 GLY K N 1
ATOM 12192 C CA . GLY I 5 343 ? 195.789 182.515 146.071 1.00 116.36 343 GLY K CA 1
ATOM 12193 C C . GLY I 5 343 ? 195.261 181.156 145.651 1.00 114.46 343 GLY K C 1
ATOM 12194 O O . GLY I 5 343 ? 194.162 180.768 146.051 1.00 116.55 343 GLY K O 1
ATOM 12195 N N . SER I 5 344 ? 196.042 180.438 144.847 1.00 108.50 344 SER K N 1
ATOM 12196 C CA . SER I 5 344 ? 195.639 179.134 144.321 1.00 109.56 344 SER K CA 1
ATOM 12197 C C . SER I 5 344 ? 196.714 178.079 144.550 1.00 108.02 344 SER K C 1
ATOM 12198 O O . SER I 5 344 ? 197.889 178.406 144.733 1.00 105.96 344 SER K O 1
ATOM 12201 N N . TYR I 5 345 ? 196.296 176.813 144.550 1.00 113.83 345 TYR K N 1
ATOM 12202 C CA . TYR I 5 345 ? 197.233 175.686 144.603 1.00 116.36 345 TYR K CA 1
ATOM 12203 C C . TYR I 5 345 ? 197.956 175.514 143.264 1.00 123.78 345 TYR K C 1
ATOM 12204 O O . TYR I 5 345 ? 199.055 174.959 143.220 1.00 125.24 345 TYR K O 1
ATOM 12213 N N . GLY I 5 346 ? 197.334 175.981 142.180 1.00 130.15 346 GLY K N 1
ATOM 12214 C CA . GLY I 5 346 ? 198.071 176.351 140.971 1.00 133.19 346 GLY K CA 1
ATOM 12215 C C . GLY I 5 346 ? 198.877 177.588 141.329 1.00 135.13 346 GLY K C 1
ATOM 12216 O O . GLY I 5 346 ? 198.327 178.540 141.877 1.00 146.36 346 GLY K O 1
ATOM 12217 N N . ARG I 5 347 ? 200.164 177.592 140.995 1.00 133.30 347 ARG K N 1
ATOM 12218 C CA . ARG I 5 347 ? 201.151 178.521 141.594 1.00 135.33 347 ARG K CA 1
ATOM 12219 C C . ARG I 5 347 ? 200.741 180.013 141.758 1.00 130.16 347 ARG K C 1
ATOM 12220 O O . ARG I 5 347 ? 201.178 180.653 142.710 1.00 127.46 347 ARG K O 1
ATOM 12228 N N . SER I 5 348 ? 199.892 180.540 140.874 1.00 135.06 348 SER K N 1
ATOM 12229 C CA . SER I 5 348 ? 199.643 181.991 140.768 1.00 146.07 348 SER K CA 1
ATOM 12230 C C . SER I 5 348 ? 198.763 182.678 141.839 1.00 142.02 348 SER K C 1
ATOM 12231 O O . SER I 5 348 ? 197.950 182.032 142.503 1.00 145.71 348 SER K O 1
ATOM 12234 N N . LEU I 5 349 ? 198.960 183.997 141.977 1.00 137.46 349 LEU K N 1
ATOM 12235 C CA . LEU I 5 349 ? 198.072 184.903 142.731 1.00 137.48 349 LEU K CA 1
ATOM 12236 C C . LEU I 5 349 ? 197.248 185.727 141.753 1.00 137.17 349 LEU K C 1
ATOM 12237 O O . LEU I 5 349 ? 197.750 186.109 140.695 1.00 145.79 349 LEU K O 1
ATOM 12242 N N . GLY I 5 350 ? 196.009 186.037 142.129 1.00 135.41 350 GLY K N 1
ATOM 12243 C CA . GLY I 5 350 ? 195.142 186.928 141.351 1.00 128.18 350 GLY K CA 1
ATOM 12244 C C . GLY I 5 350 ? 194.555 188.027 142.216 1.00 124.67 350 GLY K C 1
ATOM 12245 O O . GLY I 5 350 ? 194.185 187.777 143.360 1.00 126.43 350 GLY K O 1
ATOM 12246 N N . LEU I 5 351 ? 194.489 189.244 141.671 1.00 128.27 351 LEU K N 1
ATOM 12247 C CA . LEU I 5 351 ? 193.774 190.366 142.293 1.00 124.79 351 LEU K CA 1
ATOM 12248 C C . LEU I 5 351 ? 192.480 190.613 141.528 1.00 119.24 351 LEU K C 1
ATOM 12249 O O . LEU I 5 351 ? 192.453 190.507 140.300 1.00 122.69 351 LEU K O 1
ATOM 12254 N N . TYR I 5 352 ? 191.412 190.928 142.259 1.00 121.78 352 TYR K N 1
ATOM 12255 C CA . TYR I 5 352 ? 190.076 191.116 141.680 1.00 127.04 352 TYR K CA 1
ATOM 12256 C C . TYR I 5 352 ? 189.351 192.277 142.363 1.00 132.30 352 TYR K C 1
ATOM 12257 O O . TYR I 5 352 ? 189.477 192.463 143.574 1.00 139.12 352 TYR K O 1
ATOM 12266 N N . ALA I 5 353 ? 188.589 193.045 141.585 1.00 135.13 353 ALA K N 1
ATOM 12267 C CA . ALA I 5 353 ? 187.758 194.122 142.129 1.00 140.31 353 ALA K CA 1
ATOM 12268 C C . ALA I 5 353 ? 186.559 193.533 142.871 1.00 136.20 353 ALA K C 1
ATOM 12269 O O . ALA I 5 353 ? 185.967 192.557 142.416 1.00 132.13 353 ALA K O 1
ATOM 12271 N N . TRP I 5 354 ? 186.207 194.136 144.007 1.00 135.96 354 TRP K N 1
ATOM 12272 C CA . TRP I 5 354 ? 185.164 193.608 144.897 1.00 142.04 354 TRP K CA 1
ATOM 12273 C C . TRP I 5 354 ? 183.781 193.616 144.232 1.00 148.66 354 TRP K C 1
ATOM 12274 O O . TRP I 5 354 ? 183.150 192.565 144.108 1.00 141.77 354 TRP K O 1
ATOM 12285 N N . ASP I 5 355 ? 183.333 194.788 143.787 1.00 161.45 355 ASP K N 1
ATOM 12286 C CA . ASP I 5 355 ? 181.968 194.950 143.248 1.00 167.43 355 ASP K CA 1
ATOM 12287 C C . ASP I 5 355 ? 181.643 194.080 142.014 1.00 163.92 355 ASP K C 1
ATOM 12288 O O . ASP I 5 355 ? 180.568 193.481 141.951 1.00 152.40 355 ASP K O 1
ATOM 12293 N N . ASP I 5 356 ? 182.572 194.006 141.059 1.00 169.31 356 ASP K N 1
ATOM 12294 C CA . ASP I 5 356 ? 182.361 193.284 139.793 1.00 175.33 356 ASP K CA 1
ATOM 12295 C C . ASP I 5 356 ? 182.997 191.889 139.743 1.00 171.99 356 ASP K C 1
ATOM 12296 O O . ASP I 5 356 ? 182.432 190.976 139.137 1.00 167.71 356 ASP K O 1
ATOM 12301 N N . GLY I 5 357 ? 184.159 191.727 140.372 1.00 168.22 357 GLY K N 1
ATOM 12302 C CA . GLY I 5 357 ? 184.955 190.508 140.230 1.00 164.47 357 GLY K CA 1
ATOM 12303 C C . GLY I 5 357 ? 185.778 190.490 138.952 1.00 158.75 357 GLY K C 1
ATOM 12304 O O . GLY I 5 357 ? 186.093 189.417 138.435 1.00 155.27 357 GLY K O 1
ATOM 12305 N N . SER I 5 358 ? 186.129 191.676 138.450 1.00 158.23 358 SER K N 1
ATOM 12306 C CA . SER I 5 358 ? 186.936 191.813 137.235 1.00 155.11 358 SER K CA 1
ATOM 12307 C C . SER I 5 358 ? 188.419 191.748 137.605 1.00 143.61 358 SER K C 1
ATOM 12308 O O . SER I 5 358 ? 188.818 192.346 138.607 1.00 139.82 358 SER K O 1
ATOM 12311 N N . PRO I 5 359 ? 189.242 191.023 136.812 1.00 141.10 359 PRO K N 1
ATOM 12312 C CA . PRO I 5 359 ? 190.666 190.913 137.167 1.00 143.81 359 PRO K CA 1
ATOM 12313 C C . PRO I 5 359 ? 191.437 192.235 137.084 1.00 144.85 359 PRO K C 1
ATOM 12314 O O . PRO I 5 359 ? 191.374 192.925 136.066 1.00 151.86 359 PRO K O 1
ATOM 12318 N N . LEU I 5 360 ? 192.140 192.571 138.164 1.00 149.55 360 LEU K N 1
ATOM 12319 C CA . LEU I 5 360 ? 193.026 193.735 138.217 1.00 156.38 360 LEU K CA 1
ATOM 12320 C C . LEU I 5 360 ? 194.462 193.354 137.843 1.00 159.48 360 LEU K C 1
ATOM 12321 O O . LEU I 5 360 ? 195.151 194.122 137.166 1.00 164.41 360 LEU K O 1
ATOM 12326 N N . ALA I 5 361 ? 194.909 192.180 138.292 1.00 158.67 361 ALA K N 1
ATOM 12327 C CA . ALA I 5 361 ? 196.242 191.665 137.957 1.00 164.01 361 ALA K CA 1
ATOM 12328 C C . ALA I 5 361 ? 196.342 190.150 138.158 1.00 161.32 361 ALA K C 1
ATOM 12329 O O . ALA I 5 361 ? 195.463 189.534 138.764 1.00 165.51 361 ALA K O 1
ATOM 12331 N N . LEU I 5 362 ? 197.420 189.571 137.631 1.00 159.33 362 LEU K N 1
ATOM 12332 C CA . LEU I 5 362 ? 197.750 188.154 137.825 1.00 161.09 362 LEU K CA 1
ATOM 12333 C C . LEU I 5 362 ? 199.258 188.040 138.053 1.00 162.06 362 LEU K C 1
ATOM 12334 O O . LEU I 5 362 ? 200.045 188.510 137.228 1.00 162.82 362 LEU K O 1
ATOM 12339 N N . LEU I 5 363 ? 199.646 187.414 139.166 1.00 161.80 363 LEU K N 1
ATOM 12340 C CA . LEU I 5 363 ? 201.029 187.438 139.658 1.00 160.98 363 LEU K CA 1
ATOM 12341 C C . LEU I 5 363 ? 201.586 186.027 139.855 1.00 156.59 363 LEU K C 1
ATOM 12342 O O . LEU I 5 363 ? 200.881 185.141 140.341 1.00 155.60 363 LEU K O 1
ATOM 12347 N N . GLY I 5 364 ? 202.853 185.838 139.485 1.00 158.71 364 GLY K N 1
ATOM 12348 C CA . GLY I 5 364 ? 203.540 184.551 139.622 1.00 161.60 364 GLY K CA 1
ATOM 12349 C C . GLY I 5 364 ? 204.300 184.471 140.934 1.00 163.41 364 GLY K C 1
ATOM 12350 O O . GLY I 5 364 ? 203.693 184.521 142.008 1.00 171.77 364 GLY K O 1
ATOM 12351 N N . GLY I 5 365 ? 205.624 184.334 140.848 1.00 155.42 365 GLY K N 1
ATOM 12352 C CA . GLY I 5 365 ? 206.499 184.350 142.022 1.00 149.93 365 GLY K CA 1
ATOM 12353 C C . GLY I 5 365 ? 206.702 182.993 142.674 1.00 148.55 365 GLY K C 1
ATOM 12354 O O . GLY I 5 365 ? 207.795 182.426 142.603 1.00 149.38 365 GLY K O 1
ATOM 12355 N N . HIS I 5 366 ? 205.650 182.477 143.308 1.00 143.76 366 HIS K N 1
ATOM 12356 C CA . HIS I 5 366 ? 205.756 181.277 144.148 1.00 143.38 366 HIS K CA 1
ATOM 12357 C C . HIS I 5 366 ? 206.030 179.991 143.362 1.00 146.78 366 HIS K C 1
ATOM 12358 O O . HIS I 5 366 ? 205.532 179.809 142.249 1.00 152.20 366 HIS K O 1
ATOM 12365 N N . GLN I 5 367 ? 206.824 179.113 143.975 1.00 147.03 367 GLN K N 1
ATOM 12366 C CA . GLN I 5 367 ? 207.246 177.835 143.388 1.00 149.79 367 GLN K CA 1
ATOM 12367 C C . GLN I 5 367 ? 206.416 176.640 143.884 1.00 142.60 367 GLN K C 1
ATOM 12368 O O . GLN I 5 367 ? 206.707 175.496 143.526 1.00 139.55 367 GLN K O 1
ATOM 12374 N N . GLY I 5 368 ? 205.398 176.907 144.706 1.00 137.02 368 GLY K N 1
ATOM 12375 C CA . GLY I 5 368 ? 204.462 175.883 145.182 1.00 131.97 368 GLY K CA 1
ATOM 12376 C C . GLY I 5 368 ? 203.053 176.442 145.285 1.00 128.05 368 GLY K C 1
ATOM 12377 O O . GLY I 5 368 ? 202.815 177.611 144.969 1.00 130.59 368 GLY K O 1
ATOM 12378 N N . GLY I 5 369 ? 202.118 175.604 145.722 1.00 124.59 369 GLY K N 1
ATOM 12379 C CA . GLY I 5 369 ? 200.727 176.014 145.888 1.00 123.25 369 GLY K CA 1
ATOM 12380 C C . GLY I 5 369 ? 200.576 176.996 147.035 1.00 115.40 369 GLY K C 1
ATOM 12381 O O . GLY I 5 369 ? 200.996 176.709 148.157 1.00 118.10 369 GLY K O 1
ATOM 12382 N N . ILE I 5 370 ? 199.977 178.150 146.751 1.00 110.58 370 ILE K N 1
ATOM 12383 C CA . ILE I 5 370 ? 199.834 179.224 147.741 1.00 113.70 370 ILE K CA 1
ATOM 12384 C C . ILE I 5 370 ? 198.806 178.811 148.790 1.00 111.56 370 ILE K C 1
ATOM 12385 O O . ILE I 5 370 ? 197.765 178.255 148.453 1.00 107.60 370 ILE K O 1
ATOM 12390 N N . THR I 5 371 ? 199.129 179.073 150.057 1.00 109.05 371 THR K N 1
ATOM 12391 C CA . THR I 5 371 ? 198.311 178.646 151.191 1.00 107.37 371 THR K CA 1
ATOM 12392 C C . THR I 5 371 ? 197.739 179.773 152.060 1.00 105.97 371 THR K C 1
ATOM 12393 O O . THR I 5 371 ? 196.738 179.551 152.744 1.00 112.26 371 THR K O 1
ATOM 12397 N N . HIS I 5 372 ? 198.350 180.960 152.056 1.00 103.73 372 HIS K N 1
ATOM 12398 C CA . HIS I 5 372 ? 197.896 182.055 152.925 1.00 107.86 372 HIS K CA 1
ATOM 12399 C C . HIS I 5 372 ? 198.195 183.445 152.358 1.00 110.32 372 HIS K C 1
ATOM 12400 O O . HIS I 5 372 ? 199.117 183.610 151.561 1.00 118.53 372 HIS K O 1
ATOM 12407 N N . LEU I 5 373 ? 197.390 184.427 152.767 1.00 114.42 373 LEU K N 1
ATOM 12408 C CA . LEU I 5 373 ? 197.548 185.828 152.369 1.00 120.98 373 LEU K CA 1
ATOM 12409 C C . LEU I 5 373 ? 197.280 186.772 153.544 1.00 121.80 373 LEU K C 1
ATOM 12410 O O . LEU I 5 373 ? 196.422 186.493 154.383 1.00 130.45 373 LEU K O 1
ATOM 12415 N N . CYS I 5 374 ? 198.013 187.884 153.594 1.00 122.04 374 CYS K N 1
ATOM 12416 C CA . CYS I 5 374 ? 197.779 188.948 154.580 1.00 128.71 374 CYS K CA 1
ATOM 12417 C C . CYS I 5 374 ? 198.036 190.318 153.969 1.00 130.33 374 CYS K C 1
ATOM 12418 O O . CYS I 5 374 ? 199.110 190.555 153.415 1.00 137.45 374 CYS K O 1
ATOM 12421 N N . PHE I 5 375 ? 197.052 191.208 154.079 1.00 130.75 375 PHE K N 1
ATOM 12422 C CA . PHE I 5 375 ? 197.225 192.607 153.689 1.00 137.20 375 PHE K CA 1
ATOM 12423 C C . PHE I 5 375 ? 197.761 193.416 154.869 1.00 138.53 375 PHE K C 1
ATOM 12424 O O . PHE I 5 375 ? 197.345 193.218 156.012 1.00 140.23 375 PHE K O 1
ATOM 12432 N N . HIS I 5 376 ? 198.685 194.327 154.573 1.00 147.36 376 HIS K N 1
ATOM 12433 C CA . HIS I 5 376 ? 199.237 195.254 155.560 1.00 154.09 376 HIS K CA 1
ATOM 12434 C C . HIS I 5 376 ? 198.183 196.341 155.835 1.00 163.43 376 HIS K C 1
ATOM 12435 O O . HIS I 5 376 ? 197.420 196.689 154.926 1.00 166.61 376 HIS K O 1
ATOM 12442 N N . PRO I 5 377 ? 198.120 196.879 157.077 1.00 172.51 377 PRO K N 1
ATOM 12443 C CA . PRO I 5 377 ? 197.153 197.965 157.363 1.00 175.41 377 PRO K CA 1
ATOM 12444 C C . PRO I 5 377 ? 197.317 199.271 156.556 1.00 173.37 377 PRO K C 1
ATOM 12445 O O . PRO I 5 377 ? 196.418 200.113 156.582 1.00 169.92 377 PRO K O 1
ATOM 12449 N N . ASP I 5 378 ? 198.452 199.436 155.873 1.00 179.87 378 ASP K N 1
ATOM 12450 C CA . ASP I 5 378 ? 198.641 200.490 154.869 1.00 186.94 378 ASP K CA 1
ATOM 12451 C C . ASP I 5 378 ? 197.612 200.381 153.743 1.00 186.32 378 ASP K C 1
ATOM 12452 O O . ASP I 5 378 ? 197.060 201.393 153.306 1.00 182.81 378 ASP K O 1
ATOM 12457 N N . GLY I 5 379 ? 197.372 199.152 153.280 1.00 187.35 379 GLY K N 1
ATOM 12458 C CA . GLY I 5 379 ? 196.485 198.886 152.141 1.00 190.27 379 GLY K CA 1
ATOM 12459 C C . GLY I 5 379 ? 197.238 198.601 150.851 1.00 189.75 379 GLY K C 1
ATOM 12460 O O . GLY I 5 379 ? 196.749 197.858 149.996 1.00 188.54 379 GLY K O 1
ATOM 12461 N N . ASN I 5 380 ? 198.427 199.190 150.713 1.00 186.13 380 ASN K N 1
ATOM 12462 C CA . ASN I 5 380 ? 199.271 199.009 149.532 1.00 182.41 380 ASN K CA 1
ATOM 12463 C C . ASN I 5 380 ? 199.957 197.645 149.534 1.00 177.54 380 ASN K C 1
ATOM 12464 O O . ASN I 5 380 ? 199.861 196.883 148.569 1.00 178.72 380 ASN K O 1
ATOM 12469 N N . ARG I 5 381 ? 200.637 197.353 150.639 1.00 167.66 381 ARG K N 1
ATOM 12470 C CA . ARG I 5 381 ? 201.519 196.188 150.768 1.00 159.69 381 ARG K CA 1
ATOM 12471 C C . ARG I 5 381 ? 200.760 194.939 151.229 1.00 146.86 381 ARG K C 1
ATOM 12472 O O . ARG I 5 381 ? 199.830 195.038 152.030 1.00 148.42 381 ARG K O 1
ATOM 12480 N N . PHE I 5 382 ? 201.150 193.776 150.703 1.00 144.07 382 PHE K N 1
ATOM 12481 C CA . PHE I 5 382 ? 200.629 192.480 151.174 1.00 146.83 382 PHE K CA 1
ATOM 12482 C C . PHE I 5 382 ? 201.661 191.360 151.047 1.00 137.56 382 PHE K C 1
ATOM 12483 O O . PHE I 5 382 ? 202.665 191.504 150.348 1.00 145.75 382 PHE K O 1
ATOM 12491 N N . PHE I 5 383 ? 201.393 190.252 151.735 1.00 131.41 383 PHE K N 1
ATOM 12492 C CA . PHE I 5 383 ? 202.326 189.126 151.839 1.00 127.26 383 PHE K CA 1
ATOM 12493 C C . PHE I 5 383 ? 201.632 187.812 151.497 1.00 119.58 383 PHE K C 1
ATOM 12494 O O . PHE I 5 383 ? 200.416 187.691 151.649 1.00 118.81 383 PHE K O 1
ATOM 12502 N N . SER I 5 384 ? 202.416 186.837 151.040 1.00 115.08 384 SER K N 1
ATOM 12503 C CA . SER I 5 384 ? 201.902 185.516 150.660 1.00 113.58 384 SER K CA 1
ATOM 12504 C C . SER I 5 384 ? 202.895 184.404 151.000 1.00 111.94 384 SER K C 1
ATOM 12505 O O . SER I 5 384 ? 204.101 184.643 151.074 1.00 116.50 384 SER K O 1
ATOM 12508 N N . GLY I 5 385 ? 202.368 183.195 151.202 1.00 104.86 385 GLY K N 1
ATOM 12509 C CA . GLY I 5 385 ? 203.170 182.007 151.512 1.00 104.29 385 GLY K CA 1
ATOM 12510 C C . GLY I 5 385 ? 202.594 180.757 150.868 1.00 106.44 385 GLY K C 1
ATOM 12511 O O . GLY I 5 385 ? 201.406 180.714 150.548 1.00 109.39 385 GLY K O 1
ATOM 12512 N N . ALA I 5 386 ? 203.437 179.739 150.693 1.00 108.59 386 ALA K N 1
ATOM 12513 C CA . ALA I 5 386 ? 203.065 178.526 149.954 1.00 113.08 386 ALA K CA 1
ATOM 12514 C C . ALA I 5 386 ? 203.552 177.237 150.613 1.00 113.44 386 ALA K C 1
ATOM 12515 O O . ALA I 5 386 ? 204.362 177.262 151.541 1.00 117.75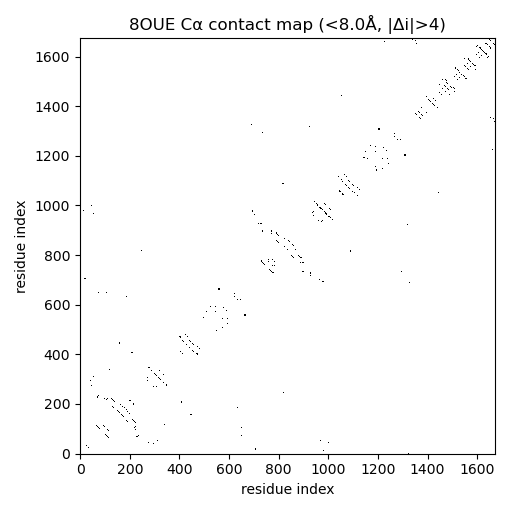 386 ALA K O 1
ATOM 12517 N N . ARG I 5 387 ? 203.037 176.119 150.106 1.00 113.62 387 ARG K N 1
ATOM 12518 C CA . ARG I 5 387 ? 203.400 174.777 150.576 1.00 117.76 387 ARG K CA 1
ATOM 12519 C C . ARG I 5 387 ? 204.593 174.215 149.797 1.00 118.95 387 ARG K C 1
ATOM 12520 O O . ARG I 5 387 ? 204.699 174.417 148.587 1.00 120.07 387 ARG K O 1
ATOM 12528 N N . LYS I 5 388 ? 205.470 173.497 150.504 1.00 126.81 388 LYS K N 1
ATOM 12529 C CA . LYS I 5 388 ? 206.758 173.015 149.967 1.00 131.99 388 LYS K CA 1
ATOM 12530 C C . LYS I 5 388 ? 207.498 174.112 149.191 1.00 133.85 388 LYS K C 1
ATOM 12531 O O . LYS I 5 388 ? 207.898 173.932 148.037 1.00 135.05 388 LYS K O 1
ATOM 12537 N N . ASP I 5 389 ? 207.654 175.253 149.858 1.00 136.93 389 ASP K N 1
ATOM 12538 C CA . ASP I 5 389 ? 208.247 176.449 149.269 1.00 148.44 389 ASP K CA 1
ATOM 12539 C C . ASP I 5 389 ? 208.910 177.271 150.371 1.00 151.38 389 ASP K C 1
ATOM 12540 O O . ASP I 5 389 ? 208.263 177.626 151.357 1.00 159.39 389 ASP K O 1
ATOM 12545 N N . ALA I 5 390 ? 210.188 177.587 150.181 1.00 151.25 390 ALA K N 1
ATOM 12546 C CA . ALA I 5 390 ? 211.005 178.211 151.223 1.00 149.33 390 ALA K CA 1
ATOM 12547 C C . ALA I 5 390 ? 210.724 179.698 151.460 1.00 145.70 390 ALA K C 1
ATOM 12548 O O . ALA I 5 390 ? 210.950 180.190 152.564 1.00 144.01 390 ALA K O 1
ATOM 12550 N N . GLU I 5 391 ? 210.236 180.412 150.443 1.00 152.43 391 GLU K N 1
ATOM 12551 C CA . GLU I 5 391 ? 210.115 181.881 150.526 1.00 156.60 391 GLU K CA 1
ATOM 12552 C C . GLU I 5 391 ? 208.705 182.391 150.861 1.00 148.88 391 GLU K C 1
ATOM 12553 O O . GLU I 5 391 ? 207.701 181.871 150.368 1.00 150.74 391 GLU K O 1
ATOM 12559 N N . LEU I 5 392 ? 208.673 183.412 151.716 1.00 141.13 392 LEU K N 1
ATOM 12560 C CA . LEU I 5 392 ? 207.482 184.187 152.039 1.00 137.57 392 LEU K CA 1
ATOM 12561 C C . LEU I 5 392 ? 207.619 185.501 151.274 1.00 135.03 392 LEU K C 1
ATOM 12562 O O . LEU I 5 392 ? 208.474 186.326 151.606 1.00 144.60 392 LEU K O 1
ATOM 12567 N N . LEU I 5 393 ? 206.790 185.690 150.249 1.00 131.62 393 LEU K N 1
ATOM 12568 C CA . LEU I 5 393 ? 206.966 186.797 149.309 1.00 131.70 393 LEU K CA 1
ATOM 12569 C C . LEU I 5 393 ? 206.208 188.051 149.728 1.00 140.06 393 LEU K C 1
ATOM 12570 O O . LEU I 5 393 ? 205.025 187.986 150.060 1.00 140.73 393 LEU K O 1
ATOM 12575 N N . CYS I 5 394 ? 206.910 189.187 149.700 1.00 145.14 394 CYS K N 1
ATOM 12576 C CA . CYS I 5 394 ? 206.330 190.499 149.969 1.00 144.32 394 CYS K CA 1
ATOM 12577 C C . CYS I 5 394 ? 205.940 191.146 148.645 1.00 141.82 394 CYS K C 1
ATOM 12578 O O . CYS I 5 394 ? 206.712 191.109 147.685 1.00 148.18 394 CYS K O 1
ATOM 12581 N N . TRP I 5 395 ? 204.745 191.733 148.603 1.00 143.34 395 TRP K N 1
ATOM 12582 C CA . TRP I 5 395 ? 204.215 192.374 147.399 1.00 148.13 395 TRP K CA 1
ATOM 12583 C C . TRP I 5 395 ? 203.834 193.816 147.690 1.00 153.48 395 TRP K C 1
ATOM 12584 O O . TRP I 5 395 ? 203.868 194.263 148.837 1.00 156.14 395 TRP K O 1
ATOM 12595 N N . ASP I 5 396 ? 203.479 194.534 146.630 1.00 161.86 396 ASP K N 1
ATOM 12596 C CA . ASP I 5 396 ? 202.979 195.897 146.732 1.00 172.04 396 ASP K CA 1
ATOM 12597 C C . ASP I 5 396 ? 202.014 196.143 145.572 1.00 178.10 396 ASP K C 1
ATOM 12598 O O . ASP I 5 396 ? 202.295 195.764 144.432 1.00 176.06 396 ASP K O 1
ATOM 12603 N N . LEU I 5 397 ? 200.877 196.765 145.879 1.00 189.72 397 LEU K N 1
ATOM 12604 C CA . LEU I 5 397 ? 199.853 197.083 144.877 1.00 200.52 397 LEU K CA 1
ATOM 12605 C C . LEU I 5 397 ? 200.352 198.138 143.878 1.00 205.15 397 LEU K C 1
ATOM 12606 O O . LEU I 5 397 ? 199.927 198.151 142.720 1.00 202.57 397 LEU K O 1
ATOM 12611 N N . ARG I 5 398 ? 201.249 199.009 144.342 1.00 204.87 398 ARG K N 1
ATOM 12612 C CA . ARG I 5 398 ? 202.004 199.918 143.476 1.00 207.89 398 ARG K CA 1
ATOM 12613 C C . ARG I 5 398 ? 203.267 199.168 143.058 1.00 207.43 398 ARG K C 1
ATOM 12614 O O . ARG I 5 398 ? 203.769 198.344 143.824 1.00 209.65 398 ARG K O 1
ATOM 12622 N N . GLN I 5 399 ? 203.780 199.456 141.861 1.00 209.36 399 GLN K N 1
ATOM 12623 C CA . GLN I 5 399 ? 204.962 198.764 141.312 1.00 210.63 399 GLN K CA 1
ATOM 12624 C C . GLN I 5 399 ? 204.703 197.248 141.213 1.00 204.20 399 GLN K C 1
ATOM 12625 O O . GLN I 5 399 ? 205.534 196.424 141.606 1.00 195.62 399 GLN K O 1
ATOM 12631 N N . SER I 5 400 ? 203.532 196.905 140.676 1.00 202.34 400 SER K N 1
ATOM 12632 C CA . SER I 5 400 ? 203.029 195.528 140.677 1.00 200.71 400 SER K CA 1
ATOM 12633 C C . SER I 5 400 ? 203.635 194.681 139.557 1.00 195.96 400 SER K C 1
ATOM 12634 O O . SER I 5 400 ? 204.350 195.194 138.692 1.00 192.58 400 SER K O 1
ATOM 12637 N N . GLY I 5 401 ? 203.346 193.380 139.600 1.00 192.86 401 GLY K N 1
ATOM 12638 C CA . GLY I 5 401 ? 203.813 192.414 138.596 1.00 190.22 401 GLY K CA 1
ATOM 12639 C C . GLY I 5 401 ? 204.939 191.505 139.067 1.00 186.59 401 GLY K C 1
ATOM 12640 O O . GLY I 5 401 ? 205.093 190.395 138.552 1.00 184.81 401 GLY K O 1
ATOM 12641 N N . TYR I 5 402 ? 205.721 191.976 140.040 1.00 184.64 402 TYR K N 1
ATOM 12642 C CA . TYR I 5 402 ? 206.899 191.267 140.538 1.00 187.04 402 TYR K CA 1
ATOM 12643 C C . TYR I 5 402 ? 207.030 191.523 142.048 1.00 180.72 402 TYR K C 1
ATOM 12644 O O . TYR I 5 402 ? 206.856 192.663 142.486 1.00 177.51 402 TYR K O 1
ATOM 12653 N N . PRO I 5 403 ? 207.331 190.473 142.849 1.00 172.25 403 PRO K N 1
ATOM 12654 C CA . PRO I 5 403 ? 207.427 190.661 144.303 1.00 166.37 403 PRO K CA 1
ATOM 12655 C C . PRO I 5 403 ? 208.653 191.478 144.714 1.00 163.46 403 PRO K C 1
ATOM 12656 O O . PRO I 5 403 ? 209.750 191.237 144.205 1.00 159.95 403 PRO K O 1
ATOM 12660 N N . LEU I 5 404 ? 208.459 192.426 145.631 1.00 166.92 404 LEU K N 1
ATOM 12661 C CA . LEU I 5 404 ? 209.527 193.343 146.042 1.00 172.83 404 LEU K CA 1
ATOM 12662 C C . LEU I 5 404 ? 210.645 192.649 146.822 1.00 171.12 404 LEU K C 1
ATOM 12663 O O . LEU I 5 404 ? 211.824 192.886 146.549 1.00 174.80 404 LEU K O 1
ATOM 12668 N N . TRP I 5 405 ? 210.274 191.803 147.785 1.00 168.58 405 TRP K N 1
ATOM 12669 C CA . TRP I 5 405 ? 211.245 191.084 148.625 1.00 166.35 405 TRP K CA 1
ATOM 12670 C C . TRP I 5 405 ? 210.865 189.616 148.817 1.00 156.48 405 TRP K C 1
ATOM 12671 O O . TRP I 5 405 ? 209.748 189.203 148.497 1.00 154.46 405 TRP K O 1
ATOM 12682 N N . SER I 5 406 ? 211.817 188.844 149.341 1.00 152.77 406 SER K N 1
ATOM 12683 C CA . SER I 5 406 ? 211.630 187.423 149.650 1.00 154.59 406 SER K CA 1
ATOM 12684 C C . SER I 5 406 ? 212.217 187.115 151.027 1.00 156.41 406 SER K C 1
ATOM 12685 O O . SER I 5 406 ? 213.388 187.407 151.282 1.00 162.12 406 SER K O 1
ATOM 12688 N N . LEU I 5 407 ? 211.398 186.526 151.901 1.00 152.67 407 LEU K N 1
ATOM 12689 C CA . LEU I 5 407 ? 211.781 186.206 153.282 1.00 148.58 407 LEU K CA 1
ATOM 12690 C C . LEU I 5 407 ? 211.831 184.687 153.447 1.00 145.12 407 LEU K C 1
ATOM 12691 O O . LEU I 5 407 ? 210.849 184.006 153.159 1.00 151.19 407 LEU K O 1
ATOM 12696 N N . GLY I 5 408 ? 212.958 184.166 153.926 1.00 142.81 408 GLY K N 1
ATOM 12697 C CA . GLY I 5 408 ? 213.161 182.720 154.044 1.00 140.38 408 GLY K CA 1
ATOM 12698 C C . GLY I 5 408 ? 212.498 182.088 155.258 1.00 139.05 408 GLY K C 1
ATOM 12699 O O . GLY I 5 408 ? 212.532 182.652 156.351 1.00 137.80 408 GLY K O 1
ATOM 12700 N N . ARG I 5 409 ? 211.899 180.913 155.057 1.00 142.21 409 ARG K N 1
ATOM 12701 C CA . ARG I 5 409 ? 211.348 180.095 156.147 1.00 140.86 409 ARG K CA 1
ATOM 12702 C C . ARG I 5 409 ? 211.311 178.615 155.740 1.00 136.34 409 ARG K C 1
ATOM 12703 O O . ARG I 5 409 ? 211.039 178.300 154.585 1.00 130.99 409 ARG K O 1
ATOM 12711 N N . GLU I 5 410 ? 211.588 177.712 156.678 1.00 142.18 410 GLU K N 1
ATOM 12712 C CA . GLU I 5 410 ? 211.609 176.277 156.364 1.00 148.79 410 GLU K CA 1
ATOM 12713 C C . GLU I 5 410 ? 210.189 175.703 156.287 1.00 143.55 410 GLU K C 1
ATOM 12714 O O . GLU I 5 410 ? 209.525 175.536 157.311 1.00 141.36 410 GLU K O 1
ATOM 12720 N N . VAL I 5 411 ? 209.740 175.415 155.063 1.00 140.19 411 VAL K N 1
ATOM 12721 C CA . VAL I 5 411 ? 208.466 174.731 154.812 1.00 135.18 411 VAL K CA 1
ATOM 12722 C C . VAL I 5 411 ? 208.736 173.534 153.895 1.00 130.10 411 VAL K C 1
ATOM 12723 O O . VAL I 5 411 ? 209.011 173.708 152.705 1.00 132.94 411 VAL K O 1
ATOM 12727 N N . THR I 5 412 ? 208.662 172.329 154.463 1.00 128.00 412 THR K N 1
ATOM 12728 C CA . THR I 5 412 ? 209.017 171.087 153.769 1.00 125.98 412 THR K CA 1
ATOM 12729 C C . THR I 5 412 ? 207.863 170.070 153.698 1.00 122.45 412 THR K C 1
ATOM 12730 O O . THR I 5 412 ? 208.086 168.894 153.395 1.00 127.24 412 THR K O 1
ATOM 12734 N N . THR I 5 413 ? 206.638 170.530 153.959 1.00 117.29 413 THR K N 1
ATOM 12735 C CA . THR I 5 413 ? 205.441 169.692 153.904 1.00 116.79 413 THR K CA 1
ATOM 12736 C C . THR I 5 413 ? 204.358 170.382 153.085 1.00 113.13 413 THR K C 1
ATOM 12737 O O . THR I 5 413 ? 204.455 171.575 152.794 1.00 113.24 413 THR K O 1
ATOM 12741 N N . ASN I 5 414 ? 203.323 169.625 152.727 1.00 116.32 414 ASN K N 1
ATOM 12742 C CA . ASN I 5 414 ? 202.159 170.161 152.016 1.00 117.24 414 ASN K CA 1
ATOM 12743 C C . ASN I 5 414 ? 201.139 170.736 153.006 1.00 118.44 414 ASN K C 1
ATOM 12744 O O . ASN I 5 414 ? 199.983 170.309 153.046 1.00 124.67 414 ASN K O 1
ATOM 12749 N N . GLN I 5 415 ? 201.573 171.728 153.781 1.00 117.73 415 GLN K N 1
ATOM 12750 C CA . GLN I 5 415 ? 200.789 172.279 154.886 1.00 114.18 415 GLN K CA 1
ATOM 12751 C C . GLN I 5 415 ? 200.538 173.766 154.706 1.00 112.71 415 GLN K C 1
ATOM 12752 O O . GLN I 5 415 ? 201.316 174.471 154.058 1.00 119.46 415 GLN K O 1
ATOM 12758 N N . ARG I 5 416 ? 199.445 174.226 155.305 1.00 111.03 416 ARG K N 1
ATOM 12759 C CA . ARG I 5 416 ? 199.149 175.640 155.421 1.00 111.72 416 ARG K CA 1
ATOM 12760 C C . ARG I 5 416 ? 199.871 176.150 156.665 1.00 108.98 416 ARG K C 1
ATOM 12761 O O . ARG I 5 416 ? 199.334 176.102 157.773 1.00 114.81 416 ARG K O 1
ATOM 12769 N N . ILE I 5 417 ? 201.106 176.606 156.471 1.00 111.88 417 ILE K N 1
ATOM 12770 C CA . ILE I 5 417 ? 201.895 177.211 157.543 1.00 112.18 417 ILE K CA 1
ATOM 12771 C C . ILE I 5 417 ? 201.536 178.696 157.598 1.00 104.21 417 ILE K C 1
ATOM 12772 O O . ILE I 5 417 ? 201.908 179.465 156.714 1.00 106.70 417 ILE K O 1
ATOM 12777 N N . TYR I 5 418 ? 200.806 179.075 158.643 1.00 99.71 418 TYR K N 1
ATOM 12778 C CA . TYR I 5 418 ? 200.284 180.428 158.781 1.00 101.49 418 TYR K CA 1
ATOM 12779 C C . TYR I 5 418 ? 201.363 181.452 159.109 1.00 103.30 418 TYR K C 1
ATOM 12780 O O . TYR I 5 418 ? 202.457 181.115 159.566 1.00 96.93 418 TYR K O 1
ATOM 12789 N N . PHE I 5 419 ? 201.020 182.708 158.844 1.00 109.84 419 PHE K N 1
ATOM 12790 C CA . PHE I 5 419 ? 201.797 183.859 159.274 1.00 111.31 419 PHE K CA 1
ATOM 12791 C C . PHE I 5 419 ? 200.832 185.014 159.520 1.00 116.58 419 PHE K C 1
ATOM 12792 O O . PHE I 5 419 ? 199.746 185.050 158.933 1.00 120.41 419 PHE K O 1
ATOM 12800 N N . ASP I 5 420 ? 201.225 185.950 160.379 1.00 123.48 420 ASP K N 1
ATOM 12801 C CA . ASP I 5 420 ? 200.339 187.040 160.783 1.00 128.32 420 ASP K CA 1
ATOM 12802 C C . ASP I 5 420 ? 201.113 188.310 161.105 1.00 127.89 420 ASP K C 1
ATOM 12803 O O . ASP I 5 420 ? 202.254 188.257 161.569 1.00 127.30 420 ASP K O 1
ATOM 12808 N N . LEU I 5 421 ? 200.467 189.446 160.850 1.00 132.51 421 LEU K N 1
ATOM 12809 C CA . LEU I 5 421 ? 201.016 190.764 161.147 1.00 134.95 421 LEU K CA 1
ATOM 12810 C C . LEU I 5 421 ? 200.493 191.264 162.487 1.00 139.34 421 LEU K C 1
ATOM 12811 O O . LEU I 5 421 ? 199.533 190.719 163.040 1.00 131.24 421 LEU K O 1
ATOM 12816 N N . ASP I 5 422 ? 201.139 192.309 163.000 1.00 154.44 422 ASP K N 1
ATOM 12817 C CA . ASP I 5 422 ? 200.625 193.065 164.145 1.00 162.17 422 ASP K CA 1
ATOM 12818 C C . ASP I 5 422 ? 199.336 193.802 163.761 1.00 165.55 422 ASP K C 1
ATOM 12819 O O . ASP I 5 422 ? 199.051 193.979 162.572 1.00 164.20 422 ASP K O 1
ATOM 12824 N N . PRO I 5 423 ? 198.558 194.244 164.767 1.00 169.04 423 PRO K N 1
ATOM 12825 C CA . PRO I 5 423 ? 197.462 195.180 164.489 1.00 168.60 423 PRO K CA 1
ATOM 12826 C C . PRO I 5 423 ? 197.974 196.544 163.998 1.00 169.21 423 PRO K C 1
ATOM 12827 O O . PRO I 5 423 ? 197.326 197.177 163.162 1.00 170.51 423 PRO K O 1
ATOM 12831 N N . THR I 5 424 ? 199.127 196.973 164.514 1.00 171.69 424 THR K N 1
ATOM 12832 C CA . THR I 5 424 ? 199.793 198.209 164.079 1.00 175.91 424 THR K CA 1
ATOM 12833 C C . THR I 5 424 ? 200.472 198.081 162.706 1.00 174.21 424 THR K C 1
ATOM 12834 O O . THR I 5 424 ? 200.627 199.077 161.995 1.00 167.39 424 THR K O 1
ATOM 12838 N N . GLY I 5 425 ? 200.883 196.861 162.356 1.00 173.31 425 GLY K N 1
ATOM 12839 C CA . GLY I 5 425 ? 201.516 196.555 161.069 1.00 172.15 425 GLY K CA 1
ATOM 12840 C C . GLY I 5 425 ? 203.039 196.536 161.028 1.00 171.67 425 GLY K C 1
ATOM 12841 O O . GLY I 5 425 ? 203.608 196.323 159.956 1.00 171.02 425 GLY K O 1
ATOM 12842 N N . GLN I 5 426 ? 203.708 196.738 162.166 1.00 171.31 426 GLN K N 1
ATOM 12843 C CA . GLN I 5 426 ? 205.179 196.834 162.177 1.00 169.49 426 GLN K CA 1
ATOM 12844 C C . GLN I 5 426 ? 205.881 195.469 162.108 1.00 168.87 426 GLN K C 1
ATOM 12845 O O . GLN I 5 426 ? 206.825 195.313 161.332 1.00 179.64 426 GLN K O 1
ATOM 12851 N N . PHE I 5 427 ? 205.426 194.495 162.900 1.00 156.05 427 PHE K N 1
ATOM 12852 C CA . PHE I 5 427 ? 206.033 193.155 162.907 1.00 153.93 427 PHE K CA 1
ATOM 12853 C C . PHE I 5 427 ? 205.243 192.151 162.065 1.00 150.51 427 PHE K C 1
ATOM 12854 O O . PHE I 5 427 ? 204.044 192.321 161.837 1.00 152.27 427 PHE K O 1
ATOM 12862 N N . LEU I 5 428 ? 205.946 191.114 161.608 1.00 145.67 428 LEU K N 1
ATOM 12863 C CA . LEU I 5 428 ? 205.373 189.993 160.854 1.00 138.53 428 LEU K CA 1
ATOM 12864 C C . LEU I 5 428 ? 205.919 188.701 161.452 1.00 128.81 428 LEU K C 1
ATOM 12865 O O . LEU I 5 428 ? 207.133 188.522 161.510 1.00 132.61 428 LEU K O 1
ATOM 12870 N N . VAL I 5 429 ? 205.030 187.809 161.884 1.00 123.99 429 VAL K N 1
ATOM 12871 C CA . VAL I 5 429 ? 205.420 186.543 162.514 1.00 127.52 429 VAL K CA 1
ATOM 12872 C C . VAL I 5 429 ? 204.970 185.384 161.628 1.00 129.37 429 VAL K C 1
ATOM 12873 O O . VAL I 5 429 ? 203.893 185.448 161.038 1.00 142.96 429 VAL K O 1
ATOM 12877 N N . SER I 5 430 ? 205.793 184.337 161.546 1.00 121.44 430 SER K N 1
ATOM 12878 C CA . SER I 5 430 ? 205.481 183.145 160.748 1.00 120.30 430 SER K CA 1
ATOM 12879 C C . SER I 5 430 ? 205.976 181.876 161.419 1.00 113.81 430 SER K C 1
ATOM 12880 O O . SER I 5 430 ? 207.011 181.878 162.084 1.00 112.00 430 SER K O 1
ATOM 12883 N N . GLY I 5 431 ? 205.234 180.791 161.214 1.00 114.36 431 GLY K N 1
ATOM 12884 C CA . GLY I 5 431 ? 205.624 179.471 161.688 1.00 114.10 431 GLY K CA 1
ATOM 12885 C C . GLY I 5 431 ? 206.601 178.793 160.746 1.00 112.53 431 GLY K C 1
ATOM 12886 O O . GLY I 5 431 ? 207.122 179.414 159.819 1.00 117.88 431 GLY K O 1
ATOM 12887 N N . SER I 5 432 ? 206.843 177.510 160.990 1.00 117.67 432 SER K N 1
ATOM 12888 C CA . SER I 5 432 ? 207.792 176.722 160.203 1.00 118.72 432 SER K CA 1
ATOM 12889 C C . SER I 5 432 ? 207.617 175.227 160.467 1.00 120.82 432 SER K C 1
ATOM 12890 O O . SER I 5 432 ? 207.170 174.825 161.545 1.00 123.11 432 SER K O 1
ATOM 12893 N N . THR I 5 433 ? 207.981 174.413 159.478 1.00 125.40 433 THR K N 1
ATOM 12894 C CA . THR I 5 433 ? 207.909 172.950 159.590 1.00 126.06 433 THR K CA 1
ATOM 12895 C C . THR I 5 433 ? 208.996 172.395 160.523 1.00 128.72 433 THR K C 1
ATOM 12896 O O . THR I 5 433 ? 208.794 171.357 161.162 1.00 127.17 433 THR K O 1
ATOM 12900 N N . SER I 5 434 ? 210.140 173.075 160.590 1.00 135.13 434 SER K N 1
ATOM 12901 C CA . SER I 5 434 ? 211.173 172.773 161.594 1.00 139.77 434 SER K CA 1
ATOM 12902 C C . SER I 5 434 ? 210.668 173.030 163.015 1.00 135.10 434 SER K C 1
ATOM 12903 O O . SER I 5 434 ? 210.948 172.253 163.927 1.00 132.60 434 SER K O 1
ATOM 12906 N N . GLY I 5 435 ? 209.927 174.128 163.178 1.00 140.62 435 GLY K N 1
ATOM 12907 C CA . GLY I 5 435 ? 209.341 174.524 164.461 1.00 144.04 435 GLY K CA 1
ATOM 12908 C C . GLY I 5 435 ? 209.601 175.975 164.824 1.00 138.08 435 GLY K C 1
ATOM 12909 O O . GLY I 5 435 ? 208.805 176.587 165.535 1.00 134.14 435 GLY K O 1
ATOM 12910 N N . ALA I 5 436 ? 210.714 176.519 164.333 1.00 139.91 436 ALA K N 1
ATOM 12911 C CA . ALA I 5 436 ? 211.165 177.861 164.699 1.00 142.42 436 ALA K CA 1
ATOM 12912 C C . ALA I 5 436 ? 210.231 178.964 164.194 1.00 139.65 436 ALA K C 1
ATOM 12913 O O . ALA I 5 436 ? 210.048 179.125 162.984 1.00 141.09 436 ALA K O 1
ATOM 12915 N N . VAL I 5 437 ? 209.651 179.715 165.132 1.00 135.68 437 VAL K N 1
ATOM 12916 C CA . VAL I 5 437 ? 208.815 180.870 164.812 1.00 135.33 437 VAL K CA 1
ATOM 12917 C C . VAL I 5 437 ? 209.721 182.072 164.562 1.00 133.22 437 VAL K C 1
ATOM 12918 O O . VAL I 5 437 ? 210.426 182.508 165.470 1.00 139.24 437 VAL K O 1
ATOM 12922 N N . SER I 5 438 ? 209.682 182.605 163.341 1.00 134.09 438 SER K N 1
ATOM 12923 C CA . SER I 5 438 ? 210.503 183.755 162.948 1.00 134.89 438 SER K CA 1
ATOM 12924 C C . SER I 5 438 ? 209.689 185.040 162.998 1.00 135.52 438 SER K C 1
ATOM 12925 O O . SER I 5 438 ? 208.481 185.019 162.758 1.00 139.39 438 SER K O 1
ATOM 12928 N N . VAL I 5 439 ? 210.363 186.150 163.306 1.00 136.16 439 VAL K N 1
ATOM 12929 C CA . VAL I 5 439 ? 209.741 187.479 163.370 1.00 128.28 439 VAL K CA 1
ATOM 12930 C C . VAL I 5 439 ? 210.558 188.461 162.531 1.00 126.66 439 VAL K C 1
ATOM 12931 O O . VAL I 5 439 ? 211.788 188.474 162.619 1.00 123.88 439 VAL K O 1
ATOM 12935 N N . TRP I 5 440 ? 209.869 189.273 161.724 1.00 134.11 440 TRP K N 1
ATOM 12936 C CA . TRP I 5 440 ? 210.496 190.338 160.931 1.00 138.63 440 TRP K CA 1
ATOM 12937 C C . TRP I 5 440 ? 209.830 191.678 161.211 1.00 142.42 440 TRP K C 1
ATOM 12938 O O . TRP I 5 440 ? 208.613 191.739 161.376 1.00 146.06 440 TRP K O 1
ATOM 12949 N N . ASP I 5 441 ? 210.631 192.743 161.245 1.00 151.46 441 ASP K N 1
ATOM 12950 C CA . ASP I 5 441 ? 210.122 194.113 161.315 1.00 158.18 441 ASP K CA 1
ATOM 12951 C C . ASP I 5 441 ? 209.955 194.597 159.879 1.00 163.24 441 ASP K C 1
ATOM 12952 O O . ASP I 5 441 ? 210.940 194.720 159.152 1.00 166.66 441 ASP K O 1
ATOM 12957 N N . THR I 5 442 ? 208.713 194.870 159.481 1.00 170.20 442 THR K N 1
ATOM 12958 C CA . THR I 5 442 ? 208.402 195.310 158.112 1.00 175.14 442 THR K CA 1
ATOM 12959 C C . THR I 5 442 ? 208.978 196.696 157.788 1.00 182.48 442 THR K C 1
ATOM 12960 O O . THR I 5 442 ? 209.262 196.991 156.624 1.00 184.96 442 THR K O 1
ATOM 12964 N N . ASP I 5 443 ? 209.141 197.529 158.819 1.00 188.78 443 ASP K N 1
ATOM 12965 C CA . ASP I 5 443 ? 209.763 198.849 158.703 1.00 192.07 443 ASP K CA 1
ATOM 12966 C C . ASP I 5 443 ? 211.123 198.842 159.404 1.00 187.45 443 ASP K C 1
ATOM 12967 O O . ASP I 5 443 ? 212.169 198.764 158.758 1.00 177.29 443 ASP K O 1
ATOM 12972 N N . GLY I 5 449 ? 212.163 199.599 152.470 1.00 171.46 449 GLY K N 1
ATOM 12973 C CA . GLY I 5 449 ? 213.253 198.645 152.654 1.00 176.53 449 GLY K CA 1
ATOM 12974 C C . GLY I 5 449 ? 212.775 197.220 152.879 1.00 182.32 449 GLY K C 1
ATOM 12975 O O . GLY I 5 449 ? 211.577 196.977 153.048 1.00 179.01 449 GLY K O 1
ATOM 12976 N N . LYS I 5 450 ? 213.721 196.281 152.878 1.00 186.73 450 LYS K N 1
ATOM 12977 C CA . LYS I 5 450 ? 213.423 194.865 153.123 1.00 187.48 450 LYS K CA 1
ATOM 12978 C C . LYS I 5 450 ? 213.085 194.644 154.605 1.00 183.00 450 LYS K C 1
ATOM 12979 O O . LYS I 5 450 ? 213.681 195.292 155.469 1.00 177.83 450 LYS K O 1
ATOM 12985 N N . PRO I 5 451 ? 212.121 193.743 154.903 1.00 181.22 451 PRO K N 1
ATOM 12986 C CA . PRO I 5 451 ? 211.856 193.394 156.304 1.00 178.81 451 PRO K CA 1
ATOM 12987 C C . PRO I 5 451 ? 213.062 192.778 157.031 1.00 178.12 451 PRO K C 1
ATOM 12988 O O . PRO I 5 451 ? 213.620 191.776 156.577 1.00 175.35 451 PRO K O 1
ATOM 12992 N N . GLU I 5 452 ? 213.443 193.392 158.149 1.00 182.16 452 GLU K N 1
ATOM 12993 C CA . GLU I 5 452 ? 214.624 192.998 158.920 1.00 183.60 452 GLU K CA 1
ATOM 12994 C C . GLU I 5 452 ? 214.271 191.871 159.898 1.00 176.51 452 GLU K C 1
ATOM 12995 O O . GLU I 5 452 ? 213.276 191.989 160.614 1.00 173.22 452 GLU K O 1
ATOM 13001 N N . PRO I 5 453 ? 215.075 190.782 159.937 1.00 171.59 453 PRO K N 1
ATOM 13002 C CA . PRO I 5 453 ? 214.862 189.745 160.963 1.00 169.01 453 PRO K CA 1
ATOM 13003 C C . PRO I 5 453 ? 215.083 190.249 162.396 1.00 163.88 453 PRO K C 1
ATOM 13004 O O . PRO I 5 453 ? 216.154 190.775 162.706 1.00 168.01 453 PRO K O 1
ATOM 13008 N N . VAL I 5 454 ? 214.066 190.088 163.242 1.00 162.65 454 VAL K N 1
ATOM 13009 C CA . VAL I 5 454 ? 214.091 190.555 164.633 1.00 162.25 454 VAL K CA 1
ATOM 13010 C C . VAL I 5 454 ? 214.430 189.424 165.608 1.00 158.86 454 VAL K C 1
ATOM 13011 O O . VAL I 5 454 ? 215.280 189.599 166.483 1.00 156.88 454 VAL K O 1
ATOM 13015 N N . LEU I 5 455 ? 213.761 188.280 165.460 1.00 160.47 455 LEU K N 1
ATOM 13016 C CA . LEU I 5 455 ? 213.867 187.183 166.427 1.00 160.30 455 LEU K CA 1
ATOM 13017 C C . LEU I 5 455 ? 213.524 185.823 165.812 1.00 158.58 455 LEU K C 1
ATOM 13018 O O . LEU I 5 455 ? 212.753 185.738 164.853 1.00 163.35 455 LEU K O 1
ATOM 13023 N N . SER I 5 456 ? 214.118 184.772 166.376 1.00 158.37 456 SER K N 1
ATOM 13024 C CA . SER I 5 456 ? 213.748 183.387 166.085 1.00 157.58 456 SER K CA 1
ATOM 13025 C C . SER I 5 456 ? 213.770 182.572 167.379 1.00 151.00 456 SER K C 1
ATOM 13026 O O . SER I 5 456 ? 214.778 182.571 168.090 1.00 149.23 456 SER K O 1
ATOM 13029 N N . PHE I 5 457 ? 212.661 181.897 167.685 1.00 148.07 457 PHE K N 1
ATOM 13030 C CA . PHE I 5 457 ? 212.568 181.031 168.870 1.00 149.98 457 PHE K CA 1
ATOM 13031 C C . PHE I 5 457 ? 211.776 179.759 168.571 1.00 144.66 457 PHE K C 1
ATOM 13032 O O . PHE I 5 457 ? 211.063 179.686 167.568 1.00 141.89 457 PHE K O 1
ATOM 13040 N N . LEU I 5 458 ? 211.911 178.772 169.458 1.00 146.38 458 LEU K N 1
ATOM 13041 C CA . LEU I 5 458 ? 211.334 177.437 169.274 1.00 151.43 458 LEU K CA 1
ATOM 13042 C C . LEU I 5 458 ? 210.280 177.134 170.352 1.00 148.80 458 LEU K C 1
ATOM 13043 O O . LEU I 5 458 ? 210.637 176.841 171.497 1.00 148.54 458 LEU K O 1
ATOM 13048 N N . PRO I 5 459 ? 208.977 177.228 170.000 1.00 147.58 459 PRO K N 1
ATOM 13049 C CA . PRO I 5 459 ? 207.890 176.822 170.905 1.00 142.88 459 PRO K CA 1
ATOM 13050 C C . PRO I 5 459 ? 207.947 175.358 171.354 1.00 136.84 459 PRO K C 1
ATOM 13051 O O . PRO I 5 459 ? 207.707 175.070 172.527 1.00 141.84 459 PRO K O 1
ATOM 13055 N N . GLN I 5 460 ? 208.247 174.454 170.424 1.00 140.78 460 GLN K N 1
ATOM 13056 C CA . GLN I 5 460 ? 208.401 173.024 170.728 1.00 151.03 460 GLN K CA 1
ATOM 13057 C C . GLN I 5 460 ? 209.261 172.326 169.674 1.00 157.15 460 GLN K C 1
ATOM 13058 O O . GLN I 5 460 ? 209.529 172.893 168.613 1.00 159.78 460 GLN K O 1
ATOM 13064 N N . LYS I 5 461 ? 209.667 171.089 169.962 1.00 162.92 461 LYS K N 1
ATOM 13065 C CA . LYS I 5 461 ? 210.436 170.273 169.009 1.00 168.92 461 LYS K CA 1
ATOM 13066 C C . LYS I 5 461 ? 209.496 169.555 168.027 1.00 166.38 461 LYS K C 1
ATOM 13067 O O . LYS I 5 461 ? 209.395 168.324 168.018 1.00 165.53 461 LYS K O 1
ATOM 13073 N N . ASP I 5 462 ? 208.822 170.354 167.201 1.00 162.26 462 ASP K N 1
ATOM 13074 C CA . ASP I 5 462 ? 207.832 169.882 166.223 1.00 158.81 462 ASP K CA 1
ATOM 13075 C C . ASP I 5 462 ? 207.414 171.072 165.348 1.00 152.83 462 ASP K C 1
ATOM 13076 O O . ASP I 5 462 ? 207.684 172.222 165.697 1.00 150.38 462 ASP K O 1
ATOM 13081 N N . CYS I 5 463 ? 206.763 170.786 164.220 1.00 147.47 463 CYS K N 1
ATOM 13082 C CA . CYS I 5 463 ? 206.226 171.817 163.318 1.00 143.82 463 CYS K CA 1
ATOM 13083 C C . CYS I 5 463 ? 205.311 172.812 164.038 1.00 136.98 463 CYS K C 1
ATOM 13084 O O . CYS I 5 463 ? 204.439 172.402 164.801 1.00 143.08 463 CYS K O 1
ATOM 13087 N N . THR I 5 464 ? 205.530 174.105 163.796 1.00 125.98 464 THR K N 1
ATOM 13088 C CA . THR I 5 464 ? 204.639 175.168 164.264 1.00 124.28 464 THR K CA 1
ATOM 13089 C C . THR I 5 464 ? 203.801 175.621 163.070 1.00 120.71 464 THR K C 1
ATOM 13090 O O . THR I 5 464 ? 204.200 176.516 162.322 1.00 117.54 464 THR K O 1
ATOM 13094 N N . ASN I 5 465 ? 202.647 174.983 162.890 1.00 114.81 465 ASN K N 1
ATOM 13095 C CA . ASN I 5 465 ? 201.799 175.259 161.724 1.00 115.45 465 ASN K CA 1
ATOM 13096 C C . ASN I 5 465 ? 201.025 176.575 161.837 1.00 116.76 465 ASN K C 1
ATOM 13097 O O . ASN I 5 465 ? 200.967 177.341 160.874 1.00 112.21 465 ASN K O 1
ATOM 13102 N N . GLY I 5 466 ? 200.455 176.838 163.012 1.00 118.57 466 GLY K N 1
ATOM 13103 C CA . GLY I 5 466 ? 199.676 178.057 163.252 1.00 120.30 466 GLY K CA 1
ATOM 13104 C C . GLY I 5 466 ? 200.420 179.093 164.071 1.00 119.52 466 GLY K C 1
ATOM 13105 O O . GLY I 5 466 ? 201.116 178.743 165.025 1.00 126.25 466 GLY K O 1
ATOM 13106 N N . VAL I 5 467 ? 200.287 180.363 163.686 1.00 115.46 467 VAL K N 1
ATOM 13107 C CA . VAL I 5 467 ? 200.656 181.501 164.535 1.00 112.08 467 VAL K CA 1
ATOM 13108 C C . VAL I 5 467 ? 199.587 182.584 164.394 1.00 110.23 467 VAL K C 1
ATOM 13109 O O . VAL I 5 467 ? 199.130 182.870 163.284 1.00 114.00 467 VAL K O 1
ATOM 13113 N N . SER I 5 468 ? 199.183 183.169 165.518 1.00 109.92 468 SER K N 1
ATOM 13114 C CA . SER I 5 468 ? 198.121 184.171 165.538 1.00 110.67 468 SER K CA 1
ATOM 13115 C C . SER I 5 468 ? 198.437 185.240 166.571 1.00 113.41 468 SER K C 1
ATOM 13116 O O . SER I 5 468 ? 198.776 184.922 167.712 1.00 116.45 468 SER K O 1
ATOM 13119 N N . LEU I 5 469 ? 198.322 186.502 166.161 1.00 116.71 469 LEU K N 1
ATOM 13120 C CA . LEU I 5 469 ? 198.606 187.638 167.027 1.00 117.45 469 LEU K CA 1
ATOM 13121 C C . LEU I 5 469 ? 197.307 188.296 167.477 1.00 118.18 469 LEU K C 1
ATOM 13122 O O . LEU I 5 469 ? 196.400 188.517 166.674 1.00 118.49 469 LEU K O 1
ATOM 13127 N N . HIS I 5 470 ? 197.235 188.596 168.772 1.00 125.67 470 HIS K N 1
ATOM 13128 C CA . HIS I 5 470 ? 196.032 189.130 169.416 1.00 128.03 470 HIS K CA 1
ATOM 13129 C C . HIS I 5 470 ? 195.865 190.614 169.037 1.00 125.83 470 HIS K C 1
ATOM 13130 O O . HIS I 5 470 ? 196.844 191.363 169.064 1.00 126.67 470 HIS K O 1
ATOM 13137 N N . PRO I 5 471 ? 194.636 191.041 168.675 1.00 126.86 471 PRO K N 1
ATOM 13138 C CA . PRO I 5 471 ? 194.439 192.391 168.113 1.00 134.41 471 PRO K CA 1
ATOM 13139 C C . PRO I 5 471 ? 194.672 193.594 169.048 1.00 138.84 471 PRO K C 1
ATOM 13140 O O . PRO I 5 471 ? 194.977 194.681 168.554 1.00 137.83 471 PRO K O 1
ATOM 13144 N N . SER I 5 472 ? 194.502 193.415 170.358 1.00 145.85 472 SER K N 1
ATOM 13145 C CA . SER I 5 472 ? 194.761 194.478 171.345 1.00 152.27 472 SER K CA 1
ATOM 13146 C C . SER I 5 472 ? 195.981 194.177 172.224 1.00 153.27 472 SER K C 1
ATOM 13147 O O . SER I 5 472 ? 196.915 194.979 172.289 1.00 155.74 472 SER K O 1
ATOM 13150 N N . LEU I 5 473 ? 195.958 193.027 172.896 1.00 148.46 473 LEU K N 1
ATOM 13151 C CA . LEU I 5 473 ? 197.046 192.609 173.789 1.00 151.97 473 LEU K CA 1
ATOM 13152 C C . LEU I 5 473 ? 198.285 192.129 173.015 1.00 152.57 473 LEU K C 1
ATOM 13153 O O . LEU I 5 473 ? 198.168 191.764 171.843 1.00 157.68 473 LEU K O 1
ATOM 13158 N N . PRO I 5 474 ? 199.476 192.139 173.658 1.00 148.98 474 PRO K N 1
ATOM 13159 C CA . PRO I 5 474 ? 200.657 191.464 173.093 1.00 144.69 474 PRO K CA 1
ATOM 13160 C C . PRO I 5 474 ? 200.710 189.949 173.383 1.00 135.66 474 PRO K C 1
ATOM 13161 O O . PRO I 5 474 ? 201.573 189.485 174.135 1.00 133.42 474 PRO K O 1
ATOM 13165 N N . LEU I 5 475 ? 199.796 189.192 172.775 1.00 132.48 475 LEU K N 1
ATOM 13166 C CA . LEU I 5 475 ? 199.751 187.732 172.925 1.00 137.45 475 LEU K CA 1
ATOM 13167 C C . LEU I 5 475 ? 199.977 187.036 171.588 1.00 132.38 475 LEU K C 1
ATOM 13168 O O . LEU I 5 475 ? 199.256 187.295 170.623 1.00 140.34 475 LEU K O 1
ATOM 13173 N N . LEU I 5 476 ? 200.978 186.157 171.548 1.00 124.05 476 LEU K N 1
ATOM 13174 C CA . LEU I 5 476 ? 201.208 185.269 170.410 1.00 120.95 476 LEU K CA 1
ATOM 13175 C C . LEU I 5 476 ? 200.647 183.894 170.754 1.00 116.80 476 LEU K C 1
ATOM 13176 O O . LEU I 5 476 ? 200.976 183.332 171.797 1.00 117.88 476 LEU K O 1
ATOM 13181 N N . ALA I 5 477 ? 199.794 183.371 169.876 1.00 115.54 477 ALA K N 1
ATOM 13182 C CA . ALA I 5 477 ? 199.293 182.004 169.971 1.00 115.43 477 ALA K CA 1
ATOM 13183 C C . ALA I 5 477 ? 200.050 181.139 168.970 1.00 112.92 477 ALA K C 1
ATOM 13184 O O . ALA I 5 477 ? 200.395 181.616 167.892 1.00 114.90 477 ALA K O 1
ATOM 13186 N N . THR I 5 478 ? 200.317 179.883 169.331 1.00 112.35 478 THR K N 1
ATOM 13187 C CA . THR I 5 478 ? 201.034 178.947 168.450 1.00 118.07 478 THR K CA 1
ATOM 13188 C C . THR I 5 478 ? 200.401 177.561 168.473 1.00 124.07 478 THR K C 1
ATOM 13189 O O . THR I 5 478 ? 200.195 176.987 169.544 1.00 133.13 478 THR K O 1
ATOM 13193 N N . ALA I 5 479 ? 200.103 177.033 167.286 1.00 123.33 479 ALA K N 1
ATOM 13194 C CA . ALA I 5 479 ? 199.566 175.684 167.120 1.00 124.96 479 ALA K CA 1
ATOM 13195 C C . ALA I 5 479 ? 200.658 174.785 166.549 1.00 119.02 479 ALA K C 1
ATOM 13196 O O . ALA I 5 479 ? 201.437 175.221 165.698 1.00 124.21 479 ALA K O 1
ATOM 13198 N N . SER I 5 480 ? 200.702 173.536 167.008 1.00 114.04 480 SER K N 1
ATOM 13199 C CA . SER I 5 480 ? 201.778 172.607 166.648 1.00 117.31 480 SER K CA 1
ATOM 13200 C C . SER I 5 480 ? 201.278 171.285 166.067 1.00 117.55 480 SER K C 1
ATOM 13201 O O . SER I 5 480 ? 200.081 170.995 166.079 1.00 115.38 480 SER K O 1
ATOM 13204 N N . GLY I 5 481 ? 202.222 170.498 165.557 1.00 120.33 481 GLY K N 1
ATOM 13205 C CA . GLY I 5 481 ? 201.958 169.143 165.068 1.00 123.80 481 GLY K CA 1
ATOM 13206 C C . GLY I 5 481 ? 202.049 169.021 163.560 1.00 125.25 481 GLY K C 1
ATOM 13207 O O . GLY I 5 481 ? 201.947 170.015 162.835 1.00 123.74 481 GLY K O 1
ATOM 13208 N N . GLN I 5 482 ? 202.251 167.789 163.098 1.00 122.81 482 GLN K N 1
ATOM 13209 C CA . GLN I 5 482 ? 202.250 167.470 161.666 1.00 119.22 482 GLN K CA 1
ATOM 13210 C C . GLN I 5 482 ? 201.999 165.979 161.437 1.00 120.09 482 GLN K C 1
ATOM 13211 O O . GLN I 5 482 ? 201.897 165.200 162.388 1.00 120.61 482 GLN K O 1
ATOM 13217 N N . ARG I 5 483 ? 201.901 165.598 160.167 1.00 123.52 483 ARG K N 1
ATOM 13218 C CA . ARG I 5 483 ? 201.631 164.220 159.776 1.00 125.79 483 ARG K CA 1
ATOM 13219 C C . ARG I 5 483 ? 202.880 163.355 159.956 1.00 131.08 483 ARG K C 1
ATOM 13220 O O . ARG I 5 483 ? 203.949 163.686 159.439 1.00 127.77 483 ARG K O 1
ATOM 13228 N N . VAL I 5 484 ? 202.725 162.254 160.695 1.00 137.42 484 VAL K N 1
ATOM 13229 C CA . VAL I 5 484 ? 203.796 161.281 160.921 1.00 141.78 484 VAL K CA 1
ATOM 13230 C C . VAL I 5 484 ? 203.716 160.198 159.848 1.00 140.16 484 VAL K C 1
ATOM 13231 O O . VAL I 5 484 ? 202.630 159.691 159.563 1.00 134.77 484 VAL K O 1
ATOM 13235 N N . PHE I 5 485 ? 204.868 159.840 159.278 1.00 146.29 485 PHE K N 1
ATOM 13236 C CA . PHE I 5 485 ? 204.941 158.845 158.205 1.00 152.94 485 PHE K CA 1
ATOM 13237 C C . PHE I 5 485 ? 205.497 157.510 158.717 1.00 163.74 485 PHE K C 1
ATOM 13238 O O . PHE I 5 485 ? 206.465 157.494 159.477 1.00 160.18 485 PHE K O 1
ATOM 13246 N N . PRO I 5 486 ? 204.886 156.386 158.290 1.00 180.44 486 PRO K N 1
ATOM 13247 C CA . PRO I 5 486 ? 205.094 155.095 158.945 1.00 187.60 486 PRO K CA 1
ATOM 13248 C C . PRO I 5 486 ? 206.398 154.379 158.586 1.00 190.52 486 PRO K C 1
ATOM 13249 O O . PRO I 5 486 ? 207.177 154.859 157.758 1.00 178.79 486 PRO K O 1
ATOM 13253 N N . GLU I 5 487 ? 206.608 153.236 159.241 1.00 200.73 487 GLU K N 1
ATOM 13254 C CA . GLU I 5 487 ? 207.722 152.325 158.975 1.00 207.11 487 GLU K CA 1
ATOM 13255 C C . GLU I 5 487 ? 207.164 150.893 158.951 1.00 210.41 487 GLU K C 1
ATOM 13256 O O . GLU I 5 487 ? 206.422 150.520 159.866 1.00 207.96 487 GLU K O 1
ATOM 13262 N N . PRO I 5 488 ? 207.492 150.092 157.909 1.00 213.90 488 PRO K N 1
ATOM 13263 C CA . PRO I 5 488 ? 207.050 148.686 157.877 1.00 214.26 488 PRO K CA 1
ATOM 13264 C C . PRO I 5 488 ? 207.480 147.859 159.098 1.00 217.10 488 PRO K C 1
ATOM 13265 O O . PRO I 5 488 ? 208.579 148.056 159.626 1.00 214.40 488 PRO K O 1
ATOM 13269 N N . THR I 5 489 ? 206.607 146.946 159.526 1.00 218.64 489 THR K N 1
ATOM 13270 C CA . THR I 5 489 ? 206.809 146.156 160.747 1.00 215.51 489 THR K CA 1
ATOM 13271 C C . THR I 5 489 ? 207.947 145.149 160.578 1.00 212.16 489 THR K C 1
ATOM 13272 O O . THR I 5 489 ? 208.680 144.865 161.525 1.00 208.55 489 THR K O 1
ATOM 13276 N N . LEU I 5 510 ? 206.318 163.210 170.067 1.00 209.85 510 LEU K N 1
ATOM 13277 C CA . LEU I 5 510 ? 205.850 164.243 170.986 1.00 209.70 510 LEU K CA 1
ATOM 13278 C C . LEU I 5 510 ? 204.431 164.681 170.634 1.00 200.45 510 LEU K C 1
ATOM 13279 O O . LEU I 5 510 ? 204.112 164.873 169.461 1.00 191.04 510 LEU K O 1
ATOM 13284 N N . GLU I 5 511 ? 203.593 164.843 171.658 1.00 198.58 511 GLU K N 1
ATOM 13285 C CA . GLU I 5 511 ? 202.178 165.184 171.474 1.00 195.57 511 GLU K CA 1
ATOM 13286 C C . GLU I 5 511 ? 202.001 166.666 171.114 1.0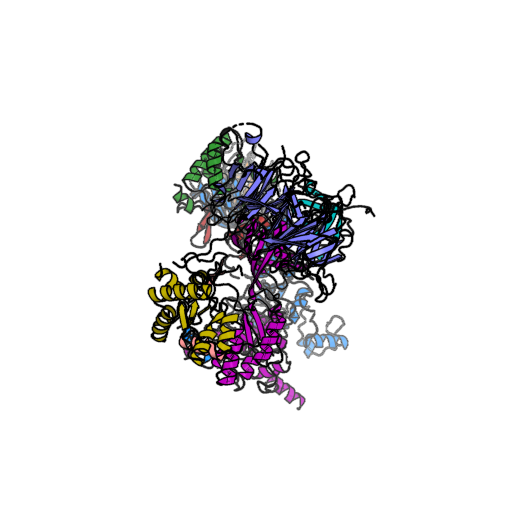0 183.96 511 GLU K C 1
ATOM 13287 O O . GLU I 5 511 ? 202.695 167.534 171.653 1.00 183.63 511 GLU K O 1
ATOM 13293 N N . CYS I 5 512 ? 201.068 166.936 170.200 1.00 166.43 512 CYS K N 1
ATOM 13294 C CA . CYS I 5 512 ? 200.799 168.291 169.700 1.00 154.15 512 CYS K CA 1
ATOM 13295 C C . CYS I 5 512 ? 200.099 169.160 170.744 1.00 140.33 512 CYS K C 1
ATOM 13296 O O . CYS I 5 512 ? 199.529 168.640 171.707 1.00 138.84 512 CYS K O 1
ATOM 13299 N N . ARG I 5 513 ? 200.123 170.478 170.536 1.00 135.58 513 ARG K N 1
ATOM 13300 C CA . ARG I 5 513 ? 199.611 171.428 171.536 1.00 134.00 513 ARG K CA 1
ATOM 13301 C C . ARG I 5 513 ? 199.393 172.856 171.040 1.00 122.71 513 ARG K C 1
ATOM 13302 O O . ARG I 5 513 ? 200.154 173.361 170.213 1.00 122.40 513 ARG K O 1
ATOM 13310 N N . LEU I 5 514 ? 198.349 173.492 171.574 1.00 121.42 514 LEU K N 1
ATOM 13311 C CA . LEU I 5 514 ? 198.165 174.946 171.496 1.00 123.36 514 LEU K CA 1
ATOM 13312 C C . LEU I 5 514 ? 198.988 175.569 172.618 1.00 120.38 514 LEU K C 1
ATOM 13313 O O . LEU I 5 514 ? 199.133 174.953 173.671 1.00 128.12 514 LEU K O 1
ATOM 13318 N N . GLN I 5 515 ? 199.533 176.765 172.393 1.00 115.61 515 GLN K N 1
ATOM 13319 C CA . GLN I 5 515 ? 200.319 177.486 173.410 1.00 117.66 515 GLN K CA 1
ATOM 13320 C C . GLN I 5 515 ? 200.215 179.003 173.232 1.00 119.28 515 GLN K C 1
ATOM 13321 O O . GLN I 5 515 ? 200.260 179.496 172.105 1.00 121.48 515 GLN K O 1
ATOM 13327 N N . LEU I 5 516 ? 200.091 179.728 174.346 1.00 123.09 516 LEU K N 1
ATOM 13328 C CA . LEU I 5 516 ? 200.071 181.202 174.352 1.00 123.88 516 LEU K CA 1
ATOM 13329 C C . LEU I 5 516 ? 201.418 181.744 174.826 1.00 123.81 516 LEU K C 1
ATOM 13330 O O . LEU I 5 516 ? 202.137 181.068 175.566 1.00 130.33 516 LEU K O 1
ATOM 13335 N N . TRP I 5 517 ? 201.758 182.957 174.389 1.00 123.75 517 TRP K N 1
ATOM 13336 C CA . TRP I 5 517 ? 203.062 183.566 174.681 1.00 129.05 517 TRP K CA 1
ATOM 13337 C C . TRP I 5 517 ? 202.951 185.082 174.854 1.00 135.06 517 TRP K C 1
ATOM 13338 O O . TRP I 5 517 ? 202.480 185.771 173.949 1.00 140.76 517 TRP K O 1
ATOM 13349 N N . TRP I 5 518 ? 203.395 185.595 176.003 1.00 142.75 518 TRP K N 1
ATOM 13350 C CA . TRP I 5 518 ? 203.410 187.042 176.260 1.00 145.26 518 TRP K CA 1
ATOM 13351 C C . TRP I 5 518 ? 204.574 187.707 175.518 1.00 142.69 518 TRP K C 1
ATOM 13352 O O . TRP I 5 518 ? 205.734 187.375 175.765 1.00 141.99 518 TRP K O 1
ATOM 13363 N N . CYS I 5 519 ? 204.252 188.646 174.625 1.00 147.39 519 CYS K N 1
ATOM 13364 C CA . CYS I 5 519 ? 205.247 189.367 173.814 1.00 151.31 519 CYS K CA 1
ATOM 13365 C C . CYS I 5 519 ? 205.336 190.868 174.146 1.00 156.58 519 CYS K C 1
ATOM 13366 O O . CYS I 5 519 ? 205.860 191.652 173.349 1.00 156.40 519 CYS K O 1
ATOM 13369 N N . GLY I 5 520 ? 204.826 191.264 175.313 1.00 161.65 520 GLY K N 1
ATOM 13370 C CA . GLY I 5 520 ? 204.907 192.649 175.775 1.00 167.54 520 GLY K CA 1
ATOM 13371 C C . GLY I 5 520 ? 206.299 193.056 176.223 1.00 174.46 520 GLY K C 1
ATOM 13372 O O . GLY I 5 520 ? 207.149 192.205 176.498 1.00 172.77 520 GLY K O 1
ATOM 13373 N N . GLY I 5 521 ? 206.522 194.368 176.299 1.00 183.69 521 GLY K N 1
ATOM 13374 C CA . GLY I 5 521 ? 207.806 194.930 176.727 1.00 191.18 521 GLY K CA 1
ATOM 13375 C C . GLY I 5 521 ? 208.068 194.772 178.216 1.00 199.51 521 GLY K C 1
ATOM 13376 O O . GLY I 5 521 ? 207.167 194.421 178.984 1.00 197.87 521 GLY K O 1
ATOM 13377 N N . ALA I 5 522 ? 209.310 195.043 178.617 1.00 208.06 522 ALA K N 1
ATOM 13378 C CA . ALA I 5 522 ? 209.741 194.890 180.013 1.00 211.27 522 ALA K CA 1
ATOM 13379 C C . ALA I 5 522 ? 209.169 195.993 180.902 1.00 212.62 522 ALA K C 1
ATOM 13380 O O . ALA I 5 522 ? 208.450 195.719 181.865 1.00 207.18 522 ALA K O 1
#

Nearest PDB structures (foldseek):
  8ouf-assembly1_D  TM=9.896E-01  e=2.306E-14  Homo sapiens
  7trc-assembly1_D  TM=9.688E-01  e=1.950E-13  Homo sapiens
  7v9a-assembly1_D  TM=9.437E-01  e=6.177E-14  Homo sapiens
  7v9a-assembly1_H  TM=9.386E-01  e=1.068E-13  Homo sapiens
  3uai-assembly1_C  TM=9.829E-01  e=2.154E-10  Saccharomyces cerevisiae S288C

Sequence (1674 aa):
PEEDVAEIQHAEEFLIKPESKVAKLDTSQWPLLLKNFDKLNVRTTHYTPLACGSNPLKREIGDYIRTGFINLDKPSNPSSHEVVAWIRRILRVEKTGHSGTLDPKVTGCLIVCIERATRLVKSQQSAGKEYVGIVRLHNAIEGGTQLSRALETLTGALFQRPPLRQLRVRTIYESKMIEYDPERRLGIFWVSCEAGTYIRTLCVHLGLLLGVGGQMQELRRVRSGVMSEKDHMVTMHDVLDAQWLYDNHKDESYLRRVVYPLEKLLTSHKRLVMKDSAVNAICYGAKIMLPGVLRYEDGIEVNQEIVVITTKGEAICMAIALMTTAVISTCDHGIVAKIKRVIMERDTYPRKWGLGPKASQKKLMIKQGLLDKHGKPTDSTPATWKQEYVDYSEPPERVVLLGEFLHPCEDDIVCKCTTDENKVPYFNAPVYLENKEQIGKVDEIFGQLRDFYFSVKLSENMKASSFKKLQKFYIDPYKLLPLQRFLPTYQELLVNQNPIAQPLASRRLTRKLYKCIKKAVKQKQIRRGVKEVQKFVNKGEKGIMVLAGDTLPIEVYCHLPVMCEDRNLPYVYIPSKTDLGAAAGSKRPTCVIMVKPHEEYQEAYDECLEEVQSLPLPMFLQYYLNEQGDRVYTLKKFDPMGQQTCSAHPARFSPDDKYSRHRITIKKRFKVLMTQQPRPVLKVAKLDTSQWPLLLKNFDKLNVRTTHYTPLACGSNPLKREIGDYIRTGFINLDKPSNPSSHEVVAWIRRILRVEKTGHSGTLDPKVTGCLIVCIERATRLVKSQQSAGKEYVGIVRLHNAIEGGTQLSRALETLTGALFQRPPLIAAVKRQLRVRTIYESKMIEYDPERRLGIFWVSCEAGTYIRTLCVHLGLLLGVGGQMQELRRVRSGVMSEKDHMVTMHDVLDAQWLYDNHKDESYLRRVVYPLEKLLTSHKRLVMKDSAVNAICYGAKIMLPGVLRYEDGIEVNQEIVVITTKGEAICMAIALMTTAVISTCDHGIVAKIKRVIMERDTYPRKWGLGPKASQKKLMIKQGPPERVVLLGEFLHPCEDDIVCKCTTDENKVPYFNAPVYLENKEQIGKVDEIFGQLRDFYFSVKLSENMKASSFKKLQKFYIDPYKLLPLQRFLPRPTYQELLVNQNPIAQPLASRRLTRKLYKCIKKAVKQKQIRRGVKEVQKFVNKGEKGIMVLAGDTLPIEVYCHLPVMCEDRNLPYVYIPSKTDLGAAAGSKRPTCVIMVKPHEEYQEAYDECLEEVQSLPLPMFLQYYLNEQGDRVYTLKKFDPMGQQTCSAHPARFSPDDKYSRHRITIKKRFKVLMTQQPRPVLWNYSFSQLPRFLSGSWSEFSTQPENFLKGCKWAPDGSCILTNSADNILRIYNLPPELYHVEYAEMVPVLRMVEGDTIYDYCWYSLMSSAQPDTSYVASSSRENPIHIWDAFTGELRASFRAYNHLDELTAAHSLCFSPDGSQLFCGFNRTVRVFSTARPGRDCEVRATFAKKQGQSGIISCIAFSPAQPLYACGSYGRSLGLYAWDDGSPLALLGGHQGGITHLCFHPDGNRFFSGARKDAELLCWDLRQSGYPLWSLGREVTTNQRIYFDLDPTGQFLVSGSTSGAVSVWDTDGKPEPVLSFLPQKDCTNGVSLHPSLPLLATASGQRVFPEPTLECRLQLWWCGGA

Radius of gyration: 44.57 Å; Cα contacts (8 Å, |Δi|>4): 3833; chains: 9; bounding box: 143×93×102 Å

Organism: Homo sapiens (NCBI:txid9606)

=== Feature glossary ===
Key to the feature types in this record:

pLDDT. pLDDT is the predicted lDDT-Cα score: AlphaFold's confidence that the local environment of each residue (all inter-atomic distances within 15 Å) is correctly placed. It is a per-residue number between 0 and 100, with higher meaning more reliable.

Radius of gyration, Cα contacts, bounding box. The geometric summary reports three shape descriptors. Rg (radius of gyration) measures how spread out the Cα atoms are about their centre of mass; compact globular proteins have small Rg, elongated or unfolded ones large. Cα contacts (<8 Å, |i−j|>4) count long-range residue pairs in spatial proximity — high for tightly packed folds, near zero for rods or random coil. The bounding-box extents give the protein's footprint along x, y, z in Å.

Backbone torsions (φ/ψ). Backbone dihedral angles. Every residue except chain termini has a φ (preceding-C → N → Cα → C) and a ψ (N → Cα → C → next-N). They are reported in degrees following the IUPAC sign convention. Secondary structure is essentially a statement about which (φ, ψ) basin each residue occupies.

Contact-map, Ramachandran, and PAE plots. Plot images: a contact map (which residues are close in 3D, as an N×N binary image), a Ramachandran scatter (backbone torsion angles, revealing secondary-structure composition at a glance), and — for AlphaFold structures — a PAE heatmap (pairwise prediction confidence).

Predicted aligned error. Predicted Aligned Error (PAE) is an AlphaFold confidence matrix: entry (i, j) is the expected error in the position of residue j, in ångströms, when the prediction is superimposed on the true structure at residue i. Low PAE within a block of residues means that block is internally rigid and well-predicted; high PAE between two blocks means their relative placement is uncertain even if each block individually is confident.

Secondary structure (3-state, P-SEA). Three-state secondary structure (P-SEA) collapses the eight DSSP classes into helix (a), strand (b), and coil (c). P-SEA assigns these from Cα geometry alone — distances and angles — without requiring backbone oxygens, so it works on any Cα trace.

Solvent-accessible surface area. Solvent-accessible surface area (SASA) is the area in Å² traced out by the centre of a 1.4 Å probe sphere (a water molecule) rolled over the protein's van der Waals surface (Shrake–Rupley / Lee–Richards construction). Buried residues have near-zero SASA; fully exposed residues can exceed 200 Å². The total SASA scales roughly with the number of surface residues.

Foldseek 3Di. The Foldseek 3Di string encodes local tertiary geometry as a 20-letter alphabet — one character per residue — derived from the relative positions of nearby Cα atoms. Unlike the amino-acid sequence, 3Di is a direct function of the 3D structure, so two proteins with the same fold have similar 3Di strings even at low sequence identity.

B-factor. For experimental (PDB) structures, the B-factor (temperature factor) quantifies the positional spread of each atom in the crystal — a combination of thermal vibration and static disorder — in units of Å². High B-factors mark flexible loops or poorly resolved regions; low B-factors mark the rigid, well-ordered core.

mmCIF coordinates. The mmCIF block holds the 3D Cartesian coordinates of each backbone atom (N, Cα, C, O) in ångströms. mmCIF is the PDB's canonical archive format — a tagged-loop text representation of the atomic model.

InterPro / GO / CATH / organism. Functional annotations link the protein to curated databases. InterPro entries identify conserved domains and families by matching the sequence against member-database signatures (Pfam, PROSITE, CDD, …). Gene Ontology (GO) terms describe molecular function, biological process, and cellular component in a controlled vocabulary. CATH places the structure in a hierarchical fold classification (Class/Architecture/Topology/Homologous-superfamily). The organism is the source species.

Rendered structure images. Structure images are PyMOL renders from six orthogonal camera directions. Cartoon representation draws helices as coils and strands as arrows; sticks shows the backbone as bonds; surface shows the solvent-excluded envelope. Rainbow coloring maps sequence position to hue (blue→red, N→C); chain coloring assigns a distinct color per polypeptide.

Sequence. This is the polypeptide sequence — one letter per residue, N-terminus first. Length ranges from a few dozen residues for small domains to over a thousand for large multi-domain proteins.

Secondary structure (8-state, DSSP). The SS8 string is DSSP's per-residue secondary-structure call. α-helix (H) means an i→i+4 H-bond ladder; β-strand (E) means the residue participates in a β-sheet; 3₁₀ (G) and π (I) are tighter and wider helices; T/S are turns/bends; '-' is loop.

Nearest PDB structures. Structural nearest neighbors (via Foldseek easy-search vs the PDB). Reported per hit: target PDB id, E-value, and alignment TM-score. A TM-score above ~0.5 is the conventional threshold for 'same fold'.